Protein AF-0000000085124854 (afdb_homodimer)

pLDDT: mean 85.56, std 13.32, range [35.38, 98.31]

Foldseek 3Di:
DFLCPVADFDFLFAQQAHPVRHGDDLCVLLSVLDRVCALVNQVVLQVVLQVVQVLVVPFFQFDPPVLRDGHGAFAFLRFAEDAQVQVVLVQVLVQLVLVLLLVVQLCVQEVVCCPVVVLDPPLLAVVAPLADNLSHPQPDSCLSGAFKWKWKWFQFSVRAIATEFIDGQADDFPLVQVVQVVSSVVCCCPRPVPFDFDDQLVVLVQVLVQQCVLQVPPHPDAAEAEQDLALNHRRVVSSVSCCQLSQHHYDWQQQWEDDPLFIWGAALLGTHTHREYEYNDGLQQAALQRHPVPHPGHYHNNSSSVSVVRYHYNNHRSSCSSRFCLCLVSSQVSCCVPPVDGRSHHYFDKAQQVDPVSVVVCLVCVLFWWKFFRHCPDDGDIDRNVPDDPVRSVVVNVVCVVPRRGMMITGQTRTYWYWGDDPSHTYTWHKMWMWMWGQGPVRTIDTGSWTKMWTDPDRPDSDGDPNVPTHIHTYGHTDDDDPDDPPPSRPDSDDDQLFNSGHGLLLLVLLLVLLQLLLLLLLLLLLLLLLLVLVVCCPPPVPDSPLSVVLSLLSQCLSCLLLVQPPQSVDPPDDPSVVSSVCLAQPCPRRSRSNVSLVVSVSSCSVCVVQFDSVLVVLNSVLVVLSSVVSVDDDDDSVVVSVNSVVNNVSSVVNVVRLVVRHDVRNNNLSNLLSNLLNLLLSLLSNCLSQQFFDDDPVSNLSSLVSSCSSLVNVVVLCVVPVDRRDSQSSCCVQAPDCPDCSHNLVSLVVSLVSVVPRDDPDPDPDDDQLNVLSVVLNVLSVVDGSVVQQDDDPPDRGSVSVSVNSVSNSVSSVRNVVSCCCVRNVVVVD/DFLCPVADFDFLFAQQAHPVRHGDDLCVLLSVLDRVCALVNQVVLQVVLQVVQVLVVPFFQFDPPVLRDGHGAFAFLRFAEDAQVQVVLVQVLVLLVLLLLLVVQLCVQEVVCCPVVVLDPPCLAVVAPLADNLLHPQPDSCLSGAFKWKWKWFQFSVRAIATEFIDGQADDFPQVQVVQVVSSVVCCCPRPVPFAFDDQLVVLVQVLVQQCVLQVPPHPDAAEAEQDLALNHRRVVSSVSCCQLSVHHYDWQQQWEDDPLFIWGAALLGTHTHREYEYNDGLQQAALQRHPVPHPGHYHNNSSSVSVVRYHYNNHRSSCSSRFCLCLQSSQVSCCVPPVDGRSHHYFDKAQQVDPVSVVVCLVPVLFWWKFFRHPPDDGDIDRNVPDDPVRSVVVNVVCVVPRRGMMTTGQTRTYWYWGDDPSHTYTWGKMWMWMWGQGPVRTIDTGSWTKMWTDPDRPDSDGDPNVPTHIHTYGHGDDDDPDDPPPSRPDSDDDQLFSSGHRLLLLVLLLVLLQLLLLLLLLLLLLLLLLVLVVCCPPPVPDSPLSVVLSLLSQCLSCLLLVQPPQSVDPPDDPSVVSSVCLAQPCPRRSRSNVSLVVSVSSCSVCVVQFDSVLVVLNSVLSVLSSVVSVDDDDDSVVVSVNSVVNNVSSVVNVVRLVVRHDVRNNNLSNLLSNLLNLLLSLLSNCLSQQFFDDDPVSNLSSLVSSCSSLVNVVVLCVVPVDRRDSQSSCCVQAPDCPDCSHNLVSLVVSLVSVVPRDDPDPDPDDDQLNVLSVVLNVLSVPDGSVVQQDDDPPDRGSVSVSVNSVSNSVSSVRNVVSCCCVRNVVVVD

Radius of gyration: 40.53 Å; Cα contacts (8 Å, |Δi|>4): 2919; chains: 2; bounding box: 82×128×94 Å

InterPro domains:
  IPR007296 Rv2567-like, DUF403 [PF04168] (506-826)
  IPR025841 Circularly permuted ATP-grasp type 2 [PF14403] (79-456)
  IPR051680 ATP-dependent Glutamate--Cysteine Ligase Type 2 [PTHR34595] (3-828)

Secondary structure (DSSP, 8-state):
--TTTT----SS-BSSB-TTSPBPGGGHHHHHHHHHHHHHHHHHHHHHHHHHHHHTT-EEE-TT-TT--EEEP-B-SSPEEE-HHHHHHHHHHHHHHHHHHHHHHHHHTTT-HHHHTTSS-HHHHHTSTT--GGGTT-S-GGGS---EEEEEEEE-TTSSEEEEEEE-SS---HHHHHHHHHHHHHHHHHH-TT--B--SHHHHHHHHHHHHHHHTTS-SS--EEEE---TTSTTHHHHHHHHHHHT-EEE-GGGEEEETTEEEEEETTEEEE--EEEE-S-GGGS-TTTS-TT-SSS-TTHHHHHHTT--EEESPTTGGGGG-GGGGGGHHHHHHHHHS---SS-B--EEETTSHHHHHHHHHTGGGEEEEE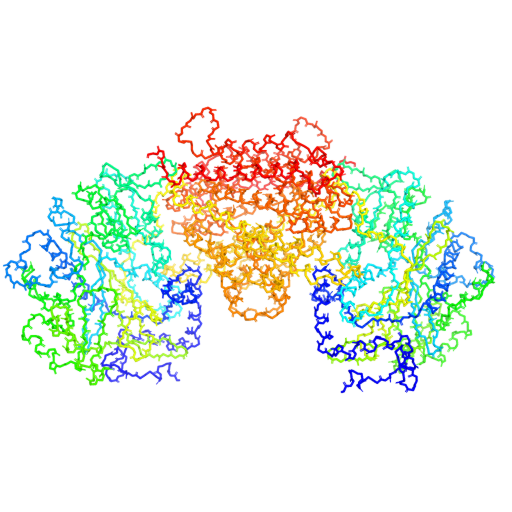SS--SS--EEEGGG--HHHHHHHHHHHHHSGGGEEEEE-----EEEEEETTEEEEEEEEEEEEEEE-TTS-EEEPSS-EEEE-SSTT-----TTTT-EEEEEEEBSPPP------TTS--------GGG-BHHHHHHHHHHHHHHHHHHHHHHHHHHHHHHHHTTTSS-S-HHHHHHHHHHHHHHHHHHHT--SGGG-SS---HHHHHHHHHH-TTSTTSHHHHHHHHHHHHHHHGGGS-HHHHHHHHHHHHHHHHHHHS----HHHHHHHHHHHHHHHHHHHHHHHHHS-GGGTHHHHHHHHHHHHHHHHHHHHHHHHSB---HHHHHHHHHHHHHHTT-HHHHHHHH-S---HHHHHIIIII-TT-TTSHHHHHHHHHHHHHTS--SS--SSPPTTTHHHHHHHHHHHT--HHHHT---TT-SB-HHHHHHHHHHHHHHHHHHHHHIIIIIS-TT-/--TTTT----SS-BSSB-TTSPBPGGGHHHHHHHHHHHHHHHHHHHHHHHHHHHHTT-EEE-TT-TT--EEEP-B-SSPEEE-HHHHHHHHHHHHHHHHHHHHHHHHHTTT-HHHHTTSS-HHHHHTSTT--GGGTT-S-GGGS---EEEEEEEE-TTSSEE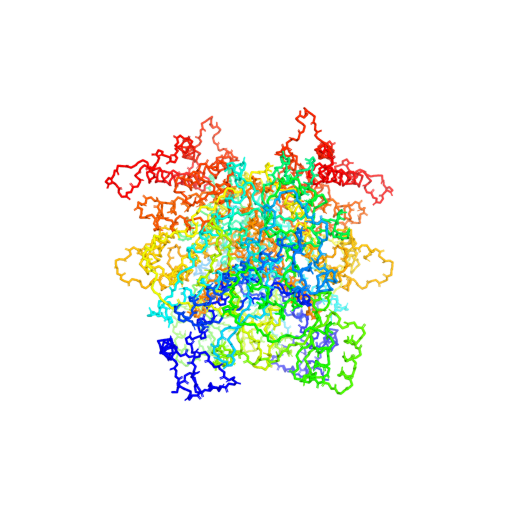EEEEE-SS---HHHHHHHHHHHHHHHHHH-TT--B--SHHHHHHHHHHHHHHHTTS-SS--EEEE---TTSTTHHHHHHHHHHHT-EEE-GGGEEEETTEEEEEETTEEEE--EEEE-S-GGGS-TTTS-TT-SSS-TTHHHHHHTT--EEESPTTGGGGG-GGGGGGHHHHHHHHHS---SS-B--EEETTSHHHHHHHHHTGGGEEEEESS--SS--EEEGGG--HHHHHHHHHHHHH-GGGEEEEE-----EEEEEETTEEEEEEEEEEEEEEE-TTS-EEEPSS-EEEE-SSTT-----TTTT--EEEEEEBSPPP------TTS-------SGGG-BHHHHHHHHHHHHHHHHHHHHHHHHHHHHHHHHTTTTS-S-HHHHHHHHHHHHHHHHHHHT--SGGG-SS---HHHHHHHHHH-TTSTTSHHHHHHHHHHHHHHHGGGS-HHHHHHHHHHHHHHHHHHHS----HHHHHHHHHHHHHHHHHHHHHHHHH--GGGTHHHHHHHHHHHHHHHHHHHHHHHHSB---HHHHHHHHHHHHHHTT-HHHHHHHH-S---HHHHHIIIII-TT-TTSHHHHHHHHHHHHHTS--SS--SSPPTTTHHHHHHHHHHHT--HHHHT---TT-SB-HHHHHHHHHHHHHHHHHHHHHIIIIIS-TT-

Sequence (1662 aa):
MSIFDAYKLESSFDEMFDKDTNVKEHWKDILKDLEKAGIEKLEQKQIEIDWRLEDNGVTYNIYNDPNGTNRRWNLDPIPFVVTKEEWEEVSKGLAQRAKLLNLIFKDIYTEQRLIKEGIVPAEIIYGHKSFLPIVFNFENEDYYSMKFYATDISRGPDGKFWVINDRTQSPSGLGYAIENRLTMNSISNELYPDVKTFKISKFIEGFKEMLTSFASKNNENPLITLLTPGPHNETYFEHSYLSSFLNLTLVQGEDLLTKNNQLWLKTLSGLKKVDAMIRRVDSRYCDPLELRTDSQLGVSGLVNVLRNDNLSMINPIGVGILENIGLNPFMENIAKFFLDEELILPQIATWWCGQKKELAFVLENLTNLIVKRIDKSSRLEVFFGNQLNEEELLKLKEKILANPNYYVGQEIIDFSTVPSFYKDKIEPRNAVIRAFSYLNEEEEYSVMPSGLVRVSSSKNSLVVSNQKGGTSKDLWILGENHAHAAVNLYRNKDFVDSRLENISTKRAENLFWLGRYLTRAISTTRMIRFNLKSLLNINRYDDDNNISKKTANILNVSLTHLTMTYPGFLNEEEVNPLKEVVAVIKDTNKVGSLSFTLSMLSNINANVKNLLTMEAWRIYERMQKDWFNYNKRTVISNREHINELDNLLIYLMAYKELIDESIFKEQGLILYDIGCKLEASQLLISKMRSLLTTKLDNILEYDILDSMLNSYESYNSYRAHYKSSLDLENIIEFLLFNTKYPKSLIYIINELLQNLKELPYINKDTHLSDFEAPIFKIYSMLKLSNAKSLLKTKDEDFIYKKFDNLLSKASLHLAESSEELTKTYFSHYNEMSIFDAYKLESSFDEMFDKDTNVKEHWKDILKDLEKAGIEKLEQKQIEIDWRLEDNGVTYNIYNDPNGTNRRWNLDPIPFVVTKEEWEEVSKGLAQRAKLLNLIFKDIYTEQRLIKEGIVPAEIIYGHKSFLPIVFNFENEDYYSMKFYATDISRGPDGKFWVINDRTQSPSGLGYAIENRLTMNSISNELYPDVKTFKISKFIEGFKEMLTSFASKNNENPLITLLTPGPHNETYFEHSYLSSFLNLTLVQGEDLLTKNNQLWLKTLSGLKKVDAMIRRVDSRYCDPLELRTDSQLGVSGLVNVLRNDNLSMINPIGVGILENIGLNPFMENIAKFFLDEELILPQIATWWCGQKKELAFVLENLTNLIVKRIDKSSRLEVFFGNQLNEEELLKLKEKILANPNYYVGQEIIDFSTVPSFYKDKIEPRNAVIRAFSYLNEEEEYSVMPSGLVRVSSSKNSLVVSNQKGGTSKDLWILGENHAHAAVNLYRNKDFVDSRLENISTKRAENLFWLGRYLTRAISTTRMIRFNLKSLLNINRYDDDNNISKKTANILNVSLTHLTMTYPGFLNEEEVNPLKEVVAVIKDTNKVGSLSFTLSMLSNINANVKNLLTMEAWRIYERMQKDWFNYNKRTVISNREHINELDNLLIYLMAYKELIDESIFKEQGLILYDIGCKLEASQLLISKMRSLLTTKLDNILEYDILDSMLNSYESYNSYRAHYKSSLDLENIIEFLLFNTKYPKSLIYIINELLQNLKELPYINKDTHLSDFEAPIFKIYSMLKLSNAKSLLKTKDEDFIYKKFDNLLSKASLHLAESSEELTKTYFSHYNE

Structure (mmCIF, N/CA/C/O backbone):
data_AF-0000000085124854-model_v1
#
loop_
_entity.id
_entity.type
_entity.pdbx_description
1 polymer 'Uncharacterized protein'
#
loop_
_atom_site.group_PDB
_atom_site.id
_atom_site.type_symbol
_atom_site.label_atom_id
_atom_site.label_alt_id
_atom_site.label_comp_id
_atom_site.label_asym_id
_atom_site.label_entity_id
_atom_site.label_seq_id
_atom_site.pdbx_PDB_ins_code
_atom_site.Cartn_x
_atom_site.Cartn_y
_atom_site.Cartn_z
_atom_site.occupancy
_atom_site.B_iso_or_equiv
_atom_site.auth_seq_id
_atom_site.auth_comp_id
_atom_site.auth_asym_id
_atom_site.auth_atom_id
_atom_site.pdbx_PDB_model_num
ATOM 1 N N . MET A 1 1 ? 24.312 -35.938 23.078 1 59.31 1 MET A N 1
ATOM 2 C CA . MET A 1 1 ? 23.016 -36.531 22.781 1 59.31 1 MET A CA 1
ATOM 3 C C . MET A 1 1 ? 22.719 -36.5 21.281 1 59.31 1 MET A C 1
ATOM 5 O O . MET A 1 1 ? 22.969 -35.5 20.625 1 59.31 1 MET A O 1
ATOM 9 N N . SER A 1 2 ? 22.531 -37.656 20.688 1 79.25 2 SER A N 1
ATOM 10 C CA . SER A 1 2 ? 22.234 -37.781 19.266 1 79.25 2 SER A CA 1
ATOM 11 C C . SER A 1 2 ? 20.844 -37.25 18.938 1 79.25 2 SER A C 1
ATOM 13 O O . SER A 1 2 ? 19.938 -37.312 19.766 1 79.25 2 SER A O 1
ATOM 15 N N . ILE A 1 3 ? 20.75 -36.531 17.812 1 85.75 3 ILE A N 1
ATOM 16 C CA . ILE A 1 3 ? 19.484 -35.938 17.406 1 85.75 3 ILE A CA 1
ATOM 17 C C . ILE A 1 3 ? 18.484 -37.062 17.078 1 85.75 3 ILE A C 1
ATOM 19 O O . ILE A 1 3 ? 17.281 -36.812 16.953 1 85.75 3 ILE A O 1
ATOM 23 N N . PHE A 1 4 ? 19.016 -38.406 17.141 1 85.88 4 PHE A N 1
ATOM 24 C CA . PHE A 1 4 ? 18.156 -39.531 16.812 1 85.88 4 PHE A CA 1
ATOM 25 C C . PHE A 1 4 ? 17.859 -40.344 18.047 1 85.88 4 PHE A C 1
ATOM 27 O O . PHE A 1 4 ? 17.359 -41.469 17.953 1 85.88 4 PHE A O 1
ATOM 34 N N . ASP A 1 5 ? 18.156 -39.875 19.203 1 78.38 5 ASP A N 1
ATOM 35 C CA . ASP A 1 5 ? 17.953 -40.625 20.453 1 78.38 5 ASP A CA 1
ATOM 36 C C . ASP A 1 5 ? 16.469 -40.969 20.641 1 78.38 5 ASP A C 1
ATOM 38 O O . ASP A 1 5 ? 16.156 -42.062 21.109 1 78.38 5 ASP A O 1
ATOM 42 N N . ALA A 1 6 ? 15.625 -40.156 20.219 1 77.69 6 ALA A N 1
ATOM 43 C CA . ALA A 1 6 ? 14.188 -40.375 20.391 1 77.69 6 ALA A CA 1
ATOM 44 C C . ALA A 1 6 ? 13.578 -41.062 19.188 1 77.69 6 ALA A C 1
ATOM 46 O O . ALA A 1 6 ? 12.367 -41.281 19.141 1 77.69 6 ALA A O 1
ATOM 47 N N . TYR A 1 7 ? 14.453 -41.531 18.281 1 84.25 7 TYR A N 1
ATOM 48 C CA . TYR A 1 7 ? 13.984 -42.156 17.047 1 84.25 7 TYR A CA 1
ATOM 49 C C . TYR A 1 7 ? 13.648 -43.625 17.266 1 84.25 7 TYR A C 1
ATOM 51 O O . TYR A 1 7 ? 14.539 -44.406 17.547 1 84.25 7 TYR A O 1
ATOM 59 N N . LYS A 1 8 ? 12.32 -44 17.375 1 76 8 LYS A N 1
ATOM 60 C CA . LYS A 1 8 ? 11.883 -45.375 17.562 1 76 8 LYS A CA 1
ATOM 61 C C . LYS A 1 8 ? 11.375 -46 16.266 1 76 8 LYS A C 1
ATOM 63 O O . LYS A 1 8 ? 10.531 -45.406 15.586 1 76 8 LYS A O 1
ATOM 68 N N . LEU A 1 9 ? 11.953 -47.094 15.977 1 73.19 9 LEU A N 1
ATOM 69 C CA . LEU A 1 9 ? 11.547 -47.781 14.758 1 73.19 9 LEU A CA 1
ATOM 70 C C . LEU A 1 9 ? 10.109 -48.281 14.859 1 73.19 9 LEU A C 1
ATOM 72 O O . LEU A 1 9 ? 9.742 -48.906 15.852 1 73.19 9 LEU A O 1
ATOM 76 N N . GLU A 1 10 ? 9.289 -47.906 13.992 1 68.38 10 GLU A N 1
ATOM 77 C CA . GLU A 1 10 ? 7.871 -48.25 14.102 1 68.38 10 GLU A CA 1
ATOM 78 C C . GLU A 1 10 ? 7.438 -49.188 12.969 1 68.38 10 GLU A C 1
ATOM 80 O O . GLU A 1 10 ? 6.344 -49.75 13.016 1 68.38 10 GLU A O 1
ATOM 85 N N . SER A 1 11 ? 8.289 -49.344 12 1 70.31 11 SER A N 1
ATOM 86 C CA . SER A 1 11 ? 7.91 -50.188 10.867 1 70.31 11 SER A CA 1
ATOM 87 C C . SER A 1 11 ? 8.867 -51.375 10.719 1 70.31 11 SER A C 1
ATOM 89 O O . SER A 1 11 ? 9.922 -51.406 11.367 1 70.31 11 SER A O 1
ATOM 91 N N . SER A 1 12 ? 8.422 -52.281 9.969 1 76.12 12 SER A N 1
ATOM 92 C CA . SER A 1 12 ? 9.25 -53.469 9.703 1 76.12 12 SER A CA 1
ATOM 93 C C . SER A 1 12 ? 10.484 -53.094 8.891 1 76.12 12 SER A C 1
ATOM 95 O O . SER A 1 12 ? 11.484 -53.812 8.922 1 76.12 12 SER A O 1
ATOM 97 N N . PHE A 1 13 ? 10.391 -52.031 8.18 1 86.06 13 PHE A N 1
ATOM 98 C CA . PHE A 1 13 ? 11.531 -51.562 7.387 1 86.06 13 PHE A CA 1
ATOM 99 C C . PHE A 1 13 ? 11.719 -50.062 7.516 1 86.06 13 PHE A C 1
ATOM 101 O O . PHE A 1 13 ? 10.781 -49.281 7.273 1 86.06 13 PHE A O 1
ATOM 108 N N . ASP A 1 14 ? 12.859 -49.75 7.949 1 91.31 14 ASP A N 1
ATOM 109 C CA . ASP A 1 14 ? 13.234 -48.344 8.008 1 91.31 14 ASP A CA 1
ATOM 110 C C . ASP A 1 14 ? 14.312 -48 6.973 1 91.31 14 ASP A C 1
ATOM 112 O O . ASP A 1 14 ? 15.234 -48.812 6.766 1 91.31 14 ASP A O 1
ATOM 116 N N . GLU A 1 15 ? 14.156 -46.906 6.34 1 93.62 15 GLU A N 1
ATOM 117 C CA . GLU A 1 15 ? 15.055 -46.562 5.242 1 93.62 15 GLU A CA 1
ATOM 118 C C . GLU A 1 15 ? 16.469 -46.25 5.754 1 93.62 15 GLU A C 1
ATOM 120 O O . GLU A 1 15 ? 17.438 -46.5 5.047 1 93.62 15 GLU A O 1
ATOM 125 N N . MET A 1 16 ? 16.578 -45.719 6.945 1 93.94 16 MET A N 1
ATOM 126 C CA . MET A 1 16 ? 17.875 -45.281 7.449 1 93.94 16 MET A CA 1
ATOM 127 C C . MET A 1 16 ? 18.5 -46.312 8.367 1 93.94 16 MET A C 1
ATOM 129 O O . MET A 1 16 ? 19.719 -46.531 8.32 1 93.94 16 MET A O 1
ATOM 133 N N . PHE A 1 17 ? 17.672 -47 9.109 1 91.62 17 PHE A N 1
ATOM 134 C CA . PHE A 1 17 ? 18.188 -47.938 10.117 1 91.62 17 PHE A CA 1
ATOM 135 C C . PHE A 1 17 ? 17.797 -49.375 9.773 1 91.62 17 PHE A C 1
ATOM 137 O O . PHE A 1 17 ? 16.719 -49.594 9.234 1 91.62 17 PHE A O 1
ATOM 144 N N . ASP A 1 18 ? 18.656 -50.281 10.094 1 88.56 18 ASP A N 1
ATOM 145 C CA . ASP A 1 18 ? 18.328 -51.688 9.914 1 88.56 18 ASP A CA 1
ATOM 146 C C . ASP A 1 18 ? 17.609 -52.25 11.141 1 88.56 18 ASP A C 1
ATOM 148 O O . ASP A 1 18 ? 17.266 -51.5 12.055 1 88.56 18 ASP A O 1
ATOM 152 N N . LYS A 1 19 ? 17.328 -53.5 11.125 1 83.19 19 LYS A N 1
ATOM 153 C CA . LYS A 1 19 ? 16.562 -54.156 12.18 1 83.19 19 LYS A CA 1
ATOM 154 C C . LYS A 1 19 ? 17.281 -54.031 13.523 1 83.19 19 LYS A C 1
ATOM 156 O O . LYS A 1 19 ? 16.625 -54 14.57 1 83.19 19 LYS A O 1
ATOM 161 N N . ASP A 1 20 ? 18.625 -53.969 13.5 1 82.62 20 ASP A N 1
ATOM 162 C CA . ASP A 1 20 ? 19.422 -53.875 14.719 1 82.62 20 ASP A CA 1
ATOM 163 C C . ASP A 1 20 ? 19.703 -52.406 15.086 1 82.62 20 ASP A C 1
ATOM 165 O O . ASP A 1 20 ? 20.578 -52.125 15.906 1 82.62 20 ASP A O 1
ATOM 169 N N . THR A 1 21 ? 19.078 -51.469 14.367 1 85.12 21 THR A N 1
ATOM 170 C CA . THR A 1 21 ? 19.156 -50.062 14.625 1 85.12 21 THR A CA 1
ATOM 171 C C . THR A 1 21 ? 20.531 -49.5 14.227 1 85.12 21 THR A C 1
ATOM 173 O O . THR A 1 21 ? 21.016 -48.562 14.82 1 85.12 21 THR A O 1
ATOM 176 N N . ASN A 1 22 ? 21.141 -50.281 13.383 1 89.12 22 ASN A N 1
ATOM 177 C CA . ASN A 1 22 ? 22.344 -49.75 12.773 1 89.12 22 ASN A CA 1
ATOM 178 C C . ASN A 1 22 ? 22.016 -48.938 11.516 1 89.12 22 ASN A C 1
ATOM 180 O O . ASN A 1 22 ? 21.109 -49.281 10.773 1 89.12 22 ASN A O 1
ATOM 184 N N . VAL A 1 23 ? 22.828 -47.938 11.336 1 93 23 VAL A N 1
ATOM 185 C CA . VAL A 1 23 ? 22.625 -47.094 10.172 1 93 23 VAL A CA 1
ATOM 186 C C . VAL A 1 23 ? 23.078 -47.812 8.906 1 93 23 VAL A C 1
ATOM 188 O O . VAL A 1 23 ? 24.141 -48.469 8.898 1 93 23 VAL A O 1
ATOM 191 N N . LYS A 1 24 ? 22.297 -47.781 7.926 1 93.62 24 LYS A N 1
ATOM 192 C CA . LYS A 1 24 ? 22.656 -48.375 6.641 1 93.62 24 LYS A CA 1
ATOM 193 C C . LYS A 1 24 ? 23.797 -47.594 5.984 1 93.62 24 LYS A C 1
ATOM 195 O O . LYS A 1 24 ? 23.938 -46.406 6.176 1 93.62 24 LYS A O 1
ATOM 200 N N . GLU A 1 25 ? 24.516 -48.219 5.145 1 92.44 25 GLU A N 1
ATOM 201 C CA . GLU A 1 25 ? 25.781 -47.688 4.609 1 92.44 25 GLU A CA 1
ATOM 202 C C . GLU A 1 25 ? 25.578 -46.406 3.826 1 92.44 25 GLU A C 1
ATOM 204 O O . GLU A 1 25 ? 26.328 -45.438 3.979 1 92.44 25 GLU A O 1
ATOM 209 N N . HIS A 1 26 ? 24.578 -46.375 2.99 1 92.69 26 HIS A N 1
ATOM 210 C CA . HIS A 1 26 ? 24.406 -45.219 2.098 1 92.69 26 HIS A CA 1
ATOM 211 C C . HIS A 1 26 ? 23.828 -44.031 2.842 1 92.69 26 HIS A C 1
ATOM 213 O O . HIS A 1 26 ? 23.781 -42.906 2.299 1 92.69 26 HIS A O 1
ATOM 219 N N . TRP A 1 27 ? 23.469 -44.188 4.137 1 94.69 27 TRP A N 1
ATOM 220 C CA . TRP A 1 27 ? 22.922 -43.094 4.941 1 94.69 27 TRP A CA 1
ATOM 221 C C . TRP A 1 27 ? 23.969 -42.531 5.895 1 94.69 27 TRP A C 1
ATOM 223 O O . TRP A 1 27 ? 23.734 -41.531 6.586 1 94.69 27 TRP A O 1
ATOM 233 N N . LYS A 1 28 ? 25.094 -43.094 5.965 1 93.38 28 LYS A N 1
ATOM 234 C CA . LYS A 1 28 ? 26.109 -42.781 6.961 1 93.38 28 LYS A CA 1
ATOM 235 C C . LYS A 1 28 ? 26.531 -41.312 6.859 1 93.38 28 LYS A C 1
ATOM 237 O O . LYS A 1 28 ? 26.609 -40.594 7.871 1 93.38 28 LYS A O 1
ATOM 242 N N . ASP A 1 29 ? 26.797 -40.906 5.645 1 93 29 ASP A N 1
ATOM 243 C CA . ASP A 1 29 ? 27.25 -39.531 5.453 1 93 29 ASP A CA 1
ATOM 244 C C . ASP A 1 29 ? 26.141 -38.531 5.816 1 93 29 ASP A C 1
ATOM 246 O O . ASP A 1 29 ? 26.422 -37.469 6.383 1 93 29 ASP A O 1
ATOM 250 N N . ILE A 1 30 ? 24.953 -38.844 5.504 1 93.81 30 ILE A N 1
ATOM 251 C CA . ILE A 1 30 ? 23.828 -37.969 5.789 1 93.81 30 ILE A CA 1
ATOM 252 C C . ILE A 1 30 ? 23.609 -37.906 7.297 1 93.81 30 ILE A C 1
ATOM 254 O O . ILE A 1 30 ? 23.344 -36.812 7.832 1 93.81 30 ILE A O 1
ATOM 258 N N . LEU A 1 31 ? 23.719 -39.031 7.926 1 93 31 LEU A N 1
ATOM 259 C CA . LEU A 1 31 ? 23.578 -39.062 9.375 1 93 31 LEU A CA 1
ATOM 260 C C . LEU A 1 31 ? 24.656 -38.219 10.039 1 93 31 LEU A C 1
ATOM 262 O O . LEU A 1 31 ? 24.359 -37.469 10.969 1 93 31 LEU A O 1
ATOM 266 N N . LYS A 1 32 ? 25.781 -38.375 9.586 1 93 32 LYS A N 1
ATOM 267 C CA . LYS A 1 32 ? 26.906 -37.594 10.125 1 93 32 LYS A CA 1
ATOM 268 C C . LYS A 1 32 ? 26.641 -36.094 9.984 1 93 32 LYS A C 1
ATOM 270 O O . LYS A 1 32 ? 26.859 -35.344 10.922 1 93 32 LYS A O 1
ATOM 275 N N . ASP A 1 33 ? 26.219 -35.781 8.844 1 93.25 33 ASP A N 1
ATOM 276 C CA . ASP A 1 33 ? 25.953 -34.375 8.57 1 93.25 33 ASP A CA 1
ATOM 277 C C . ASP A 1 33 ? 24.797 -33.844 9.422 1 93.25 33 ASP A C 1
ATOM 279 O O . ASP A 1 33 ? 24.828 -32.719 9.898 1 93.25 33 ASP A O 1
ATOM 283 N N . LEU A 1 34 ? 23.797 -34.594 9.641 1 93 34 LEU A N 1
ATOM 284 C CA . LEU A 1 34 ? 22.641 -34.219 10.445 1 93 34 LEU A CA 1
ATOM 285 C C . LEU A 1 34 ? 23.016 -34.062 11.914 1 93 34 LEU A C 1
ATOM 287 O O . LEU A 1 34 ? 22.562 -33.156 12.586 1 93 34 LEU A O 1
ATOM 291 N N . GLU A 1 35 ? 23.812 -34.969 12.32 1 91.88 35 GLU A N 1
ATOM 292 C CA . GLU A 1 35 ? 24.281 -34.906 13.703 1 91.88 35 GLU A CA 1
ATOM 293 C C . GLU A 1 35 ? 25.141 -33.688 13.938 1 91.88 35 GLU A C 1
ATOM 295 O O . GLU A 1 35 ? 25.062 -33.062 15 1 91.88 35 GLU A O 1
ATOM 300 N N . LYS A 1 36 ? 25.906 -33.406 13.016 1 90.44 36 LYS A N 1
ATOM 301 C CA . LYS A 1 36 ? 26.734 -32.219 13.102 1 90.44 36 LYS A CA 1
ATOM 302 C C . LYS A 1 36 ? 25.891 -30.953 13.125 1 90.44 36 LYS A C 1
ATOM 304 O O . LYS A 1 36 ? 26.203 -30.016 13.852 1 90.44 36 LYS A O 1
ATOM 309 N N . ALA A 1 37 ? 24.953 -30.922 12.242 1 88.06 37 ALA A N 1
ATOM 310 C CA . ALA A 1 37 ? 24.078 -29.75 12.164 1 88.06 37 ALA A CA 1
ATOM 311 C C . ALA A 1 37 ? 23.266 -29.578 13.445 1 88.06 37 ALA A C 1
ATOM 313 O O . ALA A 1 37 ? 23.172 -28.469 13.984 1 88.06 37 ALA A O 1
ATOM 314 N N . GLY A 1 38 ? 22.656 -30.594 13.984 1 88.5 38 GLY A N 1
ATOM 315 C CA . GLY A 1 38 ? 21.828 -30.547 15.172 1 88.5 38 GLY A CA 1
ATOM 316 C C . GLY A 1 38 ? 20.422 -30.047 14.891 1 88.5 38 GLY A C 1
ATOM 317 O O . GLY A 1 38 ? 20.094 -29.656 13.766 1 88.5 38 GLY A O 1
ATOM 318 N N . ILE A 1 39 ? 19.594 -30.031 15.867 1 88.69 39 ILE A N 1
ATOM 319 C CA . ILE A 1 39 ? 18.172 -29.703 15.758 1 88.69 39 ILE A CA 1
ATOM 320 C C . ILE A 1 39 ? 18.016 -28.203 15.492 1 88.69 39 ILE A C 1
ATOM 322 O O . ILE A 1 39 ? 17.125 -27.797 14.734 1 88.69 39 ILE A O 1
ATOM 326 N N . GLU A 1 40 ? 18.828 -27.438 16.031 1 82 40 GLU A N 1
ATOM 327 C CA . GLU A 1 40 ? 18.719 -25.984 15.883 1 82 40 GLU A CA 1
ATOM 328 C C . GLU A 1 40 ? 18.984 -25.562 14.438 1 82 40 GLU A C 1
ATOM 330 O O . GLU A 1 40 ? 18.25 -24.734 13.891 1 82 40 GLU A O 1
ATOM 335 N N . LYS A 1 41 ? 20.016 -26.125 13.906 1 83.94 41 LYS A N 1
ATOM 336 C CA . LYS A 1 41 ? 20.328 -25.828 12.516 1 83.94 41 LYS A CA 1
ATOM 337 C C . LYS A 1 41 ? 19.234 -26.328 11.578 1 83.94 41 LYS A C 1
ATOM 339 O O . LYS A 1 41 ? 18.922 -25.688 10.57 1 83.94 41 LYS A O 1
ATOM 344 N N . LEU A 1 42 ? 18.703 -27.469 11.898 1 88.75 42 LEU A N 1
ATOM 345 C CA . LEU A 1 42 ? 17.625 -28.031 11.094 1 88.75 42 LEU A CA 1
ATOM 346 C C . LEU A 1 42 ? 16.391 -27.125 11.141 1 88.75 42 LEU A C 1
ATOM 348 O O . LEU A 1 42 ? 15.703 -26.953 10.133 1 88.75 42 LEU A O 1
ATOM 352 N N . GLU A 1 43 ? 16.172 -26.625 12.25 1 85.25 43 GLU A N 1
ATOM 353 C CA . GLU A 1 43 ? 15.055 -25.688 12.398 1 85.25 43 GLU A CA 1
ATOM 354 C C . GLU A 1 43 ? 15.281 -24.422 11.562 1 85.25 43 GLU A C 1
ATOM 356 O O . GLU A 1 43 ? 14.344 -23.922 10.938 1 85.25 43 GLU A O 1
ATOM 361 N N . GLN A 1 44 ? 16.484 -23.984 11.617 1 80.06 44 GLN A N 1
ATOM 362 C CA . GLN A 1 44 ? 16.844 -22.812 10.812 1 80.06 44 GLN A CA 1
ATOM 363 C C . GLN A 1 44 ? 16.641 -23.094 9.328 1 80.06 44 GLN A C 1
ATOM 365 O O . GLN A 1 44 ? 16.141 -22.234 8.594 1 80.06 44 GLN A O 1
ATOM 370 N N . LYS A 1 45 ? 17.078 -24.234 8.914 1 83.81 45 LYS A N 1
ATOM 371 C CA . LYS A 1 45 ? 16.938 -24.609 7.508 1 83.81 45 LYS A CA 1
ATOM 372 C C . LYS A 1 45 ? 15.484 -24.797 7.121 1 83.81 45 LYS A C 1
ATOM 374 O O . LYS A 1 45 ? 15.078 -24.469 6.004 1 83.81 45 LYS A O 1
ATOM 379 N N . GLN A 1 46 ? 14.703 -25.312 8.016 1 87.44 46 GLN A N 1
ATOM 380 C CA . GLN A 1 46 ? 13.273 -25.453 7.77 1 87.44 46 GLN A CA 1
ATOM 381 C C . GLN A 1 46 ? 12.609 -24.094 7.531 1 87.44 46 GLN A C 1
ATOM 383 O O . GLN A 1 46 ? 11.773 -23.953 6.641 1 87.44 46 GLN A O 1
ATOM 388 N N . ILE A 1 47 ? 13.023 -23.203 8.289 1 76.56 47 ILE A N 1
ATOM 389 C CA . ILE A 1 47 ? 12.492 -21.844 8.148 1 76.56 47 ILE A CA 1
ATOM 390 C C . ILE A 1 47 ? 12.883 -21.281 6.781 1 76.56 47 ILE A C 1
ATOM 392 O O . ILE A 1 47 ? 12.062 -20.641 6.109 1 76.56 47 ILE A O 1
ATOM 396 N N . GLU A 1 48 ? 14.07 -21.516 6.406 1 74.44 48 GLU A N 1
ATOM 397 C CA . GLU A 1 48 ? 14.547 -21.062 5.102 1 74.44 48 GLU A CA 1
ATOM 398 C C . GLU A 1 48 ? 13.766 -21.719 3.969 1 74.44 48 GLU A C 1
ATOM 400 O O . GLU A 1 48 ? 13.391 -21.047 3.002 1 74.44 48 GLU A O 1
ATOM 405 N N . ILE A 1 49 ? 13.562 -23 4.078 1 83.44 49 ILE A N 1
ATOM 406 C CA . ILE A 1 49 ? 12.805 -23.766 3.092 1 83.44 49 ILE A CA 1
ATOM 407 C C . ILE A 1 49 ? 11.391 -23.203 2.984 1 83.44 49 ILE A C 1
ATOM 409 O O . ILE A 1 49 ? 10.898 -22.953 1.881 1 83.44 49 ILE A O 1
ATOM 413 N N . ASP A 1 50 ? 10.828 -23 4.098 1 79.31 50 ASP A N 1
ATOM 414 C CA . ASP A 1 50 ? 9.461 -22.484 4.133 1 79.31 50 ASP A CA 1
ATOM 415 C C . ASP A 1 50 ? 9.359 -21.109 3.467 1 79.31 50 ASP A C 1
ATOM 417 O O . ASP A 1 50 ? 8.422 -20.844 2.719 1 79.31 50 ASP A O 1
ATOM 421 N N . TRP A 1 51 ? 10.305 -20.375 3.715 1 66.44 51 TRP A N 1
ATOM 422 C CA . TRP A 1 51 ? 10.336 -19.031 3.143 1 66.44 51 TRP A CA 1
ATOM 423 C C . TRP A 1 51 ? 10.492 -19.094 1.627 1 66.44 51 TRP A C 1
ATOM 425 O O . TRP A 1 51 ? 9.828 -18.344 0.902 1 66.44 51 TRP A O 1
ATOM 435 N N . ARG A 1 52 ? 11.32 -19.875 1.136 1 71.12 52 ARG A N 1
ATOM 436 C CA . ARG A 1 52 ? 11.555 -20 -0.299 1 71.12 52 ARG A CA 1
ATOM 437 C C . ARG A 1 52 ? 10.297 -20.484 -1.018 1 71.12 52 ARG A C 1
ATOM 439 O O . ARG A 1 52 ? 9.953 -19.984 -2.088 1 71.12 52 ARG A O 1
ATOM 446 N N . LEU A 1 53 ? 9.742 -21.453 -0.432 1 76.38 53 LEU A N 1
ATOM 447 C CA . LEU A 1 53 ? 8.531 -22.016 -1.027 1 76.38 53 LEU A CA 1
ATOM 448 C C . LEU A 1 53 ? 7.418 -20.969 -1.053 1 76.38 53 LEU A C 1
ATOM 450 O O . LEU A 1 53 ? 6.688 -20.859 -2.039 1 76.38 53 LEU A O 1
ATOM 454 N N . GLU A 1 54 ? 7.363 -20.25 -0.003 1 66.69 54 GLU A N 1
ATOM 455 C CA . GLU A 1 54 ? 6.367 -19.188 0.064 1 66.69 54 GLU A CA 1
ATOM 456 C C . GLU A 1 54 ? 6.664 -18.078 -0.95 1 66.69 54 GLU A C 1
ATOM 458 O O . GLU A 1 54 ? 5.754 -17.578 -1.615 1 66.69 54 GLU A O 1
ATOM 463 N N . ASP A 1 55 ? 7.867 -17.812 -0.962 1 62.88 55 ASP A N 1
ATOM 464 C CA . ASP A 1 55 ? 8.305 -16.75 -1.859 1 62.88 55 ASP A CA 1
ATOM 465 C C . ASP A 1 55 ? 8.07 -17.141 -3.32 1 62.88 55 ASP A C 1
ATOM 467 O O . ASP A 1 55 ? 7.824 -16.266 -4.16 1 62.88 55 ASP A O 1
ATOM 471 N N . ASN A 1 56 ? 8.203 -18.391 -3.588 1 63.66 56 ASN A N 1
ATOM 472 C CA . ASN A 1 56 ? 7.992 -18.875 -4.949 1 63.66 56 ASN A CA 1
ATOM 473 C C . ASN A 1 56 ? 6.52 -19.203 -5.207 1 63.66 56 ASN A C 1
ATOM 475 O O . ASN A 1 56 ? 6.156 -19.609 -6.305 1 63.66 56 ASN A O 1
ATOM 479 N N . GLY A 1 57 ? 5.723 -19.047 -4.191 1 63.56 57 GLY A N 1
ATOM 480 C CA . GLY A 1 57 ? 4.285 -19.219 -4.332 1 63.56 57 GLY A CA 1
ATOM 481 C C . GLY A 1 57 ? 3.875 -20.672 -4.465 1 63.56 57 GLY A C 1
ATOM 482 O O . GLY A 1 57 ? 2.867 -20.984 -5.105 1 63.56 57 GLY A O 1
ATOM 483 N N . VAL A 1 58 ? 4.746 -21.469 -4.027 1 65.62 58 VAL A N 1
ATOM 484 C CA . VAL A 1 58 ? 4.426 -22.891 -4.129 1 65.62 58 VAL A CA 1
ATOM 485 C C . VAL A 1 58 ? 3.307 -23.234 -3.148 1 65.62 58 VAL A C 1
ATOM 487 O O . VAL A 1 58 ? 3.502 -23.203 -1.932 1 65.62 58 VAL A O 1
ATOM 490 N N . THR A 1 59 ? 2.104 -23.359 -3.73 1 60.44 59 THR A N 1
ATOM 491 C CA . THR A 1 59 ? 0.947 -23.625 -2.881 1 60.44 59 THR A CA 1
ATOM 492 C C . THR A 1 59 ? 0.163 -24.828 -3.395 1 60.44 59 THR A C 1
ATOM 494 O O . THR A 1 59 ? 0.437 -25.328 -4.484 1 60.44 59 THR A O 1
ATOM 497 N N . TYR A 1 60 ? -0.487 -25.422 -2.549 1 53.69 60 TYR A N 1
ATOM 498 C CA . TYR A 1 60 ? -1.46 -26.469 -2.855 1 53.69 60 TYR A CA 1
ATOM 499 C C . TYR A 1 60 ? -2.859 -26.047 -2.418 1 53.69 60 TYR A C 1
ATOM 501 O O . TYR A 1 60 ? -3.086 -25.75 -1.244 1 53.69 60 TYR A O 1
ATOM 509 N N . ASN A 1 61 ? -3.688 -25.859 -3.426 1 52.09 61 ASN A N 1
ATOM 510 C CA . ASN A 1 61 ? -5.043 -25.422 -3.123 1 52.09 61 ASN A CA 1
ATOM 511 C C . ASN A 1 61 ? -5.863 -26.531 -2.477 1 52.09 61 ASN A C 1
ATOM 513 O O . ASN A 1 61 ? -5.891 -27.656 -2.977 1 52.09 61 ASN A O 1
ATOM 517 N N . ILE A 1 62 ? -6.258 -26.469 -1.177 1 42.84 62 ILE A N 1
ATOM 518 C CA . ILE A 1 62 ? -7.109 -27.469 -0.551 1 42.84 62 ILE A CA 1
ATOM 519 C C . ILE A 1 62 ? -8.562 -27.234 -0.946 1 42.84 62 ILE A C 1
ATOM 521 O O . ILE A 1 62 ? -9.102 -26.141 -0.74 1 42.84 62 ILE A O 1
ATOM 525 N N . TYR A 1 63 ? -9.07 -28.312 -1.689 1 43.12 63 TYR A N 1
ATOM 526 C CA . TYR A 1 63 ? -10.5 -28.297 -1.986 1 43.12 63 TYR A CA 1
ATOM 527 C C . TYR A 1 63 ? -11.328 -28.297 -0.705 1 43.12 63 TYR A C 1
ATOM 529 O O . TYR A 1 63 ? -10.992 -29 0.253 1 43.12 63 TYR A O 1
ATOM 537 N N . ASN A 1 64 ? -12.133 -27.25 -0.423 1 43.59 64 ASN A N 1
ATOM 538 C CA . ASN A 1 64 ? -13.133 -27.234 0.637 1 43.59 64 ASN A CA 1
ATOM 539 C C . ASN A 1 64 ? -12.57 -26.656 1.934 1 43.59 64 ASN A C 1
ATOM 541 O O . ASN A 1 64 ? -13.102 -26.922 3.016 1 43.59 64 ASN A O 1
ATOM 545 N N . ASP A 1 65 ? -11.352 -26.453 1.89 1 44.59 65 ASP A N 1
ATOM 546 C CA . ASP A 1 65 ? -10.961 -25.781 3.133 1 44.59 65 ASP A CA 1
ATOM 547 C C . ASP A 1 65 ? -11.797 -24.531 3.361 1 44.59 65 ASP A C 1
ATOM 549 O O . ASP A 1 65 ? -11.828 -23.641 2.512 1 44.59 65 ASP A O 1
ATOM 553 N N . PRO A 1 66 ? -12.727 -24.859 4.18 1 43 66 PRO A N 1
ATOM 554 C CA . PRO A 1 66 ? -13.609 -23.734 4.48 1 43 66 PRO A CA 1
ATOM 555 C C . PRO A 1 66 ? -12.875 -22.391 4.504 1 43 66 PRO A C 1
ATOM 557 O O . PRO A 1 66 ? -13.492 -21.344 4.348 1 43 66 PRO A O 1
ATOM 560 N N . ASN A 1 67 ? -11.633 -22.531 4.938 1 44.28 67 ASN A N 1
ATOM 561 C CA . ASN A 1 67 ? -10.953 -21.266 5.125 1 44.28 67 ASN A CA 1
ATOM 562 C C . ASN A 1 67 ? -10.312 -20.766 3.826 1 44.28 67 ASN A C 1
ATOM 564 O O . ASN A 1 67 ? -9.68 -19.719 3.801 1 44.28 67 ASN A O 1
ATOM 568 N N . GLY A 1 68 ? -10.641 -21.562 2.688 1 47.72 68 GLY A N 1
ATOM 569 C CA . GLY A 1 68 ? -10.32 -21.141 1.335 1 47.72 68 GLY A CA 1
ATOM 570 C C . GLY A 1 68 ? -8.844 -20.891 1.121 1 47.72 68 GLY A C 1
ATOM 571 O O . GLY A 1 68 ? -8.453 -20.125 0.23 1 47.72 68 GLY A O 1
ATOM 572 N N . THR A 1 69 ? -8.008 -21.25 2.111 1 50.53 69 THR A N 1
ATOM 573 C CA . THR A 1 69 ? -6.633 -20.766 2.174 1 50.53 69 THR A CA 1
ATOM 574 C C . THR A 1 69 ? -5.688 -21.688 1.412 1 50.53 69 THR A C 1
ATOM 576 O O . THR A 1 69 ? -5.879 -22.906 1.4 1 50.53 69 THR A O 1
ATOM 579 N N . ASN A 1 70 ? -5.102 -21.25 0.342 1 58.16 70 ASN A N 1
ATOM 580 C CA . ASN A 1 70 ? -3.924 -21.891 -0.237 1 58.16 70 ASN A CA 1
ATOM 581 C C . ASN A 1 70 ? -2.945 -22.344 0.842 1 58.16 70 ASN A C 1
ATOM 583 O O . ASN A 1 70 ? -2.592 -21.562 1.731 1 58.16 70 ASN A O 1
ATOM 587 N N . ARG A 1 71 ? -2.994 -23.766 1.051 1 64.44 71 ARG A N 1
ATOM 588 C CA . ARG A 1 71 ? -2.014 -24.25 2.014 1 64.44 71 ARG A CA 1
ATOM 589 C C . ARG A 1 71 ? -0.602 -24.172 1.44 1 64.44 71 ARG A C 1
ATOM 591 O O . ARG A 1 71 ? -0.387 -24.484 0.266 1 64.44 71 ARG A O 1
ATOM 598 N N . ARG A 1 72 ? 0.211 -23.844 2.279 1 68.88 72 ARG A N 1
ATOM 599 C CA . ARG A 1 72 ? 1.623 -23.75 1.92 1 68.88 72 ARG A CA 1
ATOM 600 C C . ARG A 1 72 ? 2.225 -25.125 1.702 1 68.88 72 ARG A C 1
ATOM 602 O O . ARG A 1 72 ? 1.924 -26.062 2.445 1 68.88 72 ARG A O 1
ATOM 609 N N . TRP A 1 73 ? 2.85 -25.391 0.603 1 78.75 73 TRP A N 1
ATOM 610 C CA . TRP A 1 73 ? 3.633 -26.594 0.342 1 78.75 73 TRP A CA 1
ATOM 611 C C . TRP A 1 73 ? 4.773 -26.719 1.345 1 78.75 73 TRP A C 1
ATOM 613 O O . TRP A 1 73 ? 5.414 -25.734 1.704 1 78.75 73 TRP A O 1
ATOM 623 N N . ASN A 1 74 ? 4.855 -27.984 1.967 1 86.25 74 ASN A N 1
ATOM 624 C CA . ASN A 1 74 ? 5.902 -28.219 2.955 1 86.25 74 ASN A CA 1
ATOM 625 C C . ASN A 1 74 ? 6.969 -29.172 2.422 1 86.25 74 ASN A C 1
ATOM 627 O O . ASN A 1 74 ? 6.648 -30.156 1.74 1 86.25 74 ASN A O 1
ATOM 631 N N . LEU A 1 75 ? 8.164 -28.844 2.662 1 91.81 75 LEU A N 1
ATOM 632 C CA . LEU A 1 75 ? 9.305 -29.656 2.252 1 91.81 75 LEU A CA 1
ATOM 633 C C . LEU A 1 75 ? 10.227 -29.938 3.438 1 91.81 75 LEU A C 1
ATOM 635 O O . LEU A 1 75 ? 10.656 -29.016 4.133 1 91.81 75 LEU A O 1
ATOM 639 N N . ASP A 1 76 ? 10.453 -31.25 3.707 1 93.69 76 ASP A N 1
ATOM 640 C CA . ASP A 1 76 ? 11.32 -31.719 4.781 1 93.69 76 ASP A CA 1
ATOM 641 C C . ASP A 1 76 ? 12.797 -31.531 4.426 1 93.69 76 ASP A C 1
ATOM 643 O O . ASP A 1 76 ? 13.219 -31.844 3.312 1 93.69 76 ASP A O 1
ATOM 647 N N . PRO A 1 77 ? 13.555 -30.984 5.398 1 92.88 77 PRO A N 1
ATOM 648 C CA . PRO A 1 77 ? 14.977 -30.781 5.109 1 92.88 77 PRO A CA 1
ATOM 649 C C . PRO A 1 77 ? 15.75 -32.094 5.004 1 92.88 77 PRO A C 1
ATOM 651 O O . PRO A 1 77 ? 16.875 -32.125 4.504 1 92.88 77 PRO A O 1
ATOM 654 N N . ILE A 1 78 ? 15.172 -33.156 5.52 1 95.06 78 ILE A N 1
ATOM 655 C CA . ILE A 1 78 ? 15.797 -34.469 5.41 1 95.06 78 ILE A CA 1
ATOM 656 C C . ILE A 1 78 ? 15.312 -35.156 4.145 1 95.06 78 ILE A C 1
ATOM 658 O O . ILE A 1 78 ? 14.117 -35.406 3.988 1 95.06 78 ILE A O 1
ATOM 662 N N . PRO A 1 79 ? 16.141 -35.5 3.201 1 96 79 PRO A N 1
ATOM 663 C CA . PRO A 1 79 ? 15.734 -36.125 1.941 1 96 79 PRO A CA 1
ATOM 664 C C . PRO A 1 79 ? 15.438 -37.594 2.092 1 96 79 PRO A C 1
ATOM 666 O O . PRO A 1 79 ? 15.695 -38.188 3.15 1 96 79 PRO A O 1
ATOM 669 N N . PHE A 1 80 ? 14.781 -38.219 1.157 1 96.62 80 PHE A N 1
ATOM 670 C CA . PHE A 1 80 ? 14.719 -39.656 0.952 1 96.62 80 PHE A CA 1
ATOM 671 C C . PHE A 1 80 ? 15.867 -40.156 0.067 1 96.62 80 PHE A C 1
ATOM 673 O O . PHE A 1 80 ? 16.047 -39.625 -1.04 1 96.62 80 PHE A O 1
ATOM 680 N N . VAL A 1 81 ? 16.641 -41.125 0.521 1 96.38 81 VAL A N 1
ATOM 681 C CA . VAL A 1 81 ? 17.891 -41.438 -0.165 1 96.38 81 VAL A CA 1
ATOM 682 C C . VAL A 1 81 ? 17.859 -42.875 -0.65 1 96.38 81 VAL A C 1
ATOM 684 O O . VAL A 1 81 ? 17.5 -43.781 0.106 1 96.38 81 VAL A O 1
ATOM 687 N N . VAL A 1 82 ? 18.219 -43.094 -1.924 1 96.12 82 VAL A N 1
ATOM 688 C CA . VAL A 1 82 ? 18.328 -44.406 -2.523 1 96.12 82 VAL A CA 1
ATOM 689 C C . VAL A 1 82 ? 19.656 -44.531 -3.254 1 96.12 82 VAL A C 1
ATOM 691 O O . VAL A 1 82 ? 20.234 -43.531 -3.701 1 96.12 82 VAL A O 1
ATOM 694 N N . THR A 1 83 ? 20.219 -45.75 -3.354 1 95.5 83 THR A N 1
ATOM 695 C CA . THR A 1 83 ? 21.469 -45.969 -4.059 1 95.5 83 THR A CA 1
ATOM 696 C C . THR A 1 83 ? 21.25 -46 -5.566 1 95.5 83 THR A C 1
ATOM 698 O O . THR A 1 83 ? 20.125 -46.219 -6.027 1 95.5 83 THR A O 1
ATOM 701 N N . LYS A 1 84 ? 22.281 -45.812 -6.254 1 94.81 84 LYS A N 1
ATOM 702 C CA . LYS A 1 84 ? 22.25 -45.844 -7.715 1 94.81 84 LYS A CA 1
ATOM 703 C C . LYS A 1 84 ? 21.781 -47.219 -8.203 1 94.81 84 LYS A C 1
ATOM 705 O O . LYS A 1 84 ? 20.953 -47.312 -9.109 1 94.81 84 LYS A O 1
ATOM 710 N N . GLU A 1 85 ? 22.266 -48.281 -7.598 1 94.12 85 GLU A N 1
ATOM 711 C CA . GLU A 1 85 ? 21.938 -49.625 -7.996 1 94.12 85 GLU A CA 1
ATOM 712 C C . GLU A 1 85 ? 20.469 -49.938 -7.777 1 94.12 85 GLU A C 1
ATOM 714 O O . GLU A 1 85 ? 19.812 -50.531 -8.648 1 94.12 85 GLU A O 1
ATOM 719 N N . GLU A 1 86 ? 20.031 -49.562 -6.691 1 94.62 86 GLU A N 1
ATOM 720 C CA . GLU A 1 86 ? 18.625 -49.812 -6.387 1 94.62 86 GLU A CA 1
ATOM 721 C C . GLU A 1 86 ? 17.719 -49.062 -7.363 1 94.62 86 GLU A C 1
ATOM 723 O O . GLU A 1 86 ? 16.719 -49.594 -7.832 1 94.62 86 GLU A O 1
ATOM 728 N N . TRP A 1 87 ? 18.062 -47.875 -7.625 1 96.25 87 TRP A N 1
ATOM 729 C CA . TRP A 1 87 ? 17.219 -47.062 -8.492 1 96.25 87 TRP A CA 1
ATOM 730 C C . TRP A 1 87 ? 17.266 -47.594 -9.93 1 96.25 87 TRP A C 1
ATOM 732 O O . TRP A 1 87 ? 16.266 -47.5 -10.656 1 96.25 87 TRP A O 1
ATOM 742 N N . GLU A 1 88 ? 18.375 -48.062 -10.344 1 95.5 88 GLU A N 1
ATOM 743 C CA . GLU A 1 88 ? 18.469 -48.656 -11.68 1 95.5 88 GLU A CA 1
ATOM 744 C C . GLU A 1 88 ? 17.484 -49.812 -11.852 1 95.5 88 GLU A C 1
ATOM 746 O O . GLU A 1 88 ? 16.844 -49.938 -12.898 1 95.5 88 GLU A O 1
ATOM 751 N N . GLU A 1 89 ? 17.406 -50.594 -10.859 1 95.94 89 GLU A N 1
ATOM 752 C CA . GLU A 1 89 ? 16.438 -51.688 -10.891 1 95.94 89 GLU A CA 1
ATOM 753 C C . GLU A 1 89 ? 15.008 -51.188 -10.914 1 95.94 89 GLU A C 1
ATOM 755 O O . GLU A 1 89 ? 14.18 -51.656 -11.68 1 95.94 89 GLU A O 1
ATOM 760 N N . VAL A 1 90 ? 14.789 -50.25 -10.094 1 97.06 90 VAL A N 1
ATOM 761 C CA . VAL A 1 90 ? 13.461 -49.656 -10.031 1 97.06 90 VAL A CA 1
ATOM 762 C C . VAL A 1 90 ? 13.117 -49 -11.375 1 97.06 90 VAL A C 1
ATOM 764 O O . VAL A 1 90 ? 12.008 -49.156 -11.875 1 97.06 90 VAL A O 1
ATOM 767 N N . SER A 1 91 ? 14.039 -48.312 -11.953 1 97.19 91 SER A N 1
ATOM 768 C CA . SER A 1 91 ? 13.836 -47.625 -13.227 1 97.19 91 SER A CA 1
ATOM 769 C C . SER A 1 91 ? 13.5 -48.594 -14.336 1 97.19 91 SER A C 1
ATOM 771 O O . SER A 1 91 ? 12.633 -48.344 -15.172 1 97.19 91 SER A O 1
ATOM 773 N N . LYS A 1 92 ? 14.188 -49.719 -14.352 1 97.06 92 LYS A N 1
ATOM 774 C CA . LYS A 1 92 ? 13.898 -50.75 -15.336 1 97.06 92 LYS A CA 1
ATOM 775 C C . LYS A 1 92 ? 12.477 -51.281 -15.164 1 97.06 92 LYS A C 1
ATOM 777 O O . LYS A 1 92 ? 11.766 -51.5 -16.156 1 97.06 92 LYS A O 1
ATOM 782 N N . GLY A 1 93 ? 12.18 -51.531 -13.977 1 97.56 93 GLY A N 1
ATOM 783 C CA . GLY A 1 93 ? 10.836 -52 -13.688 1 97.56 93 GLY A CA 1
ATOM 784 C C . GLY A 1 93 ? 9.766 -51 -14.07 1 97.56 93 GLY A C 1
ATOM 785 O O . GLY A 1 93 ? 8.703 -51.375 -14.586 1 97.56 93 GLY A O 1
ATOM 786 N N . LEU A 1 94 ? 9.977 -49.781 -13.773 1 97.75 94 LEU A N 1
ATOM 787 C CA . LEU A 1 94 ? 9.023 -48.719 -14.109 1 97.75 94 LEU A CA 1
ATOM 788 C C . LEU A 1 94 ? 8.867 -48.594 -15.625 1 97.75 94 LEU A C 1
ATOM 790 O O . LEU A 1 94 ? 7.762 -48.406 -16.125 1 97.75 94 LEU A O 1
ATOM 794 N N . ALA A 1 95 ? 9.945 -48.625 -16.344 1 97.69 95 ALA A N 1
ATOM 795 C CA . ALA A 1 95 ? 9.906 -48.594 -17.797 1 97.69 95 ALA A CA 1
ATOM 796 C C . ALA A 1 95 ? 9.109 -49.75 -18.375 1 97.69 95 ALA A C 1
ATOM 798 O O . ALA A 1 95 ? 8.32 -49.562 -19.297 1 97.69 95 ALA A O 1
ATOM 799 N N . GLN A 1 96 ? 9.352 -50.938 -17.859 1 97.62 96 GLN A N 1
ATOM 800 C CA . GLN A 1 96 ? 8.609 -52.094 -18.297 1 97.62 96 GLN A CA 1
ATOM 801 C C . GLN A 1 96 ? 7.109 -51.906 -18.062 1 97.62 96 GLN A C 1
ATOM 803 O O . GLN A 1 96 ? 6.301 -52.219 -18.938 1 97.62 96 GLN A O 1
ATOM 808 N N . ARG A 1 97 ? 6.836 -51.5 -16.875 1 97.44 97 ARG A N 1
ATOM 809 C CA . ARG A 1 97 ? 5.434 -51.312 -16.531 1 97.44 97 ARG A CA 1
ATOM 810 C C . ARG A 1 97 ? 4.762 -50.281 -17.406 1 97.44 97 ARG A C 1
ATOM 812 O O . ARG A 1 97 ? 3.625 -50.469 -17.859 1 97.44 97 ARG A O 1
ATOM 819 N N . ALA A 1 98 ? 5.414 -49.188 -17.641 1 97.75 98 ALA A N 1
ATOM 820 C CA . ALA A 1 98 ? 4.879 -48.156 -18.531 1 97.75 98 ALA A CA 1
ATOM 821 C C . ALA A 1 98 ? 4.613 -48.688 -19.922 1 97.75 98 ALA A C 1
ATOM 823 O O . ALA A 1 98 ? 3.572 -48.438 -20.531 1 97.75 98 ALA A O 1
ATOM 824 N N . LYS A 1 99 ? 5.555 -49.406 -20.406 1 97.38 99 LYS A N 1
ATOM 825 C CA . LYS A 1 99 ? 5.395 -50.062 -21.719 1 97.38 99 LYS A CA 1
ATOM 826 C C . LYS A 1 99 ? 4.199 -51 -21.719 1 97.38 99 LYS A C 1
ATOM 828 O O . LYS A 1 99 ? 3.412 -51 -22.672 1 97.38 99 LYS A O 1
ATOM 833 N N . LEU A 1 100 ? 4.105 -51.75 -20.703 1 97.44 100 LEU A N 1
ATOM 834 C CA . LEU A 1 100 ? 3.006 -52.719 -20.578 1 97.44 100 LEU A CA 1
ATOM 835 C C . LEU A 1 100 ? 1.663 -52 -20.562 1 97.44 100 LEU A C 1
ATOM 837 O O . LEU A 1 100 ? 0.724 -52.406 -21.25 1 97.44 100 LEU A O 1
ATOM 841 N N . LEU A 1 101 ? 1.561 -50.969 -19.766 1 97.75 101 LEU A N 1
ATOM 842 C CA . LEU A 1 101 ? 0.325 -50.219 -19.672 1 97.75 101 LEU A CA 1
ATOM 843 C C . LEU A 1 101 ? -0.037 -49.625 -21.031 1 97.75 101 LEU A C 1
ATOM 845 O O . LEU A 1 101 ? -1.212 -49.562 -21.406 1 97.75 101 LEU A O 1
ATOM 849 N N . ASN A 1 102 ? 0.94 -49.125 -21.719 1 97.19 102 ASN A N 1
ATOM 850 C CA . ASN A 1 102 ? 0.698 -48.594 -23.047 1 97.19 102 ASN A CA 1
ATOM 851 C C . ASN A 1 102 ? 0.153 -49.656 -24 1 97.19 102 ASN A C 1
ATOM 853 O O . ASN A 1 102 ? -0.739 -49.375 -24.797 1 97.19 102 ASN A O 1
ATOM 857 N N . LEU A 1 103 ? 0.686 -50.844 -23.922 1 97.31 103 LEU A N 1
ATOM 858 C CA . LEU A 1 103 ? 0.207 -51.938 -24.734 1 97.31 103 LEU A CA 1
ATOM 859 C C . LEU A 1 103 ? -1.229 -52.312 -24.375 1 97.31 103 LEU A C 1
ATOM 861 O O . LEU A 1 103 ? -2.035 -52.625 -25.25 1 97.31 103 LEU A O 1
ATOM 865 N N . ILE A 1 104 ? -1.499 -52.312 -23.141 1 97.81 104 ILE A N 1
ATOM 866 C CA . ILE A 1 104 ? -2.861 -52.594 -22.688 1 97.81 104 ILE A CA 1
ATOM 867 C C . ILE A 1 104 ? -3.812 -51.562 -23.281 1 97.81 104 ILE A C 1
ATOM 869 O O . ILE A 1 104 ? -4.879 -51.906 -23.797 1 97.81 104 ILE A O 1
ATOM 873 N N . PHE A 1 105 ? -3.42 -50.281 -23.203 1 97.12 105 PHE A N 1
ATOM 874 C CA . PHE A 1 105 ? -4.227 -49.188 -23.734 1 97.12 105 PHE A CA 1
ATOM 875 C C . PHE A 1 105 ? -4.531 -49.406 -25.203 1 97.12 105 PHE A C 1
ATOM 877 O O . PHE A 1 105 ? -5.691 -49.344 -25.625 1 97.12 105 PHE A O 1
ATOM 884 N N . LYS A 1 106 ? -3.494 -49.656 -25.969 1 96.5 106 LYS A N 1
ATOM 885 C CA . LYS A 1 106 ? -3.65 -49.875 -27.406 1 96.5 106 LYS A CA 1
ATOM 886 C C . LYS A 1 106 ? -4.57 -51.062 -27.672 1 96.5 106 LYS A C 1
ATOM 888 O O . LYS A 1 106 ? -5.465 -50.969 -28.516 1 96.5 106 LYS A O 1
ATOM 893 N N . ASP A 1 107 ? -4.441 -52.094 -26.953 1 97.44 107 ASP A N 1
ATOM 894 C CA . ASP A 1 107 ? -5.207 -53.312 -27.172 1 97.44 107 ASP A CA 1
ATOM 895 C C . ASP A 1 107 ? -6.68 -53.125 -26.828 1 97.44 107 ASP A C 1
ATOM 897 O O . ASP A 1 107 ? -7.562 -53.5 -27.594 1 97.44 107 ASP A O 1
ATOM 901 N N . ILE A 1 108 ? -6.938 -52.531 -25.703 1 96.5 108 ILE A N 1
ATOM 902 C CA . ILE A 1 108 ? -8.297 -52.344 -25.203 1 96.5 108 ILE A CA 1
ATOM 903 C C . ILE A 1 108 ? -9.125 -51.562 -26.203 1 96.5 108 ILE A C 1
ATOM 905 O O . ILE A 1 108 ? -10.312 -51.812 -26.391 1 96.5 108 ILE A O 1
ATOM 909 N N . TYR A 1 109 ? -8.539 -50.688 -26.938 1 96.69 109 TYR A N 1
ATOM 910 C CA . TYR A 1 109 ? -9.305 -49.781 -27.797 1 96.69 109 TYR A CA 1
ATOM 911 C C . TYR A 1 109 ? -9.133 -50.156 -29.266 1 96.69 109 TYR A C 1
ATOM 913 O O . TYR A 1 109 ? -9.578 -49.438 -30.156 1 96.69 109 TYR A O 1
ATOM 921 N N . THR A 1 110 ? -8.477 -51.25 -29.578 1 96 110 THR A N 1
ATOM 922 C CA . THR A 1 110 ? -8.328 -51.719 -30.969 1 96 110 THR A CA 1
ATOM 923 C C . THR A 1 110 ? -8.688 -53.188 -31.094 1 96 110 THR A C 1
ATOM 925 O O . THR A 1 110 ? -9.867 -53.531 -31.156 1 96 110 THR A O 1
ATOM 928 N N . GLU A 1 111 ? -7.676 -54.125 -30.844 1 95.62 111 GLU A N 1
ATOM 929 C CA . GLU A 1 111 ? -7.852 -55.562 -31.125 1 95.62 111 GLU A CA 1
ATOM 930 C C . GLU A 1 111 ? -8.547 -56.25 -29.969 1 95.62 111 GLU A C 1
ATOM 932 O O . GLU A 1 111 ? -9.219 -57.281 -30.172 1 95.62 111 GLU A O 1
ATOM 937 N N . GLN A 1 112 ? -8.336 -55.875 -28.766 1 96.62 112 GLN A N 1
ATOM 938 C CA . GLN A 1 112 ? -8.898 -56.438 -27.547 1 96.62 112 GLN A CA 1
ATOM 939 C C . GLN A 1 112 ? -8.531 -57.906 -27.391 1 96.62 112 GLN A C 1
ATOM 941 O O . GLN A 1 112 ? -9.383 -58.719 -27.094 1 96.62 112 GLN A O 1
ATOM 946 N N . ARG A 1 113 ? -7.348 -58.188 -27.656 1 97.62 113 ARG A N 1
ATOM 947 C CA . ARG A 1 113 ? -6.836 -59.562 -27.531 1 97.62 113 ARG A CA 1
ATOM 948 C C . ARG A 1 113 ? -6.867 -60.031 -26.078 1 97.62 113 ARG A C 1
ATOM 950 O O . ARG A 1 113 ? -7.113 -61.219 -25.812 1 97.62 113 ARG A O 1
ATOM 957 N N . LEU A 1 114 ? -6.633 -59.156 -25.141 1 97.44 114 LEU A N 1
ATOM 958 C CA . LEU A 1 114 ? -6.641 -59.5 -23.719 1 97.44 114 LEU A CA 1
ATOM 959 C C . LEU A 1 114 ? -8 -60.062 -23.312 1 97.44 114 LEU A C 1
ATOM 961 O O . LEU A 1 114 ? -8.07 -60.969 -22.484 1 97.44 114 LEU A O 1
ATOM 965 N N . ILE A 1 115 ? -9 -59.5 -23.859 1 96.5 115 ILE A N 1
ATOM 966 C CA . ILE A 1 115 ? -10.359 -59.906 -23.516 1 96.5 115 ILE A CA 1
ATOM 967 C C . ILE A 1 115 ? -10.742 -61.125 -24.328 1 96.5 115 ILE A C 1
ATOM 969 O O . ILE A 1 115 ? -11.258 -62.125 -23.766 1 96.5 115 ILE A O 1
ATOM 973 N N . LYS A 1 116 ? -10.438 -61.125 -25.609 1 96.88 116 LYS A N 1
ATOM 974 C CA . LYS A 1 116 ? -10.82 -62.188 -26.516 1 96.88 116 LYS A CA 1
ATOM 975 C C . LYS A 1 116 ? -10.125 -63.5 -26.156 1 96.88 116 LYS A C 1
ATOM 977 O O . LYS A 1 116 ? -10.703 -64.562 -26.312 1 96.88 116 LYS A O 1
ATOM 982 N N . GLU A 1 117 ? -8.977 -63.375 -25.688 1 96.81 117 GLU A N 1
ATOM 983 C CA . GLU A 1 117 ? -8.203 -64.562 -25.359 1 96.81 117 GLU A CA 1
ATOM 984 C C . GLU A 1 117 ? -8.375 -64.938 -23.891 1 96.81 117 GLU A C 1
ATOM 986 O O . GLU A 1 117 ? -7.723 -65.875 -23.406 1 96.81 117 GLU A O 1
ATOM 991 N N . GLY A 1 118 ? -9.109 -64.25 -23.188 1 94.38 118 GLY A N 1
ATOM 992 C CA . GLY A 1 118 ? -9.516 -64.562 -21.828 1 94.38 118 GLY A CA 1
ATOM 993 C C . GLY A 1 118 ? -8.453 -64.312 -20.797 1 94.38 118 GLY A C 1
ATOM 994 O O . GLY A 1 118 ? -8.414 -64.938 -19.734 1 94.38 118 GLY A O 1
ATOM 995 N N . ILE A 1 119 ? -7.566 -63.469 -21.094 1 96.12 119 ILE A N 1
ATOM 996 C CA . ILE A 1 119 ? -6.52 -63.094 -20.156 1 96.12 119 ILE A CA 1
ATOM 997 C C . ILE A 1 119 ? -7.09 -62.188 -19.062 1 96.12 119 ILE A C 1
ATOM 999 O O . ILE A 1 119 ? -6.738 -62.312 -17.891 1 96.12 119 ILE A O 1
ATOM 1003 N N . VAL A 1 120 ? -7.93 -61.219 -19.422 1 96.12 120 VAL A N 1
ATOM 1004 C CA . VAL A 1 120 ? -8.609 -60.312 -18.531 1 96.12 120 VAL A CA 1
ATOM 1005 C C . VAL A 1 120 ? -10.117 -60.406 -18.719 1 96.12 120 VAL A C 1
ATOM 1007 O O . VAL A 1 120 ? -10.609 -60.375 -19.844 1 96.12 120 VAL A O 1
ATOM 1010 N N . PRO A 1 121 ? -10.82 -60.531 -17.641 1 95.06 121 PRO A N 1
ATOM 1011 C CA . PRO A 1 121 ? -12.281 -60.562 -17.781 1 95.06 121 PRO A CA 1
ATOM 1012 C C . PRO A 1 121 ? -12.844 -59.25 -18.359 1 95.06 121 PRO A C 1
ATOM 1014 O O . PRO A 1 121 ? -12.398 -58.188 -18.016 1 95.06 121 PRO A O 1
ATOM 1017 N N . ALA A 1 122 ? -13.812 -59.406 -19.25 1 94.44 122 ALA A N 1
ATOM 1018 C CA . ALA A 1 122 ? -14.414 -58.281 -19.938 1 94.44 122 ALA A CA 1
ATOM 1019 C C . ALA A 1 122 ? -15.086 -57.312 -18.938 1 94.44 122 ALA A C 1
ATOM 1021 O O . ALA A 1 122 ? -15.109 -56.125 -19.141 1 94.44 122 ALA A O 1
ATOM 1022 N N . GLU A 1 123 ? -15.594 -57.812 -17.812 1 92.38 123 GLU A N 1
ATOM 1023 C CA . GLU A 1 123 ? -16.344 -57.062 -16.828 1 92.38 123 GLU A CA 1
ATOM 1024 C C . GLU A 1 123 ? -15.461 -56 -16.172 1 92.38 123 GLU A C 1
ATOM 1026 O O . GLU A 1 123 ? -15.945 -54.938 -15.789 1 92.38 123 GLU A O 1
ATOM 1031 N N . ILE A 1 124 ? -14.195 -56.219 -16.141 1 92.25 124 ILE A N 1
ATOM 1032 C CA . ILE A 1 124 ? -13.258 -55.312 -15.492 1 92.25 124 ILE A CA 1
ATOM 1033 C C . ILE A 1 124 ? -13.094 -54.062 -16.359 1 92.25 124 ILE A C 1
ATOM 1035 O O . ILE A 1 124 ? -12.891 -52.969 -15.828 1 92.25 124 ILE A O 1
ATOM 1039 N N . ILE A 1 125 ? -13.219 -54.219 -17.625 1 93.81 125 ILE A N 1
ATOM 1040 C CA . ILE A 1 125 ? -12.961 -53.125 -18.562 1 93.81 125 ILE A CA 1
ATOM 1041 C C . ILE A 1 125 ? -14.266 -52.406 -18.875 1 93.81 125 ILE A C 1
ATOM 1043 O O . ILE A 1 125 ? -14.406 -51.219 -18.609 1 93.81 125 ILE A O 1
ATOM 1047 N N . TYR A 1 126 ? -15.273 -53.125 -19.344 1 91.25 126 TYR A N 1
ATOM 1048 C CA . TYR A 1 126 ? -16.484 -52.531 -19.859 1 91.25 126 TYR A CA 1
ATOM 1049 C C . TYR A 1 126 ? -17.328 -51.938 -18.734 1 91.25 126 TYR A C 1
ATOM 1051 O O . TYR A 1 126 ? -18.125 -51.031 -18.953 1 91.25 126 TYR A O 1
ATOM 1059 N N . GLY A 1 127 ? -17.141 -52.438 -17.578 1 85.75 127 GLY A N 1
ATOM 1060 C CA . GLY A 1 127 ? -17.891 -51.938 -16.453 1 85.75 127 GLY A CA 1
ATOM 1061 C C . GLY A 1 127 ? -17.25 -50.719 -15.797 1 85.75 127 GLY A C 1
ATOM 1062 O O . GLY A 1 127 ? -17.859 -50.062 -14.969 1 85.75 127 GLY A O 1
ATOM 1063 N N . HIS A 1 128 ? -16.062 -50.438 -16.172 1 90 128 HIS A N 1
ATOM 1064 C CA . HIS A 1 128 ? -15.336 -49.312 -15.562 1 90 128 HIS A CA 1
ATOM 1065 C C . HIS A 1 128 ? -15.695 -48 -16.219 1 90 128 HIS A C 1
ATOM 1067 O O . HIS A 1 128 ? -15.758 -47.906 -17.438 1 90 128 HIS A O 1
ATOM 1073 N N . LYS A 1 129 ? -15.883 -46.906 -15.445 1 87.12 129 LYS A N 1
ATOM 1074 C CA . LYS A 1 129 ? -16.375 -45.625 -15.906 1 87.12 129 LYS A CA 1
ATOM 1075 C C . LYS A 1 129 ? -15.352 -44.938 -16.797 1 87.12 129 LYS A C 1
ATOM 1077 O O . LYS A 1 129 ? -15.703 -44.094 -17.625 1 87.12 129 LYS A O 1
ATOM 1082 N N . SER A 1 130 ? -14.094 -45.281 -16.641 1 91.62 130 SER A N 1
ATOM 1083 C CA . SER A 1 130 ? -13.039 -44.625 -17.406 1 91.62 130 SER A CA 1
ATOM 1084 C C . SER A 1 130 ? -12.867 -45.25 -18.781 1 91.62 130 SER A C 1
ATOM 1086 O O . SER A 1 130 ? -12.094 -44.75 -19.609 1 91.62 130 SER A O 1
ATOM 1088 N N . PHE A 1 131 ? -13.578 -46.344 -18.984 1 93.81 131 PHE A N 1
ATOM 1089 C CA . PHE A 1 131 ? -13.602 -46.875 -20.344 1 93.81 131 PHE A CA 1
ATOM 1090 C C . PHE A 1 131 ? -14.523 -46.062 -21.234 1 93.81 131 PHE A C 1
ATOM 1092 O O . PHE A 1 131 ? -15.719 -45.938 -20.969 1 93.81 131 PHE A O 1
ATOM 1099 N N . LEU A 1 132 ? -13.977 -45.531 -22.312 1 95.19 132 LEU A N 1
ATOM 1100 C CA . LEU A 1 132 ? -14.727 -44.656 -23.203 1 95.19 132 LEU A CA 1
ATOM 1101 C C . LEU A 1 132 ? -14.773 -45.219 -24.609 1 95.19 132 LEU A C 1
ATOM 1103 O O . LEU A 1 132 ? -13.867 -45 -25.422 1 95.19 132 LEU A O 1
ATOM 1107 N N . PRO A 1 133 ? -15.82 -45.781 -24.906 1 93.75 133 PRO A N 1
ATOM 1108 C CA . PRO A 1 133 ? -15.914 -46.469 -26.219 1 93.75 133 PRO A CA 1
ATOM 1109 C C . PRO A 1 133 ? -15.828 -45.5 -27.391 1 93.75 133 PRO A C 1
ATOM 1111 O O . PRO A 1 133 ? -15.523 -45.906 -28.516 1 93.75 133 PRO A O 1
ATOM 1114 N N . ILE A 1 134 ? -16.047 -44.25 -27.156 1 93.69 134 ILE A N 1
ATOM 1115 C CA . ILE A 1 134 ? -16.109 -43.25 -28.203 1 93.69 134 ILE A CA 1
ATOM 1116 C C . ILE A 1 134 ? -14.758 -43.156 -28.891 1 93.69 134 ILE A C 1
ATOM 1118 O O . ILE A 1 134 ? -14.672 -42.688 -30.047 1 93.69 134 ILE A O 1
ATOM 1122 N N . VAL A 1 135 ? -13.703 -43.594 -28.281 1 95.25 135 VAL A N 1
ATOM 1123 C CA . VAL A 1 135 ? -12.375 -43.469 -28.875 1 95.25 135 VAL A CA 1
ATOM 1124 C C . VAL A 1 135 ? -11.906 -44.812 -29.422 1 95.25 135 VAL A C 1
ATOM 1126 O O . VAL A 1 135 ? -10.719 -45 -29.688 1 95.25 135 VAL A O 1
ATOM 1129 N N . PHE A 1 136 ? -12.812 -45.656 -29.609 1 94.25 136 PHE A N 1
ATOM 1130 C CA . PHE A 1 136 ? -12.508 -47 -30.109 1 94.25 136 PHE A CA 1
ATOM 1131 C C . PHE A 1 136 ? -12.141 -46.938 -31.594 1 94.25 136 PHE A C 1
ATOM 1133 O O . PHE A 1 136 ? -12.844 -46.344 -32.406 1 94.25 136 PHE A O 1
ATOM 1140 N N . ASN A 1 137 ? -11.031 -47.5 -31.891 1 92.88 137 ASN A N 1
ATOM 1141 C CA . ASN A 1 137 ? -10.586 -47.812 -33.25 1 92.88 137 ASN A CA 1
ATOM 1142 C C . ASN A 1 137 ? -10.484 -46.531 -34.094 1 92.88 137 ASN A C 1
ATOM 1144 O O . ASN A 1 137 ? -11.039 -46.469 -35.188 1 92.88 137 ASN A O 1
ATOM 1148 N N . PHE A 1 138 ? -9.867 -45.562 -33.594 1 93.31 138 PHE A N 1
ATOM 1149 C CA . PHE A 1 138 ? -9.508 -44.406 -34.406 1 93.31 138 PHE A CA 1
ATOM 1150 C C . PHE A 1 138 ? -8.602 -44.812 -35.562 1 93.31 138 PHE A C 1
ATOM 1152 O O . PHE A 1 138 ? -7.82 -45.781 -35.438 1 93.31 138 PHE A O 1
ATOM 1159 N N . GLU A 1 139 ? -8.625 -44.188 -36.656 1 89.75 139 GLU A N 1
ATOM 1160 C CA . GLU A 1 139 ? -7.832 -44.531 -37.844 1 89.75 139 GLU A CA 1
ATOM 1161 C C . GLU A 1 139 ? -6.34 -44.344 -37.594 1 89.75 139 GLU A C 1
ATOM 1163 O O . GLU A 1 139 ? -5.52 -45.156 -38 1 89.75 139 GLU A O 1
ATOM 1168 N N . ASN A 1 140 ? -6.043 -43.25 -36.969 1 88.94 140 ASN A N 1
ATOM 1169 C CA . ASN A 1 140 ? -4.648 -43 -36.625 1 88.94 140 ASN A CA 1
ATOM 1170 C C . ASN A 1 140 ? -4.195 -43.844 -35.438 1 88.94 140 ASN A C 1
ATOM 1172 O O . ASN A 1 140 ? -4.508 -43.531 -34.281 1 88.94 140 ASN A O 1
ATOM 1176 N N . GLU A 1 141 ? -3.355 -44.719 -35.656 1 84.81 141 GLU A N 1
ATOM 1177 C CA . GLU A 1 141 ? -2.912 -45.656 -34.625 1 84.81 141 GLU A CA 1
ATOM 1178 C C . GLU A 1 141 ? -1.985 -44.969 -33.625 1 84.81 141 GLU A C 1
ATOM 1180 O O . GLU A 1 141 ? -1.846 -45.438 -32.469 1 84.81 141 GLU A O 1
ATOM 1185 N N . ASP A 1 142 ? -1.41 -43.906 -34 1 86.62 142 ASP A N 1
ATOM 1186 C CA . ASP A 1 142 ? -0.486 -43.188 -33.125 1 86.62 142 ASP A CA 1
ATOM 1187 C C . ASP A 1 142 ? -1.227 -42.531 -31.969 1 86.62 142 ASP A C 1
ATOM 1189 O O . ASP A 1 142 ? -0.608 -42.125 -30.984 1 86.62 142 ASP A O 1
ATOM 1193 N N . TYR A 1 143 ? -2.523 -42.531 -32.125 1 91.94 143 TYR A N 1
ATOM 1194 C CA . TYR A 1 143 ? -3.355 -41.938 -31.094 1 91.94 143 TYR A CA 1
ATOM 1195 C C . TYR A 1 143 ? -3.182 -42.719 -29.781 1 91.94 143 TYR A C 1
ATOM 1197 O O . TYR A 1 143 ? -3.184 -42.094 -28.703 1 91.94 143 TYR A O 1
ATOM 1205 N N . TYR A 1 144 ? -3.012 -44 -29.906 1 93.75 144 TYR A N 1
ATOM 1206 C CA . TYR A 1 144 ? -2.977 -44.844 -28.719 1 93.75 144 TYR A CA 1
ATOM 1207 C C . TYR A 1 144 ? -1.559 -44.938 -28.172 1 93.75 144 TYR A C 1
ATOM 1209 O O . TYR A 1 144 ? -1.013 -46.062 -28.078 1 93.75 144 TYR A O 1
ATOM 1217 N N . SER A 1 145 ? -0.98 -43.812 -27.766 1 92.81 145 SER A N 1
ATOM 1218 C CA . SER A 1 145 ? 0.354 -43.719 -27.188 1 92.81 145 SER A CA 1
ATOM 1219 C C . SER A 1 145 ? 0.333 -42.938 -25.891 1 92.81 145 SER A C 1
ATOM 1221 O O . SER A 1 145 ? 0.011 -41.75 -25.891 1 92.81 145 SER A O 1
ATOM 1223 N N . MET A 1 146 ? 0.616 -43.594 -24.828 1 95.69 146 MET A N 1
ATOM 1224 C CA . MET A 1 146 ? 0.775 -42.906 -23.547 1 95.69 146 MET A CA 1
ATOM 1225 C C . MET A 1 146 ? 2.174 -42.312 -23.422 1 95.69 146 MET A C 1
ATOM 1227 O O . MET A 1 146 ? 3.152 -43.062 -23.266 1 95.69 146 MET A O 1
ATOM 1231 N N . LYS A 1 147 ? 2.232 -41.031 -23.438 1 95.06 147 LYS A N 1
ATOM 1232 C CA . LYS A 1 147 ? 3.537 -40.375 -23.516 1 95.06 147 LYS A CA 1
ATOM 1233 C C . LYS A 1 147 ? 4.059 -40 -22.141 1 95.06 147 LYS A C 1
ATOM 1235 O O . LYS A 1 147 ? 5.258 -39.781 -21.953 1 95.06 147 LYS A O 1
ATOM 1240 N N . PHE A 1 148 ? 3.217 -39.844 -21.203 1 96.12 148 PHE A N 1
ATOM 1241 C CA . PHE A 1 148 ? 3.615 -39.406 -19.859 1 96.12 148 PHE A CA 1
ATOM 1242 C C . PHE A 1 148 ? 2.959 -40.281 -18.797 1 96.12 148 PHE A C 1
ATOM 1244 O O . PHE A 1 148 ? 1.76 -40.562 -18.875 1 96.12 148 PHE A O 1
ATOM 1251 N N . TYR A 1 149 ? 3.732 -40.75 -17.875 1 96.56 149 TYR A N 1
ATOM 1252 C CA . TYR A 1 149 ? 3.283 -41.75 -16.906 1 96.56 149 TYR A CA 1
ATOM 1253 C C . TYR A 1 149 ? 3.875 -41.469 -15.523 1 96.56 149 TYR A C 1
ATOM 1255 O O . TYR A 1 149 ? 5.047 -41.125 -15.406 1 96.56 149 TYR A O 1
ATOM 1263 N N . ALA A 1 150 ? 3.051 -41.469 -14.492 1 97 150 ALA A N 1
ATOM 1264 C CA . ALA A 1 150 ? 3.512 -41.438 -13.102 1 97 150 ALA A CA 1
ATOM 1265 C C . ALA A 1 150 ? 3.053 -42.656 -12.336 1 97 150 ALA A C 1
ATOM 1267 O O . ALA A 1 150 ? 2.02 -43.25 -12.656 1 97 150 ALA A O 1
ATOM 1268 N N . THR A 1 151 ? 3.844 -43.062 -11.375 1 96.56 151 THR A N 1
ATOM 1269 C CA . THR A 1 151 ? 3.527 -44.25 -10.586 1 96.56 151 THR A CA 1
ATOM 1270 C C . THR A 1 151 ? 3.941 -44.062 -9.125 1 96.56 151 THR A C 1
ATOM 1272 O O . THR A 1 151 ? 4.984 -43.469 -8.844 1 96.56 151 THR A O 1
ATOM 1275 N N . ASP A 1 152 ? 3.105 -44.469 -8.211 1 94.88 152 ASP A N 1
ATOM 1276 C CA . ASP A 1 152 ? 3.434 -44.469 -6.789 1 94.88 152 ASP A CA 1
ATOM 1277 C C . ASP A 1 152 ? 4.055 -45.812 -6.367 1 94.88 152 ASP A C 1
ATOM 1279 O O . ASP A 1 152 ? 3.486 -46.875 -6.617 1 94.88 152 ASP A O 1
ATOM 1283 N N . ILE A 1 153 ? 5.211 -45.688 -5.738 1 95.69 153 ILE A N 1
ATOM 1284 C CA . ILE A 1 153 ? 5.879 -46.906 -5.266 1 95.69 153 ILE A CA 1
ATOM 1285 C C . ILE A 1 153 ? 6.27 -46.75 -3.799 1 95.69 153 ILE A C 1
ATOM 1287 O O . ILE A 1 153 ? 6.395 -45.625 -3.309 1 95.69 153 ILE A O 1
ATOM 1291 N N . SER A 1 154 ? 6.367 -47.781 -3.131 1 92.56 154 SER A N 1
ATOM 1292 C CA . SER A 1 154 ? 6.824 -47.781 -1.745 1 92.56 154 SER A CA 1
ATOM 1293 C C . SER A 1 154 ? 7.559 -49.094 -1.42 1 92.56 154 SER A C 1
ATOM 1295 O O . SER A 1 154 ? 7.336 -50.125 -2.064 1 92.56 154 SER A O 1
ATOM 1297 N N . ARG A 1 155 ? 8.453 -48.938 -0.478 1 91.69 155 ARG A N 1
ATOM 1298 C CA . ARG A 1 155 ? 9.211 -50.125 -0.071 1 91.69 155 ARG A CA 1
ATOM 1299 C C . ARG A 1 155 ? 8.391 -51 0.859 1 91.69 155 ARG A C 1
ATOM 1301 O O . ARG A 1 155 ? 7.832 -50.531 1.85 1 91.69 155 ARG A O 1
ATOM 1308 N N . GLY A 1 156 ? 8.289 -52.312 0.468 1 86.38 156 GLY A N 1
ATOM 1309 C CA . GLY A 1 156 ? 7.57 -53.281 1.282 1 86.38 156 GLY A CA 1
ATOM 1310 C C . GLY A 1 156 ? 8.422 -53.906 2.375 1 86.38 156 GLY A C 1
ATOM 1311 O O . GLY A 1 156 ? 9.617 -53.594 2.484 1 86.38 156 GLY A O 1
ATOM 1312 N N . PRO A 1 157 ? 7.82 -54.75 3.178 1 84.19 157 PRO A N 1
ATOM 1313 C CA . PRO A 1 157 ? 8.539 -55.406 4.273 1 84.19 157 PRO A CA 1
ATOM 1314 C C . PRO A 1 157 ? 9.664 -56.312 3.783 1 84.19 157 PRO A C 1
ATOM 1316 O O . PRO A 1 157 ? 10.594 -56.594 4.535 1 84.19 157 PRO A O 1
ATOM 1319 N N . ASP A 1 158 ? 9.641 -56.656 2.557 1 86.44 158 ASP A N 1
ATOM 1320 C CA . ASP A 1 158 ? 10.664 -57.531 1.989 1 86.44 158 ASP A CA 1
ATOM 1321 C C . ASP A 1 158 ? 11.852 -56.719 1.473 1 86.44 158 ASP A C 1
ATOM 1323 O O . ASP A 1 158 ? 12.805 -57.312 0.938 1 86.44 158 ASP A O 1
ATOM 1327 N N . GLY A 1 159 ? 11.695 -55.438 1.53 1 88.38 159 GLY A N 1
ATOM 1328 C CA . GLY A 1 159 ? 12.805 -54.594 1.129 1 88.38 159 GLY A CA 1
ATOM 1329 C C . GLY A 1 159 ? 12.742 -54.156 -0.331 1 88.38 159 GLY A C 1
ATOM 1330 O O . GLY A 1 159 ? 13.57 -53.375 -0.792 1 88.38 159 GLY A O 1
ATOM 1331 N N . LYS A 1 160 ? 11.781 -54.688 -0.998 1 90.69 160 LYS A N 1
ATOM 1332 C CA . LYS A 1 160 ? 11.633 -54.344 -2.408 1 90.69 160 LYS A CA 1
ATOM 1333 C C . LYS A 1 160 ? 10.609 -53.219 -2.598 1 90.69 160 LYS A C 1
ATOM 1335 O O . LYS A 1 160 ? 9.727 -53.031 -1.759 1 90.69 160 LYS A O 1
ATOM 1340 N N . PHE A 1 161 ? 10.82 -52.531 -3.643 1 94.88 161 PHE A N 1
ATOM 1341 C CA . PHE A 1 161 ? 9.828 -51.5 -3.965 1 94.88 161 PHE A CA 1
ATOM 1342 C C . PHE A 1 161 ? 8.617 -52.125 -4.645 1 94.88 161 PHE A C 1
ATOM 1344 O O . PHE A 1 161 ? 8.758 -52.969 -5.547 1 94.88 161 PHE A O 1
ATOM 1351 N N . TRP A 1 162 ? 7.461 -51.781 -4.207 1 94.06 162 TRP A N 1
ATOM 1352 C CA . TRP A 1 162 ? 6.191 -52.25 -4.75 1 94.06 162 TRP A CA 1
ATOM 1353 C C . TRP A 1 162 ? 5.434 -51.125 -5.434 1 94.06 162 TRP A C 1
ATOM 1355 O O . TRP A 1 162 ? 5.5 -49.969 -5 1 94.06 162 TRP A O 1
ATOM 1365 N N . VAL A 1 163 ? 4.73 -51.469 -6.5 1 94.69 163 VAL A N 1
ATOM 1366 C CA . VAL A 1 163 ? 3.852 -50.5 -7.141 1 94.69 163 VAL A CA 1
ATOM 1367 C C . VAL A 1 163 ? 2.533 -50.406 -6.375 1 94.69 163 VAL A C 1
ATOM 1369 O O . VAL A 1 163 ? 1.906 -51.438 -6.086 1 94.69 163 VAL A O 1
ATOM 1372 N N . ILE A 1 164 ? 2.154 -49.188 -6.059 1 90.38 164 ILE A N 1
ATOM 1373 C CA . ILE A 1 164 ? 0.935 -48.938 -5.293 1 90.38 164 ILE A CA 1
ATOM 1374 C C . ILE A 1 164 ? -0.185 -48.5 -6.227 1 90.38 164 ILE A C 1
ATOM 1376 O O . ILE A 1 164 ? -1.289 -49.031 -6.195 1 90.38 164 ILE A O 1
ATOM 1380 N N . ASN A 1 165 ? 0.102 -47.5 -6.98 1 90.62 165 ASN A N 1
ATOM 1381 C CA . ASN A 1 165 ? -0.894 -46.938 -7.883 1 90.62 165 ASN A CA 1
ATOM 1382 C C . ASN A 1 165 ? -0.255 -46.406 -9.172 1 90.62 165 ASN A C 1
ATOM 1384 O O . ASN A 1 165 ? 0.898 -45.969 -9.164 1 90.62 165 ASN A O 1
ATOM 1388 N N . ASP A 1 166 ? -1.102 -46.438 -10.211 1 94.44 166 ASP A N 1
ATOM 1389 C CA . ASP A 1 166 ? -0.713 -45.875 -11.484 1 94.44 166 ASP A CA 1
ATOM 1390 C C . ASP A 1 166 ? -1.479 -44.562 -11.758 1 94.44 166 ASP A C 1
ATOM 1392 O O . ASP A 1 166 ? -2.664 -44.469 -11.438 1 94.44 166 ASP A O 1
ATOM 1396 N N . ARG A 1 167 ? -0.776 -43.656 -12.273 1 94.75 167 ARG A N 1
ATOM 1397 C CA . ARG A 1 167 ? -1.377 -42.375 -12.688 1 94.75 167 ARG A CA 1
ATOM 1398 C C . ARG A 1 167 ? -1.133 -42.125 -14.164 1 94.75 167 ARG A C 1
ATOM 1400 O O . ARG A 1 167 ? -0.029 -41.719 -14.562 1 94.75 167 ARG A O 1
ATOM 1407 N N . THR A 1 168 ? -2.225 -42.125 -14.945 1 95.31 168 THR A N 1
ATOM 1408 C CA . THR A 1 168 ? -2.047 -42.062 -16.391 1 95.31 168 THR A CA 1
ATOM 1409 C C . THR A 1 168 ? -2.93 -40.969 -16.984 1 95.31 168 THR A C 1
ATOM 1411 O O . THR A 1 168 ? -2.604 -40.375 -18.031 1 95.31 168 THR A O 1
ATOM 1414 N N . GLN A 1 169 ? -4.074 -40.719 -16.469 1 92.44 169 GLN A N 1
ATOM 1415 C CA . GLN A 1 169 ? -5.016 -39.75 -17.031 1 92.44 169 GLN A CA 1
ATOM 1416 C C . GLN A 1 169 ? -4.457 -38.312 -16.984 1 92.44 169 GLN A C 1
ATOM 1418 O O . GLN A 1 169 ? -4.301 -37.656 -18.016 1 92.44 169 GLN A O 1
ATOM 1423 N N . SER A 1 170 ? -4.102 -37.812 -15.852 1 90.19 170 SER A N 1
ATOM 1424 C CA . SER A 1 170 ? -3.512 -36.531 -15.586 1 90.19 170 SER A CA 1
ATOM 1425 C C . SER A 1 170 ? -2.498 -36.594 -14.445 1 90.19 170 SER A C 1
ATOM 1427 O O . SER A 1 170 ? -2.734 -36.062 -13.367 1 90.19 170 SER A O 1
ATOM 1429 N N . PRO A 1 171 ? -1.374 -37.188 -14.797 1 92.62 171 PRO A N 1
ATOM 1430 C CA . PRO A 1 171 ? -0.394 -37.375 -13.719 1 92.62 171 PRO A CA 1
ATOM 1431 C C . PRO A 1 171 ? 0.109 -36.031 -13.141 1 92.62 171 PRO A C 1
ATOM 1433 O O . PRO A 1 171 ? 0.767 -35.281 -13.844 1 92.62 171 PRO A O 1
ATOM 1436 N N . SER A 1 172 ? -0.117 -35.812 -11.859 1 90.44 172 SER A N 1
ATOM 1437 C CA . SER A 1 172 ? 0.319 -34.625 -11.172 1 90.44 172 SER A CA 1
ATOM 1438 C C . SER A 1 172 ? 1.566 -34.875 -10.336 1 90.44 172 SER A C 1
ATOM 1440 O O . SER A 1 172 ? 1.919 -36.031 -10.078 1 90.44 172 SER A O 1
ATOM 1442 N N . GLY A 1 173 ? 2.324 -33.812 -10.008 1 92.81 173 GLY A N 1
ATOM 1443 C CA . GLY A 1 173 ? 3.414 -33.938 -9.047 1 92.81 173 GLY A CA 1
ATOM 1444 C C . GLY A 1 173 ? 4.762 -33.562 -9.633 1 92.81 173 GLY A C 1
ATOM 1445 O O . GLY A 1 173 ? 5.691 -33.219 -8.898 1 92.81 173 GLY A O 1
ATOM 1446 N N . LEU A 1 174 ? 4.883 -33.562 -10.914 1 93.75 174 LEU A N 1
ATOM 1447 C CA . LEU A 1 174 ? 6.176 -33.312 -11.531 1 93.75 174 LEU A CA 1
ATOM 1448 C C . LEU A 1 174 ? 6.68 -31.906 -11.172 1 93.75 174 LEU A C 1
ATOM 1450 O O . LEU A 1 174 ? 7.855 -31.75 -10.828 1 93.75 174 LEU A O 1
ATOM 1454 N N . GLY A 1 175 ? 5.82 -30.938 -11.305 1 89.5 175 GLY A N 1
ATOM 1455 C CA . GLY A 1 175 ? 6.203 -29.578 -10.93 1 89.5 175 GLY A CA 1
ATOM 1456 C C . GLY A 1 175 ? 6.676 -29.469 -9.492 1 89.5 175 GLY A C 1
ATOM 1457 O O . GLY A 1 175 ? 7.672 -28.797 -9.211 1 89.5 175 GLY A O 1
ATOM 1458 N N . TYR A 1 176 ? 6.027 -30.094 -8.562 1 90.19 176 TYR A N 1
ATOM 1459 C CA . TYR A 1 176 ? 6.402 -30.094 -7.156 1 90.19 176 TYR A CA 1
ATOM 1460 C C . TYR A 1 176 ? 7.754 -30.766 -6.957 1 90.19 176 TYR A C 1
ATOM 1462 O O . TYR A 1 176 ? 8.57 -30.312 -6.156 1 90.19 176 TYR A O 1
ATOM 1470 N N . ALA A 1 177 ? 7.945 -31.828 -7.668 1 93.56 177 ALA A N 1
ATOM 1471 C CA . ALA A 1 177 ? 9.219 -32.562 -7.574 1 93.56 177 ALA A CA 1
ATOM 1472 C C . ALA A 1 177 ? 10.375 -31.672 -8.016 1 93.56 177 ALA A C 1
ATOM 1474 O O . ALA A 1 177 ? 11.438 -31.656 -7.383 1 93.56 177 ALA A O 1
ATOM 1475 N N . ILE A 1 178 ? 10.148 -31 -9.047 1 87.56 178 ILE A N 1
ATOM 1476 C CA . ILE A 1 178 ? 11.18 -30.109 -9.57 1 87.56 178 ILE A CA 1
ATOM 1477 C C . ILE A 1 178 ? 11.461 -29 -8.555 1 87.56 178 ILE A C 1
ATOM 1479 O O . ILE A 1 178 ? 12.625 -28.734 -8.242 1 87.56 178 ILE A O 1
ATOM 1483 N N . GLU A 1 179 ? 10.445 -28.438 -8.039 1 84.12 179 GLU A N 1
ATOM 1484 C CA . GLU A 1 179 ? 10.617 -27.359 -7.066 1 84.12 179 GLU A CA 1
ATOM 1485 C C . GLU A 1 179 ? 11.289 -27.859 -5.797 1 84.12 179 GLU A C 1
ATOM 1487 O O . GLU A 1 179 ? 12.094 -27.141 -5.191 1 84.12 179 GLU A O 1
ATOM 1492 N N . ASN A 1 180 ? 10.914 -29.031 -5.348 1 90.12 180 ASN A N 1
ATOM 1493 C CA . ASN A 1 180 ? 11.586 -29.625 -4.195 1 90.12 180 ASN A CA 1
ATOM 1494 C C . ASN A 1 180 ? 13.086 -29.75 -4.418 1 90.12 180 ASN A C 1
ATOM 1496 O O . ASN A 1 180 ? 13.883 -29.422 -3.537 1 90.12 180 ASN A O 1
ATOM 1500 N N . ARG A 1 181 ? 13.406 -30.203 -5.555 1 88.5 181 ARG A N 1
ATOM 1501 C CA . ARG A 1 181 ? 14.812 -30.375 -5.887 1 88.5 181 ARG A CA 1
ATOM 1502 C C . ARG A 1 181 ? 15.539 -29.031 -5.895 1 88.5 181 ARG A C 1
ATOM 1504 O O . ARG A 1 181 ? 16.625 -28.906 -5.328 1 88.5 181 ARG A O 1
ATOM 1511 N N . LEU A 1 182 ? 14.984 -28.109 -6.516 1 78.75 182 LEU A N 1
ATOM 1512 C CA . LEU A 1 182 ? 15.609 -26.781 -6.609 1 78.75 182 LEU A CA 1
ATOM 1513 C C . LEU A 1 182 ? 15.766 -26.156 -5.23 1 78.75 182 LEU A C 1
ATOM 1515 O O . LEU A 1 182 ? 16.797 -25.547 -4.938 1 78.75 182 LEU A O 1
ATOM 1519 N N . THR A 1 183 ? 14.797 -26.312 -4.402 1 82.19 183 THR A N 1
ATOM 1520 C CA . THR A 1 183 ? 14.844 -25.781 -3.047 1 82.19 183 THR A CA 1
ATOM 1521 C C . THR A 1 183 ? 15.891 -26.5 -2.213 1 82.19 183 THR A C 1
ATOM 1523 O O . THR A 1 183 ? 16.656 -25.875 -1.482 1 82.19 183 THR A O 1
ATOM 1526 N N . MET A 1 184 ? 15.922 -27.781 -2.293 1 88.31 184 MET A N 1
ATOM 1527 C CA . MET A 1 184 ? 16.875 -28.578 -1.534 1 88.31 184 MET A CA 1
ATOM 1528 C C . MET A 1 184 ? 18.312 -28.281 -1.97 1 88.31 184 MET A C 1
ATOM 1530 O O . MET A 1 184 ? 19.234 -28.312 -1.153 1 88.31 184 MET A O 1
ATOM 1534 N N . ASN A 1 185 ? 18.469 -28.078 -3.195 1 79.06 185 ASN A N 1
ATOM 1535 C CA . ASN A 1 185 ? 19.797 -27.719 -3.699 1 79.06 185 ASN A CA 1
ATOM 1536 C C . ASN A 1 185 ? 20.344 -26.469 -3.006 1 79.06 185 ASN A C 1
ATOM 1538 O O . ASN A 1 185 ? 21.547 -26.359 -2.801 1 79.06 185 ASN A O 1
ATOM 1542 N N . SER A 1 186 ? 19.484 -25.656 -2.65 1 71 186 SER A N 1
ATOM 1543 C CA . SER A 1 186 ? 19.906 -24.406 -2.051 1 71 186 SER A CA 1
ATOM 1544 C C . SER A 1 186 ? 20.406 -24.609 -0.624 1 71 186 SER A C 1
ATOM 1546 O O . SER A 1 186 ? 21.188 -23.797 -0.111 1 71 186 SER A O 1
ATOM 1548 N N . ILE A 1 187 ? 20 -25.625 0.063 1 77.31 187 ILE A N 1
ATOM 1549 C CA . ILE A 1 187 ? 20.391 -25.812 1.456 1 77.31 187 ILE A CA 1
ATOM 1550 C C . ILE A 1 187 ? 21.406 -26.953 1.56 1 77.31 187 ILE A C 1
ATOM 1552 O O . ILE A 1 187 ? 22.062 -27.109 2.588 1 77.31 187 ILE A O 1
ATOM 1556 N N . SER A 1 188 ? 21.516 -27.703 0.545 1 80.75 188 SER A N 1
ATOM 1557 C CA . SER A 1 188 ? 22.281 -28.938 0.584 1 80.75 188 SER A CA 1
ATOM 1558 C C . SER A 1 188 ? 23.766 -28.672 0.835 1 80.75 188 SER A C 1
ATOM 1560 O O . SER A 1 188 ? 24.438 -29.438 1.522 1 80.75 188 SER A O 1
ATOM 1562 N N . ASN A 1 189 ? 24.25 -27.594 0.355 1 73.75 189 ASN A N 1
ATOM 1563 C CA . ASN A 1 189 ? 25.672 -27.312 0.526 1 73.75 189 ASN A CA 1
ATOM 1564 C C . ASN A 1 189 ? 26.031 -27.094 1.994 1 73.75 189 ASN A C 1
ATOM 1566 O O . ASN A 1 189 ? 27.125 -27.438 2.432 1 73.75 189 ASN A O 1
ATOM 1570 N N . GLU A 1 190 ? 25.109 -26.594 2.674 1 77.62 190 GLU A N 1
ATOM 1571 C CA . GLU A 1 190 ? 25.359 -26.297 4.082 1 77.62 190 GLU A CA 1
ATOM 1572 C C . GLU A 1 190 ? 25.062 -27.516 4.957 1 77.62 190 GLU A C 1
ATOM 1574 O O . GLU A 1 190 ? 25.781 -27.797 5.914 1 77.62 190 GLU A O 1
ATOM 1579 N N . LEU A 1 191 ? 24.094 -28.172 4.598 1 86.12 191 LEU A N 1
ATOM 1580 C CA . LEU A 1 191 ? 23.656 -29.281 5.438 1 86.12 191 LEU A CA 1
ATOM 1581 C C . LEU A 1 191 ? 24.344 -30.578 5.031 1 86.12 191 LEU A C 1
ATOM 1583 O O . LEU A 1 191 ? 24.641 -31.438 5.879 1 86.12 191 LEU A O 1
ATOM 1587 N N . TYR A 1 192 ? 24.531 -30.719 3.67 1 89.94 192 TYR A N 1
ATOM 1588 C CA . TYR A 1 192 ? 25.078 -31.969 3.15 1 89.94 192 TYR A CA 1
ATOM 1589 C C . TYR A 1 192 ? 26.203 -31.703 2.156 1 89.94 192 TYR A C 1
ATOM 1591 O O . TYR A 1 192 ? 26.141 -32.125 0.997 1 89.94 192 TYR A O 1
ATOM 1599 N N . PRO A 1 193 ? 27.281 -31.188 2.545 1 82.31 193 PRO A N 1
ATOM 1600 C CA . PRO A 1 193 ? 28.312 -30.719 1.63 1 82.31 193 PRO A CA 1
ATOM 1601 C C . PRO A 1 193 ? 28.969 -31.859 0.85 1 82.31 193 PRO A C 1
ATOM 1603 O O . PRO A 1 193 ? 29.438 -31.656 -0.271 1 82.31 193 PRO A O 1
ATOM 1606 N N . ASP A 1 194 ? 28.984 -33.062 1.372 1 83.38 194 ASP A N 1
ATOM 1607 C CA . ASP A 1 194 ? 29.766 -34.125 0.761 1 83.38 194 ASP A CA 1
ATOM 1608 C C . ASP A 1 194 ? 28.875 -35.156 0.079 1 83.38 194 ASP A C 1
ATOM 1610 O O . ASP A 1 194 ? 29.328 -36.219 -0.331 1 83.38 194 ASP A O 1
ATOM 1614 N N . VAL A 1 195 ? 27.625 -34.906 -0.09 1 88.56 195 VAL A N 1
ATOM 1615 C CA . VAL A 1 195 ? 26.719 -35.875 -0.682 1 88.56 195 VAL A CA 1
ATOM 1616 C C . VAL A 1 195 ? 26.453 -35.5 -2.145 1 88.56 195 VAL A C 1
ATOM 1618 O O . VAL A 1 195 ? 26.031 -34.406 -2.453 1 88.56 195 VAL A O 1
ATOM 1621 N N . LYS A 1 196 ? 26.797 -36.406 -3.002 1 87.56 196 LYS A N 1
ATOM 1622 C CA . LYS A 1 196 ? 26.562 -36.188 -4.43 1 87.56 196 LYS A CA 1
ATOM 1623 C C . LYS A 1 196 ? 25.297 -36.906 -4.887 1 87.56 196 LYS A C 1
ATOM 1625 O O . LYS A 1 196 ? 25.078 -38.094 -4.547 1 87.56 196 LYS A O 1
ATOM 1630 N N . THR A 1 197 ? 24.453 -36.25 -5.57 1 89.81 197 THR A N 1
ATOM 1631 C CA . THR A 1 197 ? 23.203 -36.812 -6.059 1 89.81 197 THR A CA 1
ATOM 1632 C C . THR A 1 197 ? 23.078 -36.625 -7.57 1 89.81 197 THR A C 1
ATOM 1634 O O . THR A 1 197 ? 23.703 -35.719 -8.141 1 89.81 197 THR A O 1
ATOM 1637 N N . PHE A 1 198 ? 22.297 -37.438 -8.273 1 89.94 198 PHE A N 1
ATOM 1638 C CA . PHE A 1 198 ? 22.047 -37.312 -9.703 1 89.94 198 PHE A CA 1
ATOM 1639 C C . PHE A 1 198 ? 21.25 -36.031 -10 1 89.94 198 PHE A C 1
ATOM 1641 O O . PHE A 1 198 ? 20.344 -35.688 -9.242 1 89.94 198 PHE A O 1
ATOM 1648 N N . LYS A 1 199 ? 21.578 -35.438 -11.109 1 85.69 199 LYS A N 1
ATOM 1649 C CA . LYS A 1 199 ? 20.844 -34.25 -11.562 1 85.69 199 LYS A CA 1
ATOM 1650 C C . LYS A 1 199 ? 19.625 -34.625 -12.391 1 85.69 199 LYS A C 1
ATOM 1652 O O . LYS A 1 199 ? 19.609 -35.688 -13.031 1 85.69 199 LYS A O 1
ATOM 1657 N N . ILE A 1 200 ? 18.641 -33.781 -12.406 1 88.69 200 ILE A N 1
ATOM 1658 C CA . ILE A 1 200 ? 17.406 -34.094 -13.117 1 88.69 200 ILE A CA 1
ATOM 1659 C C . ILE A 1 200 ? 17.391 -33.344 -14.453 1 88.69 200 ILE A C 1
ATOM 1661 O O . ILE A 1 200 ? 16.438 -33.469 -15.227 1 88.69 200 ILE A O 1
ATOM 1665 N N . SER A 1 201 ? 18.391 -32.656 -14.875 1 80.38 201 SER A N 1
ATOM 1666 C CA . SER A 1 201 ? 18.453 -31.781 -16.047 1 80.38 201 SER A CA 1
ATOM 1667 C C . SER A 1 201 ? 18.234 -32.594 -17.328 1 80.38 201 SER A C 1
ATOM 1669 O O . SER A 1 201 ? 17.531 -32.156 -18.234 1 80.38 201 SER A O 1
ATOM 1671 N N . LYS A 1 202 ? 18.828 -33.719 -17.406 1 84.25 202 LYS A N 1
ATOM 1672 C CA . LYS A 1 202 ? 18.703 -34.562 -18.594 1 84.25 202 LYS A CA 1
ATOM 1673 C C . LYS A 1 202 ? 17.25 -35 -18.812 1 84.25 202 LYS A C 1
ATOM 1675 O O . LYS A 1 202 ? 16.781 -35.031 -19.953 1 84.25 202 LYS A O 1
ATOM 1680 N N . PHE A 1 203 ? 16.672 -35.375 -17.797 1 90.94 203 PHE A N 1
ATOM 1681 C CA . PHE A 1 203 ? 15.266 -35.75 -17.891 1 90.94 203 PHE A CA 1
ATOM 1682 C C . PHE A 1 203 ? 14.414 -34.594 -18.391 1 90.94 203 PHE A C 1
ATOM 1684 O O . PHE A 1 203 ? 13.562 -34.781 -19.266 1 90.94 203 PHE A O 1
ATOM 1691 N N . ILE A 1 204 ? 14.617 -33.469 -17.859 1 85.5 204 ILE A N 1
ATOM 1692 C CA . ILE A 1 204 ? 13.828 -32.312 -18.203 1 85.5 204 ILE A CA 1
ATOM 1693 C C . ILE A 1 204 ? 14.047 -31.953 -19.672 1 85.5 204 ILE A C 1
ATOM 1695 O O . ILE A 1 204 ? 13.086 -31.656 -20.391 1 85.5 204 ILE A O 1
ATOM 1699 N N . GLU A 1 205 ? 15.234 -31.984 -20.125 1 82.69 205 GLU A N 1
ATOM 1700 C CA . GLU A 1 205 ? 15.555 -31.703 -21.516 1 82.69 205 GLU A CA 1
ATOM 1701 C C . GLU A 1 205 ? 14.883 -32.688 -22.453 1 82.69 205 GLU A C 1
ATOM 1703 O O . GLU A 1 205 ? 14.344 -32.312 -23.5 1 82.69 205 GLU A O 1
ATOM 1708 N N . GLY A 1 206 ? 15.039 -33.906 -22.078 1 88 206 GLY A N 1
ATOM 1709 C CA . GLY A 1 206 ? 14.391 -34.938 -22.875 1 88 206 GLY A CA 1
ATOM 1710 C C . GLY A 1 206 ? 12.883 -34.781 -22.938 1 88 206 GLY A C 1
ATOM 1711 O O . GLY A 1 206 ? 12.273 -35 -23.984 1 88 206 GLY A O 1
ATOM 1712 N N . PHE A 1 207 ? 12.305 -34.406 -21.875 1 90.12 207 PHE A N 1
ATOM 1713 C CA . PHE A 1 207 ? 10.867 -34.219 -21.797 1 90.12 207 PHE A CA 1
ATOM 1714 C C . PHE A 1 207 ? 10.445 -33.062 -22.703 1 90.12 207 PHE A C 1
ATOM 1716 O O . PHE A 1 207 ? 9.445 -33.156 -23.422 1 90.12 207 PHE A O 1
ATOM 1723 N N . LYS A 1 208 ? 11.141 -32 -22.719 1 82.94 208 LYS A N 1
ATOM 1724 C CA . LYS A 1 208 ? 10.875 -30.859 -23.578 1 82.94 208 LYS A CA 1
ATOM 1725 C C . LYS A 1 208 ? 10.977 -31.234 -25.047 1 82.94 208 LYS A C 1
ATOM 1727 O O . LYS A 1 208 ? 10.148 -30.828 -25.859 1 82.94 208 LYS A O 1
ATOM 1732 N N . GLU A 1 209 ? 12.016 -31.969 -25.328 1 83.88 209 GLU A N 1
ATOM 1733 C CA . GLU A 1 209 ? 12.219 -32.438 -26.703 1 83.88 209 GLU A CA 1
ATOM 1734 C C . GLU A 1 209 ? 11.055 -33.312 -27.156 1 83.88 209 GLU A C 1
ATOM 1736 O O . GLU A 1 209 ? 10.609 -33.188 -28.312 1 83.88 209 GLU A O 1
ATOM 1741 N N . MET A 1 210 ? 10.672 -34.094 -26.297 1 89.12 210 MET A N 1
ATOM 1742 C CA . MET A 1 210 ? 9.539 -34.969 -26.625 1 89.12 210 MET A CA 1
ATOM 1743 C C . MET A 1 210 ? 8.297 -34.125 -26.922 1 89.12 210 MET A C 1
ATOM 1745 O O . MET A 1 210 ? 7.582 -34.406 -27.891 1 89.12 210 MET A O 1
ATOM 1749 N N . LEU A 1 211 ? 8.039 -33.156 -26.219 1 86.75 211 LEU A N 1
ATOM 1750 C CA . LEU A 1 211 ? 6.871 -32.281 -26.422 1 86.75 211 LEU A CA 1
ATOM 1751 C C . LEU A 1 211 ? 6.945 -31.578 -27.75 1 86.75 211 LEU A C 1
ATOM 1753 O O . LEU A 1 211 ? 5.949 -31.484 -28.484 1 86.75 211 LEU A O 1
ATOM 1757 N N . THR A 1 212 ? 8.094 -31.094 -28.109 1 81.44 212 THR A N 1
ATOM 1758 C CA . THR A 1 212 ? 8.281 -30.359 -29.359 1 81.44 212 THR A CA 1
ATOM 1759 C C . THR A 1 212 ? 8.117 -31.281 -30.562 1 81.44 212 THR A C 1
ATOM 1761 O O . THR A 1 212 ? 7.484 -30.922 -31.547 1 81.44 212 THR A O 1
ATOM 1764 N N . SER A 1 213 ? 8.703 -32.406 -30.375 1 82.06 213 SER A N 1
ATOM 1765 C CA . SER A 1 213 ? 8.609 -33.406 -31.453 1 82.06 213 SER A CA 1
ATOM 1766 C C . SER A 1 213 ? 7.176 -33.875 -31.656 1 82.06 213 SER A C 1
ATOM 1768 O O . SER A 1 213 ? 6.742 -34.094 -32.781 1 82.06 213 SER A O 1
ATOM 1770 N N . PHE A 1 214 ? 6.594 -33.938 -30.625 1 82.06 214 PHE A N 1
ATOM 1771 C CA . PHE A 1 214 ? 5.211 -34.406 -30.625 1 82.06 214 PHE A CA 1
ATOM 1772 C C . PHE A 1 214 ? 4.309 -33.375 -31.328 1 82.06 214 PHE A C 1
ATOM 1774 O O . PHE A 1 214 ? 3.363 -33.75 -32.031 1 82.06 214 PHE A O 1
ATOM 1781 N N . ALA A 1 215 ? 4.633 -32.094 -31.188 1 78.75 215 ALA A N 1
ATOM 1782 C CA . ALA A 1 215 ? 3.811 -31.031 -31.734 1 78.75 215 ALA A CA 1
ATOM 1783 C C . ALA A 1 215 ? 4.152 -30.75 -33.188 1 78.75 215 ALA A C 1
ATOM 1785 O O . ALA A 1 215 ? 3.32 -30.234 -33.938 1 78.75 215 ALA A O 1
ATOM 1786 N N . SER A 1 216 ? 5.492 -30.781 -33.625 1 67.75 216 SER A N 1
ATOM 1787 C CA . SER A 1 216 ? 6.051 -30.297 -34.875 1 67.75 216 SER A CA 1
ATOM 1788 C C . SER A 1 216 ? 5.758 -31.234 -36.031 1 67.75 216 SER A C 1
ATOM 1790 O O . SER A 1 216 ? 6.293 -31.078 -37.125 1 67.75 216 SER A O 1
ATOM 1792 N N . LYS A 1 217 ? 4.957 -32.188 -35.969 1 61.34 217 LYS A N 1
ATOM 1793 C CA . LYS A 1 217 ? 4.781 -33.062 -37.125 1 61.34 217 LYS A CA 1
ATOM 1794 C C . LYS A 1 217 ? 4.5 -32.25 -38.375 1 61.34 217 LYS A C 1
ATOM 1796 O O . LYS A 1 217 ? 5.012 -32.531 -39.469 1 61.34 217 LYS A O 1
ATOM 1801 N N . ASN A 1 218 ? 3.902 -31.016 -38.25 1 57.56 218 ASN A N 1
ATOM 1802 C CA . ASN A 1 218 ? 3.502 -30.328 -39.469 1 57.56 218 ASN A CA 1
ATOM 1803 C C . ASN A 1 218 ? 3.865 -28.844 -39.438 1 57.56 218 ASN A C 1
ATOM 1805 O O . ASN A 1 218 ? 3.617 -28.109 -40.375 1 57.56 218 ASN A O 1
ATOM 1809 N N . ASN A 1 219 ? 4.383 -28.375 -38.25 1 65.69 219 ASN A N 1
ATOM 1810 C CA . ASN A 1 219 ? 4.562 -26.938 -38.125 1 65.69 219 ASN A CA 1
ATOM 1811 C C . ASN A 1 219 ? 5.891 -26.594 -37.438 1 65.69 219 ASN A C 1
ATOM 1813 O O . ASN A 1 219 ? 6.316 -27.281 -36.531 1 65.69 219 ASN A O 1
ATOM 1817 N N . GLU A 1 220 ? 6.617 -25.688 -38.031 1 64.88 220 GLU A N 1
ATOM 1818 C CA . GLU A 1 220 ? 7.91 -25.234 -37.531 1 64.88 220 GLU A CA 1
ATOM 1819 C C . GLU A 1 220 ? 7.758 -24.562 -36.156 1 64.88 220 GLU A C 1
ATOM 1821 O O . GLU A 1 220 ? 8.633 -24.688 -35.312 1 64.88 220 GLU A O 1
ATOM 1826 N N . ASN A 1 221 ? 6.637 -23.906 -36 1 72.19 221 ASN A N 1
ATOM 1827 C CA . ASN A 1 221 ? 6.371 -23.25 -34.719 1 72.19 221 ASN A CA 1
ATOM 1828 C C . ASN A 1 221 ? 5.008 -23.656 -34.156 1 72.19 221 ASN A C 1
ATOM 1830 O O . ASN A 1 221 ? 4.078 -22.844 -34.125 1 72.19 221 ASN A O 1
ATOM 1834 N N . PRO A 1 222 ? 5.031 -24.875 -33.656 1 84.44 222 PRO A N 1
ATOM 1835 C CA . PRO A 1 222 ? 3.732 -25.375 -33.188 1 84.44 222 PRO A CA 1
ATOM 1836 C C . PRO A 1 222 ? 3.246 -24.719 -31.922 1 84.44 222 PRO A C 1
ATOM 1838 O O . PRO A 1 222 ? 4.055 -24.344 -31.062 1 84.44 222 PRO A O 1
ATOM 1841 N N . LEU A 1 223 ? 1.948 -24.438 -31.859 1 86.19 223 LEU A N 1
ATOM 1842 C CA . LEU A 1 223 ? 1.317 -23.938 -30.641 1 86.19 223 LEU A CA 1
ATOM 1843 C C . LEU A 1 223 ? 0.919 -25.094 -29.719 1 86.19 223 LEU A C 1
ATOM 1845 O O . LEU A 1 223 ? 0.063 -25.906 -30.078 1 86.19 223 LEU A O 1
ATOM 1849 N N . ILE A 1 224 ? 1.655 -25.188 -28.609 1 89.62 224 ILE A N 1
ATOM 1850 C CA . ILE A 1 224 ? 1.355 -26.219 -27.609 1 89.62 224 ILE A CA 1
ATOM 1851 C C . ILE A 1 224 ? 0.627 -25.594 -26.422 1 89.62 224 ILE A C 1
ATOM 1853 O O . ILE A 1 224 ? 1.098 -24.609 -25.844 1 89.62 224 ILE A O 1
ATOM 1857 N N . THR A 1 225 ? -0.536 -26.172 -26.109 1 90.62 225 THR A N 1
ATOM 1858 C CA . THR A 1 225 ? -1.34 -25.609 -25.031 1 90.62 225 THR A CA 1
ATOM 1859 C C . THR A 1 225 ? -1.434 -26.578 -23.859 1 90.62 225 THR A C 1
ATOM 1861 O O . THR A 1 225 ? -1.262 -27.797 -24.047 1 90.62 225 THR A O 1
ATOM 1864 N N . LEU A 1 226 ? -1.503 -26.109 -22.656 1 91.88 226 LEU A N 1
ATOM 1865 C CA . LEU A 1 226 ? -1.832 -26.891 -21.453 1 91.88 226 LEU A CA 1
ATOM 1866 C C . LEU A 1 226 ? -3.244 -26.562 -20.969 1 91.88 226 LEU A C 1
ATOM 1868 O O . LEU A 1 226 ? -3.52 -25.453 -20.531 1 91.88 226 LEU A O 1
ATOM 1872 N N . LEU A 1 227 ? -4.105 -27.516 -21.109 1 94.25 227 LEU A N 1
ATOM 1873 C CA . LEU A 1 227 ? -5.5 -27.359 -20.734 1 94.25 227 LEU A CA 1
ATOM 1874 C C . LEU A 1 227 ? -5.684 -27.578 -19.234 1 94.25 227 LEU A C 1
ATOM 1876 O O . LEU A 1 227 ? -5.406 -28.672 -18.719 1 94.25 227 LEU A O 1
ATOM 1880 N N . THR A 1 228 ? -6.031 -26.562 -18.516 1 90.56 228 THR A N 1
ATOM 1881 C CA . THR A 1 228 ? -6.242 -26.625 -17.062 1 90.56 228 THR A CA 1
ATOM 1882 C C . THR A 1 228 ? -7.715 -26.406 -16.719 1 90.56 228 THR A C 1
ATOM 1884 O O . THR A 1 228 ? -8.438 -25.734 -17.469 1 90.56 228 THR A O 1
ATOM 1887 N N . PRO A 1 229 ? -8.203 -27.109 -15.633 1 88.75 229 PRO A N 1
ATOM 1888 C CA . PRO A 1 229 ? -9.57 -26.828 -15.164 1 88.75 229 PRO A CA 1
ATOM 1889 C C . PRO A 1 229 ? -9.719 -25.422 -14.602 1 88.75 229 PRO A C 1
ATOM 1891 O O . PRO A 1 229 ? -10.844 -24.922 -14.484 1 88.75 229 PRO A O 1
ATOM 1894 N N . GLY A 1 230 ? -8.562 -24.844 -14.258 1 79.38 230 GLY A N 1
ATOM 1895 C CA . GLY A 1 230 ? -8.648 -23.484 -13.75 1 79.38 230 GLY A CA 1
ATOM 1896 C C . GLY A 1 230 ? -7.977 -23.297 -12.406 1 79.38 230 GLY A C 1
ATOM 1897 O O . GLY A 1 230 ? -7.449 -24.25 -11.836 1 79.38 230 GLY A O 1
ATOM 1898 N N . PRO A 1 231 ? -7.992 -22.156 -11.859 1 69.62 231 PRO A N 1
ATOM 1899 C CA . PRO A 1 231 ? -7.219 -21.812 -10.664 1 69.62 231 PRO A CA 1
ATOM 1900 C C . PRO A 1 231 ? -7.758 -22.469 -9.398 1 69.62 231 PRO A C 1
ATOM 1902 O O . PRO A 1 231 ? -7.051 -22.547 -8.391 1 69.62 231 PRO A O 1
ATOM 1905 N N . HIS A 1 232 ? -8.844 -22.938 -9.414 1 70.19 232 HIS A N 1
ATOM 1906 C CA . HIS A 1 232 ? -9.422 -23.547 -8.219 1 70.19 232 HIS A CA 1
ATOM 1907 C C . HIS A 1 232 ? -9.008 -25 -8.078 1 70.19 232 HIS A C 1
ATOM 1909 O O . HIS A 1 232 ? -9.266 -25.625 -7.051 1 70.19 232 HIS A O 1
ATOM 1915 N N . ASN A 1 233 ? -8.367 -25.375 -9.117 1 79 233 ASN A N 1
ATOM 1916 C CA . ASN A 1 233 ? -7.859 -26.75 -9.055 1 79 233 ASN A CA 1
ATOM 1917 C C . ASN A 1 233 ? -6.777 -26.891 -7.984 1 79 233 ASN A C 1
ATOM 1919 O O . ASN A 1 233 ? -5.992 -25.969 -7.762 1 79 233 ASN A O 1
ATOM 1923 N N . GLU A 1 234 ? -6.676 -28.016 -7.383 1 77.12 234 GLU A N 1
ATOM 1924 C CA . GLU A 1 234 ? -5.754 -28.281 -6.285 1 77.12 234 GLU A CA 1
ATOM 1925 C C . GLU A 1 234 ? -4.301 -28.125 -6.727 1 77.12 234 GLU A C 1
ATOM 1927 O O . GLU A 1 234 ? -3.449 -27.703 -5.945 1 77.12 234 GLU A O 1
ATOM 1932 N N . THR A 1 235 ? -4.09 -28.5 -7.965 1 82.12 235 THR A N 1
ATOM 1933 C CA . THR A 1 235 ? -2.709 -28.484 -8.445 1 82.12 235 THR A CA 1
ATOM 1934 C C . THR A 1 235 ? -2.5 -27.375 -9.461 1 82.12 235 THR A C 1
ATOM 1936 O O . THR A 1 235 ? -1.71 -27.516 -10.398 1 82.12 235 THR A O 1
ATOM 1939 N N . TYR A 1 236 ? -3.336 -26.375 -9.32 1 80.31 236 TYR A N 1
ATOM 1940 C CA . TYR A 1 236 ? -3.219 -25.297 -10.297 1 80.31 236 TYR A CA 1
ATOM 1941 C C . TYR A 1 236 ? -1.81 -24.719 -10.305 1 80.31 236 TYR A C 1
ATOM 1943 O O . TYR A 1 236 ? -1.298 -24.328 -11.352 1 80.31 236 TYR A O 1
ATOM 1951 N N . PHE A 1 237 ? -1.113 -24.625 -9.242 1 76.19 237 PHE A N 1
ATOM 1952 C CA . PHE A 1 237 ? 0.267 -24.156 -9.188 1 76.19 237 PHE A CA 1
ATOM 1953 C C . PHE A 1 237 ? 1.127 -24.906 -10.211 1 76.19 237 PHE A C 1
ATOM 1955 O O . PHE A 1 237 ? 1.892 -24.281 -10.953 1 76.19 237 PHE A O 1
ATOM 1962 N N . GLU A 1 238 ? 0.96 -26.172 -10.102 1 86.62 238 GLU A N 1
ATOM 1963 C CA . GLU A 1 238 ? 1.774 -27 -10.984 1 86.62 238 GLU A CA 1
ATOM 1964 C C . GLU A 1 238 ? 1.477 -26.688 -12.453 1 86.62 238 GLU A C 1
ATOM 1966 O O . GLU A 1 238 ? 2.383 -26.688 -13.281 1 86.62 238 GLU A O 1
ATOM 1971 N N . HIS A 1 239 ? 0.185 -26.5 -12.703 1 87.12 239 HIS A N 1
ATOM 1972 C CA . HIS A 1 239 ? -0.189 -26.188 -14.078 1 87.12 239 HIS A CA 1
ATOM 1973 C C . HIS A 1 239 ? 0.502 -24.922 -14.562 1 87.12 239 HIS A C 1
ATOM 1975 O O . HIS A 1 239 ? 1.122 -24.906 -15.625 1 87.12 239 HIS A O 1
ATOM 1981 N N . SER A 1 240 ? 0.417 -23.984 -13.758 1 75.62 240 SER A N 1
ATOM 1982 C CA . SER A 1 240 ? 1.025 -22.703 -14.094 1 75.62 240 SER A CA 1
ATOM 1983 C C . SER A 1 240 ? 2.545 -22.812 -14.141 1 75.62 240 SER A C 1
ATOM 1985 O O . SER A 1 240 ? 3.184 -22.234 -15.031 1 75.62 240 SER A O 1
ATOM 1987 N N . TYR A 1 241 ? 3.072 -23.484 -13.164 1 75.69 241 TYR A N 1
ATOM 1988 C CA . TYR A 1 241 ? 4.516 -23.672 -13.078 1 75.69 241 TYR A CA 1
ATOM 1989 C C . TYR A 1 241 ? 5.047 -24.375 -14.32 1 75.69 241 TYR A C 1
ATOM 1991 O O . TYR A 1 241 ? 6.016 -23.922 -14.93 1 75.69 241 TYR A O 1
ATOM 1999 N N . LEU A 1 242 ? 4.402 -25.453 -14.695 1 83.88 242 LEU A N 1
ATOM 2000 C CA . LEU A 1 242 ? 4.859 -26.266 -15.82 1 83.88 242 LEU A CA 1
ATOM 2001 C C . LEU A 1 242 ? 4.66 -25.5 -17.141 1 83.88 242 LEU A C 1
ATOM 2003 O O . LEU A 1 242 ? 5.457 -25.656 -18.062 1 83.88 242 LEU A O 1
ATOM 2007 N N . SER A 1 243 ? 3.543 -24.828 -17.219 1 81.19 243 SER A N 1
ATOM 2008 C CA . SER A 1 243 ? 3.326 -24.031 -18.422 1 81.19 243 SER A CA 1
ATOM 2009 C C . SER A 1 243 ? 4.488 -23.078 -18.656 1 81.19 243 SER A C 1
ATOM 2011 O O . SER A 1 243 ? 4.988 -22.969 -19.781 1 81.19 243 SER A O 1
ATOM 2013 N N . SER A 1 244 ? 4.91 -22.469 -17.578 1 66.69 244 SER A N 1
ATOM 2014 C CA . SER A 1 244 ? 6.023 -21.531 -17.688 1 66.69 244 SER A CA 1
ATOM 2015 C C . SER A 1 244 ? 7.344 -22.266 -17.906 1 66.69 244 SER A C 1
ATOM 2017 O O . SER A 1 244 ? 8.133 -21.859 -18.766 1 66.69 244 SER A O 1
ATOM 2019 N N . PHE A 1 245 ? 7.484 -23.312 -17.125 1 68.62 245 PHE A N 1
ATOM 2020 C CA . PHE A 1 245 ? 8.727 -24.078 -17.156 1 68.62 245 PHE A CA 1
ATOM 2021 C C . PHE A 1 245 ? 8.945 -24.719 -18.516 1 68.62 245 PHE A C 1
ATOM 2023 O O . PHE A 1 245 ? 10.078 -24.812 -18.984 1 68.62 245 PHE A O 1
ATOM 2030 N N . LEU A 1 246 ? 7.844 -25.141 -19.156 1 76.94 246 LEU A N 1
ATOM 2031 C CA . LEU A 1 246 ? 7.914 -25.859 -20.438 1 76.94 246 LEU A CA 1
ATOM 2032 C C . LEU A 1 246 ? 7.535 -24.953 -21.594 1 76.94 246 LEU A C 1
ATOM 2034 O O . LEU A 1 246 ? 7.484 -25.391 -22.75 1 76.94 246 LEU A O 1
ATOM 2038 N N . ASN A 1 247 ? 7.184 -23.766 -21.312 1 71.81 247 ASN A N 1
ATOM 2039 C CA . ASN A 1 247 ? 6.801 -22.781 -22.312 1 71.81 247 ASN A CA 1
ATOM 2040 C C . ASN A 1 247 ? 5.531 -23.188 -23.062 1 71.81 247 ASN A C 1
ATOM 2042 O O . ASN A 1 247 ? 5.516 -23.234 -24.281 1 71.81 247 ASN A O 1
ATOM 2046 N N . LEU A 1 248 ? 4.621 -23.516 -22.359 1 81.81 248 LEU A N 1
ATOM 2047 C CA . LEU A 1 248 ? 3.312 -23.875 -22.906 1 81.81 248 LEU A CA 1
ATOM 2048 C C . LEU A 1 248 ? 2.301 -22.766 -22.672 1 81.81 248 LEU A C 1
ATOM 2050 O O . LEU A 1 248 ? 2.465 -21.953 -21.75 1 81.81 248 LEU A O 1
ATOM 2054 N N . THR A 1 249 ? 1.313 -22.703 -23.516 1 80.88 249 THR A N 1
ATOM 2055 C CA . THR A 1 249 ? 0.228 -21.75 -23.312 1 80.88 249 THR A CA 1
ATOM 2056 C C . THR A 1 249 ? -0.85 -22.328 -22.406 1 80.88 249 THR A C 1
ATOM 2058 O O . THR A 1 249 ? -1.521 -23.297 -22.781 1 80.88 249 THR A O 1
ATOM 2061 N N . LEU A 1 250 ? -0.932 -21.766 -21.188 1 83.56 250 LEU A N 1
ATOM 2062 C CA . LEU A 1 250 ? -1.939 -22.234 -20.234 1 83.56 250 LEU A CA 1
ATOM 2063 C C . LEU A 1 250 ? -3.33 -21.766 -20.641 1 83.56 250 LEU A C 1
ATOM 2065 O O . LEU A 1 250 ? -3.559 -20.562 -20.828 1 83.56 250 LEU A O 1
ATOM 2069 N N . VAL A 1 251 ? -4.254 -22.703 -20.906 1 87.56 251 VAL A N 1
ATOM 2070 C CA . VAL A 1 251 ? -5.57 -22.328 -21.422 1 87.56 251 VAL A CA 1
ATOM 2071 C C . VAL A 1 251 ? -6.656 -23.062 -20.641 1 87.56 251 VAL A C 1
ATOM 2073 O O . VAL A 1 251 ? -6.398 -24.109 -20.031 1 87.56 251 VAL A O 1
ATOM 2076 N N . GLN A 1 252 ? -7.867 -22.469 -20.594 1 87.56 252 GLN A N 1
ATOM 2077 C CA . GLN A 1 252 ? -9.086 -23.141 -20.141 1 87.56 252 GLN A CA 1
ATOM 2078 C C . GLN A 1 252 ? -10.008 -23.469 -21.297 1 87.56 252 GLN A C 1
ATOM 2080 O O . GLN A 1 252 ? -9.789 -23 -22.422 1 87.56 252 GLN A O 1
ATOM 2085 N N . GLY A 1 253 ? -10.938 -24.359 -21.078 1 89.56 253 GLY A N 1
ATOM 2086 C CA . GLY A 1 253 ? -11.844 -24.766 -22.141 1 89.56 253 GLY A CA 1
ATOM 2087 C C . GLY A 1 253 ? -12.461 -23.578 -22.875 1 89.56 253 GLY A C 1
ATOM 2088 O O . GLY A 1 253 ? -12.57 -23.609 -24.109 1 89.56 253 GLY A O 1
ATOM 2089 N N . GLU A 1 254 ? -12.75 -22.547 -22.234 1 83.44 254 GLU A N 1
ATOM 2090 C CA . GLU A 1 254 ? -13.445 -21.391 -22.797 1 83.44 254 GLU A CA 1
ATOM 2091 C C . GLU A 1 254 ? -12.531 -20.594 -23.719 1 83.44 254 GLU A C 1
ATOM 2093 O O . GLU A 1 254 ? -13 -19.797 -24.531 1 83.44 254 GLU A O 1
ATOM 2098 N N . ASP A 1 255 ? -11.258 -20.812 -23.672 1 84.62 255 ASP A N 1
ATOM 2099 C CA . ASP A 1 255 ? -10.289 -20.125 -24.516 1 84.62 255 ASP A CA 1
ATOM 2100 C C . ASP A 1 255 ? -10.203 -20.766 -25.891 1 84.62 255 ASP A C 1
ATOM 2102 O O . ASP A 1 255 ? -9.617 -20.188 -26.812 1 84.62 255 ASP A O 1
ATOM 2106 N N . LEU A 1 256 ? -10.867 -21.938 -25.938 1 91 256 LEU A N 1
ATOM 2107 C CA . LEU A 1 256 ? -10.703 -22.734 -27.156 1 91 256 LEU A CA 1
ATOM 2108 C C . LEU A 1 256 ? -12.031 -22.922 -27.859 1 91 256 LEU A C 1
ATOM 2110 O O . LEU A 1 256 ? -13.094 -22.766 -27.266 1 91 256 LEU A O 1
ATOM 2114 N N . LEU A 1 257 ? -11.977 -23.094 -29.141 1 90.12 257 LEU A N 1
ATOM 2115 C CA . LEU A 1 257 ? -13.156 -23.438 -29.922 1 90.12 257 LEU A CA 1
ATOM 2116 C C . LEU A 1 257 ? -12.789 -24.359 -31.078 1 90.12 257 LEU A C 1
ATOM 2118 O O . LEU A 1 257 ? -11.656 -24.344 -31.562 1 90.12 257 LEU A O 1
ATOM 2122 N N . THR A 1 258 ? -13.695 -25.281 -31.438 1 94 258 THR A N 1
ATOM 2123 C CA . THR A 1 258 ? -13.5 -26.156 -32.594 1 94 258 THR A CA 1
ATOM 2124 C C . THR A 1 258 ? -14.266 -25.625 -33.812 1 94 258 THR A C 1
ATOM 2126 O O . THR A 1 258 ? -15.422 -25.203 -33.688 1 94 258 THR A O 1
ATOM 2129 N N . LYS A 1 259 ? -13.586 -25.484 -34.875 1 91.56 259 LYS A N 1
ATOM 2130 C CA . LYS A 1 259 ? -14.172 -25.062 -36.125 1 91.56 259 LYS A CA 1
ATOM 2131 C C . LYS A 1 259 ? -13.531 -25.812 -37.312 1 91.56 259 LYS A C 1
ATOM 2133 O O . LYS A 1 259 ? -12.305 -25.891 -37.406 1 91.56 259 LYS A O 1
ATOM 2138 N N . ASN A 1 260 ? -14.328 -26.375 -38.25 1 92.06 260 ASN A N 1
ATOM 2139 C CA . ASN A 1 260 ? -13.852 -27.125 -39.406 1 92.06 260 ASN A CA 1
ATOM 2140 C C . ASN A 1 260 ? -12.906 -28.25 -38.969 1 92.06 260 ASN A C 1
ATOM 2142 O O . ASN A 1 260 ? -11.828 -28.406 -39.562 1 92.06 260 ASN A O 1
ATOM 2146 N N . ASN A 1 261 ? -13.188 -28.875 -37.875 1 92.19 261 ASN A N 1
ATOM 2147 C CA . ASN A 1 261 ? -12.461 -30.031 -37.344 1 92.19 261 ASN A CA 1
ATOM 2148 C C . ASN A 1 261 ? -11.039 -29.656 -36.938 1 92.19 261 ASN A C 1
ATOM 2150 O O . ASN A 1 261 ? -10.102 -30.422 -37.125 1 92.19 261 ASN A O 1
ATOM 2154 N N . GLN A 1 262 ? -10.938 -28.406 -36.531 1 94.12 262 GLN A N 1
ATOM 2155 C CA . GLN A 1 262 ? -9.68 -27.906 -36 1 94.12 262 GLN A CA 1
ATOM 2156 C C . GLN A 1 262 ? -9.898 -27.188 -34.656 1 94.12 262 GLN A C 1
ATOM 2158 O O . GLN A 1 262 ? -10.945 -26.578 -34.438 1 94.12 262 GLN A O 1
ATOM 2163 N N . LEU A 1 263 ? -8.914 -27.344 -33.812 1 94.94 263 LEU A N 1
ATOM 2164 C CA . LEU A 1 263 ? -8.969 -26.641 -32.531 1 94.94 263 LEU A CA 1
ATOM 2165 C C . LEU A 1 263 ? -8.266 -25.281 -32.594 1 94.94 263 LEU A C 1
ATOM 2167 O O . LEU A 1 263 ? -7.145 -25.203 -33.094 1 94.94 263 LEU A O 1
ATOM 2171 N N . TRP A 1 264 ? -8.977 -24.266 -32.125 1 91.88 264 TRP A N 1
ATOM 2172 C CA . TRP A 1 264 ? -8.461 -22.906 -32.25 1 91.88 264 TRP A CA 1
ATOM 2173 C C . TRP A 1 264 ? -8.391 -22.25 -30.859 1 91.88 264 TRP A C 1
ATOM 2175 O O . TRP A 1 264 ? -9.281 -22.438 -30.031 1 91.88 264 TRP A O 1
ATOM 2185 N N . LEU A 1 265 ? -7.34 -21.516 -30.688 1 89.38 265 LEU A N 1
ATOM 2186 C CA . LEU A 1 265 ? -7.25 -20.609 -29.547 1 89.38 265 LEU A CA 1
ATOM 2187 C C . LEU A 1 265 ? -7.836 -19.25 -29.906 1 89.38 265 LEU A C 1
ATOM 2189 O O . LEU A 1 265 ? -7.48 -18.656 -30.922 1 89.38 265 LEU A O 1
ATOM 2193 N N . LYS A 1 266 ? -8.812 -18.797 -29.109 1 83.75 266 LYS A N 1
ATOM 2194 C CA . LYS A 1 266 ? -9.43 -17.5 -29.297 1 83.75 266 LYS A CA 1
ATOM 2195 C C . LYS A 1 266 ? -8.516 -16.375 -28.812 1 83.75 266 LYS A C 1
ATOM 2197 O O . LYS A 1 266 ? -8.148 -16.328 -27.641 1 83.75 266 LYS A O 1
ATOM 2202 N N . THR A 1 267 ? -8.086 -15.57 -29.75 1 78.38 267 THR A N 1
ATOM 2203 C CA . THR A 1 267 ? -7.27 -14.422 -29.391 1 78.38 267 THR A CA 1
ATOM 2204 C C . THR A 1 267 ? -7.91 -13.125 -29.875 1 78.38 267 THR A C 1
ATOM 2206 O O . THR A 1 267 ? -8.891 -13.156 -30.625 1 78.38 267 THR A O 1
ATOM 2209 N N . LEU A 1 268 ? -7.52 -12.023 -29.469 1 70.44 268 LEU A N 1
ATOM 2210 C CA . LEU A 1 268 ? -8.07 -10.734 -29.859 1 70.44 268 LEU A CA 1
ATOM 2211 C C . LEU A 1 268 ? -7.883 -10.5 -31.359 1 70.44 268 LEU A C 1
ATOM 2213 O O . LEU A 1 268 ? -8.664 -9.766 -31.969 1 70.44 268 LEU A O 1
ATOM 2217 N N . SER A 1 269 ? -6.805 -11.102 -31.906 1 72 269 SER A N 1
ATOM 2218 C CA . SER A 1 269 ? -6.512 -10.922 -33.344 1 72 269 SER A CA 1
ATOM 2219 C C . SER A 1 269 ? -7.203 -11.992 -34.188 1 72 269 SER A C 1
ATOM 2221 O O . SER A 1 269 ? -7.066 -12.008 -35.406 1 72 269 SER A O 1
ATOM 2223 N N . GLY A 1 270 ? -7.812 -12.844 -33.438 1 76.38 270 GLY A N 1
ATOM 2224 C CA . GLY A 1 270 ? -8.508 -13.898 -34.156 1 76.38 270 GLY A CA 1
ATOM 2225 C C . GLY A 1 270 ? -8.18 -15.289 -33.656 1 76.38 270 GLY A C 1
ATOM 2226 O O . GLY A 1 270 ? -7.715 -15.445 -32.531 1 76.38 270 GLY A O 1
ATOM 2227 N N . LEU A 1 271 ? -8.414 -16.266 -34.531 1 81.81 271 LEU A N 1
ATOM 2228 C CA . LEU A 1 271 ? -8.266 -17.672 -34.125 1 81.81 271 LEU A CA 1
ATOM 2229 C C . LEU A 1 271 ? -6.887 -18.203 -34.5 1 81.81 271 LEU A C 1
ATOM 2231 O O . LEU A 1 271 ? -6.395 -17.938 -35.594 1 81.81 271 LEU A O 1
ATOM 2235 N N . LYS A 1 272 ? -6.227 -18.781 -33.562 1 84.69 272 LYS A N 1
ATOM 2236 C CA . LYS A 1 272 ? -4.945 -19.438 -33.812 1 84.69 272 LYS A CA 1
ATOM 2237 C C . LYS A 1 272 ? -5.078 -20.953 -33.688 1 84.69 272 LYS A C 1
ATOM 2239 O O . LYS A 1 272 ? -5.641 -21.453 -32.719 1 84.69 272 LYS A O 1
ATOM 2244 N N . LYS A 1 273 ? -4.484 -21.578 -34.594 1 90.19 273 LYS A N 1
ATOM 2245 C CA . LYS A 1 273 ? -4.605 -23.031 -34.625 1 90.19 273 LYS A CA 1
ATOM 2246 C C . LYS A 1 273 ? -3.75 -23.688 -33.531 1 90.19 273 LYS A C 1
ATOM 2248 O O . LYS A 1 273 ? -2.586 -23.328 -33.375 1 90.19 273 LYS A O 1
ATOM 2253 N N . VAL A 1 274 ? -4.297 -24.609 -32.844 1 92.56 274 VAL A N 1
ATOM 2254 C CA . VAL A 1 274 ? -3.582 -25.359 -31.812 1 92.56 274 VAL A CA 1
ATOM 2255 C C . VAL A 1 274 ? -3.072 -26.672 -32.406 1 92.56 274 VAL A C 1
ATOM 2257 O O . VAL A 1 274 ? -3.83 -27.422 -33.031 1 92.56 274 VAL A O 1
ATOM 2260 N N . ASP A 1 275 ? -1.798 -26.969 -32.156 1 91.88 275 ASP A N 1
ATOM 2261 C CA . ASP A 1 275 ? -1.187 -28.156 -32.75 1 91.88 275 ASP A CA 1
ATOM 2262 C C . ASP A 1 275 ? -1.136 -29.312 -31.75 1 91.88 275 ASP A C 1
ATOM 2264 O O . ASP A 1 275 ? -1.296 -30.469 -32.125 1 91.88 275 ASP A O 1
ATOM 2268 N N . ALA A 1 276 ? -0.774 -29.031 -30.578 1 93 276 ALA A N 1
ATOM 2269 C CA . ALA A 1 276 ? -0.665 -30.062 -29.531 1 93 276 ALA A CA 1
ATOM 2270 C C . ALA A 1 276 ? -1.228 -29.562 -28.203 1 93 276 ALA A C 1
ATOM 2272 O O . ALA A 1 276 ? -1.298 -28.344 -27.969 1 93 276 ALA A O 1
ATOM 2273 N N . MET A 1 277 ? -1.643 -30.578 -27.391 1 94.25 277 MET A N 1
ATOM 2274 C CA . MET A 1 277 ? -2.266 -30.203 -26.125 1 94.25 277 MET A CA 1
ATOM 2275 C C . MET A 1 277 ? -1.874 -31.188 -25.016 1 94.25 277 MET A C 1
ATOM 2277 O O . MET A 1 277 ? -1.942 -32.406 -25.219 1 94.25 277 MET A O 1
ATOM 2281 N N . ILE A 1 278 ? -1.384 -30.656 -23.906 1 94.56 278 ILE A N 1
ATOM 2282 C CA . ILE A 1 278 ? -1.27 -31.422 -22.656 1 94.56 278 ILE A CA 1
ATOM 2283 C C . ILE A 1 278 ? -2.504 -31.188 -21.797 1 94.56 278 ILE A C 1
ATOM 2285 O O . ILE A 1 278 ? -2.873 -30.031 -21.531 1 94.56 278 ILE A O 1
ATOM 2289 N N . ARG A 1 279 ? -3.166 -32.188 -21.469 1 94.5 279 ARG A N 1
ATOM 2290 C CA . ARG A 1 279 ? -4.422 -31.969 -20.75 1 94.5 279 ARG A CA 1
ATOM 2291 C C . ARG A 1 279 ? -4.281 -32.344 -19.281 1 94.5 279 ARG A C 1
ATOM 2293 O O . ARG A 1 279 ? -3.631 -33.312 -18.938 1 94.5 279 ARG A O 1
ATOM 2300 N N . ARG A 1 280 ? -4.805 -31.516 -18.422 1 94.19 280 ARG A N 1
ATOM 2301 C CA . ARG A 1 280 ? -4.934 -31.75 -16.984 1 94.19 280 ARG A CA 1
ATOM 2302 C C . ARG A 1 280 ? -6.398 -31.859 -16.578 1 94.19 280 ARG A C 1
ATOM 2304 O O . ARG A 1 280 ? -6.723 -31.828 -15.383 1 94.19 280 ARG A O 1
ATOM 2311 N N . VAL A 1 281 ? -7.242 -31.969 -17.578 1 93.81 281 VAL A N 1
ATOM 2312 C CA . VAL A 1 281 ? -8.672 -32.219 -17.391 1 93.81 281 VAL A CA 1
ATOM 2313 C C . VAL A 1 281 ? -8.984 -33.688 -17.641 1 93.81 281 VAL A C 1
ATOM 2315 O O . VAL A 1 281 ? -8.477 -34.281 -18.609 1 93.81 281 VAL A O 1
ATOM 2318 N N . ASP A 1 282 ? -9.789 -34.281 -16.812 1 92.31 282 ASP A N 1
ATOM 2319 C CA . ASP A 1 282 ? -10.133 -35.688 -16.969 1 92.31 282 ASP A CA 1
ATOM 2320 C C . ASP A 1 282 ? -10.844 -35.938 -18.297 1 92.31 282 ASP A C 1
ATOM 2322 O O . ASP A 1 282 ? -11.578 -35.062 -18.797 1 92.31 282 ASP A O 1
ATOM 2326 N N . SER A 1 283 ? -10.695 -37.125 -18.812 1 93.88 283 SER A N 1
ATOM 2327 C CA . SER A 1 283 ? -11.164 -37.469 -20.141 1 93.88 283 SER A CA 1
ATOM 2328 C C . SER A 1 283 ? -12.648 -37.188 -20.312 1 93.88 283 SER A C 1
ATOM 2330 O O . SER A 1 283 ? -13.062 -36.594 -21.312 1 93.88 283 SER A O 1
ATOM 2332 N N . ARG A 1 284 ? -13.438 -37.469 -19.359 1 92.06 284 ARG A N 1
ATOM 2333 C CA . ARG A 1 284 ? -14.891 -37.375 -19.469 1 92.06 284 ARG A CA 1
ATOM 2334 C C . ARG A 1 284 ? -15.344 -35.906 -19.562 1 92.06 284 ARG A C 1
ATOM 2336 O O . ARG A 1 284 ? -16.438 -35.625 -20.078 1 92.06 284 ARG A O 1
ATOM 2343 N N . TYR A 1 285 ? -14.523 -35.031 -19.125 1 93.62 285 TYR A N 1
ATOM 2344 C CA . TYR A 1 285 ? -14.914 -33.625 -19.062 1 93.62 285 TYR A CA 1
ATOM 2345 C C . TYR A 1 285 ? -14.352 -32.844 -20.234 1 93.62 285 TYR A C 1
ATOM 2347 O O . TYR A 1 285 ? -14.562 -31.625 -20.344 1 93.62 285 TYR A O 1
ATOM 2355 N N . CYS A 1 286 ? -13.688 -33.5 -21.141 1 94.88 286 CYS A N 1
ATOM 2356 C CA . CYS A 1 286 ? -12.914 -32.781 -22.156 1 94.88 286 CYS A CA 1
ATOM 2357 C C . CYS A 1 286 ? -13.805 -32.344 -23.312 1 94.88 286 CYS A C 1
ATOM 2359 O O . CYS A 1 286 ? -13.445 -31.453 -24.078 1 94.88 286 CYS A O 1
ATOM 2361 N N . ASP A 1 287 ? -14.961 -33.031 -23.531 1 94.62 287 ASP A N 1
ATOM 2362 C CA . ASP A 1 287 ? -15.852 -32.719 -24.656 1 94.62 287 ASP A CA 1
ATOM 2363 C C . ASP A 1 287 ? -17.312 -32.875 -24.25 1 94.62 287 ASP A C 1
ATOM 2365 O O . ASP A 1 287 ? -17.844 -33.969 -24.188 1 94.62 287 ASP A O 1
ATOM 2369 N N . PRO A 1 288 ? -18.016 -31.828 -24.109 1 91.56 288 PRO A N 1
ATOM 2370 C CA . PRO A 1 288 ? -19.422 -31.922 -23.688 1 91.56 288 PRO A CA 1
ATOM 2371 C C . PRO A 1 288 ? -20.328 -32.469 -24.781 1 91.56 288 PRO A C 1
ATOM 2373 O O . PRO A 1 288 ? -21.422 -32.969 -24.484 1 91.56 288 PRO A O 1
ATOM 2376 N N . LEU A 1 289 ? -19.922 -32.469 -26 1 90.56 289 LEU A N 1
ATOM 2377 C CA . LEU A 1 289 ? -20.734 -32.938 -27.125 1 90.56 289 LEU A CA 1
ATOM 2378 C C . LEU A 1 289 ? -20.75 -34.469 -27.172 1 90.56 289 LEU A C 1
ATOM 2380 O O . LEU A 1 289 ? -21.797 -35.094 -27.391 1 90.56 289 LEU A O 1
ATOM 2384 N N . GLU A 1 290 ? -19.609 -35.094 -26.938 1 92.38 290 GLU A N 1
ATOM 2385 C CA . GLU A 1 290 ? -19.516 -36.531 -27.156 1 92.38 290 GLU A CA 1
ATOM 2386 C C . GLU A 1 290 ? -19.266 -37.281 -25.844 1 92.38 290 GLU A C 1
ATOM 2388 O O . GLU A 1 290 ? -19.453 -38.5 -25.766 1 92.38 290 GLU A O 1
ATOM 2393 N N . LEU A 1 291 ? -18.844 -36.625 -24.891 1 93.62 291 LEU A N 1
ATOM 2394 C CA . LEU A 1 291 ? -18.531 -37.25 -23.609 1 93.62 291 LEU A CA 1
ATOM 2395 C C . LEU A 1 291 ? -19.547 -36.844 -22.547 1 93.62 291 LEU A C 1
ATOM 2397 O O . LEU A 1 291 ? -20.719 -37.219 -22.609 1 93.62 291 LEU A O 1
ATOM 2401 N N . ARG A 1 292 ? -19.141 -35.969 -21.578 1 91.12 292 ARG A N 1
ATOM 2402 C CA . ARG A 1 292 ? -20.062 -35.531 -20.547 1 91.12 292 ARG A CA 1
ATOM 2403 C C . ARG A 1 292 ? -20.719 -34.219 -20.922 1 91.12 292 ARG A C 1
ATOM 2405 O O . ARG A 1 292 ? -20.062 -33.188 -20.922 1 91.12 292 ARG A O 1
ATOM 2412 N N . THR A 1 293 ? -21.969 -34.156 -21.016 1 85.44 293 THR A N 1
ATOM 2413 C CA . THR A 1 293 ? -22.703 -33.031 -21.594 1 85.44 293 THR A CA 1
ATOM 2414 C C . THR A 1 293 ? -22.75 -31.859 -20.609 1 85.44 293 THR A C 1
ATOM 2416 O O . THR A 1 293 ? -22.922 -30.719 -21.016 1 85.44 293 THR A O 1
ATOM 2419 N N . ASP A 1 294 ? -22.578 -32.156 -19.391 1 84.94 294 ASP A N 1
ATOM 2420 C CA . ASP A 1 294 ? -22.703 -31.078 -18.391 1 84.94 294 ASP A CA 1
ATOM 2421 C C . ASP A 1 294 ? -21.328 -30.484 -18.062 1 84.94 294 ASP A C 1
ATOM 2423 O O . ASP A 1 294 ? -21.219 -29.641 -17.172 1 84.94 294 ASP A O 1
ATOM 2427 N N . SER A 1 295 ? -20.375 -30.938 -18.766 1 87.69 295 SER A N 1
ATOM 2428 C CA . SER A 1 295 ? -19.031 -30.453 -18.484 1 87.69 295 SER A CA 1
ATOM 2429 C C . SER A 1 295 ? -18.828 -29.031 -19.016 1 87.69 295 SER A C 1
ATOM 2431 O O . SER A 1 295 ? -19.297 -28.703 -20.094 1 87.69 295 SER A O 1
ATOM 2433 N N . GLN A 1 296 ? -18.188 -28.141 -18.219 1 84.62 296 GLN A N 1
ATOM 2434 C CA . GLN A 1 296 ? -17.828 -26.797 -18.641 1 84.62 296 GLN A CA 1
ATOM 2435 C C . GLN A 1 296 ? -16.312 -26.625 -18.688 1 84.62 296 GLN A C 1
ATOM 2437 O O . GLN A 1 296 ? -15.805 -25.516 -18.844 1 84.62 296 GLN A O 1
ATOM 2442 N N . LEU A 1 297 ? -15.617 -27.703 -18.656 1 89.19 297 LEU A N 1
ATOM 2443 C CA . LEU A 1 297 ? -14.164 -27.641 -18.531 1 89.19 297 LEU A CA 1
ATOM 2444 C C . LEU A 1 297 ? -13.492 -27.906 -19.875 1 89.19 297 LEU A C 1
ATOM 2446 O O . LEU A 1 297 ? -12.328 -27.562 -20.078 1 89.19 297 LEU A O 1
ATOM 2450 N N . GLY A 1 298 ? -14.211 -28.594 -20.797 1 92.19 298 GLY A N 1
ATOM 2451 C CA . GLY A 1 298 ? -13.625 -29 -22.062 1 92.19 298 GLY A CA 1
ATOM 2452 C C . GLY A 1 298 ? -14.07 -28.141 -23.234 1 92.19 298 GLY A C 1
ATOM 2453 O O . GLY A 1 298 ? -14.336 -26.953 -23.062 1 92.19 298 GLY A O 1
ATOM 2454 N N . VAL A 1 299 ? -13.891 -28.719 -24.484 1 93.81 299 VAL A N 1
ATOM 2455 C CA . VAL A 1 299 ? -14.219 -28.016 -25.719 1 93.81 299 VAL A CA 1
ATOM 2456 C C . VAL A 1 299 ? -15.148 -28.875 -26.562 1 93.81 299 VAL A C 1
ATOM 2458 O O . VAL A 1 299 ? -14.859 -30.047 -26.844 1 93.81 299 VAL A O 1
ATOM 2461 N N . SER A 1 300 ? -16.281 -28.25 -26.969 1 93.62 300 SER A N 1
ATOM 2462 C CA . SER A 1 300 ? -17.219 -28.984 -27.812 1 93.62 300 SER A CA 1
ATOM 2463 C C . SER A 1 300 ? -16.594 -29.375 -29.141 1 93.62 300 SER A C 1
ATOM 2465 O O . SER A 1 300 ? -16.047 -28.531 -29.859 1 93.62 300 SER A O 1
ATOM 2467 N N . GLY A 1 301 ? -16.578 -30.672 -29.453 1 94.81 301 GLY A N 1
ATOM 2468 C CA . GLY A 1 301 ? -16.062 -31.156 -30.734 1 94.81 301 GLY A CA 1
ATOM 2469 C C . GLY A 1 301 ? -14.617 -31.625 -30.656 1 94.81 301 GLY A C 1
ATOM 2470 O O . GLY A 1 301 ? -14.031 -32.031 -31.656 1 94.81 301 GLY A O 1
ATOM 2471 N N . LEU A 1 302 ? -14.047 -31.609 -29.516 1 96 302 LEU A N 1
ATOM 2472 C CA . LEU A 1 302 ? -12.641 -31.922 -29.328 1 96 302 LEU A CA 1
ATOM 2473 C C . LEU A 1 302 ? -12.352 -33.375 -29.766 1 96 302 LEU A C 1
ATOM 2475 O O . LEU A 1 302 ? -11.32 -33.625 -30.391 1 96 302 LEU A O 1
ATOM 2479 N N . VAL A 1 303 ? -13.211 -34.312 -29.484 1 96.19 303 VAL A N 1
ATOM 2480 C CA . VAL A 1 303 ? -13.016 -35.719 -29.828 1 96.19 303 VAL A CA 1
ATOM 2481 C C . VAL A 1 303 ? -12.953 -35.906 -31.344 1 96.19 303 VAL A C 1
ATOM 2483 O O . VAL A 1 303 ? -12.148 -36.688 -31.859 1 96.19 303 VAL A O 1
ATOM 2486 N N . ASN A 1 304 ? -13.797 -35.188 -31.953 1 95.06 304 ASN A N 1
ATOM 2487 C CA . ASN A 1 304 ? -13.805 -35.281 -33.406 1 95.06 304 ASN A CA 1
ATOM 2488 C C . ASN A 1 304 ? -12.5 -34.75 -34 1 95.06 304 ASN A C 1
ATOM 2490 O O . ASN A 1 304 ? -12.016 -35.25 -35 1 95.06 304 ASN A O 1
ATOM 2494 N N . VAL A 1 305 ? -11.984 -33.719 -33.5 1 95.5 305 VAL A N 1
ATOM 2495 C CA . VAL A 1 305 ? -10.703 -33.156 -33.906 1 95.5 305 VAL A CA 1
ATOM 2496 C C . VAL A 1 305 ? -9.609 -34.219 -33.781 1 95.5 305 VAL A C 1
ATOM 2498 O O . VAL A 1 305 ? -8.766 -34.375 -34.656 1 95.5 305 VAL A O 1
ATOM 2501 N N . LEU A 1 306 ? -9.625 -34.938 -32.719 1 95.25 306 LEU A N 1
ATOM 2502 C CA . LEU A 1 306 ? -8.656 -36 -32.469 1 95.25 306 LEU A CA 1
ATOM 2503 C C . LEU A 1 306 ? -8.844 -37.156 -33.406 1 95.25 306 LEU A C 1
ATOM 2505 O O . LEU A 1 306 ? -7.863 -37.719 -33.906 1 95.25 306 LEU A O 1
ATOM 2509 N N . ARG A 1 307 ? -10.07 -37.5 -33.625 1 94.31 307 ARG A N 1
ATOM 2510 C CA . ARG A 1 307 ? -10.414 -38.594 -34.531 1 94.31 307 ARG A CA 1
ATOM 2511 C C . ARG A 1 307 ? -9.852 -38.344 -35.938 1 94.31 307 ARG A C 1
ATOM 2513 O O . ARG A 1 307 ? -9.406 -39.281 -36.594 1 94.31 307 ARG A O 1
ATOM 2520 N N . ASN A 1 308 ? -9.859 -37.125 -36.25 1 93.5 308 ASN A N 1
ATOM 2521 C CA . ASN A 1 308 ? -9.398 -36.75 -37.594 1 93.5 308 ASN A CA 1
ATOM 2522 C C . ASN A 1 308 ? -7.906 -36.438 -37.594 1 93.5 308 ASN A C 1
ATOM 2524 O O . ASN A 1 308 ? -7.379 -35.938 -38.594 1 93.5 308 ASN A O 1
ATOM 2528 N N . ASP A 1 309 ? -7.227 -36.625 -36.531 1 91.75 309 ASP A N 1
ATOM 2529 C CA . ASP A 1 309 ? -5.777 -36.5 -36.375 1 91.75 309 ASP A CA 1
ATOM 2530 C C . ASP A 1 309 ? -5.324 -35.062 -36.594 1 91.75 309 ASP A C 1
ATOM 2532 O O . ASP A 1 309 ? -4.297 -34.812 -37.219 1 91.75 309 ASP A O 1
ATOM 2536 N N . ASN A 1 310 ? -6.121 -34.094 -36.188 1 92.5 310 ASN A N 1
ATOM 2537 C CA . ASN A 1 310 ? -5.785 -32.656 -36.344 1 92.5 310 ASN A CA 1
ATOM 2538 C C . ASN A 1 310 ? -5.195 -32.094 -35.062 1 92.5 310 ASN A C 1
ATOM 2540 O O . ASN A 1 310 ? -4.828 -30.922 -35 1 92.5 310 ASN A O 1
ATOM 2544 N N . LEU A 1 311 ? -5.047 -32.906 -34.031 1 93.44 311 LEU A N 1
ATOM 2545 C CA . LEU A 1 311 ? -4.508 -32.469 -32.75 1 93.44 311 LEU A CA 1
ATOM 2546 C C . LEU A 1 311 ? -3.771 -33.625 -32.062 1 93.44 311 LEU A C 1
ATOM 2548 O O . LEU A 1 311 ? -4.266 -34.75 -32.031 1 93.44 311 LEU A O 1
ATOM 2552 N N . SER A 1 312 ? -2.551 -33.344 -31.625 1 92.12 312 SER A N 1
ATOM 2553 C CA . SER A 1 312 ? -1.824 -34.281 -30.781 1 92.12 312 SER A CA 1
ATOM 2554 C C . SER A 1 312 ? -2.092 -34.031 -29.297 1 92.12 312 SER A C 1
ATOM 2556 O O . SER A 1 312 ? -2.025 -32.906 -28.828 1 92.12 312 SER A O 1
ATOM 2558 N N . MET A 1 313 ? -2.396 -35.125 -28.547 1 94.62 313 MET A N 1
ATOM 2559 C CA . MET A 1 313 ? -2.797 -34.906 -27.156 1 94.62 313 MET A CA 1
ATOM 2560 C C . MET A 1 313 ? -1.993 -35.812 -26.219 1 94.62 313 MET A C 1
ATOM 2562 O O . MET A 1 313 ? -1.771 -36.969 -26.516 1 94.62 313 MET A O 1
ATOM 2566 N N . ILE A 1 314 ? -1.484 -35.188 -25.031 1 94.06 314 ILE A N 1
ATOM 2567 C CA . ILE A 1 314 ? -0.792 -35.906 -23.969 1 94.06 314 ILE A CA 1
ATOM 2568 C C . ILE A 1 314 ? -1.559 -35.75 -22.656 1 94.06 314 ILE A C 1
ATOM 2570 O O . ILE A 1 314 ? -1.654 -34.656 -22.109 1 94.06 314 ILE A O 1
ATOM 2574 N N . ASN A 1 315 ? -2.012 -36.781 -22.031 1 92.81 315 ASN A N 1
ATOM 2575 C CA . ASN A 1 315 ? -2.223 -38.094 -22.594 1 92.81 315 ASN A CA 1
ATOM 2576 C C . ASN A 1 315 ? -3.551 -38.188 -23.344 1 92.81 315 ASN A C 1
ATOM 2578 O O . ASN A 1 315 ? -4.395 -37.312 -23.234 1 92.81 315 ASN A O 1
ATOM 2582 N N . PRO A 1 316 ? -3.734 -39.219 -24.125 1 95.5 316 PRO A N 1
ATOM 2583 C CA . PRO A 1 316 ? -4.941 -39.312 -24.953 1 95.5 316 PRO A CA 1
ATOM 2584 C C . PRO A 1 316 ? -6.203 -39.562 -24.125 1 95.5 316 PRO A C 1
ATOM 2586 O O . PRO A 1 316 ? -6.121 -40.094 -23.016 1 95.5 316 PRO A O 1
ATOM 2589 N N . ILE A 1 317 ? -7.387 -39.188 -24.703 1 95.94 317 ILE A N 1
ATOM 2590 C CA . ILE A 1 317 ? -8.68 -39.469 -24.094 1 95.94 317 ILE A CA 1
ATOM 2591 C C . ILE A 1 317 ? -8.898 -40.969 -24.016 1 95.94 317 ILE A C 1
ATOM 2593 O O . ILE A 1 317 ? -8.641 -41.688 -25 1 95.94 317 ILE A O 1
ATOM 2597 N N . GLY A 1 318 ? -9.266 -41.469 -22.844 1 95.31 318 GLY A N 1
ATOM 2598 C CA . GLY A 1 318 ? -9.516 -42.906 -22.656 1 95.31 318 GLY A CA 1
ATOM 2599 C C . GLY A 1 318 ? -8.445 -43.594 -21.844 1 95.31 318 GLY A C 1
ATOM 2600 O O . GLY A 1 318 ? -8.672 -44.688 -21.312 1 95.31 318 GLY A O 1
ATOM 2601 N N . VAL A 1 319 ? -7.305 -43 -21.641 1 96 319 VAL A N 1
ATOM 2602 C CA . VAL A 1 319 ? -6.148 -43.625 -21 1 96 319 VAL A CA 1
ATOM 2603 C C . VAL A 1 319 ? -6.438 -43.844 -19.516 1 96 319 VAL A C 1
ATOM 2605 O O . VAL A 1 319 ? -5.793 -44.656 -18.875 1 96 319 VAL A O 1
ATOM 2608 N N . GLY A 1 320 ? -7.461 -43.25 -18.969 1 94 320 GLY A N 1
ATOM 2609 C CA . GLY A 1 320 ? -7.82 -43.375 -17.562 1 94 320 GLY A CA 1
ATOM 2610 C C . GLY A 1 320 ? -8.156 -44.781 -17.156 1 94 320 GLY A C 1
ATOM 2611 O O . GLY A 1 320 ? -8.094 -45.125 -15.969 1 94 320 GLY A O 1
ATOM 2612 N N . ILE A 1 321 ? -8.469 -45.625 -18.078 1 94.44 321 ILE A N 1
ATOM 2613 C CA . ILE A 1 321 ? -8.828 -47.031 -17.812 1 94.44 321 ILE A CA 1
ATOM 2614 C C . ILE A 1 321 ? -7.633 -47.75 -17.203 1 94.44 321 ILE A C 1
ATOM 2616 O O . ILE A 1 321 ? -7.805 -48.719 -16.469 1 94.44 321 ILE A O 1
ATOM 2620 N N . LEU A 1 322 ? -6.465 -47.25 -17.484 1 95.5 322 LEU A N 1
ATOM 2621 C CA . LEU A 1 322 ? -5.246 -47.906 -17.016 1 95.5 322 LEU A CA 1
ATOM 2622 C C . LEU A 1 322 ? -5.078 -47.719 -15.508 1 95.5 322 LEU A C 1
ATOM 2624 O O . LEU A 1 322 ? -4.281 -48.438 -14.875 1 95.5 322 LEU A O 1
ATOM 2628 N N . GLU A 1 323 ? -5.742 -46.781 -14.906 1 93.56 323 GLU A N 1
ATOM 2629 C CA . GLU A 1 323 ? -5.68 -46.562 -13.469 1 93.56 323 GLU A CA 1
ATOM 2630 C C . GLU A 1 323 ? -6.617 -47.5 -12.719 1 93.56 323 GLU A C 1
ATOM 2632 O O . GLU A 1 323 ? -6.773 -47.406 -11.5 1 93.56 323 GLU A O 1
ATOM 2637 N N . ASN A 1 324 ? -7.191 -48.406 -13.367 1 93.19 324 ASN A N 1
ATOM 2638 C CA . ASN A 1 324 ? -8.117 -49.406 -12.836 1 93.19 324 ASN A CA 1
ATOM 2639 C C . ASN A 1 324 ? -7.395 -50.438 -11.969 1 93.19 324 ASN A C 1
ATOM 2641 O O . ASN A 1 324 ? -6.676 -51.281 -12.484 1 93.19 324 ASN A O 1
ATOM 2645 N N . ILE A 1 325 ? -7.656 -50.438 -10.695 1 91.25 325 ILE A N 1
ATOM 2646 C CA . ILE A 1 325 ? -6.984 -51.312 -9.758 1 91.25 325 ILE A CA 1
ATOM 2647 C C . ILE A 1 325 ? -7.441 -52.75 -9.992 1 91.25 325 ILE A C 1
ATOM 2649 O O . ILE A 1 325 ? -6.773 -53.688 -9.57 1 91.25 325 ILE A O 1
ATOM 2653 N N . GLY A 1 326 ? -8.555 -52.906 -10.648 1 92.56 326 GLY A N 1
ATOM 2654 C CA . GLY A 1 326 ? -9.039 -54.25 -11 1 92.56 326 GLY A CA 1
ATOM 2655 C C . GLY A 1 326 ? -8.094 -55 -11.93 1 92.56 326 GLY A C 1
ATOM 2656 O O . GLY A 1 326 ? -8.18 -56.219 -12.047 1 92.56 326 GLY A O 1
ATOM 2657 N N . LEU A 1 327 ? -7.238 -54.312 -12.547 1 94.62 327 LEU A N 1
ATOM 2658 C CA . LEU A 1 327 ? -6.297 -54.938 -13.477 1 94.62 327 LEU A CA 1
ATOM 2659 C C . LEU A 1 327 ? -5.121 -55.562 -12.734 1 94.62 327 LEU A C 1
ATOM 2661 O O . LEU A 1 327 ? -4.402 -56.375 -13.281 1 94.62 327 LEU A O 1
ATOM 2665 N N . ASN A 1 328 ? -4.898 -55.219 -11.508 1 94.06 328 ASN A N 1
ATOM 2666 C CA . ASN A 1 328 ? -3.705 -55.594 -10.75 1 94.06 328 ASN A CA 1
ATOM 2667 C C . ASN A 1 328 ? -3.506 -57.094 -10.688 1 94.06 328 ASN A C 1
ATOM 2669 O O . ASN A 1 328 ? -2.404 -57.594 -10.922 1 94.06 328 ASN A O 1
ATOM 2673 N N . PRO A 1 329 ? -4.574 -57.906 -10.414 1 94.62 329 PRO A N 1
ATOM 2674 C CA . PRO A 1 329 ? -4.387 -59.344 -10.289 1 94.62 329 PRO A CA 1
ATOM 2675 C C . PRO A 1 329 ? -3.949 -60 -11.602 1 94.62 329 PRO A C 1
ATOM 2677 O O . PRO A 1 329 ? -3.41 -61.094 -11.594 1 94.62 329 PRO A O 1
ATOM 2680 N N . PHE A 1 330 ? -4.129 -59.375 -12.648 1 96.38 330 PHE A N 1
ATOM 2681 C CA . PHE A 1 330 ? -3.91 -59.969 -13.953 1 96.38 330 PHE A CA 1
ATOM 2682 C C . PHE A 1 330 ? -2.637 -59.438 -14.594 1 96.38 330 PHE A C 1
ATOM 2684 O O . PHE A 1 330 ? -2.264 -59.875 -15.695 1 96.38 330 PHE A O 1
ATOM 2691 N N . MET A 1 331 ? -1.946 -58.562 -13.953 1 96.75 331 MET A N 1
ATOM 2692 C CA . MET A 1 331 ? -0.81 -57.875 -14.539 1 96.75 331 MET A CA 1
ATOM 2693 C C . MET A 1 331 ? 0.311 -58.844 -14.891 1 96.75 331 MET A C 1
ATOM 2695 O O . MET A 1 331 ? 0.985 -58.688 -15.906 1 96.75 331 MET A O 1
ATOM 2699 N N . GLU A 1 332 ? 0.567 -59.812 -14.07 1 96.19 332 GLU A N 1
ATOM 2700 C CA . GLU A 1 332 ? 1.598 -60.812 -14.359 1 96.19 332 GLU A CA 1
ATOM 2701 C C . GLU A 1 332 ? 1.282 -61.562 -15.641 1 96.19 332 GLU A C 1
ATOM 2703 O O . GLU A 1 332 ? 2.166 -61.781 -16.469 1 96.19 332 GLU A O 1
ATOM 2708 N N . ASN A 1 333 ? 0.011 -61.969 -15.758 1 96.56 333 ASN A N 1
ATOM 2709 C CA . ASN A 1 333 ? -0.424 -62.688 -16.953 1 96.56 333 ASN A CA 1
ATOM 2710 C C . ASN A 1 333 ? -0.37 -61.812 -18.188 1 96.56 333 ASN A C 1
ATOM 2712 O O . ASN A 1 333 ? -0.05 -62.281 -19.281 1 96.56 333 ASN A O 1
ATOM 2716 N N . ILE A 1 334 ? -0.711 -60.625 -17.969 1 97.5 334 ILE A N 1
ATOM 2717 C CA . ILE A 1 334 ? -0.674 -59.656 -19.062 1 97.5 334 ILE A CA 1
ATOM 2718 C C . ILE A 1 334 ? 0.767 -59.469 -19.531 1 97.5 334 ILE A C 1
ATOM 2720 O O . ILE A 1 334 ? 1.035 -59.406 -20.734 1 97.5 334 ILE A O 1
ATOM 2724 N N . ALA A 1 335 ? 1.706 -59.312 -18.625 1 97.62 335 ALA A N 1
ATOM 2725 C CA . ALA A 1 335 ? 3.121 -59.188 -18.969 1 97.62 335 ALA A CA 1
ATOM 2726 C C . ALA A 1 335 ? 3.633 -60.375 -19.75 1 97.62 335 ALA A C 1
ATOM 2728 O O . ALA A 1 335 ? 4.375 -60.219 -20.719 1 97.62 335 ALA A O 1
ATOM 2729 N N . LYS A 1 336 ? 3.236 -61.531 -19.312 1 97.06 336 LYS A N 1
ATOM 2730 C CA . LYS A 1 336 ? 3.631 -62.75 -20.016 1 97.06 336 LYS A CA 1
ATOM 2731 C C . LYS A 1 336 ? 3.049 -62.781 -21.422 1 97.06 336 LYS A C 1
ATOM 2733 O O . LYS A 1 336 ? 3.73 -63.188 -22.375 1 97.06 336 LYS A O 1
ATOM 2738 N N . PHE A 1 337 ? 1.861 -62.375 -21.516 1 97.5 337 PHE A N 1
ATOM 2739 C CA . PHE A 1 337 ? 1.146 -62.438 -22.781 1 97.5 337 PHE A CA 1
ATOM 2740 C C . PHE A 1 337 ? 1.771 -61.469 -23.781 1 97.5 337 PHE A C 1
ATOM 2742 O O . PHE A 1 337 ? 2.051 -61.875 -24.922 1 97.5 337 PHE A O 1
ATOM 2749 N N . PHE A 1 338 ? 2.033 -60.25 -23.422 1 97 338 PHE A N 1
ATOM 2750 C CA . PHE A 1 338 ? 2.471 -59.219 -24.359 1 97 338 PHE A CA 1
ATOM 2751 C C . PHE A 1 338 ? 3.988 -59.219 -24.5 1 97 338 PHE A C 1
ATOM 2753 O O . PHE A 1 338 ? 4.516 -59 -25.594 1 97 338 PHE A O 1
ATOM 2760 N N . LEU A 1 339 ? 4.695 -59.438 -23.375 1 96.56 339 LEU A N 1
ATOM 2761 C CA . LEU A 1 339 ? 6.141 -59.25 -23.391 1 96.56 339 LEU A CA 1
ATOM 2762 C C . LEU A 1 339 ? 6.863 -60.562 -23.172 1 96.56 339 LEU A C 1
ATOM 2764 O O . LEU A 1 339 ? 8.07 -60.656 -23.406 1 96.56 339 LEU A O 1
ATOM 2768 N N . ASP A 1 340 ? 6.254 -61.562 -22.766 1 96.94 340 ASP A N 1
ATOM 2769 C CA . ASP A 1 340 ? 6.855 -62.844 -22.359 1 96.94 340 ASP A CA 1
ATOM 2770 C C . ASP A 1 340 ? 7.914 -62.625 -21.281 1 96.94 340 ASP A C 1
ATOM 2772 O O . ASP A 1 340 ? 9.016 -63.188 -21.375 1 96.94 340 ASP A O 1
ATOM 2776 N N . GLU A 1 341 ? 7.594 -61.75 -20.344 1 96.88 341 GLU A N 1
ATOM 2777 C CA . GLU A 1 341 ? 8.469 -61.406 -19.234 1 96.88 341 GLU A CA 1
ATOM 2778 C C . GLU A 1 341 ? 7.719 -61.438 -17.906 1 96.88 341 GLU A C 1
ATOM 2780 O O . GLU A 1 341 ? 6.488 -61.375 -17.875 1 96.88 341 GLU A O 1
ATOM 2785 N N . GLU A 1 342 ? 8.508 -61.625 -16.859 1 96.5 342 GLU A N 1
ATOM 2786 C CA . GLU A 1 342 ? 7.973 -61.438 -15.523 1 96.5 342 GLU A CA 1
ATOM 2787 C C . GLU A 1 342 ? 8.078 -59.969 -15.086 1 96.5 342 GLU A C 1
ATOM 2789 O O . GLU A 1 342 ? 8.977 -59.25 -15.523 1 96.5 342 GLU A O 1
ATOM 2794 N N . LEU A 1 343 ? 7.125 -59.656 -14.242 1 96.19 343 LEU A N 1
ATOM 2795 C CA . LEU A 1 343 ? 7.164 -58.281 -13.742 1 96.19 343 LEU A CA 1
ATOM 2796 C C . LEU A 1 343 ? 8.398 -58.062 -12.875 1 96.19 343 LEU A C 1
ATOM 2798 O O . LEU A 1 343 ? 8.688 -58.875 -11.984 1 96.19 343 LEU A O 1
ATOM 2802 N N . ILE A 1 344 ? 9.078 -57 -13.148 1 96.5 344 ILE A N 1
ATOM 2803 C CA . ILE A 1 344 ? 10.289 -56.656 -12.406 1 96.5 344 ILE A CA 1
ATOM 2804 C C . ILE A 1 344 ? 9.922 -56.125 -11.031 1 96.5 344 ILE A C 1
ATOM 2806 O O . ILE A 1 344 ? 10.508 -56.5 -10.016 1 96.5 344 ILE A O 1
ATOM 2810 N N . LEU A 1 345 ? 8.938 -55.219 -10.969 1 95.94 345 LEU A N 1
ATOM 2811 C CA . LEU A 1 345 ? 8.461 -54.656 -9.703 1 95.94 345 LEU A CA 1
ATOM 2812 C C . LEU A 1 345 ? 7.172 -55.344 -9.266 1 95.94 345 LEU A C 1
ATOM 2814 O O . LEU A 1 345 ? 6.195 -55.375 -10.016 1 95.94 345 LEU A O 1
ATOM 2818 N N . PRO A 1 346 ? 7.262 -55.812 -8.109 1 92.56 346 PRO A N 1
ATOM 2819 C CA . PRO A 1 346 ? 6.027 -56.438 -7.605 1 92.56 346 PRO A CA 1
ATOM 2820 C C . PRO A 1 346 ? 4.941 -55.406 -7.301 1 92.56 346 PRO A C 1
ATOM 2822 O O . PRO A 1 346 ? 5.227 -54.188 -7.219 1 92.56 346 PRO A O 1
ATOM 2825 N N . GLN A 1 347 ? 3.723 -55.906 -7.25 1 91.31 347 GLN A N 1
ATOM 2826 C CA . GLN A 1 347 ? 2.574 -55.094 -6.883 1 91.31 347 GLN A CA 1
ATOM 2827 C C . GLN A 1 347 ? 1.868 -55.656 -5.652 1 91.31 347 GLN A C 1
ATOM 2829 O O . GLN A 1 347 ? 2.037 -56.812 -5.309 1 91.31 347 GLN A O 1
ATOM 2834 N N . ILE A 1 348 ? 1.163 -54.812 -5.035 1 88.75 348 ILE A N 1
ATOM 2835 C CA . ILE A 1 348 ? 0.413 -55.25 -3.855 1 88.75 348 ILE A CA 1
ATOM 2836 C C . ILE A 1 348 ? -0.554 -56.375 -4.227 1 88.75 348 ILE A C 1
ATOM 2838 O O . ILE A 1 348 ? -1.197 -56.312 -5.281 1 88.75 348 ILE A O 1
ATOM 2842 N N . ALA A 1 349 ? -0.611 -57.281 -3.365 1 90.44 349 ALA A N 1
ATOM 2843 C CA . ALA A 1 349 ? -1.543 -58.375 -3.605 1 90.44 349 ALA A CA 1
ATOM 2844 C C . ALA A 1 349 ? -2.984 -57.875 -3.65 1 90.44 349 ALA A C 1
ATOM 2846 O O . ALA A 1 349 ? -3.434 -57.188 -2.734 1 90.44 349 ALA A O 1
ATOM 2847 N N . THR A 1 350 ? -3.631 -58.219 -4.715 1 94 350 THR A N 1
ATOM 2848 C CA . THR A 1 350 ? -4.984 -57.75 -4.957 1 94 350 THR A CA 1
ATOM 2849 C C . THR A 1 350 ? -5.891 -58.875 -5.43 1 94 350 THR A C 1
ATOM 2851 O O . THR A 1 350 ? -5.477 -59.719 -6.23 1 94 350 THR A O 1
ATOM 2854 N N . TRP A 1 351 ? -7.059 -58.938 -4.891 1 95.94 351 TRP A N 1
ATOM 2855 C CA . TRP A 1 351 ? -8.062 -59.938 -5.277 1 95.94 351 TRP A CA 1
ATOM 2856 C C . TRP A 1 351 ? -9.305 -59.25 -5.832 1 95.94 351 TRP A C 1
ATOM 2858 O O . TRP A 1 351 ? -9.977 -58.5 -5.129 1 95.94 351 TRP A O 1
ATOM 2868 N N . TRP A 1 352 ? -9.609 -59.594 -7.07 1 95.75 352 TRP A N 1
ATOM 2869 C CA . TRP A 1 352 ? -10.812 -59.031 -7.68 1 95.75 352 TRP A CA 1
ATOM 2870 C C . TRP A 1 352 ? -12.031 -59.875 -7.336 1 95.75 352 TRP A C 1
ATOM 2872 O O . TRP A 1 352 ? -12.047 -61.094 -7.566 1 95.75 352 TRP A O 1
ATOM 2882 N N . CYS A 1 353 ? -13.055 -59.281 -6.871 1 95.62 353 CYS A N 1
ATOM 2883 C CA . CYS A 1 353 ? -14.195 -59.969 -6.297 1 95.62 353 CYS A CA 1
ATOM 2884 C C . CYS A 1 353 ? -15.141 -60.469 -7.391 1 95.62 353 CYS A C 1
ATOM 2886 O O . CYS A 1 353 ? -16.156 -61.125 -7.102 1 95.62 353 CYS A O 1
ATOM 2888 N N . GLY A 1 354 ? -14.859 -60.156 -8.633 1 93.69 354 GLY A N 1
ATOM 2889 C CA . GLY A 1 354 ? -15.688 -60.656 -9.719 1 93.69 354 GLY A CA 1
ATOM 2890 C C . GLY A 1 354 ? -15.508 -62.156 -9.969 1 93.69 354 GLY A C 1
ATOM 2891 O O . GLY A 1 354 ? -16.328 -62.781 -10.641 1 93.69 354 GLY A O 1
ATOM 2892 N N . GLN A 1 355 ? -14.477 -62.719 -9.492 1 93.75 355 GLN A N 1
ATOM 2893 C CA . GLN A 1 355 ? -14.227 -64.188 -9.578 1 93.75 355 GLN A CA 1
ATOM 2894 C C . GLN A 1 355 ? -14.656 -64.875 -8.297 1 93.75 355 GLN A C 1
ATOM 2896 O O . GLN A 1 355 ? -14.391 -64.375 -7.195 1 93.75 355 GLN A O 1
ATOM 2901 N N . LYS A 1 356 ? -15.234 -66 -8.422 1 93.75 356 LYS A N 1
ATOM 2902 C CA . LYS A 1 356 ? -15.875 -66.688 -7.305 1 93.75 356 LYS A CA 1
ATOM 2903 C C . LYS A 1 356 ? -14.867 -67 -6.211 1 93.75 356 LYS A C 1
ATOM 2905 O O . LYS A 1 356 ? -15.125 -66.812 -5.027 1 93.75 356 LYS A O 1
ATOM 2910 N N . LYS A 1 357 ? -13.805 -67.562 -6.609 1 95.44 357 LYS A N 1
ATOM 2911 C CA . LYS A 1 357 ? -12.789 -67.938 -5.637 1 95.44 357 LYS A CA 1
ATOM 2912 C C . LYS A 1 357 ? -12.258 -66.75 -4.875 1 95.44 357 LYS A C 1
ATOM 2914 O O . LYS A 1 357 ? -12.109 -66.75 -3.65 1 95.44 357 LYS A O 1
ATOM 2919 N N . GLU A 1 358 ? -11.898 -65.688 -5.57 1 95.75 358 GLU A N 1
ATOM 2920 C CA . GLU A 1 358 ? -11.344 -64.5 -4.969 1 95.75 358 GLU A CA 1
ATOM 2921 C C . GLU A 1 358 ? -12.391 -63.781 -4.109 1 95.75 358 GLU A C 1
ATOM 2923 O O . GLU A 1 358 ? -12.055 -63.219 -3.062 1 95.75 358 GLU A O 1
ATOM 2928 N N . LEU A 1 359 ? -13.656 -63.781 -4.5 1 96.62 359 LEU A N 1
ATOM 2929 C CA . LEU A 1 359 ? -14.734 -63.219 -3.707 1 96.62 359 LEU A CA 1
ATOM 2930 C C . LEU A 1 359 ? -14.836 -63.875 -2.346 1 96.62 359 LEU A C 1
ATOM 2932 O O . LEU A 1 359 ? -14.938 -63.219 -1.318 1 96.62 359 LEU A O 1
ATOM 2936 N N . ALA A 1 360 ? -14.797 -65.188 -2.439 1 95.94 360 ALA A N 1
ATOM 2937 C CA . ALA A 1 360 ? -14.891 -65.938 -1.195 1 95.94 360 ALA A CA 1
ATOM 2938 C C . ALA A 1 360 ? -13.727 -65.625 -0.264 1 95.94 360 ALA A C 1
ATOM 2940 O O . ALA A 1 360 ? -13.914 -65.5 0.945 1 95.94 360 ALA A O 1
ATOM 2941 N N . PHE A 1 361 ? -12.648 -65.562 -0.825 1 96.31 361 PHE A N 1
ATOM 2942 C CA . PHE A 1 361 ? -11.453 -65.188 -0.048 1 96.31 361 PHE A CA 1
ATOM 2943 C C . PHE A 1 361 ? -11.594 -63.844 0.627 1 96.31 361 PHE A C 1
ATOM 2945 O O . PHE A 1 361 ? -11.297 -63.719 1.814 1 96.31 361 PHE A O 1
ATOM 2952 N N . VAL A 1 362 ? -11.984 -62.812 -0.105 1 96.38 362 VAL A N 1
ATOM 2953 C CA . VAL A 1 362 ? -12.109 -61.438 0.403 1 96.38 362 VAL A CA 1
ATOM 2954 C C . VAL A 1 362 ? -13.148 -61.406 1.521 1 96.38 362 VAL A C 1
ATOM 2956 O O . VAL A 1 362 ? -12.922 -60.781 2.561 1 96.38 362 VAL A O 1
ATOM 2959 N N . LEU A 1 363 ? -14.195 -62.156 1.308 1 95.38 363 LEU A N 1
ATOM 2960 C CA . LEU A 1 363 ? -15.266 -62.156 2.303 1 95.38 363 LEU A CA 1
ATOM 2961 C C . LEU A 1 363 ? -14.805 -62.812 3.59 1 95.38 363 LEU A C 1
ATOM 2963 O O . LEU A 1 363 ? -15.195 -62.406 4.688 1 95.38 363 LEU A O 1
ATOM 2967 N N . GLU A 1 364 ? -13.977 -63.781 3.459 1 94.56 364 GLU A N 1
ATOM 2968 C CA . GLU A 1 364 ? -13.5 -64.5 4.617 1 94.56 364 GLU A CA 1
ATOM 2969 C C . GLU A 1 364 ? -12.414 -63.75 5.359 1 94.56 364 GLU A C 1
ATOM 2971 O O . GLU A 1 364 ? -12.219 -63.938 6.562 1 94.56 364 GLU A O 1
ATOM 2976 N N . ASN A 1 365 ? -11.711 -62.906 4.668 1 94.88 365 ASN A N 1
ATOM 2977 C CA . ASN A 1 365 ? -10.562 -62.25 5.262 1 94.88 365 ASN A CA 1
ATOM 2978 C C . ASN A 1 365 ? -10.773 -60.719 5.316 1 94.88 365 ASN A C 1
ATOM 2980 O O . ASN A 1 365 ? -9.812 -59.969 5.223 1 94.88 365 ASN A O 1
ATOM 2984 N N . LEU A 1 366 ? -11.891 -60.25 5.426 1 93.19 366 LEU A N 1
ATOM 2985 C CA . LEU A 1 366 ? -12.25 -58.812 5.324 1 93.19 366 LEU A CA 1
ATOM 2986 C C . LEU A 1 366 ? -11.492 -58 6.363 1 93.19 366 LEU A C 1
ATOM 2988 O O . LEU A 1 366 ? -11.109 -56.844 6.09 1 93.19 366 LEU A O 1
ATOM 2992 N N . THR A 1 367 ? -11.203 -58.5 7.5 1 91.38 367 THR A N 1
ATOM 2993 C CA . THR A 1 367 ? -10.609 -57.75 8.602 1 91.38 367 THR A CA 1
ATOM 2994 C C . THR A 1 367 ? -9.133 -57.5 8.336 1 91.38 367 THR A C 1
ATOM 2996 O O . THR A 1 367 ? -8.539 -56.625 8.969 1 91.38 367 THR A O 1
ATOM 2999 N N . ASN A 1 368 ? -8.57 -58.219 7.43 1 89.88 368 ASN A N 1
ATOM 3000 C CA . ASN A 1 368 ? -7.141 -58.062 7.168 1 89.88 368 ASN A CA 1
ATOM 3001 C C . ASN A 1 368 ? -6.887 -57.406 5.812 1 89.88 368 ASN A C 1
ATOM 3003 O O . ASN A 1 368 ? -5.746 -57.375 5.34 1 89.88 368 ASN A O 1
ATOM 3007 N N . LEU A 1 369 ? -7.922 -56.906 5.227 1 92.56 369 LEU A N 1
ATOM 3008 C CA . LEU A 1 369 ? -7.77 -56.375 3.877 1 92.56 369 LEU A CA 1
ATOM 3009 C C . LEU A 1 369 ? -8.305 -54.938 3.793 1 92.56 369 LEU A C 1
ATOM 3011 O O . LEU A 1 369 ? -9.078 -54.5 4.652 1 92.56 369 LEU A O 1
ATOM 3015 N N . ILE A 1 370 ? -7.797 -54.25 2.818 1 90.06 370 ILE A N 1
ATOM 3016 C CA . ILE A 1 370 ? -8.398 -53 2.385 1 90.06 370 ILE A CA 1
ATOM 3017 C C . ILE A 1 370 ? -9.312 -53.25 1.187 1 90.06 370 ILE A C 1
ATOM 3019 O O . ILE A 1 370 ? -8.898 -53.875 0.205 1 90.06 370 ILE A O 1
ATOM 3023 N N . VAL A 1 371 ? -10.484 -52.844 1.336 1 92.19 371 VAL A N 1
ATOM 3024 C CA . VAL A 1 371 ? -11.43 -53.031 0.236 1 92.19 371 VAL A CA 1
ATOM 3025 C C . VAL A 1 371 ? -11.617 -51.688 -0.499 1 92.19 371 VAL A C 1
ATOM 3027 O O . VAL A 1 371 ? -11.891 -50.688 0.125 1 92.19 371 VAL A O 1
ATOM 3030 N N . LYS A 1 372 ? -11.422 -51.812 -1.799 1 90.12 372 LYS A N 1
ATOM 3031 C CA . LYS A 1 372 ? -11.555 -50.625 -2.631 1 90.12 372 LYS A CA 1
ATOM 3032 C C . LYS A 1 372 ? -12.523 -50.875 -3.787 1 90.12 372 LYS A C 1
ATOM 3034 O O . LYS A 1 372 ? -12.648 -52 -4.273 1 90.12 372 LYS A O 1
ATOM 3039 N N . ARG A 1 373 ? -13.164 -49.844 -4.141 1 89.38 373 ARG A N 1
ATOM 3040 C CA . ARG A 1 373 ? -13.945 -49.875 -5.371 1 89.38 373 ARG A CA 1
ATOM 3041 C C . ARG A 1 373 ? -13.07 -49.594 -6.586 1 89.38 373 ARG A C 1
ATOM 3043 O O . ARG A 1 373 ? -12.18 -48.75 -6.527 1 89.38 373 ARG A O 1
ATOM 3050 N N . ILE A 1 374 ? -13.234 -50.281 -7.719 1 85.06 374 ILE A N 1
ATOM 3051 C CA . ILE A 1 374 ? -12.328 -50.125 -8.859 1 85.06 374 ILE A CA 1
ATOM 3052 C C . ILE A 1 374 ? -12.633 -48.844 -9.609 1 85.06 374 ILE A C 1
ATOM 3054 O O . ILE A 1 374 ? -11.742 -48.281 -10.258 1 85.06 374 ILE A O 1
ATOM 3058 N N . ASP A 1 375 ? -13.867 -48.438 -9.727 1 76.06 375 ASP A N 1
ATOM 3059 C CA . ASP A 1 375 ? -14.18 -47.219 -10.477 1 76.06 375 ASP A CA 1
ATOM 3060 C C . ASP A 1 375 ? -14.195 -46 -9.562 1 76.06 375 ASP A C 1
ATOM 3062 O O . ASP A 1 375 ? -14.688 -46.062 -8.438 1 76.06 375 ASP A O 1
ATOM 3066 N N . LYS A 1 376 ? -13.133 -45.094 -9.703 1 60.09 376 LYS A N 1
ATOM 3067 C CA . LYS A 1 376 ? -13.008 -43.938 -8.852 1 60.09 376 LYS A CA 1
ATOM 3068 C C . LYS A 1 376 ? -14.234 -43.031 -8.992 1 60.09 376 LYS A C 1
ATOM 3070 O O . LYS A 1 376 ? -14.227 -42.094 -9.797 1 60.09 376 LYS A O 1
ATOM 3075 N N . SER A 1 377 ? -15.344 -43.531 -8.992 1 52.47 377 SER A N 1
ATOM 3076 C CA . SER A 1 377 ? -16.469 -42.625 -9.031 1 52.47 377 SER A CA 1
ATOM 3077 C C . SER A 1 377 ? -16.344 -41.531 -7.957 1 52.47 377 SER A C 1
ATOM 3079 O O . SER A 1 377 ? -15.398 -41.562 -7.168 1 52.47 377 SER A O 1
ATOM 3081 N N . SER A 1 378 ? -17.391 -40.719 -7.684 1 49.75 378 SER A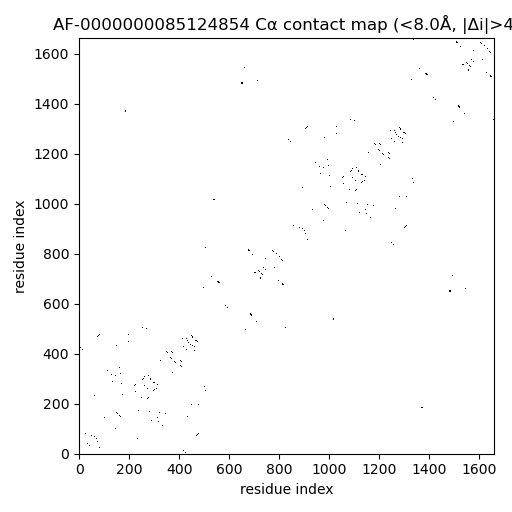 N 1
ATOM 3082 C CA . SER A 1 378 ? -17.516 -39.469 -6.945 1 49.75 378 SER A CA 1
ATOM 3083 C C . SER A 1 378 ? -16.766 -39.531 -5.621 1 49.75 378 SER A C 1
ATOM 3085 O O . SER A 1 378 ? -16.141 -38.562 -5.207 1 49.75 378 SER A O 1
ATOM 3087 N N . ARG A 1 379 ? -17.094 -40.562 -4.805 1 50.38 379 ARG A N 1
ATOM 3088 C CA . ARG A 1 379 ? -16.516 -40.625 -3.461 1 50.38 379 ARG A CA 1
ATOM 3089 C C . ARG A 1 379 ? -15.57 -41.812 -3.32 1 50.38 379 ARG A C 1
ATOM 3091 O O . ARG A 1 379 ? -15.93 -42.938 -3.654 1 50.38 379 ARG A O 1
ATOM 3098 N N . LEU A 1 380 ? -14.234 -41.594 -3.311 1 56.66 380 LEU A N 1
ATOM 3099 C CA . LEU A 1 380 ? -13.266 -42.625 -3.051 1 56.66 380 LEU A CA 1
ATOM 3100 C C . LEU A 1 380 ? -13.719 -43.531 -1.896 1 56.66 380 LEU A C 1
ATOM 3102 O O . LEU A 1 380 ? -13.75 -43.094 -0.745 1 56.66 380 LEU A O 1
ATOM 3106 N N . GLU A 1 381 ? -14.352 -44.656 -2.184 1 71 381 GLU A N 1
ATOM 3107 C CA . GLU A 1 381 ? -14.742 -45.594 -1.144 1 71 381 GLU A CA 1
ATOM 3108 C C . GLU A 1 381 ? -13.602 -46.562 -0.811 1 71 381 GLU A C 1
ATOM 3110 O O . GLU A 1 381 ? -13.289 -47.469 -1.601 1 71 381 GLU A O 1
ATOM 3115 N N . VAL A 1 382 ? -12.859 -46.25 0.14 1 79.25 382 VAL A N 1
ATOM 3116 C CA . VAL A 1 382 ? -11.805 -47.094 0.682 1 79.25 382 VAL A CA 1
ATOM 3117 C C . VAL A 1 382 ? -12.18 -47.562 2.086 1 79.25 382 VAL A C 1
ATOM 3119 O O . VAL A 1 382 ? -12.523 -46.75 2.945 1 79.25 382 VAL A O 1
ATOM 3122 N N . PHE A 1 383 ? -12.219 -48.875 2.283 1 86.81 383 PHE A N 1
ATOM 3123 C CA . PHE A 1 383 ? -12.594 -49.438 3.572 1 86.81 383 PHE A CA 1
ATOM 3124 C C . PHE A 1 383 ? -11.43 -50.219 4.172 1 86.81 383 PHE A C 1
ATOM 3126 O O . PHE A 1 383 ? -10.961 -51.219 3.58 1 86.81 383 PHE A O 1
ATOM 3133 N N . PHE A 1 384 ? -11.062 -49.781 5.227 1 86.69 384 PHE A N 1
ATOM 3134 C CA . PHE A 1 384 ? -10.062 -50.562 5.977 1 86.69 384 PHE A CA 1
ATOM 3135 C C . PHE A 1 384 ? -10.734 -51.594 6.871 1 86.69 384 PHE A C 1
ATOM 3137 O O . PHE A 1 384 ? -11.297 -51.25 7.914 1 86.69 384 PHE A O 1
ATOM 3144 N N . GLY A 1 385 ? -10.609 -52.781 6.523 1 87.12 385 GLY A N 1
ATOM 3145 C CA . GLY A 1 385 ? -11.305 -53.844 7.227 1 87.12 385 GLY A CA 1
ATOM 3146 C C . GLY A 1 385 ? -10.977 -53.906 8.703 1 87.12 385 GLY A C 1
ATOM 3147 O O . GLY A 1 385 ? -11.852 -54.156 9.531 1 87.12 385 GLY A O 1
ATOM 3148 N N . ASN A 1 386 ? -9.75 -53.656 9.031 1 85.88 386 ASN A N 1
ATOM 3149 C CA . ASN A 1 386 ? -9.305 -53.75 10.414 1 85.88 386 ASN A CA 1
ATOM 3150 C C . ASN A 1 386 ? -9.828 -52.594 11.25 1 85.88 386 ASN A C 1
ATOM 3152 O O . ASN A 1 386 ? -9.719 -52.594 12.477 1 85.88 386 ASN A O 1
ATOM 3156 N N . GLN A 1 387 ? -10.367 -51.656 10.672 1 85 387 GLN A N 1
ATOM 3157 C CA . GLN A 1 387 ? -10.852 -50.469 11.391 1 85 387 GLN A CA 1
ATOM 3158 C C . GLN A 1 387 ? -12.375 -50.469 11.469 1 85 387 GLN A C 1
ATOM 3160 O O . GLN A 1 387 ? -12.969 -49.562 12.055 1 85 387 GLN A O 1
ATOM 3165 N N . LEU A 1 388 ? -12.969 -51.438 10.922 1 89.69 388 LEU A N 1
ATOM 3166 C CA . LEU A 1 388 ? -14.43 -51.469 10.898 1 89.69 388 LEU A CA 1
ATOM 3167 C C . LEU A 1 388 ? -14.945 -52.375 12.023 1 89.69 388 LEU A C 1
ATOM 3169 O O . LEU A 1 388 ? -14.312 -53.375 12.367 1 89.69 388 LEU A O 1
ATOM 3173 N N . ASN A 1 389 ? -16.047 -52 12.578 1 91.62 389 ASN A N 1
ATOM 3174 C CA . ASN A 1 389 ? -16.703 -52.844 13.57 1 91.62 389 ASN A CA 1
ATOM 3175 C C . ASN A 1 389 ? -17.547 -53.938 12.914 1 91.62 389 ASN A C 1
ATOM 3177 O O . ASN A 1 389 ? -17.625 -54 11.688 1 91.62 389 ASN A O 1
ATOM 3181 N N . GLU A 1 390 ? -18.156 -54.75 13.75 1 91.44 390 GLU A N 1
ATOM 3182 C CA . GLU A 1 390 ? -18.859 -55.906 13.25 1 91.44 390 GLU A CA 1
ATOM 3183 C C . GLU A 1 390 ? -20.047 -55.531 12.367 1 91.44 390 GLU A C 1
ATOM 3185 O O . GLU A 1 390 ? -20.281 -56.156 11.328 1 91.44 390 GLU A O 1
ATOM 3190 N N . GLU A 1 391 ? -20.688 -54.562 12.719 1 92.31 391 GLU A N 1
ATOM 3191 C CA . GLU A 1 391 ? -21.844 -54.125 11.938 1 92.31 391 GLU A CA 1
ATOM 3192 C C . GLU A 1 391 ? -21.406 -53.531 10.602 1 92.31 391 GLU A C 1
ATOM 3194 O O . GLU A 1 391 ? -22.031 -53.75 9.57 1 92.31 391 GLU A O 1
ATOM 3199 N N . GLU A 1 392 ? -20.344 -52.75 10.641 1 93.06 392 GLU A N 1
ATOM 3200 C CA . GLU A 1 392 ? -19.812 -52.125 9.438 1 93.06 392 GLU A CA 1
ATOM 3201 C C . GLU A 1 392 ? -19.266 -53.188 8.477 1 93.06 392 GLU A C 1
ATOM 3203 O O . GLU A 1 392 ? -19.375 -53.031 7.254 1 93.06 392 GLU A O 1
ATOM 3208 N N . LEU A 1 393 ? -18.703 -54.156 9.055 1 93.94 393 LEU A N 1
ATOM 3209 C CA . LEU A 1 393 ? -18.172 -55.25 8.25 1 93.94 393 LEU A CA 1
ATOM 3210 C C . LEU A 1 393 ? -19.297 -55.969 7.527 1 93.94 393 LEU A C 1
ATOM 3212 O O . LEU A 1 393 ? -19.156 -56.375 6.371 1 93.94 393 LEU A O 1
ATOM 3216 N N . LEU A 1 394 ? -20.406 -56.188 8.227 1 93 394 LEU A N 1
ATOM 3217 C CA . LEU A 1 394 ? -21.562 -56.844 7.625 1 93 394 LEU A CA 1
ATOM 3218 C C . LEU A 1 394 ? -22.125 -56.031 6.488 1 93 394 LEU A C 1
ATOM 3220 O O . LEU A 1 394 ? -22.5 -56.562 5.445 1 93 394 LEU A O 1
ATOM 3224 N N . LYS A 1 395 ? -22.219 -54.812 6.754 1 94.31 395 LYS A N 1
ATOM 3225 C CA . LYS A 1 395 ? -22.703 -53.906 5.715 1 94.31 395 LYS A CA 1
ATOM 3226 C C . LYS A 1 395 ? -21.797 -53.906 4.496 1 94.31 395 LYS A C 1
ATOM 3228 O O . LYS A 1 395 ? -22.266 -53.844 3.357 1 94.31 395 LYS A O 1
ATOM 3233 N N . LEU A 1 396 ? -20.5 -53.938 4.805 1 93.81 396 LEU A N 1
ATOM 3234 C CA . LEU A 1 396 ? -19.531 -53.969 3.719 1 93.81 396 LEU A CA 1
ATOM 3235 C C . LEU A 1 396 ? -19.672 -55.281 2.932 1 93.81 396 LEU A C 1
ATOM 3237 O O . LEU A 1 396 ? -19.594 -55.281 1.701 1 93.81 396 LEU A O 1
ATOM 3241 N N . LYS A 1 397 ? -19.891 -56.312 3.584 1 94.69 397 LYS A N 1
ATOM 3242 C CA . LYS A 1 397 ? -20.094 -57.625 2.939 1 94.69 397 LYS A CA 1
ATOM 3243 C C . LYS A 1 397 ? -21.312 -57.594 2.016 1 94.69 397 LYS A C 1
ATOM 3245 O O . LYS A 1 397 ? -21.266 -58.125 0.903 1 94.69 397 LYS A O 1
ATOM 3250 N N . GLU A 1 398 ? -22.297 -57 2.445 1 94.5 398 GLU A N 1
ATOM 3251 C CA . GLU A 1 398 ? -23.516 -56.875 1.639 1 94.5 398 GLU A CA 1
ATOM 3252 C C . GLU A 1 398 ? -23.266 -56.031 0.396 1 94.5 398 GLU A C 1
ATOM 3254 O O . GLU A 1 398 ? -23.766 -56.344 -0.687 1 94.5 398 GLU A O 1
ATOM 3259 N N . LYS A 1 399 ? -22.578 -55.031 0.652 1 92.75 399 LYS A N 1
ATOM 3260 C CA . LYS A 1 399 ? -22.266 -54.125 -0.457 1 92.75 399 LYS A CA 1
ATOM 3261 C C . LYS A 1 399 ? -21.453 -54.844 -1.527 1 92.75 399 LYS A C 1
ATOM 3263 O O . LYS A 1 399 ? -21.688 -54.688 -2.723 1 92.75 399 LYS A O 1
ATOM 3268 N N . ILE A 1 400 ? -20.438 -55.625 -1.112 1 94.62 400 ILE A N 1
ATOM 3269 C CA . ILE A 1 400 ? -19.578 -56.344 -2.031 1 94.62 400 ILE A CA 1
ATOM 3270 C C . ILE A 1 400 ? -20.391 -57.406 -2.77 1 94.62 400 ILE A C 1
ATOM 3272 O O . ILE A 1 400 ? -20.25 -57.562 -3.984 1 94.62 400 ILE A O 1
ATOM 3276 N N . LEU A 1 401 ? -21.281 -58.031 -2.068 1 95 401 LEU A N 1
ATOM 3277 C CA . LEU A 1 401 ? -22.078 -59.094 -2.645 1 95 401 LEU A CA 1
ATOM 3278 C C . LEU A 1 401 ? -23.094 -58.531 -3.645 1 95 401 LEU A C 1
ATOM 3280 O O . LEU A 1 401 ? -23.453 -59.219 -4.609 1 95 401 LEU A O 1
ATOM 3284 N N . ALA A 1 402 ? -23.531 -57.375 -3.379 1 93.88 402 ALA A N 1
ATOM 3285 C CA . ALA A 1 402 ? -24.484 -56.75 -4.285 1 93.88 402 ALA A CA 1
ATOM 3286 C C . ALA A 1 402 ? -23.844 -56.469 -5.641 1 93.88 402 ALA A C 1
ATOM 3288 O O . ALA A 1 402 ? -24.5 -56.562 -6.68 1 93.88 402 ALA A O 1
ATOM 3289 N N . ASN A 1 403 ? -22.625 -56.094 -5.633 1 92.06 403 ASN A N 1
ATOM 3290 C CA . ASN A 1 403 ? -21.906 -55.812 -6.867 1 92.06 403 ASN A CA 1
ATOM 3291 C C . ASN A 1 403 ? -20.438 -56.25 -6.785 1 92.06 403 ASN A C 1
ATOM 3293 O O . ASN A 1 403 ? -19.531 -55.406 -6.844 1 92.06 403 ASN A O 1
ATOM 3297 N N . PRO A 1 404 ? -20.156 -57.469 -6.805 1 93.31 404 PRO A N 1
ATOM 3298 C CA . PRO A 1 404 ? -18.812 -57.969 -6.57 1 93.31 404 PRO A CA 1
ATOM 3299 C C . PRO A 1 404 ? -17.812 -57.5 -7.633 1 93.31 404 PRO A C 1
ATOM 3301 O O . PRO A 1 404 ? -16.641 -57.281 -7.328 1 93.31 404 PRO A O 1
ATOM 3304 N N . ASN A 1 405 ? -18.266 -57.25 -8.82 1 91.69 405 ASN A N 1
ATOM 3305 C CA . ASN A 1 405 ? -17.391 -56.906 -9.93 1 91.69 405 ASN A CA 1
ATOM 3306 C C . ASN A 1 405 ? -16.75 -55.531 -9.727 1 91.69 405 ASN A C 1
ATOM 3308 O O . ASN A 1 405 ? -15.758 -55.188 -10.391 1 91.69 405 ASN A O 1
ATOM 3312 N N . TYR A 1 406 ? -17.234 -54.75 -8.789 1 91.94 406 TYR A N 1
ATOM 3313 C CA . TYR A 1 406 ? -16.734 -53.406 -8.625 1 91.94 406 TYR A CA 1
ATOM 3314 C C . TYR A 1 406 ? -15.781 -53.312 -7.441 1 91.94 406 TYR A C 1
ATOM 3316 O O . TYR A 1 406 ? -15.273 -52.219 -7.125 1 91.94 406 TYR A O 1
ATOM 3324 N N . TYR A 1 407 ? -15.484 -54.375 -6.844 1 93.06 407 TYR A N 1
ATOM 3325 C CA . TYR A 1 407 ? -14.68 -54.312 -5.629 1 93.06 407 TYR A CA 1
ATOM 3326 C C . TYR A 1 407 ? -13.445 -55.188 -5.73 1 93.06 407 TYR A C 1
ATOM 3328 O O . TYR A 1 407 ? -13.453 -56.219 -6.43 1 93.06 407 TYR A O 1
ATOM 3336 N N . VAL A 1 408 ? -12.398 -54.75 -5.031 1 93.94 408 VAL A N 1
ATOM 3337 C CA . VAL A 1 408 ? -11.18 -55.531 -4.875 1 93.94 408 VAL A CA 1
ATOM 3338 C C . VAL A 1 408 ? -10.758 -55.562 -3.408 1 93.94 408 VAL A C 1
ATOM 3340 O O . VAL A 1 408 ? -11.094 -54.656 -2.646 1 93.94 408 VAL A O 1
ATOM 3343 N N . GLY A 1 409 ? -10.172 -56.625 -3.014 1 94.25 409 GLY A N 1
ATOM 3344 C CA . GLY A 1 409 ? -9.477 -56.688 -1.738 1 94.25 409 GLY A CA 1
ATOM 3345 C C . GLY A 1 409 ? -7.965 -56.625 -1.876 1 94.25 409 GLY A C 1
ATOM 3346 O O . GLY A 1 409 ? -7.387 -57.312 -2.725 1 94.25 409 GLY A O 1
ATOM 3347 N N . GLN A 1 410 ? -7.375 -55.719 -1.077 1 91.31 410 GLN A N 1
ATOM 3348 C CA . GLN A 1 410 ? -5.922 -55.594 -1.1 1 91.31 410 GLN A CA 1
ATOM 3349 C C . GLN A 1 410 ? -5.328 -55.812 0.288 1 91.31 410 GLN A C 1
ATOM 3351 O O . GLN A 1 410 ? -5.941 -55.469 1.296 1 91.31 410 GLN A O 1
ATOM 3356 N N . GLU A 1 411 ? -4.191 -56.375 0.274 1 87.88 411 GLU A N 1
ATOM 3357 C CA . GLU A 1 411 ? -3.49 -56.594 1.534 1 87.88 411 GLU A CA 1
ATOM 3358 C C . GLU A 1 411 ? -3.08 -55.281 2.18 1 87.88 411 GLU A C 1
ATOM 3360 O O . GLU A 1 411 ? -2.67 -54.344 1.487 1 87.88 411 GLU A O 1
ATOM 3365 N N . ILE A 1 412 ? -3.199 -55.219 3.494 1 84 412 ILE A N 1
ATOM 3366 C CA . ILE A 1 412 ? -2.697 -54.062 4.25 1 84 412 ILE A CA 1
ATOM 3367 C C . ILE A 1 412 ? -1.192 -54.219 4.461 1 84 412 ILE A C 1
ATOM 3369 O O . ILE A 1 412 ? -0.738 -55.188 5.086 1 84 412 ILE A O 1
ATOM 3373 N N . ILE A 1 413 ? -0.534 -53.344 3.924 1 78.12 413 ILE A N 1
ATOM 3374 C CA . ILE A 1 413 ? 0.918 -53.438 4.016 1 78.12 413 ILE A CA 1
ATOM 3375 C C . ILE A 1 413 ? 1.47 -52.281 4.816 1 78.12 413 ILE A C 1
ATOM 3377 O O . ILE A 1 413 ? 1 -51.125 4.676 1 78.12 413 ILE A O 1
ATOM 3381 N N . ASP A 1 414 ? 2.41 -52.562 5.703 1 79.69 414 ASP A N 1
ATOM 3382 C CA . ASP A 1 414 ? 3.168 -51.531 6.426 1 79.69 414 ASP A CA 1
ATOM 3383 C C . ASP A 1 414 ? 4.391 -51.094 5.621 1 79.69 414 ASP A C 1
ATOM 3385 O O . ASP A 1 414 ? 5.434 -51.75 5.656 1 79.69 414 ASP A O 1
ATOM 3389 N N . PHE A 1 415 ? 4.258 -50 4.984 1 82.31 415 PHE A N 1
ATOM 3390 C CA . PHE A 1 415 ? 5.34 -49.531 4.129 1 82.31 415 PHE A CA 1
ATOM 3391 C C . PHE A 1 415 ? 6.473 -48.938 4.957 1 82.31 415 PHE A C 1
ATOM 3393 O O . PHE A 1 415 ? 6.328 -48.75 6.168 1 82.31 415 PHE A O 1
ATOM 3400 N N . SER A 1 416 ? 7.551 -48.688 4.328 1 88.69 416 SER A N 1
ATOM 3401 C CA . SER A 1 416 ? 8.781 -48.281 4.988 1 88.69 416 SER A CA 1
ATOM 3402 C C . SER A 1 416 ? 8.633 -46.906 5.613 1 88.69 416 SER A C 1
ATOM 3404 O O . SER A 1 416 ? 7.793 -46.094 5.184 1 88.69 416 SER A O 1
ATOM 3406 N N . THR A 1 417 ? 9.406 -46.688 6.691 1 90.81 417 THR A N 1
ATOM 3407 C CA . THR A 1 417 ? 9.461 -45.375 7.344 1 90.81 417 THR A CA 1
ATOM 3408 C C . THR A 1 417 ? 10.781 -44.688 7.047 1 90.81 417 THR A C 1
ATOM 3410 O O . THR A 1 417 ? 11.789 -45.344 6.777 1 90.81 417 THR A O 1
ATOM 3413 N N . VAL A 1 418 ? 10.703 -43.406 6.984 1 92.69 418 VAL A N 1
ATOM 3414 C CA . VAL A 1 418 ? 11.875 -42.562 6.75 1 92.69 418 VAL A CA 1
ATOM 3415 C C . VAL A 1 418 ? 11.938 -41.469 7.805 1 92.69 418 VAL A C 1
ATOM 3417 O O . VAL A 1 418 ? 10.906 -40.969 8.266 1 92.69 418 VAL A O 1
ATOM 3420 N N . PRO A 1 419 ? 13.164 -41.062 8.25 1 93.25 419 PRO A N 1
ATOM 3421 C CA . PRO A 1 419 ? 13.25 -39.969 9.219 1 93.25 419 PRO A CA 1
ATOM 3422 C C . PRO A 1 419 ? 12.664 -38.656 8.695 1 93.25 419 PRO A C 1
ATOM 3424 O O . PRO A 1 419 ? 12.992 -38.25 7.582 1 93.25 419 PRO A O 1
ATOM 3427 N N . SER A 1 420 ? 11.812 -38.062 9.422 1 92.88 420 SER A N 1
ATOM 3428 C CA . SER A 1 420 ? 11.148 -36.781 9.078 1 92.88 420 SER A CA 1
ATOM 3429 C C . SER A 1 420 ? 11.25 -35.781 10.219 1 92.88 420 SER A C 1
ATOM 3431 O O . SER A 1 420 ? 11.094 -36.156 11.391 1 92.88 420 SER A O 1
ATOM 3433 N N . PHE A 1 421 ? 11.617 -34.625 9.867 1 91.31 421 PHE A N 1
ATOM 3434 C CA . PHE A 1 421 ? 11.75 -33.531 10.852 1 91.31 421 PHE A CA 1
ATOM 3435 C C . PHE A 1 421 ? 10.398 -32.906 11.133 1 91.31 421 PHE A C 1
ATOM 3437 O O . PHE A 1 421 ? 9.727 -32.438 10.219 1 91.31 421 PHE A O 1
ATOM 3444 N N . TYR A 1 422 ? 9.852 -33 12.352 1 82.75 422 TYR A N 1
ATOM 3445 C CA . TYR A 1 422 ? 8.578 -32.406 12.758 1 82.75 422 TYR A CA 1
ATOM 3446 C C . TYR A 1 422 ? 8.672 -31.812 14.156 1 82.75 422 TYR A C 1
ATOM 3448 O O . TYR A 1 422 ? 8.961 -32.531 15.117 1 82.75 422 TYR A O 1
ATOM 3456 N N . LYS A 1 423 ? 8.258 -30.547 14.375 1 77 423 LYS A N 1
ATOM 3457 C CA . LYS A 1 423 ? 8.18 -29.844 15.656 1 77 423 LYS A CA 1
ATOM 3458 C C . LYS A 1 423 ? 9.43 -30.109 16.5 1 77 423 LYS A C 1
ATOM 3460 O O . LYS A 1 423 ? 9.328 -30.562 17.641 1 77 423 LYS A O 1
ATOM 3465 N N . ASP A 1 424 ? 10.641 -29.969 16.078 1 80.44 424 ASP A N 1
ATOM 3466 C CA . ASP A 1 424 ? 11.945 -29.969 16.734 1 80.44 424 ASP A CA 1
ATOM 3467 C C . ASP A 1 424 ? 12.422 -31.391 17.031 1 80.44 424 ASP A C 1
ATOM 3469 O O . ASP A 1 424 ? 13.242 -31.594 17.938 1 80.44 424 ASP A O 1
ATOM 3473 N N . LYS A 1 425 ? 11.75 -32.375 16.422 1 87.62 425 LYS A N 1
ATOM 3474 C CA . LYS A 1 425 ? 12.188 -33.75 16.594 1 87.62 425 LYS A CA 1
ATOM 3475 C C . LYS A 1 425 ? 12.234 -34.469 15.242 1 87.62 425 LYS A C 1
ATOM 3477 O O . LYS A 1 425 ? 11.633 -34.031 14.266 1 87.62 425 LYS A O 1
ATOM 3482 N N . ILE A 1 426 ? 12.977 -35.562 15.25 1 91.19 426 ILE A N 1
ATOM 3483 C CA . ILE A 1 426 ? 13.023 -36.438 14.086 1 91.19 426 ILE A CA 1
ATOM 3484 C C . ILE A 1 426 ? 12.266 -37.719 14.383 1 91.19 426 ILE A C 1
ATOM 3486 O O . ILE A 1 426 ? 12.57 -38.438 15.359 1 91.19 426 ILE A O 1
ATOM 3490 N N . GLU A 1 427 ? 11.25 -38.031 13.609 1 89.69 427 GLU A N 1
ATOM 3491 C CA . GLU A 1 427 ? 10.406 -39.219 13.797 1 89.69 427 GLU A CA 1
ATOM 3492 C C . GLU A 1 427 ? 10.289 -40.031 12.516 1 89.69 427 GLU A C 1
ATOM 3494 O O . GLU A 1 427 ? 10.391 -39.469 11.414 1 89.69 427 GLU A O 1
ATOM 3499 N N . PRO A 1 428 ? 10.125 -41.312 12.711 1 90.06 428 PRO A N 1
ATOM 3500 C CA . PRO A 1 428 ? 9.875 -42.125 11.523 1 90.06 428 PRO A CA 1
ATOM 3501 C C . PRO A 1 428 ? 8.469 -41.938 10.961 1 90.06 428 PRO A C 1
ATOM 3503 O O . PRO A 1 428 ? 7.488 -41.969 11.711 1 90.06 428 PRO A O 1
ATOM 3506 N N . ARG A 1 429 ? 8.352 -41.719 9.664 1 89 429 ARG A N 1
ATOM 3507 C CA . ARG A 1 429 ? 7.066 -41.562 8.977 1 89 429 ARG A CA 1
ATOM 3508 C C . ARG A 1 429 ? 7.02 -42.406 7.715 1 89 429 ARG A C 1
ATOM 3510 O O . ARG A 1 429 ? 8.031 -42.562 7.027 1 89 429 ARG A O 1
ATOM 3517 N N . ASN A 1 430 ? 5.84 -42.938 7.445 1 88.88 430 ASN A N 1
ATOM 3518 C CA . ASN A 1 430 ? 5.668 -43.688 6.207 1 88.88 430 ASN A CA 1
ATOM 3519 C C . ASN A 1 430 ? 5.82 -42.812 4.98 1 88.88 430 ASN A C 1
ATOM 3521 O O . ASN A 1 430 ? 5.391 -41.656 4.988 1 88.88 430 ASN A O 1
ATOM 3525 N N . ALA A 1 431 ? 6.414 -43.406 3.957 1 90.81 431 ALA A N 1
ATOM 3526 C CA . ALA A 1 431 ? 6.691 -42.594 2.779 1 90.81 431 ALA A CA 1
ATOM 3527 C C . ALA A 1 431 ? 6.25 -43.312 1.503 1 90.81 431 ALA A C 1
ATOM 3529 O O . ALA A 1 431 ? 6.324 -44.531 1.409 1 90.81 431 ALA A O 1
ATOM 3530 N N . VAL A 1 432 ? 5.758 -42.594 0.565 1 92.44 432 VAL A N 1
ATOM 3531 C CA . VAL A 1 432 ? 5.398 -43.031 -0.776 1 92.44 432 VAL A CA 1
ATOM 3532 C C . VAL A 1 432 ? 6.121 -42.188 -1.816 1 92.44 432 VAL A C 1
ATOM 3534 O O . VAL A 1 432 ? 6.219 -40.969 -1.671 1 92.44 432 VAL A O 1
ATOM 3537 N N . ILE A 1 433 ? 6.715 -42.844 -2.82 1 95.88 433 ILE A N 1
ATOM 3538 C CA . ILE A 1 433 ? 7.441 -42.156 -3.881 1 95.88 433 ILE A CA 1
ATOM 3539 C C . ILE A 1 433 ? 6.598 -42.125 -5.156 1 95.88 433 ILE A C 1
ATOM 3541 O O . ILE A 1 433 ? 6.137 -43.188 -5.617 1 95.88 433 ILE A O 1
ATOM 3545 N N . ARG A 1 434 ? 6.395 -41.031 -5.684 1 97 434 ARG A N 1
ATOM 3546 C CA . ARG A 1 434 ? 5.828 -40.906 -7.023 1 97 434 ARG A CA 1
ATOM 3547 C C . ARG A 1 434 ? 6.922 -40.688 -8.062 1 97 434 ARG A C 1
ATOM 3549 O O . ARG A 1 434 ? 7.605 -39.688 -8.055 1 97 434 ARG A O 1
ATOM 3556 N N . ALA A 1 435 ? 7.051 -41.656 -8.93 1 97.69 435 ALA A N 1
ATOM 3557 C CA . ALA A 1 435 ? 8.055 -41.594 -9.992 1 97.69 435 ALA A CA 1
ATOM 3558 C C . ALA A 1 435 ? 7.426 -41.125 -11.305 1 97.69 435 ALA A C 1
ATOM 3560 O O . ALA A 1 435 ? 6.223 -41.312 -11.516 1 97.69 435 ALA A O 1
ATOM 3561 N N . PHE A 1 436 ? 8.242 -40.562 -12.195 1 97.75 436 PHE A N 1
ATOM 3562 C CA . PHE A 1 436 ? 7.754 -40 -13.453 1 97.75 436 PHE A CA 1
ATOM 3563 C C . PHE A 1 436 ? 8.539 -40.562 -14.633 1 97.75 436 PHE A C 1
ATOM 3565 O O . PHE A 1 436 ? 9.75 -40.75 -14.555 1 97.75 436 PHE A O 1
ATOM 3572 N N . SER A 1 437 ? 7.848 -40.875 -15.719 1 97.38 437 SER A N 1
ATOM 3573 C CA . SER A 1 437 ? 8.453 -41.375 -16.953 1 97.38 437 SER A CA 1
ATOM 3574 C C . SER A 1 437 ? 7.777 -40.781 -18.188 1 97.38 437 SER A C 1
ATOM 3576 O O . SER A 1 437 ? 6.598 -40.438 -18.141 1 97.38 437 SER A O 1
ATOM 3578 N N . TYR A 1 438 ? 8.516 -40.625 -19.234 1 96.31 438 TYR A N 1
ATOM 3579 C CA . TYR A 1 438 ? 7.953 -40.188 -20.516 1 96.31 438 TYR A CA 1
ATOM 3580 C C . TYR A 1 438 ? 8.461 -41.062 -21.656 1 96.31 438 TYR A C 1
ATOM 3582 O O . TYR A 1 438 ? 9.516 -41.688 -21.547 1 96.31 438 TYR A O 1
ATOM 3590 N N . LEU A 1 439 ? 7.684 -41.156 -22.688 1 95.38 439 LEU A N 1
ATOM 3591 C CA . LEU A 1 439 ? 8.055 -41.906 -23.875 1 95.38 439 LEU A CA 1
ATOM 3592 C C . LEU A 1 439 ? 8.984 -41.094 -24.766 1 95.38 439 LEU A C 1
ATOM 3594 O O . LEU A 1 439 ? 8.586 -40.062 -25.312 1 95.38 439 LEU A O 1
ATOM 3598 N N . ASN A 1 440 ? 10.195 -41.531 -24.938 1 92.25 440 ASN A N 1
ATOM 3599 C CA . ASN A 1 440 ? 11.172 -40.781 -25.719 1 92.25 440 ASN A CA 1
ATOM 3600 C C . ASN A 1 440 ? 11.055 -41.094 -27.203 1 92.25 440 ASN A C 1
ATOM 3602 O O . ASN A 1 440 ? 10.164 -41.844 -27.609 1 92.25 440 ASN A O 1
ATOM 3606 N N . GLU A 1 441 ? 11.875 -40.562 -28.031 1 85.69 441 GLU A N 1
ATOM 3607 C CA . GLU A 1 441 ? 11.82 -40.688 -29.484 1 85.69 441 GLU A CA 1
ATOM 3608 C C . GLU A 1 441 ? 12.133 -42.125 -29.922 1 85.69 441 GLU A C 1
ATOM 3610 O O . GLU A 1 441 ? 11.703 -42.562 -31 1 85.69 441 GLU A O 1
ATOM 3615 N N . GLU A 1 442 ? 12.859 -42.844 -29.109 1 88.06 442 GLU A N 1
ATOM 3616 C CA . GLU A 1 442 ? 13.211 -44.25 -29.422 1 88.06 442 GLU A CA 1
ATOM 3617 C C . GLU A 1 442 ? 12.117 -45.188 -28.969 1 88.06 442 GLU A C 1
ATOM 3619 O O . GLU A 1 442 ? 12.312 -46.406 -28.969 1 88.06 442 GLU A O 1
ATOM 3624 N N . GLU A 1 443 ? 11.055 -44.688 -28.5 1 89.5 443 GLU A N 1
ATOM 3625 C CA . GLU A 1 443 ? 9.898 -45.438 -28.062 1 89.5 443 GLU A CA 1
ATOM 3626 C C . GLU A 1 443 ? 10.219 -46.25 -26.797 1 89.5 443 GLU A C 1
ATOM 3628 O O . GLU A 1 443 ? 9.789 -47.406 -26.656 1 89.5 443 GLU A O 1
ATOM 3633 N N . GLU A 1 444 ? 11.086 -45.656 -26.047 1 93.69 444 GLU A N 1
ATOM 3634 C CA . GLU A 1 444 ? 11.398 -46.188 -24.734 1 93.69 444 GLU A CA 1
ATOM 3635 C C . GLU A 1 444 ? 11.039 -45.188 -23.641 1 93.69 444 GLU A C 1
ATOM 3637 O O . GLU A 1 444 ? 11.086 -43.969 -23.859 1 93.69 444 GLU A O 1
ATOM 3642 N N . TYR A 1 445 ? 10.68 -45.719 -22.516 1 96.62 445 TYR A N 1
ATOM 3643 C CA . TYR A 1 445 ? 10.312 -44.812 -21.422 1 96.62 445 TYR A CA 1
ATOM 3644 C C . TYR A 1 445 ? 11.539 -44.438 -20.609 1 96.62 445 TYR A C 1
ATOM 3646 O O . TYR A 1 445 ? 12.258 -45.281 -20.094 1 96.62 445 TYR A O 1
ATOM 3654 N N . SER A 1 446 ? 11.789 -43.125 -20.562 1 96.56 446 SER A N 1
ATOM 3655 C CA . SER A 1 446 ? 12.828 -42.562 -19.719 1 96.56 446 SER A CA 1
ATOM 3656 C C . SER A 1 446 ? 12.289 -42.219 -18.328 1 96.56 446 SER A C 1
ATOM 3658 O O . SER A 1 446 ? 11.305 -41.469 -18.219 1 96.56 446 SER A O 1
ATOM 3660 N N . VAL A 1 447 ? 12.953 -42.688 -17.281 1 97.38 447 VAL A N 1
ATOM 3661 C CA . VAL A 1 447 ? 12.5 -42.469 -15.906 1 97.38 447 VAL A CA 1
ATOM 3662 C C . VAL A 1 447 ? 13.32 -41.344 -15.266 1 97.38 447 VAL A C 1
ATOM 3664 O O . VAL A 1 447 ? 14.539 -41.281 -15.445 1 97.38 447 VAL A O 1
ATOM 3667 N N . MET A 1 448 ? 12.703 -40.438 -14.57 1 96.38 448 MET A N 1
ATOM 3668 C CA . MET A 1 448 ? 13.375 -39.344 -13.867 1 96.38 448 MET A CA 1
ATOM 3669 C C . MET A 1 448 ? 14.242 -39.875 -12.734 1 96.38 448 MET A C 1
ATOM 3671 O O . MET A 1 448 ? 13.781 -40.688 -11.922 1 96.38 448 MET A O 1
ATOM 3675 N N . PRO A 1 449 ? 15.5 -39.469 -12.711 1 95 449 PRO A N 1
ATOM 3676 C CA . PRO A 1 449 ? 16.344 -39.875 -11.578 1 95 449 PRO A CA 1
ATOM 3677 C C . PRO A 1 449 ? 16.031 -39.094 -10.297 1 95 449 PRO A C 1
ATOM 3679 O O . PRO A 1 449 ? 16.938 -38.531 -9.68 1 95 449 PRO A O 1
ATOM 3682 N N . SER A 1 450 ? 14.883 -39.031 -9.953 1 95.25 450 SER A N 1
ATOM 3683 C CA . SER A 1 450 ? 14.289 -38.375 -8.781 1 95.25 450 SER A CA 1
ATOM 3684 C C . SER A 1 450 ? 12.805 -38.719 -8.664 1 95.25 450 SER A C 1
ATOM 3686 O O . SER A 1 450 ? 12.312 -39.625 -9.32 1 95.25 450 SER A O 1
ATOM 3688 N N . GLY A 1 451 ? 12.047 -37.969 -7.855 1 95.38 451 GLY A N 1
ATOM 3689 C CA . GLY A 1 451 ? 10.625 -38.156 -7.664 1 95.38 451 GLY A CA 1
ATOM 3690 C C . GLY A 1 451 ? 10.031 -37.281 -6.578 1 95.38 451 GLY A C 1
ATOM 3691 O O . GLY A 1 451 ? 10.734 -36.469 -6 1 95.38 451 GLY A O 1
ATOM 3692 N N . LEU A 1 452 ? 8.758 -37.438 -6.477 1 95.31 452 LEU A N 1
ATOM 3693 C CA . LEU A 1 452 ? 8.047 -36.75 -5.41 1 95.31 452 LEU A CA 1
ATOM 3694 C C . LEU A 1 452 ? 7.75 -37.688 -4.246 1 95.31 452 LEU A C 1
ATOM 3696 O O . LEU A 1 452 ? 6.988 -38.656 -4.398 1 95.31 452 LEU A O 1
ATOM 3700 N N . VAL A 1 453 ? 8.359 -37.375 -3.111 1 95.56 453 VAL A N 1
ATOM 3701 C CA . VAL A 1 453 ? 8.125 -38.219 -1.942 1 95.56 453 VAL A CA 1
ATOM 3702 C C . VAL A 1 453 ? 7.09 -37.562 -1.032 1 95.56 453 VAL A C 1
ATOM 3704 O O . VAL A 1 453 ? 7.227 -36.406 -0.67 1 95.56 453 VAL A O 1
ATOM 3707 N N . ARG A 1 454 ? 6.137 -38.344 -0.716 1 91.69 454 ARG A N 1
ATOM 3708 C CA . ARG A 1 454 ? 5.133 -37.875 0.237 1 91.69 454 ARG A CA 1
ATOM 3709 C C . ARG A 1 454 ? 5.188 -38.688 1.528 1 91.69 454 ARG A C 1
ATOM 3711 O O . ARG A 1 454 ? 5.383 -39.875 1.498 1 91.69 454 ARG A O 1
ATOM 3718 N N . VAL A 1 455 ? 5.078 -37.906 2.646 1 89.19 455 VAL A N 1
ATOM 3719 C CA . VAL A 1 455 ? 5.129 -38.562 3.947 1 89.19 455 VAL A CA 1
ATOM 3720 C C . VAL A 1 455 ? 3.807 -38.344 4.68 1 89.19 455 VAL A C 1
ATOM 3722 O O . VAL A 1 455 ? 3.125 -37.344 4.477 1 89.19 455 VAL A O 1
ATOM 3725 N N . SER A 1 456 ? 3.441 -39.281 5.438 1 82.25 456 SER A N 1
ATOM 3726 C CA . SER A 1 456 ? 2.191 -39.219 6.188 1 82.25 456 SER A CA 1
ATOM 3727 C C . SER A 1 456 ? 2.223 -38.125 7.25 1 82.25 456 SER A C 1
ATOM 3729 O O . SER A 1 456 ? 3.285 -37.812 7.777 1 82.25 456 SER A O 1
ATOM 3731 N N . SER A 1 457 ? 1.078 -37.5 7.453 1 71.19 457 SER A N 1
ATOM 3732 C CA . SER A 1 457 ? 0.959 -36.406 8.422 1 71.19 457 SER A CA 1
ATOM 3733 C C . SER A 1 457 ? 1.136 -36.906 9.852 1 71.19 457 SER A C 1
ATOM 3735 O O . SER A 1 457 ? 1.594 -36.188 10.727 1 71.19 457 SER A O 1
ATOM 3737 N N . SER A 1 458 ? 0.548 -38.125 10.047 1 63.97 458 SER A N 1
ATOM 3738 C CA . SER A 1 458 ? 0.668 -38.656 11.391 1 63.97 458 SER A CA 1
ATOM 3739 C C . SER A 1 458 ? 1.352 -40.031 11.383 1 63.97 458 SER A C 1
ATOM 3741 O O . SER A 1 458 ? 1.354 -40.719 10.359 1 63.97 458 SER A O 1
ATOM 3743 N N . LYS A 1 459 ? 1.931 -40.312 12.438 1 57.88 459 LYS A N 1
ATOM 3744 C CA . LYS A 1 459 ? 2.643 -41.562 12.633 1 57.88 459 LYS A CA 1
ATOM 3745 C C . LYS A 1 459 ? 1.717 -42.75 12.406 1 57.88 459 LYS A C 1
ATOM 3747 O O . LYS A 1 459 ? 2.154 -43.812 11.938 1 57.88 459 LYS A O 1
ATOM 3752 N N . ASN A 1 460 ? 0.563 -42.531 12.648 1 54.16 460 ASN A N 1
ATOM 3753 C CA . ASN A 1 460 ? -0.363 -43.656 12.664 1 54.16 460 ASN A CA 1
ATOM 3754 C C . ASN A 1 460 ? -1.186 -43.719 11.375 1 54.16 460 ASN A C 1
ATOM 3756 O O . ASN A 1 460 ? -2.02 -44.625 11.219 1 54.16 460 ASN A O 1
ATOM 3760 N N . SER A 1 461 ? -0.841 -42.812 10.461 1 55.53 461 SER A N 1
ATOM 3761 C CA . SER A 1 461 ? -1.665 -42.812 9.258 1 55.53 461 SER A CA 1
ATOM 3762 C C . SER A 1 461 ? -1.028 -43.656 8.148 1 55.53 461 SER A C 1
ATOM 3764 O O . SER A 1 461 ? 0.132 -43.438 7.793 1 55.53 461 SER A O 1
ATOM 3766 N N . LEU A 1 462 ? -1.75 -44.719 7.77 1 55.41 462 LEU A N 1
ATOM 3767 C CA . LEU A 1 462 ? -1.276 -45.594 6.719 1 55.41 462 LEU A CA 1
ATOM 3768 C C . LEU A 1 462 ? -1.524 -45 5.34 1 55.41 462 LEU A C 1
ATOM 3770 O O . LEU A 1 462 ? -0.949 -45.438 4.348 1 55.41 462 LEU A O 1
ATOM 3774 N N . VAL A 1 463 ? -2.318 -43.906 5.289 1 54.19 463 VAL A N 1
ATOM 3775 C CA . VAL A 1 463 ? -2.684 -43.344 3.986 1 54.19 463 VAL A CA 1
ATOM 3776 C C . VAL A 1 463 ? -1.955 -42.031 3.76 1 54.19 463 VAL A C 1
ATOM 3778 O O . VAL A 1 463 ? -1.975 -41.156 4.621 1 54.19 463 VAL A O 1
ATOM 3781 N N . VAL A 1 464 ? -1.088 -42.031 2.775 1 54.19 464 VAL A N 1
ATOM 3782 C CA . VAL A 1 464 ? -0.384 -40.812 2.361 1 54.19 464 VAL A CA 1
ATOM 3783 C C . VAL A 1 464 ? -1.213 -40.062 1.321 1 54.19 464 VAL A C 1
ATOM 3785 O O . VAL A 1 464 ? -1.536 -40.625 0.264 1 54.19 464 VAL A O 1
ATOM 3788 N N . SER A 1 465 ? -1.949 -39 1.731 1 51.66 465 SER A N 1
ATOM 3789 C CA . SER A 1 465 ? -2.703 -38.219 0.772 1 51.66 465 SER A CA 1
ATOM 3790 C C . SER A 1 465 ? -2.307 -36.75 0.846 1 51.66 465 SER A C 1
ATOM 3792 O O . SER A 1 465 ? -1.94 -36.25 1.913 1 51.66 465 SER A O 1
ATOM 3794 N N . ASN A 1 466 ? -2.184 -36.031 -0.268 1 48.88 466 ASN A N 1
ATOM 3795 C CA . ASN A 1 466 ? -1.889 -34.594 -0.343 1 48.88 466 ASN A CA 1
ATOM 3796 C C . ASN A 1 466 ? -2.947 -33.781 0.38 1 48.88 466 ASN A C 1
ATOM 3798 O O . ASN A 1 466 ? -2.633 -32.75 0.976 1 48.88 466 ASN A O 1
ATOM 3802 N N . GLN A 1 467 ? -4.098 -34.188 0.314 1 47.84 467 GLN A N 1
ATOM 3803 C CA . GLN A 1 467 ? -5.219 -33.406 0.861 1 47.84 467 GLN A CA 1
ATOM 3804 C C . GLN A 1 467 ? -5.176 -33.406 2.387 1 47.84 467 GLN A C 1
ATOM 3806 O O . GLN A 1 467 ? -5.668 -32.469 3.012 1 47.84 467 GLN A O 1
ATOM 3811 N N . LYS A 1 468 ? -4.57 -34.406 3.031 1 52.12 468 LYS A N 1
ATOM 3812 C CA . LYS A 1 468 ? -4.598 -34.5 4.488 1 52.12 468 LYS A CA 1
ATOM 3813 C C . LYS A 1 468 ? -3.375 -33.844 5.105 1 52.12 468 LYS A C 1
ATOM 3815 O O . LYS A 1 468 ? -3.109 -34 6.301 1 52.12 468 LYS A O 1
ATOM 3820 N N . GLY A 1 469 ? -2.627 -33.031 4.461 1 57.34 469 GLY A N 1
ATOM 3821 C CA . GLY A 1 469 ? -1.617 -32.188 5.07 1 57.34 469 GLY A CA 1
ATOM 3822 C C . GLY A 1 469 ? -0.248 -32.844 5.133 1 57.34 469 GLY A C 1
ATOM 3823 O O . GLY A 1 469 ? 0.548 -32.531 6.027 1 57.34 469 GLY A O 1
ATOM 3824 N N . GLY A 1 470 ? 0.123 -33.719 4.363 1 66.31 470 GLY A N 1
ATOM 3825 C CA . GLY A 1 470 ? 1.412 -34.406 4.449 1 66.31 470 GLY A CA 1
ATOM 3826 C C . GLY A 1 470 ? 2.561 -33.562 3.943 1 66.31 470 GLY A C 1
ATOM 3827 O O . GLY A 1 470 ? 2.344 -32.531 3.266 1 66.31 470 GLY A O 1
ATOM 3828 N N . THR A 1 471 ? 3.783 -33.719 4.574 1 84.44 471 THR A N 1
ATOM 3829 C CA . THR A 1 471 ? 5.023 -33.062 4.18 1 84.44 471 THR A CA 1
ATOM 3830 C C . THR A 1 471 ? 5.68 -33.812 3.016 1 84.44 471 THR A C 1
ATOM 3832 O O . THR A 1 471 ? 5.34 -34.938 2.729 1 84.44 471 THR A O 1
ATOM 3835 N N . SER A 1 472 ? 6.332 -33.125 2.197 1 92.5 472 SER A N 1
ATOM 3836 C CA . SER A 1 472 ? 7.043 -33.75 1.076 1 92.5 472 SER A CA 1
ATOM 3837 C C . SER A 1 472 ? 8.547 -33.781 1.338 1 92.5 472 SER A C 1
ATOM 3839 O O . SER A 1 472 ? 9.047 -33.125 2.234 1 92.5 472 SER A O 1
ATOM 3841 N N . LYS A 1 473 ? 9.211 -34.781 0.661 1 94.75 473 LYS A N 1
ATOM 3842 C CA . LYS A 1 473 ? 10.664 -34.906 0.688 1 94.75 473 LYS A CA 1
ATOM 3843 C C . LYS A 1 473 ? 11.242 -34.938 -0.725 1 94.75 473 LYS A C 1
ATOM 3845 O O . LYS A 1 473 ? 10.539 -35.281 -1.678 1 94.75 473 LYS A O 1
ATOM 3850 N N . ASP A 1 474 ? 12.445 -34.5 -0.807 1 95.06 474 ASP A N 1
ATOM 3851 C CA . ASP A 1 474 ? 13.164 -34.688 -2.062 1 95.06 474 ASP A CA 1
ATOM 3852 C C . ASP A 1 474 ? 13.781 -36.062 -2.154 1 95.06 474 ASP A C 1
ATOM 3854 O O . ASP A 1 474 ? 14.281 -36.594 -1.16 1 95.06 474 ASP A O 1
ATOM 3858 N N . LEU A 1 475 ? 13.664 -36.656 -3.312 1 97.31 475 LEU A N 1
ATOM 3859 C CA . LEU A 1 475 ? 14.273 -37.969 -3.533 1 97.31 475 LEU A CA 1
ATOM 3860 C C . LEU A 1 475 ? 15.688 -37.812 -4.102 1 97.31 475 LEU A C 1
ATOM 3862 O O . LEU A 1 475 ? 15.867 -37.25 -5.176 1 97.31 475 LEU A O 1
ATOM 3866 N N . TRP A 1 476 ? 16.656 -38.375 -3.387 1 95.94 476 TRP A N 1
ATOM 3867 C CA . TRP A 1 476 ? 18.047 -38.312 -3.797 1 95.94 476 TRP A CA 1
ATOM 3868 C C . TRP A 1 476 ? 18.547 -39.656 -4.273 1 95.94 476 TRP A C 1
ATOM 3870 O O . TRP A 1 476 ? 18.5 -40.625 -3.525 1 95.94 476 TRP A O 1
ATOM 3880 N N . ILE A 1 477 ? 18.922 -39.75 -5.5 1 96.5 477 ILE A N 1
ATOM 3881 C CA . ILE A 1 477 ? 19.672 -40.906 -6 1 96.5 477 ILE A CA 1
ATOM 3882 C C . ILE A 1 477 ? 21.172 -40.625 -5.926 1 96.5 477 ILE A C 1
ATOM 3884 O O . ILE A 1 477 ? 21.672 -39.719 -6.594 1 96.5 477 ILE A O 1
ATOM 3888 N N . LEU A 1 478 ? 21.875 -41.438 -5.113 1 93.88 478 LEU A N 1
ATOM 3889 C CA . LEU A 1 478 ? 23.297 -41.188 -4.871 1 93.88 478 LEU A CA 1
ATOM 3890 C C . LEU A 1 478 ? 24.125 -41.562 -6.086 1 93.88 478 LEU A C 1
ATOM 3892 O O . LEU A 1 478 ? 23.859 -42.594 -6.734 1 93.88 478 LEU A O 1
ATOM 3896 N N . GLY A 1 479 ? 25.016 -40.688 -6.418 1 87.56 479 GLY A N 1
ATOM 3897 C CA . GLY A 1 479 ? 25.906 -40.969 -7.527 1 87.56 479 GLY A CA 1
ATOM 3898 C C . GLY A 1 479 ? 26.484 -39.719 -8.164 1 87.56 479 GLY A C 1
ATOM 3899 O O . GLY A 1 479 ? 26.109 -38.594 -7.801 1 87.56 479 GLY A O 1
ATOM 3900 N N . GLU A 1 480 ? 27.516 -39.844 -8.953 1 78.69 480 GLU A N 1
ATOM 3901 C CA . GLU A 1 480 ? 28.172 -38.75 -9.633 1 78.69 480 GLU A CA 1
ATOM 3902 C C . GLU A 1 480 ? 27.688 -38.625 -11.078 1 78.69 480 GLU A C 1
ATOM 3904 O O . GLU A 1 480 ? 27.531 -39.625 -11.773 1 78.69 480 GLU A O 1
ATOM 3909 N N . ASN A 1 481 ? 27.094 -37.469 -11.375 1 67.62 481 ASN A N 1
ATOM 3910 C CA . ASN A 1 481 ? 26.719 -37.219 -12.766 1 67.62 481 ASN A CA 1
ATOM 3911 C C . ASN A 1 481 ? 27.938 -37.062 -13.656 1 67.62 481 ASN A C 1
ATOM 3913 O O . ASN A 1 481 ? 28.969 -36.531 -13.227 1 67.62 481 ASN A O 1
ATOM 3917 N N . HIS A 1 482 ? 28.125 -37.844 -14.703 1 55.69 482 HIS A N 1
ATOM 3918 C CA . HIS A 1 482 ? 29.172 -37.531 -15.664 1 55.69 482 HIS A CA 1
ATOM 3919 C C . HIS A 1 482 ? 29 -36.125 -16.219 1 55.69 482 HIS A C 1
ATOM 3921 O O . HIS A 1 482 ? 27.875 -35.594 -16.266 1 55.69 482 HIS A O 1
ATOM 3927 N N . ALA A 1 483 ? 30.047 -35.281 -16.375 1 45.69 483 ALA A N 1
ATOM 3928 C CA . ALA A 1 483 ? 30.234 -33.875 -16.688 1 45.69 483 ALA A CA 1
ATOM 3929 C C . ALA A 1 483 ? 29.25 -33.438 -17.781 1 45.69 483 ALA A C 1
ATOM 3931 O O . ALA A 1 483 ? 29.453 -33.719 -18.953 1 45.69 483 ALA A O 1
ATOM 3932 N N . HIS A 1 484 ? 28.031 -33.812 -17.938 1 44.5 484 HIS A N 1
ATOM 3933 C CA . HIS A 1 484 ? 27.391 -33.156 -19.078 1 44.5 484 HIS A CA 1
ATOM 3934 C C . HIS A 1 484 ? 27.156 -31.672 -18.797 1 44.5 484 HIS A C 1
ATOM 3936 O O . HIS A 1 484 ? 27.094 -31.25 -17.641 1 44.5 484 HIS A O 1
ATOM 3942 N N . ALA A 1 485 ? 27.391 -30.844 -19.922 1 39 485 ALA A N 1
ATOM 3943 C CA . ALA A 1 485 ? 27.25 -29.391 -20 1 39 485 ALA A CA 1
ATOM 3944 C C . ALA A 1 485 ? 25.984 -28.938 -19.266 1 39 485 ALA A C 1
ATOM 3946 O O . ALA A 1 485 ? 24.938 -29.562 -19.391 1 39 485 ALA A O 1
ATOM 3947 N N . ALA A 1 486 ? 26.141 -28.406 -18.25 1 41.09 486 ALA A N 1
ATOM 3948 C CA . ALA A 1 486 ? 25.094 -27.75 -17.469 1 41.09 486 ALA A CA 1
ATOM 3949 C C . ALA A 1 486 ? 24.016 -27.172 -18.375 1 41.09 486 ALA A C 1
ATOM 3951 O O . ALA A 1 486 ? 24.297 -26.297 -19.203 1 41.09 486 ALA A O 1
ATOM 3952 N N . VAL A 1 487 ? 23.25 -27.984 -19.062 1 40.28 487 VAL A N 1
ATOM 3953 C CA . VAL A 1 487 ? 22.188 -27.375 -19.859 1 40.28 487 VAL A CA 1
ATOM 3954 C C . VAL A 1 487 ? 21.391 -26.406 -19 1 40.28 487 VAL A C 1
ATOM 3956 O O . VAL A 1 487 ? 20.969 -26.75 -17.891 1 40.28 487 VAL A O 1
ATOM 3959 N N . ASN A 1 488 ? 21.625 -25.234 -19.125 1 42.16 488 ASN A N 1
ATOM 3960 C CA . ASN A 1 488 ? 20.906 -24.125 -18.5 1 42.16 488 ASN A CA 1
ATOM 3961 C C . ASN A 1 488 ? 19.391 -24.344 -18.562 1 42.16 488 ASN A C 1
ATOM 3963 O O . ASN A 1 488 ? 18.781 -24.25 -19.625 1 42.16 488 ASN A O 1
ATOM 3967 N N . LEU A 1 489 ? 18.938 -25.375 -17.812 1 42.56 489 LEU A N 1
ATOM 3968 C CA . LEU A 1 489 ? 17.516 -25.625 -17.625 1 42.56 489 LEU A CA 1
ATOM 3969 C C . LEU A 1 489 ? 16.703 -24.359 -17.922 1 42.56 489 LEU A C 1
ATOM 3971 O O . LEU A 1 489 ? 15.492 -24.438 -18.156 1 42.56 489 LEU A O 1
ATOM 3975 N N . TYR A 1 490 ? 17.281 -23.25 -17.641 1 40.59 490 TYR A N 1
ATOM 3976 C CA . TYR A 1 490 ? 16.438 -22.062 -17.703 1 40.59 490 TYR A CA 1
ATOM 3977 C C . TYR A 1 490 ? 16.453 -21.469 -19.109 1 40.59 490 TYR A C 1
ATOM 3979 O O . TYR A 1 490 ? 15.992 -20.328 -19.312 1 40.59 490 TYR A O 1
ATOM 3987 N N . ARG A 1 491 ? 17.188 -22.188 -20.141 1 38.97 491 ARG A N 1
ATOM 3988 C CA . ARG A 1 491 ? 17.516 -21.484 -21.391 1 38.97 491 ARG A CA 1
ATOM 3989 C C . ARG A 1 491 ? 16.234 -21.062 -22.125 1 38.97 491 ARG A C 1
ATOM 3991 O O . ARG A 1 491 ? 16.094 -19.906 -22.5 1 38.97 491 ARG A O 1
ATOM 3998 N N . ASN A 1 492 ? 15.75 -22.078 -23.078 1 36.34 492 ASN A N 1
ATOM 3999 C CA . ASN A 1 492 ? 15.07 -21.672 -24.297 1 36.34 492 ASN A CA 1
ATOM 4000 C C . ASN A 1 492 ? 13.57 -21.484 -24.062 1 36.34 492 ASN A C 1
ATOM 4002 O O . ASN A 1 492 ? 12.812 -22.453 -24.172 1 36.34 492 ASN A O 1
ATOM 4006 N N . LYS A 1 493 ? 13.172 -20.844 -23.141 1 37.53 493 LYS A N 1
ATOM 4007 C CA . LYS A 1 493 ? 11.719 -20.781 -23.078 1 37.53 493 LYS A CA 1
ATOM 4008 C C . LYS A 1 493 ? 11.141 -20.109 -24.328 1 37.53 493 LYS A C 1
ATOM 4010 O O . LYS A 1 493 ? 11.484 -18.969 -24.625 1 37.53 493 LYS A O 1
ATOM 4015 N N . ASP A 1 494 ? 10.82 -20.906 -25.266 1 36.16 494 ASP A N 1
ATOM 4016 C CA . ASP A 1 494 ? 10.164 -20.391 -26.453 1 36.16 494 ASP A CA 1
ATOM 4017 C C . ASP A 1 494 ? 9.039 -19.438 -26.109 1 36.16 494 ASP A C 1
ATOM 4019 O O . ASP A 1 494 ? 8.5 -19.484 -25 1 36.16 494 ASP A O 1
ATOM 4023 N N . PHE A 1 495 ? 8.609 -18.328 -27.141 1 39.44 495 PHE A N 1
ATOM 4024 C CA . PHE A 1 495 ? 8.023 -17.016 -27.391 1 39.44 495 PHE A CA 1
ATOM 4025 C C . PHE A 1 495 ? 6.508 -17.062 -27.188 1 39.44 495 PHE A C 1
ATOM 4027 O O . PHE A 1 495 ? 5.832 -17.938 -27.75 1 39.44 495 PHE A O 1
ATOM 4034 N N . VAL A 1 496 ? 5.992 -17 -26.078 1 39.28 496 VAL A N 1
ATOM 4035 C CA . VAL A 1 496 ? 4.559 -16.734 -26.141 1 39.28 496 VAL A CA 1
ATOM 4036 C C . VAL A 1 496 ? 4.316 -15.336 -26.703 1 39.28 496 VAL A C 1
ATOM 4038 O O . VAL A 1 496 ? 4.891 -14.359 -26.219 1 39.28 496 VAL A O 1
ATOM 4041 N N . ASP A 1 497 ? 3.801 -15.164 -27.859 1 47.38 497 ASP A N 1
ATOM 4042 C CA . ASP A 1 497 ? 3.389 -13.945 -28.547 1 47.38 497 ASP A CA 1
ATOM 4043 C C . ASP A 1 497 ? 2.441 -13.117 -27.688 1 47.38 497 ASP A C 1
ATOM 4045 O O . ASP A 1 497 ? 1.302 -13.516 -27.438 1 47.38 497 ASP A O 1
ATOM 4049 N N . SER A 1 498 ? 2.963 -12.336 -26.844 1 51.09 498 SER A N 1
ATOM 4050 C CA . SER A 1 498 ? 2.184 -11.586 -25.859 1 51.09 498 SER A CA 1
ATOM 4051 C C . SER A 1 498 ? 1.684 -10.266 -26.422 1 51.09 498 SER A C 1
ATOM 4053 O O . SER A 1 498 ? 1.296 -9.367 -25.688 1 51.09 498 SER A O 1
ATOM 4055 N N . ARG A 1 499 ? 1.729 -10.195 -27.875 1 61.31 499 ARG A N 1
ATOM 4056 C CA . ARG A 1 499 ? 1.175 -9 -28.516 1 61.31 499 ARG A CA 1
ATOM 4057 C C . ARG A 1 499 ? -0.338 -8.938 -28.328 1 61.31 499 ARG A C 1
ATOM 4059 O O . ARG A 1 499 ? -1.008 -9.969 -28.281 1 61.31 499 ARG A O 1
ATOM 4066 N N . LEU A 1 500 ? -0.772 -7.758 -28.062 1 61.19 500 LEU A N 1
ATOM 4067 C CA . LEU A 1 500 ? -2.188 -7.488 -27.844 1 61.19 500 LEU A CA 1
ATOM 4068 C C . LEU A 1 500 ? -3.055 -8.273 -28.812 1 61.19 500 LEU A C 1
ATOM 4070 O O . LEU A 1 500 ? -4.094 -8.812 -28.438 1 61.19 500 LEU A O 1
ATOM 4074 N N . GLU A 1 501 ? -2.541 -8.391 -29.922 1 64.81 501 GLU A N 1
ATOM 4075 C CA . GLU A 1 501 ? -3.312 -9.07 -30.953 1 64.81 501 GLU A CA 1
ATOM 4076 C C . GLU A 1 501 ? -3.443 -10.562 -30.656 1 64.81 501 GLU A C 1
ATOM 4078 O O . GLU A 1 501 ? -4.422 -11.195 -31.062 1 64.81 501 GLU A O 1
ATOM 4083 N N . ASN A 1 502 ? -2.553 -11.039 -29.828 1 66.31 502 ASN A N 1
ATOM 4084 C CA . ASN A 1 502 ? -2.52 -12.484 -29.625 1 66.31 502 ASN A CA 1
ATOM 4085 C C . ASN A 1 502 ? -2.943 -12.859 -28.203 1 66.31 502 ASN A C 1
ATOM 4087 O O . ASN A 1 502 ? -2.82 -14.016 -27.797 1 66.31 502 ASN A O 1
ATOM 4091 N N . ILE A 1 503 ? -3.508 -11.844 -27.609 1 73.69 503 ILE A N 1
ATOM 4092 C CA . ILE A 1 503 ? -3.965 -12.148 -26.25 1 73.69 503 ILE A CA 1
ATOM 4093 C C . ILE A 1 503 ? -5.242 -12.984 -26.312 1 73.69 503 ILE A C 1
ATOM 4095 O O . ILE A 1 503 ? -6.125 -12.719 -27.125 1 73.69 503 ILE A O 1
ATOM 4099 N N . SER A 1 504 ? -5.281 -14.016 -25.531 1 74.5 504 SER A N 1
ATOM 4100 C CA . SER A 1 504 ? -6.477 -14.852 -25.5 1 74.5 504 SER A CA 1
ATOM 4101 C C . SER A 1 504 ? -7.688 -14.07 -25 1 74.5 504 SER A C 1
ATOM 4103 O O . SER A 1 504 ? -7.551 -13.133 -24.219 1 74.5 504 SER A O 1
ATOM 4105 N N . THR A 1 505 ? -8.828 -14.359 -25.5 1 76.12 505 THR A N 1
ATOM 4106 C CA . THR A 1 505 ? -10.07 -13.688 -25.141 1 76.12 505 THR A CA 1
ATOM 4107 C C . THR A 1 505 ? -10.305 -13.75 -23.641 1 76.12 505 THR A C 1
ATOM 4109 O O . THR A 1 505 ? -10.742 -12.773 -23.031 1 76.12 505 THR A O 1
ATOM 4112 N N . LYS A 1 506 ? -10.07 -14.844 -23.094 1 75.69 506 LYS A N 1
ATOM 4113 C CA . LYS A 1 506 ? -10.289 -14.984 -21.656 1 75.69 506 LYS A CA 1
ATOM 4114 C C . LYS A 1 506 ? -9.359 -14.078 -20.859 1 75.69 506 LYS A C 1
ATOM 4116 O O . LYS A 1 506 ? -9.766 -13.469 -19.875 1 75.69 506 LYS A O 1
ATOM 4121 N N . ARG A 1 507 ? -8.156 -14.039 -21.25 1 78.31 507 ARG A N 1
ATOM 4122 C CA . ARG A 1 507 ? -7.207 -13.141 -20.594 1 78.31 507 ARG A CA 1
ATOM 4123 C C . ARG A 1 507 ? -7.645 -11.688 -20.734 1 78.31 507 ARG A C 1
ATOM 4125 O O . ARG A 1 507 ? -7.559 -10.914 -19.781 1 78.31 507 ARG A O 1
ATOM 4132 N N . ALA A 1 508 ? -8.055 -11.359 -21.906 1 83.44 508 ALA A N 1
ATOM 4133 C CA . ALA A 1 508 ? -8.539 -10 -22.156 1 83.44 508 ALA A CA 1
ATOM 4134 C C . ALA A 1 508 ? -9.734 -9.672 -21.266 1 83.44 508 ALA A C 1
ATOM 4136 O O . ALA A 1 508 ? -9.805 -8.594 -20.672 1 83.44 508 ALA A O 1
ATOM 4137 N N . GLU A 1 509 ? -10.602 -10.586 -21.219 1 85.94 509 GLU A N 1
ATOM 4138 C CA . GLU A 1 509 ? -11.789 -10.414 -20.391 1 85.94 509 GLU A CA 1
ATOM 4139 C C . GLU A 1 509 ? -11.406 -10.273 -18.922 1 85.94 509 GLU A C 1
ATOM 4141 O O . GLU A 1 509 ? -11.969 -9.438 -18.203 1 85.94 509 GLU A O 1
ATOM 4146 N N . ASN A 1 510 ? -10.523 -11.094 -18.5 1 85.62 510 ASN A N 1
ATOM 4147 C CA . ASN A 1 510 ? -10.086 -11.055 -17.109 1 85.62 510 ASN A CA 1
ATOM 4148 C C . ASN A 1 510 ? -9.414 -9.727 -16.781 1 85.62 510 ASN A C 1
ATOM 4150 O O . ASN A 1 510 ? -9.609 -9.188 -15.688 1 85.62 510 ASN A O 1
ATOM 4154 N N . LEU A 1 511 ? -8.617 -9.242 -17.672 1 90.12 511 LEU A N 1
ATOM 4155 C CA . LEU A 1 511 ? -7.961 -7.957 -17.453 1 90.12 511 LEU A CA 1
ATOM 4156 C C . LEU A 1 511 ? -8.984 -6.828 -17.375 1 90.12 511 LEU A C 1
ATOM 4158 O O . LEU A 1 511 ? -8.867 -5.934 -16.531 1 90.12 511 LEU A O 1
ATOM 4162 N N . PHE A 1 512 ? -9.984 -6.895 -18.281 1 93.19 512 PHE A N 1
ATOM 4163 C CA . PHE A 1 512 ? -11.078 -5.926 -18.281 1 93.19 512 PHE A CA 1
ATOM 4164 C C . PHE A 1 512 ? -11.805 -5.926 -16.938 1 93.19 512 PHE A C 1
ATOM 4166 O O . PHE A 1 512 ? -12.008 -4.867 -16.344 1 93.19 512 PHE A O 1
ATOM 4173 N N . TRP A 1 513 ? -12.07 -7.031 -16.438 1 93.62 513 TRP A N 1
ATOM 4174 C CA . TRP A 1 513 ? -12.828 -7.152 -15.203 1 93.62 513 TRP A CA 1
ATOM 4175 C C . TRP A 1 513 ? -11.938 -6.883 -13.992 1 93.62 513 TRP A C 1
ATOM 4177 O O . TRP A 1 513 ? -12.414 -6.41 -12.961 1 93.62 513 TRP A O 1
ATOM 4187 N N . LEU A 1 514 ? -10.695 -7.203 -14.117 1 93.69 514 LEU A N 1
ATOM 4188 C CA . LEU A 1 514 ? -9.766 -6.828 -13.062 1 93.69 514 LEU A CA 1
ATOM 4189 C C . LEU A 1 514 ? -9.82 -5.328 -12.797 1 93.69 514 LEU A C 1
ATOM 4191 O O . LEU A 1 514 ? -9.898 -4.898 -11.641 1 93.69 514 LEU A O 1
ATOM 4195 N N . GLY A 1 515 ? -9.797 -4.578 -13.852 1 96.31 515 GLY A N 1
ATOM 4196 C CA . GLY A 1 515 ? -9.891 -3.135 -13.711 1 96.31 515 GLY A CA 1
ATOM 4197 C C . GLY A 1 515 ? -11.195 -2.684 -13.078 1 96.31 515 GLY A C 1
ATOM 4198 O O . GLY A 1 515 ? -11.203 -1.812 -12.211 1 96.31 515 GLY A O 1
ATOM 4199 N N . ARG A 1 516 ? -12.266 -3.301 -13.477 1 95.88 516 ARG A N 1
ATOM 4200 C CA . ARG A 1 516 ? -13.586 -2.916 -12.984 1 95.88 516 ARG A CA 1
ATOM 4201 C C . ARG A 1 516 ? -13.727 -3.24 -11.5 1 95.88 516 ARG A C 1
ATOM 4203 O O . ARG A 1 516 ? -14.078 -2.373 -10.703 1 95.88 516 ARG A O 1
ATOM 4210 N N . TYR A 1 517 ? -13.367 -4.445 -11.125 1 96.19 517 TYR A N 1
ATOM 4211 C CA . TYR A 1 517 ? -13.562 -4.867 -9.742 1 96.19 517 TYR A CA 1
ATOM 4212 C C . TYR A 1 517 ? -12.594 -4.145 -8.812 1 96.19 517 TYR A C 1
ATOM 4214 O O . TYR A 1 517 ? -12.938 -3.834 -7.672 1 96.19 517 TYR A O 1
ATOM 4222 N N . LEU A 1 518 ? -11.391 -3.945 -9.266 1 96.56 518 LEU A N 1
ATOM 4223 C CA . LEU A 1 518 ? -10.43 -3.205 -8.453 1 96.56 518 LEU A CA 1
ATOM 4224 C C . LEU A 1 518 ? -10.93 -1.787 -8.188 1 96.56 518 LEU A C 1
ATOM 4226 O O . LEU A 1 518 ? -10.891 -1.314 -7.047 1 96.56 518 LEU A O 1
ATOM 4230 N N . THR A 1 519 ? -11.398 -1.106 -9.203 1 97.25 519 THR A N 1
ATOM 4231 C CA . THR A 1 519 ? -11.914 0.253 -9.078 1 97.25 519 THR A CA 1
ATOM 4232 C C . THR A 1 519 ? -13.148 0.284 -8.18 1 97.25 519 THR A C 1
ATOM 4234 O O . THR A 1 519 ? -13.289 1.184 -7.348 1 97.25 519 THR A O 1
ATOM 4237 N N . ARG A 1 520 ? -13.969 -0.676 -8.352 1 97.44 520 ARG A N 1
ATOM 4238 C CA . ARG A 1 520 ? -15.164 -0.778 -7.523 1 97.44 520 ARG A CA 1
ATOM 4239 C C . ARG A 1 520 ? -14.797 -0.987 -6.059 1 97.44 520 ARG A C 1
ATOM 4241 O O . ARG A 1 520 ? -15.391 -0.378 -5.168 1 97.44 520 ARG A O 1
ATOM 4248 N N . ALA A 1 521 ? -13.859 -1.859 -5.805 1 97.56 521 ALA A N 1
ATOM 4249 C CA . ALA A 1 521 ? -13.422 -2.125 -4.438 1 97.56 521 ALA A CA 1
ATOM 4250 C C . ALA A 1 521 ? -12.891 -0.856 -3.777 1 97.56 521 ALA A C 1
ATOM 4252 O O . ALA A 1 521 ? -13.234 -0.559 -2.629 1 97.56 521 ALA A O 1
ATOM 4253 N N . ILE A 1 522 ? -12.086 -0.097 -4.5 1 96.44 522 ILE A N 1
ATOM 4254 C CA . ILE A 1 522 ? -11.492 1.126 -3.973 1 96.44 522 ILE A CA 1
ATOM 4255 C C . ILE A 1 522 ? -12.594 2.141 -3.66 1 96.44 522 ILE A C 1
ATOM 4257 O O . ILE A 1 522 ? -12.656 2.674 -2.549 1 96.44 522 ILE A O 1
ATOM 4261 N N . SER A 1 523 ? -13.469 2.395 -4.617 1 96.44 523 SER A N 1
ATOM 4262 C CA . SER A 1 523 ? -14.523 3.389 -4.461 1 96.44 523 SER A CA 1
ATOM 4263 C C . SER A 1 523 ? -15.477 3.006 -3.34 1 96.44 523 SER A C 1
ATOM 4265 O O . SER A 1 523 ? -15.906 3.861 -2.561 1 96.44 523 SER A O 1
ATOM 4267 N N . THR A 1 524 ? -15.82 1.762 -3.293 1 97.25 524 THR A N 1
ATOM 4268 C CA . THR A 1 524 ? -16.734 1.277 -2.262 1 97.25 524 THR A CA 1
ATOM 4269 C C . THR A 1 524 ? -16.094 1.403 -0.878 1 97.25 524 THR A C 1
ATOM 4271 O O . THR A 1 524 ? -16.766 1.813 0.077 1 97.25 524 THR A O 1
ATOM 4274 N N . THR A 1 525 ? -14.836 1.032 -0.762 1 96.88 525 THR A N 1
ATOM 4275 C CA . THR A 1 525 ? -14.133 1.147 0.509 1 96.88 525 THR A CA 1
ATOM 4276 C C . THR A 1 525 ? -14.117 2.594 0.991 1 96.88 525 THR A C 1
ATOM 4278 O O . THR A 1 525 ? -14.383 2.867 2.164 1 96.88 525 THR A O 1
ATOM 4281 N N . ARG A 1 526 ? -13.844 3.492 0.119 1 94.75 526 ARG A N 1
ATOM 4282 C CA . ARG A 1 526 ? -13.805 4.91 0.459 1 94.75 526 ARG A CA 1
ATOM 4283 C C . ARG A 1 526 ? -15.18 5.406 0.91 1 94.75 526 ARG A C 1
ATOM 4285 O O . ARG A 1 526 ? -15.281 6.145 1.889 1 94.75 526 ARG A O 1
ATOM 4292 N N . MET A 1 527 ? -16.203 5 0.195 1 96.56 527 MET A N 1
ATOM 4293 C CA . MET A 1 527 ? -17.562 5.426 0.52 1 96.56 527 MET A CA 1
ATOM 4294 C C . MET A 1 527 ? -17.984 4.887 1.882 1 96.56 527 MET A C 1
ATOM 4296 O O . MET A 1 527 ? -18.531 5.625 2.699 1 96.56 527 MET A O 1
ATOM 4300 N N . ILE A 1 528 ? -17.719 3.637 2.164 1 96.38 528 ILE A N 1
ATOM 4301 C CA . ILE A 1 528 ? -18.094 3.016 3.432 1 96.38 528 ILE A CA 1
ATOM 4302 C C . ILE A 1 528 ? -17.375 3.713 4.582 1 96.38 528 ILE A C 1
ATOM 4304 O O . ILE A 1 528 ? -17.969 4.012 5.613 1 96.38 528 ILE A O 1
ATOM 4308 N N . ARG A 1 529 ? -16.125 3.916 4.398 1 92.56 529 ARG A N 1
ATOM 4309 C CA . ARG A 1 529 ? -15.32 4.59 5.414 1 92.56 529 ARG A CA 1
ATOM 4310 C C . ARG A 1 529 ? -15.906 5.957 5.754 1 92.56 529 ARG A C 1
ATOM 4312 O O . ARG A 1 529 ? -16.016 6.32 6.926 1 92.56 529 ARG A O 1
ATOM 4319 N N . PHE A 1 530 ? -16.234 6.676 4.727 1 91.62 530 PHE A N 1
ATOM 4320 C CA . PHE A 1 530 ? -16.781 8.008 4.922 1 91.62 530 PHE A CA 1
ATOM 4321 C C . PHE A 1 530 ? -18.125 7.938 5.625 1 91.62 530 PHE A C 1
ATOM 4323 O O . PHE A 1 530 ? -18.406 8.734 6.52 1 91.62 530 PHE A O 1
ATOM 4330 N N . ASN A 1 531 ? -19 7.027 5.199 1 92.88 531 ASN A N 1
ATOM 4331 C CA . ASN A 1 531 ? -20.297 6.844 5.824 1 92.88 531 ASN A CA 1
ATOM 4332 C C . ASN A 1 531 ? -20.172 6.504 7.305 1 92.88 531 ASN A C 1
ATOM 4334 O O . ASN A 1 531 ? -20.906 7.043 8.133 1 92.88 531 ASN A O 1
ATOM 4338 N N . LEU A 1 532 ? -19.266 5.66 7.637 1 89.56 532 LEU A N 1
ATOM 4339 C CA . LEU A 1 532 ? -19.047 5.266 9.023 1 89.56 532 LEU A CA 1
ATOM 4340 C C . LEU A 1 532 ? -18.578 6.457 9.859 1 89.56 532 LEU A C 1
ATOM 4342 O O . LEU A 1 532 ? -19.031 6.641 10.992 1 89.56 532 LEU A O 1
ATOM 4346 N N . LYS A 1 533 ? -17.703 7.242 9.305 1 82.44 533 LYS A N 1
ATOM 4347 C CA . LYS A 1 533 ? -17.234 8.43 10.008 1 82.44 533 LYS A CA 1
ATOM 4348 C C . LYS A 1 533 ? -18.359 9.43 10.227 1 82.44 533 LYS A C 1
ATOM 4350 O O . LYS A 1 533 ? -18.453 10.055 11.289 1 82.44 533 LYS A O 1
ATOM 4355 N N . SER A 1 534 ? -19.141 9.578 9.203 1 83.38 534 SER A N 1
ATOM 4356 C CA . SER A 1 534 ? -20.281 10.484 9.305 1 83.38 534 SER A CA 1
ATOM 4357 C C . SER A 1 534 ? -21.25 10.023 10.391 1 83.38 534 SER A C 1
ATOM 4359 O O . SER A 1 534 ? -21.812 10.852 11.117 1 83.38 534 SER A O 1
ATOM 4361 N N . LEU A 1 535 ? -21.453 8.766 10.508 1 80.06 535 LEU A N 1
ATOM 4362 C CA . LEU A 1 535 ? -22.328 8.219 11.531 1 80.06 535 LEU A CA 1
ATOM 4363 C C . LEU A 1 535 ? -21.766 8.445 12.922 1 80.06 535 LEU A C 1
ATOM 4365 O O . LEU A 1 535 ? -22.516 8.695 13.875 1 80.06 535 LEU A O 1
ATOM 4369 N N . LEU A 1 536 ? -20.484 8.469 12.977 1 73.12 536 LEU A N 1
ATOM 4370 C CA . LEU A 1 536 ? -19.828 8.648 14.266 1 73.12 536 LEU A CA 1
ATOM 4371 C C . LEU A 1 536 ? -19.797 10.125 14.656 1 73.12 536 LEU A C 1
ATOM 4373 O O . LEU A 1 536 ? -19.75 10.453 15.844 1 73.12 536 LEU A O 1
ATOM 4377 N N . ASN A 1 537 ? -19.797 10.992 13.617 1 69.75 537 ASN A N 1
ATOM 4378 C CA . ASN A 1 537 ? -19.625 12.422 13.875 1 69.75 537 ASN A CA 1
ATOM 4379 C C . ASN A 1 537 ? -20.969 13.141 13.945 1 69.75 537 ASN A C 1
ATOM 4381 O O . ASN A 1 537 ? -21.016 14.375 13.914 1 69.75 537 ASN A O 1
ATOM 4385 N N . ILE A 1 538 ? -22.047 12.555 13.977 1 65.31 538 ILE A N 1
ATOM 4386 C CA . ILE A 1 538 ? -23.375 13.172 13.953 1 65.31 538 ILE A CA 1
ATOM 4387 C C . ILE A 1 538 ? -23.469 14.219 15.07 1 65.31 538 ILE A C 1
ATOM 4389 O O . ILE A 1 538 ? -24.062 15.281 14.883 1 65.31 538 ILE A O 1
ATOM 4393 N N . ASN A 1 539 ? -22.703 14.07 16.156 1 59.38 539 ASN A N 1
ATOM 4394 C CA . ASN A 1 539 ? -22.859 14.992 17.281 1 59.38 539 ASN A CA 1
ATOM 4395 C C . ASN A 1 539 ? -21.688 15.969 17.375 1 59.38 539 ASN A C 1
ATOM 4397 O O . ASN A 1 539 ? -21.562 16.703 18.344 1 59.38 539 ASN A O 1
ATOM 4401 N N . ARG A 1 540 ? -20.906 15.961 16.328 1 56.66 540 ARG A N 1
ATOM 4402 C CA . ARG A 1 540 ? -19.656 16.703 16.422 1 56.66 540 ARG A CA 1
ATOM 4403 C C . ARG A 1 540 ? -19.922 18.219 16.328 1 56.66 540 ARG A C 1
ATOM 4405 O O . ARG A 1 540 ? -19.328 18.984 17.094 1 56.66 540 ARG A O 1
ATOM 4412 N N . TYR A 1 541 ? -20.562 18.812 15.398 1 51.16 541 TYR A N 1
ATOM 4413 C CA . TYR A 1 541 ? -20.703 20.25 15.203 1 51.16 541 TYR A CA 1
ATOM 4414 C C . TYR A 1 541 ? -21.953 20.781 15.883 1 51.16 541 TYR A C 1
ATOM 4416 O O . TYR A 1 541 ? -22.281 21.969 15.766 1 51.16 541 TYR A O 1
ATOM 4424 N N . ASP A 1 542 ? -22.266 20.391 17.078 1 51.53 542 ASP A N 1
ATOM 4425 C CA . ASP A 1 542 ? -23.297 20.875 17.984 1 51.53 542 ASP A CA 1
ATOM 4426 C C . ASP A 1 542 ? -24.531 21.359 17.219 1 51.53 542 ASP A C 1
ATOM 4428 O O . ASP A 1 542 ? -25.359 22.094 17.766 1 51.53 542 ASP A O 1
ATOM 4432 N N . ASP A 1 543 ? -24.547 21.438 15.914 1 50.03 543 ASP A N 1
ATOM 4433 C CA . ASP A 1 543 ? -25.734 22 15.281 1 50.03 543 ASP A CA 1
ATOM 4434 C C . ASP A 1 543 ? -26.969 21.141 15.539 1 50.03 543 ASP A C 1
ATOM 4436 O O . ASP A 1 543 ? -26.844 20.031 16.062 1 50.03 543 ASP A O 1
ATOM 4440 N N . ASP A 1 544 ? -28.047 21.734 15.234 1 49.38 544 ASP A N 1
ATOM 4441 C CA . ASP A 1 544 ? -29.328 21.047 15.32 1 49.38 544 ASP A CA 1
ATOM 4442 C C . ASP A 1 544 ? -29.219 19.594 14.836 1 49.38 544 ASP A C 1
ATOM 4444 O O . ASP A 1 544 ? -28.828 19.344 13.688 1 49.38 544 ASP A O 1
ATOM 4448 N N . ASN A 1 545 ? -28.844 18.562 15.75 1 55.78 545 ASN A N 1
ATOM 4449 C CA . ASN A 1 545 ? -28.797 17.109 15.648 1 55.78 545 ASN A CA 1
ATOM 4450 C C . ASN A 1 545 ? -29.469 16.609 14.375 1 55.78 545 ASN A C 1
ATOM 4452 O O . ASN A 1 545 ? -29.031 15.617 13.781 1 55.78 545 ASN A O 1
ATOM 4456 N N . ASN A 1 546 ? -30.266 17.547 13.844 1 70.38 546 ASN A N 1
ATOM 4457 C CA . ASN A 1 546 ? -31.141 17.078 12.766 1 70.38 546 ASN A CA 1
ATOM 4458 C C . ASN A 1 546 ? -30.422 17.125 11.414 1 70.38 546 ASN A C 1
ATOM 4460 O O . ASN A 1 546 ? -30.625 16.25 10.57 1 70.38 546 ASN A O 1
ATOM 4464 N N . ILE A 1 547 ? -29.469 18.016 11.273 1 73.88 547 ILE A N 1
ATOM 4465 C CA . ILE A 1 547 ? -28.844 18.172 9.961 1 73.88 547 ILE A CA 1
ATOM 4466 C C . ILE A 1 547 ? -27.812 17.062 9.742 1 73.88 547 ILE A C 1
ATOM 4468 O O . ILE A 1 547 ? -27.766 16.453 8.664 1 73.88 547 ILE A O 1
ATOM 4472 N N . SER A 1 548 ? -27.062 16.766 10.734 1 75.81 548 SER A N 1
ATOM 4473 C CA . SER A 1 548 ? -26.062 15.711 10.633 1 75.81 548 SER A CA 1
ATOM 4474 C C . SER A 1 548 ? -26.719 14.352 10.391 1 75.81 548 SER A C 1
ATOM 4476 O O . SER A 1 548 ? -26.188 13.523 9.656 1 75.81 548 SER A O 1
ATOM 4478 N N . LYS A 1 549 ? -27.828 14.203 11.008 1 82.38 549 LYS A N 1
ATOM 4479 C CA . LYS A 1 549 ? -28.578 12.953 10.812 1 82.38 549 LYS A CA 1
ATOM 4480 C C . LYS A 1 549 ? -29.109 12.852 9.391 1 82.38 549 LYS A C 1
ATOM 4482 O O . LYS A 1 549 ? -29.094 11.773 8.789 1 82.38 549 LYS A O 1
ATOM 4487 N N . LYS A 1 550 ? -29.594 13.938 8.914 1 87.06 550 LYS A N 1
ATOM 4488 C CA . LYS A 1 550 ? -30.094 13.953 7.543 1 87.06 550 LYS A CA 1
ATOM 4489 C C . LYS A 1 550 ? -28.969 13.68 6.543 1 87.06 550 LYS A C 1
ATOM 4491 O O . LYS A 1 550 ? -29.172 12.945 5.57 1 87.06 550 LYS A O 1
ATOM 4496 N N . THR A 1 551 ? -27.875 14.32 6.801 1 88.75 551 THR A N 1
ATOM 4497 C CA . THR A 1 551 ? -26.719 14.102 5.941 1 88.75 551 THR A CA 1
ATOM 4498 C C . THR A 1 551 ? -26.312 12.625 5.938 1 88.75 551 THR A C 1
ATOM 4500 O O . THR A 1 551 ? -26.078 12.039 4.879 1 88.75 551 THR A O 1
ATOM 4503 N N . ALA A 1 552 ? -26.281 12.023 7.098 1 88.88 552 ALA A N 1
ATOM 4504 C CA . ALA A 1 552 ? -25.906 10.617 7.219 1 88.88 552 ALA A CA 1
ATOM 4505 C C . ALA A 1 552 ? -26.891 9.727 6.461 1 88.88 552 ALA A C 1
ATOM 4507 O O . ALA A 1 552 ? -26.484 8.734 5.84 1 88.88 552 ALA A O 1
ATOM 4508 N N . ASN A 1 553 ? -28.109 10.055 6.5 1 90.38 553 ASN A N 1
ATOM 4509 C CA . ASN A 1 553 ? -29.125 9.273 5.805 1 90.38 553 ASN A CA 1
ATOM 4510 C C . ASN A 1 553 ? -28.969 9.359 4.293 1 90.38 553 ASN A C 1
ATOM 4512 O O . ASN A 1 553 ? -29.109 8.359 3.59 1 90.38 553 ASN A O 1
ATOM 4516 N N . ILE A 1 554 ? -28.734 10.531 3.822 1 93.81 554 ILE A N 1
ATOM 4517 C CA . ILE A 1 554 ? -28.531 10.719 2.389 1 93.81 554 ILE A CA 1
ATOM 4518 C C . ILE A 1 554 ? -27.297 9.945 1.928 1 93.81 554 ILE A C 1
ATOM 4520 O O . ILE A 1 554 ? -27.312 9.32 0.867 1 93.81 554 ILE A O 1
ATOM 4524 N N . LEU A 1 555 ? -26.297 10 2.73 1 94.81 555 LEU A N 1
ATOM 4525 C CA . LEU A 1 555 ? -25.062 9.281 2.422 1 94.81 555 LEU A CA 1
ATOM 4526 C C . LEU A 1 555 ? -25.312 7.773 2.402 1 94.81 555 LEU A C 1
ATOM 4528 O O . LEU A 1 555 ? -24.766 7.062 1.559 1 94.81 555 LEU A O 1
ATOM 4532 N N . ASN A 1 556 ? -26.094 7.285 3.334 1 94.06 556 ASN A N 1
ATOM 4533 C CA . ASN A 1 556 ? -26.422 5.863 3.391 1 94.06 556 ASN A CA 1
ATOM 4534 C C . ASN A 1 556 ? -27.203 5.422 2.162 1 94.06 556 ASN A C 1
ATOM 4536 O O . ASN A 1 556 ? -26.969 4.344 1.614 1 94.06 556 ASN A O 1
ATOM 4540 N N . VAL A 1 557 ? -28.078 6.215 1.75 1 94.56 557 VAL A N 1
ATOM 4541 C CA . VAL A 1 557 ? -28.828 5.922 0.539 1 94.56 557 VAL A CA 1
ATOM 4542 C C . VAL A 1 557 ? -27.891 5.895 -0.665 1 94.56 557 VAL A C 1
ATOM 4544 O O . VAL A 1 557 ? -28.016 5.031 -1.537 1 94.56 557 VAL A O 1
ATOM 4547 N N . SER A 1 558 ? -27.016 6.848 -0.717 1 96.5 558 SER A N 1
ATOM 4548 C CA . SER A 1 558 ? -26.016 6.879 -1.786 1 96.5 558 SER A CA 1
ATOM 4549 C C . SER A 1 558 ? -25.188 5.605 -1.805 1 96.5 558 SER A C 1
ATOM 4551 O O . SER A 1 558 ? -24.828 5.102 -2.873 1 96.5 558 SER A O 1
ATOM 4553 N N . LEU A 1 559 ? -24.859 5.098 -0.606 1 96.31 559 LEU A N 1
ATOM 4554 C CA . LEU A 1 559 ? -24.109 3.852 -0.499 1 96.31 559 LEU A CA 1
ATOM 4555 C C . LEU A 1 559 ? -24.875 2.697 -1.138 1 96.31 559 LEU A C 1
ATOM 4557 O O . LEU A 1 559 ? -24.281 1.859 -1.823 1 96.31 559 LEU A O 1
ATOM 4561 N N . THR A 1 560 ? -26.141 2.646 -0.933 1 95.56 560 THR A N 1
ATOM 4562 C CA . THR A 1 560 ? -26.984 1.609 -1.533 1 95.56 560 THR A CA 1
ATOM 4563 C C . THR A 1 560 ? -26.938 1.7 -3.057 1 95.56 560 THR A C 1
ATOM 4565 O O . THR A 1 560 ? -26.797 0.685 -3.74 1 95.56 560 THR A O 1
ATOM 4568 N N . HIS A 1 561 ? -27.031 2.879 -3.561 1 95.44 561 HIS A N 1
ATOM 4569 C CA . HIS A 1 561 ? -27.016 3.064 -5.008 1 95.44 561 HIS A CA 1
ATOM 4570 C C . HIS A 1 561 ? -25.641 2.701 -5.586 1 95.44 561 HIS A C 1
ATOM 4572 O O . HIS A 1 561 ? -25.562 2.082 -6.648 1 95.44 561 HIS A O 1
ATOM 4578 N N . LEU A 1 562 ? -24.625 3.086 -4.918 1 96.56 562 LEU A N 1
ATOM 4579 C CA . LEU A 1 562 ? -23.266 2.846 -5.391 1 96.56 562 LEU A CA 1
ATOM 4580 C C . LEU A 1 562 ? -22.953 1.352 -5.426 1 96.56 562 LEU A C 1
ATOM 4582 O O . LEU A 1 562 ? -22.297 0.87 -6.355 1 96.56 562 LEU A O 1
ATOM 4586 N N . THR A 1 563 ? -23.406 0.59 -4.398 1 95.81 563 THR A N 1
ATOM 4587 C CA . THR A 1 563 ? -23.078 -0.825 -4.266 1 95.81 563 THR A CA 1
ATOM 4588 C C . THR A 1 563 ? -24.172 -1.694 -4.898 1 95.81 563 THR A C 1
ATOM 4590 O O . THR A 1 563 ? -23.984 -2.9 -5.066 1 95.81 563 THR A O 1
ATOM 4593 N N . MET A 1 564 ? -25.297 -1.045 -5.164 1 93.06 564 MET A N 1
ATOM 4594 C CA . MET A 1 564 ? -26.438 -1.741 -5.746 1 93.06 564 MET A CA 1
ATOM 4595 C C . MET A 1 564 ? -26.938 -2.854 -4.824 1 93.06 564 MET A C 1
ATOM 4597 O O . MET A 1 564 ? -27.375 -3.904 -5.293 1 93.06 564 MET A O 1
ATOM 4601 N N . THR A 1 565 ? -26.688 -2.652 -3.535 1 93.31 565 THR A N 1
ATOM 4602 C CA . THR A 1 565 ? -27.156 -3.609 -2.541 1 93.31 565 THR A CA 1
ATOM 4603 C C . THR A 1 565 ? -28.609 -3.328 -2.168 1 93.31 565 THR A C 1
ATOM 4605 O O . THR A 1 565 ? -28.938 -3.195 -0.987 1 93.31 565 THR A O 1
ATOM 4608 N N . TYR A 1 566 ? -29.484 -3.252 -3.074 1 88.62 566 TYR A N 1
ATOM 4609 C CA . TYR A 1 566 ? -30.891 -2.947 -2.854 1 88.62 566 TYR A CA 1
ATOM 4610 C C . TYR A 1 566 ? -31.562 -4.055 -2.057 1 88.62 566 TYR A C 1
ATOM 4612 O O . TYR A 1 566 ? -31.234 -5.23 -2.213 1 88.62 566 TYR A O 1
ATOM 4620 N N . PRO A 1 567 ? -32.531 -3.699 -1.109 1 89.62 567 PRO A N 1
ATOM 4621 C CA . PRO A 1 567 ? -33.062 -2.34 -0.923 1 89.62 567 PRO A CA 1
ATOM 4622 C C . PRO A 1 567 ? -32.188 -1.497 -0.004 1 89.62 567 PRO A C 1
ATOM 4624 O O . PRO A 1 567 ? -32.281 -0.269 0.011 1 89.62 567 PRO A O 1
ATOM 4627 N N . GLY A 1 568 ? -31.328 -2.215 0.736 1 90.19 568 GLY A N 1
ATOM 4628 C CA . GLY A 1 568 ? -30.391 -1.543 1.625 1 90.19 568 GLY A CA 1
ATOM 4629 C C . GLY A 1 568 ? -31.047 -0.474 2.48 1 90.19 568 GLY A C 1
ATOM 4630 O O . GLY A 1 568 ? -32.031 -0.737 3.16 1 90.19 568 GLY A O 1
ATOM 4631 N N . PHE A 1 569 ? -30.672 0.804 2.355 1 89.81 569 PHE A N 1
ATOM 4632 C CA . PHE A 1 569 ? -31.141 1.903 3.189 1 89.81 569 PHE A CA 1
ATOM 4633 C C . PHE A 1 569 ? -32.406 2.51 2.613 1 89.81 569 PHE A C 1
ATOM 4635 O O . PHE A 1 569 ? -33 3.42 3.205 1 89.81 569 PHE A O 1
ATOM 4642 N N . LEU A 1 570 ? -32.812 2.018 1.467 1 86.75 570 LEU A N 1
ATOM 4643 C CA . LEU A 1 570 ? -34.062 2.469 0.894 1 86.75 570 LEU A CA 1
ATOM 4644 C C . LEU A 1 570 ? -35.25 1.679 1.471 1 86.75 570 LEU A C 1
ATOM 4646 O O . LEU A 1 570 ? -36.406 2.029 1.246 1 86.75 570 LEU A O 1
ATOM 4650 N N . ASN A 1 571 ? -34.844 0.64 2.273 1 73.62 571 ASN A N 1
ATOM 4651 C CA . ASN A 1 571 ? -35.875 -0.189 2.883 1 73.62 571 ASN A CA 1
ATOM 4652 C C . ASN A 1 571 ? -36.656 0.585 3.932 1 73.62 571 ASN A C 1
ATOM 4654 O O . ASN A 1 571 ? -36.094 1.297 4.754 1 73.62 571 ASN A O 1
ATOM 4658 N N . GLU A 1 572 ? -37.906 0.642 3.85 1 64.25 572 GLU A N 1
ATOM 4659 C CA . GLU A 1 572 ? -38.844 1.366 4.707 1 64.25 572 GLU A CA 1
ATOM 4660 C C . GLU A 1 572 ? -38.75 0.901 6.156 1 64.25 572 GLU A C 1
ATOM 4662 O O . GLU A 1 572 ? -39 1.675 7.082 1 64.25 572 GLU A O 1
ATOM 4667 N N . GLU A 1 573 ? -38.375 -0.303 6.324 1 63.84 573 GLU A N 1
ATOM 4668 C CA . GLU A 1 573 ? -38.312 -0.837 7.68 1 63.84 573 GLU A CA 1
ATOM 4669 C C . GLU A 1 573 ? -37.094 -0.29 8.422 1 63.84 573 GLU A C 1
ATOM 4671 O O . GLU A 1 573 ? -36.062 0.026 7.805 1 63.84 573 GLU A O 1
ATOM 4676 N N . GLU A 1 574 ? -37.25 0.06 9.641 1 65.19 574 GLU A N 1
ATOM 4677 C CA . GLU A 1 574 ? -36.219 0.669 10.484 1 65.19 574 GLU A CA 1
ATOM 4678 C C . GLU A 1 574 ? -34.969 -0.171 10.508 1 65.19 574 GLU A C 1
ATOM 4680 O O . GLU A 1 574 ? -34.938 -1.269 11.062 1 65.19 574 GLU A O 1
ATOM 4685 N N . VAL A 1 575 ? -34.031 0.078 9.586 1 72.06 575 VAL A N 1
ATOM 4686 C CA . VAL A 1 575 ? -32.75 -0.614 9.516 1 72.06 575 VAL A CA 1
ATOM 4687 C C . VAL A 1 575 ? -31.734 0.102 10.406 1 72.06 575 VAL A C 1
ATOM 4689 O O . VAL A 1 575 ? -31.656 1.333 10.398 1 72.06 575 VAL A O 1
ATOM 4692 N N . ASN A 1 576 ? -31.25 -0.679 11.359 1 83.38 576 ASN A N 1
ATOM 4693 C CA . ASN A 1 576 ? -30.125 -0.143 12.102 1 83.38 576 ASN A CA 1
ATOM 4694 C C . ASN A 1 576 ? -28.953 0.213 11.172 1 83.38 576 ASN A C 1
ATOM 4696 O O . ASN A 1 576 ? -28.406 -0.661 10.508 1 83.38 576 ASN A O 1
ATOM 4700 N N . PRO A 1 577 ? -28.703 1.435 11 1 86.5 577 PRO A N 1
ATOM 4701 C CA . PRO A 1 577 ? -27.719 1.888 10.016 1 86.5 577 PRO A CA 1
ATOM 4702 C C . PRO A 1 577 ? -26.359 1.19 10.172 1 86.5 577 PRO A C 1
ATOM 4704 O O . PRO A 1 577 ? -25.75 0.795 9.18 1 86.5 577 PRO A O 1
ATOM 4707 N N . LEU A 1 578 ? -25.922 1.002 11.391 1 84.69 578 LEU A N 1
ATOM 4708 C CA . LEU A 1 578 ? -24.625 0.392 11.602 1 84.69 578 LEU A CA 1
ATOM 4709 C C . LEU A 1 578 ? -24.625 -1.076 11.188 1 84.69 578 LEU A C 1
ATOM 4711 O O . LEU A 1 578 ? -23.656 -1.571 10.617 1 84.69 578 LEU A O 1
ATOM 4715 N N . LYS A 1 579 ? -25.672 -1.76 11.461 1 87.06 579 LYS A N 1
ATOM 4716 C CA . LYS A 1 579 ? -25.781 -3.166 11.086 1 87.06 579 LYS A CA 1
ATOM 4717 C C . LYS A 1 579 ? -25.781 -3.332 9.57 1 87.06 579 LYS A C 1
ATOM 4719 O O . LYS A 1 579 ? -25.188 -4.27 9.039 1 87.06 579 LYS A O 1
ATOM 4724 N N . GLU A 1 580 ? -26.453 -2.475 8.93 1 91.38 580 GLU A N 1
ATOM 4725 C CA . GLU A 1 580 ? -26.5 -2.537 7.477 1 91.38 580 GLU A CA 1
ATOM 4726 C C . GLU A 1 580 ? -25.141 -2.234 6.852 1 91.38 580 GLU A C 1
ATOM 4728 O O . GLU A 1 580 ? -24.734 -2.898 5.898 1 91.38 580 GLU A O 1
ATOM 4733 N N . VAL A 1 581 ? -24.5 -1.23 7.402 1 92.81 581 VAL A N 1
ATOM 4734 C CA . VAL A 1 581 ? -23.188 -0.879 6.883 1 92.81 581 VAL A CA 1
ATOM 4735 C C . VAL A 1 581 ? -22.219 -2.053 7.066 1 92.81 581 VAL A C 1
ATOM 4737 O O . VAL A 1 581 ? -21.438 -2.367 6.168 1 92.81 581 VAL A O 1
ATOM 4740 N N . VAL A 1 582 ? -22.328 -2.725 8.188 1 91.81 582 VAL A N 1
ATOM 4741 C CA . VAL A 1 582 ? -21.453 -3.855 8.469 1 91.81 582 VAL A CA 1
ATOM 4742 C C . VAL A 1 582 ? -21.766 -5.008 7.52 1 91.81 582 VAL A C 1
ATOM 4744 O O . VAL A 1 582 ? -20.859 -5.707 7.059 1 91.81 582 VAL A O 1
ATOM 4747 N N . ALA A 1 583 ? -23 -5.168 7.203 1 92.56 583 ALA A N 1
ATOM 4748 C CA . ALA A 1 583 ? -23.406 -6.191 6.242 1 92.56 583 ALA A CA 1
ATOM 4749 C C . ALA A 1 583 ? -22.828 -5.902 4.859 1 92.56 583 ALA A C 1
ATOM 4751 O O . ALA A 1 583 ? -22.406 -6.82 4.156 1 92.56 583 ALA A O 1
ATOM 4752 N N . VAL A 1 584 ? -22.797 -4.68 4.48 1 95.06 584 VAL A N 1
ATOM 4753 C CA . VAL A 1 584 ? -22.266 -4.277 3.186 1 95.06 584 VAL A CA 1
ATOM 4754 C C . VAL A 1 584 ? -20.75 -4.488 3.164 1 95.06 584 VAL A C 1
ATOM 4756 O O . VAL A 1 584 ? -20.156 -4.734 2.107 1 95.06 584 VAL A O 1
ATOM 4759 N N . ILE A 1 585 ? -20.125 -4.469 4.348 1 95.69 585 ILE A N 1
ATOM 4760 C CA . ILE A 1 585 ? -18.688 -4.672 4.445 1 95.69 585 ILE A CA 1
ATOM 4761 C C . ILE A 1 585 ? -18.375 -6.164 4.391 1 95.69 585 ILE A C 1
ATOM 4763 O O . ILE A 1 585 ? -17.547 -6.605 3.578 1 95.69 585 ILE A O 1
ATOM 4767 N N . LYS A 1 586 ? -19.094 -6.961 5.184 1 93.06 586 LYS A N 1
ATOM 4768 C CA . LYS A 1 586 ? -18.594 -8.289 5.535 1 93.06 586 LYS A CA 1
ATOM 4769 C C . LYS A 1 586 ? -19.359 -9.375 4.781 1 93.06 586 LYS A C 1
ATOM 4771 O O . LYS A 1 586 ? -18.844 -10.477 4.59 1 93.06 586 LYS A O 1
ATOM 4776 N N . ASP A 1 587 ? -20.594 -9.172 4.352 1 91.88 587 ASP A N 1
ATOM 4777 C CA . ASP A 1 587 ? -21.422 -10.234 3.807 1 91.88 587 ASP A CA 1
ATOM 4778 C C . ASP A 1 587 ? -20.984 -10.602 2.391 1 91.88 587 ASP A C 1
ATOM 4780 O O . ASP A 1 587 ? -21.297 -9.891 1.435 1 91.88 587 ASP A O 1
ATOM 4784 N N . THR A 1 588 ? -20.438 -11.703 2.221 1 88.94 588 THR A N 1
ATOM 4785 C CA . THR A 1 588 ? -19.922 -12.156 0.933 1 88.94 588 THR A CA 1
ATOM 4786 C C . THR A 1 588 ? -21.062 -12.609 0.024 1 88.94 588 THR A C 1
ATOM 4788 O O . THR A 1 588 ? -20.891 -12.711 -1.192 1 88.94 588 THR A O 1
ATOM 4791 N N . ASN A 1 589 ? -22.219 -12.898 0.603 1 87.94 589 ASN A N 1
ATOM 4792 C CA . ASN A 1 589 ? -23.344 -13.406 -0.171 1 87.94 589 ASN A CA 1
ATOM 4793 C C . ASN A 1 589 ? -24.219 -12.273 -0.685 1 87.94 589 ASN A C 1
ATOM 4795 O O . ASN A 1 589 ? -25.094 -12.492 -1.536 1 87.94 589 ASN A O 1
ATOM 4799 N N . LYS A 1 590 ? -23.984 -11.148 -0.11 1 91.38 590 LYS A N 1
ATOM 4800 C CA . LYS A 1 590 ? -24.719 -9.977 -0.592 1 91.38 590 LYS A CA 1
ATOM 4801 C C . LYS A 1 590 ? -24.062 -9.391 -1.84 1 91.38 590 LYS A C 1
ATOM 4803 O O . LYS A 1 590 ? -23.016 -8.734 -1.75 1 91.38 590 LYS A O 1
ATOM 4808 N N . VAL A 1 591 ? -24.734 -9.586 -2.961 1 92.06 591 VAL A N 1
ATOM 4809 C CA . VAL A 1 591 ? -24.188 -9.102 -4.223 1 92.06 591 VAL A CA 1
ATOM 4810 C C . VAL A 1 591 ? -23.984 -7.59 -4.16 1 92.06 591 VAL A C 1
ATOM 4812 O O . VAL A 1 591 ? -24.906 -6.855 -3.768 1 92.06 591 VAL A O 1
ATOM 4815 N N . GLY A 1 592 ? -22.781 -7.203 -4.445 1 93.44 592 GLY A N 1
ATOM 4816 C CA . GLY A 1 592 ? -22.469 -5.781 -4.434 1 93.44 592 GLY A CA 1
ATOM 4817 C C . GLY A 1 592 ? -21.719 -5.344 -3.193 1 93.44 592 GLY A C 1
ATOM 4818 O O . GLY A 1 592 ? -21.156 -4.25 -3.16 1 93.44 592 GLY A O 1
ATOM 4819 N N . SER A 1 593 ? -21.719 -6.168 -2.152 1 95.81 593 SER A N 1
ATOM 4820 C CA . SER A 1 593 ? -20.969 -5.844 -0.939 1 95.81 593 SER A CA 1
ATOM 4821 C C . SER A 1 593 ? -19.469 -5.797 -1.204 1 95.81 593 SER A C 1
ATOM 4823 O O . SER A 1 593 ? -19.016 -6.234 -2.262 1 95.81 593 SER A O 1
ATOM 4825 N N . LEU A 1 594 ? -18.781 -5.215 -0.269 1 97.31 594 LEU A N 1
ATOM 4826 C CA . LEU A 1 594 ? -17.328 -5.109 -0.4 1 97.31 594 LEU A CA 1
ATOM 4827 C C . LEU A 1 594 ? -16.688 -6.488 -0.401 1 97.31 594 LEU A C 1
ATOM 4829 O O . LEU A 1 594 ? -15.797 -6.762 -1.218 1 97.31 594 LEU A O 1
ATOM 4833 N N . SER A 1 595 ? -17.109 -7.355 0.474 1 95.5 595 SER A N 1
ATOM 4834 C CA . SER A 1 595 ? -16.562 -8.703 0.54 1 95.5 595 SER A CA 1
ATOM 4835 C C . SER A 1 595 ? -16.891 -9.5 -0.719 1 95.5 595 SER A C 1
ATOM 4837 O O . SER A 1 595 ? -16.078 -10.312 -1.177 1 95.5 595 SER A O 1
ATOM 4839 N N . PHE A 1 596 ? -18.062 -9.305 -1.256 1 93.44 596 PHE A N 1
ATOM 4840 C CA . PHE A 1 596 ? -18.422 -9.938 -2.521 1 93.44 596 PHE A CA 1
ATOM 4841 C C . PHE A 1 596 ? -17.5 -9.453 -3.643 1 93.44 596 PHE A C 1
ATOM 4843 O O . PHE A 1 596 ? -16.984 -10.266 -4.418 1 93.44 596 PHE A O 1
ATOM 4850 N N . THR A 1 597 ? -17.312 -8.219 -3.725 1 95.94 597 THR A N 1
ATOM 4851 C CA . THR A 1 597 ? -16.453 -7.629 -4.746 1 95.94 597 THR A CA 1
ATOM 4852 C C . THR A 1 597 ? -15.031 -8.156 -4.625 1 95.94 597 THR A C 1
ATOM 4854 O O . THR A 1 597 ? -14.383 -8.453 -5.633 1 95.94 597 THR A O 1
ATOM 4857 N N . LEU A 1 598 ? -14.562 -8.25 -3.398 1 94.88 598 LEU A N 1
ATOM 4858 C CA . LEU A 1 598 ? -13.211 -8.742 -3.168 1 94.88 598 LEU A CA 1
ATOM 4859 C C . LEU A 1 598 ? -13.094 -10.219 -3.553 1 94.88 598 LEU A C 1
ATOM 4861 O O . LEU A 1 598 ? -12.047 -10.656 -4.023 1 94.88 598 LEU A O 1
ATOM 4865 N N . SER A 1 599 ? -14.141 -10.938 -3.379 1 89.38 599 SER A N 1
ATOM 4866 C CA . SER A 1 599 ? -14.141 -12.328 -3.809 1 89.38 599 SER A CA 1
ATOM 4867 C C . SER A 1 599 ? -14.07 -12.438 -5.328 1 89.38 599 SER A C 1
ATOM 4869 O O . SER A 1 599 ? -13.375 -13.305 -5.859 1 89.38 599 SER A O 1
ATOM 4871 N N . MET A 1 600 ? -14.781 -11.578 -5.973 1 90.06 600 MET A N 1
ATOM 4872 C CA . MET A 1 600 ? -14.719 -11.555 -7.434 1 90.06 600 MET A CA 1
ATOM 4873 C C . MET A 1 600 ? -13.328 -11.156 -7.91 1 90.06 600 MET A C 1
ATOM 4875 O O . MET A 1 600 ? -12.812 -11.727 -8.867 1 90.06 600 MET A O 1
ATOM 4879 N N . LEU A 1 601 ? -12.789 -10.188 -7.234 1 91.94 601 LEU A N 1
ATOM 4880 C CA . LEU A 1 601 ? -11.438 -9.75 -7.551 1 91.94 601 LEU A CA 1
ATOM 4881 C C . LEU A 1 601 ? -10.438 -10.891 -7.371 1 91.94 601 LEU A C 1
ATOM 4883 O O . LEU A 1 601 ? -9.523 -11.047 -8.18 1 91.94 601 LEU A O 1
ATOM 4887 N N . SER A 1 602 ? -10.625 -11.656 -6.344 1 84.31 602 SER A N 1
ATOM 4888 C CA . SER A 1 602 ? -9.742 -12.789 -6.059 1 84.31 602 SER A CA 1
ATOM 4889 C C . SER A 1 602 ? -9.812 -13.828 -7.172 1 84.31 602 SER A C 1
ATOM 4891 O O . SER A 1 602 ? -8.781 -14.375 -7.578 1 84.31 602 SER A O 1
ATOM 4893 N N . ASN A 1 603 ? -10.984 -14.023 -7.648 1 77.56 603 ASN A N 1
ATOM 4894 C CA . ASN A 1 603 ? -11.18 -14.984 -8.734 1 77.56 603 ASN A CA 1
ATOM 4895 C C . ASN A 1 603 ? -10.477 -14.539 -10.008 1 77.56 603 ASN A C 1
ATOM 4897 O O . ASN A 1 603 ? -9.867 -15.359 -10.703 1 77.56 603 ASN A O 1
ATOM 4901 N N . ILE A 1 604 ? -10.547 -13.367 -10.273 1 84.81 604 ILE A N 1
ATOM 4902 C CA . ILE A 1 604 ? -9.93 -12.828 -11.484 1 84.81 604 ILE A CA 1
ATOM 4903 C C . ILE A 1 604 ? -8.406 -12.828 -11.328 1 84.81 604 ILE A C 1
ATOM 4905 O O . ILE A 1 604 ? -7.684 -13.172 -12.266 1 84.81 604 ILE A O 1
ATOM 4909 N N . ASN A 1 605 ? -7.977 -12.43 -10.164 1 80.75 605 ASN A N 1
ATOM 4910 C CA . ASN A 1 605 ? -6.539 -12.359 -9.914 1 80.75 605 ASN A CA 1
ATOM 4911 C C . ASN A 1 605 ? -5.871 -13.719 -10.117 1 80.75 605 ASN A C 1
ATOM 4913 O O . ASN A 1 605 ? -4.746 -13.797 -10.609 1 80.75 605 ASN A O 1
ATOM 4917 N N . ALA A 1 606 ? -6.508 -14.727 -9.742 1 69.06 606 ALA A N 1
ATOM 4918 C CA . ALA A 1 606 ? -5.977 -16.078 -9.922 1 69.06 606 ALA A CA 1
ATOM 4919 C C . ALA A 1 606 ? -5.746 -16.375 -11.398 1 69.06 606 ALA A C 1
ATOM 4921 O O . ALA A 1 606 ? -4.801 -17.094 -11.75 1 69.06 606 ALA A O 1
ATOM 4922 N N . ASN A 1 607 ? -6.543 -15.711 -12.203 1 70.44 607 ASN A N 1
ATOM 4923 C CA . ASN A 1 607 ? -6.488 -15.992 -13.641 1 70.44 607 ASN A CA 1
ATOM 4924 C C . ASN A 1 607 ? -5.406 -15.164 -14.328 1 70.44 607 ASN A C 1
ATOM 4926 O O . ASN A 1 607 ? -4.945 -15.516 -15.414 1 70.44 607 ASN A O 1
ATOM 4930 N N . VAL A 1 608 ? -4.984 -14.094 -13.688 1 76.75 608 VAL A N 1
ATOM 4931 C CA . VAL A 1 608 ? -4.027 -13.219 -14.359 1 76.75 608 VAL A CA 1
ATOM 4932 C C . VAL A 1 608 ? -2.695 -13.242 -13.609 1 76.75 608 VAL A C 1
ATOM 4934 O O . VAL A 1 608 ? -1.824 -12.406 -13.852 1 76.75 608 VAL A O 1
ATOM 4937 N N . LYS A 1 609 ? -2.506 -14.117 -12.766 1 68.25 609 LYS A N 1
ATOM 4938 C CA . LYS A 1 609 ? -1.338 -14.211 -11.898 1 68.25 609 LYS A CA 1
ATOM 4939 C C . LYS A 1 609 ? -0.045 -14.203 -12.711 1 68.25 609 LYS A C 1
ATOM 4941 O O . LYS A 1 609 ? 0.947 -13.594 -12.305 1 68.25 609 LYS A O 1
ATOM 4946 N N . ASN A 1 610 ? -0.031 -14.789 -13.805 1 63.66 610 ASN A N 1
ATOM 4947 C CA . ASN A 1 610 ? 1.178 -14.953 -14.602 1 63.66 610 ASN A CA 1
ATOM 4948 C C . ASN A 1 610 ? 1.61 -13.633 -15.234 1 63.66 610 ASN A C 1
ATOM 4950 O O . ASN A 1 610 ? 2.75 -13.492 -15.688 1 63.66 610 ASN A O 1
ATOM 4954 N N . LEU A 1 611 ? 0.691 -12.656 -15.281 1 71.88 611 LEU A N 1
ATOM 4955 C CA . LEU A 1 611 ? 1 -11.359 -15.859 1 71.88 611 LEU A CA 1
ATOM 4956 C C . LEU A 1 611 ? 1.526 -10.398 -14.805 1 71.88 611 LEU A C 1
ATOM 4958 O O . LEU A 1 611 ? 2.137 -9.375 -15.125 1 71.88 611 LEU A O 1
ATOM 4962 N N . LEU A 1 612 ? 1.313 -10.797 -13.594 1 75.56 612 LEU A N 1
ATOM 4963 C CA . LEU A 1 612 ? 1.631 -9.875 -12.508 1 75.56 612 LEU A CA 1
ATOM 4964 C C . LEU A 1 612 ? 3.023 -10.148 -11.953 1 75.56 612 LEU A C 1
ATOM 4966 O O . LEU A 1 612 ? 3.531 -11.266 -12.055 1 75.56 612 LEU A O 1
ATOM 4970 N N . THR A 1 613 ? 3.65 -9.109 -11.492 1 74.19 613 THR A N 1
ATOM 4971 C CA . THR A 1 613 ? 4.934 -9.258 -10.812 1 74.19 613 THR A CA 1
ATOM 4972 C C . THR A 1 613 ? 4.77 -10.031 -9.508 1 74.19 613 THR A C 1
ATOM 4974 O O . THR A 1 613 ? 3.666 -10.109 -8.961 1 74.19 613 THR A O 1
ATOM 4977 N N . MET A 1 614 ? 5.809 -10.609 -9.086 1 69.06 614 MET A N 1
ATOM 4978 C CA . MET A 1 614 ? 5.801 -11.336 -7.816 1 69.06 614 MET A CA 1
ATOM 4979 C C . MET A 1 614 ? 5.402 -10.422 -6.664 1 69.06 614 MET A C 1
ATOM 4981 O O . MET A 1 614 ? 4.715 -10.844 -5.734 1 69.06 614 MET A O 1
ATOM 4985 N N . GLU A 1 615 ? 5.848 -9.18 -6.785 1 77.19 615 GLU A N 1
ATOM 4986 C CA . GLU A 1 615 ? 5.496 -8.195 -5.766 1 77.19 615 GLU A CA 1
ATOM 4987 C C . GLU A 1 615 ? 3.986 -8 -5.684 1 77.19 615 GLU A C 1
ATOM 4989 O O . GLU A 1 615 ? 3.424 -7.906 -4.59 1 77.19 615 GLU A O 1
ATOM 4994 N N . ALA A 1 616 ? 3.367 -7.902 -6.812 1 82.69 616 ALA A N 1
ATOM 4995 C CA . ALA A 1 616 ? 1.923 -7.695 -6.863 1 82.69 616 ALA A CA 1
ATOM 4996 C C . ALA A 1 616 ? 1.175 -8.883 -6.27 1 82.69 616 ALA A C 1
ATOM 4998 O O . ALA A 1 616 ? 0.203 -8.711 -5.531 1 82.69 616 ALA A O 1
ATOM 4999 N N . TRP A 1 617 ? 1.713 -10.016 -6.508 1 73.88 617 TRP A N 1
ATOM 5000 C CA . TRP A 1 617 ? 1.078 -11.227 -6.008 1 73.88 617 TRP A CA 1
ATOM 5001 C C . TRP A 1 617 ? 1.184 -11.312 -4.488 1 73.88 617 TRP A C 1
ATOM 5003 O O . TRP A 1 617 ? 0.216 -11.664 -3.809 1 73.88 617 TRP A O 1
ATOM 5013 N N . ARG A 1 618 ? 2.279 -11.016 -4.027 1 75.81 618 ARG A N 1
ATOM 5014 C CA . ARG A 1 618 ? 2.508 -11.07 -2.588 1 75.81 618 ARG A CA 1
ATOM 5015 C C . ARG A 1 618 ? 1.588 -10.094 -1.855 1 75.81 618 ARG A C 1
ATOM 5017 O O . ARG A 1 618 ? 1.027 -10.43 -0.81 1 75.81 618 ARG A O 1
ATOM 5024 N N . ILE A 1 619 ? 1.449 -8.93 -2.381 1 84.44 619 ILE A N 1
ATOM 5025 C CA . ILE A 1 619 ? 0.596 -7.918 -1.77 1 84.44 619 ILE A CA 1
ATOM 5026 C C . ILE A 1 619 ? -0.855 -8.391 -1.775 1 84.44 619 ILE A C 1
ATOM 5028 O O . ILE A 1 619 ? -1.572 -8.227 -0.785 1 84.44 619 ILE A O 1
ATOM 5032 N N . TYR A 1 620 ? -1.217 -8.945 -2.84 1 85.19 620 TYR A N 1
ATOM 5033 C CA . TYR A 1 620 ? -2.598 -9.398 -2.949 1 85.19 620 TYR A CA 1
ATOM 5034 C C . TYR A 1 620 ? -2.881 -10.523 -1.961 1 85.19 620 TYR A C 1
ATOM 5036 O O . TYR A 1 620 ? -3.945 -10.562 -1.341 1 85.19 620 TYR A O 1
ATOM 5044 N N . GLU A 1 621 ? -1.911 -11.453 -1.825 1 76.88 621 GLU A N 1
ATOM 5045 C CA . GLU A 1 621 ? -2.074 -12.562 -0.887 1 76.88 621 GLU A CA 1
ATOM 5046 C C . GLU A 1 621 ? -2.174 -12.055 0.55 1 76.88 621 GLU A C 1
ATOM 5048 O O . GLU A 1 621 ? -2.977 -12.562 1.338 1 76.88 621 GLU A O 1
ATOM 5053 N N . ARG A 1 622 ? -1.36 -11.133 0.839 1 81.94 622 ARG A N 1
ATOM 5054 C CA . ARG A 1 622 ? -1.414 -10.523 2.166 1 81.94 622 ARG A CA 1
ATOM 5055 C C . ARG A 1 622 ? -2.756 -9.836 2.402 1 81.94 622 ARG A C 1
ATOM 5057 O O . ARG A 1 622 ? -3.322 -9.93 3.494 1 81.94 622 ARG A O 1
ATOM 5064 N N . MET A 1 623 ? -3.246 -9.117 1.44 1 90.94 623 MET A N 1
ATOM 5065 C CA . MET A 1 623 ? -4.539 -8.438 1.51 1 90.94 623 MET A CA 1
ATOM 5066 C C . MET A 1 623 ? -5.66 -9.438 1.782 1 90.94 623 MET A C 1
ATOM 5068 O O . MET A 1 623 ? -6.504 -9.211 2.648 1 90.94 623 MET A O 1
ATOM 5072 N N . GLN A 1 624 ? -5.629 -10.562 1.055 1 85.12 624 GLN A N 1
ATOM 5073 C CA . GLN A 1 624 ? -6.668 -11.578 1.196 1 85.12 624 GLN A CA 1
ATOM 5074 C C . GLN A 1 624 ? -6.629 -12.219 2.582 1 85.12 624 GLN A C 1
ATOM 5076 O O . GLN A 1 624 ? -7.676 -12.43 3.201 1 85.12 624 GLN A O 1
ATOM 5081 N N . LYS A 1 625 ? -5.441 -12.461 3.01 1 81.69 625 LYS A N 1
ATOM 5082 C CA . LYS A 1 625 ? -5.277 -13.062 4.328 1 81.69 625 LYS A CA 1
ATOM 5083 C C . LYS A 1 625 ? -5.805 -12.148 5.426 1 81.69 625 LYS A C 1
ATOM 5085 O O . LYS A 1 625 ? -6.566 -12.578 6.293 1 81.69 625 LYS A O 1
ATOM 5090 N N . ASP A 1 626 ? -5.43 -10.898 5.406 1 88.12 626 ASP A N 1
ATOM 5091 C CA . ASP A 1 626 ? -5.859 -9.938 6.414 1 88.12 626 ASP A CA 1
ATOM 5092 C C . ASP A 1 626 ? -7.375 -9.734 6.367 1 88.12 626 ASP A C 1
ATOM 5094 O O . ASP A 1 626 ? -8.023 -9.617 7.41 1 88.12 626 ASP A O 1
ATOM 5098 N N . TRP A 1 627 ? -7.93 -9.641 5.191 1 90.62 627 TRP A N 1
ATOM 5099 C CA . TRP A 1 627 ? -9.367 -9.43 5.051 1 90.62 627 TRP A CA 1
ATOM 5100 C C . TRP A 1 627 ? -10.148 -10.633 5.559 1 90.62 627 TRP A C 1
ATOM 5102 O O . TRP A 1 627 ? -11.195 -10.484 6.188 1 90.62 627 TRP A O 1
ATOM 5112 N N . PHE A 1 628 ? -9.602 -11.828 5.254 1 83 628 PHE A N 1
ATOM 5113 C CA . PHE A 1 628 ? -10.234 -13.055 5.727 1 83 628 PHE A CA 1
ATOM 5114 C C . PHE A 1 628 ? -10.258 -13.094 7.25 1 83 628 PHE A C 1
ATOM 5116 O O . PHE A 1 628 ? -11.281 -13.422 7.852 1 83 628 PHE A O 1
ATOM 5123 N N . ASN A 1 629 ? -9.164 -12.711 7.883 1 85 629 ASN A N 1
ATOM 5124 C CA . ASN A 1 629 ? -9.078 -12.664 9.336 1 85 629 ASN A CA 1
ATOM 5125 C C . ASN A 1 629 ? -10.047 -11.633 9.922 1 85 629 ASN A C 1
ATOM 5127 O O . ASN A 1 629 ? -10.672 -11.875 10.953 1 85 629 ASN A O 1
ATOM 5131 N N . TYR A 1 630 ? -10.195 -10.586 9.289 1 90.25 630 TYR A N 1
ATOM 5132 C CA . TYR A 1 630 ? -11.117 -9.547 9.711 1 90.25 630 TYR A CA 1
ATOM 5133 C C . TYR A 1 630 ? -12.562 -10.031 9.641 1 90.25 630 TYR A C 1
ATOM 5135 O O . TYR A 1 630 ? -13.344 -9.82 10.57 1 90.25 630 TYR A O 1
ATOM 5143 N N . ASN A 1 631 ? -12.898 -10.641 8.547 1 87.38 631 ASN A N 1
ATOM 5144 C CA . ASN A 1 631 ? -14.266 -11.102 8.344 1 87.38 631 ASN A CA 1
ATOM 5145 C C . ASN A 1 631 ? -14.648 -12.18 9.352 1 87.38 631 ASN A C 1
ATOM 5147 O O . ASN A 1 631 ? -15.82 -12.305 9.727 1 87.38 631 ASN A O 1
ATOM 5151 N N . LYS A 1 632 ? -13.641 -12.891 9.859 1 81.06 632 LYS A N 1
ATOM 5152 C CA . LYS A 1 632 ? -13.898 -13.969 10.797 1 81.06 632 LYS A CA 1
ATOM 5153 C C . LYS A 1 632 ? -14.023 -13.445 12.227 1 81.06 632 LYS A C 1
ATOM 5155 O O . LYS A 1 632 ? -14.727 -14.023 13.047 1 81.06 632 LYS A O 1
ATOM 5160 N N . ARG A 1 633 ? -13.406 -12.297 12.492 1 79.06 633 ARG A N 1
ATOM 5161 C CA . ARG A 1 633 ? -13.398 -11.719 13.836 1 79.06 633 ARG A CA 1
ATOM 5162 C C . ARG A 1 633 ? -14.68 -10.953 14.109 1 79.06 633 ARG A C 1
ATOM 5164 O O . ARG A 1 633 ? -15.266 -10.359 13.195 1 79.06 633 ARG A O 1
ATOM 5171 N N . THR A 1 634 ? -15.156 -11.164 15.32 1 76.12 634 THR A N 1
ATOM 5172 C CA . THR A 1 634 ? -16.25 -10.297 15.742 1 76.12 634 THR A CA 1
ATOM 5173 C C . THR A 1 634 ? -15.734 -8.914 16.125 1 76.12 634 THR A C 1
ATOM 5175 O O . THR A 1 634 ? -14.891 -8.781 17 1 76.12 634 THR A O 1
ATOM 5178 N N . VAL A 1 635 ? -15.977 -7.996 15.273 1 69.88 635 VAL A N 1
ATOM 5179 C CA . VAL A 1 635 ? -15.508 -6.629 15.5 1 69.88 635 VAL A CA 1
ATOM 5180 C C . VAL A 1 635 ? -16.609 -5.801 16.141 1 69.88 635 VAL A C 1
ATOM 5182 O O . VAL A 1 635 ? -17.734 -5.73 15.617 1 69.88 635 VAL A O 1
ATOM 5185 N N . ILE A 1 636 ? -16.312 -5.254 17.25 1 63.22 636 ILE A N 1
ATOM 5186 C CA . ILE A 1 636 ? -17.344 -4.578 18.031 1 63.22 636 ILE A CA 1
ATOM 5187 C C . ILE A 1 636 ? -17.234 -3.068 17.828 1 63.22 636 ILE A C 1
ATOM 5189 O O . ILE A 1 636 ? -18.25 -2.371 17.781 1 63.22 636 ILE A O 1
ATOM 5193 N N . SER A 1 637 ? -16.078 -2.59 17.516 1 74.19 637 SER A N 1
ATOM 5194 C CA . SER A 1 637 ? -15.953 -1.136 17.531 1 74.19 637 SER A CA 1
ATOM 5195 C C . SER A 1 637 ? -15.922 -0.563 16.125 1 74.19 637 SER A C 1
ATOM 5197 O O . SER A 1 637 ? -15.297 -1.143 15.227 1 74.19 637 SER A O 1
ATOM 5199 N N . ASN A 1 638 ? -16.703 0.497 15.844 1 77.19 638 ASN A N 1
ATOM 5200 C CA . ASN A 1 638 ? -16.703 1.229 14.586 1 77.19 638 ASN A CA 1
ATOM 5201 C C . ASN A 1 638 ? -15.289 1.668 14.195 1 77.19 638 ASN A C 1
ATOM 5203 O O . ASN A 1 638 ? -14.945 1.691 13.008 1 77.19 638 ASN A O 1
ATOM 5207 N N . ARG A 1 639 ? -14.586 1.85 15.203 1 74.31 639 ARG A N 1
ATOM 5208 C CA . ARG A 1 639 ? -13.211 2.271 14.961 1 74.31 639 ARG A CA 1
ATOM 5209 C C . ARG A 1 639 ? -12.398 1.155 14.312 1 74.31 639 ARG A C 1
ATOM 5211 O O . ARG A 1 639 ? -11.578 1.41 13.43 1 74.31 639 ARG A O 1
ATOM 5218 N N . GLU A 1 640 ? -12.625 0.044 14.781 1 82.75 640 GLU A N 1
ATOM 5219 C CA . GLU A 1 640 ? -11.898 -1.095 14.227 1 82.75 640 GLU A CA 1
ATOM 5220 C C . GLU A 1 640 ? -12.273 -1.328 12.766 1 82.75 640 GLU A C 1
ATOM 5222 O O . GLU A 1 640 ? -11.414 -1.686 11.953 1 82.75 640 GLU A O 1
ATOM 5227 N N . HIS A 1 641 ? -13.562 -1.125 12.453 1 90.06 641 HIS A N 1
ATOM 5228 C CA . HIS A 1 641 ? -13.984 -1.237 11.055 1 90.06 641 HIS A CA 1
ATOM 5229 C C . HIS A 1 641 ? -13.266 -0.22 10.18 1 90.06 641 HIS A C 1
ATOM 5231 O O . HIS A 1 641 ? -12.797 -0.554 9.086 1 90.06 641 HIS A O 1
ATOM 5237 N N . ILE A 1 642 ? -13.148 0.957 10.664 1 88.44 642 ILE A N 1
ATOM 5238 C CA . ILE A 1 642 ? -12.508 2.027 9.914 1 88.44 642 ILE A CA 1
ATOM 5239 C C . ILE A 1 642 ? -11.031 1.705 9.719 1 88.44 642 ILE A C 1
ATOM 5241 O O . ILE A 1 642 ? -10.484 1.885 8.625 1 88.44 642 ILE A O 1
ATOM 5245 N N . ASN A 1 643 ? -10.398 1.187 10.734 1 85.56 643 ASN A N 1
ATOM 5246 C CA . ASN A 1 643 ? -8.992 0.827 10.648 1 85.56 643 ASN A CA 1
ATOM 5247 C C . ASN A 1 643 ? -8.75 -0.268 9.617 1 85.56 643 ASN A C 1
ATOM 5249 O O . ASN A 1 643 ? -7.754 -0.236 8.891 1 85.56 643 ASN A O 1
ATOM 5253 N N . GLU A 1 644 ? -9.617 -1.226 9.625 1 91.31 644 GLU A N 1
ATOM 5254 C CA . GLU A 1 644 ? -9.484 -2.32 8.664 1 91.31 644 GLU A CA 1
ATOM 5255 C C . GLU A 1 644 ? -9.695 -1.833 7.238 1 91.31 644 GLU A C 1
ATOM 5257 O O . GLU A 1 644 ? -9.055 -2.318 6.309 1 91.31 644 GLU A O 1
ATOM 5262 N N . LEU A 1 645 ? -10.633 -0.935 7.086 1 93.94 645 LEU A N 1
ATOM 5263 C CA . LEU A 1 645 ? -10.859 -0.358 5.766 1 93.94 645 LEU A CA 1
ATOM 5264 C C . LEU A 1 645 ? -9.656 0.453 5.309 1 93.94 645 LEU A C 1
ATOM 5266 O O . LEU A 1 645 ? -9.297 0.432 4.129 1 93.94 645 LEU A O 1
ATOM 5270 N N . ASP A 1 646 ? -9.047 1.134 6.219 1 89.81 646 ASP A N 1
ATOM 5271 C CA . ASP A 1 646 ? -7.828 1.874 5.906 1 89.81 646 ASP A CA 1
ATOM 5272 C C . ASP A 1 646 ? -6.719 0.933 5.449 1 89.81 646 ASP A C 1
ATOM 5274 O O . ASP A 1 646 ? -6.008 1.226 4.484 1 89.81 646 ASP A O 1
ATOM 5278 N N . ASN A 1 647 ? -6.559 -0.123 6.113 1 91.62 647 ASN A N 1
ATOM 5279 C CA . ASN A 1 647 ? -5.559 -1.118 5.734 1 91.62 647 ASN A CA 1
ATOM 5280 C C . ASN A 1 647 ? -5.84 -1.699 4.352 1 91.62 647 ASN A C 1
ATOM 5282 O O . ASN A 1 647 ? -4.918 -1.897 3.561 1 91.62 647 ASN A O 1
ATOM 5286 N N . LEU A 1 648 ? -7.07 -2.025 4.168 1 94.81 648 LEU A N 1
ATOM 5287 C CA . LEU A 1 648 ? -7.465 -2.547 2.865 1 94.81 648 LEU A CA 1
ATOM 5288 C C . LEU A 1 648 ? -7.117 -1.557 1.758 1 94.81 648 LEU A C 1
ATOM 5290 O O . LEU A 1 648 ? -6.625 -1.952 0.697 1 94.81 648 LEU A O 1
ATOM 5294 N N . LEU A 1 649 ? -7.375 -0.313 2.008 1 94 649 LEU A N 1
ATOM 5295 C CA . LEU A 1 649 ? -7.102 0.718 1.013 1 94 649 LEU A CA 1
ATOM 5296 C C . LEU A 1 649 ? -5.609 0.791 0.7 1 94 649 LEU A C 1
ATOM 5298 O O . LEU A 1 649 ? -5.223 1.039 -0.444 1 94 649 LEU A O 1
ATOM 5302 N N . ILE A 1 650 ? -4.781 0.64 1.673 1 91.81 650 ILE A N 1
ATOM 5303 C CA . ILE A 1 650 ? -3.34 0.638 1.457 1 91.81 650 ILE A CA 1
ATOM 5304 C C . ILE A 1 650 ? -2.967 -0.469 0.475 1 91.81 650 ILE A C 1
ATOM 5306 O O . ILE A 1 650 ? -2.234 -0.232 -0.489 1 91.81 650 ILE A O 1
ATOM 5310 N N . TYR A 1 651 ? -3.484 -1.673 0.685 1 93.81 651 TYR A N 1
ATOM 5311 C CA . TYR A 1 651 ? -3.195 -2.811 -0.181 1 93.81 651 TYR A CA 1
ATOM 5312 C C . TYR A 1 651 ? -3.719 -2.57 -1.592 1 93.81 651 TYR A C 1
ATOM 5314 O O . TYR A 1 651 ? -3.018 -2.82 -2.574 1 93.81 651 TYR A O 1
ATOM 5322 N N . LEU A 1 652 ? -4.961 -2.076 -1.648 1 95.56 652 LEU A N 1
ATOM 5323 C CA . LEU A 1 652 ? -5.586 -1.873 -2.951 1 95.56 652 LEU A CA 1
ATOM 5324 C C . LEU A 1 652 ? -4.812 -0.843 -3.77 1 95.56 652 LEU A C 1
ATOM 5326 O O . LEU A 1 652 ? -4.609 -1.026 -4.973 1 95.56 652 LEU A O 1
ATOM 5330 N N . MET A 1 653 ? -4.371 0.176 -3.117 1 93.81 653 MET A N 1
ATOM 5331 C CA . MET A 1 653 ? -3.625 1.22 -3.809 1 93.81 653 MET A CA 1
ATOM 5332 C C . MET A 1 653 ? -2.268 0.701 -4.27 1 93.81 653 MET A C 1
ATOM 5334 O O . MET A 1 653 ? -1.834 0.991 -5.387 1 93.81 653 MET A O 1
ATOM 5338 N N . ALA A 1 654 ? -1.609 0.053 -3.385 1 93.56 654 ALA A N 1
ATOM 5339 C CA . ALA A 1 654 ? -0.325 -0.54 -3.752 1 93.56 654 ALA A CA 1
ATOM 5340 C C . ALA A 1 654 ? -0.482 -1.513 -4.918 1 93.56 654 ALA A C 1
ATOM 5342 O O . ALA A 1 654 ? 0.329 -1.513 -5.848 1 93.56 654 ALA A O 1
ATOM 5343 N N . TYR A 1 655 ? -1.514 -2.354 -4.824 1 93.38 655 TYR A N 1
ATOM 5344 C CA . TYR A 1 655 ? -1.791 -3.328 -5.875 1 93.38 655 TYR A CA 1
ATOM 5345 C C . TYR A 1 655 ? -2.049 -2.635 -7.207 1 93.38 655 TYR A C 1
ATOM 5347 O O . TYR A 1 655 ? -1.538 -3.061 -8.242 1 93.38 655 TYR A O 1
ATOM 5355 N N . LYS A 1 656 ? -2.842 -1.608 -7.191 1 93.5 656 LYS A N 1
ATOM 5356 C CA . LYS A 1 656 ? -3.143 -0.846 -8.398 1 93.5 656 LYS A CA 1
ATOM 5357 C C . LYS A 1 656 ? -1.869 -0.281 -9.023 1 93.5 656 LYS A C 1
ATOM 5359 O O . LYS A 1 656 ? -1.683 -0.355 -10.242 1 93.5 656 LYS A O 1
ATOM 5364 N N . GLU A 1 657 ? -1.026 0.29 -8.227 1 91.56 657 GLU A N 1
ATOM 5365 C CA . GLU A 1 657 ? 0.231 0.852 -8.711 1 91.56 657 GLU A CA 1
ATOM 5366 C C . GLU A 1 657 ? 1.106 -0.223 -9.352 1 91.56 657 GLU A C 1
ATOM 5368 O O . GLU A 1 657 ? 1.729 0.011 -10.391 1 91.56 657 GLU A O 1
ATOM 5373 N N . LEU A 1 658 ? 1.165 -1.346 -8.773 1 88.62 658 LEU A N 1
ATOM 5374 C CA . LEU A 1 658 ? 2.004 -2.432 -9.266 1 88.62 658 LEU A CA 1
ATOM 5375 C C . LEU A 1 658 ? 1.477 -2.969 -10.594 1 88.62 658 LEU A C 1
ATOM 5377 O O . LEU A 1 658 ? 2.256 -3.367 -11.461 1 88.62 658 LEU A O 1
ATOM 5381 N N . ILE A 1 659 ? 0.191 -3.029 -10.742 1 88 659 ILE A N 1
ATOM 5382 C CA . ILE A 1 659 ? -0.387 -3.451 -12.016 1 88 659 ILE A CA 1
ATOM 5383 C C . ILE A 1 659 ? 0.007 -2.467 -13.109 1 88 659 ILE A C 1
ATOM 5385 O O . ILE A 1 659 ? 0.428 -2.873 -14.195 1 88 659 ILE A O 1
ATOM 5389 N N . ASP A 1 660 ? -0.047 -1.266 -12.773 1 84.31 660 ASP A N 1
ATOM 5390 C CA . ASP A 1 660 ? 0.266 -0.223 -13.742 1 84.31 660 ASP A CA 1
ATOM 5391 C C . ASP A 1 660 ? 1.729 -0.294 -14.172 1 84.31 660 ASP A C 1
ATOM 5393 O O . ASP A 1 660 ? 2.062 0.017 -15.32 1 84.31 660 ASP A O 1
ATOM 5397 N N . GLU A 1 661 ? 2.469 -0.793 -13.312 1 77.56 661 GLU A N 1
ATOM 5398 C CA . GLU A 1 661 ? 3.898 -0.876 -13.594 1 77.56 661 GLU A CA 1
ATOM 5399 C C . GLU A 1 661 ? 4.242 -2.172 -14.32 1 77.56 661 GLU A C 1
ATOM 5401 O O . GLU A 1 661 ? 5.242 -2.242 -15.039 1 77.56 661 GLU A O 1
ATOM 5406 N N . SER A 1 662 ? 3.441 -3.199 -14.023 1 73.88 662 SER A N 1
ATOM 5407 C CA . SER A 1 662 ? 3.852 -4.551 -14.398 1 73.88 662 SER A CA 1
ATOM 5408 C C . SER A 1 662 ? 3.355 -4.918 -15.789 1 73.88 662 SER A C 1
ATOM 5410 O O . SER A 1 662 ? 4.016 -5.664 -16.516 1 73.88 662 SER A O 1
ATOM 5412 N N . ILE A 1 663 ? 2.189 -4.52 -16.156 1 73.69 663 ILE A N 1
ATOM 5413 C CA . ILE A 1 663 ? 1.578 -4.984 -17.391 1 73.69 663 ILE A CA 1
ATOM 5414 C C . ILE A 1 663 ? 1.812 -3.961 -18.5 1 73.69 663 ILE A C 1
ATOM 5416 O O . ILE A 1 663 ? 1.591 -2.764 -18.297 1 73.69 663 ILE A O 1
ATOM 5420 N N . PHE A 1 664 ? 2.301 -4.551 -19.609 1 75.12 664 PHE A N 1
ATOM 5421 C CA . PHE A 1 664 ? 2.58 -3.744 -20.797 1 75.12 664 PHE A CA 1
ATOM 5422 C C . PHE A 1 664 ? 1.316 -3.545 -21.625 1 75.12 664 PHE A C 1
ATOM 5424 O O . PHE A 1 664 ? 0.4 -4.367 -21.578 1 75.12 664 PHE A O 1
ATOM 5431 N N . LYS A 1 665 ? 1.34 -2.459 -22.312 1 71.81 665 LYS A N 1
ATOM 5432 C CA . LYS A 1 665 ? 0.195 -2.172 -23.172 1 71.81 665 LYS A CA 1
ATOM 5433 C C . LYS A 1 665 ? -0.072 -3.324 -24.141 1 71.81 665 LYS A C 1
ATOM 5435 O O . LYS A 1 665 ? -1.225 -3.703 -24.359 1 71.81 665 LYS A O 1
ATOM 5440 N N . GLU A 1 666 ? 0.981 -3.902 -24.594 1 70.12 666 GLU A N 1
ATOM 5441 C CA . GLU A 1 666 ? 0.87 -4.992 -25.562 1 70.12 666 GLU A CA 1
ATOM 5442 C C . GLU A 1 666 ? 0.407 -6.281 -24.891 1 70.12 666 GLU A C 1
ATOM 5444 O O . GLU A 1 666 ? -0.066 -7.199 -25.562 1 70.12 666 GLU A O 1
ATOM 5449 N N . GLN A 1 667 ? 0.534 -6.199 -23.578 1 72.44 667 GLN A N 1
ATOM 5450 C CA . GLN A 1 667 ? 0.121 -7.387 -22.828 1 72.44 667 GLN A CA 1
ATOM 5451 C C . GLN A 1 667 ? -1.312 -7.25 -22.328 1 72.44 667 GLN A C 1
ATOM 5453 O O . GLN A 1 667 ? -1.816 -8.133 -21.625 1 72.44 667 GLN A O 1
ATOM 5458 N N . GLY A 1 668 ? -1.928 -6.16 -22.734 1 79.25 668 GLY A N 1
ATOM 5459 C CA . GLY A 1 668 ? -3.344 -6.043 -22.438 1 79.25 668 GLY A CA 1
ATOM 5460 C C . GLY A 1 668 ? -3.641 -5.004 -21.375 1 79.25 668 GLY A C 1
ATOM 5461 O O . GLY A 1 668 ? -4.766 -4.922 -20.875 1 79.25 668 GLY A O 1
ATOM 5462 N N . LEU A 1 669 ? -2.609 -4.25 -21.016 1 84.5 669 LEU A N 1
ATOM 5463 C CA . LEU A 1 669 ? -2.844 -3.215 -20 1 84.5 669 LEU A CA 1
ATOM 5464 C C . LEU A 1 669 ? -3.988 -2.301 -20.422 1 84.5 669 LEU A C 1
ATOM 5466 O O . LEU A 1 669 ? -4.73 -1.801 -19.578 1 84.5 669 LEU A O 1
ATOM 5470 N N . ILE A 1 670 ? -4.16 -2.189 -21.688 1 89.56 670 ILE A N 1
ATOM 5471 C CA . ILE A 1 670 ? -5.172 -1.287 -22.234 1 89.56 670 ILE A CA 1
ATOM 5472 C C . ILE A 1 670 ? -6.562 -1.764 -21.828 1 89.56 670 ILE A C 1
ATOM 5474 O O . ILE A 1 670 ? -7.445 -0.951 -21.547 1 89.56 670 ILE A O 1
ATOM 5478 N N . LEU A 1 671 ? -6.785 -3.086 -21.812 1 91.31 671 LEU A N 1
ATOM 5479 C CA . LEU A 1 671 ? -8.078 -3.639 -21.438 1 91.31 671 LEU A CA 1
ATOM 5480 C C . LEU A 1 671 ? -8.359 -3.396 -19.953 1 91.31 671 LEU A C 1
ATOM 5482 O O . LEU A 1 671 ? -9.484 -3.078 -19.578 1 91.31 671 LEU A O 1
ATOM 5486 N N . TYR A 1 672 ? -7.34 -3.568 -19.172 1 93.5 672 TYR A N 1
ATOM 5487 C CA . TYR A 1 672 ? -7.43 -3.23 -17.766 1 93.5 672 TYR A CA 1
ATOM 5488 C C . TYR A 1 672 ? -7.812 -1.769 -17.578 1 93.5 672 TYR A C 1
ATOM 5490 O O . TYR A 1 672 ? -8.711 -1.452 -16.781 1 93.5 672 TYR A O 1
ATOM 5498 N N . ASP A 1 673 ? -7.176 -0.921 -18.281 1 94.88 673 ASP A N 1
ATOM 5499 C CA . ASP A 1 673 ? -7.41 0.516 -18.172 1 94.88 673 ASP A CA 1
ATOM 5500 C C . ASP A 1 673 ? -8.828 0.872 -18.625 1 94.88 673 ASP A C 1
ATOM 5502 O O . ASP A 1 673 ? -9.469 1.744 -18.031 1 94.88 673 ASP A O 1
ATOM 5506 N N . ILE A 1 674 ? -9.266 0.273 -19.625 1 95.94 674 ILE A N 1
ATOM 5507 C CA . ILE A 1 674 ? -10.625 0.492 -20.094 1 95.94 674 ILE A CA 1
ATOM 5508 C C . ILE A 1 674 ? -11.625 0.087 -19.016 1 95.94 674 ILE A C 1
ATOM 5510 O O . ILE A 1 674 ? -12.578 0.817 -18.75 1 95.94 674 ILE A O 1
ATOM 5514 N N . GLY A 1 675 ? -11.383 -1.076 -18.438 1 96.94 675 GLY A N 1
ATOM 5515 C CA . GLY A 1 675 ? -12.242 -1.507 -17.344 1 96.94 675 GLY A CA 1
ATOM 5516 C C . GLY A 1 675 ? -12.266 -0.531 -16.188 1 96.94 675 GLY A C 1
ATOM 5517 O O . GLY A 1 675 ? -13.328 -0.222 -15.648 1 96.94 675 GLY A O 1
ATOM 5518 N N . CYS A 1 676 ? -11.086 -0.024 -15.812 1 96.88 676 CYS A N 1
ATOM 5519 C CA . CYS A 1 676 ? -10.977 0.942 -14.727 1 96.88 676 CYS A CA 1
ATOM 5520 C C . CYS A 1 676 ? -11.789 2.197 -15.031 1 96.88 676 CYS A C 1
ATOM 5522 O O . CYS A 1 676 ? -12.555 2.664 -14.188 1 96.88 676 CYS A O 1
ATOM 5524 N N . LYS A 1 677 ? -11.641 2.684 -16.219 1 97.75 677 LYS A N 1
ATOM 5525 C CA . LYS A 1 677 ? -12.234 3.969 -16.578 1 97.75 677 LYS A CA 1
ATOM 5526 C C . LYS A 1 677 ? -13.75 3.85 -16.75 1 97.75 677 LYS A C 1
ATOM 5528 O O . LYS A 1 677 ? -14.484 4.781 -16.422 1 97.75 677 LYS A O 1
ATOM 5533 N N . LEU A 1 678 ? -14.195 2.746 -17.266 1 97.81 678 LEU A N 1
ATOM 5534 C CA . LEU A 1 678 ? -15.625 2.51 -17.375 1 97.81 678 LEU A CA 1
ATOM 5535 C C . LEU A 1 678 ? -16.266 2.459 -15.992 1 97.81 678 LEU A C 1
ATOM 5537 O O . LEU A 1 678 ? -17.297 3.098 -15.758 1 97.81 678 LEU A O 1
ATOM 5541 N N . GLU A 1 679 ? -15.617 1.697 -15.125 1 97.88 679 GLU A N 1
ATOM 5542 C CA . GLU A 1 679 ? -16.156 1.541 -13.781 1 97.88 679 GLU A CA 1
ATOM 5543 C C . GLU A 1 679 ? -16.109 2.854 -13.008 1 97.88 679 GLU A C 1
ATOM 5545 O O . GLU A 1 679 ? -17.047 3.213 -12.305 1 97.88 679 GLU A O 1
ATOM 5550 N N . ALA A 1 680 ? -15.016 3.57 -13.125 1 97.5 680 ALA A N 1
ATOM 5551 C CA . ALA A 1 680 ? -14.859 4.852 -12.438 1 97.5 680 ALA A CA 1
ATOM 5552 C C . ALA A 1 680 ? -15.93 5.844 -12.867 1 97.5 680 ALA A C 1
ATOM 5554 O O . ALA A 1 680 ? -16.484 6.574 -12.039 1 97.5 680 ALA A O 1
ATOM 5555 N N . SER A 1 681 ? -16.219 5.879 -14.141 1 98.31 681 SER A N 1
ATOM 5556 C CA . SER A 1 681 ? -17.234 6.773 -14.672 1 98.31 681 SER A CA 1
ATOM 5557 C C . SER A 1 681 ? -18.625 6.418 -14.133 1 98.31 681 SER A C 1
ATOM 5559 O O . SER A 1 681 ? -19.375 7.297 -13.711 1 98.31 681 SER A O 1
ATOM 5561 N N . GLN A 1 682 ? -18.906 5.188 -14.172 1 97.75 682 GLN A N 1
ATOM 5562 C CA . GLN A 1 682 ? -20.203 4.73 -13.695 1 97.75 682 GLN A CA 1
ATOM 5563 C C . GLN A 1 682 ? -20.391 5.035 -12.219 1 97.75 682 GLN A C 1
ATOM 5565 O O . GLN A 1 682 ? -21.469 5.461 -11.797 1 97.75 682 GLN A O 1
ATOM 5570 N N . LEU A 1 683 ? -19.406 4.789 -11.445 1 97.69 683 LEU A N 1
ATOM 5571 C CA . LEU A 1 683 ? -19.484 5.004 -10.008 1 97.69 683 LEU A CA 1
ATOM 5572 C C . LEU A 1 683 ? -19.578 6.492 -9.68 1 97.69 683 LEU A C 1
ATOM 5574 O O . LEU A 1 683 ? -20.281 6.887 -8.75 1 97.69 683 LEU A O 1
ATOM 5578 N N . LEU A 1 684 ? -18.828 7.297 -10.422 1 97.88 684 LEU A N 1
ATOM 5579 C CA . LEU A 1 684 ? -18.922 8.742 -10.242 1 97.88 684 LEU A CA 1
ATOM 5580 C C . LEU A 1 684 ? -20.328 9.234 -10.523 1 97.88 684 LEU A C 1
ATOM 5582 O O . LEU A 1 684 ? -20.891 10.023 -9.758 1 97.88 684 LEU A O 1
ATOM 5586 N N . ILE A 1 685 ? -20.922 8.766 -11.586 1 98.12 685 ILE A N 1
ATOM 5587 C CA . ILE A 1 685 ? -22.266 9.148 -11.984 1 98.12 685 ILE A CA 1
ATOM 5588 C C . ILE A 1 685 ? -23.266 8.719 -10.906 1 98.12 685 ILE A C 1
ATOM 5590 O O . ILE A 1 685 ? -24.141 9.492 -10.531 1 98.12 685 ILE A O 1
ATOM 5594 N N . SER A 1 686 ? -23.125 7.512 -10.422 1 97.5 686 SER A N 1
ATOM 5595 C CA . SER A 1 686 ? -24.016 7.008 -9.375 1 97.5 686 SER A CA 1
ATOM 5596 C C . SER A 1 686 ? -23.953 7.887 -8.125 1 97.5 686 SER A C 1
ATOM 5598 O O . SER A 1 686 ? -24.984 8.211 -7.539 1 97.5 686 SER A O 1
ATOM 5600 N N . LYS A 1 687 ? -22.812 8.297 -7.742 1 97.06 687 LYS A N 1
ATOM 5601 C CA . LYS A 1 687 ? -22.625 9.148 -6.57 1 97.06 687 LYS A CA 1
ATOM 5602 C C . LYS A 1 687 ? -23.234 10.531 -6.797 1 97.06 687 LYS A C 1
ATOM 5604 O O . LYS A 1 687 ? -23.938 11.055 -5.926 1 97.06 687 LYS A O 1
ATOM 5609 N N . MET A 1 688 ? -22.969 11.094 -7.93 1 97.62 688 MET A N 1
ATOM 5610 C CA . MET A 1 688 ? -23.484 12.43 -8.227 1 97.62 688 MET A CA 1
ATOM 5611 C C . MET A 1 688 ? -25 12.438 -8.289 1 97.62 688 MET A C 1
ATOM 5613 O O . MET A 1 688 ? -25.641 13.359 -7.777 1 97.62 688 MET A O 1
ATOM 5617 N N . ARG A 1 689 ? -25.578 11.453 -8.859 1 96.62 689 ARG A N 1
ATOM 5618 C CA . ARG A 1 689 ? -27.031 11.383 -8.977 1 96.62 689 ARG A CA 1
ATOM 5619 C C . ARG A 1 689 ? -27.688 11.281 -7.602 1 96.62 689 ARG A C 1
ATOM 5621 O O . ARG A 1 689 ? -28.703 11.93 -7.348 1 96.62 689 ARG A O 1
ATOM 5628 N N . SER A 1 690 ? -27.094 10.516 -6.746 1 96 690 SER A N 1
ATOM 5629 C CA . SER A 1 690 ? -27.688 10.289 -5.434 1 96 690 SER A CA 1
ATOM 5630 C C . SER A 1 690 ? -27.438 11.461 -4.496 1 96 690 SER A C 1
ATOM 5632 O O . SER A 1 690 ? -28.25 11.734 -3.604 1 96 690 SER A O 1
ATOM 5634 N N . LEU A 1 691 ? -26.406 12.258 -4.703 1 96.69 691 LEU A N 1
ATOM 5635 C CA . LEU A 1 691 ? -26.031 13.266 -3.723 1 96.69 691 LEU A CA 1
ATOM 5636 C C . LEU A 1 691 ? -26.359 14.672 -4.23 1 96.69 691 LEU A C 1
ATOM 5638 O O . LEU A 1 691 ? -26.641 15.57 -3.439 1 96.69 691 LEU A O 1
ATOM 5642 N N . LEU A 1 692 ? -26.359 14.859 -5.555 1 96.31 692 LEU A N 1
ATOM 5643 C CA . LEU A 1 692 ? -26.297 16.25 -6.012 1 96.31 692 LEU A CA 1
ATOM 5644 C C . LEU A 1 692 ? -27.531 16.609 -6.809 1 96.31 692 LEU A C 1
ATOM 5646 O O . LEU A 1 692 ? -27.75 17.781 -7.137 1 96.31 692 LEU A O 1
ATOM 5650 N N . THR A 1 693 ? -28.375 15.711 -7.109 1 95.44 693 THR A N 1
ATOM 5651 C CA . THR A 1 693 ? -29.469 16.016 -8.031 1 95.44 693 THR A CA 1
ATOM 5652 C C . THR A 1 693 ? -30.672 16.562 -7.273 1 95.44 693 THR A C 1
ATOM 5654 O O . THR A 1 693 ? -31.578 17.156 -7.875 1 95.44 693 THR A O 1
ATOM 5657 N N . THR A 1 694 ? -30.766 16.406 -5.938 1 93.81 694 THR A N 1
ATOM 5658 C CA . THR A 1 694 ? -31.875 16.875 -5.133 1 93.81 694 THR A CA 1
ATOM 5659 C C . THR A 1 694 ? -31.578 18.25 -4.555 1 93.81 694 THR A C 1
ATOM 5661 O O . THR A 1 694 ? -30.484 18.5 -4.07 1 93.81 694 THR A O 1
ATOM 5664 N N . LYS A 1 695 ? -32.625 19.125 -4.633 1 91.06 695 LYS A N 1
ATOM 5665 C CA . LYS A 1 695 ? -32.5 20.453 -4.023 1 91.06 695 LYS A CA 1
ATOM 5666 C C . LYS A 1 695 ? -32.594 20.359 -2.504 1 91.06 695 LYS A C 1
ATOM 5668 O O . LYS A 1 695 ? -33.531 19.781 -1.962 1 91.06 695 LYS A O 1
ATOM 5673 N N . LEU A 1 696 ? -31.562 20.859 -1.882 1 88.69 696 LEU A N 1
ATOM 5674 C CA . LEU A 1 696 ? -31.516 20.828 -0.425 1 88.69 696 LEU A CA 1
ATOM 5675 C C . LEU A 1 696 ? -31.391 22.234 0.156 1 88.69 696 LEU A C 1
ATOM 5677 O O . LEU A 1 696 ? -31.078 23.172 -0.565 1 88.69 696 LEU A O 1
ATOM 5681 N N . ASP A 1 697 ? -31.672 22.266 1.45 1 83.19 697 ASP A N 1
ATOM 5682 C CA . ASP A 1 697 ? -31.469 23.531 2.16 1 83.19 697 ASP A CA 1
ATOM 5683 C C . ASP A 1 697 ? -29.984 23.891 2.207 1 83.19 697 ASP A C 1
ATOM 5685 O O . ASP A 1 697 ? -29.125 23.016 2.082 1 83.19 697 ASP A O 1
ATOM 5689 N N . ASN A 1 698 ? -29.734 25.078 2.391 1 76.12 698 ASN A N 1
ATOM 5690 C CA . ASN A 1 698 ? -28.391 25.625 2.238 1 76.12 698 ASN A CA 1
ATOM 5691 C C . ASN A 1 698 ? -27.391 24.906 3.139 1 76.12 698 ASN A C 1
ATOM 5693 O O . ASN A 1 698 ? -26.328 24.5 2.684 1 76.12 698 ASN A O 1
ATOM 5697 N N . ILE A 1 699 ? -27.766 24.719 4.371 1 74.88 699 ILE A N 1
ATOM 5698 C CA . ILE A 1 699 ? -26.828 24.109 5.312 1 74.88 699 ILE A CA 1
ATOM 5699 C C . ILE A 1 699 ? -26.625 22.641 4.965 1 74.88 699 ILE A C 1
ATOM 5701 O O . ILE A 1 699 ? -25.5 22.141 4.977 1 74.88 699 ILE A O 1
ATOM 5705 N N . LEU A 1 700 ? -27.719 22 4.68 1 82.75 700 LEU A N 1
ATOM 5706 C CA . LEU A 1 700 ? -27.656 20.594 4.301 1 82.75 700 LEU A CA 1
ATOM 5707 C C . LEU A 1 700 ? -26.922 20.422 2.977 1 82.75 700 LEU A C 1
ATOM 5709 O O . LEU A 1 700 ? -26.156 19.453 2.803 1 82.75 700 LEU A O 1
ATOM 5713 N N . GLU A 1 701 ? -27.156 21.312 2.102 1 87 701 GLU A N 1
ATOM 5714 C CA . GLU A 1 701 ? -26.469 21.266 0.813 1 87 701 GLU A CA 1
ATOM 5715 C C . GLU A 1 701 ? -24.953 21.391 0.985 1 87 701 GLU A C 1
ATOM 5717 O O . GLU A 1 701 ? -24.203 20.656 0.349 1 87 701 GLU A O 1
ATOM 5722 N N . TYR A 1 702 ? -24.609 22.234 1.81 1 81.19 702 TYR A N 1
ATOM 5723 C CA . TYR A 1 702 ? -23.188 22.422 2.051 1 81.19 702 TYR A CA 1
ATOM 5724 C C . TYR A 1 702 ? -22.547 21.141 2.58 1 81.19 702 TYR A C 1
ATOM 5726 O O . TYR A 1 702 ? -21.453 20.766 2.148 1 81.19 702 TYR A O 1
ATOM 5734 N N . ASP A 1 703 ? -23.172 20.547 3.471 1 83.31 703 ASP A N 1
ATOM 5735 C CA . ASP A 1 703 ? -22.656 19.312 4.059 1 83.31 703 ASP A CA 1
ATOM 5736 C C . ASP A 1 703 ? -22.562 18.203 3.018 1 83.31 703 ASP A C 1
ATOM 5738 O O . ASP A 1 703 ? -21.609 17.406 3.033 1 83.31 703 ASP A O 1
ATOM 5742 N N . ILE A 1 704 ? -23.484 18.172 2.195 1 91.88 704 ILE A N 1
ATOM 5743 C CA . ILE A 1 704 ? -23.516 17.141 1.167 1 91.88 704 ILE A CA 1
ATOM 5744 C C . ILE A 1 704 ? -22.438 17.406 0.134 1 91.88 704 ILE A C 1
ATOM 5746 O O . ILE A 1 704 ? -21.797 16.469 -0.362 1 91.88 704 ILE A O 1
ATOM 5750 N N . LEU A 1 705 ? -22.266 18.672 -0.189 1 90.94 705 LEU A N 1
ATOM 5751 C CA . LEU A 1 705 ? -21.203 19.031 -1.117 1 90.94 705 LEU A CA 1
ATOM 5752 C C . LEU A 1 705 ? -19.828 18.656 -0.542 1 90.94 705 LEU A C 1
ATOM 5754 O O . LEU A 1 705 ? -18.984 18.094 -1.245 1 90.94 705 LEU A O 1
ATOM 5758 N N . ASP A 1 706 ? -19.703 18.922 0.676 1 85.75 706 ASP A N 1
ATOM 5759 C CA . ASP A 1 706 ? -18.484 18.547 1.382 1 85.75 706 ASP A CA 1
ATOM 5760 C C . ASP A 1 706 ? -18.281 17.031 1.378 1 85.75 706 ASP A C 1
ATOM 5762 O O . ASP A 1 706 ? -17.172 16.547 1.148 1 85.75 706 ASP A O 1
ATOM 5766 N N . SER A 1 707 ? -19.328 16.359 1.6 1 91.25 707 SER A N 1
ATOM 5767 C CA . SER A 1 707 ? -19.297 14.898 1.639 1 91.25 707 SER A CA 1
ATOM 5768 C C . SER A 1 707 ? -18.953 14.32 0.271 1 91.25 707 SER A C 1
ATOM 5770 O O . SER A 1 707 ? -18.219 13.336 0.174 1 91.25 707 SER A O 1
ATOM 5772 N N . MET A 1 708 ? -19.453 14.906 -0.77 1 94.88 708 MET A N 1
ATOM 5773 C CA . MET A 1 708 ? -19.203 14.453 -2.133 1 94.88 708 MET A CA 1
ATOM 5774 C C . MET A 1 708 ? -17.719 14.555 -2.463 1 94.88 708 MET A C 1
ATOM 5776 O O . MET A 1 708 ? -17.109 13.594 -2.951 1 94.88 708 MET A O 1
ATOM 5780 N N . LEU A 1 709 ? -17.125 15.641 -2.125 1 89.88 709 LEU A N 1
ATOM 5781 C CA . LEU A 1 709 ? -15.734 15.883 -2.461 1 89.88 709 LEU A CA 1
ATOM 5782 C C . LEU A 1 709 ? -14.812 15.016 -1.612 1 89.88 709 LEU A C 1
ATOM 5784 O O . LEU A 1 709 ? -13.828 14.469 -2.119 1 89.88 709 LEU A O 1
ATOM 5788 N N . ASN A 1 710 ? -15.164 14.852 -0.37 1 85.56 710 ASN A N 1
ATOM 5789 C CA . ASN A 1 710 ? -14.312 14.078 0.524 1 85.56 710 ASN A CA 1
ATOM 5790 C C . ASN A 1 710 ? -14.398 12.578 0.227 1 85.56 710 ASN A C 1
ATOM 5792 O O . ASN A 1 710 ? -13.391 11.875 0.243 1 85.56 710 ASN A O 1
ATOM 5796 N N . SER A 1 711 ? -15.586 12.133 -0.025 1 92.5 711 SER A N 1
ATOM 5797 C CA . SER A 1 711 ? -15.766 10.711 -0.306 1 92.5 711 SER A CA 1
ATOM 5798 C C . SER A 1 711 ? -15.172 10.336 -1.66 1 92.5 711 SER A C 1
ATOM 5800 O O . SER A 1 711 ? -14.938 9.156 -1.938 1 92.5 711 SER A O 1
ATOM 5802 N N . TYR A 1 712 ? -14.922 11.352 -2.465 1 91.19 712 TYR A N 1
ATOM 5803 C CA . TYR A 1 712 ? -14.32 11.133 -3.775 1 91.19 712 TYR A CA 1
ATOM 5804 C C . TYR A 1 712 ? -12.875 11.617 -3.801 1 91.19 712 TYR A C 1
ATOM 5806 O O . TYR A 1 712 ? -12.273 11.742 -4.871 1 91.19 712 TYR A O 1
ATOM 5814 N N . GLU A 1 713 ? -12.336 11.938 -2.613 1 85.12 713 GLU A N 1
ATOM 5815 C CA . GLU A 1 713 ? -10.953 12.367 -2.428 1 85.12 713 GLU A CA 1
ATOM 5816 C C . GLU A 1 713 ? -10.594 13.5 -3.391 1 85.12 713 GLU A C 1
ATOM 5818 O O . GLU A 1 713 ? -9.594 13.414 -4.109 1 85.12 713 GLU A O 1
ATOM 5823 N N . SER A 1 714 ? -11.43 14.477 -3.467 1 85.75 714 SER A N 1
ATOM 5824 C CA . SER A 1 714 ? -11.227 15.562 -4.414 1 85.75 714 SER A CA 1
ATOM 5825 C C . SER A 1 714 ? -11.305 16.922 -3.719 1 85.75 714 SER A C 1
ATOM 5827 O O . SER A 1 714 ? -11.312 17.969 -4.379 1 85.75 714 SER A O 1
ATOM 5829 N N . TYR A 1 715 ? -11.422 16.891 -2.402 1 81.25 715 TYR A N 1
ATOM 5830 C CA . TYR A 1 715 ? -11.625 18.125 -1.651 1 81.25 715 TYR A CA 1
ATOM 5831 C C . TYR A 1 715 ? -10.43 19.047 -1.801 1 81.25 715 TYR A C 1
ATOM 5833 O O . TYR A 1 715 ? -10.586 20.234 -2.121 1 81.25 715 TYR A O 1
ATOM 5841 N N . ASN A 1 716 ? -9.266 18.547 -1.647 1 71.81 716 ASN A N 1
ATOM 5842 C CA . ASN A 1 716 ? -8.062 19.359 -1.709 1 71.81 716 ASN A CA 1
ATOM 5843 C C . ASN A 1 716 ? -7.855 19.953 -3.1 1 71.81 716 ASN A C 1
ATOM 5845 O O . ASN A 1 716 ? -7.453 21.109 -3.23 1 71.81 716 ASN A O 1
ATOM 5849 N N . SER A 1 717 ? -8.109 19.125 -4.055 1 77.12 717 SER A N 1
ATOM 5850 C CA . SER A 1 717 ? -7.965 19.594 -5.43 1 77.12 717 SER A CA 1
ATOM 5851 C C . SER A 1 717 ? -8.984 20.688 -5.75 1 77.12 717 SER A C 1
ATOM 5853 O O . SER A 1 717 ? -8.664 21.656 -6.438 1 77.12 717 SER A O 1
ATOM 5855 N N . TYR A 1 718 ? -10.188 20.469 -5.305 1 81.88 718 TYR A N 1
ATOM 5856 C CA . TYR A 1 718 ? -11.234 21.469 -5.523 1 81.88 718 TYR A CA 1
ATOM 5857 C C . TYR A 1 718 ? -10.875 22.781 -4.863 1 81.88 718 TYR A C 1
ATOM 5859 O O . TYR A 1 718 ? -11 23.844 -5.477 1 81.88 718 TYR A O 1
ATOM 5867 N N . ARG A 1 719 ? -10.5 22.672 -3.66 1 70.25 719 ARG A N 1
ATOM 5868 C CA . ARG A 1 719 ? -10.156 23.859 -2.9 1 70.25 719 ARG A CA 1
ATOM 5869 C C . ARG A 1 719 ? -8.977 24.594 -3.529 1 70.25 719 ARG A C 1
ATOM 5871 O O . ARG A 1 719 ? -8.914 25.828 -3.504 1 70.25 719 ARG A O 1
ATOM 5878 N N . ALA A 1 720 ? -8.078 23.844 -3.984 1 67.81 720 ALA A N 1
ATOM 5879 C CA . ALA A 1 720 ? -6.922 24.438 -4.641 1 67.81 720 ALA A CA 1
ATOM 5880 C C . ALA A 1 720 ? -7.328 25.156 -5.93 1 67.81 720 ALA A C 1
ATOM 5882 O O . ALA A 1 720 ? -6.758 26.188 -6.285 1 67.81 720 ALA A O 1
ATOM 5883 N N . HIS A 1 721 ? -8.297 24.609 -6.602 1 71.12 721 HIS A N 1
ATOM 5884 C CA . HIS A 1 721 ? -8.719 25.141 -7.891 1 71.12 721 HIS A CA 1
ATOM 5885 C C . HIS A 1 721 ? -9.633 26.344 -7.711 1 71.12 721 HIS A C 1
ATOM 5887 O O . HIS A 1 721 ? -9.508 27.344 -8.43 1 71.12 721 HIS A O 1
ATOM 5893 N N . TYR A 1 722 ? -10.641 26.312 -6.906 1 68.75 722 TYR A N 1
ATOM 5894 C CA . TYR A 1 722 ? -11.648 27.359 -6.801 1 68.75 722 TYR A CA 1
ATOM 5895 C C . TYR A 1 722 ? -11.398 28.25 -5.586 1 68.75 722 TYR A C 1
ATOM 5897 O O . TYR A 1 722 ? -11.898 29.359 -5.512 1 68.75 722 TYR A O 1
ATOM 5905 N N . LYS A 1 723 ? -10.484 28.078 -4.785 1 53.25 723 LYS A N 1
ATOM 5906 C CA . LYS A 1 723 ? -10.125 28.844 -3.604 1 53.25 723 LYS A CA 1
ATOM 5907 C C . LYS A 1 723 ? -11.367 29.375 -2.891 1 53.25 723 LYS A C 1
ATOM 5909 O O . LYS A 1 723 ? -11.367 30.5 -2.381 1 53.25 723 LYS A O 1
ATOM 5914 N N . SER A 1 724 ? -12.531 28.859 -3.221 1 56.53 724 SER A N 1
ATOM 5915 C CA . SER A 1 724 ? -13.789 29.406 -2.711 1 56.53 724 SER A CA 1
ATOM 5916 C C . SER A 1 724 ? -14.555 28.344 -1.913 1 56.53 724 SER A C 1
ATOM 5918 O O . SER A 1 724 ? -14.102 27.219 -1.774 1 56.53 724 SER A O 1
ATOM 5920 N N . SER A 1 725 ? -15.625 28.859 -1.308 1 62.84 725 SER A N 1
ATOM 5921 C CA . SER A 1 725 ? -16.578 28.016 -0.586 1 62.84 725 SER A CA 1
ATOM 5922 C C . SER A 1 725 ? -17.188 26.969 -1.504 1 62.84 725 SER A C 1
ATOM 5924 O O . SER A 1 725 ? -17.078 27.062 -2.729 1 62.84 725 SER A O 1
ATOM 5926 N N . LEU A 1 726 ? -17.656 25.953 -0.904 1 78.62 726 LEU A N 1
ATOM 5927 C CA . LEU A 1 726 ? -18.312 24.875 -1.63 1 78.62 726 LEU A CA 1
ATOM 5928 C C . LEU A 1 726 ? -19.594 25.375 -2.311 1 78.62 726 LEU A C 1
ATOM 5930 O O . LEU A 1 726 ? -20.422 26.031 -1.677 1 78.62 726 LEU A O 1
ATOM 5934 N N . ASP A 1 727 ? -19.594 25.297 -3.613 1 83.44 727 ASP A N 1
ATOM 5935 C CA . ASP A 1 727 ? -20.719 25.688 -4.453 1 83.44 727 ASP A CA 1
ATOM 5936 C C . ASP A 1 727 ? -21.078 24.578 -5.43 1 83.44 727 ASP A C 1
ATOM 5938 O O . ASP A 1 727 ? -20.203 23.938 -6.012 1 83.44 727 ASP A O 1
ATOM 5942 N N . LEU A 1 728 ? -22.391 24.312 -5.492 1 90.44 728 LEU A N 1
ATOM 5943 C CA . LEU A 1 728 ? -22.875 23.219 -6.316 1 90.44 728 LEU A CA 1
ATOM 5944 C C . LEU A 1 728 ? -22.453 23.406 -7.773 1 90.44 728 LEU A C 1
ATOM 5946 O O . LEU A 1 728 ? -22 22.453 -8.414 1 90.44 728 LEU A O 1
ATOM 5950 N N . GLU A 1 729 ? -22.609 24.547 -8.281 1 89.44 729 GLU A N 1
ATOM 5951 C CA . GLU A 1 729 ? -22.25 24.828 -9.672 1 89.44 729 GLU A CA 1
ATOM 5952 C C . GLU A 1 729 ? -20.766 24.562 -9.922 1 89.44 729 GLU A C 1
ATOM 5954 O O . GLU A 1 729 ? -20.406 23.938 -10.922 1 89.44 729 GLU A O 1
ATOM 5959 N N . ASN A 1 730 ? -19.969 25 -9.023 1 89.25 730 ASN A N 1
ATOM 5960 C CA . ASN A 1 730 ? -18.531 24.812 -9.156 1 89.25 730 ASN A CA 1
ATOM 5961 C C . ASN A 1 730 ? -18.141 23.344 -9.047 1 89.25 730 ASN A C 1
ATOM 5963 O O . ASN A 1 730 ? -17.234 22.875 -9.734 1 89.25 730 ASN A O 1
ATOM 5967 N N . ILE A 1 731 ? -18.781 22.641 -8.18 1 93.19 731 ILE A N 1
ATOM 5968 C CA . ILE A 1 731 ? -18.469 21.234 -7.984 1 93.19 731 ILE A CA 1
ATOM 5969 C C . ILE A 1 731 ? -18.844 20.453 -9.242 1 93.19 731 ILE A C 1
ATOM 5971 O O . ILE A 1 731 ? -18.094 19.562 -9.672 1 93.19 731 ILE A O 1
ATOM 5975 N N . ILE A 1 732 ? -19.953 20.781 -9.852 1 95 732 ILE A N 1
ATOM 5976 C CA . ILE A 1 732 ? -20.375 20.141 -11.094 1 95 732 ILE A CA 1
ATOM 5977 C C . ILE A 1 732 ? -19.375 20.469 -12.203 1 95 732 ILE A C 1
ATOM 5979 O O . ILE A 1 732 ? -18.953 19.578 -12.953 1 95 732 ILE A O 1
ATOM 5983 N N . GLU A 1 733 ? -19 21.656 -12.281 1 92.88 733 GLU A N 1
ATOM 5984 C CA . GLU A 1 733 ? -18.016 22.062 -13.281 1 92.88 733 GLU A CA 1
ATOM 5985 C C . GLU A 1 733 ? -16.703 21.312 -13.086 1 92.88 733 GLU A C 1
ATOM 5987 O O . GLU A 1 733 ? -16.062 20.922 -14.062 1 92.88 733 GLU A O 1
ATOM 5992 N N . PHE A 1 734 ? -16.359 21.125 -11.883 1 90.94 734 PHE A N 1
ATOM 5993 C CA . PHE A 1 734 ? -15.094 20.516 -11.523 1 90.94 734 PHE A CA 1
ATOM 5994 C C . PHE A 1 734 ? -15.109 19.016 -11.812 1 90.94 734 PHE A C 1
ATOM 5996 O O . PHE A 1 734 ? -14.172 18.484 -12.398 1 90.94 734 PHE A O 1
ATOM 6003 N N . LEU A 1 735 ? -16.172 18.359 -11.477 1 94.94 735 LEU A N 1
ATOM 6004 C CA . LEU A 1 735 ? -16.203 16.906 -11.516 1 94.94 735 LEU A CA 1
ATOM 6005 C C . LEU A 1 735 ? -16.703 16.406 -12.875 1 94.94 735 LEU A C 1
ATOM 6007 O O . LEU A 1 735 ? -16.438 15.273 -13.266 1 94.94 735 LEU A O 1
ATOM 6011 N N . LEU A 1 736 ? -17.375 17.266 -13.664 1 96.44 736 LEU A N 1
ATOM 6012 C CA . LEU A 1 736 ? -17.938 16.797 -14.93 1 96.44 736 LEU A CA 1
ATOM 6013 C C . LEU A 1 736 ? -17.172 17.375 -16.109 1 96.44 736 LEU A C 1
ATOM 6015 O O . LEU A 1 736 ? -17 16.719 -17.141 1 96.44 736 LEU A O 1
ATOM 6019 N N . PHE A 1 737 ? -16.688 18.625 -15.945 1 94.25 737 PHE A N 1
ATOM 6020 C CA . PHE A 1 737 ? -16.328 19.328 -17.172 1 94.25 737 PHE A CA 1
ATOM 6021 C C . PHE A 1 737 ? -14.852 19.734 -17.156 1 94.25 737 PHE A C 1
ATOM 6023 O O . PHE A 1 737 ? -14.32 20.219 -18.156 1 94.25 737 PHE A O 1
ATOM 6030 N N . ASN A 1 738 ? -14.172 19.562 -16.078 1 89.62 738 ASN A N 1
ATOM 6031 C CA . ASN A 1 738 ? -12.773 19.953 -16.016 1 89.62 738 ASN A CA 1
ATOM 6032 C C . ASN A 1 738 ? -11.883 19.016 -16.812 1 89.62 738 ASN A C 1
ATOM 6034 O O . ASN A 1 738 ? -11.68 17.859 -16.406 1 89.62 738 ASN A O 1
ATOM 6038 N N . THR A 1 739 ? -11.227 19.406 -17.828 1 88.56 739 THR A N 1
ATOM 6039 C CA . THR A 1 739 ? -10.453 18.562 -18.734 1 88.56 739 THR A CA 1
ATOM 6040 C C . THR A 1 739 ? -9.055 18.312 -18.188 1 88.56 739 THR A C 1
ATOM 6042 O O . THR A 1 739 ? -8.312 17.469 -18.703 1 88.56 739 THR A O 1
ATOM 6045 N N . LYS A 1 740 ? -8.758 18.984 -17.094 1 81.25 740 LYS A N 1
ATOM 6046 C CA . LYS A 1 740 ? -7.398 18.859 -16.578 1 81.25 740 LYS A CA 1
ATOM 6047 C C . LYS A 1 740 ? -7.371 18.016 -15.297 1 81.25 740 LYS A C 1
ATOM 6049 O O . LYS A 1 740 ? -6.301 17.594 -14.852 1 81.25 740 LYS A O 1
ATOM 6054 N N . TYR A 1 741 ? -8.578 17.828 -14.742 1 86.88 741 TYR A N 1
ATOM 6055 C CA . TYR A 1 741 ? -8.648 17.016 -13.531 1 86.88 741 TYR A CA 1
ATOM 6056 C C . TYR A 1 741 ? -8.852 15.547 -13.867 1 86.88 741 TYR A C 1
ATOM 6058 O O . TYR A 1 741 ? -9.891 15.164 -14.414 1 86.88 741 TYR A O 1
ATOM 6066 N N . PRO A 1 742 ? -7.945 14.703 -13.5 1 87.56 742 PRO A N 1
ATOM 6067 C CA . PRO A 1 742 ? -7.969 13.305 -13.938 1 87.56 742 PRO A CA 1
ATOM 6068 C C . PRO A 1 742 ? -9.18 12.539 -13.414 1 87.56 742 PRO A C 1
ATOM 6070 O O . PRO A 1 742 ? -9.523 11.477 -13.945 1 87.56 742 PRO A O 1
ATOM 6073 N N . LYS A 1 743 ? -9.867 13 -12.438 1 91.56 743 LYS A N 1
ATOM 6074 C CA . LYS A 1 743 ? -11.008 12.289 -11.875 1 91.56 743 LYS A CA 1
ATOM 6075 C C . LYS A 1 743 ? -12.32 12.852 -12.406 1 91.56 743 LYS A C 1
ATOM 6077 O O . LYS A 1 743 ? -13.398 12.359 -12.07 1 91.56 743 LYS A O 1
ATOM 6082 N N . SER A 1 744 ? -12.203 13.898 -13.227 1 94.25 744 SER A N 1
ATOM 6083 C CA . SER A 1 744 ? -13.406 14.461 -13.844 1 94.25 744 SER A CA 1
ATOM 6084 C C . SER A 1 744 ? -13.953 13.539 -14.922 1 94.25 744 SER A C 1
ATOM 6086 O O . SER A 1 744 ? -13.195 12.828 -15.586 1 94.25 744 SER A O 1
ATOM 6088 N N . LEU A 1 745 ? -15.227 13.57 -15.117 1 97.56 745 LEU A N 1
ATOM 6089 C CA . LEU A 1 745 ? -15.867 12.656 -16.062 1 97.56 745 LEU A CA 1
ATOM 6090 C C . LEU A 1 745 ? -15.383 12.906 -17.484 1 97.56 745 LEU A C 1
ATOM 6092 O O . LEU A 1 745 ? -15.094 11.961 -18.219 1 97.56 745 LEU A O 1
ATOM 6096 N N . ILE A 1 746 ? -15.289 14.117 -17.859 1 96.94 746 ILE A N 1
ATOM 6097 C CA . ILE A 1 746 ? -14.883 14.422 -19.234 1 96.94 746 ILE A CA 1
ATOM 6098 C C . ILE A 1 746 ? -13.453 13.938 -19.469 1 96.94 746 ILE A C 1
ATOM 6100 O O . ILE A 1 746 ? -13.109 13.508 -20.578 1 96.94 746 ILE A O 1
ATOM 6104 N N . TYR A 1 747 ? -12.617 14.109 -18.516 1 94 747 TYR A N 1
ATOM 6105 C CA . TYR A 1 747 ? -11.242 13.633 -18.625 1 94 747 TYR A CA 1
ATOM 6106 C C . TYR A 1 747 ? -11.195 12.117 -18.812 1 94 747 TYR A C 1
ATOM 6108 O O . TYR A 1 747 ? -10.508 11.617 -19.703 1 94 747 TYR A O 1
ATOM 6116 N N . ILE A 1 748 ? -11.914 11.398 -18.047 1 96.5 748 ILE A N 1
ATOM 6117 C CA . ILE A 1 748 ? -11.945 9.945 -18.094 1 96.5 748 ILE A CA 1
ATOM 6118 C C . ILE A 1 748 ? -12.5 9.477 -19.438 1 96.5 748 ILE A C 1
ATOM 6120 O O . ILE A 1 748 ? -11.961 8.547 -20.047 1 96.5 748 ILE A O 1
ATOM 6124 N N . ILE A 1 749 ? -13.531 10.156 -19.875 1 97.88 749 ILE A N 1
ATOM 6125 C CA . ILE A 1 749 ? -14.188 9.789 -21.125 1 97.88 749 ILE A CA 1
ATOM 6126 C C . ILE A 1 749 ? -13.227 10.016 -22.281 1 97.88 749 ILE A C 1
ATOM 6128 O O . ILE A 1 749 ? -13.164 9.203 -23.219 1 97.88 749 ILE A O 1
ATOM 6132 N N . ASN A 1 750 ? -12.555 11.055 -22.188 1 96 750 ASN A N 1
ATOM 6133 C CA . ASN A 1 750 ? -11.578 11.328 -23.234 1 96 750 ASN A CA 1
ATOM 6134 C C . ASN A 1 750 ? -10.484 10.273 -23.266 1 96 750 ASN A C 1
ATOM 6136 O O . ASN A 1 750 ? -10.07 9.828 -24.344 1 96 750 ASN A O 1
ATOM 6140 N N . GLU A 1 751 ? -9.969 9.914 -22.172 1 94.38 751 GLU A N 1
ATOM 6141 C CA . GLU A 1 751 ? -8.969 8.852 -22.094 1 94.38 751 GLU A CA 1
ATOM 6142 C C . GLU A 1 751 ? -9.531 7.527 -22.594 1 94.38 751 GLU A C 1
ATOM 6144 O O . GLU A 1 751 ? -8.82 6.758 -23.25 1 94.38 751 GLU A O 1
ATOM 6149 N N . LEU A 1 752 ? -10.758 7.258 -22.25 1 96.31 752 LEU A N 1
ATOM 6150 C CA . LEU A 1 752 ? -11.422 6.035 -22.688 1 96.31 752 LEU A CA 1
ATOM 6151 C C . LEU A 1 752 ? -11.523 5.984 -24.203 1 96.31 752 LEU A C 1
ATOM 6153 O O . LEU A 1 752 ? -11.289 4.938 -24.812 1 96.31 752 LEU A O 1
ATOM 6157 N N . LEU A 1 753 ? -11.82 7.094 -24.781 1 95.06 753 LEU A N 1
ATOM 6158 C CA . LEU A 1 753 ? -11.914 7.164 -26.234 1 95.06 753 LEU A CA 1
ATOM 6159 C C . LEU A 1 753 ? -10.57 6.855 -26.875 1 95.06 753 LEU A C 1
ATOM 6161 O O . LEU A 1 753 ? -10.508 6.145 -27.875 1 95.06 753 LEU A O 1
ATOM 6165 N N . GLN A 1 754 ? -9.555 7.32 -26.297 1 92.44 754 GLN A N 1
ATOM 6166 C CA . GLN A 1 754 ? -8.211 7.074 -26.812 1 92.44 754 GLN A CA 1
ATOM 6167 C C . GLN A 1 754 ? -7.836 5.602 -26.703 1 92.44 754 GLN A C 1
ATOM 6169 O O . GLN A 1 754 ? -7.262 5.027 -27.625 1 92.44 754 GLN A O 1
ATOM 6174 N N . ASN A 1 755 ? -8.148 5.012 -25.625 1 92 755 ASN A N 1
ATOM 6175 C CA . ASN A 1 755 ? -7.84 3.605 -25.406 1 92 755 ASN A CA 1
ATOM 6176 C C . ASN A 1 755 ? -8.617 2.699 -26.344 1 92 755 ASN A C 1
ATOM 6178 O O . ASN A 1 755 ? -8.078 1.719 -26.859 1 92 755 ASN A O 1
ATOM 6182 N N . LEU A 1 756 ? -9.883 3.035 -26.531 1 92 756 LEU A N 1
ATOM 6183 C CA . LEU A 1 756 ? -10.742 2.205 -27.359 1 92 756 LEU A CA 1
ATOM 6184 C C . LEU A 1 756 ? -10.258 2.213 -28.812 1 92 756 LEU A C 1
ATOM 6186 O O . LEU A 1 756 ? -10.359 1.203 -29.516 1 92 756 LEU A O 1
ATOM 6190 N N . LYS A 1 757 ? -9.617 3.287 -29.172 1 87.56 757 LYS A N 1
ATOM 6191 C CA . LYS A 1 757 ? -9.102 3.42 -30.531 1 87.56 757 LYS A CA 1
ATOM 6192 C C . LYS A 1 757 ? -7.891 2.521 -30.75 1 87.56 757 LYS A C 1
ATOM 6194 O O . LYS A 1 757 ? -7.602 2.133 -31.891 1 87.56 757 LYS A O 1
ATOM 6199 N N . GLU A 1 758 ? -7.277 2.154 -29.734 1 84.69 758 GLU A N 1
ATOM 6200 C CA . GLU A 1 758 ? -6.043 1.379 -29.828 1 84.69 758 GLU A CA 1
ATOM 6201 C C . GLU A 1 758 ? -6.336 -0.118 -29.875 1 84.69 758 GLU A C 1
ATOM 6203 O O . GLU A 1 758 ? -5.445 -0.919 -30.172 1 84.69 758 GLU A O 1
ATOM 6208 N N . LEU A 1 759 ? -7.559 -0.519 -29.672 1 85.25 759 LEU A N 1
ATOM 6209 C CA . LEU A 1 759 ? -7.91 -1.933 -29.719 1 85.25 759 LEU A CA 1
ATOM 6210 C C . LEU A 1 759 ? -7.871 -2.457 -31.156 1 85.25 759 LEU A C 1
ATOM 6212 O O . LEU A 1 759 ? -8.133 -1.713 -32.094 1 85.25 759 LEU A O 1
ATOM 6216 N N . PRO A 1 760 ? -7.406 -3.736 -31.234 1 77.62 760 PRO A N 1
ATOM 6217 C CA . PRO A 1 760 ? -7.301 -4.297 -32.594 1 77.62 760 PRO A CA 1
ATOM 6218 C C . PRO A 1 760 ? -8.633 -4.293 -33.344 1 77.62 760 PRO A C 1
ATOM 6220 O O . PRO A 1 760 ? -9.688 -4.512 -32.719 1 77.62 760 PRO A O 1
ATOM 6223 N N . TYR A 1 761 ? -8.57 -3.715 -34.594 1 67.44 761 TYR A N 1
ATOM 6224 C CA . TYR A 1 761 ? -9.773 -3.57 -35.406 1 67.44 761 TYR A CA 1
ATOM 6225 C C . TYR A 1 761 ? -10.086 -4.859 -36.125 1 67.44 761 TYR A C 1
ATOM 6227 O O . TYR A 1 761 ? -9.195 -5.465 -36.75 1 67.44 761 TYR A O 1
ATOM 6235 N N . ILE A 1 762 ? -11.125 -5.504 -35.875 1 57.75 762 ILE A N 1
ATOM 6236 C CA . ILE A 1 762 ? -11.516 -6.594 -36.75 1 57.75 762 ILE A CA 1
ATOM 6237 C C . ILE A 1 762 ? -11.93 -6.035 -38.094 1 57.75 762 ILE A C 1
ATOM 6239 O O . ILE A 1 762 ? -11.508 -6.543 -39.156 1 57.75 762 ILE A O 1
ATOM 6243 N N . ASN A 1 763 ? -12.898 -4.984 -38.156 1 56.28 763 ASN A N 1
ATOM 6244 C CA . ASN A 1 763 ? -13.352 -4.402 -39.438 1 56.28 763 ASN A CA 1
ATOM 6245 C C . ASN A 1 763 ? -12.938 -2.941 -39.562 1 56.28 763 ASN A C 1
ATOM 6247 O O . ASN A 1 763 ? -13.211 -2.133 -38.656 1 56.28 763 ASN A O 1
ATOM 6251 N N . LYS A 1 764 ? -11.805 -2.607 -40.281 1 56.44 764 LYS A N 1
ATOM 6252 C CA . LYS A 1 764 ? -11.258 -1.278 -40.531 1 56.44 764 LYS A CA 1
ATOM 6253 C C . LYS A 1 764 ? -12.328 -0.339 -41.094 1 56.44 764 LYS A C 1
ATOM 6255 O O . LYS A 1 764 ? -12.445 -0.159 -42.312 1 56.44 764 LYS A O 1
ATOM 6260 N N . ASP A 1 765 ? -13.438 -0.376 -40.469 1 58.78 765 ASP A N 1
ATOM 6261 C CA . ASP A 1 765 ? -14.383 0.583 -41.062 1 58.78 765 ASP A CA 1
ATOM 6262 C C . ASP A 1 765 ? -14.055 2.006 -40.594 1 58.78 765 ASP A C 1
ATOM 6264 O O . ASP A 1 765 ? -13.422 2.201 -39.562 1 58.78 765 ASP A O 1
ATOM 6268 N N . THR A 1 766 ? -14.086 3.014 -41.531 1 66.25 766 THR A N 1
ATOM 6269 C CA . THR A 1 766 ? -13.859 4.449 -41.375 1 66.25 766 THR A CA 1
ATOM 6270 C C . THR A 1 766 ? -14.742 5.027 -40.281 1 66.25 766 THR A C 1
ATOM 6272 O O . THR A 1 766 ? -14.508 6.141 -39.812 1 66.25 766 THR A O 1
ATOM 6275 N N . HIS A 1 767 ? -15.781 4.25 -39.75 1 79 767 HIS A N 1
ATOM 6276 C CA . HIS A 1 767 ? -16.734 4.75 -38.781 1 79 767 HIS A CA 1
ATOM 6277 C C . HIS A 1 767 ? -16.375 4.254 -37.375 1 79 767 HIS A C 1
ATOM 6279 O O . HIS A 1 767 ? -15.578 3.326 -37.219 1 79 767 HIS A O 1
ATOM 6285 N N . LEU A 1 768 ? -16.953 4.996 -36.406 1 86 768 LEU A N 1
ATOM 6286 C CA . LEU A 1 768 ? -16.797 4.578 -35.031 1 86 768 LEU A CA 1
ATOM 6287 C C . LEU A 1 768 ? -17.375 3.184 -34.812 1 86 768 LEU A C 1
ATOM 6289 O O . LEU A 1 768 ? -18.422 2.852 -35.344 1 86 768 LEU A O 1
ATOM 6293 N N . SER A 1 769 ? -16.688 2.402 -34.188 1 86.81 769 SER A N 1
ATOM 6294 C CA . SER A 1 769 ? -17.203 1.081 -33.844 1 86.81 769 SER A CA 1
ATOM 6295 C C . SER A 1 769 ? -18.375 1.179 -32.875 1 86.81 769 SER A C 1
ATOM 6297 O O . SER A 1 769 ? -18.641 2.244 -32.312 1 86.81 769 SER A O 1
ATOM 6299 N N . ASP A 1 770 ? -19.109 0.076 -32.688 1 88.31 770 ASP A N 1
ATOM 6300 C CA . ASP A 1 770 ? -20.297 0.031 -31.828 1 88.31 770 ASP A CA 1
ATOM 6301 C C . ASP A 1 770 ? -19.953 0.292 -30.375 1 88.31 770 ASP A C 1
ATOM 6303 O O . ASP A 1 770 ? -20.781 0.771 -29.594 1 88.31 770 ASP A O 1
ATOM 6307 N N . PHE A 1 771 ? -18.719 -0.026 -30.047 1 91.38 771 PHE A N 1
ATOM 6308 C CA . PHE A 1 771 ? -18.344 0.192 -28.656 1 91.38 771 PHE A CA 1
ATOM 6309 C C . PHE A 1 771 ? -17.734 1.582 -28.469 1 91.38 771 PHE A C 1
ATOM 6311 O O . PHE A 1 771 ? -17.672 2.088 -27.344 1 91.38 771 PHE A O 1
ATOM 6318 N N . GLU A 1 772 ? -17.328 2.289 -29.516 1 94.06 772 GLU A N 1
ATOM 6319 C CA . GLU A 1 772 ? -16.781 3.639 -29.453 1 94.06 772 GLU A CA 1
ATOM 6320 C C . GLU A 1 772 ? -17.891 4.688 -29.5 1 94.06 772 GLU A C 1
ATOM 6322 O O . GLU A 1 772 ? -17.781 5.742 -28.875 1 94.06 772 GLU A O 1
ATOM 6327 N N . ALA A 1 773 ? -18.953 4.395 -30.203 1 94.94 773 ALA A N 1
ATOM 6328 C CA . ALA A 1 773 ? -20.016 5.363 -30.484 1 94.94 773 ALA A CA 1
ATOM 6329 C C . ALA A 1 773 ? -20.672 5.848 -29.203 1 94.94 773 ALA A C 1
ATOM 6331 O O . ALA A 1 773 ? -20.844 7.051 -29 1 94.94 773 ALA A O 1
ATOM 6332 N N . PRO A 1 774 ? -21.062 4.973 -28.344 1 97.25 774 PRO A N 1
ATOM 6333 C CA . PRO A 1 774 ? -21.688 5.438 -27.109 1 97.25 774 PRO A CA 1
ATOM 6334 C C . PRO A 1 774 ? -20.766 6.348 -26.281 1 97.25 774 PRO A C 1
ATOM 6336 O O . PRO A 1 774 ? -21.234 7.309 -25.672 1 97.25 774 PRO A O 1
ATOM 6339 N N . ILE A 1 775 ? -19.5 6.074 -26.25 1 97.69 775 ILE A N 1
ATOM 6340 C CA . ILE A 1 775 ? -18.547 6.883 -25.484 1 97.69 775 ILE A CA 1
ATOM 6341 C C . ILE A 1 775 ? -18.391 8.258 -26.141 1 97.69 775 ILE A C 1
ATOM 6343 O O . ILE A 1 775 ? -18.312 9.273 -25.438 1 97.69 775 ILE A O 1
ATOM 6347 N N . PHE A 1 776 ? -18.438 8.234 -27.406 1 96.88 776 PHE A N 1
ATOM 6348 C CA . PHE A 1 776 ? -18.359 9.5 -28.125 1 96.88 776 PHE A CA 1
ATOM 6349 C C . PHE A 1 776 ? -19.609 10.336 -27.875 1 96.88 776 PHE A C 1
ATOM 6351 O O . PHE A 1 776 ? -19.516 11.562 -27.781 1 96.88 776 PHE A O 1
ATOM 6358 N N . LYS A 1 777 ? -20.703 9.703 -27.781 1 97.44 777 LYS A N 1
ATOM 6359 C CA . LYS A 1 777 ? -21.938 10.414 -27.469 1 97.44 777 LYS A CA 1
ATOM 6360 C C . LYS A 1 777 ? -21.844 11.102 -26.109 1 97.44 777 LYS A C 1
ATOM 6362 O O . LYS A 1 777 ? -22.297 12.234 -25.938 1 97.44 777 LYS A O 1
ATOM 6367 N N . ILE A 1 778 ? -21.266 10.422 -25.125 1 98.19 778 ILE A N 1
ATOM 6368 C CA . ILE A 1 778 ? -21.094 11.008 -23.797 1 98.19 778 ILE A CA 1
ATOM 6369 C C . ILE A 1 778 ? -20.172 12.219 -23.891 1 98.19 778 ILE A C 1
ATOM 6371 O O . ILE A 1 778 ? -20.453 13.273 -23.312 1 98.19 778 ILE A O 1
ATOM 6375 N N . TYR A 1 779 ? -19.062 12.047 -24.625 1 97.56 779 TYR A N 1
ATOM 6376 C CA . TYR A 1 779 ? -18.094 13.133 -24.797 1 97.56 779 TYR A CA 1
ATOM 6377 C C . TYR A 1 779 ? -18.781 14.367 -25.406 1 97.56 779 TYR A C 1
ATOM 6379 O O . TYR A 1 779 ? -18.578 15.484 -24.922 1 97.56 779 TYR A O 1
ATOM 6387 N N . SER A 1 780 ? -19.594 14.117 -26.344 1 96.62 780 SER A N 1
ATOM 6388 C CA . SER A 1 780 ? -20.312 15.195 -27.016 1 96.62 780 SER A CA 1
ATOM 6389 C C . SER A 1 780 ? -21.328 15.852 -26.094 1 96.62 780 SER A C 1
ATOM 6391 O O . SER A 1 780 ? -21.453 17.078 -26.062 1 96.62 780 SER A O 1
ATOM 6393 N N . MET A 1 781 ? -22.016 15.086 -25.328 1 97.12 781 MET A N 1
ATOM 6394 C CA . MET A 1 781 ? -23 15.594 -24.375 1 97.12 781 MET A CA 1
ATOM 6395 C C . MET A 1 781 ? -22.328 16.5 -23.344 1 97.12 781 MET A C 1
ATOM 6397 O O . MET A 1 781 ? -22.859 17.562 -23.016 1 97.12 781 MET A O 1
ATOM 6401 N N . LEU A 1 782 ? -21.203 16.094 -22.859 1 97.12 782 LEU A N 1
ATOM 6402 C CA . LEU A 1 782 ? -20.484 16.859 -21.844 1 97.12 782 LEU A CA 1
ATOM 6403 C C . LEU A 1 782 ? -19.953 18.172 -22.422 1 97.12 782 LEU A C 1
ATOM 6405 O O . LEU A 1 782 ? -20 19.219 -21.781 1 97.12 782 LEU A O 1
ATOM 6409 N N . LYS A 1 783 ? -19.484 18.109 -23.656 1 94.94 783 LYS A N 1
ATOM 6410 C CA . LYS A 1 783 ? -18.906 19.281 -24.297 1 94.94 783 LYS A CA 1
ATOM 6411 C C . LYS A 1 783 ? -19.984 20.297 -24.641 1 94.94 783 LYS A C 1
ATOM 6413 O O . LYS A 1 783 ? -19.734 21.5 -24.656 1 94.94 783 LYS A O 1
ATOM 6418 N N . LEU A 1 784 ? -21.188 19.859 -24.781 1 94.88 784 LEU A N 1
ATOM 6419 C CA . LEU A 1 784 ? -22.281 20.703 -25.219 1 94.88 784 LEU A CA 1
ATOM 6420 C C . LEU A 1 784 ? -23.062 21.234 -24.016 1 94.88 784 LEU A C 1
ATOM 6422 O O . LEU A 1 784 ? -24.016 22.016 -24.172 1 94.88 784 LEU A O 1
ATOM 6426 N N . SER A 1 785 ? -22.734 20.844 -22.844 1 94.44 785 SER A N 1
ATOM 6427 C CA . SER A 1 785 ? -23.453 21.25 -21.641 1 94.44 785 SER A CA 1
ATOM 6428 C C . SER A 1 785 ? -22.594 22.125 -20.734 1 94.44 785 SER A C 1
ATOM 6430 O O . SER A 1 785 ? -21.406 22.312 -21 1 94.44 785 SER A O 1
ATOM 6432 N N . ASN A 1 786 ? -23.281 22.75 -19.781 1 92 786 ASN A N 1
ATOM 6433 C CA . ASN A 1 786 ? -22.594 23.5 -18.734 1 92 786 ASN A CA 1
ATOM 6434 C C . ASN A 1 786 ? -23.359 23.453 -17.422 1 92 786 ASN A C 1
ATOM 6436 O O . ASN A 1 786 ? -24.547 23.125 -17.406 1 92 786 ASN A O 1
ATOM 6440 N N . ALA A 1 787 ? -22.641 23.766 -16.391 1 92.94 787 ALA A N 1
ATOM 6441 C CA . ALA A 1 787 ? -23.203 23.609 -15.055 1 92.94 787 ALA A CA 1
ATOM 6442 C C . ALA A 1 787 ? -24.422 24.516 -14.852 1 92.94 787 ALA A C 1
ATOM 6444 O O . ALA A 1 787 ? -25.422 24.094 -14.266 1 92.94 787 ALA A O 1
ATOM 6445 N N . LYS A 1 788 ? -24.375 25.719 -15.305 1 90.06 788 LYS A N 1
ATOM 6446 C CA . LYS A 1 788 ? -25.453 26.688 -15.133 1 90.06 788 LYS A CA 1
ATOM 6447 C C . LYS A 1 788 ? -26.734 26.203 -15.797 1 90.06 788 LYS A C 1
ATOM 6449 O O . LYS A 1 788 ? -27.828 26.312 -15.219 1 90.06 788 LYS A O 1
ATOM 6454 N N . SER A 1 789 ? -26.609 25.703 -16.953 1 91.75 789 SER A N 1
ATOM 6455 C CA . SER A 1 789 ? -27.766 25.219 -17.703 1 91.75 789 SER A CA 1
ATOM 6456 C C . SER A 1 789 ? -28.359 23.984 -17.047 1 91.75 789 SER A C 1
ATOM 6458 O O . SER A 1 789 ? -29.578 23.797 -17.047 1 91.75 789 SER A O 1
ATOM 6460 N N . LEU A 1 790 ? -27.547 23.172 -16.484 1 93.81 790 LEU A N 1
ATOM 6461 C CA . LEU A 1 790 ? -27.984 21.922 -15.883 1 93.81 790 LEU A CA 1
ATOM 6462 C C . LEU A 1 790 ? -28.75 22.188 -14.578 1 93.81 790 LEU A C 1
ATOM 6464 O O . LEU A 1 790 ? -29.625 21.406 -14.195 1 93.81 790 LEU A O 1
ATOM 6468 N N . LEU A 1 791 ? -28.406 23.328 -13.945 1 92.19 791 LEU A N 1
ATOM 6469 C CA . LEU A 1 791 ? -28.984 23.594 -12.641 1 92.19 791 LEU A CA 1
ATOM 6470 C C . LEU A 1 791 ? -30.188 24.531 -12.758 1 92.19 791 LEU A C 1
ATOM 6472 O O . LEU A 1 791 ? -30.797 24.891 -11.758 1 92.19 791 LEU A O 1
ATOM 6476 N N . LYS A 1 792 ? -30.562 24.844 -13.945 1 87.31 792 LYS A N 1
ATOM 6477 C CA . LYS A 1 792 ? -31.766 25.672 -14.148 1 87.31 792 LYS A CA 1
ATOM 6478 C C . LYS A 1 792 ? -33.031 24.891 -13.805 1 87.31 792 LYS A C 1
ATOM 6480 O O . LYS A 1 792 ? -33.219 23.781 -14.297 1 87.31 792 LYS A O 1
ATOM 6485 N N . THR A 1 793 ? -33.625 25.281 -12.734 1 81.56 793 THR A N 1
ATOM 6486 C CA . THR A 1 793 ? -34.844 24.594 -12.305 1 81.56 793 THR A CA 1
ATOM 6487 C C . THR A 1 793 ? -35.969 25.594 -12.062 1 81.56 793 THR A C 1
ATOM 6489 O O . THR A 1 793 ? -35.719 26.766 -11.75 1 81.56 793 THR A O 1
ATOM 6492 N N . LYS A 1 794 ? -37.188 25.172 -12.328 1 76.5 794 LYS A N 1
ATOM 6493 C CA . LYS A 1 794 ? -38.375 25.953 -11.938 1 76.5 794 LYS A CA 1
ATOM 6494 C C . LYS A 1 794 ? -38.531 25.984 -10.422 1 76.5 794 LYS A C 1
ATOM 6496 O O . LYS A 1 794 ? -38.062 25.078 -9.719 1 76.5 794 LYS A O 1
ATOM 6501 N N . ASP A 1 795 ? -38.969 27.031 -9.836 1 67.25 795 ASP A N 1
ATOM 6502 C CA . ASP A 1 795 ? -39.094 27.266 -8.406 1 67.25 795 ASP A CA 1
ATOM 6503 C C . ASP A 1 795 ? -39.781 26.094 -7.715 1 67.25 795 ASP A C 1
ATOM 6505 O O . ASP A 1 795 ? -39.469 25.766 -6.57 1 67.25 795 ASP A O 1
ATOM 6509 N N . GLU A 1 796 ? -40.562 25.375 -8.422 1 75.62 796 GLU A N 1
ATOM 6510 C CA . GLU A 1 796 ? -41.375 24.344 -7.773 1 75.62 79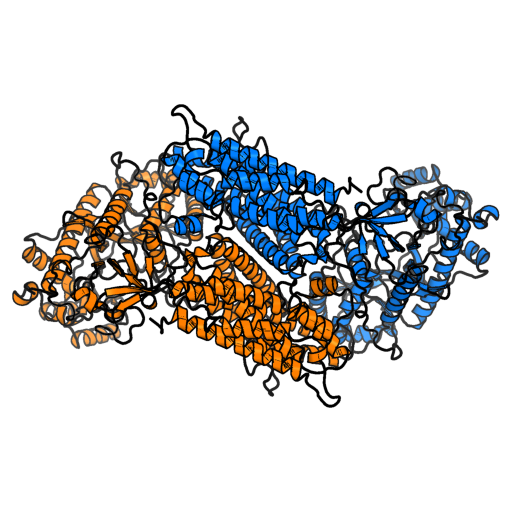6 GLU A CA 1
ATOM 6511 C C . GLU A 1 796 ? -40.656 22.984 -7.801 1 75.62 796 GLU A C 1
ATOM 6513 O O . GLU A 1 796 ? -41.031 22.078 -7.047 1 75.62 796 GLU A O 1
ATOM 6518 N N . ASP A 1 797 ? -39.562 22.859 -8.484 1 82.5 797 ASP A N 1
ATOM 6519 C CA . ASP A 1 797 ? -38.969 21.547 -8.664 1 82.5 797 ASP A CA 1
ATOM 6520 C C . ASP A 1 797 ? -37.938 21.266 -7.547 1 82.5 797 ASP A C 1
ATOM 6522 O O . ASP A 1 797 ? -37.188 22.141 -7.164 1 82.5 797 ASP A O 1
ATOM 6526 N N . PHE A 1 798 ? -38.062 19.953 -7.055 1 88.5 798 PHE A N 1
ATOM 6527 C CA . PHE A 1 798 ? -37.188 19.531 -5.973 1 88.5 798 PHE A CA 1
ATOM 6528 C C . PHE A 1 798 ? -35.938 18.812 -6.523 1 88.5 798 PHE A C 1
ATOM 6530 O O . PHE A 1 798 ? -35 18.547 -5.785 1 88.5 798 PHE A O 1
ATOM 6537 N N . ILE A 1 799 ? -36 18.531 -7.793 1 92.75 799 ILE A N 1
ATOM 6538 C CA . ILE A 1 799 ? -34.906 17.812 -8.422 1 92.75 799 ILE A CA 1
ATOM 6539 C C . ILE A 1 799 ? -34.375 18.594 -9.617 1 92.75 799 ILE A C 1
ATOM 6541 O O . ILE A 1 799 ? -35.156 19.203 -10.359 1 92.75 799 ILE A O 1
ATOM 6545 N N . TYR A 1 800 ? -33.125 18.641 -9.797 1 94.75 800 TYR A N 1
ATOM 6546 C CA . TYR A 1 800 ? -32.531 19.203 -11.008 1 94.75 800 TYR A CA 1
ATOM 6547 C C . TYR A 1 800 ? -32.688 18.234 -12.18 1 94.75 800 TYR A C 1
ATOM 6549 O O . TYR A 1 800 ? -31.781 17.469 -12.484 1 94.75 800 TYR A O 1
ATOM 6557 N N . LYS A 1 801 ? -33.656 18.312 -12.922 1 93.5 801 LYS A N 1
ATOM 6558 C CA . LYS A 1 801 ? -34.094 17.328 -13.906 1 93.5 801 LYS A CA 1
ATOM 6559 C C . LYS A 1 801 ? -33.094 17.25 -15.062 1 93.5 801 LYS A C 1
ATOM 6561 O O . LYS A 1 801 ? -32.75 16.156 -15.508 1 93.5 801 LYS A O 1
ATOM 6566 N N . LYS A 1 802 ? -32.688 18.375 -15.562 1 94.62 802 LYS A N 1
ATOM 6567 C CA . LYS A 1 802 ? -31.719 18.359 -16.672 1 94.62 802 LYS A CA 1
ATOM 6568 C C . LYS A 1 802 ? -30.422 17.688 -16.266 1 94.62 802 LYS A C 1
ATOM 6570 O O . LYS A 1 802 ? -29.828 16.953 -17.062 1 94.62 802 LYS A O 1
ATOM 6575 N N . PHE A 1 803 ? -30.062 17.984 -15.078 1 96.19 803 PHE A N 1
ATOM 6576 C CA . PHE A 1 803 ? -28.844 17.406 -14.539 1 96.19 803 PHE A CA 1
ATOM 6577 C C . PHE A 1 803 ? -29 15.891 -14.375 1 96.19 803 PHE A C 1
ATOM 6579 O O . PHE A 1 803 ? -28.141 15.125 -14.836 1 96.19 803 PHE A O 1
ATOM 6586 N N . ASP A 1 804 ? -30.016 15.438 -13.828 1 96.44 804 ASP A N 1
ATOM 6587 C CA . ASP A 1 804 ? -30.281 14.016 -13.633 1 96.44 804 ASP A CA 1
ATOM 6588 C C . ASP A 1 804 ? -30.391 13.289 -14.969 1 96.44 804 ASP A C 1
ATOM 6590 O O . ASP A 1 804 ? -29.922 12.164 -15.109 1 96.44 804 ASP A O 1
ATOM 6594 N N . ASN A 1 805 ? -30.969 13.938 -15.914 1 96.06 805 ASN A N 1
ATOM 6595 C CA . ASN A 1 805 ? -31.156 13.336 -17.234 1 96.06 805 ASN A CA 1
ATOM 6596 C C . ASN A 1 805 ? -29.812 13.133 -17.938 1 96.06 805 ASN A C 1
ATOM 6598 O O . ASN A 1 805 ? -29.609 12.117 -18.609 1 96.06 805 ASN A O 1
ATOM 6602 N N . LEU A 1 806 ? -29.031 14.125 -17.859 1 97.44 806 LEU A N 1
ATOM 6603 C CA . LEU A 1 806 ? -27.703 14 -18.453 1 97.44 806 LEU A CA 1
ATOM 6604 C C . LEU A 1 806 ? -26.938 12.82 -17.859 1 97.44 806 LEU A C 1
ATOM 6606 O O . LEU A 1 806 ? -26.359 12.023 -18.594 1 97.44 806 LEU A O 1
ATOM 6610 N N . LEU A 1 807 ? -26.953 12.742 -16.547 1 98 807 LEU A N 1
ATOM 6611 C CA . LEU A 1 807 ? -26.234 11.68 -15.859 1 98 807 LEU A CA 1
ATOM 6612 C C . LEU A 1 807 ? -26.844 10.312 -16.172 1 98 807 LEU A C 1
ATOM 6614 O O . LEU A 1 807 ? -26.125 9.328 -16.344 1 98 807 LEU A O 1
ATOM 6618 N N . SER A 1 808 ? -28.094 10.273 -16.266 1 97.56 808 SER A N 1
ATOM 6619 C CA . SER A 1 808 ? -28.781 9.023 -16.594 1 97.56 808 SER A CA 1
ATOM 6620 C C . SER A 1 808 ? -28.438 8.547 -18 1 97.56 808 SER A C 1
ATOM 6622 O O . SER A 1 808 ? -28.156 7.367 -18.203 1 97.56 808 SER A O 1
ATOM 6624 N N . LYS A 1 809 ? -28.422 9.414 -18.906 1 97.5 809 LYS A N 1
ATOM 6625 C CA . LYS A 1 809 ? -28.062 9.078 -20.281 1 97.5 809 LYS A CA 1
ATOM 6626 C C . LYS A 1 809 ? -26.625 8.609 -20.375 1 97.5 809 LYS A C 1
ATOM 6628 O O . LYS A 1 809 ? -26.312 7.656 -21.094 1 97.5 809 LYS A O 1
ATOM 6633 N N . ALA A 1 810 ? -25.766 9.344 -19.734 1 98.12 810 ALA A N 1
ATOM 6634 C CA . ALA A 1 810 ? -24.359 8.953 -19.734 1 98.12 810 ALA A CA 1
ATOM 6635 C C . ALA A 1 810 ? -24.188 7.539 -19.172 1 98.12 810 ALA A C 1
ATOM 6637 O O . ALA A 1 810 ? -23.406 6.754 -19.703 1 98.12 810 ALA A O 1
ATOM 6638 N N . SER A 1 811 ? -24.891 7.227 -18.094 1 97.56 811 SER A N 1
ATOM 6639 C CA . SER A 1 811 ? -24.828 5.898 -17.5 1 97.56 811 SER A CA 1
ATOM 6640 C C . SER A 1 811 ? -25.266 4.824 -18.484 1 97.56 811 SER A C 1
ATOM 6642 O O . SER A 1 811 ? -24.656 3.756 -18.562 1 97.56 811 SER A O 1
ATOM 6644 N N . LEU A 1 812 ? -26.25 5.113 -19.219 1 97 812 LEU A N 1
ATOM 6645 C CA . LEU A 1 812 ? -26.766 4.172 -20.203 1 97 812 LEU A CA 1
ATOM 6646 C C . LEU A 1 812 ? -25.766 3.934 -21.312 1 97 812 LEU A C 1
ATOM 6648 O O . LEU A 1 812 ? -25.578 2.797 -21.75 1 97 812 LEU A O 1
ATOM 6652 N N . HIS A 1 813 ? -25.188 5 -21.75 1 97.75 813 HIS A N 1
ATOM 6653 C CA . HIS A 1 813 ? -24.203 4.883 -22.828 1 97.75 813 HIS A CA 1
ATOM 6654 C C . HIS A 1 813 ? -22.969 4.098 -22.359 1 97.75 813 HIS A C 1
ATOM 6656 O O . HIS A 1 813 ? -22.375 3.361 -23.156 1 97.75 813 HIS A O 1
ATOM 6662 N N . LEU A 1 814 ? -22.562 4.262 -21.172 1 97.75 814 LEU A N 1
ATOM 6663 C CA . LEU A 1 814 ? -21.453 3.492 -20.625 1 97.75 814 LEU A CA 1
ATOM 6664 C C . LEU A 1 814 ? -21.781 2.004 -20.594 1 97.75 814 LEU A C 1
ATOM 6666 O O . LEU A 1 814 ? -20.938 1.169 -20.953 1 97.75 814 LEU A O 1
ATOM 6670 N N . ALA A 1 815 ? -23 1.695 -20.188 1 96.12 815 ALA A N 1
ATOM 6671 C CA . ALA A 1 815 ? -23.438 0.303 -20.156 1 96.12 815 ALA A CA 1
ATOM 6672 C C . ALA A 1 815 ? -23.469 -0.296 -21.547 1 96.12 815 ALA A C 1
ATOM 6674 O O . ALA A 1 815 ? -23.094 -1.455 -21.75 1 96.12 815 ALA A O 1
ATOM 6675 N N . GLU A 1 816 ? -23.906 0.506 -22.438 1 95.75 816 GLU A N 1
ATOM 6676 C CA . GLU A 1 816 ? -23.953 0.072 -23.828 1 95.75 816 GLU A CA 1
ATOM 6677 C C . GLU A 1 816 ? -22.562 -0.254 -24.359 1 95.75 816 GLU A C 1
ATOM 6679 O O . GLU A 1 816 ? -22.375 -1.255 -25.047 1 95.75 816 GLU A O 1
ATOM 6684 N N . SER A 1 817 ? -21.656 0.577 -24.094 1 96.12 817 SER A N 1
ATOM 6685 C CA . SER A 1 817 ? -20.281 0.345 -24.547 1 96.12 817 SER A CA 1
ATOM 6686 C C . SER A 1 817 ? -19.719 -0.946 -23.969 1 96.12 817 SER A C 1
ATOM 6688 O O . SER A 1 817 ? -19.047 -1.709 -24.656 1 96.12 817 SER A O 1
ATOM 6690 N N . SER A 1 818 ? -19.938 -1.187 -22.719 1 94.69 818 SER A N 1
ATOM 6691 C CA . SER A 1 818 ? -19.469 -2.398 -22.062 1 94.69 818 SER A CA 1
ATOM 6692 C C . SER A 1 818 ? -20.047 -3.646 -22.719 1 94.69 818 SER A C 1
ATOM 6694 O O . SER A 1 818 ? -19.344 -4.629 -22.938 1 94.69 818 SER A O 1
ATOM 6696 N N . GLU A 1 819 ? -21.266 -3.574 -23.047 1 91.69 819 GLU A N 1
ATOM 6697 C CA . GLU A 1 819 ? -21.938 -4.699 -23.703 1 91.69 819 GLU A CA 1
ATOM 6698 C C . GLU A 1 819 ? -21.375 -4.945 -25.094 1 91.69 819 GLU A C 1
ATOM 6700 O O . GLU A 1 819 ? -21.156 -6.094 -25.484 1 91.69 819 GLU A O 1
ATOM 6705 N N . GLU A 1 820 ? -21.188 -3.912 -25.766 1 90.5 820 GLU A N 1
ATOM 6706 C CA . GLU A 1 820 ? -20.672 -4.031 -27.125 1 90.5 820 GLU A CA 1
ATOM 6707 C C . GLU A 1 820 ? -19.25 -4.562 -27.125 1 90.5 820 GLU A C 1
ATOM 6709 O O . GLU A 1 820 ? -18.859 -5.312 -28.016 1 90.5 820 GLU A O 1
ATOM 6714 N N . LEU A 1 821 ? -18.469 -4.184 -26.188 1 89.69 821 LEU A N 1
ATOM 6715 C CA . LEU A 1 821 ? -17.109 -4.703 -26.047 1 89.69 821 LEU A CA 1
ATOM 6716 C C . LEU A 1 821 ? -17.125 -6.211 -25.797 1 89.69 821 LEU A C 1
ATOM 6718 O O . LEU A 1 821 ? -16.312 -6.945 -26.359 1 89.69 821 LEU A O 1
ATOM 6722 N N . THR A 1 822 ? -18.062 -6.621 -24.984 1 86 822 THR A N 1
ATOM 6723 C CA . THR A 1 822 ? -18.188 -8.039 -24.656 1 86 822 THR A CA 1
ATOM 6724 C C . THR A 1 822 ? -18.594 -8.844 -25.891 1 86 822 THR A C 1
ATOM 6726 O O . THR A 1 822 ? -18.031 -9.914 -26.141 1 86 822 THR A O 1
ATOM 6729 N N . LYS A 1 823 ? -19.438 -8.273 -26.641 1 82.06 823 LYS A N 1
ATOM 6730 C CA . LYS A 1 823 ? -19.906 -8.945 -27.859 1 82.06 823 LYS A CA 1
ATOM 6731 C C . LYS A 1 823 ? -18.797 -9.062 -28.891 1 82.06 823 LYS A C 1
ATOM 6733 O O . LYS A 1 823 ? -18.641 -10.102 -29.531 1 82.06 823 LYS A O 1
ATOM 6738 N N . THR A 1 824 ? -18.078 -8.047 -28.984 1 80.19 824 THR A N 1
ATOM 6739 C CA . THR A 1 824 ? -17.078 -7.961 -30.047 1 80.19 824 THR A CA 1
ATOM 6740 C C . THR A 1 824 ? -15.836 -8.766 -29.688 1 80.19 824 THR A C 1
ATOM 6742 O O . THR A 1 824 ? -15.328 -9.531 -30.516 1 80.19 824 THR A O 1
ATOM 6745 N N . TYR A 1 825 ? -15.406 -8.68 -28.531 1 78.31 825 TYR A N 1
ATOM 6746 C CA . TYR A 1 825 ? -14.078 -9.211 -28.234 1 78.31 825 TYR A CA 1
ATOM 6747 C C . TYR A 1 825 ? -14.172 -10.453 -27.344 1 78.31 825 TYR A C 1
ATOM 6749 O O . TYR A 1 825 ? -13.297 -11.312 -27.391 1 78.31 825 TYR A O 1
ATOM 6757 N N . PHE A 1 826 ? -15.188 -10.602 -26.656 1 77.06 826 PHE A N 1
ATOM 6758 C CA . PHE A 1 826 ? -15.156 -11.664 -25.656 1 77.06 826 PHE A CA 1
ATOM 6759 C C . PHE A 1 826 ? -16.047 -12.828 -26.078 1 77.06 826 PHE A C 1
ATOM 6761 O O . PHE A 1 826 ? -15.766 -13.984 -25.75 1 77.06 826 PHE A O 1
ATOM 6768 N N . SER A 1 827 ? -17.062 -12.586 -26.719 1 69.25 827 SER A N 1
ATOM 6769 C CA . SER A 1 827 ? -17.969 -13.648 -27.156 1 69.25 827 SER A CA 1
ATOM 6770 C C . SER A 1 827 ? -17.719 -14 -28.625 1 69.25 827 SER A C 1
ATOM 6772 O O . SER A 1 827 ? -18.109 -15.07 -29.078 1 69.25 827 SER A O 1
ATOM 6774 N N . HIS A 1 828 ? -16.891 -13.328 -29.375 1 62.16 828 HIS A N 1
ATOM 6775 C CA . HIS A 1 828 ? -16.609 -13.523 -30.781 1 62.16 828 HIS A CA 1
ATOM 6776 C C . HIS A 1 828 ? -17.875 -13.797 -31.578 1 62.16 828 HIS A C 1
ATOM 6778 O O . HIS A 1 828 ? -17.922 -14.703 -32.406 1 62.16 828 HIS A O 1
ATOM 6784 N N . TYR A 1 829 ? -18.812 -13.242 -31.219 1 52.41 829 TYR A N 1
ATOM 6785 C CA . TYR A 1 829 ? -20.109 -13.438 -31.859 1 52.41 829 TYR A CA 1
ATOM 6786 C C . TYR A 1 829 ? -20.031 -13.094 -33.344 1 52.41 829 TYR A C 1
ATOM 6788 O O . TYR A 1 829 ? -20.672 -13.75 -34.188 1 52.41 829 TYR A O 1
ATOM 6796 N N . ASN A 1 830 ? -19.125 -12.227 -33.719 1 52.72 830 ASN A N 1
ATOM 6797 C CA . ASN A 1 830 ? -19.062 -11.766 -35.094 1 52.72 830 ASN A CA 1
ATOM 6798 C C . ASN A 1 830 ? -18.125 -12.633 -35.938 1 52.72 830 ASN A C 1
ATOM 6800 O O . ASN A 1 830 ? -17.984 -12.414 -37.125 1 52.72 830 ASN A O 1
ATOM 6804 N N . GLU A 1 831 ? -17.547 -13.531 -35.344 1 58.91 831 GLU A N 1
ATOM 6805 C CA . GLU A 1 831 ? -16.656 -14.406 -36.125 1 58.91 831 GLU A CA 1
ATOM 6806 C C . GLU A 1 831 ? -17.297 -15.766 -36.344 1 58.91 831 GLU A C 1
ATOM 6808 O O . GLU A 1 831 ? -18.094 -16.234 -35.531 1 58.91 831 GLU A O 1
ATOM 6813 N N . MET B 1 1 ? -20.812 3.326 44 1 59.19 1 MET B N 1
ATOM 6814 C CA . MET B 1 1 ? -19.516 3.969 44.156 1 59.19 1 MET B CA 1
ATOM 6815 C C . MET B 1 1 ? -19.344 5.121 43.156 1 59.19 1 MET B C 1
ATOM 6817 O O . MET B 1 1 ? -19.688 4.992 42 1 59.19 1 MET B O 1
ATOM 6821 N N . SER B 1 2 ? -19.172 6.312 43.656 1 79.38 2 SER B N 1
ATOM 6822 C CA . SER B 1 2 ? -18.984 7.512 42.844 1 79.38 2 SER B CA 1
ATOM 6823 C C . SER B 1 2 ? -17.641 7.477 42.094 1 79.38 2 SER B C 1
ATOM 6825 O O . SER B 1 2 ? -16.672 6.914 42.625 1 79.38 2 SER B O 1
ATOM 6827 N N . ILE B 1 3 ? -17.656 7.895 40.844 1 85.81 3 ILE B N 1
ATOM 6828 C CA . ILE B 1 3 ? -16.438 7.906 40.031 1 85.81 3 ILE B CA 1
ATOM 6829 C C . ILE B 1 3 ? -15.438 8.906 40.625 1 85.81 3 ILE B C 1
ATOM 6831 O O . ILE B 1 3 ? -14.258 8.898 40.281 1 85.81 3 ILE B O 1
ATOM 6835 N N . PHE B 1 4 ? -15.914 9.68 41.719 1 86 4 PHE B N 1
ATOM 6836 C CA . PHE B 1 4 ? -15.062 10.695 42.344 1 86 4 PHE B CA 1
ATOM 6837 C C . PHE B 1 4 ? -14.633 10.273 43.75 1 86 4 PHE B C 1
ATOM 6839 O O . PHE B 1 4 ? -14.109 11.078 44.5 1 86 4 PHE B O 1
ATOM 6846 N N . ASP B 1 5 ? -14.852 9.07 44.125 1 78.44 5 ASP B N 1
ATOM 6847 C CA . ASP B 1 5 ? -14.523 8.586 45.469 1 78.44 5 ASP B CA 1
ATOM 6848 C C . ASP B 1 5 ? -13.031 8.727 45.75 1 78.44 5 ASP B C 1
ATOM 6850 O O . ASP B 1 5 ? -12.633 9.055 46.875 1 78.44 5 ASP B O 1
ATOM 6854 N N . ALA B 1 6 ? -12.242 8.578 44.781 1 77.75 6 ALA B N 1
ATOM 6855 C CA . ALA B 1 6 ? -10.797 8.633 44.938 1 77.75 6 ALA B CA 1
ATOM 6856 C C . ALA B 1 6 ? -10.258 10.031 44.688 1 77.75 6 ALA B C 1
ATOM 6858 O O . ALA B 1 6 ? -9.047 10.266 44.719 1 77.75 6 ALA B O 1
ATOM 6859 N N . TYR B 1 7 ? -11.18 10.977 44.531 1 84.25 7 TYR B N 1
ATOM 6860 C CA . TYR B 1 7 ? -10.789 12.344 44.188 1 84.25 7 TYR B CA 1
ATOM 6861 C C . TYR B 1 7 ? -10.391 13.109 45.469 1 84.25 7 TYR B C 1
ATOM 6863 O O . TYR B 1 7 ? -11.234 13.375 46.312 1 84.25 7 TYR B O 1
ATOM 6871 N N . LYS B 1 8 ? -9.055 13.344 45.719 1 76 8 LYS B N 1
ATOM 6872 C CA . LYS B 1 8 ? -8.562 14.086 46.875 1 76 8 LYS B CA 1
ATOM 6873 C C . LYS B 1 8 ? -8.141 15.5 46.5 1 76 8 LYS B C 1
ATOM 6875 O O . LYS B 1 8 ? -7.359 15.688 45.562 1 76 8 LYS B O 1
ATOM 6880 N N . LEU B 1 9 ? -8.703 16.406 47.219 1 73.44 9 LEU B N 1
ATOM 6881 C CA . LEU B 1 9 ? -8.375 17.797 46.969 1 73.44 9 LEU B CA 1
ATOM 6882 C C . LEU B 1 9 ? -6.926 18.094 47.312 1 73.44 9 LEU B C 1
ATOM 6884 O O . LEU B 1 9 ? -6.453 17.734 48.375 1 73.44 9 LEU B O 1
ATOM 6888 N N . GLU B 1 10 ? -6.199 18.578 46.438 1 68.56 10 GLU B N 1
ATOM 6889 C CA . GLU B 1 10 ? -4.77 18.781 46.656 1 68.56 10 GLU B CA 1
ATOM 6890 C C . GLU B 1 10 ? -4.406 20.266 46.625 1 68.56 10 GLU B C 1
ATOM 6892 O O . GLU B 1 10 ? -3.307 20.641 47.031 1 68.56 10 GLU B O 1
ATOM 6897 N N . SER B 1 11 ? -5.32 21.078 46.188 1 70 11 SER B N 1
ATOM 6898 C CA . SER B 1 11 ? -5.016 22.5 46.094 1 70 11 SER B CA 1
ATOM 6899 C C . SER B 1 11 ? -5.945 23.328 46.969 1 70 11 SER B C 1
ATOM 6901 O O . SER B 1 11 ? -6.938 22.797 47.5 1 70 11 SER B O 1
ATOM 6903 N N . SER B 1 12 ? -5.531 24.5 47.188 1 76 12 SER B N 1
ATOM 6904 C CA . SER B 1 12 ? -6.336 25.406 48 1 76 12 SER B CA 1
ATOM 6905 C C . SER B 1 12 ? -7.645 25.75 47.281 1 76 12 SER B C 1
ATOM 6907 O O . SER B 1 12 ? -8.617 26.141 47.938 1 76 12 SER B O 1
ATOM 6909 N N . PHE B 1 13 ? -7.645 25.625 46 1 86 13 PHE B N 1
ATOM 6910 C CA . PHE B 1 13 ? -8.852 25.906 45.25 1 86 13 PHE B CA 1
ATOM 6911 C C . PHE B 1 13 ? -9.078 24.844 44.156 1 86 13 PHE B C 1
ATOM 6913 O O . PHE B 1 13 ? -8.188 24.594 43.344 1 86 13 PHE B O 1
ATOM 6920 N N . ASP B 1 14 ? -10.195 24.266 44.281 1 91.31 14 ASP B N 1
ATOM 6921 C CA . ASP B 1 14 ? -10.602 23.312 43.25 1 91.31 14 ASP B CA 1
ATOM 6922 C C . ASP B 1 14 ? -11.766 23.859 42.438 1 91.31 14 ASP B C 1
ATOM 6924 O O . ASP B 1 14 ? -12.68 24.484 42.969 1 91.31 14 ASP B O 1
ATOM 6928 N N . GLU B 1 15 ? -11.703 23.625 41.156 1 93.69 15 GLU B N 1
ATOM 6929 C CA . GLU B 1 15 ? -12.695 24.219 40.25 1 93.69 15 GLU B CA 1
ATOM 6930 C C . GLU B 1 15 ? -14.062 23.578 40.469 1 93.69 15 GLU B C 1
ATOM 6932 O O . GLU B 1 15 ? -15.094 24.219 40.25 1 93.69 15 GLU B O 1
ATOM 6937 N N . MET B 1 16 ? -14.102 22.328 40.812 1 94 16 MET B N 1
ATOM 6938 C CA . MET B 1 16 ? -15.367 21.594 40.844 1 94 16 MET B CA 1
ATOM 6939 C C . MET B 1 16 ? -15.891 21.516 42.281 1 94 16 MET B C 1
ATOM 6941 O O . MET B 1 16 ? -17.094 21.625 42.531 1 94 16 MET B O 1
ATOM 6945 N N . PHE B 1 17 ? -14.977 21.391 43.219 1 91.69 17 PHE B N 1
ATOM 6946 C CA . PHE B 1 17 ? -15.375 21.188 44.594 1 91.69 17 PHE B CA 1
ATOM 6947 C C . PHE B 1 17 ? -14.984 22.375 45.469 1 91.69 17 PHE B C 1
ATOM 6949 O O . PHE B 1 17 ? -13.953 23 45.25 1 91.69 17 PHE B O 1
ATOM 6956 N N . ASP B 1 18 ? -15.781 22.656 46.438 1 88.69 18 ASP B N 1
ATOM 6957 C CA . ASP B 1 18 ? -15.438 23.703 47.406 1 88.69 18 ASP B CA 1
ATOM 6958 C C . ASP B 1 18 ? -14.609 23.141 48.562 1 88.69 18 ASP B C 1
ATOM 6960 O O . ASP B 1 18 ? -14.203 21.984 48.531 1 88.69 18 ASP B O 1
ATOM 6964 N N . LYS B 1 19 ? -14.289 23.984 49.5 1 83.25 19 LYS B N 1
ATOM 6965 C CA . LYS B 1 19 ? -13.414 23.609 50.625 1 83.25 19 LYS B CA 1
ATOM 6966 C C . LYS B 1 19 ? -14.023 22.469 51.438 1 83.25 19 LYS B C 1
ATOM 6968 O O . LYS B 1 19 ? -13.297 21.672 52.031 1 83.25 19 LYS B O 1
ATOM 6973 N N . ASP B 1 20 ? -15.383 22.391 51.469 1 82.69 20 ASP B N 1
ATOM 6974 C CA . ASP B 1 20 ? -16.078 21.359 52.219 1 82.69 20 ASP B CA 1
ATOM 6975 C C . ASP B 1 20 ? -16.375 20.141 51.344 1 82.69 20 ASP B C 1
ATOM 6977 O O . ASP B 1 20 ? -17.188 19.281 51.719 1 82.69 20 ASP B O 1
ATOM 6981 N N . THR B 1 21 ? -15.82 20.125 50.125 1 85.19 21 THR B N 1
ATOM 6982 C CA . THR B 1 21 ? -15.922 19.016 49.188 1 85.19 21 THR B CA 1
ATOM 6983 C C . THR B 1 21 ? -17.344 18.922 48.625 1 85.19 21 THR B C 1
ATOM 6985 O O . THR B 1 21 ? -17.812 17.828 48.281 1 85.19 21 THR B O 1
ATOM 6988 N N . ASN B 1 22 ? -17.984 20.016 48.719 1 89.25 22 ASN B N 1
ATOM 6989 C CA . ASN B 1 22 ? -19.25 20.094 48 1 89.25 22 ASN B CA 1
ATOM 6990 C C . ASN B 1 22 ? -19.047 20.562 46.562 1 89.25 22 ASN B C 1
ATOM 6992 O O . ASN B 1 22 ? -18.188 21.391 46.281 1 89.25 22 ASN B O 1
ATOM 6996 N N . VAL B 1 23 ? -19.922 20.062 45.75 1 93.12 23 VAL B N 1
ATOM 6997 C CA . VAL B 1 23 ? -19.828 20.422 44.344 1 93.12 23 VAL B CA 1
ATOM 6998 C C . VAL B 1 23 ? -20.359 21.844 44.125 1 93.12 23 VAL B C 1
ATOM 7000 O O . VAL B 1 23 ? -21.391 22.203 44.719 1 93.12 23 VAL B O 1
ATOM 7003 N N . LYS B 1 24 ? -19.672 22.609 43.406 1 93.69 24 LYS B N 1
ATOM 7004 C CA . LYS B 1 24 ? -20.109 23.953 43.094 1 93.69 24 LYS B CA 1
ATOM 7005 C C . LYS B 1 24 ? -21.328 23.938 42.188 1 93.69 24 LYS B C 1
ATOM 7007 O O . LYS B 1 24 ? -21.5 23 41.375 1 93.69 24 LYS B O 1
ATOM 7012 N N . GLU B 1 25 ? -22.094 24.938 42.156 1 92.5 25 GLU B N 1
ATOM 7013 C CA . GLU B 1 25 ? -23.406 24.969 41.531 1 92.5 25 GLU B CA 1
ATOM 7014 C C . GLU B 1 25 ? -23.297 24.766 40 1 92.5 25 GLU B C 1
ATOM 7016 O O . GLU B 1 25 ? -24.078 24 39.406 1 92.5 25 GLU B O 1
ATOM 7021 N N . HIS B 1 26 ? -22.375 25.438 39.375 1 92.75 26 HIS B N 1
ATOM 7022 C CA . HIS B 1 26 ? -22.312 25.406 37.906 1 92.75 26 HIS B CA 1
ATOM 7023 C C . HIS B 1 26 ? -21.719 24.094 37.406 1 92.75 26 HIS B C 1
ATOM 7025 O O . HIS B 1 26 ? -21.734 23.812 36.219 1 92.75 26 HIS B O 1
ATOM 7031 N N . TRP B 1 27 ? -21.25 23.203 38.312 1 94.81 27 TRP B N 1
ATOM 7032 C CA . TRP B 1 27 ? -20.656 21.922 37.938 1 94.81 27 TRP B CA 1
ATOM 7033 C C . TRP B 1 27 ? -21.641 20.781 38.188 1 94.81 27 TRP B C 1
ATOM 7035 O O . TRP B 1 27 ? -21.375 19.625 37.844 1 94.81 27 TRP B O 1
ATOM 7045 N N . LYS B 1 28 ? -22.734 21.031 38.75 1 93.44 28 LYS B N 1
ATOM 7046 C CA . LYS B 1 28 ? -23.688 20 39.219 1 93.44 28 LYS B CA 1
ATOM 7047 C C . LYS B 1 28 ? -24.156 19.141 38.062 1 93.44 28 LYS B C 1
ATOM 7049 O O . LYS B 1 28 ? -24.172 17.906 38.156 1 93.44 28 LYS B O 1
ATOM 7054 N N . ASP B 1 29 ? -24.531 19.812 37 1 93.12 29 ASP B N 1
ATOM 7055 C CA . ASP B 1 29 ? -25.031 19.062 35.844 1 93.12 29 ASP B CA 1
ATOM 7056 C C . ASP B 1 29 ? -23.938 18.203 35.219 1 93.12 29 ASP B C 1
ATOM 7058 O O . ASP B 1 29 ? -24.188 17.094 34.781 1 93.12 29 ASP B O 1
ATOM 7062 N N . ILE B 1 30 ? -22.781 18.703 35.188 1 94 30 ILE B N 1
ATOM 7063 C CA . ILE B 1 30 ? -21.641 17.969 34.594 1 94 30 ILE B CA 1
ATOM 7064 C C . ILE B 1 30 ? -21.312 16.766 35.469 1 94 30 ILE B C 1
ATOM 7066 O O . ILE B 1 30 ? -21.047 15.68 34.969 1 94 30 ILE B O 1
ATOM 7070 N N . LEU B 1 31 ? -21.344 17 36.75 1 93.06 31 LEU B N 1
ATOM 7071 C CA . LEU B 1 31 ? -21.078 15.906 37.688 1 93.06 31 LEU B CA 1
ATOM 7072 C C . LEU B 1 31 ? -22.125 14.797 37.531 1 93.06 31 LEU B C 1
ATOM 7074 O O . LEU B 1 31 ? -21.781 13.617 37.5 1 93.06 31 LEU B O 1
ATOM 7078 N N . LYS B 1 32 ? -23.281 15.203 37.469 1 93.12 32 LYS B N 1
ATOM 7079 C CA . LYS B 1 32 ? -24.359 14.25 37.281 1 93.12 32 LYS B CA 1
ATOM 7080 C C . LYS B 1 32 ? -24.172 13.422 36 1 93.12 32 LYS B C 1
ATOM 7082 O O . LYS B 1 32 ? -24.344 12.203 36.031 1 93.12 32 LYS B O 1
ATOM 7087 N N . ASP B 1 33 ? -23.859 14.109 35 1 93.44 33 ASP B N 1
ATOM 7088 C CA . ASP B 1 33 ? -23.656 13.445 33.719 1 93.44 33 ASP B CA 1
ATOM 7089 C C . ASP B 1 33 ? -22.453 12.508 33.781 1 93.44 33 ASP B C 1
ATOM 7091 O O . ASP B 1 33 ? -22.469 11.422 33.188 1 93.44 33 ASP B O 1
ATOM 7095 N N . LEU B 1 34 ? -21.406 12.852 34.406 1 93.12 34 LEU B N 1
ATOM 7096 C CA . LEU B 1 34 ? -20.203 12.039 34.531 1 93.12 34 LEU B CA 1
ATOM 7097 C C . LEU B 1 34 ? -20.469 10.789 35.375 1 93.12 34 LEU B C 1
ATOM 7099 O O . LEU B 1 34 ? -19.984 9.703 35.062 1 93.12 34 LEU B O 1
ATOM 7103 N N . GLU B 1 35 ? -21.203 11.016 36.406 1 92.12 35 GLU B N 1
ATOM 7104 C CA . GLU B 1 35 ? -21.562 9.891 37.25 1 92.12 35 GLU B CA 1
ATOM 7105 C C . GLU B 1 35 ? -22.438 8.891 36.5 1 92.12 35 GLU B C 1
ATOM 7107 O O . GLU B 1 35 ? -22.281 7.676 36.688 1 92.12 35 GLU B O 1
ATOM 7112 N N . LYS B 1 36 ? -23.266 9.398 35.781 1 90.81 36 LYS B N 1
ATOM 7113 C CA . LYS B 1 36 ? -24.125 8.539 34.969 1 90.81 36 LYS B CA 1
ATOM 7114 C C . LYS B 1 36 ? -23.312 7.754 33.938 1 90.81 36 LYS B C 1
ATOM 7116 O O . LYS B 1 36 ? -23.594 6.578 33.688 1 90.81 36 LYS B O 1
ATOM 7121 N N . ALA B 1 37 ? -22.453 8.445 33.281 1 88.5 37 ALA B N 1
ATOM 7122 C CA . ALA B 1 37 ? -21.625 7.812 32.281 1 88.5 37 ALA B CA 1
ATOM 7123 C C . ALA B 1 37 ? -20.719 6.75 32.875 1 88.5 37 ALA B C 1
ATOM 7125 O O . ALA B 1 37 ? -20.609 5.637 32.344 1 88.5 37 ALA B O 1
ATOM 7126 N N . GLY B 1 38 ? -20.031 7.004 33.938 1 88.94 38 GLY B N 1
ATOM 7127 C CA . GLY B 1 38 ? -19.094 6.098 34.594 1 88.94 38 GLY B CA 1
ATOM 7128 C C . GLY B 1 38 ? -17.734 6.059 33.938 1 88.94 38 GLY B C 1
ATOM 7129 O O . GLY B 1 38 ? -17.531 6.688 32.906 1 88.94 38 GLY B O 1
ATOM 7130 N N . ILE B 1 39 ? -16.844 5.32 34.469 1 89.19 39 ILE B N 1
ATOM 7131 C CA . ILE B 1 39 ? -15.453 5.258 34.062 1 89.19 39 ILE B CA 1
ATOM 7132 C C . ILE B 1 39 ? -15.352 4.527 32.719 1 89.19 39 ILE B C 1
ATOM 7134 O O . ILE B 1 39 ? -14.547 4.895 31.859 1 89.19 39 ILE B O 1
ATOM 7138 N N . GLU B 1 40 ? -16.141 3.588 32.531 1 83.06 40 GLU B N 1
ATOM 7139 C CA . GLU B 1 40 ? -16.094 2.793 31.297 1 83.06 40 GLU B CA 1
ATOM 7140 C C . GLU B 1 40 ? -16.484 3.629 30.078 1 83.06 40 GLU B C 1
ATOM 7142 O O . GLU B 1 40 ? -15.828 3.555 29.031 1 83.06 40 GLU B O 1
ATOM 7147 N N . LYS B 1 41 ? -17.531 4.352 30.266 1 85 41 LYS B N 1
ATOM 7148 C CA . LYS B 1 41 ? -17.969 5.219 29.172 1 85 41 LYS B CA 1
ATOM 7149 C C . LYS B 1 41 ? -16.938 6.312 28.906 1 85 41 LYS B C 1
ATOM 7151 O O . LYS B 1 41 ? -16.719 6.695 27.75 1 85 41 LYS B O 1
ATOM 7156 N N . LEU B 1 42 ? -16.359 6.809 29.938 1 89.31 42 LEU B N 1
ATOM 7157 C CA . LEU B 1 42 ? -15.32 7.828 29.781 1 89.31 42 LEU B CA 1
ATOM 7158 C C . LEU B 1 42 ? -14.117 7.273 29.016 1 89.31 42 LEU B C 1
ATOM 7160 O O . LEU B 1 42 ? -13.508 7.977 28.203 1 89.31 42 LEU B O 1
ATOM 7164 N N . GLU B 1 43 ? -13.82 6.105 29.312 1 86.38 43 GLU B N 1
ATOM 7165 C CA . GLU B 1 43 ? -12.734 5.445 28.594 1 86.38 43 GLU B CA 1
ATOM 7166 C C . GLU B 1 43 ? -13.062 5.289 27.109 1 86.38 43 GLU B C 1
ATOM 7168 O O . GLU B 1 43 ? -12.195 5.484 26.266 1 86.38 43 GLU B O 1
ATOM 7173 N N . GLN B 1 44 ? -14.266 4.926 26.891 1 80.88 44 GLN B N 1
ATOM 7174 C CA . GLN B 1 44 ? -14.719 4.793 25.516 1 80.88 44 GLN B CA 1
ATOM 7175 C C . GLN B 1 44 ? -14.633 6.125 24.766 1 80.88 44 GLN B C 1
ATOM 7177 O O . GLN B 1 44 ? -14.219 6.176 23.609 1 80.88 44 GLN B O 1
ATOM 7182 N N . LYS B 1 45 ? -15.062 7.148 25.438 1 85.06 45 LYS B N 1
ATOM 7183 C CA . LYS B 1 45 ? -15.031 8.469 24.812 1 85.06 45 LYS B CA 1
ATOM 7184 C C . LYS B 1 45 ? -13.602 8.953 24.609 1 85.06 45 LYS B C 1
ATOM 7186 O O . LYS B 1 45 ? -13.297 9.633 23.625 1 85.06 45 LYS B O 1
ATOM 7191 N N . GLN B 1 46 ? -12.734 8.617 25.516 1 87.94 46 GLN B N 1
ATOM 7192 C CA . GLN B 1 46 ? -11.32 8.961 25.375 1 87.94 46 GLN B CA 1
ATOM 7193 C C . GLN B 1 46 ? -10.727 8.312 24.125 1 87.94 46 GLN B C 1
ATOM 7195 O O . GLN B 1 46 ? -9.969 8.945 23.391 1 87.94 46 GLN B O 1
ATOM 7200 N N . ILE B 1 47 ? -11.117 7.145 23.938 1 78 47 ILE B N 1
ATOM 7201 C CA . ILE B 1 47 ? -10.641 6.422 22.766 1 78 47 ILE B CA 1
ATOM 7202 C C . ILE B 1 47 ? -11.156 7.102 21.5 1 78 47 ILE B C 1
ATOM 7204 O O . ILE B 1 47 ? -10.422 7.246 20.516 1 78 47 ILE B O 1
ATOM 7208 N N . GLU B 1 48 ? -12.359 7.484 21.516 1 75.69 48 GLU B N 1
ATOM 7209 C CA . GLU B 1 48 ? -12.953 8.188 20.375 1 75.69 48 GLU B CA 1
ATOM 7210 C C . GLU B 1 48 ? -12.25 9.508 20.109 1 75.69 48 GLU B C 1
ATOM 7212 O O . GLU B 1 48 ? -11.977 9.859 18.969 1 75.69 48 GLU B O 1
ATOM 7217 N N . ILE B 1 49 ? -11.992 10.25 21.172 1 84.44 49 ILE B N 1
ATOM 7218 C CA . ILE B 1 49 ? -11.289 11.531 21.078 1 84.44 49 ILE B CA 1
ATOM 7219 C C . ILE B 1 49 ? -9.906 11.32 20.469 1 84.44 49 ILE B C 1
ATOM 7221 O O . ILE B 1 49 ? -9.516 12.031 19.547 1 84.44 49 ILE B O 1
ATOM 7225 N N . ASP B 1 50 ? -9.258 10.344 20.969 1 80.06 50 ASP B N 1
ATOM 7226 C CA . ASP B 1 50 ? -7.91 10.055 20.5 1 80.06 50 ASP B CA 1
ATOM 7227 C C . ASP B 1 50 ? -7.91 9.711 19.016 1 80.06 50 ASP B C 1
ATOM 7229 O O . ASP B 1 50 ? -7.035 10.148 18.266 1 80.06 50 ASP B O 1
ATOM 7233 N N . TRP B 1 51 ? -8.844 9.008 18.672 1 67.94 51 TRP B N 1
ATOM 7234 C CA . TRP B 1 51 ? -8.969 8.602 17.281 1 67.94 51 TRP B CA 1
ATOM 7235 C C . TRP B 1 51 ? -9.242 9.797 16.375 1 67.94 51 TRP B C 1
ATOM 7237 O O . TRP B 1 51 ? -8.664 9.914 15.289 1 67.94 51 TRP B O 1
ATOM 7247 N N . ARG B 1 52 ? -10.07 10.633 16.719 1 72.44 52 ARG B N 1
ATOM 7248 C CA . ARG B 1 52 ? -10.414 11.812 15.93 1 72.44 52 ARG B CA 1
ATOM 7249 C C . ARG B 1 52 ? -9.203 12.734 15.766 1 72.44 52 ARG B C 1
ATOM 7251 O O . ARG B 1 52 ? -8.961 13.258 14.68 1 72.44 52 ARG B O 1
ATOM 7258 N N . LEU B 1 53 ? -8.586 12.922 16.844 1 77 53 LEU B N 1
ATOM 7259 C CA . LEU B 1 53 ? -7.41 13.781 16.812 1 77 53 LEU B CA 1
ATOM 7260 C C . LEU B 1 53 ? -6.332 13.188 15.914 1 77 53 LEU B C 1
ATOM 7262 O O . LEU B 1 53 ? -5.684 13.914 15.156 1 77 53 LEU B O 1
ATOM 7266 N N . GLU B 1 54 ? -6.215 11.922 16 1 67.62 54 GLU B N 1
ATOM 7267 C CA . GLU B 1 54 ? -5.25 11.234 15.148 1 67.62 54 GLU B CA 1
ATOM 7268 C C . GLU B 1 54 ? -5.66 11.312 13.68 1 67.62 54 GLU B C 1
ATOM 7270 O O . GLU B 1 54 ? -4.82 11.539 12.805 1 67.62 54 GLU B O 1
ATOM 7275 N N . ASP B 1 55 ? -6.859 11.117 13.555 1 63.72 55 ASP B N 1
ATOM 7276 C CA . ASP B 1 55 ? -7.398 11.117 12.195 1 63.72 55 ASP B CA 1
ATOM 7277 C C . ASP B 1 55 ? -7.27 12.5 11.562 1 63.72 55 ASP B C 1
ATOM 7279 O O . ASP B 1 55 ? -7.113 12.609 10.344 1 63.72 55 ASP B O 1
ATOM 7283 N N . ASN B 1 56 ? -7.395 13.492 12.375 1 64.5 56 ASN B N 1
ATOM 7284 C CA . ASN B 1 56 ? -7.277 14.859 11.875 1 64.5 56 ASN B CA 1
ATOM 7285 C C . ASN B 1 56 ? -5.824 15.32 11.852 1 64.5 56 ASN B C 1
ATOM 7287 O O . ASN B 1 56 ? -5.535 16.453 11.445 1 64.5 56 ASN B O 1
ATOM 7291 N N . GLY B 1 57 ? -4.949 14.477 12.32 1 64.19 57 GLY B N 1
ATOM 7292 C CA . GLY B 1 57 ? -3.525 14.758 12.266 1 64.19 57 GLY B CA 1
ATOM 7293 C C . GLY B 1 57 ? -3.082 15.805 13.273 1 64.19 57 GLY B C 1
ATOM 7294 O O . GLY B 1 57 ? -2.121 16.531 13.031 1 64.19 57 GLY B O 1
ATOM 7295 N N . VAL B 1 58 ? -3.879 15.938 14.234 1 66.5 58 VAL B N 1
ATOM 7296 C CA . VAL B 1 58 ? -3.527 16.922 15.242 1 66.5 58 VAL B CA 1
ATOM 7297 C C . VAL B 1 58 ? -2.324 16.438 16.047 1 66.5 58 VAL B C 1
ATOM 7299 O O . VAL B 1 58 ? -2.426 15.461 16.797 1 66.5 58 VAL B O 1
ATOM 7302 N N . THR B 1 59 ? -1.163 17.031 15.688 1 61.25 59 THR B N 1
ATOM 7303 C CA . THR B 1 59 ? 0.062 16.578 16.344 1 61.25 59 THR B CA 1
ATOM 7304 C C . THR B 1 59 ? 0.839 17.781 16.906 1 61.25 59 THR B C 1
ATOM 7306 O O . THR B 1 59 ? 0.498 18.922 16.625 1 61.25 59 THR B O 1
ATOM 7309 N N . TYR B 1 60 ? 1.582 17.531 17.859 1 53.91 60 TYR B N 1
ATOM 7310 C CA . TYR B 1 60 ? 2.561 18.469 18.406 1 53.91 60 TYR B CA 1
ATOM 7311 C C . TYR B 1 60 ? 3.977 17.922 18.25 1 53.91 60 TYR B C 1
ATOM 7313 O O . TYR B 1 60 ? 4.285 16.844 18.734 1 53.91 60 TYR B O 1
ATOM 7321 N N . ASN B 1 61 ? 4.719 18.625 17.406 1 52.44 61 ASN B N 1
ATOM 7322 C CA . ASN B 1 61 ? 6.078 18.156 17.156 1 52.44 61 ASN B CA 1
ATOM 7323 C C . ASN B 1 61 ? 6.984 18.391 18.359 1 52.44 61 ASN B C 1
ATOM 7325 O O . ASN B 1 61 ? 7.016 19.5 18.922 1 52.44 61 ASN B O 1
ATOM 7329 N N . ILE B 1 62 ? 7.469 17.359 19.094 1 43.22 62 ILE B N 1
ATOM 7330 C CA . ILE B 1 62 ? 8.391 17.547 20.219 1 43.22 62 ILE B CA 1
ATOM 7331 C C . ILE B 1 62 ? 9.805 17.766 19.688 1 43.22 62 ILE B C 1
ATOM 7333 O O . ILE B 1 62 ? 10.328 16.953 18.922 1 43.22 62 ILE B O 1
ATOM 7337 N N . TYR B 1 63 ? 10.281 19.047 20.062 1 43.47 63 TYR B N 1
ATOM 7338 C CA . TYR B 1 63 ? 11.68 19.359 19.781 1 43.47 63 TYR B CA 1
ATOM 7339 C C . TYR B 1 63 ? 12.602 18.406 20.531 1 43.47 63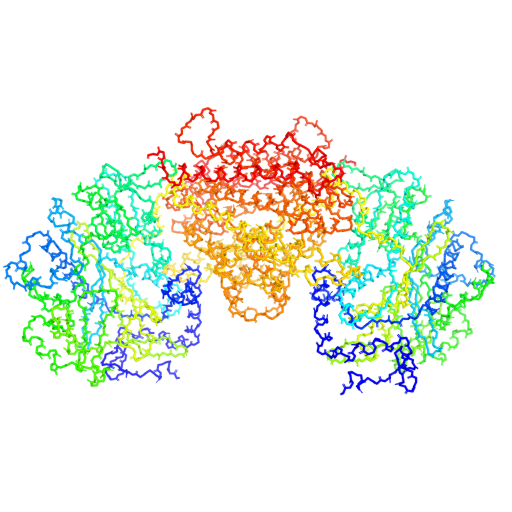 TYR B C 1
ATOM 7341 O O . TYR B 1 63 ? 12.336 18.047 21.688 1 43.47 63 TYR B O 1
ATOM 7349 N N . ASN B 1 64 ? 13.336 17.469 19.844 1 43.22 64 ASN B N 1
ATOM 7350 C CA . ASN B 1 64 ? 14.422 16.688 20.406 1 43.22 64 ASN B CA 1
ATOM 7351 C C . ASN B 1 64 ? 13.953 15.289 20.812 1 43.22 64 ASN B C 1
ATOM 7353 O O . ASN B 1 64 ? 14.57 14.633 21.656 1 43.22 64 ASN B O 1
ATOM 7357 N N . ASP B 1 65 ? 12.758 15.148 20.688 1 44.56 65 ASP B N 1
ATOM 7358 C CA . ASP B 1 65 ? 12.453 13.742 20.953 1 44.56 65 ASP B CA 1
ATOM 7359 C C . ASP B 1 65 ? 13.266 12.82 20.047 1 44.56 65 ASP B C 1
ATOM 7361 O O . ASP B 1 65 ? 13.203 12.938 18.828 1 44.56 65 ASP B O 1
ATOM 7365 N N . PRO B 1 66 ? 14.266 12.43 20.734 1 43.22 66 PRO B N 1
ATOM 7366 C CA . PRO B 1 66 ? 15.141 11.531 19.969 1 43.22 66 PRO B CA 1
ATOM 7367 C C . PRO B 1 66 ? 14.375 10.648 18.984 1 43.22 66 PRO B C 1
ATOM 7369 O O . PRO B 1 66 ? 14.961 10.148 18.031 1 43.22 66 PRO B O 1
ATOM 7372 N N . ASN B 1 67 ? 13.188 10.352 19.438 1 44.78 67 ASN B N 1
ATOM 7373 C CA . ASN B 1 67 ? 12.492 9.375 18.609 1 44.78 67 ASN B CA 1
ATOM 7374 C C . ASN B 1 67 ? 11.742 10.047 17.469 1 44.78 67 ASN B C 1
ATOM 7376 O O . ASN B 1 67 ? 11.086 9.375 16.672 1 44.78 67 ASN B O 1
ATOM 7380 N N . GLY B 1 68 ? 11.984 11.461 17.359 1 48.34 68 GLY B N 1
ATOM 7381 C CA . GLY B 1 68 ? 11.547 12.234 16.203 1 48.34 68 GLY B CA 1
ATOM 7382 C C . GLY B 1 68 ? 10.047 12.164 15.984 1 48.34 68 GLY B C 1
ATOM 7383 O O . GLY B 1 68 ? 9.57 12.375 14.867 1 48.34 68 GLY B O 1
ATOM 7384 N N . THR B 1 69 ? 9.32 11.594 16.953 1 50.62 69 THR B N 1
ATOM 7385 C CA . THR B 1 69 ? 7.949 11.172 16.719 1 50.62 69 THR B CA 1
ATOM 7386 C C . THR B 1 69 ? 6.973 12.297 17.031 1 50.62 69 THR B C 1
ATOM 7388 O O . THR B 1 69 ? 7.207 13.094 17.938 1 50.62 69 THR B O 1
ATOM 7391 N N . ASN B 1 70 ? 6.262 12.828 16.078 1 58.53 70 ASN B N 1
ATOM 7392 C CA . ASN B 1 70 ? 5.07 13.641 16.312 1 58.53 70 ASN B CA 1
ATOM 7393 C C . ASN B 1 70 ? 4.191 13.047 17.406 1 58.53 70 ASN B C 1
ATOM 7395 O O . ASN B 1 70 ? 3.883 11.859 17.391 1 58.53 70 ASN B O 1
ATOM 7399 N N . ARG B 1 71 ? 4.297 13.797 18.641 1 65 71 ARG B N 1
ATOM 7400 C CA . ARG B 1 71 ? 3.41 13.32 19.703 1 65 71 ARG B CA 1
ATOM 7401 C C . ARG B 1 71 ? 1.957 13.664 19.391 1 65 71 ARG B C 1
ATOM 7403 O O . ARG B 1 71 ? 1.66 14.75 18.906 1 65 71 ARG B O 1
ATOM 7410 N N . ARG B 1 72 ? 1.212 12.742 19.703 1 69.62 72 ARG B N 1
ATOM 7411 C CA . ARG B 1 72 ? -0.225 12.906 19.5 1 69.62 72 ARG B CA 1
ATOM 7412 C C . ARG B 1 72 ? -0.803 13.922 20.484 1 69.62 72 ARG B C 1
ATOM 7414 O O . ARG B 1 72 ? -0.42 13.953 21.656 1 69.62 72 ARG B O 1
ATOM 7421 N N . TRP B 1 73 ? -1.513 14.914 20.031 1 79.19 73 TRP B N 1
ATOM 7422 C CA . TRP B 1 73 ? -2.275 15.844 20.859 1 79.19 73 TRP B CA 1
ATOM 7423 C C . TRP B 1 73 ? -3.326 15.109 21.688 1 79.19 73 TRP B C 1
ATOM 7425 O O . TRP B 1 73 ? -3.961 14.172 21.188 1 79.19 73 TRP B O 1
ATOM 7435 N N . ASN B 1 74 ? -3.33 15.422 23.062 1 86.5 74 ASN B N 1
ATOM 7436 C CA . ASN B 1 74 ? -4.285 14.766 23.938 1 86.5 74 ASN B CA 1
ATOM 7437 C C . ASN B 1 74 ? -5.359 15.742 24.422 1 86.5 74 ASN B C 1
ATOM 7439 O O . ASN B 1 74 ? -5.066 16.891 24.719 1 86.5 74 ASN B O 1
ATOM 7443 N N . LEU B 1 75 ? -6.551 15.289 24.406 1 92.06 75 LEU B N 1
ATOM 7444 C CA . LEU B 1 75 ? -7.695 16.062 24.859 1 92.06 75 LEU B CA 1
ATOM 7445 C C . LEU B 1 75 ? -8.508 15.297 25.891 1 92.06 75 LEU B C 1
ATOM 7447 O O . LEU B 1 75 ? -8.898 14.148 25.656 1 92.06 75 LEU B O 1
ATOM 7451 N N . ASP B 1 76 ? -8.68 15.898 27.109 1 93.81 76 ASP B N 1
ATOM 7452 C CA . ASP B 1 76 ? -9.438 15.328 28.203 1 93.81 76 ASP B CA 1
ATOM 7453 C C . ASP B 1 76 ? -10.938 15.414 27.938 1 93.81 76 ASP B C 1
ATOM 7455 O O . ASP B 1 76 ? -11.445 16.453 27.516 1 93.81 76 ASP B O 1
ATOM 7459 N N . PRO B 1 77 ? -11.648 14.289 28.188 1 93.12 77 PRO B N 1
ATOM 7460 C CA . PRO B 1 77 ? -13.094 14.328 27.953 1 93.12 77 PRO B CA 1
ATOM 7461 C C . PRO B 1 77 ? -13.828 15.203 28.969 1 93.12 77 PRO B C 1
ATOM 7463 O O . PRO B 1 77 ? -14.992 15.555 28.75 1 93.12 77 PRO B O 1
ATOM 7466 N N . ILE B 1 78 ? -13.188 15.492 30.047 1 95.12 78 ILE B N 1
ATOM 7467 C CA . ILE B 1 78 ? -13.781 16.391 31.047 1 95.12 78 ILE B CA 1
ATOM 7468 C C . ILE B 1 78 ? -13.375 17.828 30.75 1 95.12 78 ILE B C 1
ATOM 7470 O O . ILE B 1 78 ? -12.188 18.156 30.75 1 95.12 78 ILE B O 1
ATOM 7474 N N . PRO B 1 79 ? -14.258 18.734 30.484 1 96.12 79 PRO B N 1
ATOM 7475 C CA . PRO B 1 79 ? -13.938 20.125 30.141 1 96.12 79 PRO B CA 1
ATOM 7476 C C . PRO B 1 79 ? -13.586 20.953 31.359 1 96.12 79 PRO B C 1
ATOM 7478 O O . PRO B 1 79 ? -13.742 20.5 32.5 1 96.12 79 PRO B O 1
ATOM 7481 N N . PHE B 1 80 ? -13 22.125 31.219 1 96.75 80 PHE B N 1
ATOM 7482 C CA . PHE B 1 80 ? -12.906 23.188 32.188 1 96.75 80 PHE B CA 1
ATOM 7483 C C . PHE B 1 80 ? -14.109 24.125 32.094 1 96.75 80 PHE B C 1
ATOM 7485 O O . PHE B 1 80 ? -14.391 24.656 31.016 1 96.75 80 PHE B O 1
ATOM 7492 N N . VAL B 1 81 ? -14.82 24.359 33.188 1 96.5 81 VAL B N 1
ATOM 7493 C CA . VAL B 1 81 ? -16.109 25.031 33.094 1 96.5 81 VAL B CA 1
ATOM 7494 C C . VAL B 1 81 ? -16.078 26.328 33.906 1 96.5 81 VAL B C 1
ATOM 7496 O O . VAL B 1 81 ? -15.648 26.328 35.062 1 96.5 81 VAL B O 1
ATOM 7499 N N . VAL B 1 82 ? -16.531 27.422 33.281 1 96.25 82 VAL B N 1
ATOM 7500 C CA . VAL B 1 82 ? -16.656 28.719 33.938 1 96.25 82 VAL B CA 1
ATOM 7501 C C . VAL B 1 82 ? -18.031 29.297 33.656 1 96.25 82 VAL B C 1
ATOM 7503 O O . VAL B 1 82 ? -18.656 28.984 32.656 1 96.25 82 VAL B O 1
ATOM 7506 N N . THR B 1 83 ? -18.562 30.125 34.562 1 95.56 83 THR B N 1
ATOM 7507 C CA . THR B 1 83 ? -19.859 30.75 34.406 1 95.56 83 THR B CA 1
ATOM 7508 C C . THR B 1 83 ? -19.766 31.953 33.469 1 95.56 83 THR B C 1
ATOM 7510 O O . THR B 1 83 ? -18.672 32.5 33.25 1 95.56 83 THR B O 1
ATOM 7513 N N . LYS B 1 84 ? -20.859 32.312 32.938 1 94.94 84 LYS B N 1
ATOM 7514 C CA . LYS B 1 84 ? -20.938 33.469 32.062 1 94.94 84 LYS B CA 1
ATOM 7515 C C . LYS B 1 84 ? -20.469 34.75 32.781 1 94.94 84 LYS B C 1
ATOM 7517 O O . LYS B 1 84 ? -19.703 35.531 32.219 1 94.94 84 LYS B O 1
ATOM 7522 N N . GLU B 1 85 ? -20.875 34.906 34 1 94.25 85 GLU B N 1
ATOM 7523 C CA . GLU B 1 85 ? -20.547 36.094 34.781 1 94.25 85 GLU B CA 1
ATOM 7524 C C . GLU B 1 85 ? -19.047 36.188 35.062 1 94.25 85 GLU B C 1
ATOM 7526 O O . GLU B 1 85 ? -18.453 37.25 34.906 1 94.25 85 GLU B O 1
ATOM 7531 N N . GLU B 1 86 ? -18.547 35.156 35.438 1 94.69 86 GLU B N 1
ATOM 7532 C CA . GLU B 1 86 ? -17.109 35.125 35.688 1 94.69 86 GLU B CA 1
ATOM 7533 C C . GLU B 1 86 ? -16.312 35.438 34.438 1 94.69 86 GLU B C 1
ATOM 7535 O O . GLU B 1 86 ? -15.328 36.188 34.5 1 94.69 86 GLU B O 1
ATOM 7540 N N . TRP B 1 87 ? -16.703 34.875 33.375 1 96.31 87 TRP B N 1
ATOM 7541 C CA . TRP B 1 87 ? -15.945 35.062 32.156 1 96.31 87 TRP B CA 1
ATOM 7542 C C . TRP B 1 87 ? -16.094 36.5 31.656 1 96.31 87 TRP B C 1
ATOM 7544 O O . TRP B 1 87 ? -15.164 37.062 31.047 1 96.31 87 TRP B O 1
ATOM 7554 N N . GLU B 1 88 ? -17.219 37.094 31.844 1 95.56 88 GLU B N 1
ATOM 7555 C CA . GLU B 1 88 ? -17.406 38.469 31.453 1 95.56 88 GLU B CA 1
ATOM 7556 C C . GLU B 1 88 ? -16.406 39.375 32.156 1 95.56 88 GLU B C 1
ATOM 7558 O O . GLU B 1 88 ? -15.844 40.312 31.562 1 95.56 88 GLU B O 1
ATOM 7563 N N . GLU B 1 89 ? -16.219 39.125 33.406 1 96 89 GLU B N 1
ATOM 7564 C CA . GLU B 1 89 ? -15.234 39.906 34.156 1 96 89 GLU B CA 1
ATOM 7565 C C . GLU B 1 89 ? -13.828 39.625 33.625 1 96 89 GLU B C 1
ATOM 7567 O O . GLU B 1 89 ? -13.039 40.562 33.469 1 96 89 GLU B O 1
ATOM 7572 N N . VAL B 1 90 ? -13.562 38.438 33.438 1 97.12 90 VAL B N 1
ATOM 7573 C CA . VAL B 1 90 ? -12.25 38.062 32.906 1 97.12 90 VAL B CA 1
ATOM 7574 C C . VAL B 1 90 ? -12.031 38.688 31.547 1 97.12 90 VAL B C 1
ATOM 7576 O O . VAL B 1 90 ? -10.953 39.219 31.266 1 97.12 90 VAL B O 1
ATOM 7579 N N . SER B 1 91 ? -13.016 38.656 30.688 1 97.25 91 SER B N 1
ATOM 7580 C CA . SER B 1 91 ? -12.93 39.219 29.344 1 97.25 91 SER B CA 1
ATOM 7581 C C . SER B 1 91 ? -12.656 40.719 29.391 1 97.25 91 SER B C 1
ATOM 7583 O O . SER B 1 91 ? -11.867 41.219 28.594 1 97.25 91 SER B O 1
ATOM 7585 N N . LYS B 1 92 ? -13.312 41.406 30.281 1 97.12 92 LYS B N 1
ATOM 7586 C CA . LYS B 1 92 ? -13.07 42.844 30.438 1 97.12 92 LYS B CA 1
ATOM 7587 C C . LYS B 1 92 ? -11.625 43.094 30.859 1 97.12 92 LYS B C 1
ATOM 7589 O O . LYS B 1 92 ? -10.992 44.031 30.359 1 97.12 92 LYS B O 1
ATOM 7594 N N . GLY B 1 93 ? -11.234 42.344 31.766 1 97.69 93 GLY B N 1
ATOM 7595 C CA . GLY B 1 93 ? -9.859 42.469 32.219 1 97.69 93 GLY B CA 1
ATOM 7596 C C . GLY B 1 93 ? -8.844 42.188 31.125 1 97.69 93 GLY B C 1
ATOM 7597 O O . GLY B 1 93 ? -7.816 42.844 31.016 1 97.69 93 GLY B O 1
ATOM 7598 N N . LEU B 1 94 ? -9.062 41.188 30.391 1 97.81 94 LEU B N 1
ATOM 7599 C CA . LEU B 1 94 ? -8.164 40.812 29.297 1 97.81 94 LEU B CA 1
ATOM 7600 C C . LEU B 1 94 ? -8.133 41.906 28.234 1 97.81 94 LEU B C 1
ATOM 7602 O O . LEU B 1 94 ? -7.074 42.219 27.688 1 97.81 94 LEU B O 1
ATOM 7606 N N . ALA B 1 95 ? -9.266 42.438 27.891 1 97.75 95 ALA B N 1
ATOM 7607 C CA . ALA B 1 95 ? -9.344 43.531 26.922 1 97.75 95 ALA B CA 1
ATOM 7608 C C . ALA B 1 95 ? -8.57 44.75 27.406 1 97.75 95 ALA B C 1
ATOM 7610 O O . ALA B 1 95 ? -7.863 45.375 26.625 1 97.75 95 ALA B O 1
ATOM 7611 N N . GLN B 1 96 ? -8.742 45.094 28.656 1 97.69 96 GLN B N 1
ATOM 7612 C CA . GLN B 1 96 ? -8 46.188 29.234 1 97.69 96 GLN B CA 1
ATOM 7613 C C . GLN B 1 96 ? -6.496 45.969 29.141 1 97.69 96 GLN B C 1
ATOM 7615 O O . GLN B 1 96 ? -5.75 46.875 28.781 1 97.69 96 GLN B O 1
ATOM 7620 N N . ARG B 1 97 ? -6.137 44.812 29.531 1 97.5 97 ARG B N 1
ATOM 7621 C CA . ARG B 1 97 ? -4.711 44.469 29.531 1 97.5 97 ARG B CA 1
ATOM 7622 C C . ARG B 1 97 ? -4.141 44.531 28.125 1 97.5 97 ARG B C 1
ATOM 7624 O O . ARG B 1 97 ? -3.039 45.062 27.906 1 97.5 97 ARG B O 1
ATOM 7631 N N . ALA B 1 98 ? -4.84 44 27.156 1 97.81 98 ALA B N 1
ATOM 7632 C CA . ALA B 1 98 ? -4.406 44.031 25.766 1 97.81 98 ALA B CA 1
ATOM 7633 C C . ALA B 1 98 ? -4.242 45.5 25.297 1 97.81 98 ALA B C 1
ATOM 7635 O O . ALA B 1 98 ? -3.26 45.812 24.625 1 97.81 98 ALA B O 1
ATOM 7636 N N . LYS B 1 99 ? -5.195 46.281 25.609 1 97.38 99 LYS B N 1
ATOM 7637 C CA . LYS B 1 99 ? -5.129 47.688 25.266 1 97.38 99 LYS B CA 1
ATOM 7638 C C . LYS B 1 99 ? -3.912 48.344 25.906 1 97.38 99 LYS B C 1
ATOM 7640 O O . LYS B 1 99 ? -3.205 49.125 25.266 1 97.38 99 LYS B O 1
ATOM 7645 N N . LEU B 1 100 ? -3.709 48.062 27.125 1 97.5 100 LEU B N 1
ATOM 7646 C CA . LEU B 1 100 ? -2.576 48.594 27.875 1 97.5 100 LEU B CA 1
ATOM 7647 C C . LEU B 1 100 ? -1.257 48.188 27.219 1 97.5 100 LEU B C 1
ATOM 7649 O O . LEU B 1 100 ? -0.364 49.031 27.047 1 97.5 100 LEU B O 1
ATOM 7653 N N . LEU B 1 101 ? -1.11 46.938 26.953 1 97.75 101 LEU B N 1
ATOM 7654 C CA . LEU B 1 101 ? 0.107 46.438 26.312 1 97.75 101 LEU B CA 1
ATOM 7655 C C . LEU B 1 101 ? 0.343 47.125 24.969 1 97.75 101 LEU B C 1
ATOM 7657 O O . LEU B 1 101 ? 1.483 47.438 24.625 1 97.75 101 LEU B O 1
ATOM 7661 N N . ASN B 1 102 ? -0.703 47.312 24.234 1 97.25 102 ASN B N 1
ATOM 7662 C CA . ASN B 1 102 ? -0.586 48 22.953 1 97.25 102 ASN B CA 1
ATOM 7663 C C . ASN B 1 102 ? -0.087 49.438 23.156 1 97.25 102 ASN B C 1
ATOM 7665 O O . ASN B 1 102 ? 0.727 49.938 22.359 1 97.25 102 ASN B O 1
ATOM 7669 N N . LEU B 1 103 ? -0.576 50.094 24.141 1 97.31 103 LEU B N 1
ATOM 7670 C CA . LEU B 1 103 ? -0.133 51.469 24.453 1 97.31 103 LEU B CA 1
ATOM 7671 C C . LEU B 1 103 ? 1.336 51.469 24.859 1 97.31 103 LEU B C 1
ATOM 7673 O O . LEU B 1 103 ? 2.078 52.375 24.484 1 97.31 103 LEU B O 1
ATOM 7677 N N . ILE B 1 104 ? 1.703 50.531 25.641 1 97.81 104 ILE B N 1
ATOM 7678 C CA . ILE B 1 104 ? 3.104 50.406 26.031 1 97.81 104 ILE B CA 1
ATOM 7679 C C . ILE B 1 104 ? 3.977 50.25 24.781 1 97.81 104 ILE B C 1
ATOM 7681 O O . ILE B 1 104 ? 5.012 50.938 24.656 1 97.81 104 ILE B O 1
ATOM 7685 N N . PHE B 1 105 ? 3.562 49.406 23.891 1 97.12 105 PHE B N 1
ATOM 7686 C CA . PHE B 1 105 ? 4.297 49.156 22.656 1 97.12 105 PHE B CA 1
ATOM 7687 C C . PHE B 1 105 ? 4.488 50.438 21.859 1 97.12 105 PHE B C 1
ATOM 7689 O O . PHE B 1 105 ? 5.609 50.75 21.469 1 97.12 105 PHE B O 1
ATOM 7696 N N . LYS B 1 106 ? 3.396 51.125 21.641 1 96.5 106 LYS B N 1
ATOM 7697 C CA . LYS B 1 106 ? 3.447 52.375 20.906 1 96.5 106 LYS B CA 1
ATOM 7698 C C . LYS B 1 106 ? 4.371 53.375 21.578 1 96.5 106 LYS B C 1
ATOM 7700 O O . LYS B 1 106 ? 5.195 54.031 20.922 1 96.5 106 LYS B O 1
ATOM 7705 N N . ASP B 1 107 ? 4.328 53.5 22.844 1 97.44 107 ASP B N 1
ATOM 7706 C CA . ASP B 1 107 ? 5.105 54.469 23.609 1 97.44 107 ASP B CA 1
ATOM 7707 C C . ASP B 1 107 ? 6.598 54.125 23.562 1 97.44 107 ASP B C 1
ATOM 7709 O O . ASP B 1 107 ? 7.426 55 23.328 1 97.44 107 ASP B O 1
ATOM 7713 N N . ILE B 1 108 ? 6.93 52.906 23.781 1 96.56 108 ILE B N 1
ATOM 7714 C CA . ILE B 1 108 ? 8.32 52.469 23.891 1 96.56 108 ILE B CA 1
ATOM 7715 C C . ILE B 1 108 ? 9.055 52.781 22.578 1 96.56 108 ILE B C 1
ATOM 7717 O O . ILE B 1 108 ? 10.234 53.125 22.594 1 96.56 108 ILE B O 1
ATOM 7721 N N . TYR B 1 109 ? 8.383 52.75 21.484 1 96.81 109 TYR B N 1
ATOM 7722 C CA . TYR B 1 109 ? 9.062 52.906 20.203 1 96.81 109 TYR B CA 1
ATOM 7723 C C . TYR B 1 109 ? 8.781 54.25 19.578 1 96.81 109 TYR B C 1
ATOM 7725 O O . TYR B 1 109 ? 9.148 54.5 18.422 1 96.81 109 TYR B O 1
ATOM 7733 N N . THR B 1 110 ? 8.133 55.156 20.266 1 96.06 110 THR B N 1
ATOM 7734 C CA . THR B 1 110 ? 7.887 56.5 19.75 1 96.06 110 THR B CA 1
ATOM 7735 C C . THR B 1 110 ? 8.273 57.562 20.797 1 96.06 110 THR B C 1
ATOM 7737 O O . THR B 1 110 ? 9.453 57.875 20.938 1 96.06 110 THR B O 1
ATOM 7740 N N . GLU B 1 111 ? 7.312 57.906 21.75 1 95.69 111 GLU B N 1
ATOM 7741 C CA . GLU B 1 111 ? 7.5 59.031 22.656 1 95.69 111 GLU B CA 1
ATOM 7742 C C . GLU B 1 111 ? 8.305 58.625 23.891 1 95.69 111 GLU B C 1
ATOM 7744 O O . GLU B 1 111 ? 8.977 59.469 24.5 1 95.69 111 GLU B O 1
ATOM 7749 N N . GLN B 1 112 ? 8.172 57.438 24.344 1 96.69 112 GLN B N 1
ATOM 7750 C CA . GLN B 1 112 ? 8.852 56.875 25.5 1 96.69 112 GLN B CA 1
ATOM 7751 C C . GLN B 1 112 ? 8.523 57.656 26.766 1 96.69 112 GLN B C 1
ATOM 7753 O O . GLN B 1 112 ? 9.422 58 27.547 1 96.69 112 GLN B O 1
ATOM 7758 N N . ARG B 1 113 ? 7.352 58 26.922 1 97.69 113 ARG B N 1
ATOM 7759 C CA . ARG B 1 113 ? 6.887 58.75 28.094 1 97.69 113 ARG B CA 1
ATOM 7760 C C . ARG B 1 113 ? 7.047 57.938 29.359 1 97.69 113 ARG B C 1
ATOM 7762 O O . ARG B 1 113 ? 7.344 58.469 30.422 1 97.69 113 ARG B O 1
ATOM 7769 N N . LEU B 1 114 ? 6.859 56.656 29.297 1 97.5 114 LEU B N 1
ATOM 7770 C CA . LEU B 1 114 ? 6.988 55.75 30.453 1 9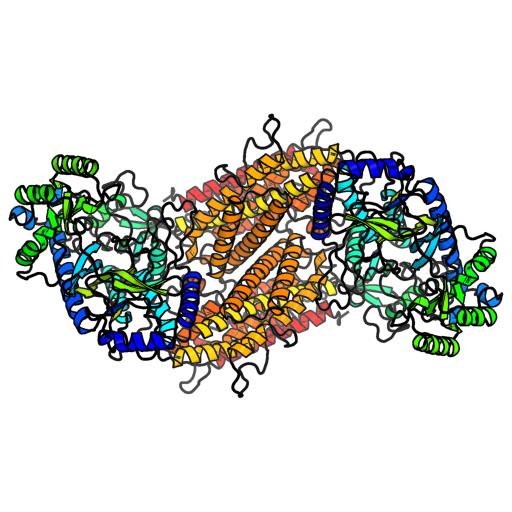7.5 114 LEU B CA 1
ATOM 7771 C C . LEU B 1 114 ? 8.391 55.844 31.047 1 97.5 114 LEU B C 1
ATOM 7773 O O . LEU B 1 114 ? 8.555 55.781 32.281 1 97.5 114 LEU B O 1
ATOM 7777 N N . ILE B 1 115 ? 9.328 55.969 30.188 1 96.56 115 ILE B N 1
ATOM 7778 C CA . ILE B 1 115 ? 10.719 56.031 30.625 1 96.56 115 ILE B CA 1
ATOM 7779 C C . ILE B 1 115 ? 11.062 57.438 31.047 1 96.56 115 ILE B C 1
ATOM 7781 O O . ILE B 1 115 ? 11.648 57.656 32.125 1 96.56 115 ILE B O 1
ATOM 7785 N N . LYS B 1 116 ? 10.656 58.438 30.266 1 96.88 116 LYS B N 1
ATOM 7786 C CA . LYS B 1 116 ? 11 59.844 30.484 1 96.88 116 LYS B CA 1
ATOM 7787 C C . LYS B 1 116 ? 10.375 60.344 31.781 1 96.88 116 LYS B C 1
ATOM 7789 O O . LYS B 1 116 ? 10.961 61.156 32.469 1 96.88 116 LYS B O 1
ATOM 7794 N N . GLU B 1 117 ? 9.258 59.844 32.062 1 96.81 117 GLU B N 1
ATOM 7795 C CA . GLU B 1 117 ? 8.547 60.312 33.219 1 96.81 117 GLU B CA 1
ATOM 7796 C C . GLU B 1 117 ? 8.836 59.438 34.438 1 96.81 117 GLU B C 1
ATOM 7798 O O . GLU B 1 117 ? 8.258 59.625 35.5 1 96.81 117 GLU B O 1
ATOM 7803 N N . GLY B 1 118 ? 9.617 58.469 34.281 1 94.44 118 GLY B N 1
ATOM 7804 C CA . GLY B 1 118 ? 10.141 57.656 35.375 1 94.44 118 GLY B CA 1
ATOM 7805 C C . GLY B 1 118 ? 9.156 56.625 35.875 1 94.44 118 GLY B C 1
ATOM 7806 O O . GLY B 1 118 ? 9.219 56.188 37.031 1 94.44 118 GLY B O 1
ATOM 7807 N N . ILE B 1 119 ? 8.219 56.281 35.094 1 96.19 119 ILE B N 1
ATOM 7808 C CA . ILE B 1 119 ? 7.238 55.281 35.5 1 96.19 119 ILE B CA 1
ATOM 7809 C C . ILE B 1 119 ? 7.871 53.906 35.438 1 96.19 119 ILE B C 1
ATOM 7811 O O . ILE B 1 119 ? 7.613 53.031 36.312 1 96.19 119 ILE B O 1
ATOM 7815 N N . VAL B 1 120 ? 8.656 53.594 34.406 1 96.12 120 VAL B N 1
ATOM 7816 C CA . VAL B 1 120 ? 9.375 52.344 34.219 1 96.12 120 VAL B CA 1
ATOM 7817 C C . VAL B 1 120 ? 10.875 52.625 34.062 1 96.12 120 VAL B C 1
ATOM 7819 O O . VAL B 1 120 ? 11.266 53.5 33.312 1 96.12 120 VAL B O 1
ATOM 7822 N N . PRO B 1 121 ? 11.664 51.906 34.781 1 95.06 121 PRO B N 1
ATOM 7823 C CA . PRO B 1 121 ? 13.109 52.094 34.625 1 95.06 121 PRO B CA 1
ATOM 7824 C C . PRO B 1 121 ? 13.594 51.75 33.219 1 95.06 121 PRO B C 1
ATOM 7826 O O . PRO B 1 121 ? 13.141 50.781 32.625 1 95.06 121 PRO B O 1
ATOM 7829 N N . ALA B 1 122 ? 14.492 52.562 32.719 1 94.5 122 ALA B N 1
ATOM 7830 C CA . ALA B 1 122 ? 15.008 52.406 31.359 1 94.5 122 ALA B CA 1
ATOM 7831 C C . ALA B 1 122 ? 15.734 51.062 31.203 1 94.5 122 ALA B C 1
ATOM 7833 O O . ALA B 1 122 ? 15.695 50.469 30.141 1 94.5 122 ALA B O 1
ATOM 7834 N N . GLU B 1 123 ? 16.344 50.531 32.25 1 92.31 123 GLU B N 1
ATOM 7835 C CA . GLU B 1 123 ? 17.141 49.312 32.219 1 92.31 123 GLU B CA 1
ATOM 7836 C C . GLU B 1 123 ? 16.281 48.094 31.875 1 92.31 123 GLU B C 1
ATOM 7838 O O . GLU B 1 123 ? 16.766 47.156 31.266 1 92.31 123 GLU B O 1
ATOM 7843 N N . ILE B 1 124 ? 15.031 48.156 32.188 1 92.31 124 ILE B N 1
ATOM 7844 C CA . ILE B 1 124 ? 14.125 47.062 31.953 1 92.31 124 ILE B CA 1
ATOM 7845 C C . ILE B 1 124 ? 13.852 46.906 30.453 1 92.31 124 ILE B C 1
ATOM 7847 O O . ILE B 1 124 ? 13.664 45.812 29.938 1 92.31 124 ILE B O 1
ATOM 7851 N N . ILE B 1 125 ? 13.883 48 29.766 1 93.81 125 ILE B N 1
ATOM 7852 C CA . ILE B 1 125 ? 13.523 48.031 28.359 1 93.81 125 ILE B CA 1
ATOM 7853 C C . ILE B 1 125 ? 14.773 47.875 27.5 1 93.81 125 ILE B C 1
ATOM 7855 O O . ILE B 1 125 ? 14.906 46.906 26.734 1 93.81 125 ILE B O 1
ATOM 7859 N N . TYR B 1 126 ? 15.766 48.75 27.688 1 91.38 126 TYR B N 1
ATOM 7860 C CA . TYR B 1 126 ? 16.922 48.812 26.812 1 91.38 126 TYR B CA 1
ATOM 7861 C C . TYR B 1 126 ? 17.828 47.594 27 1 91.38 126 TYR B C 1
ATOM 7863 O O . TYR B 1 126 ? 18.578 47.219 26.094 1 91.38 126 TYR B O 1
ATOM 7871 N N . GLY B 1 127 ? 17.766 47.031 28.125 1 85.88 127 GLY B N 1
ATOM 7872 C CA . GLY B 1 127 ? 18.594 45.875 28.391 1 85.88 127 GLY B CA 1
ATOM 7873 C C . GLY B 1 127 ? 17.969 44.562 27.922 1 85.88 127 GLY B C 1
ATOM 7874 O O . GLY B 1 127 ? 18.625 43.531 27.891 1 85.88 127 GLY B O 1
ATOM 7875 N N . HIS B 1 128 ? 16.75 44.594 27.531 1 90.06 128 HIS B N 1
ATOM 7876 C CA . HIS B 1 128 ? 16.031 43.406 27.109 1 90.06 128 HIS B CA 1
ATOM 7877 C C . HIS B 1 128 ? 16.312 43.062 25.656 1 90.06 128 HIS B C 1
ATOM 7879 O O . HIS B 1 128 ? 16.266 43.969 24.797 1 90.06 128 HIS B O 1
ATOM 7885 N N . LYS B 1 129 ? 16.516 41.812 25.312 1 87.19 129 LYS B N 1
ATOM 7886 C CA . LYS B 1 129 ? 16.938 41.375 23.969 1 87.19 129 LYS B CA 1
ATOM 7887 C C . LYS B 1 129 ? 15.828 41.562 22.953 1 87.19 129 LYS B C 1
ATOM 7889 O O . LYS B 1 129 ? 16.094 41.719 21.766 1 87.19 129 LYS B O 1
ATOM 7894 N N . SER B 1 130 ? 14.602 41.625 23.406 1 91.62 130 SER B N 1
ATOM 7895 C CA . SER B 1 130 ? 13.477 41.75 22.484 1 91.62 130 SER B CA 1
ATOM 7896 C C . SER B 1 130 ? 13.211 43.188 22.109 1 91.62 130 SER B C 1
ATOM 7898 O O . SER B 1 130 ? 12.367 43.469 21.266 1 91.62 130 SER B O 1
ATOM 7900 N N . PHE B 1 131 ? 13.922 44.094 22.781 1 93.94 131 PHE B N 1
ATOM 7901 C CA . PHE B 1 131 ? 13.852 45.469 22.344 1 93.94 131 PHE B CA 1
ATOM 7902 C C . PHE B 1 131 ? 14.672 45.688 21.078 1 93.94 131 PHE B C 1
ATOM 7904 O O . PHE B 1 131 ? 15.883 45.438 21.078 1 93.94 131 PHE B O 1
ATOM 7911 N N . LEU B 1 132 ? 14.047 46.156 20.047 1 95.25 132 LEU B N 1
ATOM 7912 C CA . LEU B 1 132 ? 14.695 46.312 18.75 1 95.25 132 LEU B CA 1
ATOM 7913 C C . LEU B 1 132 ? 14.648 47.781 18.297 1 95.25 132 LEU B C 1
ATOM 7915 O O . LEU B 1 132 ? 13.68 48.188 17.672 1 95.25 132 LEU B O 1
ATOM 7919 N N . PRO B 1 133 ? 15.688 48.406 18.484 1 93.88 133 PRO B N 1
ATOM 7920 C CA . PRO B 1 133 ? 15.695 49.844 18.172 1 93.88 133 PRO B CA 1
ATOM 7921 C C . PRO B 1 133 ? 15.492 50.125 16.688 1 93.88 133 PRO B C 1
ATOM 7923 O O . PRO B 1 133 ? 15.109 51.25 16.312 1 93.88 133 PRO B O 1
ATOM 7926 N N . ILE B 1 134 ? 15.703 49.188 15.875 1 93.75 134 ILE B N 1
ATOM 7927 C CA . ILE B 1 134 ? 15.656 49.344 14.422 1 93.75 134 ILE B CA 1
ATOM 7928 C C . ILE B 1 134 ? 14.25 49.75 14 1 93.75 134 ILE B C 1
ATOM 7930 O O . ILE B 1 134 ? 14.062 50.375 12.938 1 93.75 134 ILE B O 1
ATOM 7934 N N . VAL B 1 135 ? 13.258 49.531 14.805 1 95.38 135 VAL B N 1
ATOM 7935 C CA . VAL B 1 135 ? 11.891 49.844 14.414 1 95.38 135 VAL B CA 1
ATOM 7936 C C . VAL B 1 135 ? 11.406 51.094 15.148 1 95.38 135 VAL B C 1
ATOM 7938 O O . VAL B 1 135 ? 10.211 51.344 15.195 1 95.38 135 VAL B O 1
ATOM 7941 N N . PHE B 1 136 ? 12.32 51.812 15.633 1 94.44 136 PHE B N 1
ATOM 7942 C CA . PHE B 1 136 ? 12.008 53.031 16.375 1 94.44 136 PHE B CA 1
ATOM 7943 C C . PHE B 1 136 ? 11.531 54.125 15.43 1 94.44 136 PHE B C 1
ATOM 7945 O O . PHE B 1 136 ? 12.164 54.406 14.398 1 94.44 136 PHE B O 1
ATOM 7952 N N . ASN B 1 137 ? 10.414 54.688 15.75 1 93 137 ASN B N 1
ATOM 7953 C CA . ASN B 1 137 ? 9.875 55.906 15.148 1 93 137 ASN B CA 1
ATOM 7954 C C . ASN B 1 137 ? 9.68 55.75 13.641 1 93 137 ASN B C 1
ATOM 7956 O O . ASN B 1 137 ? 10.141 56.562 12.859 1 93 137 ASN B O 1
ATOM 7960 N N . PHE B 1 138 ? 9.078 54.688 13.242 1 93.44 138 PHE B N 1
ATOM 7961 C CA . PHE B 1 138 ? 8.625 54.594 11.859 1 93.44 138 PHE B CA 1
ATOM 7962 C C . PHE B 1 138 ? 7.645 55.719 11.523 1 93.44 138 PHE B C 1
ATOM 7964 O O . PHE B 1 138 ? 6.906 56.188 12.391 1 93.44 138 PHE B O 1
ATOM 7971 N N . GLU B 1 139 ? 7.566 56.156 10.32 1 89.88 139 GLU B N 1
ATOM 7972 C CA . GLU B 1 139 ? 6.699 57.25 9.906 1 89.88 139 GLU B CA 1
ATOM 7973 C C . GLU B 1 139 ? 5.227 56.875 10.016 1 89.88 139 GLU B C 1
ATOM 7975 O O . GLU B 1 139 ? 4.398 57.688 10.438 1 89.88 139 GLU B O 1
ATOM 7980 N N . ASN B 1 140 ? 4.941 55.688 9.594 1 89.12 140 ASN B N 1
ATOM 7981 C CA . ASN B 1 140 ? 3.572 55.219 9.711 1 89.12 140 ASN B CA 1
ATOM 7982 C C . ASN B 1 140 ? 3.238 54.812 11.141 1 89.12 140 ASN B C 1
ATOM 7984 O O . ASN B 1 140 ? 3.631 53.719 11.594 1 89.12 140 ASN B O 1
ATOM 7988 N N . GLU B 1 141 ? 2.408 55.5 11.75 1 85 141 GLU B N 1
ATOM 7989 C CA . GLU B 1 141 ? 2.078 55.25 13.148 1 85 141 GLU B CA 1
ATOM 7990 C C . GLU B 1 141 ? 1.21 54 13.32 1 85 141 GLU B C 1
ATOM 7992 O O . GLU B 1 141 ? 1.172 53.406 14.398 1 85 141 GLU B O 1
ATOM 7997 N N . ASP B 1 142 ? 0.568 53.625 12.273 1 86.81 142 ASP B N 1
ATOM 7998 C CA . ASP B 1 142 ? -0.307 52.438 12.336 1 86.81 142 ASP B CA 1
ATOM 7999 C C . ASP B 1 142 ? 0.501 51.156 12.5 1 86.81 142 ASP B C 1
ATOM 8001 O O . ASP B 1 142 ? -0.052 50.125 12.852 1 86.81 142 ASP B O 1
ATOM 8005 N N . TYR B 1 143 ? 1.782 51.344 12.305 1 92.06 143 TYR B N 1
ATOM 8006 C CA . TYR B 1 143 ? 2.678 50.188 12.461 1 92.06 143 TYR B CA 1
ATOM 8007 C C . TYR B 1 143 ? 2.625 49.656 13.891 1 92.06 143 TYR B C 1
ATOM 8009 O O . TYR B 1 143 ? 2.699 48.438 14.102 1 92.06 143 TYR B O 1
ATOM 8017 N N . TYR B 1 144 ? 2.477 50.562 14.812 1 93.81 144 TYR B N 1
ATOM 8018 C CA . TYR B 1 144 ? 2.553 50.188 16.219 1 93.81 144 TYR B CA 1
ATOM 8019 C C . TYR B 1 144 ? 1.186 49.781 16.75 1 93.81 144 TYR B C 1
ATOM 8021 O O . TYR B 1 144 ? 0.676 50.375 17.703 1 93.81 144 TYR B O 1
ATOM 8029 N N . SER B 1 145 ? 0.618 48.719 16.188 1 92.88 145 SER B N 1
ATOM 8030 C CA . SER B 1 145 ? -0.67 48.156 16.562 1 92.88 145 SER B CA 1
ATOM 8031 C C . SER B 1 145 ? -0.569 46.625 16.766 1 92.88 145 SER B C 1
ATOM 8033 O O . SER B 1 145 ? -0.282 45.906 15.82 1 92.88 145 SER B O 1
ATOM 8035 N N . MET B 1 146 ? -0.762 46.219 17.953 1 95.69 146 MET B N 1
ATOM 8036 C CA . MET B 1 146 ? -0.839 44.812 18.25 1 95.69 146 MET B CA 1
ATOM 8037 C C . MET B 1 146 ? -2.238 44.25 17.969 1 95.69 146 MET B C 1
ATOM 8039 O O . MET B 1 146 ? -3.184 44.562 18.703 1 95.69 146 MET B O 1
ATOM 8043 N N . LYS B 1 147 ? -2.328 43.438 16.984 1 95.06 147 LYS B N 1
ATOM 8044 C CA . LYS B 1 147 ? -3.652 43.031 16.516 1 95.06 147 LYS B CA 1
ATOM 8045 C C . LYS B 1 147 ? -4.074 41.719 17.125 1 95.06 147 LYS B C 1
ATOM 8047 O O . LYS B 1 147 ? -5.262 41.406 17.172 1 95.06 147 LYS B O 1
ATOM 8052 N N . PHE B 1 148 ? -3.172 40.906 17.516 1 96.19 148 PHE B N 1
ATOM 8053 C CA . PHE B 1 148 ? -3.475 39.594 18.062 1 96.19 148 PHE B CA 1
ATOM 8054 C C . PHE B 1 148 ? -2.713 39.375 19.359 1 96.19 148 PHE B C 1
ATOM 8056 O O . PHE B 1 148 ? -1.519 39.656 19.438 1 96.19 148 PHE B O 1
ATOM 8063 N N . TYR B 1 149 ? -3.391 38.906 20.375 1 96.56 149 TYR B N 1
ATOM 8064 C CA . TYR B 1 149 ? -2.84 38.812 21.719 1 96.56 149 TYR B CA 1
ATOM 8065 C C . TYR B 1 149 ? -3.328 37.531 22.422 1 96.56 149 TYR B C 1
ATOM 8067 O O . TYR B 1 149 ? -4.5 37.156 22.297 1 96.56 149 TYR B O 1
ATOM 8075 N N . ALA B 1 150 ? -2.43 36.781 23.016 1 97.06 150 ALA B N 1
ATOM 8076 C CA . ALA B 1 150 ? -2.783 35.656 23.891 1 97.06 150 ALA B CA 1
ATOM 8077 C C . ALA B 1 150 ? -2.23 35.875 25.297 1 97.06 150 ALA B C 1
ATOM 8079 O O . ALA B 1 150 ? -1.212 36.531 25.469 1 97.06 150 ALA B O 1
ATOM 8080 N N . THR B 1 151 ? -2.938 35.344 26.266 1 96.69 151 THR B N 1
ATOM 8081 C CA . THR B 1 151 ? -2.531 35.5 27.656 1 96.69 151 THR B CA 1
ATOM 8082 C C . THR B 1 151 ? -2.83 34.219 28.453 1 96.69 151 THR B C 1
ATOM 8084 O O . THR B 1 151 ? -3.863 33.594 28.25 1 96.69 151 THR B O 1
ATOM 8087 N N . ASP B 1 152 ? -1.916 33.812 29.297 1 94.94 152 ASP B N 1
ATOM 8088 C CA . ASP B 1 152 ? -2.129 32.719 30.219 1 94.94 152 ASP B CA 1
ATOM 8089 C C . ASP B 1 152 ? -2.678 33.188 31.562 1 94.94 152 ASP B C 1
ATOM 8091 O O . ASP B 1 152 ? -2.105 34.094 32.188 1 94.94 152 ASP B O 1
ATOM 8095 N N . ILE B 1 153 ? -3.775 32.594 31.969 1 95.75 153 ILE B N 1
ATOM 8096 C CA . ILE B 1 153 ? -4.371 32.969 33.25 1 95.75 153 ILE B CA 1
ATOM 8097 C C . ILE B 1 153 ? -4.645 31.719 34.062 1 95.75 153 ILE B C 1
ATOM 8099 O O . ILE B 1 153 ? -4.766 30.609 33.5 1 95.75 153 ILE B O 1
ATOM 8103 N N . SER B 1 154 ? -4.664 31.844 35.281 1 92.69 154 SER B N 1
ATOM 8104 C CA . SER B 1 154 ? -5.008 30.766 36.219 1 92.69 154 SER B CA 1
ATOM 8105 C C . SER B 1 154 ? -5.684 31.297 37.469 1 92.69 154 SER B C 1
ATOM 8107 O O . SER B 1 154 ? -5.48 32.469 37.844 1 92.69 154 SER B O 1
ATOM 8109 N N . ARG B 1 155 ? -6.504 30.453 38.031 1 91.75 155 ARG B N 1
ATOM 8110 C CA . ARG B 1 155 ? -7.191 30.844 39.25 1 91.75 155 ARG B CA 1
ATOM 8111 C C . ARG B 1 155 ? -6.273 30.719 40.438 1 91.75 155 ARG B C 1
ATOM 8113 O O . ARG B 1 155 ? -5.652 29.688 40.656 1 91.75 155 ARG B O 1
ATOM 8120 N N . GLY B 1 156 ? -6.176 31.859 41.219 1 86.31 156 GLY B N 1
ATOM 8121 C CA . GLY B 1 156 ? -5.367 31.875 42.406 1 86.31 156 GLY B CA 1
ATOM 8122 C C . GLY B 1 156 ? -6.113 31.391 43.625 1 86.31 156 GLY B C 1
ATOM 8123 O O . GLY B 1 156 ? -7.301 31.062 43.562 1 86.31 156 GLY B O 1
ATOM 8124 N N . PRO B 1 157 ? -5.422 31.344 44.75 1 84.19 157 PRO B N 1
ATOM 8125 C CA . PRO B 1 157 ? -6.027 30.875 46 1 84.19 157 PRO B CA 1
ATOM 8126 C C . PRO B 1 157 ? -7.168 31.781 46.5 1 84.19 157 PRO B C 1
ATOM 8128 O O . PRO B 1 157 ? -8.031 31.344 47.25 1 84.19 157 PRO B O 1
ATOM 8131 N N . ASP B 1 158 ? -7.23 32.938 45.969 1 86.44 158 ASP B N 1
ATOM 8132 C CA . ASP B 1 158 ? -8.273 33.906 46.375 1 86.44 158 ASP B CA 1
ATOM 8133 C C . ASP B 1 158 ? -9.523 33.719 45.5 1 86.44 158 ASP B C 1
ATOM 8135 O O . ASP B 1 158 ? -10.5 34.438 45.688 1 86.44 158 ASP B O 1
ATOM 8139 N N . GLY B 1 159 ? -9.398 32.875 44.531 1 88.44 159 GLY B N 1
ATOM 8140 C CA . GLY B 1 159 ? -10.562 32.594 43.719 1 88.44 159 GLY B CA 1
ATOM 8141 C C . GLY B 1 159 ? -10.625 33.438 42.469 1 88.44 159 GLY B C 1
ATOM 8142 O O . GLY B 1 159 ? -11.5 33.25 41.625 1 88.44 159 GLY B O 1
ATOM 8143 N N . LYS B 1 160 ? -9.703 34.344 42.375 1 90.81 160 LYS B N 1
ATOM 8144 C CA . LYS B 1 160 ? -9.688 35.188 41.188 1 90.81 160 LYS B CA 1
ATOM 8145 C C . LYS B 1 160 ? -8.711 34.688 40.125 1 90.81 160 LYS B C 1
ATOM 8147 O O . LYS B 1 160 ? -7.77 33.969 40.469 1 90.81 160 LYS B O 1
ATOM 8152 N N . PHE B 1 161 ? -9.023 35.062 38.969 1 95 161 PHE B N 1
ATOM 8153 C CA . PHE B 1 161 ? -8.086 34.688 37.906 1 95 161 PHE B CA 1
ATOM 8154 C C . PHE B 1 161 ? -6.914 35.688 37.875 1 95 161 PHE B C 1
ATOM 8156 O O . PHE B 1 161 ? -7.109 36.875 37.938 1 95 161 PHE B O 1
ATOM 8163 N N . TRP B 1 162 ? -5.738 35.156 37.781 1 94.06 162 TRP B N 1
ATOM 8164 C CA . TRP B 1 162 ? -4.504 35.938 37.719 1 94.06 162 TRP B CA 1
ATOM 8165 C C . TRP B 1 162 ? -3.832 35.781 36.344 1 94.06 162 TRP B C 1
ATOM 8167 O O . TRP B 1 162 ? -3.889 34.719 35.75 1 94.06 162 TRP B O 1
ATOM 8177 N N . VAL B 1 163 ? -3.201 36.875 35.906 1 94.69 163 VAL B N 1
ATOM 8178 C CA . VAL B 1 163 ? -2.402 36.781 34.688 1 94.69 163 VAL B CA 1
ATOM 8179 C C . VAL B 1 163 ? -1.03 36.188 35 1 94.69 163 VAL B C 1
ATOM 8181 O O . VAL B 1 163 ? -0.351 36.656 35.938 1 94.69 163 VAL B O 1
ATOM 8184 N N . ILE B 1 164 ? -0.659 35.188 34.219 1 90.5 164 ILE B N 1
ATOM 8185 C CA . ILE B 1 164 ? 0.61 34.5 34.438 1 90.5 164 ILE B CA 1
ATOM 8186 C C . ILE B 1 164 ? 1.641 35 33.438 1 90.5 164 ILE B C 1
ATOM 8188 O O . ILE B 1 164 ? 2.758 35.344 33.812 1 90.5 164 ILE B O 1
ATOM 8192 N N . ASN B 1 165 ? 1.276 34.906 32.188 1 90.69 165 ASN B N 1
ATOM 8193 C CA . ASN B 1 165 ? 2.182 35.312 31.125 1 90.69 165 ASN B CA 1
ATOM 8194 C C . ASN B 1 165 ? 1.43 35.938 29.953 1 90.69 165 ASN B C 1
ATOM 8196 O O . ASN B 1 165 ? 0.269 35.594 29.703 1 90.69 165 ASN B O 1
ATOM 8200 N N . ASP B 1 166 ? 2.188 36.812 29.266 1 94.5 166 ASP B N 1
ATOM 8201 C CA . ASP B 1 166 ? 1.684 37.406 28.047 1 94.5 166 ASP B CA 1
ATOM 8202 C C . ASP B 1 166 ? 2.389 36.844 26.812 1 94.5 166 ASP B C 1
ATOM 8204 O O . ASP B 1 166 ? 3.592 36.562 26.859 1 94.5 166 ASP B O 1
ATOM 8208 N N . ARG B 1 167 ? 1.625 36.625 25.812 1 94.75 167 ARG B N 1
ATOM 8209 C CA . ARG B 1 167 ? 2.156 36.156 24.547 1 94.75 167 ARG B CA 1
ATOM 8210 C C . ARG B 1 167 ? 1.788 37.125 23.422 1 94.75 167 ARG B C 1
ATOM 8212 O O . ARG B 1 167 ? 0.645 37.125 22.953 1 94.75 167 ARG B O 1
ATOM 8219 N N . THR B 1 168 ? 2.818 37.781 22.859 1 95.38 168 THR B N 1
ATOM 8220 C CA . THR B 1 168 ? 2.525 38.844 21.906 1 95.38 168 THR B CA 1
ATOM 8221 C C . THR B 1 168 ? 3.324 38.656 20.625 1 95.38 168 THR B C 1
ATOM 8223 O O . THR B 1 168 ? 2.9 39.094 19.547 1 95.38 168 THR B O 1
ATOM 8226 N N . GLN B 1 169 ? 4.5 38.125 20.672 1 92.44 169 GLN B N 1
ATOM 8227 C CA . GLN B 1 169 ? 5.363 38 19.5 1 92.44 169 GLN B CA 1
ATOM 8228 C C . GLN B 1 169 ? 4.77 37.031 18.484 1 92.44 169 GLN B C 1
ATOM 8230 O O . GLN B 1 169 ? 4.508 37.438 17.328 1 92.44 169 GLN B O 1
ATOM 8235 N N . SER B 1 170 ? 4.496 35.844 18.828 1 90.25 170 SER B N 1
ATOM 8236 C CA . SER B 1 170 ? 3.895 34.781 18.016 1 90.25 170 SER B CA 1
ATOM 8237 C C . SER B 1 170 ? 2.973 33.906 18.859 1 90.25 170 SER B C 1
ATOM 8239 O O . SER B 1 170 ? 3.277 32.719 19.109 1 90.25 170 SER B O 1
ATOM 8241 N N . PRO B 1 171 ? 1.843 34.5 19.188 1 92.75 171 PRO B N 1
ATOM 8242 C CA . PRO B 1 171 ? 0.955 33.719 20.062 1 92.75 171 PRO B CA 1
ATOM 8243 C C . PRO B 1 171 ? 0.462 32.438 19.438 1 92.75 171 PRO B C 1
ATOM 8245 O O . PRO B 1 171 ? -0.269 32.469 18.453 1 92.75 171 PRO B O 1
ATOM 8248 N N . SER B 1 172 ? 0.774 31.297 20.047 1 90.44 172 SER B N 1
ATOM 8249 C CA . SER B 1 172 ? 0.357 29.984 19.578 1 90.44 172 SER B CA 1
ATOM 8250 C C . SER B 1 172 ? -0.811 29.453 20.391 1 90.44 172 SER B C 1
ATOM 8252 O O . SER B 1 172 ? -1.104 29.953 21.484 1 90.44 172 SER B O 1
ATOM 8254 N N . GLY B 1 173 ? -1.574 28.484 19.828 1 93 173 GLY B N 1
ATOM 8255 C CA . GLY B 1 173 ? -2.578 27.766 20.609 1 93 173 GLY B CA 1
ATOM 8256 C C . GLY B 1 173 ? -3.98 27.922 20.047 1 93 173 GLY B C 1
ATOM 8257 O O . GLY B 1 173 ? -4.855 27.094 20.312 1 93 173 GLY B O 1
ATOM 8258 N N . LEU B 1 174 ? -4.207 28.922 19.266 1 93.94 174 LEU B N 1
ATOM 8259 C CA . LEU B 1 174 ? -5.555 29.172 18.766 1 93.94 174 LEU B CA 1
ATOM 8260 C C . LEU B 1 174 ? -6.07 28 17.969 1 93.94 174 LEU B C 1
ATOM 8262 O O . LEU B 1 174 ? -7.219 27.578 18.125 1 93.94 174 LEU B O 1
ATOM 8266 N N . GLY B 1 175 ? -5.258 27.516 17.047 1 89.88 175 GLY B N 1
ATOM 8267 C CA . GLY B 1 175 ? -5.648 26.344 16.266 1 89.88 175 GLY B CA 1
ATOM 8268 C C . GLY B 1 175 ? -6.008 25.141 17.125 1 89.88 175 GLY B C 1
ATOM 8269 O O . GLY B 1 175 ? -6.996 24.453 16.844 1 89.88 175 GLY B O 1
ATOM 8270 N N . TYR B 1 176 ? -5.27 24.844 18.125 1 90.44 176 TYR B N 1
ATOM 8271 C CA . TYR B 1 176 ? -5.535 23.75 19.047 1 90.44 176 TYR B CA 1
ATOM 8272 C C . TYR B 1 176 ? -6.848 23.953 19.797 1 90.44 176 TYR B C 1
ATOM 8274 O O . TYR B 1 176 ? -7.613 23.016 20 1 90.44 176 TYR B O 1
ATOM 8282 N N . ALA B 1 177 ? -7.059 25.172 20.188 1 93.75 177 ALA B N 1
ATOM 8283 C CA . ALA B 1 177 ? -8.297 25.5 20.891 1 93.75 177 ALA B CA 1
ATOM 8284 C C . ALA B 1 177 ? -9.516 25.234 20.016 1 93.75 177 ALA B C 1
ATOM 8286 O O . ALA B 1 177 ? -10.523 24.688 20.484 1 93.75 177 ALA B O 1
ATOM 8287 N N . ILE B 1 178 ? -9.391 25.625 18.844 1 88.12 178 ILE B N 1
ATOM 8288 C CA . ILE B 1 178 ? -10.484 25.406 17.906 1 88.12 178 ILE B CA 1
ATOM 8289 C C . ILE B 1 178 ? -10.719 23.922 17.703 1 88.12 178 ILE B C 1
ATOM 8291 O O . ILE B 1 178 ? -11.859 23.453 17.766 1 88.12 178 ILE B O 1
ATOM 8295 N N . GLU B 1 179 ? -9.688 23.203 17.5 1 85.06 179 GLU B N 1
ATOM 8296 C CA . GLU B 1 179 ? -9.812 21.766 17.297 1 85.06 179 GLU B CA 1
ATOM 8297 C C . GLU B 1 179 ? -10.367 21.062 18.531 1 85.06 179 GLU B C 1
ATOM 8299 O O . GLU B 1 179 ? -11.133 20.109 18.422 1 85.06 179 GLU B O 1
ATOM 8304 N N . ASN B 1 180 ? -9.922 21.469 19.703 1 90.56 180 ASN B N 1
ATOM 8305 C CA . ASN B 1 180 ? -10.477 20.938 20.938 1 90.56 180 ASN B CA 1
ATOM 8306 C C . ASN B 1 180 ? -11.984 21.125 21 1 90.56 180 ASN B C 1
ATOM 8308 O O . ASN B 1 180 ? -12.719 20.188 21.359 1 90.56 180 ASN B O 1
ATOM 8312 N N . ARG B 1 181 ? -12.391 22.266 20.672 1 89.31 181 ARG B N 1
ATOM 8313 C CA . ARG B 1 181 ? -13.82 22.578 20.688 1 89.31 181 ARG B CA 1
ATOM 8314 C C . ARG B 1 181 ? -14.578 21.703 19.703 1 89.31 181 ARG B C 1
ATOM 8316 O O . ARG B 1 181 ? -15.617 21.125 20.031 1 89.31 181 ARG B O 1
ATOM 8323 N N . LEU B 1 182 ? -14.109 21.609 18.547 1 80.12 182 LEU B N 1
ATOM 8324 C CA . LEU B 1 182 ? -14.773 20.828 17.516 1 80.12 182 LEU B CA 1
ATOM 8325 C C . LEU B 1 182 ? -14.844 19.344 17.906 1 80.12 182 LEU B C 1
ATOM 8327 O O . LEU B 1 182 ? -15.859 18.688 17.688 1 80.12 182 LEU B O 1
ATOM 8331 N N . THR B 1 183 ? -13.805 18.844 18.469 1 83.06 183 THR B N 1
ATOM 8332 C CA . THR B 1 183 ? -13.758 17.453 18.906 1 83.06 183 THR B CA 1
ATOM 8333 C C . THR B 1 183 ? -14.711 17.219 20.078 1 83.06 183 THR B C 1
ATOM 8335 O O . THR B 1 183 ? -15.43 16.219 20.109 1 83.06 183 THR B O 1
ATOM 8338 N N . MET B 1 184 ? -14.711 18.094 21.016 1 88.75 184 MET B N 1
ATOM 8339 C CA . MET B 1 184 ? -15.578 17.969 22.188 1 88.75 184 MET B CA 1
ATOM 8340 C C . MET B 1 184 ? -17.047 18.062 21.781 1 88.75 184 MET B C 1
ATOM 8342 O O . MET B 1 184 ? -17.906 17.406 22.391 1 88.75 184 MET B O 1
ATOM 8346 N N . ASN B 1 185 ? -17.328 18.859 20.859 1 80.62 185 ASN B N 1
ATOM 8347 C CA . ASN B 1 185 ? -18.703 18.969 20.375 1 80.62 185 ASN B CA 1
ATOM 8348 C C . ASN B 1 185 ? -19.219 17.625 19.891 1 80.62 185 ASN B C 1
ATOM 8350 O O . ASN B 1 185 ? -20.406 17.328 20 1 80.62 185 ASN B O 1
ATOM 8354 N N . SER B 1 186 ? -18.375 16.875 19.438 1 72.44 186 SER B N 1
ATOM 8355 C CA . SER B 1 186 ? -18.766 15.586 18.859 1 72.44 186 SER B CA 1
ATOM 8356 C C . SER B 1 186 ? -19.156 14.586 19.953 1 72.44 186 SER B C 1
ATOM 8358 O O . SER B 1 186 ? -19.906 13.641 19.703 1 72.44 186 SER B O 1
ATOM 8360 N N . ILE B 1 187 ? -18.672 14.727 21.141 1 78.25 187 ILE B N 1
ATOM 8361 C CA . ILE B 1 187 ? -18.938 13.75 22.188 1 78.25 187 ILE B CA 1
ATOM 8362 C C . ILE B 1 187 ? -19.906 14.352 23.219 1 78.25 187 ILE B C 1
ATOM 8364 O O . ILE B 1 187 ? -20.484 13.633 24.031 1 78.25 187 ILE B O 1
ATOM 8368 N N . SER B 1 188 ? -20.078 15.594 23.156 1 81.19 188 SER B N 1
ATOM 8369 C CA . SER B 1 188 ? -20.797 16.328 24.188 1 81.19 188 SER B CA 1
ATOM 8370 C C . SER B 1 188 ? -22.266 15.891 24.25 1 81.19 188 SER B C 1
ATOM 8372 O O . SER B 1 188 ? -22.844 15.828 25.328 1 81.19 188 SER B O 1
ATOM 8374 N N . ASN B 1 189 ? -22.812 15.562 23.172 1 74.31 189 ASN B N 1
ATOM 8375 C CA . ASN B 1 189 ? -24.219 15.188 23.156 1 74.31 189 ASN B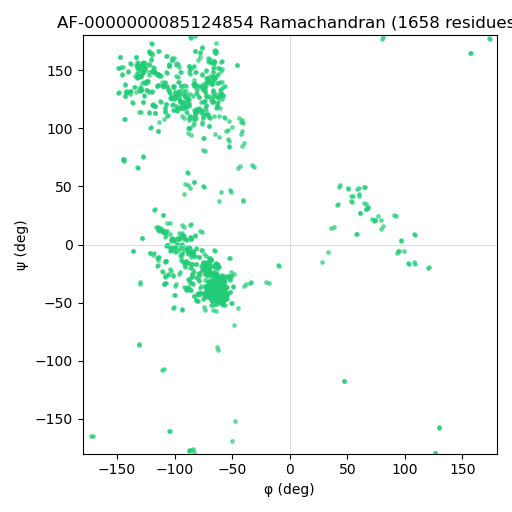 CA 1
ATOM 8376 C C . ASN B 1 189 ? -24.469 13.898 23.938 1 74.31 189 ASN B C 1
ATOM 8378 O O . ASN B 1 189 ? -25.516 13.727 24.562 1 74.31 189 ASN B O 1
ATOM 8382 N N . GLU B 1 190 ? -23.516 13.102 23.906 1 78.31 190 GLU B N 1
ATOM 8383 C CA . GLU B 1 190 ? -23.656 11.812 24.578 1 78.31 190 GLU B CA 1
ATOM 8384 C C . GLU B 1 190 ? -23.234 11.922 26.047 1 78.31 190 GLU B C 1
ATOM 8386 O O . GLU B 1 190 ? -23.875 11.328 26.922 1 78.31 190 GLU B O 1
ATOM 8391 N N . LEU B 1 191 ? -22.297 12.656 26.266 1 86.62 191 LEU B N 1
ATOM 8392 C CA . LEU B 1 191 ? -21.766 12.727 27.625 1 86.62 191 LEU B CA 1
ATOM 8393 C C . LEU B 1 191 ? -22.438 13.836 28.422 1 86.62 191 LEU B C 1
ATOM 8395 O O . LEU B 1 191 ? -22.641 13.703 29.641 1 86.62 191 LEU B O 1
ATOM 8399 N N . TYR B 1 192 ? -22.734 14.977 27.703 1 90.44 192 TYR B N 1
ATOM 8400 C CA . TYR B 1 192 ? -23.297 16.141 28.375 1 90.44 192 TYR B CA 1
ATOM 8401 C C . TYR B 1 192 ? -24.5 16.688 27.625 1 90.44 192 TYR B C 1
ATOM 8403 O O . TYR B 1 192 ? -24.5 17.844 27.203 1 90.44 192 TYR B O 1
ATOM 8411 N N . PRO B 1 193 ? -25.547 16.016 27.531 1 82.75 193 PRO B N 1
ATOM 8412 C CA . PRO B 1 193 ? -26.672 16.375 26.672 1 82.75 193 PRO B CA 1
ATOM 8413 C C . PRO B 1 193 ? -27.344 17.672 27.109 1 82.75 193 PRO B C 1
ATOM 8415 O O . PRO B 1 193 ? -27.906 18.391 26.281 1 82.75 193 PRO B O 1
ATOM 8418 N N . ASP B 1 194 ? -27.281 18.047 28.375 1 83.69 194 ASP B N 1
ATOM 8419 C CA . ASP B 1 194 ? -28.078 19.156 28.875 1 83.69 194 ASP B CA 1
ATOM 8420 C C . ASP B 1 194 ? -27.203 20.375 29.172 1 83.69 194 ASP B C 1
ATOM 8422 O O . ASP B 1 194 ? -27.672 21.344 29.766 1 83.69 194 ASP B O 1
ATOM 8426 N N . VAL B 1 195 ? -26 20.391 28.766 1 88.75 195 VAL B N 1
ATOM 8427 C CA . VAL B 1 195 ? -25.109 21.5 29.078 1 88.75 195 VAL B CA 1
ATOM 8428 C C . VAL B 1 195 ? -24.984 22.422 27.875 1 88.75 195 VAL B C 1
ATOM 8430 O O . VAL B 1 195 ? -24.609 21.969 26.781 1 88.75 195 VAL B O 1
ATOM 8433 N N . LYS B 1 196 ? -25.344 23.641 28.047 1 87.75 196 LYS B N 1
ATOM 8434 C CA . LYS B 1 196 ? -25.234 24.625 26.969 1 87.75 196 LYS B CA 1
ATOM 8435 C C . LYS B 1 196 ? -24 25.484 27.141 1 87.75 196 LYS B C 1
ATOM 8437 O O . LYS B 1 196 ? -23.719 25.984 28.234 1 87.75 196 LYS B O 1
ATOM 8442 N N . THR B 1 197 ? -23.234 25.641 26.141 1 90.06 197 THR B N 1
ATOM 8443 C CA . THR B 1 197 ? -22 26.422 26.172 1 90.06 197 THR B CA 1
ATOM 8444 C C . THR B 1 197 ? -22.016 27.469 25.062 1 90.06 197 THR B C 1
ATOM 8446 O O . THR B 1 197 ? -22.703 27.312 24.047 1 90.06 197 THR B O 1
ATOM 8449 N N . PHE B 1 198 ? -21.266 28.562 25.188 1 90.38 198 PHE B N 1
ATOM 8450 C CA . PHE B 1 198 ? -21.125 29.609 24.172 1 90.38 198 PHE B CA 1
ATOM 8451 C C . PHE B 1 198 ? -20.406 29.062 22.953 1 90.38 198 PHE B C 1
ATOM 8453 O O . PHE B 1 198 ? -19.453 28.281 23.078 1 90.38 198 PHE B O 1
ATOM 8460 N N . LYS B 1 199 ? -20.828 29.531 21.797 1 86.31 199 LYS B N 1
ATOM 8461 C CA . LYS B 1 199 ? -20.188 29.156 20.547 1 86.31 199 LYS B CA 1
ATOM 8462 C C . LYS B 1 199 ? -19.016 30.094 20.234 1 86.31 199 LYS B C 1
ATOM 8464 O O . LYS B 1 199 ? -19.016 31.25 20.641 1 86.31 199 LYS B O 1
ATOM 8469 N N . ILE B 1 200 ? -18.062 29.594 19.484 1 89.06 200 ILE B N 1
ATOM 8470 C CA . ILE B 1 200 ? -16.875 30.391 19.188 1 89.06 200 ILE B CA 1
ATOM 8471 C C . ILE B 1 200 ? -16.969 30.969 17.781 1 89.06 200 ILE B C 1
ATOM 8473 O O . ILE B 1 200 ? -16.078 31.688 17.312 1 89.06 200 ILE B O 1
ATOM 8477 N N . SER B 1 201 ? -18.031 30.797 17.031 1 81.12 201 SER B N 1
ATOM 8478 C CA . SER B 1 201 ? -18.203 31.156 15.625 1 81.12 201 SER B CA 1
ATOM 8479 C C . SER B 1 201 ? -18.078 32.656 15.422 1 81.12 201 SER B C 1
ATOM 8481 O O . SER B 1 201 ? -17.453 33.125 14.461 1 81.12 201 SER B O 1
ATOM 8483 N N . LYS B 1 202 ? -18.641 33.406 16.297 1 84.75 202 LYS B N 1
ATOM 8484 C CA . LYS B 1 202 ? -18.578 34.875 16.172 1 84.75 202 LYS B CA 1
ATOM 8485 C C . LYS B 1 202 ? -17.141 35.375 16.281 1 84.75 202 LYS B C 1
ATOM 8487 O O . LYS B 1 202 ? -16.766 36.312 15.57 1 84.75 202 LYS B O 1
ATOM 8492 N N . PHE B 1 203 ? -16.453 34.875 17.172 1 91.19 203 PHE B N 1
ATOM 8493 C CA . PHE B 1 203 ? -15.055 35.25 17.312 1 91.19 203 PHE B CA 1
ATOM 8494 C C . PHE B 1 203 ? -14.281 34.938 16.047 1 91.19 203 PHE B C 1
ATOM 8496 O O . PHE B 1 203 ? -13.492 35.75 15.562 1 91.19 203 PHE B O 1
ATOM 8503 N N . ILE B 1 204 ? -14.469 33.812 15.523 1 86 204 ILE B N 1
ATOM 8504 C CA . ILE B 1 204 ? -13.75 33.375 14.344 1 86 204 ILE B CA 1
ATOM 8505 C C . ILE B 1 204 ? -14.086 34.25 13.156 1 86 204 ILE B C 1
ATOM 8507 O O . ILE B 1 204 ? -13.203 34.688 12.406 1 86 204 ILE B O 1
ATOM 8511 N N . GLU B 1 205 ? -15.305 34.594 12.984 1 83 205 GLU B N 1
ATOM 8512 C CA . GLU B 1 205 ? -15.734 35.469 11.898 1 83 205 GLU B CA 1
ATOM 8513 C C . GLU B 1 205 ? -15.125 36.844 12.039 1 83 205 GLU B C 1
ATOM 8515 O O . GLU B 1 205 ? -14.68 37.438 11.055 1 83 205 GLU B O 1
ATOM 8520 N N . GLY B 1 206 ? -15.211 37.312 13.227 1 88.19 206 GLY B N 1
ATOM 8521 C CA . GLY B 1 206 ? -14.602 38.625 13.469 1 88.19 206 GLY B CA 1
ATOM 8522 C C . GLY B 1 206 ? -13.109 38.625 13.203 1 88.19 206 GLY B C 1
ATOM 8523 O O . GLY B 1 206 ? -12.57 39.594 12.68 1 88.19 206 GLY B O 1
ATOM 8524 N N . PHE B 1 207 ? -12.445 37.594 13.555 1 90.12 207 PHE B N 1
ATOM 8525 C CA . PHE B 1 207 ? -11.016 37.469 13.328 1 90.12 207 PHE B CA 1
ATOM 8526 C C . PHE B 1 207 ? -10.695 37.469 11.844 1 90.12 207 PHE B C 1
ATOM 8528 O O . PHE B 1 207 ? -9.758 38.125 11.398 1 90.12 207 PHE B O 1
ATOM 8535 N N . LYS B 1 208 ? -11.422 36.781 11.062 1 83.12 208 LYS B N 1
ATOM 8536 C CA . LYS B 1 208 ? -11.258 36.719 9.609 1 83.12 208 LYS B CA 1
ATOM 8537 C C . LYS B 1 208 ? -11.469 38.125 8.984 1 83.12 208 LYS B C 1
ATOM 8539 O O . LYS B 1 208 ? -10.727 38.5 8.086 1 83.12 208 LYS B O 1
ATOM 8544 N N . GLU B 1 209 ? -12.508 38.75 9.453 1 84.06 209 GLU B N 1
ATOM 8545 C CA . GLU B 1 209 ? -12.805 40.062 8.961 1 84.06 209 GLU B CA 1
ATOM 8546 C C . GLU B 1 209 ? -11.656 41.031 9.258 1 84.06 209 GLU B C 1
ATOM 8548 O O . GLU B 1 209 ? -11.312 41.875 8.414 1 84.06 209 GLU B O 1
ATOM 8553 N N . MET B 1 210 ? -11.188 40.906 10.383 1 89.19 210 MET B N 1
ATOM 8554 C CA . MET B 1 210 ? -10.062 41.75 10.766 1 89.19 210 MET B CA 1
ATOM 8555 C C . MET B 1 210 ? -8.867 41.5 9.852 1 89.19 210 MET B C 1
ATOM 8557 O O . MET B 1 210 ? -8.219 42.469 9.406 1 89.19 210 MET B O 1
ATOM 8561 N N . LEU B 1 211 ? -8.57 40.375 9.523 1 86.62 211 LEU B N 1
ATOM 8562 C CA . LEU B 1 211 ? -7.449 40.031 8.656 1 86.62 211 LEU B CA 1
ATOM 8563 C C . LEU B 1 211 ? -7.648 40.594 7.254 1 86.62 211 LEU B C 1
ATOM 8565 O O . LEU B 1 211 ? -6.711 41.125 6.66 1 86.62 211 LEU B O 1
ATOM 8569 N N . THR B 1 212 ? -8.828 40.5 6.73 1 81.31 212 THR B N 1
ATOM 8570 C CA . THR B 1 212 ? -9.133 41 5.395 1 81.31 212 THR B CA 1
ATOM 8571 C C . THR B 1 212 ? -9.031 42.531 5.344 1 81.31 212 THR B C 1
ATOM 8573 O O . THR B 1 212 ? -8.492 43.094 4.391 1 81.31 212 THR B O 1
ATOM 8576 N N . SER B 1 213 ? -9.578 43.062 6.363 1 82.06 213 SER B N 1
ATOM 8577 C CA . SER B 1 213 ? -9.547 44.531 6.434 1 82.06 213 SER B CA 1
ATOM 8578 C C . SER B 1 213 ? -8.117 45.031 6.57 1 82.06 213 SER B C 1
ATOM 8580 O O . SER B 1 213 ? -7.766 46.094 6.008 1 82.06 213 SER B O 1
ATOM 8582 N N . PHE B 1 214 ? -7.441 44.312 7.234 1 82 214 PHE B N 1
ATOM 8583 C CA . PHE B 1 214 ? -6.051 44.688 7.488 1 82 214 PHE B CA 1
ATOM 8584 C C . PHE B 1 214 ? -5.234 44.594 6.207 1 82 214 PHE B C 1
ATOM 8586 O O . PHE B 1 214 ? -4.336 45.438 5.992 1 82 214 PHE B O 1
ATOM 8593 N N . ALA B 1 215 ? -5.586 43.688 5.328 1 78.56 215 ALA B N 1
ATOM 8594 C CA . ALA B 1 215 ? -4.836 43.469 4.098 1 78.56 215 ALA B CA 1
ATOM 8595 C C . ALA B 1 215 ? -5.301 44.406 2.986 1 78.56 215 ALA B C 1
ATOM 8597 O O . ALA B 1 215 ? -4.547 44.688 2.055 1 78.56 215 ALA B O 1
ATOM 8598 N N . SER B 1 216 ? -6.652 44.688 2.85 1 67.69 216 SER B N 1
ATOM 8599 C CA . SER B 1 216 ? -7.32 45.312 1.712 1 67.69 216 SER B CA 1
ATOM 8600 C C . SER B 1 216 ? -7.102 46.844 1.701 1 67.69 216 SER B C 1
ATOM 8602 O O . SER B 1 216 ? -7.73 47.562 0.921 1 67.69 216 SER B O 1
ATOM 8604 N N . LYS B 1 217 ? -6.293 47.406 2.422 1 61.09 217 LYS B N 1
ATOM 8605 C CA . LYS B 1 217 ? -6.195 48.875 2.338 1 61.09 217 LYS B CA 1
ATOM 8606 C C . LYS B 1 217 ? -6.027 49.344 0.893 1 61.09 217 LYS B C 1
ATOM 8608 O O . LYS B 1 217 ? -6.605 50.344 0.482 1 61.09 217 LYS B O 1
ATOM 8613 N N . ASN B 1 218 ? -5.441 48.5 0.002 1 57.25 218 ASN B N 1
ATOM 8614 C CA . ASN B 1 218 ? -5.145 49.031 -1.327 1 57.25 218 ASN B CA 1
ATOM 8615 C C . ASN B 1 218 ? -5.535 48.031 -2.42 1 57.25 218 ASN B C 1
ATOM 8617 O O . ASN B 1 218 ? -5.383 48.312 -3.609 1 57.25 218 ASN B O 1
ATOM 8621 N N . ASN B 1 219 ? -5.965 46.812 -2.014 1 65.44 219 ASN B N 1
ATOM 8622 C CA . ASN B 1 219 ? -6.172 45.781 -3.045 1 65.44 219 ASN B CA 1
ATOM 8623 C C . ASN B 1 219 ? -7.445 45 -2.795 1 65.44 219 ASN B C 1
ATOM 8625 O O . ASN B 1 219 ? -7.789 44.688 -1.648 1 65.44 219 ASN B O 1
ATOM 8629 N N . GLU B 1 220 ? -8.227 44.844 -3.809 1 64.44 220 GLU B N 1
ATOM 8630 C CA . GLU B 1 220 ? -9.484 44.094 -3.754 1 64.44 220 GLU B CA 1
ATOM 8631 C C . GLU B 1 220 ? -9.242 42.625 -3.436 1 64.44 220 GLU B C 1
ATOM 8633 O O . GLU B 1 220 ? -10.039 42 -2.74 1 64.44 220 GLU B O 1
ATOM 8638 N N . ASN B 1 221 ? -8.125 42.125 -3.918 1 72.19 221 ASN B N 1
ATOM 8639 C CA . ASN B 1 221 ? -7.777 40.75 -3.637 1 72.19 221 ASN B CA 1
ATOM 8640 C C . ASN B 1 221 ? -6.367 40.625 -3.068 1 72.19 221 ASN B C 1
ATOM 8642 O O . ASN B 1 221 ? -5.457 40.156 -3.746 1 72.19 221 ASN B O 1
ATOM 8646 N N . PRO B 1 222 ? -6.316 41 -1.8 1 84.31 222 PRO B N 1
ATOM 8647 C CA . PRO B 1 222 ? -4.977 41.031 -1.211 1 84.31 222 PRO B CA 1
ATOM 8648 C C . PRO B 1 222 ? -4.406 39.656 -0.955 1 84.31 222 PRO B C 1
ATOM 8650 O O . PRO B 1 222 ? -5.156 38.719 -0.644 1 84.31 222 PRO B O 1
ATOM 8653 N N . LEU B 1 223 ? -3.113 39.469 -1.226 1 86.25 223 LEU B N 1
ATOM 8654 C CA . LEU B 1 223 ? -2.402 38.25 -0.887 1 86.25 223 LEU B CA 1
ATOM 8655 C C . LEU B 1 223 ? -1.904 38.281 0.554 1 86.25 223 LEU B C 1
ATOM 8657 O O . LEU B 1 223 ? -1.058 39.125 0.901 1 86.25 223 LEU B O 1
ATOM 8661 N N . ILE B 1 224 ? -2.551 37.469 1.398 1 89.62 224 ILE B N 1
ATOM 8662 C CA . ILE B 1 224 ? -2.15 37.375 2.797 1 89.62 224 ILE B CA 1
ATOM 8663 C C . ILE B 1 224 ? -1.348 36.094 3.016 1 89.62 224 ILE B C 1
ATOM 8665 O O . ILE B 1 224 ? -1.797 35 2.652 1 89.62 224 ILE B O 1
ATOM 8669 N N . THR B 1 225 ? -0.152 36.25 3.576 1 90.75 225 THR B N 1
ATOM 8670 C CA . THR B 1 225 ? 0.719 35.094 3.77 1 90.75 225 THR B CA 1
ATOM 8671 C C . THR B 1 225 ? 0.92 34.812 5.254 1 90.75 225 THR B C 1
ATOM 8673 O O . THR B 1 225 ? 0.772 35.719 6.09 1 90.75 225 THR B O 1
ATOM 8676 N N . LEU B 1 226 ? 1.07 33.562 5.648 1 92.06 226 LEU B N 1
ATOM 8677 C CA . LEU B 1 226 ? 1.507 33.156 6.973 1 92.06 226 LEU B CA 1
ATOM 8678 C C . LEU B 1 226 ? 2.943 32.656 6.934 1 92.06 226 LEU B C 1
ATOM 8680 O O . LEU B 1 226 ? 3.223 31.609 6.336 1 92.06 226 LEU B O 1
ATOM 8684 N N . LEU B 1 227 ? 3.82 33.406 7.531 1 94.44 227 LEU B N 1
ATOM 8685 C CA . LEU B 1 227 ? 5.238 33.062 7.551 1 94.44 227 LEU B CA 1
ATOM 8686 C C . LEU B 1 227 ? 5.539 32.031 8.656 1 94.44 227 LEU B C 1
ATOM 8688 O O . LEU B 1 227 ? 5.332 32.344 9.836 1 94.44 227 LEU B O 1
ATOM 8692 N N . THR B 1 228 ? 5.926 30.844 8.305 1 90.69 228 THR B N 1
ATOM 8693 C CA . THR B 1 228 ? 6.246 29.781 9.234 1 90.69 228 THR B CA 1
ATOM 8694 C C . THR B 1 228 ? 7.734 29.438 9.18 1 90.69 228 THR B C 1
ATOM 8696 O O . THR B 1 228 ? 8.383 29.625 8.148 1 90.69 228 THR B O 1
ATOM 8699 N N . PRO B 1 229 ? 8.328 29.062 10.391 1 88.88 229 PRO B N 1
ATOM 8700 C CA . PRO B 1 229 ? 9.711 28.594 10.375 1 88.88 229 PRO B CA 1
ATOM 8701 C C . PRO B 1 229 ? 9.875 27.266 9.625 1 88.88 229 PRO B C 1
ATOM 8703 O O . PRO B 1 229 ? 10.984 26.906 9.227 1 88.88 229 PRO B O 1
ATOM 8706 N N . GLY B 1 230 ? 8.727 26.594 9.477 1 79.69 230 GLY B N 1
ATOM 8707 C CA . GLY B 1 230 ? 8.812 25.344 8.734 1 79.69 230 GLY B CA 1
ATOM 8708 C C . GLY B 1 230 ? 8.25 24.156 9.484 1 79.69 230 GLY B C 1
ATOM 8709 O O . GLY B 1 230 ? 7.789 24.297 10.625 1 79.69 230 GLY B O 1
ATOM 8710 N N . PRO B 1 231 ? 8.273 23 8.938 1 70.25 231 PRO B N 1
ATOM 8711 C CA . PRO B 1 231 ? 7.59 21.828 9.469 1 70.25 231 PRO B CA 1
ATOM 8712 C C . PRO B 1 231 ? 8.242 21.281 10.734 1 70.25 231 PRO B C 1
ATOM 8714 O O . PRO B 1 231 ? 7.617 20.516 11.477 1 70.25 231 PRO B O 1
ATOM 8717 N N . HIS B 1 232 ? 9.328 21.641 11.016 1 70.75 232 HIS B N 1
ATOM 8718 C CA . HIS B 1 232 ? 10.016 21.125 12.195 1 70.75 232 HIS B CA 1
ATOM 8719 C C . HIS B 1 232 ? 9.641 21.906 13.445 1 70.75 232 HIS B C 1
ATOM 8721 O O . HIS B 1 232 ? 9.992 21.516 14.562 1 70.75 232 HIS B O 1
ATOM 8727 N N . ASN B 1 233 ? 8.93 22.922 13.125 1 79.12 233 ASN B N 1
ATOM 8728 C CA . ASN B 1 233 ? 8.461 23.703 14.258 1 79.12 233 ASN B CA 1
ATOM 8729 C C . ASN B 1 233 ? 7.465 22.922 15.117 1 79.12 233 ASN B C 1
ATOM 8731 O O . ASN B 1 233 ? 6.68 22.125 14.594 1 79.12 233 ASN B O 1
ATOM 8735 N N . GLU B 1 234 ? 7.441 23.172 16.375 1 77.25 234 GLU B N 1
ATOM 8736 C CA . GLU B 1 234 ? 6.617 22.453 17.344 1 77.25 234 GLU B CA 1
ATOM 8737 C C . GLU B 1 234 ? 5.133 22.641 17.047 1 77.25 234 GLU B C 1
ATOM 8739 O O . GLU B 1 234 ? 4.332 21.719 17.266 1 77.25 234 GLU B O 1
ATOM 8744 N N . THR B 1 235 ? 4.836 23.812 16.562 1 82.31 235 THR B N 1
ATOM 8745 C CA . THR B 1 235 ? 3.424 24.125 16.359 1 82.31 235 THR B CA 1
ATOM 8746 C C . THR B 1 235 ? 3.104 24.188 14.859 1 82.31 235 THR B C 1
ATOM 8748 O O . THR B 1 235 ? 2.246 24.969 14.445 1 82.31 235 THR B O 1
ATOM 8751 N N . TYR B 1 236 ? 3.916 23.484 14.125 1 80.5 236 TYR B N 1
ATOM 8752 C CA . TYR B 1 236 ? 3.697 23.562 12.688 1 80.5 236 TYR B CA 1
ATOM 8753 C C . TYR B 1 236 ? 2.275 23.141 12.328 1 80.5 236 TYR B C 1
ATOM 8755 O O . TYR B 1 236 ? 1.677 23.688 11.398 1 80.5 236 TYR B O 1
ATOM 8763 N N . PHE B 1 237 ? 1.658 22.234 12.961 1 76.62 237 PHE B N 1
ATOM 8764 C CA . PHE B 1 237 ? 0.275 21.844 12.727 1 76.62 237 PHE B CA 1
ATOM 8765 C C . PHE B 1 237 ? -0.641 23.062 12.719 1 76.62 237 PHE B C 1
ATOM 8767 O O . PHE B 1 237 ? -1.479 23.219 11.828 1 76.62 237 PHE B O 1
ATOM 8774 N N . GLU B 1 238 ? -0.436 23.781 13.766 1 87 238 GLU B N 1
ATOM 8775 C CA . GLU B 1 238 ? -1.292 24.953 13.906 1 87 238 GLU B CA 1
ATOM 8776 C C . GLU B 1 238 ? -1.117 25.906 12.734 1 87 238 GLU B C 1
ATOM 8778 O O . GLU B 1 238 ? -2.084 26.516 12.273 1 87 238 GLU B O 1
ATOM 8783 N N . HIS B 1 239 ? 0.143 26.031 12.328 1 87.38 239 HIS B N 1
ATOM 8784 C CA . HIS B 1 239 ? 0.4 26.922 11.188 1 87.38 239 HIS B CA 1
ATOM 8785 C C . HIS B 1 239 ? -0.361 26.453 9.953 1 87.38 239 HIS B C 1
ATOM 8787 O O . HIS B 1 239 ? -1.059 27.25 9.32 1 87.38 239 HIS B O 1
ATOM 8793 N N . SER B 1 240 ? -0.239 25.25 9.727 1 76.12 240 SER B N 1
ATOM 8794 C CA . SER B 1 240 ? -0.909 24.672 8.562 1 76.12 240 SER B CA 1
ATOM 8795 C C . SER B 1 240 ? -2.426 24.719 8.727 1 76.12 240 SER B C 1
ATOM 8797 O O . SER B 1 240 ? -3.148 25.016 7.773 1 76.12 240 SER B O 1
ATOM 8799 N N . TYR B 1 241 ? -2.852 24.359 9.898 1 76.19 241 TYR B N 1
ATOM 8800 C CA . TYR B 1 241 ? -4.277 24.344 10.211 1 76.19 241 TYR B CA 1
ATOM 8801 C C . TYR B 1 241 ? -4.887 25.734 10.008 1 76.19 241 TYR B C 1
ATOM 8803 O O . TYR B 1 241 ? -5.91 25.875 9.336 1 76.19 241 TYR B O 1
ATOM 8811 N N . LEU B 1 242 ? -4.25 26.734 10.562 1 84.12 242 LEU B N 1
ATOM 8812 C CA . LEU B 1 242 ? -4.77 28.094 10.5 1 84.12 242 LEU B CA 1
ATOM 8813 C C . LEU B 1 242 ? -4.695 28.641 9.078 1 84.12 242 LEU B C 1
ATOM 8815 O O . LEU B 1 242 ? -5.559 29.422 8.664 1 84.12 242 LEU B O 1
ATOM 8819 N N . SER B 1 243 ? -3.609 28.328 8.422 1 81.5 243 SER B N 1
ATOM 8820 C CA . SER B 1 243 ? -3.508 28.766 7.035 1 81.5 243 SER B CA 1
ATOM 8821 C C . SER B 1 243 ? -4.707 28.297 6.219 1 81.5 243 SER B C 1
ATOM 8823 O O . SER B 1 243 ? -5.289 29.062 5.457 1 81.5 243 SER B O 1
ATOM 8825 N N . SER B 1 244 ? -5.047 27.062 6.457 1 67.12 244 SER B N 1
ATOM 8826 C CA . SER B 1 244 ? -6.188 26.5 5.742 1 67.12 244 SER B CA 1
ATOM 8827 C C . SER B 1 244 ? -7.504 27.078 6.25 1 67.12 244 SER B C 1
ATOM 8829 O O . SER B 1 244 ? -8.375 27.438 5.457 1 67.12 244 SER B O 1
ATOM 8831 N N . PHE B 1 245 ? -7.562 27.125 7.562 1 68.94 245 PHE B N 1
ATOM 8832 C CA . PHE B 1 245 ? -8.781 27.578 8.227 1 68.94 245 PHE B CA 1
ATOM 8833 C C . PHE B 1 245 ? -9.086 29.016 7.875 1 68.94 245 PHE B C 1
ATOM 8835 O O . PHE B 1 245 ? -10.25 29.406 7.734 1 68.94 245 PHE B O 1
ATOM 8842 N N . LEU B 1 246 ? -8.031 29.844 7.723 1 76.94 246 LEU B N 1
ATOM 8843 C CA . LEU B 1 246 ? -8.18 31.266 7.484 1 76.94 246 LEU B CA 1
ATOM 8844 C C . LEU B 1 246 ? -7.914 31.609 6.02 1 76.94 246 LEU B C 1
ATOM 8846 O O . LEU B 1 246 ? -7.949 32.781 5.633 1 76.94 246 LEU B O 1
ATOM 8850 N N . ASN B 1 247 ? -7.555 30.656 5.273 1 71.94 247 ASN B N 1
ATOM 8851 C CA . ASN B 1 247 ? -7.277 30.812 3.848 1 71.94 247 ASN B CA 1
ATOM 8852 C C . ASN B 1 247 ? -6.059 31.703 3.607 1 71.94 247 ASN B C 1
ATOM 8854 O O . ASN B 1 247 ? -6.141 32.688 2.863 1 71.94 247 ASN B O 1
ATOM 8858 N N . LEU B 1 248 ? -5.086 31.422 4.234 1 81.94 248 LEU B N 1
ATOM 8859 C CA . LEU B 1 248 ? -3.816 32.125 4.082 1 81.94 248 LEU B CA 1
ATOM 8860 C C . LEU B 1 248 ? -2.818 31.281 3.295 1 81.94 248 LEU B C 1
ATOM 8862 O O . LEU B 1 248 ? -2.932 30.047 3.254 1 81.94 248 LEU B O 1
ATOM 8866 N N . THR B 1 249 ? -1.892 31.938 2.646 1 81.06 249 THR B N 1
ATOM 8867 C CA . THR B 1 249 ? -0.817 31.234 1.959 1 81.06 249 THR B CA 1
ATOM 8868 C C . THR B 1 249 ? 0.34 30.953 2.912 1 81.06 249 THR B C 1
ATOM 8870 O O . THR B 1 249 ? 1.004 31.875 3.383 1 81.06 249 THR B O 1
ATOM 8873 N N . LEU B 1 250 ? 0.503 29.656 3.244 1 83.94 250 LEU B N 1
ATOM 8874 C CA . LEU B 1 250 ? 1.592 29.266 4.129 1 83.94 250 LEU B CA 1
ATOM 8875 C C . LEU B 1 250 ? 2.936 29.344 3.414 1 83.94 250 LEU B C 1
ATOM 8877 O O . LEU B 1 250 ? 3.121 28.734 2.359 1 83.94 250 LEU B O 1
ATOM 8881 N N . VAL B 1 251 ? 3.873 30.172 3.914 1 87.88 251 VAL B N 1
ATOM 8882 C CA . VAL B 1 251 ? 5.133 30.406 3.215 1 87.88 251 VAL B CA 1
ATOM 8883 C C . VAL B 1 251 ? 6.297 30.312 4.199 1 87.88 251 VAL B C 1
ATOM 8885 O O . VAL B 1 251 ? 6.109 30.484 5.406 1 87.88 251 VAL B O 1
ATOM 8888 N N . GLN B 1 252 ? 7.496 29.969 3.693 1 87.88 252 GLN B N 1
ATOM 8889 C CA . GLN B 1 252 ? 8.758 30.078 4.41 1 87.88 252 GLN B CA 1
ATOM 8890 C C . GLN B 1 252 ? 9.602 31.234 3.871 1 87.88 252 GLN B C 1
ATOM 8892 O O . GLN B 1 252 ? 9.281 31.797 2.826 1 87.88 252 GLN B O 1
ATOM 8897 N N . GLY B 1 253 ? 10.562 31.656 4.641 1 89.69 253 GLY B N 1
ATOM 8898 C CA . GLY B 1 253 ? 11.398 32.781 4.223 1 89.69 253 GLY B CA 1
ATOM 8899 C C . GLY B 1 253 ? 11.922 32.625 2.805 1 89.69 253 GLY B C 1
ATOM 8900 O O . GLY B 1 253 ? 11.938 33.594 2.043 1 89.69 253 GLY B O 1
ATOM 8901 N N . GLU B 1 254 ? 12.242 31.5 2.385 1 83.69 254 GLU B N 1
ATOM 8902 C CA . GLU B 1 254 ? 12.867 31.219 1.092 1 83.69 254 GLU B CA 1
ATOM 8903 C C . GLU B 1 254 ? 11.859 31.391 -0.047 1 83.69 254 GLU B C 1
ATOM 8905 O O . GLU B 1 254 ? 12.25 31.531 -1.208 1 83.69 254 GLU B O 1
ATOM 8910 N N . ASP B 1 255 ? 10.609 31.438 0.242 1 84.81 255 ASP B N 1
ATOM 8911 C CA . ASP B 1 255 ? 9.57 31.609 -0.766 1 84.81 255 ASP B CA 1
ATOM 8912 C C . ASP B 1 255 ? 9.383 33.094 -1.129 1 84.81 255 ASP B C 1
ATOM 8914 O O . ASP B 1 255 ? 8.719 33.406 -2.115 1 84.81 255 ASP B O 1
ATOM 8918 N N . LEU B 1 256 ? 10.07 33.875 -0.289 1 91.12 256 LEU B N 1
ATOM 8919 C CA . LEU B 1 256 ? 9.828 35.312 -0.425 1 91.12 256 LEU B CA 1
ATOM 8920 C C . LEU B 1 256 ? 11.109 36.062 -0.819 1 91.12 256 LEU B C 1
ATOM 8922 O O . LEU B 1 256 ? 12.211 35.531 -0.624 1 91.12 256 LEU B O 1
ATOM 8926 N N . LEU B 1 257 ? 10.953 37.156 -1.486 1 90.25 257 LEU B N 1
ATOM 8927 C CA . LEU B 1 257 ? 12.086 38.031 -1.784 1 90.25 257 LEU B CA 1
ATOM 8928 C C . LEU B 1 257 ? 11.656 39.5 -1.772 1 90.25 257 LEU B C 1
ATOM 8930 O O . LEU B 1 257 ? 10.492 39.812 -2.016 1 90.25 257 LEU B O 1
ATOM 8934 N N . THR B 1 258 ? 12.555 40.375 -1.361 1 94.06 258 THR B N 1
ATOM 8935 C CA . THR B 1 258 ? 12.297 41.812 -1.394 1 94.06 258 THR B CA 1
ATOM 8936 C C . THR B 1 258 ? 12.953 42.438 -2.613 1 94.06 258 THR B C 1
ATOM 8938 O O . THR B 1 258 ? 14.102 42.156 -2.938 1 94.06 258 THR B O 1
ATOM 8941 N N . LYS B 1 259 ? 12.195 43.156 -3.35 1 91.62 259 LYS B N 1
ATOM 8942 C CA . LYS B 1 259 ? 12.664 43.906 -4.512 1 91.62 259 LYS B CA 1
ATOM 8943 C C . LYS B 1 259 ? 11.961 45.25 -4.625 1 91.62 259 LYS B C 1
ATOM 8945 O O . LYS B 1 259 ? 10.734 45.312 -4.539 1 91.62 259 LYS B O 1
ATOM 8950 N N . ASN B 1 260 ? 12.703 46.375 -4.816 1 92.19 260 ASN B N 1
ATOM 8951 C CA . ASN B 1 260 ? 12.164 47.719 -4.926 1 92.19 260 ASN B CA 1
ATOM 8952 C C . ASN B 1 260 ? 11.273 48.062 -3.732 1 92.19 260 ASN B C 1
ATOM 8954 O O . ASN B 1 260 ? 10.156 48.562 -3.908 1 92.19 260 ASN B O 1
ATOM 8958 N N . ASN B 1 261 ? 11.648 47.594 -2.568 1 92.31 261 ASN B N 1
ATOM 8959 C CA . ASN B 1 261 ? 10.992 47.875 -1.298 1 92.31 261 ASN B CA 1
ATOM 8960 C C . ASN B 1 261 ? 9.602 47.281 -1.239 1 92.31 261 ASN B C 1
ATOM 8962 O O . ASN B 1 261 ? 8.672 47.875 -0.696 1 92.31 261 ASN B O 1
ATOM 8966 N N . GLN B 1 262 ? 9.5 46.188 -1.949 1 94.19 262 GLN B N 1
ATOM 8967 C CA . GLN B 1 262 ? 8.266 45.375 -1.917 1 94.19 262 GLN B CA 1
ATOM 8968 C C . GLN B 1 262 ? 8.57 43.906 -1.654 1 94.19 262 GLN B C 1
ATOM 8970 O O . GLN B 1 262 ? 9.617 43.406 -2.061 1 94.19 262 GLN B O 1
ATOM 8975 N N . LEU B 1 263 ? 7.656 43.312 -0.925 1 95 263 LEU B N 1
ATOM 8976 C CA . LEU B 1 263 ? 7.793 41.875 -0.663 1 95 263 LEU B CA 1
ATOM 8977 C C . LEU B 1 263 ? 7.055 41.062 -1.718 1 95 263 LEU B C 1
ATOM 8979 O O . LEU B 1 263 ? 5.895 41.344 -2.025 1 95 263 LEU B O 1
ATOM 8983 N N . TRP B 1 264 ? 7.777 40.094 -2.27 1 91.88 264 TRP B N 1
ATOM 8984 C CA . TRP B 1 264 ? 7.219 39.281 -3.348 1 91.88 264 TRP B CA 1
ATOM 8985 C C . TRP B 1 264 ? 7.242 37.781 -2.986 1 91.88 264 TRP B C 1
ATOM 8987 O O . TRP B 1 264 ? 8.195 37.312 -2.369 1 91.88 264 TRP B O 1
ATOM 8997 N N . LEU B 1 265 ? 6.191 37.156 -3.365 1 89.5 265 LEU B N 1
ATOM 8998 C CA . LEU B 1 265 ? 6.168 35.688 -3.348 1 89.5 265 LEU B CA 1
ATOM 8999 C C . LEU B 1 265 ? 6.695 35.125 -4.664 1 89.5 265 LEU B C 1
ATOM 9001 O O . LEU B 1 265 ? 6.25 35.531 -5.738 1 89.5 265 LEU B O 1
ATOM 9005 N N . LYS B 1 266 ? 7.73 34.25 -4.562 1 83.62 266 LYS B N 1
ATOM 9006 C CA . LYS B 1 266 ? 8.297 33.625 -5.742 1 83.62 266 LYS B CA 1
ATOM 9007 C C . LYS B 1 266 ? 7.395 32.5 -6.242 1 83.62 266 LYS B C 1
ATOM 9009 O O . LYS B 1 266 ? 7.121 31.531 -5.516 1 83.62 266 LYS B O 1
ATOM 9014 N N . THR B 1 267 ? 6.879 32.688 -7.426 1 78.44 267 THR B N 1
ATOM 9015 C CA . THR B 1 267 ? 6.062 31.656 -8.039 1 78.44 267 THR B CA 1
ATOM 9016 C C . THR B 1 267 ? 6.637 31.234 -9.391 1 78.44 267 THR B C 1
ATOM 9018 O O . THR B 1 267 ? 7.551 31.875 -9.906 1 78.44 267 THR B O 1
ATOM 9021 N N . LEU B 1 268 ? 6.25 30.203 -9.953 1 70.5 268 LEU B N 1
ATOM 9022 C CA . LEU B 1 268 ? 6.742 29.719 -11.234 1 70.5 268 LEU B CA 1
ATOM 9023 C C . LEU B 1 268 ? 6.438 30.719 -12.352 1 70.5 268 LEU B C 1
ATOM 9025 O O . LEU B 1 268 ? 7.152 30.766 -13.352 1 70.5 268 LEU B O 1
ATOM 9029 N N . SER B 1 269 ? 5.336 31.484 -12.172 1 71.62 269 SER B N 1
ATOM 9030 C CA . SER B 1 269 ? 4.934 32.469 -13.18 1 71.62 269 SER B CA 1
ATOM 9031 C C . SER B 1 269 ? 5.582 33.812 -12.93 1 71.62 269 SER B C 1
ATOM 9033 O O . SER B 1 269 ? 5.355 34.75 -13.68 1 71.62 269 SER B O 1
ATOM 9035 N N . GLY B 1 270 ? 6.277 33.812 -11.852 1 76.19 270 GLY B N 1
ATOM 9036 C CA . GLY B 1 270 ? 6.934 35.062 -11.539 1 76.19 270 GLY B CA 1
ATOM 9037 C C . GLY B 1 270 ? 6.684 35.531 -10.117 1 76.19 270 GLY B C 1
ATOM 9038 O O . GLY B 1 270 ? 6.324 34.75 -9.25 1 76.19 270 GLY B O 1
ATOM 9039 N N . LEU B 1 271 ? 6.848 36.844 -9.922 1 81.94 271 LEU B N 1
ATOM 9040 C CA . LEU B 1 271 ? 6.77 37.406 -8.578 1 81.94 271 LEU B CA 1
ATOM 9041 C C . LEU B 1 271 ? 5.375 37.969 -8.312 1 81.94 271 LEU B C 1
ATOM 9043 O O . LEU B 1 271 ? 4.789 38.625 -9.172 1 81.94 271 LEU B O 1
ATOM 9047 N N . LYS B 1 272 ? 4.801 37.594 -7.223 1 84.81 272 LYS B N 1
ATOM 9048 C CA . LYS B 1 272 ? 3.523 38.125 -6.785 1 84.81 272 LYS B CA 1
ATOM 9049 C C . LYS B 1 272 ? 3.697 39 -5.543 1 84.81 272 LYS B C 1
ATOM 9051 O O . LYS B 1 272 ? 4.344 38.594 -4.578 1 84.81 272 LYS B O 1
ATOM 9056 N N . LYS B 1 273 ? 3.033 40.094 -5.582 1 90.31 273 LYS B N 1
ATOM 9057 C CA . LYS B 1 273 ? 3.186 41.031 -4.484 1 90.31 273 LYS B CA 1
ATOM 9058 C C . LYS B 1 273 ? 2.43 40.562 -3.244 1 90.31 273 LYS B C 1
ATOM 9060 O O . LYS B 1 273 ? 1.275 40.156 -3.336 1 90.31 273 LYS B O 1
ATOM 9065 N N . VAL B 1 274 ? 3.043 40.625 -2.119 1 92.62 274 VAL B N 1
ATOM 9066 C CA . VAL B 1 274 ? 2.428 40.281 -0.843 1 92.62 274 VAL B CA 1
ATOM 9067 C C . VAL B 1 274 ? 1.906 41.531 -0.162 1 92.62 274 VAL B C 1
ATOM 9069 O O . VAL B 1 274 ? 2.637 42.531 -0.025 1 92.62 274 VAL B O 1
ATOM 9072 N N . ASP B 1 275 ? 0.671 41.469 0.315 1 91.81 275 ASP B N 1
ATOM 9073 C CA . ASP B 1 275 ? 0.047 42.656 0.892 1 91.81 275 ASP B CA 1
ATOM 9074 C C . ASP B 1 275 ? 0.097 42.625 2.418 1 91.81 275 ASP B C 1
ATOM 9076 O O . ASP B 1 275 ? 0.252 43.656 3.064 1 91.81 275 ASP B O 1
ATOM 9080 N N . ALA B 1 276 ? -0.18 41.5 2.963 1 93.06 276 ALA B N 1
ATOM 9081 C CA . ALA B 1 276 ? -0.187 41.375 4.414 1 93.06 276 ALA B CA 1
ATOM 9082 C C . ALA B 1 276 ? 0.463 40.031 4.828 1 93.06 276 ALA B C 1
ATOM 9084 O O . ALA B 1 276 ? 0.516 39.094 4.043 1 93.06 276 ALA B O 1
ATOM 9085 N N . MET B 1 277 ? 0.96 40.062 6.105 1 94.25 277 MET B N 1
ATOM 9086 C CA . MET B 1 277 ? 1.668 38.875 6.586 1 94.25 277 MET B CA 1
ATOM 9087 C C . MET B 1 277 ? 1.383 38.625 8.062 1 94.25 277 MET B C 1
ATOM 9089 O O . MET B 1 277 ? 1.466 39.562 8.875 1 94.25 277 MET B O 1
ATOM 9093 N N . ILE B 1 278 ? 0.972 37.406 8.391 1 94.62 278 ILE B N 1
ATOM 9094 C CA . ILE B 1 278 ? 0.97 36.938 9.766 1 94.62 278 ILE B CA 1
ATOM 9095 C C . ILE B 1 278 ? 2.26 36.156 10.047 1 94.62 278 ILE B C 1
ATOM 9097 O O . ILE B 1 278 ? 2.615 35.25 9.305 1 94.62 278 ILE B O 1
ATOM 9101 N N . ARG B 1 279 ? 2.973 36.562 10.977 1 94.5 279 ARG B N 1
ATOM 9102 C CA . ARG B 1 279 ? 4.273 35.938 11.18 1 94.5 279 ARG B CA 1
ATOM 9103 C C . ARG B 1 279 ? 4.258 35.031 12.398 1 94.5 279 ARG B C 1
ATOM 9105 O O . ARG B 1 279 ? 3.654 35.344 13.422 1 94.5 279 ARG B O 1
ATOM 9112 N N . ARG B 1 280 ? 4.836 33.844 12.281 1 94.31 280 ARG B N 1
ATOM 9113 C CA . ARG B 1 280 ? 5.082 32.906 13.359 1 94.31 280 ARG B CA 1
ATOM 9114 C C . ARG B 1 280 ? 6.578 32.719 13.594 1 94.31 280 ARG B C 1
ATOM 9116 O O . ARG B 1 280 ? 6.988 31.797 14.312 1 94.31 280 ARG B O 1
ATOM 9123 N N . VAL B 1 281 ? 7.344 33.594 13 1 93.81 281 VAL B N 1
ATOM 9124 C CA . VAL B 1 281 ? 8.789 33.688 13.195 1 93.81 281 VAL B CA 1
ATOM 9125 C C . VAL B 1 281 ? 9.117 34.812 14.156 1 93.81 281 VAL B C 1
ATOM 9127 O O . VAL B 1 281 ? 8.547 35.906 14.055 1 93.81 281 VAL B O 1
ATOM 9130 N N . ASP B 1 282 ? 10 34.562 15.07 1 92.38 282 ASP B N 1
ATOM 9131 C CA . ASP B 1 282 ? 10.359 35.594 16.047 1 92.38 282 ASP B CA 1
ATOM 9132 C C . ASP B 1 282 ? 10.977 36.812 15.359 1 92.38 282 ASP B C 1
ATOM 9134 O O . ASP B 1 282 ? 11.641 36.688 14.328 1 92.38 282 ASP B O 1
ATOM 9138 N N . SER B 1 283 ? 10.828 37.969 15.961 1 93.94 283 SER B N 1
ATOM 9139 C CA . SER B 1 283 ? 11.195 39.25 15.367 1 93.94 283 SER B CA 1
ATOM 9140 C C . SER B 1 283 ? 12.656 39.25 14.93 1 93.94 283 SER B C 1
ATOM 9142 O O . SER B 1 283 ? 12.977 39.656 13.812 1 93.94 283 SER B O 1
ATOM 9144 N N . ARG B 1 284 ? 13.531 38.719 15.68 1 92.12 284 ARG B N 1
ATOM 9145 C CA . ARG B 1 284 ? 14.969 38.812 15.438 1 92.12 284 ARG B CA 1
ATOM 9146 C C . ARG B 1 284 ? 15.375 38 14.227 1 92.12 284 ARG B C 1
ATOM 9148 O O . ARG B 1 284 ? 16.406 38.25 13.609 1 92.12 284 ARG B O 1
ATOM 9155 N N . TYR B 1 285 ? 14.562 37.062 13.875 1 93.62 285 TYR B N 1
ATOM 9156 C CA . TYR B 1 285 ? 14.922 36.125 12.805 1 93.62 285 TYR B CA 1
ATOM 9157 C C . TYR B 1 285 ? 14.242 36.531 11.5 1 93.62 285 TYR B C 1
ATOM 9159 O O . TYR B 1 285 ? 14.422 35.844 10.477 1 93.62 285 TYR B O 1
ATOM 9167 N N . CYS B 1 286 ? 13.539 37.594 11.477 1 94.88 286 CYS B N 1
ATOM 9168 C CA . CYS B 1 286 ? 12.672 37.906 10.352 1 94.88 286 CYS B CA 1
ATOM 9169 C C . CYS B 1 286 ? 13.461 38.594 9.227 1 94.88 286 CYS B C 1
ATOM 9171 O O . CYS B 1 286 ? 13.023 38.594 8.07 1 94.88 286 CYS B O 1
ATOM 9173 N N . ASP B 1 287 ? 14.609 39.219 9.523 1 94.69 287 ASP B N 1
ATOM 9174 C CA . ASP B 1 287 ? 15.398 39.938 8.516 1 94.69 287 ASP B CA 1
ATOM 9175 C C . ASP B 1 287 ? 16.891 39.781 8.781 1 94.69 287 ASP B C 1
ATOM 9177 O O . ASP B 1 287 ? 17.453 40.438 9.656 1 94.69 287 ASP B O 1
ATOM 9181 N N . PRO B 1 288 ? 17.578 39.062 8.031 1 91.56 288 PRO B N 1
ATOM 9182 C CA . PRO B 1 288 ? 19.016 38.844 8.273 1 91.56 288 PRO B CA 1
ATOM 9183 C C . PRO B 1 288 ? 19.859 40.062 7.953 1 91.56 288 PRO B C 1
ATOM 9185 O O . PRO B 1 288 ? 20.984 40.188 8.438 1 91.56 288 PRO B O 1
ATOM 9188 N N . LEU B 1 289 ? 19.359 41 7.203 1 90.62 289 LEU B N 1
ATOM 9189 C CA . LEU B 1 289 ? 20.094 42.188 6.816 1 90.62 289 LEU B CA 1
ATOM 9190 C C . LEU B 1 289 ? 20.141 43.188 7.961 1 90.62 289 LEU B C 1
ATOM 9192 O O . LEU B 1 289 ? 21.188 43.812 8.211 1 90.62 289 LEU B O 1
ATOM 9196 N N . GLU B 1 290 ? 19.047 43.375 8.664 1 92.44 290 GLU B N 1
ATOM 9197 C CA . GLU B 1 290 ? 18.984 44.438 9.648 1 92.44 290 GLU B CA 1
ATOM 9198 C C . GLU B 1 290 ? 18.844 43.875 11.062 1 92.44 290 GLU B C 1
ATOM 9200 O O . GLU B 1 290 ? 19.078 44.594 12.039 1 92.44 290 GLU B O 1
ATOM 9205 N N . LEU B 1 291 ? 18.484 42.719 11.195 1 93.69 291 LEU B N 1
ATOM 9206 C CA . LEU B 1 291 ? 18.281 42.125 12.508 1 93.69 291 LEU B CA 1
ATOM 9207 C C . LEU B 1 291 ? 19.359 41.062 12.797 1 93.69 291 LEU B C 1
ATOM 9209 O O . LEU B 1 291 ? 20.531 41.406 12.945 1 93.69 291 LEU B O 1
ATOM 9213 N N . ARG B 1 292 ? 19 39.781 12.781 1 91.12 292 ARG B N 1
ATOM 9214 C CA . ARG B 1 292 ? 19.984 38.719 13.023 1 91.12 292 ARG B CA 1
ATOM 9215 C C . ARG B 1 292 ? 20.578 38.219 11.719 1 91.12 292 ARG B C 1
ATOM 9217 O O . ARG B 1 292 ? 19.906 37.531 10.953 1 91.12 292 ARG B O 1
ATOM 9224 N N . THR B 1 293 ? 21.828 38.312 11.516 1 85.44 293 THR B N 1
ATOM 9225 C CA . THR B 1 293 ? 22.484 38.062 10.234 1 85.44 293 THR B CA 1
ATOM 9226 C C . THR B 1 293 ? 22.578 36.562 9.945 1 85.44 293 THR B C 1
ATOM 9228 O O . THR B 1 293 ? 22.688 36.156 8.789 1 85.44 293 THR B O 1
ATOM 9231 N N . ASP B 1 294 ? 22.5 35.781 10.938 1 84.81 294 ASP B N 1
ATOM 9232 C CA . ASP B 1 294 ? 22.672 34.344 10.719 1 84.81 294 ASP B CA 1
ATOM 9233 C C . ASP B 1 294 ? 21.312 33.656 10.57 1 84.81 294 ASP B C 1
ATOM 9235 O O . ASP B 1 294 ? 21.25 32.438 10.484 1 84.81 294 ASP B O 1
ATOM 9239 N N . SER B 1 295 ? 20.312 34.438 10.547 1 87.62 295 SER B N 1
ATOM 9240 C CA . SER B 1 295 ? 18.984 33.875 10.445 1 87.62 295 SER B CA 1
ATOM 9241 C C . SER B 1 295 ? 18.719 33.344 9.031 1 87.62 295 SER B C 1
ATOM 9243 O O . SER B 1 295 ? 19.109 34 8.047 1 87.62 295 SER B O 1
ATOM 9245 N N . GLN B 1 296 ? 18.109 32.156 8.891 1 84.56 296 GLN B N 1
ATOM 9246 C CA . GLN B 1 296 ? 17.688 31.609 7.613 1 84.56 296 GLN B CA 1
ATOM 9247 C C . GLN B 1 296 ? 16.156 31.469 7.551 1 84.56 296 GLN B C 1
ATOM 9249 O O . GLN B 1 296 ? 15.617 30.859 6.629 1 84.56 296 GLN B O 1
ATOM 9254 N N . LEU B 1 297 ? 15.5 32.094 8.445 1 89.31 297 LEU B N 1
ATOM 9255 C CA . LEU B 1 297 ? 14.062 31.906 8.57 1 89.31 297 LEU B CA 1
ATOM 9256 C C . LEU B 1 297 ? 13.297 33.094 7.988 1 89.31 297 LEU B C 1
ATOM 9258 O O . LEU B 1 297 ? 12.109 32.969 7.68 1 89.31 297 LEU B O 1
ATOM 9262 N N . GLY B 1 298 ? 13.961 34.25 7.875 1 92.19 298 GLY B N 1
ATOM 9263 C CA . GLY B 1 298 ? 13.289 35.469 7.434 1 92.19 298 GLY B CA 1
ATOM 9264 C C . GLY B 1 298 ? 13.617 35.844 6.004 1 92.19 298 GLY B C 1
ATOM 9265 O O . GLY B 1 298 ? 13.875 34.969 5.168 1 92.19 298 GLY B O 1
ATOM 9266 N N . VAL B 1 299 ? 13.367 37.188 5.68 1 93.81 299 VAL B N 1
ATOM 9267 C CA . VAL B 1 299 ? 13.578 37.719 4.332 1 93.81 299 VAL B CA 1
ATOM 9268 C C . VAL B 1 299 ? 14.469 38.938 4.402 1 93.81 299 VAL B C 1
ATOM 9270 O O . VAL B 1 299 ? 14.18 39.875 5.148 1 93.81 299 VAL B O 1
ATOM 9273 N N . SER B 1 300 ? 15.539 38.938 3.586 1 93.62 300 SER B N 1
ATOM 9274 C CA . SER B 1 300 ? 16.438 40.062 3.553 1 93.62 300 SER B CA 1
ATOM 9275 C C . SER B 1 300 ? 15.711 41.344 3.068 1 93.62 300 SER B C 1
ATOM 9277 O O . SER B 1 300 ? 15.102 41.312 1.999 1 93.62 300 SER B O 1
ATOM 9279 N N . GLY B 1 301 ? 15.711 42.375 3.875 1 94.81 301 GLY B N 1
ATOM 9280 C CA . GLY B 1 301 ? 15.109 43.656 3.488 1 94.81 301 GLY B CA 1
ATOM 9281 C C . GLY B 1 301 ? 13.695 43.812 3.994 1 94.81 301 GLY B C 1
ATOM 9282 O O . GLY B 1 301 ? 13.039 44.844 3.715 1 94.81 301 GLY B O 1
ATOM 9283 N N . LEU B 1 302 ? 13.211 42.906 4.734 1 96.06 302 LEU B N 1
ATOM 9284 C CA . LEU B 1 302 ? 11.82 42.906 5.199 1 96.06 302 LEU B CA 1
ATOM 9285 C C . LEU B 1 302 ? 11.539 44.125 6.059 1 96.06 302 LEU B C 1
ATOM 9287 O O . LEU B 1 302 ? 10.477 44.75 5.949 1 96.06 302 LEU B O 1
ATOM 9291 N N . VAL B 1 303 ? 12.438 44.562 6.922 1 96.25 303 VAL B N 1
ATOM 9292 C CA . VAL B 1 303 ? 12.258 45.719 7.812 1 96.25 303 VAL B CA 1
ATOM 9293 C C . VAL B 1 303 ? 12.078 47 6.988 1 96.25 303 VAL B C 1
ATOM 9295 O O . VAL B 1 303 ? 11.258 47.844 7.328 1 96.25 303 VAL B O 1
ATOM 9298 N N . ASN B 1 304 ? 12.859 47.062 5.996 1 95.12 304 ASN B N 1
ATOM 9299 C CA . ASN B 1 304 ? 12.75 48.219 5.141 1 95.12 304 ASN B CA 1
ATOM 9300 C C . ASN B 1 304 ? 11.391 48.281 4.445 1 95.12 304 ASN B C 1
ATOM 9302 O O . ASN B 1 304 ? 10.844 49.375 4.25 1 95.12 304 ASN B O 1
ATOM 9306 N N . VAL B 1 305 ? 10.891 47.219 4 1 95.5 305 VAL B N 1
ATOM 9307 C CA . VAL B 1 305 ? 9.57 47.156 3.391 1 95.5 305 VAL B CA 1
ATOM 9308 C C . VAL B 1 305 ? 8.516 47.656 4.379 1 95.5 305 VAL B C 1
ATOM 9310 O O . VAL B 1 305 ? 7.605 48.406 3.998 1 95.5 305 VAL B O 1
ATOM 9313 N N . LEU B 1 306 ? 8.625 47.312 5.59 1 95.25 306 LEU B N 1
ATOM 9314 C CA . LEU B 1 306 ? 7.707 47.719 6.645 1 95.25 306 LEU B CA 1
ATOM 9315 C C . LEU B 1 306 ? 7.844 49.219 6.934 1 95.25 306 LEU B C 1
ATOM 9317 O O . LEU B 1 306 ? 6.844 49.906 7.117 1 95.25 306 LEU B O 1
ATOM 9321 N N . ARG B 1 307 ? 9.062 49.656 6.977 1 94.44 307 ARG B N 1
ATOM 9322 C CA . ARG B 1 307 ? 9.359 51.062 7.23 1 94.44 307 ARG B CA 1
ATOM 9323 C C . ARG B 1 307 ? 8.695 51.938 6.195 1 94.44 307 ARG B C 1
ATOM 9325 O O . ARG B 1 307 ? 8.219 53.031 6.527 1 94.44 307 ARG B O 1
ATOM 9332 N N . ASN B 1 308 ? 8.648 51.438 5.039 1 93.56 308 ASN B N 1
ATOM 9333 C CA . ASN B 1 308 ? 8.07 52.219 3.945 1 93.56 308 ASN B CA 1
ATOM 9334 C C . ASN B 1 308 ? 6.574 51.969 3.803 1 93.56 308 ASN B C 1
ATOM 9336 O O . ASN B 1 308 ? 5.957 52.375 2.822 1 93.56 308 ASN B O 1
ATOM 9340 N N . ASP B 1 309 ? 5.984 51.219 4.668 1 91.81 309 ASP B N 1
ATOM 9341 C CA . ASP B 1 309 ? 4.551 50.969 4.762 1 91.81 309 ASP B CA 1
ATOM 9342 C C . ASP B 1 309 ? 4.047 50.188 3.541 1 91.81 309 ASP B C 1
ATOM 9344 O O . ASP B 1 309 ? 2.961 50.469 3.027 1 91.81 309 ASP B O 1
ATOM 9348 N N . ASN B 1 310 ? 4.844 49.281 2.99 1 92.5 310 ASN B N 1
ATOM 9349 C CA . ASN B 1 310 ? 4.457 48.5 1.824 1 92.5 310 ASN B CA 1
ATOM 9350 C C . ASN B 1 310 ? 3.953 47.125 2.225 1 92.5 310 ASN B C 1
ATOM 9352 O O . ASN B 1 310 ? 3.561 46.312 1.368 1 92.5 310 ASN B O 1
ATOM 9356 N N . LEU B 1 311 ? 3.906 46.812 3.504 1 93.44 311 LEU B N 1
ATOM 9357 C CA . LEU B 1 311 ? 3.455 45.531 4.023 1 93.44 311 LEU B CA 1
ATOM 9358 C C . LEU B 1 311 ? 2.803 45.719 5.395 1 93.44 311 LEU B C 1
ATOM 9360 O O . LEU B 1 311 ? 3.33 46.406 6.254 1 93.44 311 LEU B O 1
ATOM 9364 N N . SER B 1 312 ? 1.614 45.125 5.52 1 92.19 312 SER B N 1
ATOM 9365 C CA . SER B 1 312 ? 0.978 45.062 6.832 1 92.19 312 SER B CA 1
ATOM 9366 C C . SER B 1 312 ? 1.351 43.75 7.551 1 92.19 312 SER B C 1
ATOM 9368 O O . SER B 1 312 ? 1.295 42.688 6.965 1 92.19 312 SER B O 1
ATOM 9370 N N . MET B 1 313 ? 1.74 43.875 8.852 1 94.62 313 MET B N 1
ATOM 9371 C CA . MET B 1 313 ? 2.24 42.688 9.539 1 94.62 313 MET B CA 1
ATOM 9372 C C . MET B 1 313 ? 1.531 42.469 10.875 1 94.62 313 MET B C 1
ATOM 9374 O O . MET B 1 313 ? 1.312 43.438 11.609 1 94.62 313 MET B O 1
ATOM 9378 N N . ILE B 1 314 ? 1.102 41.156 11.18 1 94.12 314 ILE B N 1
ATOM 9379 C CA . ILE B 1 314 ? 0.511 40.75 12.453 1 94.12 314 ILE B CA 1
ATOM 9380 C C . ILE B 1 314 ? 1.374 39.688 13.109 1 94.12 314 ILE B C 1
ATOM 9382 O O . ILE B 1 314 ? 1.486 38.562 12.594 1 94.12 314 ILE B O 1
ATOM 9386 N N . ASN B 1 315 ? 1.892 39.875 14.258 1 93.12 315 ASN B N 1
ATOM 9387 C CA . ASN B 1 315 ? 2.092 41.156 14.914 1 93.12 315 ASN B CA 1
ATOM 9388 C C . ASN B 1 315 ? 3.359 41.844 14.422 1 93.12 315 ASN B C 1
ATOM 9390 O O . ASN B 1 315 ? 4.191 41.219 13.758 1 93.12 315 ASN B O 1
ATOM 9394 N N . PRO B 1 316 ? 3.518 43.094 14.719 1 95.56 316 PRO B N 1
ATOM 9395 C CA . PRO B 1 316 ? 4.66 43.844 14.18 1 95.56 316 PRO B CA 1
ATOM 9396 C C . PRO B 1 316 ? 5.984 43.406 14.812 1 95.56 316 PRO B C 1
ATOM 9398 O O . PRO B 1 316 ? 6 42.875 15.922 1 95.56 316 PRO B O 1
ATOM 9401 N N . ILE B 1 317 ? 7.113 43.688 14.078 1 96 317 ILE B N 1
ATOM 9402 C CA . ILE B 1 317 ? 8.453 43.438 14.594 1 96 317 ILE B CA 1
ATOM 9403 C C . ILE B 1 317 ? 8.719 44.375 15.789 1 96 317 ILE B C 1
ATOM 9405 O O . ILE B 1 317 ? 8.398 45.562 15.75 1 96 317 ILE B O 1
ATOM 9409 N N . GLY B 1 318 ? 9.195 43.781 16.891 1 95.44 318 GLY B N 1
ATOM 9410 C CA . GLY B 1 318 ? 9.5 44.562 18.094 1 95.44 318 GLY B CA 1
ATOM 9411 C C . GLY B 1 318 ? 8.516 44.312 19.219 1 95.44 318 GLY B C 1
ATOM 9412 O O . GLY B 1 318 ? 8.805 44.625 20.375 1 95.44 318 GLY B O 1
ATOM 9413 N N . VAL B 1 319 ? 7.375 43.75 18.953 1 96.06 319 VAL B N 1
ATOM 9414 C CA . VAL B 1 319 ? 6.289 43.594 19.922 1 96.06 319 VAL B CA 1
ATOM 9415 C C . VAL B 1 319 ? 6.699 42.594 21 1 96.06 319 VAL B C 1
ATOM 9417 O O . VAL B 1 319 ? 6.125 42.594 22.094 1 96.06 319 VAL B O 1
ATOM 9420 N N . GLY B 1 320 ? 7.742 41.844 20.828 1 94.06 320 GLY B N 1
ATOM 9421 C CA . GLY B 1 320 ? 8.211 40.844 21.781 1 94.06 320 GLY B CA 1
ATOM 9422 C C . GLY B 1 320 ? 8.625 41.438 23.125 1 94.06 320 GLY B C 1
ATOM 9423 O O . GLY B 1 320 ? 8.664 40.719 24.125 1 94.06 320 GLY B O 1
ATOM 9424 N N . ILE B 1 321 ? 8.883 42.688 23.172 1 94.5 321 ILE B N 1
ATOM 9425 C CA . ILE B 1 321 ? 9.297 43.375 24.375 1 94.5 321 ILE B CA 1
ATOM 9426 C C . ILE B 1 321 ? 8.18 43.344 25.422 1 94.5 321 ILE B C 1
ATOM 9428 O O . ILE B 1 321 ? 8.438 43.375 26.625 1 94.5 321 ILE B O 1
ATOM 9432 N N . LEU B 1 322 ? 6.977 43.156 24.938 1 95.56 322 LEU B N 1
ATOM 9433 C CA . LEU B 1 322 ? 5.816 43.156 25.812 1 95.56 322 LEU B CA 1
ATOM 9434 C C . LEU B 1 322 ? 5.762 41.875 26.641 1 95.56 322 LEU B C 1
ATOM 9436 O O . LEU B 1 322 ? 5.043 41.812 27.641 1 95.56 322 LEU B O 1
ATOM 9440 N N . GLU B 1 323 ? 6.449 40.844 26.234 1 93.62 323 GLU B N 1
ATOM 9441 C CA . GLU B 1 323 ? 6.492 39.594 26.969 1 93.62 323 GLU B CA 1
ATOM 9442 C C . GLU B 1 323 ? 7.516 39.656 28.109 1 93.62 323 GLU B C 1
ATOM 9444 O O . GLU B 1 323 ? 7.758 38.656 28.781 1 93.62 323 GLU B O 1
ATOM 9449 N N . ASN B 1 324 ? 8.055 40.75 28.375 1 93.19 324 ASN B N 1
ATOM 9450 C CA . ASN B 1 324 ? 9.047 41 29.406 1 93.19 324 ASN B CA 1
ATOM 9451 C C . ASN B 1 324 ? 8.422 40.969 30.797 1 93.19 324 ASN B C 1
ATOM 9453 O O . ASN B 1 324 ? 7.684 41.875 31.188 1 93.19 324 ASN B O 1
ATOM 9457 N N . ILE B 1 325 ? 8.781 39.969 31.594 1 91.31 325 ILE B N 1
ATOM 9458 C CA . ILE B 1 325 ? 8.211 39.781 32.906 1 91.31 325 ILE B CA 1
ATOM 9459 C C . ILE B 1 325 ? 8.688 40.906 33.844 1 91.31 325 ILE B C 1
ATOM 9461 O O . ILE B 1 325 ? 8.086 41.156 34.906 1 91.31 325 ILE B O 1
ATOM 9465 N N . GLY B 1 326 ? 9.75 41.562 33.469 1 92.56 326 GLY B N 1
ATOM 9466 C CA . GLY B 1 326 ? 10.242 42.688 34.25 1 92.56 326 GLY B CA 1
ATOM 9467 C C . GLY B 1 326 ? 9.258 43.844 34.312 1 92.56 326 GLY B C 1
ATOM 9468 O O . GLY B 1 326 ? 9.367 44.719 35.156 1 92.56 326 GLY B O 1
ATOM 9469 N N . LEU B 1 327 ? 8.328 43.875 33.469 1 94.62 327 LEU B N 1
ATOM 9470 C CA . LEU B 1 327 ? 7.336 44.938 33.406 1 94.62 327 LEU B CA 1
ATOM 9471 C C . LEU B 1 327 ? 6.238 44.688 34.438 1 94.62 327 LEU B C 1
ATOM 9473 O O . LEU B 1 327 ? 5.504 45.625 34.812 1 94.62 327 LEU B O 1
ATOM 9477 N N . ASN B 1 328 ? 6.105 43.531 34.969 1 94.06 328 ASN B N 1
ATOM 9478 C CA . ASN B 1 328 ? 4.984 43.125 35.812 1 94.06 328 ASN B CA 1
ATOM 9479 C C . ASN B 1 328 ? 4.832 44.031 37.031 1 94.06 328 ASN B C 1
ATOM 9481 O O . ASN B 1 328 ? 3.729 44.469 37.344 1 94.06 328 ASN B O 1
ATOM 9485 N N . PRO B 1 329 ? 5.941 44.375 37.75 1 94.69 329 PRO B N 1
ATOM 9486 C CA . PRO B 1 329 ? 5.801 45.188 38.969 1 94.69 329 PRO B CA 1
ATOM 9487 C C . PRO B 1 329 ? 5.281 46.594 38.688 1 94.69 329 PRO B C 1
ATOM 9489 O O . PRO B 1 329 ? 4.773 47.281 39.594 1 94.69 329 PRO B O 1
ATOM 9492 N N . PHE B 1 330 ? 5.363 47 37.531 1 96.38 330 PHE B N 1
ATOM 9493 C CA . PHE B 1 330 ? 5.059 48.406 37.188 1 96.38 330 PHE B CA 1
ATOM 9494 C C . PHE B 1 330 ? 3.725 48.5 36.469 1 96.38 330 PHE B C 1
ATOM 9496 O O . PHE B 1 330 ? 3.27 49.594 36.125 1 96.38 330 PHE B O 1
ATOM 9503 N N . MET B 1 331 ? 3.059 47.406 36.25 1 96.81 331 MET B N 1
ATOM 9504 C CA . MET B 1 331 ? 1.86 47.375 35.406 1 96.81 331 MET B CA 1
ATOM 9505 C C . MET B 1 331 ? 0.742 48.219 36.031 1 96.81 331 MET B C 1
ATOM 9507 O O . MET B 1 331 ? -0.022 48.844 35.312 1 96.81 331 MET B O 1
ATOM 9511 N N . GLU B 1 332 ? 0.57 48.188 37.312 1 96.19 332 GLU B N 1
ATOM 9512 C CA . GLU B 1 332 ? -0.454 49 37.969 1 96.19 332 GLU B CA 1
ATOM 9513 C C . GLU B 1 332 ? -0.222 50.469 37.719 1 96.19 332 GLU B C 1
ATOM 9515 O O . GLU B 1 332 ? -1.167 51.219 37.469 1 96.19 332 GLU B O 1
ATOM 9520 N N . ASN B 1 333 ? 1.049 50.875 37.875 1 96.56 333 ASN B N 1
ATOM 9521 C CA . ASN B 1 333 ? 1.403 52.281 37.656 1 96.56 333 ASN B CA 1
ATOM 9522 C C . ASN B 1 333 ? 1.229 52.656 36.188 1 96.56 333 ASN B C 1
ATOM 9524 O O . ASN B 1 333 ? 0.837 53.781 35.875 1 96.56 333 ASN B O 1
ATOM 9528 N N . ILE B 1 334 ? 1.558 51.75 35.375 1 97.56 334 ILE B N 1
ATOM 9529 C CA . ILE B 1 334 ? 1.408 52 33.938 1 97.56 334 ILE B CA 1
ATOM 9530 C C . ILE B 1 334 ? -0.07 52.188 33.625 1 97.56 334 ILE B C 1
ATOM 9532 O O . ILE B 1 334 ? -0.433 53.062 32.812 1 97.56 334 ILE B O 1
ATOM 9536 N N . ALA B 1 335 ? -0.942 51.344 34.125 1 97.62 335 ALA B N 1
ATOM 9537 C CA . ALA B 1 335 ? -2.381 51.438 33.906 1 97.62 335 ALA B CA 1
ATOM 9538 C C . ALA B 1 335 ? -2.922 52.781 34.375 1 97.62 335 ALA B C 1
ATOM 9540 O O . ALA B 1 335 ? -3.744 53.406 33.688 1 97.62 335 ALA B O 1
ATOM 9541 N N . LYS B 1 336 ? -2.461 53.219 35.5 1 97.12 336 LYS B N 1
ATOM 9542 C CA . LYS B 1 336 ? -2.875 54.5 36.031 1 97.12 336 LYS B CA 1
ATOM 9543 C C . LYS B 1 336 ? -2.406 55.656 35.125 1 97.12 336 LYS B C 1
ATOM 9545 O O . LYS B 1 336 ? -3.143 56.594 34.906 1 97.12 336 LYS B O 1
ATOM 9550 N N . PHE B 1 337 ? -1.235 55.5 34.688 1 97.56 337 PHE B N 1
ATOM 9551 C CA . PHE B 1 337 ? -0.624 56.562 33.875 1 97.56 337 PHE B CA 1
ATOM 9552 C C . PHE B 1 337 ? -1.352 56.688 32.562 1 97.56 337 PHE B C 1
ATOM 9554 O O . PHE B 1 337 ? -1.713 57.812 32.156 1 97.56 337 PHE B O 1
ATOM 9561 N N . PHE B 1 338 ? -1.622 55.625 31.844 1 97.06 338 PHE B N 1
ATOM 9562 C CA . PHE B 1 338 ? -2.16 55.688 30.484 1 97.06 338 PHE B CA 1
ATOM 9563 C C . PHE B 1 338 ? -3.684 55.719 30.5 1 97.06 338 PHE B C 1
ATOM 9565 O O . PHE B 1 338 ? -4.301 56.375 29.672 1 97.06 338 PHE B O 1
ATOM 9572 N N . LEU B 1 339 ? -4.289 54.938 31.422 1 96.62 339 LEU B N 1
ATOM 9573 C CA . LEU B 1 339 ? -5.734 54.781 31.375 1 96.62 339 LEU B CA 1
ATOM 9574 C C . LEU B 1 339 ? -6.402 55.406 32.594 1 96.62 339 LEU B C 1
ATOM 9576 O O . LEU B 1 339 ? -7.621 55.594 32.594 1 96.62 339 LEU B O 1
ATOM 9580 N N . ASP B 1 340 ? -5.746 55.781 33.562 1 97 340 ASP B N 1
ATOM 9581 C CA . ASP B 1 340 ? -6.277 56.25 34.844 1 97 340 ASP B CA 1
ATOM 9582 C C . ASP B 1 340 ? -7.254 55.219 35.438 1 97 340 ASP B C 1
ATOM 9584 O O . ASP B 1 340 ? -8.336 55.594 35.906 1 97 340 ASP B O 1
ATOM 9588 N N . GLU B 1 341 ? -6.891 53.969 35.344 1 96.88 341 GLU B N 1
ATOM 9589 C CA . GLU B 1 341 ? -7.684 52.844 35.844 1 96.88 341 GLU B CA 1
ATOM 9590 C C . GLU B 1 341 ? -6.824 51.875 36.656 1 96.88 341 GLU B C 1
ATOM 9592 O O . GLU B 1 341 ? -5.602 51.875 36.531 1 96.88 341 GLU B O 1
ATOM 9597 N N . GLU B 1 342 ? -7.52 51.156 37.5 1 96.56 342 GLU B N 1
ATOM 9598 C CA . GLU B 1 342 ? -6.883 50 38.156 1 96.56 342 GLU B CA 1
ATOM 9599 C C . GLU B 1 342 ? -6.992 48.75 37.312 1 96.56 342 GLU B C 1
ATOM 9601 O O . GLU B 1 342 ? -7.941 48.594 36.531 1 96.56 342 GLU B O 1
ATOM 9606 N N . LEU B 1 343 ? -5.984 47.938 37.531 1 96.25 343 LEU B N 1
ATOM 9607 C CA . LEU B 1 343 ? -6.023 46.688 36.781 1 96.25 343 LEU B CA 1
ATOM 9608 C C . LEU B 1 343 ? -7.191 45.812 37.25 1 96.25 343 LEU B C 1
ATOM 9610 O O . LEU B 1 343 ? -7.391 45.625 38.438 1 96.25 343 LEU B O 1
ATOM 9614 N N . ILE B 1 344 ? -7.914 45.312 36.312 1 96.56 344 ILE B N 1
ATOM 9615 C CA . ILE B 1 344 ? -9.07 44.469 36.594 1 96.56 344 ILE B CA 1
ATOM 9616 C C . ILE B 1 344 ? -8.609 43.062 37.031 1 96.56 344 ILE B C 1
ATOM 9618 O O . ILE B 1 344 ? -9.109 42.5 38 1 96.56 344 ILE B O 1
ATOM 9622 N N . LEU B 1 345 ? -7.66 42.5 36.281 1 96 345 LEU B N 1
ATOM 9623 C CA . LEU B 1 345 ? -7.102 41.188 36.625 1 96 345 LEU B CA 1
ATOM 9624 C C . LEU B 1 345 ? -5.766 41.344 37.344 1 96 345 LEU B C 1
ATOM 9626 O O . LEU B 1 345 ? -4.852 42 36.844 1 96 345 LEU B O 1
ATOM 9630 N N . PRO B 1 346 ? -5.742 40.75 38.438 1 92.69 346 PRO B N 1
ATOM 9631 C CA . PRO B 1 346 ? -4.457 40.781 39.125 1 92.69 346 PRO B CA 1
ATOM 9632 C C . PRO B 1 346 ? -3.377 39.969 38.469 1 92.69 346 PRO B C 1
ATOM 9634 O O . PRO B 1 346 ? -3.686 39.125 37.594 1 92.69 346 PRO B O 1
ATOM 9637 N N . GLN B 1 347 ? -2.145 40.312 38.812 1 91.44 347 GLN B N 1
ATOM 9638 C CA . GLN B 1 347 ? -0.993 39.562 38.312 1 91.44 347 GLN B CA 1
ATOM 9639 C C . GLN B 1 347 ? -0.171 38.969 39.469 1 91.44 347 GLN B C 1
ATOM 9641 O O . GLN B 1 347 ? -0.278 39.469 40.594 1 91.44 347 GLN B O 1
ATOM 9646 N N . ILE B 1 348 ? 0.562 38.031 39.156 1 88.81 348 ILE B N 1
ATOM 9647 C CA . ILE B 1 348 ? 1.415 37.406 40.188 1 88.81 348 ILE B CA 1
ATOM 9648 C C . ILE B 1 348 ? 2.379 38.438 40.75 1 88.81 348 ILE B C 1
ATOM 9650 O O . ILE B 1 348 ? 2.938 39.25 40 1 88.81 348 ILE B O 1
ATOM 9654 N N . ALA B 1 349 ? 2.533 38.344 41.969 1 90.5 349 ALA B N 1
ATOM 9655 C CA . ALA B 1 349 ? 3.473 39.281 42.625 1 90.5 349 ALA B CA 1
ATOM 9656 C C . ALA B 1 349 ? 4.891 39.062 42.094 1 90.5 349 ALA B C 1
ATOM 9658 O O . ALA B 1 349 ? 5.387 37.938 42.094 1 90.5 349 ALA B O 1
ATOM 9659 N N . THR B 1 350 ? 5.461 40.125 41.656 1 94 350 THR B N 1
ATOM 9660 C CA . THR B 1 350 ? 6.777 40.062 41.031 1 94 350 THR B CA 1
ATOM 9661 C C . THR B 1 350 ? 7.672 41.188 41.562 1 94 350 THR B C 1
ATOM 9663 O O . THR B 1 350 ? 7.219 42.344 41.75 1 94 350 THR B O 1
ATOM 9666 N N . TRP B 1 351 ? 8.891 40.875 41.875 1 95.94 351 TRP B N 1
ATOM 9667 C CA . TRP B 1 351 ? 9.891 41.844 42.312 1 95.94 351 TRP B CA 1
ATOM 9668 C C . TRP B 1 351 ? 11.062 41.906 41.375 1 95.94 351 TRP B C 1
ATOM 9670 O O . TRP B 1 351 ? 11.758 40.906 41.156 1 95.94 351 TRP B O 1
ATOM 9680 N N . TRP B 1 352 ? 11.266 43.062 40.812 1 95.75 352 TRP B N 1
ATOM 9681 C CA . TRP B 1 352 ? 12.406 43.25 39.906 1 95.75 352 TRP B CA 1
ATOM 9682 C C . TRP B 1 352 ? 13.672 43.562 40.688 1 95.75 352 TRP B C 1
ATOM 9684 O O . TRP B 1 352 ? 13.695 44.531 41.469 1 95.75 352 TRP B O 1
ATOM 9694 N N . CYS B 1 353 ? 14.711 42.875 40.469 1 95.62 353 CYS B N 1
ATOM 9695 C CA . CYS B 1 353 ? 15.914 42.938 41.281 1 95.62 353 CYS B CA 1
ATOM 9696 C C . CYS B 1 353 ? 16.781 44.125 40.906 1 95.62 353 CYS B C 1
ATOM 9698 O O . CYS B 1 353 ? 17.812 44.375 41.531 1 95.62 353 CYS B O 1
ATOM 9700 N N . GLY B 1 354 ? 16.391 44.875 39.906 1 93.69 354 GLY B N 1
ATOM 9701 C CA . GLY B 1 354 ? 17.141 46.062 39.531 1 93.69 354 GLY B CA 1
ATOM 9702 C C . GLY B 1 354 ? 16.984 47.188 40.531 1 93.69 354 GLY B C 1
ATOM 9703 O O . GLY B 1 354 ? 17.766 48.156 40.531 1 93.69 354 GLY B O 1
ATOM 9704 N N . GLN B 1 355 ? 16.016 47.156 41.344 1 93.75 355 GLN B N 1
ATOM 9705 C CA . GLN B 1 355 ? 15.797 48.125 42.438 1 93.75 355 GLN B CA 1
ATOM 9706 C C . GLN B 1 355 ? 16.344 47.594 43.75 1 93.75 355 GLN B C 1
ATOM 9708 O O . GLN B 1 355 ? 16.156 46.438 44.094 1 93.75 355 GLN B O 1
ATOM 9713 N N . LYS B 1 356 ? 16.938 48.438 44.5 1 93.75 356 LYS B N 1
ATOM 9714 C CA . LYS B 1 356 ? 17.688 48.031 45.688 1 93.75 356 LYS B CA 1
ATOM 9715 C C . LYS B 1 356 ? 16.766 47.375 46.719 1 93.75 356 LYS B C 1
ATOM 9717 O O . LYS B 1 356 ? 17.125 46.312 47.281 1 93.75 356 LYS B O 1
ATOM 9722 N N . LYS B 1 357 ? 15.703 47.969 46.938 1 95.44 357 LYS B N 1
ATOM 9723 C CA . LYS B 1 357 ? 14.781 47.406 47.938 1 95.44 357 LYS B CA 1
ATOM 9724 C C . LYS B 1 357 ? 14.273 46.031 47.531 1 95.44 357 LYS B C 1
ATOM 9726 O O . LYS B 1 357 ? 14.219 45.125 48.344 1 95.44 357 LYS B O 1
ATOM 9731 N N . GLU B 1 358 ? 13.836 45.906 46.312 1 95.75 358 GLU B N 1
ATOM 9732 C CA . GLU B 1 358 ? 13.305 44.656 45.812 1 95.75 358 GLU B CA 1
ATOM 9733 C C . GLU B 1 358 ? 14.391 43.594 45.719 1 95.75 358 GLU B C 1
ATOM 9735 O O . GLU B 1 358 ? 14.125 42.406 45.969 1 95.75 358 GLU B O 1
ATOM 9740 N N . LEU B 1 359 ? 15.617 43.938 45.375 1 96.62 359 LEU B N 1
ATOM 9741 C CA . LEU B 1 359 ? 16.734 43 45.344 1 96.62 359 LEU B CA 1
ATOM 9742 C C . LEU B 1 359 ? 16.969 42.406 46.719 1 96.62 359 LEU B C 1
ATOM 9744 O O . LEU B 1 359 ? 17.141 41.188 46.844 1 96.62 359 LEU B O 1
ATOM 9748 N N . ALA B 1 360 ? 16.969 43.281 47.688 1 96 360 ALA B N 1
ATOM 9749 C CA . ALA B 1 360 ? 17.172 42.812 49.062 1 96 360 ALA B CA 1
ATOM 9750 C C . ALA B 1 360 ? 16.078 41.844 49.469 1 96 360 ALA B C 1
ATOM 9752 O O . ALA B 1 360 ? 16.359 40.812 50.094 1 96 360 ALA B O 1
ATOM 9753 N N . PHE B 1 361 ? 14.961 42.156 49.125 1 96.38 361 PHE B N 1
ATOM 9754 C CA . PHE B 1 361 ? 13.828 41.312 49.438 1 96.38 361 PHE B CA 1
ATOM 9755 C C . PHE B 1 361 ? 13.984 39.938 48.812 1 96.38 361 PHE B C 1
ATOM 9757 O O . PHE B 1 361 ? 13.773 38.906 49.469 1 96.38 361 PHE B O 1
ATOM 9764 N N . VAL B 1 362 ? 14.281 39.844 47.531 1 96.5 362 VAL B N 1
ATOM 9765 C CA . VAL B 1 362 ? 14.406 38.594 46.781 1 96.5 362 VAL B CA 1
ATOM 9766 C C . VAL B 1 362 ? 15.531 37.75 47.375 1 96.5 362 VAL B C 1
ATOM 9768 O O . VAL B 1 362 ? 15.367 36.562 47.562 1 96.5 362 VAL B O 1
ATOM 9771 N N . LEU B 1 363 ? 16.578 38.438 47.719 1 95.44 363 LEU B N 1
ATOM 9772 C CA . LEU B 1 363 ? 17.734 37.719 48.281 1 95.44 363 LEU B CA 1
ATOM 9773 C C . LEU B 1 363 ? 17.391 37.125 49.656 1 95.44 363 LEU B C 1
ATOM 9775 O O . LEU B 1 363 ? 17.859 36.031 49.969 1 95.44 363 LEU B O 1
ATOM 9779 N N . GLU B 1 364 ? 16.578 37.812 50.375 1 94.62 364 GLU B N 1
ATOM 9780 C CA . GLU B 1 364 ? 16.219 37.375 51.719 1 94.62 364 GLU B CA 1
ATOM 9781 C C . GLU B 1 364 ? 15.172 36.25 51.656 1 94.62 364 GLU B C 1
ATOM 9783 O O . GLU B 1 364 ? 15.078 35.438 52.594 1 94.62 364 GLU B O 1
ATOM 9788 N N . ASN B 1 365 ? 14.398 36.219 50.625 1 95 365 ASN B N 1
ATOM 9789 C CA . ASN B 1 365 ? 13.281 35.281 50.562 1 95 365 ASN B CA 1
ATOM 9790 C C . ASN B 1 365 ? 13.453 34.281 49.406 1 95 365 ASN B C 1
ATOM 9792 O O . ASN B 1 365 ? 12.469 33.844 48.812 1 95 365 ASN B O 1
ATOM 9796 N N . LEU B 1 366 ? 14.555 33.938 49.031 1 93.31 366 LEU B N 1
ATOM 9797 C CA . LEU B 1 366 ? 14.859 33.125 47.844 1 93.31 366 LEU B CA 1
ATOM 9798 C C . LEU B 1 366 ? 14.172 31.781 47.906 1 93.31 366 LEU B C 1
ATOM 9800 O O . LEU B 1 366 ? 13.734 31.25 46.906 1 93.31 366 LEU B O 1
ATOM 9804 N N . THR B 1 367 ? 14 31.219 49.062 1 91.5 367 THR B N 1
ATOM 9805 C CA . THR B 1 367 ? 13.477 29.875 49.219 1 91.5 367 THR B CA 1
ATOM 9806 C C . THR B 1 367 ? 11.969 29.828 48.938 1 91.5 367 THR B C 1
ATOM 9808 O O . THR B 1 367 ? 11.398 28.766 48.719 1 91.5 367 THR B O 1
ATOM 9811 N N . ASN B 1 368 ? 11.359 30.969 48.969 1 89.94 368 ASN B N 1
ATOM 9812 C CA . ASN B 1 368 ? 9.914 31.016 48.781 1 89.94 368 ASN B CA 1
ATOM 9813 C C . ASN B 1 368 ? 9.531 31.641 47.438 1 89.94 368 ASN B C 1
ATOM 9815 O O . ASN B 1 368 ? 8.352 31.922 47.219 1 89.94 368 ASN B O 1
ATOM 9819 N N . LEU B 1 369 ? 10.5 31.797 46.594 1 92.62 369 LEU B N 1
ATOM 9820 C CA . LEU B 1 369 ? 10.227 32.5 45.344 1 92.62 369 LEU B CA 1
ATOM 9821 C C . LEU B 1 369 ? 10.711 31.672 44.156 1 92.62 369 LEU B C 1
ATOM 9823 O O . LEU B 1 369 ? 11.539 30.766 44.312 1 92.62 369 LEU B O 1
ATOM 9827 N N . ILE B 1 370 ? 10.102 31.969 43.062 1 90.06 370 ILE B N 1
ATOM 9828 C CA . ILE B 1 370 ? 10.633 31.547 41.781 1 90.06 370 ILE B CA 1
ATOM 9829 C C . ILE B 1 370 ? 11.445 32.656 41.156 1 90.06 370 ILE B C 1
ATOM 9831 O O . ILE B 1 370 ? 10.977 33.812 41.062 1 90.06 370 ILE B O 1
ATOM 9835 N N . VAL B 1 371 ? 12.625 32.344 40.844 1 92.25 371 VAL B N 1
ATOM 9836 C CA . VAL B 1 371 ? 13.484 33.344 40.219 1 92.25 371 VAL B CA 1
ATOM 9837 C C . VAL B 1 371 ? 13.578 33.094 38.719 1 92.25 371 VAL B C 1
ATOM 9839 O O . VAL B 1 371 ? 13.859 31.969 38.281 1 92.25 371 VAL B O 1
ATOM 9842 N N . LYS B 1 372 ? 13.281 34.156 38 1 90.31 372 LYS B N 1
ATOM 9843 C CA . LYS B 1 372 ? 13.32 34.031 36.531 1 90.31 372 LYS B CA 1
ATOM 9844 C C . LYS B 1 372 ? 14.195 35.125 35.938 1 90.31 372 LYS B C 1
ATOM 9846 O O . LYS B 1 372 ? 14.297 36.219 36.469 1 90.31 372 LYS B O 1
ATOM 9851 N N . ARG B 1 373 ? 14.773 34.781 34.875 1 89.44 373 ARG B N 1
ATOM 9852 C CA . ARG B 1 373 ? 15.453 35.812 34.062 1 89.44 373 ARG B CA 1
ATOM 9853 C C . ARG B 1 373 ? 14.477 36.531 33.156 1 89.44 373 ARG B C 1
ATOM 9855 O O . ARG B 1 373 ? 13.57 35.906 32.594 1 89.44 373 ARG B O 1
ATOM 9862 N N . ILE B 1 374 ? 14.57 37.812 32.938 1 85 374 ILE B N 1
ATOM 9863 C CA . ILE B 1 374 ? 13.57 38.594 32.188 1 85 374 ILE B CA 1
ATOM 9864 C C . ILE B 1 374 ? 13.773 38.344 30.703 1 85 374 ILE B C 1
ATOM 9866 O O . ILE B 1 374 ? 12.82 38.438 29.922 1 85 374 ILE B O 1
ATOM 9870 N N . ASP B 1 375 ? 14.977 38.219 30.203 1 75.88 375 ASP B N 1
ATOM 9871 C CA . ASP B 1 375 ? 15.188 38.062 28.766 1 75.88 375 ASP B CA 1
ATOM 9872 C C . ASP B 1 375 ? 15.258 36.562 28.406 1 75.88 375 ASP B C 1
ATOM 9874 O O . ASP B 1 375 ? 15.867 35.781 29.125 1 75.88 375 ASP B O 1
ATOM 9878 N N . LYS B 1 376 ? 14.188 36.062 27.672 1 60.19 376 LYS B N 1
ATOM 9879 C CA . LYS B 1 376 ? 14.109 34.656 27.297 1 60.19 376 LYS B CA 1
ATOM 9880 C C . LYS B 1 376 ? 15.281 34.25 26.406 1 60.19 376 LYS B C 1
ATOM 9882 O O . LYS B 1 376 ? 15.156 34.219 25.172 1 60.19 376 LYS B O 1
ATOM 9887 N N . SER B 1 377 ? 16.391 34.75 26.656 1 52.03 377 SER B N 1
ATOM 9888 C CA . SER B 1 377 ? 17.469 34.281 25.781 1 52.03 377 SER B CA 1
ATOM 9889 C C . SER B 1 377 ? 17.453 32.75 25.656 1 52.03 377 SER B C 1
ATOM 9891 O O . SER B 1 377 ? 16.547 32.094 26.156 1 52.03 377 SER B O 1
ATOM 9893 N N . SER B 1 378 ? 18.656 32.094 25.406 1 49.12 378 SER B N 1
ATOM 9894 C CA . SER B 1 378 ? 18.922 30.719 24.969 1 49.12 378 SER B CA 1
ATOM 9895 C C . SER B 1 378 ? 18.125 29.703 25.797 1 49.12 378 SER B C 1
ATOM 9897 O O . SER B 1 378 ? 17.484 28.812 25.25 1 49.12 378 SER B O 1
ATOM 9899 N N . ARG B 1 379 ? 18.5 29.562 27.078 1 50.19 379 ARG B N 1
ATOM 9900 C CA . ARG B 1 379 ? 17.953 28.531 27.953 1 50.19 379 ARG B CA 1
ATOM 9901 C C . ARG B 1 379 ? 17.047 29.156 29.016 1 50.19 379 ARG B C 1
ATOM 9903 O O . ARG B 1 379 ? 17.438 30.109 29.688 1 50.19 379 ARG B O 1
ATOM 9910 N N . LEU B 1 380 ? 15.68 28.984 28.922 1 56.78 380 LEU B N 1
ATOM 9911 C CA . LEU B 1 380 ? 14.758 29.406 29.969 1 56.78 380 LEU B CA 1
ATOM 9912 C C . LEU B 1 380 ? 15.32 29.062 31.359 1 56.78 380 LEU B C 1
ATOM 9914 O O . LEU B 1 380 ? 15.422 27.891 31.719 1 56.78 380 LEU B O 1
ATOM 9918 N N . GLU B 1 381 ? 15.953 30.047 32.031 1 70.69 381 GLU B N 1
ATOM 9919 C CA . GLU B 1 381 ? 16.453 29.828 33.375 1 70.69 381 GLU B CA 1
ATOM 9920 C C . GLU B 1 381 ? 15.375 30.141 34.406 1 70.69 381 GLU B C 1
ATOM 9922 O O . GLU B 1 381 ? 15.023 31.297 34.625 1 70.69 381 GLU B O 1
ATOM 9927 N N . VAL B 1 382 ? 14.727 29.188 34.812 1 79.56 382 VAL B N 1
ATOM 9928 C CA . VAL B 1 382 ? 13.734 29.266 35.875 1 79.56 382 VAL B CA 1
ATOM 9929 C C . VAL B 1 382 ? 14.242 28.484 37.094 1 79.56 382 VAL B C 1
ATOM 9931 O O . VAL B 1 382 ? 14.625 27.328 37 1 79.56 382 VAL B O 1
ATOM 9934 N N . PHE B 1 383 ? 14.32 29.172 38.219 1 87 383 PHE B N 1
ATOM 9935 C CA . PHE B 1 383 ? 14.812 28.547 39.469 1 87 383 PHE B CA 1
ATOM 9936 C C . PHE B 1 383 ? 13.719 28.531 40.531 1 87 383 PHE B C 1
ATOM 9938 O O . PHE B 1 383 ? 13.227 29.594 40.938 1 87 383 PHE B O 1
ATOM 9945 N N . PHE B 1 384 ? 13.438 27.438 40.875 1 86.88 384 PHE B N 1
ATOM 9946 C CA . PHE B 1 384 ? 12.516 27.281 42 1 86.88 384 PHE B CA 1
ATOM 9947 C C . PHE B 1 384 ? 13.281 27.281 43.344 1 86.88 384 PHE B C 1
ATOM 9949 O O . PHE B 1 384 ? 13.922 26.281 43.688 1 86.88 384 PHE B O 1
ATOM 9956 N N . GLY B 1 385 ? 13.156 28.297 44.031 1 87.31 385 GLY B N 1
ATOM 9957 C CA . GLY B 1 385 ? 13.93 28.453 45.25 1 87.31 385 GLY B CA 1
ATOM 9958 C C . GLY B 1 385 ? 13.719 27.328 46.25 1 87.31 385 GLY B C 1
ATOM 9959 O O . GLY B 1 385 ? 14.664 26.906 46.938 1 87.31 385 GLY B O 1
ATOM 9960 N N . ASN B 1 386 ? 12.531 26.875 46.344 1 86 386 ASN B N 1
ATOM 9961 C CA . ASN B 1 386 ? 12.203 25.844 47.344 1 86 386 ASN B CA 1
ATOM 9962 C C . ASN B 1 386 ? 12.758 24.484 46.906 1 86 386 ASN B C 1
ATOM 9964 O O . ASN B 1 386 ? 12.758 23.547 47.719 1 86 386 ASN B O 1
ATOM 9968 N N . GLN B 1 387 ? 13.219 24.375 45.812 1 85.12 387 GLN B N 1
ATOM 9969 C CA . GLN B 1 387 ? 13.727 23.094 45.312 1 85.12 387 GLN B CA 1
ATOM 9970 C C . GLN B 1 387 ? 15.25 23.094 45.25 1 85.12 387 GLN B C 1
ATOM 9972 O O . GLN B 1 387 ? 15.867 22.094 44.875 1 85.12 387 GLN B O 1
ATOM 9977 N N . LEU B 1 388 ? 15.82 24.141 45.594 1 89.88 388 LEU B N 1
ATOM 9978 C CA . LEU B 1 388 ? 17.266 24.266 45.531 1 89.88 388 LEU B CA 1
ATOM 9979 C C . LEU B 1 388 ? 17.906 23.984 46.906 1 89.88 388 LEU B C 1
ATOM 9981 O O . LEU B 1 388 ? 17.328 24.328 47.938 1 89.88 388 LEU B O 1
ATOM 9985 N N . ASN B 1 389 ? 19.047 23.375 46.875 1 91.75 389 ASN B N 1
ATOM 9986 C CA . ASN B 1 389 ? 19.797 23.172 48.125 1 91.75 389 ASN B CA 1
ATOM 9987 C C . ASN B 1 389 ? 20.609 24.406 48.5 1 91.75 389 ASN B C 1
ATOM 9989 O O . ASN B 1 389 ? 20.594 25.406 47.75 1 91.75 389 ASN B O 1
ATOM 9993 N N . GLU B 1 390 ? 21.328 24.297 49.594 1 91.44 390 GLU B N 1
ATOM 9994 C CA . GLU B 1 390 ? 22.016 25.469 50.156 1 91.44 390 GLU B CA 1
ATOM 9995 C C . GLU B 1 390 ? 23.109 25.953 49.188 1 91.44 390 GLU B C 1
ATOM 9997 O O . GLU B 1 390 ? 23.281 27.156 49 1 91.44 390 GLU B O 1
ATOM 10002 N N . GLU B 1 391 ? 23.766 25.094 48.625 1 92.44 391 GLU B N 1
ATOM 10003 C CA . GLU B 1 391 ? 24.828 25.469 47.688 1 92.44 391 GLU B CA 1
ATOM 10004 C C . GLU B 1 391 ? 24.266 26.094 46.438 1 92.44 391 GLU B C 1
ATOM 10006 O O . GLU B 1 391 ? 24.828 27.062 45.906 1 92.44 391 GLU B O 1
ATOM 10011 N N . GLU B 1 392 ? 23.203 25.531 45.938 1 93.12 392 GLU B N 1
ATOM 10012 C CA . GLU B 1 392 ? 22.562 26.047 44.719 1 93.12 392 GLU B CA 1
ATOM 10013 C C . GLU B 1 392 ? 21.969 27.438 44.969 1 93.12 392 GLU B C 1
ATOM 10015 O O . GLU B 1 392 ? 21.984 28.281 44.094 1 93.12 392 GLU B O 1
ATOM 10020 N N . LEU B 1 393 ? 21.484 27.578 46.156 1 94.06 393 LEU B N 1
ATOM 10021 C CA . LEU B 1 393 ? 20.922 28.875 46.5 1 94.06 393 LEU B CA 1
ATOM 10022 C C . LEU B 1 393 ? 22 29.938 46.562 1 94.06 393 LEU B C 1
ATOM 10024 O O . LEU B 1 393 ? 21.766 31.078 46.156 1 94.06 393 LEU B O 1
ATOM 10028 N N . LEU B 1 394 ? 23.156 29.594 47.062 1 93.06 394 LEU B N 1
ATOM 10029 C CA . LEU B 1 394 ? 24.266 30.516 47.125 1 93.06 394 LEU B CA 1
ATOM 10030 C C . LEU B 1 394 ? 24.734 30.891 45.719 1 93.06 394 LEU B C 1
ATOM 10032 O O . LEU B 1 394 ? 25.047 32.062 45.438 1 93.06 394 LEU B O 1
ATOM 10036 N N . LYS B 1 395 ? 24.797 29.922 44.938 1 94.31 395 LYS B N 1
ATOM 10037 C CA . LYS B 1 395 ? 25.188 30.172 43.562 1 94.31 395 LYS B CA 1
ATOM 10038 C C . LYS B 1 395 ? 24.172 31.078 42.875 1 94.31 395 LYS B C 1
ATOM 10040 O O . LYS B 1 395 ? 24.547 31.938 42.062 1 94.31 395 LYS B O 1
ATOM 10045 N N . LEU B 1 396 ? 22.922 30.797 43.156 1 93.94 396 LEU B N 1
ATOM 10046 C CA . LEU B 1 396 ? 21.859 31.625 42.594 1 93.94 396 LEU B CA 1
ATOM 10047 C C . LEU B 1 396 ? 21.984 33.062 43.094 1 93.94 396 LEU B C 1
ATOM 10049 O O . LEU B 1 396 ? 21.781 34 42.312 1 93.94 396 LEU B O 1
ATOM 10053 N N . LYS B 1 397 ? 22.266 33.219 44.281 1 94.81 397 LYS B N 1
ATOM 10054 C CA . LYS B 1 397 ? 22.453 34.562 44.875 1 94.81 397 LYS B CA 1
ATOM 10055 C C . LYS B 1 397 ? 23.594 35.312 44.156 1 94.81 397 LYS B C 1
ATOM 10057 O O . LYS B 1 397 ? 23.469 36.5 43.875 1 94.81 397 LYS B O 1
ATOM 10062 N N . GLU B 1 398 ? 24.609 34.656 43.938 1 94.56 398 GLU B N 1
ATOM 10063 C CA . GLU B 1 398 ? 25.75 35.25 43.25 1 94.56 398 GLU B CA 1
ATOM 10064 C C . GLU B 1 398 ? 25.391 35.656 41.812 1 94.56 398 GLU B C 1
ATOM 10066 O O . GLU B 1 398 ? 25.812 36.719 41.344 1 94.56 398 GLU B O 1
ATOM 10071 N N . LYS B 1 399 ? 24.688 34.781 41.219 1 92.75 399 LYS B N 1
ATOM 10072 C CA . LYS B 1 399 ? 24.266 35.062 39.875 1 92.75 399 LYS B CA 1
ATOM 10073 C C . LYS B 1 399 ? 23.391 36.312 39.812 1 92.75 399 LYS B C 1
ATOM 10075 O O . LYS B 1 399 ? 23.531 37.125 38.906 1 92.75 399 LYS B O 1
ATOM 10080 N N . ILE B 1 400 ? 22.422 36.438 40.719 1 94.69 400 ILE B N 1
ATOM 10081 C CA . ILE B 1 400 ? 21.516 37.562 40.781 1 94.69 400 ILE B CA 1
ATOM 10082 C C . ILE B 1 400 ? 22.312 38.844 41.062 1 94.69 400 ILE B C 1
ATOM 10084 O O . ILE B 1 400 ? 22.078 39.875 40.438 1 94.69 400 ILE B O 1
ATOM 10088 N N . LEU B 1 401 ? 23.266 38.75 41.938 1 95.06 401 LEU B N 1
ATOM 10089 C CA . LEU B 1 401 ? 24.047 39.906 42.344 1 95.06 401 LEU B CA 1
ATOM 10090 C C . LEU B 1 401 ? 24.953 40.375 41.219 1 95.06 401 LEU B C 1
ATOM 10092 O O . LEU B 1 401 ? 25.25 41.562 41.094 1 95.06 401 LEU B O 1
ATOM 10096 N N . ALA B 1 402 ? 25.391 39.438 40.469 1 93.88 402 ALA B N 1
ATOM 10097 C CA . ALA B 1 402 ? 26.25 39.781 39.344 1 93.88 402 ALA B CA 1
ATOM 10098 C C . ALA B 1 402 ? 25.5 40.625 38.281 1 93.88 402 ALA B C 1
ATOM 10100 O O . ALA B 1 402 ? 26.062 41.5 37.656 1 93.88 402 ALA B O 1
ATOM 10101 N N . ASN B 1 403 ? 24.266 40.312 38.094 1 92.06 403 ASN B N 1
ATOM 10102 C CA . ASN B 1 403 ? 23.438 41.062 37.156 1 92.06 403 ASN B CA 1
ATOM 10103 C C . ASN B 1 403 ? 22 41.188 37.656 1 92.06 403 ASN B C 1
ATOM 10105 O O . ASN B 1 403 ? 21.078 40.688 37.031 1 92.06 403 ASN B O 1
ATOM 10109 N N . PRO B 1 404 ? 21.766 41.969 38.594 1 93.25 404 PRO B N 1
ATOM 10110 C CA . PRO B 1 404 ? 20.438 42.062 39.219 1 93.25 404 PRO B CA 1
ATOM 10111 C C . PRO B 1 404 ? 19.359 42.531 38.25 1 93.25 404 PRO B C 1
ATOM 10113 O O . PRO B 1 404 ? 18.203 42.094 38.375 1 93.25 404 PRO B O 1
ATOM 10116 N N . ASN B 1 405 ? 19.703 43.312 37.281 1 91.69 405 ASN B N 1
ATOM 10117 C CA . ASN B 1 405 ? 18.719 43.906 36.375 1 91.69 405 ASN B CA 1
ATOM 10118 C C . ASN B 1 405 ? 18.062 42.875 35.5 1 91.69 405 ASN B C 1
ATOM 10120 O O . ASN B 1 405 ? 17.031 43.125 34.875 1 91.69 405 ASN B O 1
ATOM 10124 N N . TYR B 1 406 ? 18.594 41.688 35.469 1 91.94 406 TYR B N 1
ATOM 10125 C CA . TYR B 1 406 ? 18.094 40.656 34.531 1 91.94 406 TYR B CA 1
ATOM 10126 C C . TYR B 1 406 ? 17.219 39.656 35.281 1 91.94 406 TYR B C 1
ATOM 10128 O O . TYR B 1 406 ? 16.703 38.688 34.688 1 91.94 406 TYR B O 1
ATOM 10136 N N . TYR B 1 407 ? 17 39.875 36.531 1 93.06 407 TYR B N 1
ATOM 10137 C CA . TYR B 1 407 ? 16.297 38.844 37.281 1 93.06 407 TYR B CA 1
ATOM 10138 C C . TYR B 1 407 ? 15.086 39.438 37.969 1 93.06 407 TYR B C 1
ATOM 10140 O O . TYR B 1 407 ? 15.07 40.594 38.312 1 93.06 407 TYR B O 1
ATOM 10148 N N . VAL B 1 408 ? 14.094 38.562 38.156 1 93.94 408 VAL B N 1
ATOM 10149 C CA . VAL B 1 408 ? 12.906 38.875 38.938 1 93.94 408 VAL B CA 1
ATOM 10150 C C . VAL B 1 408 ? 12.609 37.75 39.906 1 93.94 408 VAL B C 1
ATOM 10152 O O . VAL B 1 408 ? 12.977 36.594 39.656 1 93.94 408 VAL B O 1
ATOM 10155 N N . GLY B 1 409 ? 12.078 38.094 41.031 1 94.38 409 GLY B N 1
ATOM 10156 C CA . GLY B 1 409 ? 11.492 37.094 41.938 1 94.38 409 GLY B CA 1
ATOM 10157 C C . GLY B 1 409 ? 9.969 37.125 41.906 1 94.38 409 GLY B C 1
ATOM 10158 O O . GLY B 1 409 ? 9.352 38.188 41.938 1 94.38 409 GLY B O 1
ATOM 10159 N N . GLN B 1 410 ? 9.422 35.906 41.75 1 91.38 410 GLN B N 1
ATOM 10160 C CA . GLN B 1 410 ? 7.965 35.781 41.75 1 91.38 410 GLN B CA 1
ATOM 10161 C C . GLN B 1 410 ? 7.492 34.812 42.844 1 91.38 410 GLN B C 1
ATOM 10163 O O . GLN B 1 410 ? 8.18 33.844 43.156 1 91.38 410 GLN B O 1
ATOM 10168 N N . GLU B 1 411 ? 6.371 35.125 43.312 1 87.69 411 GLU B N 1
ATOM 10169 C CA . GLU B 1 411 ? 5.777 34.25 44.344 1 87.69 411 GLU B CA 1
ATOM 10170 C C . GLU B 1 411 ? 5.391 32.906 43.75 1 87.69 411 GLU B C 1
ATOM 10172 O O . GLU B 1 411 ? 4.906 32.844 42.625 1 87.69 411 GLU B O 1
ATOM 10177 N N . ILE B 1 412 ? 5.609 31.859 44.531 1 83.94 412 ILE B N 1
ATOM 10178 C CA . ILE B 1 412 ? 5.141 30.531 44.156 1 83.94 412 ILE B CA 1
ATOM 10179 C C . ILE B 1 412 ? 3.662 30.391 44.5 1 83.94 412 ILE B C 1
ATOM 10181 O O . ILE B 1 412 ? 3.281 30.5 45.688 1 83.94 412 ILE B O 1
ATOM 10185 N N . ILE B 1 413 ? 2.943 30.219 43.562 1 78.31 413 ILE B N 1
ATOM 10186 C CA . ILE B 1 413 ? 1.506 30.156 43.781 1 78.31 413 ILE B CA 1
ATOM 10187 C C . ILE B 1 413 ? 0.989 28.766 43.438 1 78.31 413 ILE B C 1
ATOM 10189 O O . ILE B 1 413 ? 1.42 28.172 42.438 1 78.31 413 ILE B O 1
ATOM 10193 N N . ASP B 1 414 ? 0.118 28.219 44.281 1 79.75 414 ASP B N 1
ATOM 10194 C CA . ASP B 1 414 ? -0.607 26.984 44 1 79.75 414 ASP B CA 1
ATOM 10195 C C . ASP B 1 414 ? -1.9 27.266 43.25 1 79.75 414 ASP B C 1
ATOM 10197 O O . ASP B 1 414 ? -2.922 27.609 43.844 1 79.75 414 ASP B O 1
ATOM 10201 N N . PHE B 1 415 ? -1.841 27.062 41.969 1 82.5 415 PHE B N 1
ATOM 10202 C CA . PHE B 1 415 ? -3 27.391 41.156 1 82.5 415 PHE B CA 1
ATOM 10203 C C . PHE B 1 415 ? -4.078 26.328 41.312 1 82.5 415 PHE B C 1
ATOM 10205 O O . PHE B 1 415 ? -3.846 25.281 41.906 1 82.5 415 PHE B O 1
ATOM 10212 N N . SER B 1 416 ? -5.215 26.625 40.812 1 88.75 416 SER B N 1
ATOM 10213 C CA . SER B 1 416 ? -6.398 25.781 41 1 88.75 416 SER B CA 1
ATOM 10214 C C . SER B 1 416 ? -6.242 24.438 40.312 1 88.75 416 SER B C 1
ATOM 10216 O O . SER B 1 416 ? -5.461 24.297 39.344 1 88.75 416 SER B O 1
ATOM 10218 N N . THR B 1 417 ? -6.953 23.438 40.875 1 90.94 417 THR B N 1
ATOM 10219 C CA . THR B 1 417 ? -6.988 22.109 40.281 1 90.94 417 THR B CA 1
ATOM 10220 C C . THR B 1 417 ? -8.344 21.828 39.625 1 90.94 417 THR B C 1
ATOM 10222 O O . THR B 1 417 ? -9.359 22.406 40.031 1 90.94 417 THR B O 1
ATOM 10225 N N . VAL B 1 418 ? -8.312 21.062 38.594 1 92.75 418 VAL B N 1
ATOM 10226 C CA . VAL B 1 418 ? -9.516 20.672 37.875 1 92.75 418 VAL B CA 1
ATOM 10227 C C . VAL B 1 418 ? -9.531 19.156 37.688 1 92.75 418 VAL B C 1
ATOM 10229 O O . VAL B 1 418 ? -8.477 18.531 37.562 1 92.75 418 VAL B O 1
ATOM 10232 N N . PRO B 1 419 ? -10.727 18.5 37.75 1 93.25 419 PRO B N 1
ATOM 10233 C CA . PRO B 1 419 ? -10.773 17.047 37.531 1 93.25 419 PRO B CA 1
ATOM 10234 C C . PRO B 1 419 ? -10.266 16.656 36.156 1 93.25 419 PRO B C 1
ATOM 10236 O O . PRO B 1 419 ? -10.695 17.234 35.156 1 93.25 419 PRO B O 1
ATOM 10239 N N . SER B 1 420 ? -9.367 15.727 36.062 1 92.94 420 SER B N 1
ATOM 10240 C CA . SER B 1 420 ? -8.781 15.227 34.844 1 92.94 420 SER B CA 1
ATOM 10241 C C . SER B 1 420 ? -8.812 13.703 34.781 1 92.94 420 SER B C 1
ATOM 10243 O O . SER B 1 420 ? -8.562 13.031 35.781 1 92.94 420 SER B O 1
ATOM 10245 N N . PHE B 1 421 ? -9.242 13.219 33.688 1 91.5 421 PHE B N 1
ATOM 10246 C CA . PHE B 1 421 ? -9.32 11.773 33.5 1 91.5 421 PHE B CA 1
ATOM 10247 C C . PHE B 1 421 ? -7.969 11.203 33.062 1 91.5 421 PHE B C 1
ATOM 10249 O O . PHE B 1 421 ? -7.387 11.641 32.062 1 91.5 421 PHE B O 1
ATOM 10256 N N . TYR B 1 422 ? -7.328 10.344 33.875 1 82.88 422 TYR B N 1
ATOM 10257 C CA . TYR B 1 422 ? -6.043 9.711 33.562 1 82.88 422 TYR B CA 1
ATOM 10258 C C . TYR B 1 422 ? -6.043 8.25 34 1 82.88 422 TYR B C 1
ATOM 10260 O O . TYR B 1 422 ? -6.23 7.949 35.188 1 82.88 422 TYR B O 1
ATOM 10268 N N . LYS B 1 423 ? -5.641 7.297 33.156 1 77.44 423 LYS B N 1
ATOM 10269 C CA . LYS B 1 423 ? -5.484 5.867 33.406 1 77.44 423 LYS B CA 1
ATOM 10270 C C . LYS B 1 423 ? -6.648 5.328 34.219 1 77.44 423 LYS B C 1
ATOM 10272 O O . LYS B 1 423 ? -6.449 4.738 35.281 1 77.44 423 LYS B O 1
ATOM 10277 N N . ASP B 1 424 ? -7.895 5.52 33.969 1 80.75 424 ASP B N 1
ATOM 10278 C CA . ASP B 1 424 ? -9.148 4.957 34.438 1 80.75 424 ASP B CA 1
ATOM 10279 C C . ASP B 1 424 ? -9.555 5.598 35.781 1 80.75 424 ASP B C 1
ATOM 10281 O O . ASP B 1 424 ? -10.297 5.004 36.562 1 80.75 424 ASP B O 1
ATOM 10285 N N . LYS B 1 425 ? -8.922 6.711 36.094 1 87.81 425 LYS B N 1
ATOM 10286 C CA . LYS B 1 425 ? -9.305 7.445 37.281 1 87.81 425 LYS B CA 1
ATOM 10287 C C . LYS B 1 425 ? -9.438 8.938 37 1 87.81 425 LYS B C 1
ATOM 10289 O O . LYS B 1 425 ? -8.93 9.43 36 1 87.81 425 LYS B O 1
ATOM 10294 N N . ILE B 1 426 ? -10.141 9.594 37.906 1 91.31 426 ILE B N 1
ATOM 10295 C CA . ILE B 1 426 ? -10.25 11.047 37.875 1 91.31 426 ILE B CA 1
ATOM 10296 C C . ILE B 1 426 ? -9.438 11.672 39 1 91.31 426 ILE B C 1
ATOM 10298 O O . ILE B 1 426 ? -9.641 11.352 40.156 1 91.31 426 ILE B O 1
ATOM 10302 N N . GLU B 1 427 ? -8.477 12.516 38.656 1 89.75 427 GLU B N 1
ATOM 10303 C CA . GLU B 1 427 ? -7.586 13.148 39.625 1 89.75 427 GLU B CA 1
ATOM 10304 C C . GLU B 1 427 ? -7.547 14.656 39.438 1 89.75 427 GLU B C 1
ATOM 10306 O O . GLU B 1 427 ? -7.754 15.156 38.312 1 89.75 427 GLU B O 1
ATOM 10311 N N . PRO B 1 428 ? -7.316 15.328 40.531 1 90.12 428 PRO B N 1
ATOM 10312 C CA . PRO B 1 428 ? -7.141 16.781 40.406 1 90.12 428 PRO B CA 1
ATOM 10313 C C . PRO B 1 428 ? -5.789 17.156 39.781 1 90.12 428 PRO B C 1
ATOM 10315 O O . PRO B 1 428 ? -4.754 16.625 40.219 1 90.12 428 PRO B O 1
ATOM 10318 N N . ARG B 1 429 ? -5.789 18.031 38.812 1 89.06 429 ARG B N 1
ATOM 10319 C CA . ARG B 1 429 ? -4.57 18.516 38.188 1 89.06 429 ARG B CA 1
ATOM 10320 C C . ARG B 1 429 ? -4.602 20.031 38.031 1 89.06 429 ARG B C 1
ATOM 10322 O O . ARG B 1 429 ? -5.66 20.625 37.781 1 89.06 429 ARG B O 1
ATOM 10329 N N . ASN B 1 430 ? -3.428 20.641 38.188 1 88.94 430 ASN B N 1
ATOM 10330 C CA . ASN B 1 430 ? -3.334 22.078 37.969 1 88.94 430 ASN B CA 1
ATOM 10331 C C . ASN B 1 430 ? -3.611 22.453 36.531 1 88.94 430 ASN B C 1
ATOM 10333 O O . ASN B 1 430 ? -3.217 21.734 35.594 1 88.94 430 ASN B O 1
ATOM 10337 N N . ALA B 1 431 ? -4.262 23.594 36.406 1 90.94 431 ALA B N 1
ATOM 10338 C CA . ALA B 1 431 ? -4.656 23.984 35.031 1 90.94 431 ALA B CA 1
ATOM 10339 C C . ALA B 1 431 ? -4.297 25.438 34.75 1 90.94 431 ALA B C 1
ATOM 10341 O O . ALA B 1 431 ? -4.352 26.281 35.656 1 90.94 431 ALA B O 1
ATOM 10342 N N . VAL B 1 432 ? -3.906 25.719 33.562 1 92.5 432 VAL B N 1
ATOM 10343 C CA . VAL B 1 432 ? -3.645 27.062 33.031 1 92.5 432 VAL B CA 1
ATOM 10344 C C . VAL B 1 432 ? -4.473 27.297 31.766 1 92.5 432 VAL B C 1
ATOM 10346 O O . VAL B 1 432 ? -4.594 26.406 30.922 1 92.5 432 VAL B O 1
ATOM 10349 N N . ILE B 1 433 ? -5.125 28.453 31.703 1 96 433 ILE B N 1
ATOM 10350 C CA . ILE B 1 433 ? -5.953 28.812 30.547 1 96 433 ILE B CA 1
ATOM 10351 C C . ILE B 1 433 ? -5.215 29.812 29.672 1 96 433 ILE B C 1
ATOM 10353 O O . ILE B 1 433 ? -4.77 30.859 30.156 1 96 433 ILE B O 1
ATOM 10357 N N . ARG B 1 434 ? -5.086 29.531 28.453 1 97.06 434 ARG B N 1
ATOM 10358 C CA . ARG B 1 434 ? -4.633 30.516 27.484 1 97.06 434 ARG B CA 1
ATOM 10359 C C . ARG B 1 434 ? -5.812 31.141 26.734 1 97.06 434 ARG B C 1
ATOM 10361 O O . ARG B 1 434 ? -6.516 30.453 26 1 97.06 434 ARG B O 1
ATOM 10368 N N . ALA B 1 435 ? -5.98 32.406 26.938 1 97.81 435 ALA B N 1
ATOM 10369 C CA . ALA B 1 435 ? -7.059 33.156 26.297 1 97.81 435 ALA B CA 1
ATOM 10370 C C . ALA B 1 435 ? -6.555 33.906 25.078 1 97.81 435 ALA B C 1
ATOM 10372 O O . ALA B 1 435 ? -5.363 34.219 24.984 1 97.81 435 ALA B O 1
ATOM 10373 N N . PHE B 1 436 ? -7.453 34.188 24.125 1 97.81 436 PHE B N 1
ATOM 10374 C CA . PHE B 1 436 ? -7.086 34.844 22.859 1 97.81 436 PHE B CA 1
ATOM 10375 C C . PHE B 1 436 ? -7.941 36.062 22.609 1 97.81 436 PHE B C 1
ATOM 10377 O O . PHE B 1 436 ? -9.141 36.062 22.891 1 97.81 436 PHE B O 1
ATOM 10384 N N . SER B 1 437 ? -7.328 37.125 22.109 1 97.5 437 SER B N 1
ATOM 10385 C CA . SER B 1 437 ? -8.016 38.375 21.781 1 97.5 437 SER B CA 1
ATOM 10386 C C . SER B 1 437 ? -7.461 38.969 20.484 1 97.5 437 SER B C 1
ATOM 10388 O O . SER B 1 437 ? -6.289 38.781 20.156 1 97.5 437 SER B O 1
ATOM 10390 N N . TYR B 1 438 ? -8.289 39.656 19.734 1 96.31 438 TYR B N 1
ATOM 10391 C CA . TYR B 1 438 ? -7.84 40.406 18.562 1 96.31 438 TYR B CA 1
ATOM 10392 C C . TYR B 1 438 ? -8.414 41.812 18.547 1 96.31 438 TYR B C 1
ATOM 10394 O O . TYR B 1 438 ? -9.438 42.062 19.188 1 96.31 438 TYR B O 1
ATOM 10402 N N . LEU B 1 439 ? -7.711 42.719 17.938 1 95.5 439 LEU B N 1
ATOM 10403 C CA . LEU B 1 439 ? -8.148 44.094 17.781 1 95.5 439 LEU B CA 1
ATOM 10404 C C . LEU B 1 439 ? -9.172 44.219 16.656 1 95.5 439 LEU B C 1
ATOM 10406 O O . LEU B 1 439 ? -8.844 44 15.492 1 95.5 439 LEU B O 1
ATOM 10410 N N . ASN B 1 440 ? -10.391 44.562 16.984 1 92.31 440 ASN B N 1
ATOM 10411 C CA . ASN B 1 440 ? -11.445 44.656 15.969 1 92.31 440 ASN B CA 1
ATOM 10412 C C . ASN B 1 440 ? -11.438 46 15.266 1 92.31 440 ASN B C 1
ATOM 10414 O O . ASN B 1 440 ? -10.562 46.844 15.516 1 92.31 440 ASN B O 1
ATOM 10418 N N . GLU B 1 441 ? -12.328 46.281 14.406 1 85.81 441 GLU B N 1
ATOM 10419 C CA . GLU B 1 441 ? -12.391 47.469 13.586 1 85.81 441 GLU B CA 1
ATOM 10420 C C . GLU B 1 441 ? -12.695 48.719 14.43 1 85.81 441 GLU B C 1
ATOM 10422 O O . GLU B 1 441 ? -12.344 49.844 14.055 1 85.81 441 GLU B O 1
ATOM 10427 N N . GLU B 1 442 ? -13.336 48.531 15.555 1 88.19 442 GLU B N 1
ATOM 10428 C CA . GLU B 1 442 ? -13.672 49.625 16.453 1 88.19 442 GLU B CA 1
ATOM 10429 C C . GLU B 1 442 ? -12.516 49.938 17.406 1 88.19 442 GLU B C 1
ATOM 10431 O O . GLU B 1 442 ? -12.68 50.688 18.359 1 88.19 442 GLU B O 1
ATOM 10436 N N . GLU B 1 443 ? -11.438 49.281 17.219 1 89.62 443 GLU B N 1
ATOM 10437 C CA . GLU B 1 443 ? -10.227 49.469 18.016 1 89.62 443 GLU B CA 1
ATOM 10438 C C . GLU B 1 443 ? -10.43 49 19.438 1 89.62 443 GLU B C 1
ATOM 10440 O O . GLU B 1 443 ? -9.953 49.625 20.391 1 89.62 443 GLU B O 1
ATOM 10445 N N . GLU B 1 444 ? -11.242 48.031 19.531 1 93.81 444 GLU B N 1
ATOM 10446 C CA . GLU B 1 444 ? -11.438 47.312 20.797 1 93.81 444 GLU B CA 1
ATOM 10447 C C . GLU B 1 444 ? -11.023 45.875 20.688 1 93.81 444 GLU B C 1
ATOM 10449 O O . GLU B 1 444 ? -11.125 45.25 19.625 1 93.81 444 GLU B O 1
ATOM 10454 N N . TYR B 1 445 ? -10.555 45.344 21.781 1 96.69 445 TYR B N 1
ATOM 10455 C CA . TYR B 1 445 ? -10.133 43.938 21.75 1 96.69 445 TYR B CA 1
ATOM 10456 C C . TYR B 1 445 ? -11.305 43.031 22.047 1 96.69 445 TYR B C 1
ATOM 10458 O O . TYR B 1 445 ? -11.953 43.125 23.094 1 96.69 445 TYR B O 1
ATOM 10466 N N . SER B 1 446 ? -11.578 42.156 21.094 1 96.62 446 SER B N 1
ATOM 10467 C CA . SER B 1 446 ? -12.57 41.094 21.266 1 96.62 446 SER B CA 1
ATOM 10468 C C . SER B 1 446 ? -11.93 39.812 21.812 1 96.62 446 SER B C 1
ATOM 10470 O O . SER B 1 446 ? -10.953 39.312 21.25 1 96.62 446 SER B O 1
ATOM 10472 N N . VAL B 1 447 ? -12.5 39.281 22.906 1 97.44 447 VAL B N 1
ATOM 10473 C CA . VAL B 1 447 ? -11.945 38.094 23.562 1 97.44 447 VAL B CA 1
ATOM 10474 C C . VAL B 1 447 ? -12.742 36.844 23.156 1 97.44 447 VAL B C 1
ATOM 10476 O O . VAL B 1 447 ? -13.977 36.906 23.078 1 97.44 447 VAL B O 1
ATOM 10479 N N . MET B 1 448 ? -12.102 35.75 22.844 1 96.5 448 MET B N 1
ATOM 10480 C CA . MET B 1 448 ? -12.75 34.5 22.5 1 96.5 448 MET B CA 1
ATOM 10481 C C . MET B 1 448 ? -13.508 33.906 23.688 1 96.5 448 MET B C 1
ATOM 10483 O O . MET B 1 448 ? -12.961 33.812 24.781 1 96.5 448 MET B O 1
ATOM 10487 N N . PRO B 1 449 ? -14.781 33.594 23.469 1 95.19 449 PRO B N 1
ATOM 10488 C CA . PRO B 1 449 ? -15.508 32.938 24.562 1 95.19 449 PRO B CA 1
ATOM 10489 C C . PRO B 1 449 ? -15.117 31.469 24.75 1 95.19 449 PRO B C 1
ATOM 10491 O O . PRO B 1 449 ? -15.984 30.594 24.766 1 95.19 449 PRO B O 1
ATOM 10494 N N . SER B 1 450 ? -13.953 31.188 24.812 1 95.44 450 SER B N 1
ATOM 10495 C CA . SER B 1 450 ? -13.289 29.906 25.016 1 95.44 450 SER B CA 1
ATOM 10496 C C . SER B 1 450 ? -11.789 30.094 25.234 1 95.44 450 SER B C 1
ATOM 10498 O O . SER B 1 450 ? -11.328 31.203 25.484 1 95.44 450 SER B O 1
ATOM 10500 N N . GLY B 1 451 ? -10.992 29.016 25.125 1 95.56 451 GLY B N 1
ATOM 10501 C CA . GLY B 1 451 ? -9.547 29.062 25.297 1 95.56 451 GLY B CA 1
ATOM 10502 C C . GLY B 1 451 ? -8.898 27.688 25.266 1 95.56 451 GLY B C 1
ATOM 10503 O O . GLY B 1 451 ? -9.578 26.672 25.047 1 95.56 451 GLY B O 1
ATOM 10504 N N . LEU B 1 452 ? -7.617 27.766 25.359 1 95.38 452 LEU B N 1
ATOM 10505 C CA . LEU B 1 452 ? -6.84 26.531 25.438 1 95.38 452 LEU B CA 1
ATOM 10506 C C . LEU B 1 452 ? -6.43 26.25 26.875 1 95.38 452 LEU B C 1
ATOM 10508 O O . LEU B 1 452 ? -5.664 27 27.469 1 95.38 452 LEU B O 1
ATOM 10512 N N . VAL B 1 453 ? -6.945 25.156 27.406 1 95.69 453 VAL B N 1
ATOM 10513 C CA . VAL B 1 453 ? -6.598 24.781 28.781 1 95.69 453 VAL B CA 1
ATOM 10514 C C . VAL B 1 453 ? -5.512 23.719 28.766 1 95.69 453 VAL B C 1
ATOM 10516 O O . VAL B 1 453 ? -5.648 22.688 28.109 1 95.69 453 VAL B O 1
ATOM 10519 N N . ARG B 1 454 ? -4.508 23.984 29.484 1 91.75 454 ARG B N 1
ATOM 10520 C CA . ARG B 1 454 ? -3.445 23 29.641 1 91.75 454 ARG B CA 1
ATOM 10521 C C . ARG B 1 454 ? -3.375 22.516 31.094 1 91.75 454 ARG B C 1
ATOM 10523 O O . ARG B 1 454 ? -3.545 23.297 32.031 1 91.75 454 ARG B O 1
ATOM 10530 N N . VAL B 1 455 ? -3.199 21.172 31.188 1 89.31 455 VAL B N 1
ATOM 10531 C CA . VAL B 1 455 ? -3.125 20.578 32.531 1 89.31 455 VAL B CA 1
ATOM 10532 C C . VAL B 1 455 ? -1.753 19.938 32.719 1 89.31 455 VAL B C 1
ATOM 10534 O O . VAL B 1 455 ? -1.119 19.5 31.766 1 89.31 455 VAL B O 1
ATOM 10537 N N . SER B 1 456 ? -1.308 19.953 33.906 1 82.25 456 SER B N 1
ATOM 10538 C CA . SER B 1 456 ? -0.002 19.406 34.25 1 82.25 456 SER B CA 1
ATOM 10539 C C . SER B 1 456 ? 0.023 17.891 34.062 1 82.25 456 SER B C 1
ATOM 10541 O O . SER B 1 456 ? -1.004 17.219 34.219 1 82.25 456 SER B O 1
ATOM 10543 N N . SER B 1 457 ? 1.168 17.359 33.625 1 70.88 457 SER B N 1
ATOM 10544 C CA . SER B 1 457 ? 1.334 15.938 33.375 1 70.88 457 SER B CA 1
ATOM 10545 C C . SER B 1 457 ? 1.281 15.148 34.688 1 70.88 457 SER B C 1
ATOM 10547 O O . SER B 1 457 ? 0.884 13.984 34.688 1 70.88 457 SER B O 1
ATOM 10549 N N . SER B 1 458 ? 1.909 15.797 35.688 1 63.94 458 SER B N 1
ATOM 10550 C CA . SER B 1 458 ? 1.906 15.094 36.969 1 63.94 458 SER B CA 1
ATOM 10551 C C . SER B 1 458 ? 1.269 15.945 38.062 1 63.94 458 SER B C 1
ATOM 10553 O O . SER B 1 458 ? 1.216 17.172 37.969 1 63.94 458 SER B O 1
ATOM 10555 N N . LYS B 1 459 ? 0.792 15.281 39 1 57.69 459 LYS B N 1
ATOM 10556 C CA . LYS B 1 459 ? 0.14 15.906 40.125 1 57.69 459 LYS B CA 1
ATOM 10557 C C . LYS B 1 459 ? 1.088 16.859 40.844 1 57.69 459 LYS B C 1
ATOM 10559 O O . LYS B 1 459 ? 0.653 17.875 41.406 1 57.69 459 LYS B O 1
ATOM 10564 N N . ASN B 1 460 ? 2.234 16.578 40.719 1 53.81 460 ASN B N 1
ATOM 10565 C CA . ASN B 1 460 ? 3.197 17.312 41.531 1 53.81 460 ASN B CA 1
ATOM 10566 C C . ASN B 1 460 ? 3.92 18.375 40.719 1 53.81 460 ASN B C 1
ATOM 10568 O O . ASN B 1 460 ? 4.766 19.109 41.25 1 53.81 460 ASN B O 1
ATOM 10572 N N . SER B 1 461 ? 3.473 18.5 39.469 1 55.19 461 SER B N 1
ATOM 10573 C CA . SER B 1 461 ? 4.195 19.453 38.656 1 55.19 461 SER B CA 1
ATOM 10574 C C . SER B 1 461 ? 3.502 20.812 38.656 1 55.19 461 SER B C 1
ATOM 10576 O O . SER B 1 461 ? 2.311 20.906 38.344 1 55.19 461 SER B O 1
ATOM 10578 N N . LEU B 1 462 ? 4.25 21.812 39.188 1 55.19 462 LEU B N 1
ATOM 10579 C CA . LEU B 1 462 ? 3.723 23.172 39.25 1 55.19 462 LEU B CA 1
ATOM 10580 C C . LEU B 1 462 ? 3.83 23.875 37.906 1 55.19 462 LEU B C 1
ATOM 10582 O O . LEU B 1 462 ? 3.188 24.891 37.688 1 55.19 462 LEU B O 1
ATOM 10586 N N . VAL B 1 463 ? 4.582 23.25 36.969 1 53.91 463 VAL B N 1
ATOM 10587 C CA . VAL B 1 463 ? 4.816 23.922 35.688 1 53.91 463 VAL B CA 1
ATOM 10588 C C . VAL B 1 463 ? 4.027 23.234 34.562 1 53.91 463 VAL B C 1
ATOM 10590 O O . VAL B 1 463 ? 4.098 22 34.438 1 53.91 463 VAL B O 1
ATOM 10593 N N . VAL B 1 464 ? 3.084 23.953 34.031 1 53.56 464 VAL B N 1
ATOM 10594 C CA . VAL B 1 464 ? 2.312 23.484 32.875 1 53.56 464 VAL B CA 1
ATOM 10595 C C . VAL B 1 464 ? 3.029 23.844 31.594 1 53.56 464 VAL B C 1
ATOM 10597 O O . VAL B 1 464 ? 3.279 25.031 31.328 1 53.56 464 VAL B O 1
ATOM 10600 N N . SER B 1 465 ? 3.76 22.891 30.953 1 51.19 465 SER B N 1
ATOM 10601 C CA . SER B 1 465 ? 4.402 23.156 29.672 1 51.19 465 SER B CA 1
ATOM 10602 C C . SER B 1 465 ? 3.973 22.156 28.609 1 51.19 465 SER B C 1
ATOM 10604 O O . SER B 1 465 ? 3.682 21 28.922 1 51.19 465 SER B O 1
ATOM 10606 N N . ASN B 1 466 ? 3.76 22.562 27.391 1 48.31 466 ASN B N 1
ATOM 10607 C CA . ASN B 1 466 ? 3.42 21.688 26.266 1 48.31 466 ASN B CA 1
ATOM 10608 C C . ASN B 1 466 ? 4.512 20.656 26 1 48.31 466 ASN B C 1
ATOM 10610 O O . ASN B 1 466 ? 4.219 19.531 25.594 1 48.31 466 ASN B O 1
ATOM 10614 N N . GLN B 1 467 ? 5.641 21.016 26.188 1 47.75 467 GLN B N 1
ATOM 10615 C CA . GLN B 1 467 ? 6.781 20.172 25.875 1 47.75 467 GLN B CA 1
ATOM 10616 C C . GLN B 1 467 ? 6.859 18.969 26.812 1 47.75 467 GLN B C 1
ATOM 10618 O O . GLN B 1 467 ? 7.375 17.922 26.438 1 47.75 467 GLN B O 1
ATOM 10623 N N . LYS B 1 468 ? 6.344 19.094 28.031 1 51.97 468 LYS B N 1
ATOM 10624 C CA . LYS B 1 468 ? 6.492 18.031 29.016 1 51.97 468 LYS B CA 1
ATOM 10625 C C . LYS B 1 468 ? 5.309 17.062 28.969 1 51.97 468 LYS B C 1
ATOM 10627 O O . LYS B 1 468 ? 5.141 16.234 29.875 1 51.97 468 LYS B O 1
ATOM 10632 N N . GLY B 1 469 ? 4.48 17.016 28 1 57.53 469 GLY B N 1
ATOM 10633 C CA . GLY B 1 469 ? 3.502 15.953 27.812 1 57.53 469 GLY B CA 1
ATOM 10634 C C . GLY B 1 469 ? 2.16 16.25 28.438 1 57.53 469 GLY B C 1
ATOM 10635 O O . GLY B 1 469 ? 1.424 15.344 28.828 1 57.53 469 GLY B O 1
ATOM 10636 N N . GLY B 1 470 ? 1.75 17.406 28.656 1 66.38 470 GLY B N 1
ATOM 10637 C CA . GLY B 1 470 ? 0.494 17.719 29.328 1 66.38 470 GLY B CA 1
ATOM 10638 C C . GLY B 1 470 ? -0.717 17.516 28.438 1 66.38 470 GLY B C 1
ATOM 10639 O O . GLY B 1 470 ? -0.584 17.406 27.219 1 66.38 470 GLY B O 1
ATOM 10640 N N . THR B 1 471 ? -1.874 17.094 29.062 1 84.62 471 THR B N 1
ATOM 10641 C CA . THR B 1 471 ? -3.164 16.922 28.391 1 84.62 471 THR B CA 1
ATOM 10642 C C . THR B 1 471 ? -3.887 18.266 28.281 1 84.62 471 THR B C 1
ATOM 10644 O O . THR B 1 471 ? -3.535 19.219 28.969 1 84.62 471 THR B O 1
ATOM 10647 N N . SER B 1 472 ? -4.629 18.453 27.312 1 92.62 472 SER B N 1
ATOM 10648 C CA . SER B 1 472 ? -5.41 19.672 27.125 1 92.62 472 SER B CA 1
ATOM 10649 C C . SER B 1 472 ? -6.883 19.438 27.438 1 92.62 472 SER B C 1
ATOM 10651 O O . SER B 1 472 ? -7.336 18.297 27.5 1 92.62 472 SER B O 1
ATOM 10653 N N . LYS B 1 473 ? -7.57 20.547 27.812 1 94.81 473 LYS B N 1
ATOM 10654 C CA . LYS B 1 473 ? -9.016 20.547 28.031 1 94.81 473 LYS B CA 1
ATOM 10655 C C . LYS B 1 473 ? -9.695 21.641 27.203 1 94.81 473 LYS B C 1
ATOM 10657 O O . LYS B 1 473 ? -9.07 22.625 26.828 1 94.81 473 LYS B O 1
ATOM 10662 N N . ASP B 1 474 ? -10.922 21.375 26.906 1 95.25 474 ASP B N 1
ATOM 10663 C CA . ASP B 1 474 ? -11.742 22.422 26.312 1 95.25 474 ASP B CA 1
ATOM 10664 C C . ASP B 1 474 ? -12.328 23.344 27.375 1 95.25 474 ASP B C 1
ATOM 10666 O O . ASP B 1 474 ? -12.727 22.891 28.438 1 95.25 474 ASP B O 1
ATOM 10670 N N . LEU B 1 475 ? -12.281 24.625 27.094 1 97.38 475 LEU B N 1
ATOM 10671 C CA . LEU B 1 475 ? -12.867 25.594 28.016 1 97.38 475 LEU B CA 1
ATOM 10672 C C . LEU B 1 475 ? -14.32 25.875 27.641 1 97.38 475 LEU B C 1
ATOM 10674 O O . LEU B 1 475 ? -14.609 26.328 26.531 1 97.38 475 LEU B O 1
ATOM 10678 N N . TRP B 1 476 ? -15.211 25.625 28.594 1 96.06 476 TRP B N 1
ATOM 10679 C CA . TRP B 1 476 ? -16.641 25.844 28.375 1 96.06 476 TRP B CA 1
ATOM 10680 C C . TRP B 1 476 ? -17.141 27.047 29.156 1 96.06 476 TRP B C 1
ATOM 10682 O O . TRP B 1 476 ? -17.016 27.094 30.391 1 96.06 476 TRP B O 1
ATOM 10692 N N . ILE B 1 477 ? -17.609 28.047 28.484 1 96.62 477 ILE B N 1
ATOM 10693 C CA . ILE B 1 477 ? -18.359 29.125 29.109 1 96.62 477 ILE B CA 1
ATOM 10694 C C . ILE B 1 477 ? -19.859 28.828 29.047 1 96.62 477 ILE B C 1
ATOM 10696 O O . ILE B 1 477 ? -20.438 28.75 27.969 1 96.62 477 ILE B O 1
ATOM 10700 N N . LEU B 1 478 ? -20.469 28.688 30.25 1 94 478 LEU B N 1
ATOM 10701 C CA . LEU B 1 478 ? -21.875 28.281 30.312 1 94 478 LEU B CA 1
ATOM 10702 C C . LEU B 1 478 ? -22.797 29.422 29.906 1 94 478 LEU B C 1
ATOM 10704 O O . LEU B 1 478 ? -22.531 30.578 30.25 1 94 478 LEU B O 1
ATOM 10708 N N . GLY B 1 479 ? -23.719 29.062 29.078 1 87.81 479 GLY B N 1
ATOM 10709 C CA . GLY B 1 479 ? -24.688 30.062 28.672 1 87.81 479 GLY B CA 1
ATOM 10710 C C . GLY B 1 479 ? -25.359 29.75 27.344 1 87.81 479 GLY B C 1
ATOM 10711 O O . GLY B 1 479 ? -24.984 28.766 26.688 1 87.81 479 GLY B O 1
ATOM 10712 N N . GLU B 1 480 ? -26.422 30.406 27.047 1 79.31 480 GLU B N 1
ATOM 10713 C CA . GLU B 1 480 ? -27.172 30.203 25.812 1 79.31 480 GLU B CA 1
ATOM 10714 C C . GLU B 1 480 ? -26.812 31.25 24.766 1 79.31 480 GLU B C 1
ATOM 10716 O O . GLU B 1 480 ? -26.656 32.438 25.094 1 79.31 480 GLU B O 1
ATOM 10721 N N . ASN B 1 481 ? -26.297 30.781 23.656 1 69.12 481 ASN B N 1
ATOM 10722 C CA . ASN B 1 481 ? -26.031 31.688 22.562 1 69.12 481 ASN B CA 1
ATOM 10723 C C . ASN B 1 481 ? -27.312 32.25 21.984 1 69.12 481 ASN B C 1
ATOM 10725 O O . ASN B 1 481 ? -28.344 31.578 21.938 1 69.12 481 ASN B O 1
ATOM 10729 N N . HIS B 1 482 ? -27.531 33.562 21.938 1 56.22 482 HIS B N 1
ATOM 10730 C CA . HIS B 1 482 ? -28.672 34.062 21.172 1 56.22 482 HIS B CA 1
ATOM 10731 C C . HIS B 1 482 ? -28.594 33.625 19.719 1 56.22 482 HIS B C 1
ATOM 10733 O O . HIS B 1 482 ? -27.516 33.375 19.188 1 56.22 482 HIS B O 1
ATOM 10739 N N . ALA B 1 483 ? -29.672 33.156 19.078 1 45.78 483 ALA B N 1
ATOM 10740 C CA . ALA B 1 483 ? -29.922 32.5 17.797 1 45.78 483 ALA B CA 1
ATOM 10741 C C . ALA B 1 483 ? -29.078 33.125 16.688 1 45.78 483 ALA B C 1
ATOM 10743 O O . ALA B 1 483 ? -29.422 34.219 16.188 1 45.78 483 ALA B O 1
ATOM 10744 N N . HIS B 1 484 ? -27.875 33.531 16.781 1 46.19 484 HIS B N 1
ATOM 10745 C CA . HIS B 1 484 ? -27.375 34.062 15.523 1 46.19 484 HIS B CA 1
ATOM 10746 C C . HIS B 1 484 ? -27.156 32.969 14.5 1 46.19 484 HIS B C 1
ATOM 10748 O O . HIS B 1 484 ? -26.984 31.797 14.875 1 46.19 484 HIS B O 1
ATOM 10754 N N . ALA B 1 485 ? -27.484 33.375 13.188 1 41.03 485 ALA B N 1
ATOM 10755 C CA . ALA B 1 485 ? -27.391 32.531 11.984 1 41.03 485 ALA B CA 1
ATOM 10756 C C . ALA B 1 485 ? -26.094 31.75 11.969 1 41.03 485 ALA B C 1
ATOM 10758 O O . ALA B 1 485 ? -25.031 32.281 12.289 1 41.03 485 ALA B O 1
ATOM 10759 N N . ALA B 1 486 ? -26.172 30.594 12.156 1 41.72 486 ALA B N 1
ATOM 10760 C CA . ALA B 1 486 ? -25.078 29.625 12.031 1 41.72 486 ALA B CA 1
ATOM 10761 C C . ALA B 1 486 ? -24.109 30.047 10.922 1 41.72 486 ALA B C 1
ATOM 10763 O O . ALA B 1 486 ? -24.484 30.125 9.758 1 41.72 486 ALA B O 1
ATOM 10764 N N . VAL B 1 487 ? -23.375 31.109 11.078 1 40.69 487 VAL B N 1
ATOM 10765 C CA . VAL B 1 487 ? -22.438 31.453 10.023 1 40.69 487 VAL B CA 1
ATOM 10766 C C . VAL B 1 487 ? -21.547 30.25 9.703 1 40.69 487 VAL B C 1
ATOM 10768 O O . VAL B 1 487 ? -21.016 29.594 10.609 1 40.69 487 VAL B O 1
ATOM 10771 N N . ASN B 1 488 ? -21.766 29.656 8.672 1 42.44 488 ASN B N 1
ATOM 10772 C CA . ASN B 1 488 ? -21.016 28.547 8.094 1 42.44 488 ASN B CA 1
ATOM 10773 C C . ASN B 1 488 ? -19.5 28.797 8.156 1 42.44 488 ASN B C 1
ATOM 10775 O O . ASN B 1 488 ? -18.984 29.641 7.43 1 42.44 488 ASN B O 1
ATOM 10779 N N . LEU B 1 489 ? -18.984 28.828 9.391 1 42.19 489 LEU B N 1
ATOM 10780 C CA . LEU B 1 489 ? -17.547 28.875 9.586 1 42.19 489 LEU B CA 1
ATOM 10781 C C . LEU B 1 489 ? -16.812 28.438 8.32 1 42.19 489 LEU B C 1
ATOM 10783 O O . LEU B 1 489 ? -15.625 28.734 8.156 1 42.19 489 LEU B O 1
ATOM 10787 N N . TYR B 1 490 ? -17.391 27.531 7.578 1 40.78 490 TYR B N 1
ATOM 10788 C CA . TYR B 1 490 ? -16.609 26.906 6.52 1 40.78 490 TYR B CA 1
ATOM 10789 C C . TYR B 1 490 ? -16.781 27.656 5.199 1 40.78 490 TYR B C 1
ATOM 10791 O O . TYR B 1 490 ? -16.375 27.156 4.145 1 40.78 490 TYR B O 1
ATOM 10799 N N . ARG B 1 491 ? -17.578 28.906 5.191 1 38.62 491 ARG B N 1
ATOM 10800 C CA . ARG B 1 491 ? -18.047 29.422 3.908 1 38.62 491 ARG B CA 1
ATOM 10801 C C . ARG B 1 491 ? -16.875 29.797 3.012 1 38.62 491 ARG B C 1
ATOM 10803 O O . ARG B 1 491 ? -16.812 29.391 1.852 1 38.62 491 ARG B O 1
ATOM 10810 N N . ASN B 1 492 ? -16.406 31.219 3.223 1 35.81 492 ASN B N 1
ATOM 10811 C CA . ASN B 1 492 ? -15.875 31.969 2.088 1 35.81 492 ASN B CA 1
ATOM 10812 C C . ASN B 1 492 ? -14.367 31.75 1.941 1 35.81 492 ASN B C 1
ATOM 10814 O O . ASN B 1 492 ? -13.57 32.469 2.561 1 35.81 492 ASN B O 1
ATOM 10818 N N . LYS B 1 493 ? -13.898 30.656 1.921 1 37.72 493 LYS B N 1
ATOM 10819 C CA . LYS B 1 493 ? -12.438 30.609 1.819 1 37.72 493 LYS B CA 1
ATOM 10820 C C . LYS B 1 493 ? -11.961 31.172 0.488 1 37.72 493 LYS B C 1
ATOM 10822 O O . LYS B 1 493 ? -12.367 30.703 -0.577 1 37.72 493 LYS B O 1
ATOM 10827 N N . ASP B 1 494 ? -11.625 32.406 0.484 1 35.38 494 ASP B N 1
ATOM 10828 C CA . ASP B 1 494 ? -11.055 33.062 -0.688 1 35.38 494 ASP B CA 1
ATOM 10829 C C . ASP B 1 494 ? -9.961 32.188 -1.321 1 35.38 494 ASP B C 1
ATOM 10831 O O . ASP B 1 494 ? -9.391 31.312 -0.662 1 35.38 494 ASP B O 1
ATOM 10835 N N . PHE B 1 495 ? -9.617 32.344 -2.859 1 38.81 495 PHE B N 1
ATOM 10836 C CA . PHE B 1 495 ? -9.117 31.734 -4.086 1 38.81 495 PHE B CA 1
ATOM 10837 C C . PHE B 1 495 ? -7.605 31.594 -4.043 1 38.81 495 PHE B C 1
ATOM 10839 O O . PHE B 1 495 ? -6.891 32.562 -3.732 1 38.81 495 PHE B O 1
ATOM 10846 N N . VAL B 1 496 ? -7.062 30.641 -3.451 1 38.72 496 VAL B N 1
ATOM 10847 C CA . VAL B 1 496 ? -5.645 30.5 -3.756 1 38.72 496 VAL B CA 1
ATOM 10848 C C . VAL B 1 496 ? -5.465 30.047 -5.203 1 38.72 496 VAL B C 1
ATOM 10850 O O . VAL B 1 496 ? -6.051 29.047 -5.625 1 38.72 496 VAL B O 1
ATOM 10853 N N . ASP B 1 497 ? -5.008 30.828 -6.117 1 46.44 497 ASP B N 1
ATOM 10854 C CA . ASP B 1 497 ? -4.656 30.594 -7.512 1 46.44 497 ASP B CA 1
ATOM 10855 C C . ASP B 1 497 ? -3.686 29.422 -7.645 1 46.44 497 ASP B C 1
ATOM 10857 O O . ASP B 1 497 ? -2.523 29.531 -7.246 1 46.44 497 ASP B O 1
ATOM 10861 N N . SER B 1 498 ? -4.168 28.234 -7.688 1 49.72 498 SER B N 1
ATOM 10862 C CA . SER B 1 498 ? -3.367 27.016 -7.641 1 49.72 498 SER B CA 1
ATOM 10863 C C . SER B 1 498 ? -2.885 26.625 -9.031 1 49.72 498 SER B C 1
ATOM 10865 O O . SER B 1 498 ? -2.484 25.484 -9.258 1 49.72 498 SER B O 1
ATOM 10867 N N . ARG B 1 499 ? -2.943 27.656 -10.008 1 60.16 499 ARG B N 1
ATOM 10868 C CA . ARG B 1 499 ? -2.408 27.391 -11.344 1 60.16 499 ARG B CA 1
ATOM 10869 C C . ARG B 1 499 ? -0.894 27.219 -11.297 1 60.16 499 ARG B C 1
ATOM 10871 O O . ARG B 1 499 ? -0.215 27.844 -10.484 1 60.16 499 ARG B O 1
ATOM 10878 N N . LEU B 1 500 ? -0.454 26.234 -12.039 1 61.28 500 LEU B N 1
ATOM 10879 C CA . LEU B 1 500 ? 0.968 25.938 -12.148 1 61.28 500 LEU B CA 1
ATOM 10880 C C . LEU B 1 500 ? 1.799 27.219 -12.18 1 61.28 500 LEU B C 1
ATOM 10882 O O . LEU B 1 500 ? 2.863 27.281 -11.562 1 61.28 500 LEU B O 1
ATOM 10886 N N . GLU B 1 501 ? 1.242 28.125 -12.742 1 64.56 501 GLU B N 1
ATOM 10887 C CA . GLU B 1 501 ? 1.97 29.375 -12.898 1 64.56 501 GLU B CA 1
ATOM 10888 C C . GLU B 1 501 ? 2.148 30.078 -11.562 1 64.56 501 GLU B C 1
ATOM 10890 O O . GLU B 1 501 ? 3.119 30.812 -11.367 1 64.56 501 GLU B O 1
ATOM 10895 N N . ASN B 1 502 ? 1.315 29.703 -10.625 1 66.12 502 ASN B N 1
ATOM 10896 C CA . ASN B 1 502 ? 1.325 30.438 -9.375 1 66.12 502 ASN B CA 1
ATOM 10897 C C . ASN B 1 502 ? 1.85 29.594 -8.219 1 66.12 502 ASN B C 1
ATOM 10899 O O . ASN B 1 502 ? 1.774 30 -7.059 1 66.12 502 ASN B O 1
ATOM 10903 N N . ILE B 1 503 ? 2.43 28.5 -8.656 1 73.5 503 ILE B N 1
ATOM 10904 C CA . ILE B 1 503 ? 2.988 27.656 -7.605 1 73.5 503 ILE B CA 1
ATOM 10905 C C . ILE B 1 503 ? 4.277 28.281 -7.074 1 73.5 503 ILE B C 1
ATOM 10907 O O . ILE B 1 503 ? 5.094 28.781 -7.852 1 73.5 503 ILE B O 1
ATOM 10911 N N . SER B 1 504 ? 4.406 28.328 -5.777 1 74.5 504 SER B N 1
ATOM 10912 C CA . SER B 1 504 ? 5.621 28.875 -5.184 1 74.5 504 SER B CA 1
ATOM 10913 C C . SER B 1 504 ? 6.844 28.047 -5.566 1 74.5 504 SER B C 1
ATOM 10915 O O . SER B 1 504 ? 6.738 26.844 -5.781 1 74.5 504 SER B O 1
ATOM 10917 N N . THR B 1 505 ? 7.957 28.656 -5.719 1 76.19 505 THR B N 1
ATOM 10918 C CA . THR B 1 505 ? 9.203 28 -6.098 1 76.19 505 THR B CA 1
ATOM 10919 C C . THR B 1 505 ? 9.547 26.875 -5.117 1 76.19 505 THR B C 1
ATOM 10921 O O . THR B 1 505 ? 10.008 25.812 -5.523 1 76.19 505 THR B O 1
ATOM 10924 N N . LYS B 1 506 ? 9.375 27.141 -3.908 1 75.88 506 LYS B N 1
ATOM 10925 C CA . LYS B 1 506 ? 9.703 26.125 -2.908 1 75.88 506 LYS B CA 1
ATOM 10926 C C . LYS B 1 506 ? 8.797 24.906 -3.055 1 75.88 506 LYS B C 1
ATOM 10928 O O . LYS B 1 506 ? 9.266 23.766 -2.938 1 75.88 506 LYS B O 1
ATOM 10933 N N . ARG B 1 507 ? 7.582 25.141 -3.25 1 78.31 507 ARG B N 1
ATOM 10934 C CA . ARG B 1 507 ? 6.656 24.031 -3.473 1 78.31 507 ARG B CA 1
ATOM 10935 C C . ARG B 1 507 ? 7.043 23.234 -4.715 1 78.31 507 ARG B C 1
ATOM 10937 O O . ARG B 1 507 ? 7 22 -4.707 1 78.31 507 ARG B O 1
ATOM 10944 N N . ALA B 1 508 ? 7.355 23.938 -5.73 1 83.5 508 ALA B N 1
ATOM 10945 C CA . ALA B 1 508 ? 7.785 23.297 -6.969 1 83.5 508 ALA B CA 1
ATOM 10946 C C . ALA B 1 508 ? 9.031 22.453 -6.742 1 83.5 508 ALA B C 1
ATOM 10948 O O . ALA B 1 508 ? 9.109 21.312 -7.219 1 83.5 508 ALA B O 1
ATOM 10949 N N . GLU B 1 509 ? 9.93 23.016 -6.07 1 86 509 GLU B N 1
ATOM 10950 C CA . GLU B 1 509 ? 11.164 22.297 -5.758 1 86 509 GLU B CA 1
ATOM 10951 C C . GLU B 1 509 ? 10.891 21.062 -4.914 1 86 509 GLU B C 1
ATOM 10953 O O . GLU B 1 509 ? 11.469 20 -5.148 1 86 509 GLU B O 1
ATOM 10958 N N . ASN B 1 510 ? 10.055 21.234 -3.967 1 85.75 510 ASN B N 1
ATOM 10959 C CA . ASN B 1 510 ? 9.719 20.109 -3.096 1 85.75 510 ASN B CA 1
ATOM 10960 C C . ASN B 1 510 ? 9.023 19 -3.867 1 85.75 510 ASN B C 1
ATOM 10962 O O . ASN B 1 510 ? 9.281 17.812 -3.619 1 85.75 510 ASN B O 1
ATOM 10966 N N . LEU B 1 511 ? 8.156 19.359 -4.754 1 90.12 511 LEU B N 1
ATOM 10967 C CA . LEU B 1 511 ? 7.48 18.344 -5.562 1 90.12 511 LEU B CA 1
ATOM 10968 C C . LEU B 1 511 ? 8.477 17.609 -6.457 1 90.12 511 LEU B C 1
ATOM 10970 O O . LEU B 1 511 ? 8.391 16.391 -6.617 1 90.12 511 LEU B O 1
ATOM 10974 N N . PHE B 1 512 ? 9.414 18.391 -7.043 1 93.25 512 PHE B N 1
ATOM 10975 C CA . PHE B 1 512 ? 10.477 17.812 -7.867 1 93.25 512 PHE B CA 1
ATOM 10976 C C . PHE B 1 512 ? 11.289 16.797 -7.078 1 93.25 512 PHE B C 1
ATOM 10978 O O . PHE B 1 512 ? 11.5 15.68 -7.535 1 93.25 512 PHE B O 1
ATOM 10985 N N . TRP B 1 513 ? 11.617 17.125 -5.918 1 93.69 513 TRP B N 1
ATOM 10986 C CA . TRP B 1 513 ? 12.461 16.266 -5.098 1 93.69 513 TRP B CA 1
ATOM 10987 C C . TRP B 1 513 ? 11.648 15.117 -4.488 1 93.69 513 TRP B C 1
ATOM 10989 O O . TRP B 1 513 ? 12.18 14.031 -4.238 1 93.69 513 TRP B O 1
ATOM 10999 N N . LEU B 1 514 ? 10.414 15.383 -4.234 1 93.75 514 LEU B N 1
ATOM 11000 C CA . LEU B 1 514 ? 9.539 14.289 -3.805 1 93.75 514 LEU B CA 1
ATOM 11001 C C . LEU B 1 514 ? 9.57 13.141 -4.805 1 93.75 514 LEU B C 1
ATOM 11003 O O . LEU B 1 514 ? 9.711 11.977 -4.418 1 93.75 514 LEU B O 1
ATOM 11007 N N . GLY B 1 515 ? 9.453 13.484 -6.043 1 96.38 515 GLY B N 1
ATOM 11008 C CA . GLY B 1 515 ? 9.516 12.469 -7.078 1 96.38 515 GLY B CA 1
ATOM 11009 C C . GLY B 1 515 ? 10.844 11.742 -7.117 1 96.38 515 GLY B C 1
ATOM 11010 O O . GLY B 1 515 ? 10.883 10.516 -7.246 1 96.38 515 GLY B O 1
ATOM 11011 N N . ARG B 1 516 ? 11.906 12.477 -6.965 1 95.94 516 ARG B N 1
ATOM 11012 C CA . ARG B 1 516 ? 13.242 11.891 -7.039 1 95.94 516 ARG B CA 1
ATOM 11013 C C . ARG B 1 516 ? 13.492 10.953 -5.863 1 95.94 516 ARG B C 1
ATOM 11015 O O . ARG B 1 516 ? 13.875 9.797 -6.059 1 95.94 516 ARG B O 1
ATOM 11022 N N . TYR B 1 517 ? 13.195 11.414 -4.672 1 96.38 517 TYR B N 1
ATOM 11023 C CA . TYR B 1 517 ? 13.492 10.609 -3.49 1 96.38 517 TYR B CA 1
ATOM 11024 C C . TYR B 1 517 ? 12.57 9.398 -3.402 1 96.38 517 TYR B C 1
ATOM 11026 O O . TYR B 1 517 ? 12.977 8.328 -2.949 1 96.38 517 TYR B O 1
ATOM 11034 N N . LEU B 1 518 ? 11.336 9.586 -3.768 1 96.56 518 LEU B N 1
ATOM 11035 C CA . LEU B 1 518 ? 10.414 8.453 -3.768 1 96.56 518 LEU B CA 1
ATOM 11036 C C . LEU B 1 518 ? 10.883 7.375 -4.734 1 96.56 518 LEU B C 1
ATOM 11038 O O . LEU B 1 518 ? 10.906 6.191 -4.379 1 96.56 518 LEU B O 1
ATOM 11042 N N . THR B 1 519 ? 11.258 7.746 -5.926 1 97.25 519 THR B N 1
ATOM 11043 C CA . THR B 1 519 ? 11.742 6.805 -6.938 1 97.25 519 THR B CA 1
ATOM 11044 C C . THR B 1 519 ? 13.031 6.129 -6.473 1 97.25 519 THR B C 1
ATOM 11046 O O . THR B 1 519 ? 13.203 4.922 -6.66 1 97.25 519 THR B O 1
ATOM 11049 N N . ARG B 1 520 ? 13.859 6.902 -5.891 1 97.44 520 ARG B N 1
ATOM 11050 C CA . ARG B 1 520 ? 15.109 6.359 -5.367 1 97.44 520 ARG B CA 1
ATOM 11051 C C . ARG B 1 520 ? 14.852 5.344 -4.266 1 97.44 520 ARG B C 1
ATOM 11053 O O . ARG B 1 520 ? 15.492 4.289 -4.219 1 97.44 520 ARG B O 1
ATOM 11060 N N . ALA B 1 521 ? 13.969 5.668 -3.369 1 97.56 521 ALA B N 1
ATOM 11061 C CA . ALA B 1 521 ? 13.625 4.758 -2.277 1 97.56 521 ALA B CA 1
ATOM 11062 C C . ALA B 1 521 ? 13.102 3.43 -2.812 1 97.56 521 ALA B C 1
ATOM 11064 O O . ALA B 1 521 ? 13.508 2.361 -2.346 1 97.56 521 ALA B O 1
ATOM 11065 N N . ILE B 1 522 ? 12.227 3.482 -3.805 1 96.38 522 ILE B N 1
ATOM 11066 C CA . ILE B 1 522 ? 11.633 2.283 -4.383 1 96.38 522 ILE B CA 1
ATOM 11067 C C . ILE B 1 522 ? 12.719 1.437 -5.047 1 96.38 522 ILE B C 1
ATOM 11069 O O . ILE B 1 522 ? 12.836 0.242 -4.77 1 96.38 522 ILE B O 1
ATOM 11073 N N . SER B 1 523 ? 13.523 2.051 -5.895 1 96.5 523 SER B N 1
ATOM 11074 C CA . SER B 1 523 ? 14.555 1.336 -6.637 1 96.5 523 SER B CA 1
ATOM 11075 C C . SER B 1 523 ? 15.594 0.737 -5.695 1 96.5 523 SER B C 1
ATOM 11077 O O . SER B 1 523 ? 16.047 -0.393 -5.898 1 96.5 523 SER B O 1
ATOM 11079 N N . THR B 1 524 ? 15.977 1.5 -4.727 1 97.31 524 THR B N 1
ATOM 11080 C CA . THR B 1 524 ? 16.969 1.035 -3.762 1 97.31 524 THR B CA 1
ATOM 11081 C C . THR B 1 524 ? 16.422 -0.139 -2.953 1 97.31 524 THR B C 1
ATOM 11083 O O . THR B 1 524 ? 17.141 -1.118 -2.715 1 97.31 524 THR B O 1
ATOM 11086 N N . THR B 1 525 ? 15.188 -0.039 -2.51 1 96.81 525 THR B N 1
ATOM 11087 C CA . THR B 1 525 ? 14.562 -1.121 -1.755 1 96.81 525 THR B CA 1
ATOM 11088 C C . THR B 1 525 ? 14.539 -2.406 -2.576 1 96.81 525 THR B C 1
ATOM 11090 O O . THR B 1 525 ? 14.875 -3.48 -2.068 1 96.81 525 THR B O 1
ATOM 11093 N N . ARG B 1 526 ? 14.18 -2.307 -3.799 1 94.69 526 ARG B N 1
ATOM 11094 C CA . ARG B 1 526 ? 14.117 -3.467 -4.68 1 94.69 526 ARG B CA 1
ATOM 11095 C C . ARG B 1 526 ? 15.5 -4.082 -4.875 1 94.69 526 ARG B C 1
ATOM 11097 O O . ARG B 1 526 ? 15.656 -5.305 -4.84 1 94.69 526 ARG B O 1
ATOM 11104 N N . MET B 1 527 ? 16.484 -3.234 -5.078 1 96.5 527 MET B N 1
ATOM 11105 C CA . MET B 1 527 ? 17.844 -3.711 -5.293 1 96.5 527 MET B CA 1
ATOM 11106 C C . MET B 1 527 ? 18.391 -4.414 -4.051 1 96.5 527 MET B C 1
ATOM 11108 O O . MET B 1 527 ? 18.969 -5.496 -4.145 1 96.5 527 MET B O 1
ATOM 11112 N N . ILE B 1 528 ? 18.172 -3.859 -2.891 1 96.31 528 ILE B N 1
ATOM 11113 C CA . ILE B 1 528 ? 18.656 -4.438 -1.639 1 96.31 528 ILE B CA 1
ATOM 11114 C C . ILE B 1 528 ? 17.984 -5.793 -1.41 1 96.31 528 ILE B C 1
ATOM 11116 O O . ILE B 1 528 ? 18.641 -6.762 -1.035 1 96.31 528 ILE B O 1
ATOM 11120 N N . ARG B 1 529 ? 16.719 -5.82 -1.601 1 92.38 529 ARG B N 1
ATOM 11121 C CA . ARG B 1 529 ? 15.969 -7.062 -1.436 1 92.38 529 ARG B CA 1
ATOM 11122 C C . ARG B 1 529 ? 16.531 -8.164 -2.322 1 92.38 529 ARG B C 1
ATOM 11124 O O . ARG B 1 529 ? 16.719 -9.297 -1.875 1 92.38 529 ARG B O 1
ATOM 11131 N N . PHE B 1 530 ? 16.766 -7.816 -3.547 1 91.44 530 PHE B N 1
ATOM 11132 C CA . PHE B 1 530 ? 17.297 -8.789 -4.492 1 91.44 530 PHE B CA 1
ATOM 11133 C C . PHE B 1 530 ? 18.688 -9.242 -4.082 1 91.44 530 PHE B C 1
ATOM 11135 O O . PHE B 1 530 ? 19.016 -10.43 -4.16 1 91.44 530 PHE B O 1
ATOM 11142 N N . ASN B 1 531 ? 19.547 -8.305 -3.695 1 92.69 531 ASN B N 1
ATOM 11143 C CA . ASN B 1 531 ? 20.891 -8.625 -3.24 1 92.69 531 ASN B CA 1
ATOM 11144 C C . ASN B 1 531 ? 20.875 -9.57 -2.043 1 92.69 531 ASN B C 1
ATOM 11146 O O . ASN B 1 531 ? 21.641 -10.531 -1.987 1 92.69 531 ASN B O 1
ATOM 11150 N N . LEU B 1 532 ? 20.016 -9.32 -1.121 1 89.25 532 LEU B N 1
ATOM 11151 C CA . LEU B 1 532 ? 19.906 -10.156 0.067 1 89.25 532 LEU B CA 1
ATOM 11152 C C . LEU B 1 532 ? 19.469 -11.57 -0.305 1 89.25 532 LEU B C 1
ATOM 11154 O O . LEU B 1 532 ? 19.984 -12.547 0.232 1 89.25 532 LEU B O 1
ATOM 11158 N N . LYS B 1 533 ? 18.531 -11.664 -1.206 1 81.75 533 LYS B N 1
ATOM 11159 C CA . LYS B 1 533 ? 18.078 -12.977 -1.658 1 81.75 533 LYS B CA 1
ATOM 11160 C C . LYS B 1 533 ? 19.188 -13.734 -2.363 1 81.75 533 LYS B C 1
ATOM 11162 O O . LYS B 1 533 ? 19.328 -14.945 -2.188 1 81.75 533 LYS B O 1
ATOM 11167 N N . SER B 1 534 ? 19.891 -13.016 -3.172 1 82.81 534 SER B N 1
ATOM 11168 C CA . SER B 1 534 ? 21.016 -13.625 -3.881 1 82.81 534 SER B CA 1
ATOM 11169 C C . SER B 1 534 ? 22.078 -14.133 -2.906 1 82.81 534 SER B C 1
ATOM 11171 O O . SER B 1 534 ? 22.656 -15.203 -3.123 1 82.81 534 SER B O 1
ATOM 11173 N N . LEU B 1 535 ? 22.312 -13.414 -1.869 1 79.5 535 LEU B N 1
ATOM 11174 C CA . LEU B 1 535 ? 23.281 -13.82 -0.854 1 79.5 535 LEU B CA 1
ATOM 11175 C C . LEU B 1 535 ? 22.797 -15.07 -0.117 1 79.5 535 LEU B C 1
ATOM 11177 O O . LEU B 1 535 ? 23.609 -15.93 0.24 1 79.5 535 LEU B O 1
ATOM 11181 N N . LEU B 1 536 ? 21.531 -15.172 -0.021 1 72.5 536 LEU B N 1
ATOM 11182 C CA . LEU B 1 536 ? 20.953 -16.312 0.691 1 72.5 536 LEU B CA 1
ATOM 11183 C C . LEU B 1 536 ? 20.922 -17.547 -0.197 1 72.5 536 LEU B C 1
ATOM 11185 O O . LEU B 1 536 ? 20.938 -18.672 0.302 1 72.5 536 LEU B O 1
ATOM 11189 N N . ASN B 1 537 ? 20.812 -17.281 -1.517 1 68 537 ASN B N 1
ATOM 11190 C CA . ASN B 1 537 ? 20.641 -18.406 -2.445 1 68 537 ASN B CA 1
ATOM 11191 C C . ASN B 1 537 ? 21.969 -18.859 -3.027 1 68 537 ASN B C 1
ATOM 11193 O O . ASN B 1 537 ? 22 -19.641 -3.982 1 68 537 ASN B O 1
ATOM 11197 N N . ILE B 1 538 ? 23.062 -18.438 -2.629 1 63.97 538 ILE B N 1
ATOM 11198 C CA . ILE B 1 538 ? 24.375 -18.766 -3.186 1 63.97 538 ILE B CA 1
ATOM 11199 C C . ILE B 1 538 ? 24.531 -20.281 -3.248 1 63.97 538 ILE B C 1
ATOM 11201 O O . ILE B 1 538 ? 25.078 -20.812 -4.215 1 63.97 538 ILE B O 1
ATOM 11205 N N . ASN B 1 539 ? 23.875 -21.031 -2.348 1 57.25 539 ASN B N 1
ATOM 11206 C CA . ASN B 1 539 ? 24.094 -22.469 -2.326 1 57.25 539 ASN B CA 1
ATOM 11207 C C . ASN B 1 539 ? 22.938 -23.234 -2.945 1 57.25 539 ASN B C 1
ATOM 11209 O O . ASN B 1 539 ? 22.859 -24.453 -2.85 1 57.25 539 ASN B O 1
ATOM 11213 N N . ARG B 1 540 ? 22.062 -22.469 -3.553 1 53.47 540 ARG B N 1
ATOM 11214 C CA . ARG B 1 540 ? 20.812 -23.094 -4 1 53.47 540 ARG B CA 1
ATOM 11215 C C . ARG B 1 540 ? 21.047 -23.969 -5.219 1 53.47 540 ARG B C 1
ATOM 11217 O O . ARG B 1 540 ? 20.484 -25.062 -5.312 1 53.47 540 ARG B O 1
ATOM 11224 N N . TYR B 1 541 ? 21.578 -23.594 -6.336 1 47.75 541 TYR B N 1
ATOM 11225 C CA . TYR B 1 541 ? 21.672 -24.359 -7.57 1 47.75 541 TYR B CA 1
ATOM 11226 C C . TYR B 1 541 ? 22.969 -25.156 -7.621 1 47.75 541 TYR B C 1
ATOM 11228 O O . TYR B 1 541 ? 23.234 -25.859 -8.602 1 47.75 541 TYR B O 1
ATOM 11236 N N . ASP B 1 542 ? 23.312 -25.922 -6.672 1 48.62 542 ASP B N 1
ATOM 11237 C CA . ASP B 1 542 ? 24.391 -26.906 -6.547 1 48.62 542 ASP B CA 1
ATOM 11238 C C . ASP B 1 542 ? 25.578 -26.531 -7.445 1 48.62 542 ASP B C 1
ATOM 11240 O O . ASP B 1 542 ? 26.469 -27.344 -7.664 1 48.62 542 ASP B O 1
ATOM 11244 N N . ASP B 1 543 ? 25.5 -25.656 -8.398 1 48.12 543 ASP B N 1
ATOM 11245 C CA . ASP B 1 543 ? 26.641 -25.516 -9.297 1 48.12 543 ASP B CA 1
ATOM 11246 C C . ASP B 1 543 ? 27.875 -25.016 -8.547 1 48.12 543 ASP B C 1
ATOM 11248 O O . ASP B 1 543 ? 27.781 -24.641 -7.375 1 48.12 543 ASP B O 1
ATOM 11252 N N . ASP B 1 544 ? 28.906 -25.016 -9.289 1 47.78 544 ASP B N 1
ATOM 11253 C CA . ASP B 1 544 ? 30.203 -24.531 -8.828 1 47.78 544 ASP B CA 1
ATOM 11254 C C . ASP B 1 544 ? 30.062 -23.25 -8.008 1 47.78 544 ASP B C 1
ATOM 11256 O O . ASP B 1 544 ? 29.594 -22.234 -8.508 1 47.78 544 ASP B O 1
ATOM 11260 N N . ASN B 1 545 ? 29.766 -23.359 -6.594 1 55.5 545 ASN B N 1
ATOM 11261 C CA . ASN B 1 545 ? 29.766 -22.359 -5.531 1 55.5 545 ASN B CA 1
ATOM 11262 C C . ASN B 1 545 ? 30.375 -21.031 -6.004 1 55.5 545 ASN B C 1
ATOM 11264 O O . ASN B 1 545 ? 29.953 -19.969 -5.574 1 55.5 545 ASN B O 1
ATOM 11268 N N . ASN B 1 546 ? 31.094 -21.219 -7.102 1 69.31 546 ASN B N 1
ATOM 11269 C CA . ASN B 1 546 ? 31.906 -20.062 -7.496 1 69.31 546 ASN B CA 1
ATOM 11270 C C . ASN B 1 546 ? 31.109 -19.078 -8.336 1 69.31 546 ASN B C 1
ATOM 11272 O O . ASN B 1 546 ? 31.266 -17.859 -8.203 1 69.31 546 ASN B O 1
ATOM 11276 N N . ILE B 1 547 ? 30.094 -19.578 -9.07 1 72.94 547 ILE B N 1
ATOM 11277 C CA . ILE B 1 547 ? 29.375 -18.672 -9.969 1 72.94 547 ILE B CA 1
ATOM 11278 C C . ILE B 1 547 ? 28.375 -17.844 -9.18 1 72.94 547 ILE B C 1
ATOM 11280 O O . ILE B 1 547 ? 28.25 -16.641 -9.383 1 72.94 547 ILE B O 1
ATOM 11284 N N . SER B 1 548 ? 27.688 -18.469 -8.273 1 74.56 548 SER B N 1
ATOM 11285 C CA . SER B 1 548 ? 26.719 -17.75 -7.449 1 74.56 548 SER B CA 1
ATOM 11286 C C . SER B 1 548 ? 27.406 -16.688 -6.594 1 74.56 548 SER B C 1
ATOM 11288 O O . SER B 1 548 ? 26.844 -15.609 -6.383 1 74.56 548 SER B O 1
ATOM 11290 N N . LYS B 1 549 ? 28.562 -17.031 -6.16 1 81.75 549 LYS B N 1
ATOM 11291 C CA . LYS B 1 549 ? 29.328 -16.062 -5.367 1 81.75 549 LYS B CA 1
ATOM 11292 C C . LYS B 1 549 ? 29.766 -14.883 -6.219 1 81.75 549 LYS B C 1
ATOM 11294 O O . LYS B 1 549 ? 29.734 -13.734 -5.766 1 81.75 549 LYS B O 1
ATOM 11299 N N . LYS B 1 550 ? 30.172 -15.188 -7.406 1 86.62 550 LYS B N 1
ATOM 11300 C CA . LYS B 1 550 ? 30.578 -14.125 -8.312 1 86.62 550 LYS B CA 1
ATOM 11301 C C . LYS B 1 550 ? 29.391 -13.219 -8.656 1 86.62 550 LYS B C 1
ATOM 11303 O O . LYS B 1 550 ? 29.547 -11.992 -8.711 1 86.62 550 LYS B O 1
ATOM 11308 N N . THR B 1 551 ? 28.297 -13.859 -8.914 1 88.31 551 THR B N 1
ATOM 11309 C CA . THR B 1 551 ? 27.078 -13.086 -9.203 1 88.31 551 THR B CA 1
ATOM 11310 C C . THR B 1 551 ? 26.734 -12.172 -8.039 1 88.31 551 THR B C 1
ATOM 11312 O O . THR B 1 551 ? 26.438 -10.984 -8.234 1 88.31 551 THR B O 1
ATOM 11315 N N . ALA B 1 552 ? 26.797 -12.695 -6.84 1 88.56 552 ALA B N 1
ATOM 11316 C CA . ALA B 1 552 ? 26.484 -11.914 -5.648 1 88.56 552 ALA B CA 1
ATOM 11317 C C . ALA B 1 552 ? 27.438 -10.727 -5.5 1 88.56 552 ALA B C 1
ATOM 11319 O O . ALA B 1 552 ? 27.031 -9.633 -5.102 1 88.56 552 ALA B O 1
ATOM 11320 N N . ASN B 1 553 ? 28.641 -10.922 -5.82 1 90.19 553 ASN B N 1
ATOM 11321 C CA . ASN B 1 553 ? 29.641 -9.859 -5.719 1 90.19 553 ASN B CA 1
ATOM 11322 C C . ASN B 1 553 ? 29.359 -8.742 -6.727 1 90.19 553 ASN B C 1
ATOM 11324 O O . ASN B 1 553 ? 29.5 -7.562 -6.402 1 90.19 553 ASN B O 1
ATOM 11328 N N . ILE B 1 554 ? 29.047 -9.133 -7.906 1 93.69 554 ILE B N 1
ATOM 11329 C CA . ILE B 1 554 ? 28.75 -8.148 -8.938 1 93.69 554 ILE B CA 1
ATOM 11330 C C . ILE B 1 554 ? 27.516 -7.344 -8.547 1 93.69 554 ILE B C 1
ATOM 11332 O O . ILE B 1 554 ? 27.469 -6.125 -8.727 1 93.69 554 ILE B O 1
ATOM 11336 N N . LEU B 1 555 ? 26.578 -8.039 -8.016 1 94.69 555 LEU B N 1
ATOM 11337 C CA . LEU B 1 555 ? 25.344 -7.379 -7.57 1 94.69 555 LEU B CA 1
ATOM 11338 C C . LEU B 1 555 ? 25.641 -6.41 -6.43 1 94.69 555 LEU B C 1
ATOM 11340 O O . LEU B 1 555 ? 25.062 -5.324 -6.371 1 94.69 555 LEU B O 1
ATOM 11344 N N . ASN B 1 556 ? 26.5 -6.797 -5.52 1 93.94 556 ASN B N 1
ATOM 11345 C CA . ASN B 1 556 ? 26.875 -5.934 -4.406 1 93.94 556 ASN B CA 1
ATOM 11346 C C . ASN B 1 556 ? 27.578 -4.676 -4.891 1 93.94 556 ASN B C 1
ATOM 11348 O O . ASN B 1 556 ? 27.328 -3.58 -4.387 1 93.94 556 ASN B O 1
ATOM 11352 N N . VAL B 1 557 ? 28.391 -4.82 -5.816 1 94.5 557 VAL B N 1
ATOM 11353 C CA . VAL B 1 557 ? 29.078 -3.67 -6.402 1 94.5 557 VAL B CA 1
ATOM 11354 C C . VAL B 1 557 ? 28.062 -2.752 -7.074 1 94.5 557 VAL B C 1
ATOM 11356 O O . VAL B 1 557 ? 28.141 -1.528 -6.957 1 94.5 557 VAL B O 1
ATOM 11359 N N . SER B 1 558 ? 27.141 -3.35 -7.793 1 96.5 558 SER B N 1
ATOM 11360 C CA . SER B 1 558 ? 26.078 -2.576 -8.422 1 96.5 558 SER B CA 1
ATOM 11361 C C . SER B 1 558 ? 25.281 -1.786 -7.391 1 96.5 558 SER B C 1
ATOM 11363 O O . SER B 1 558 ? 24.875 -0.652 -7.648 1 96.5 558 SER B O 1
ATOM 11365 N N . LEU B 1 559 ? 25.062 -2.404 -6.215 1 96.31 559 LEU B N 1
ATOM 11366 C CA . LEU B 1 559 ? 24.359 -1.729 -5.133 1 96.31 559 LEU B CA 1
ATOM 11367 C C . LEU B 1 559 ? 25.109 -0.479 -4.688 1 96.31 559 LEU B C 1
ATOM 11369 O O . LEU B 1 559 ? 24.5 0.561 -4.43 1 96.31 559 LEU B O 1
ATOM 11373 N N . THR B 1 560 ? 26.406 -0.563 -4.602 1 95.56 560 THR B N 1
ATOM 11374 C CA . THR B 1 560 ? 27.219 0.583 -4.23 1 95.56 560 THR B CA 1
ATOM 11375 C C . THR B 1 560 ? 27.078 1.704 -5.254 1 95.56 560 THR B C 1
ATOM 11377 O O . THR B 1 560 ? 26.922 2.871 -4.887 1 95.56 560 THR B O 1
ATOM 11380 N N . HIS B 1 561 ? 27.094 1.357 -6.492 1 95.38 561 HIS B N 1
ATOM 11381 C CA . HIS B 1 561 ? 26.969 2.359 -7.543 1 95.38 561 HIS B CA 1
ATOM 11382 C C . HIS B 1 561 ? 25.578 2.996 -7.535 1 95.38 561 HIS B C 1
ATOM 11384 O O . HIS B 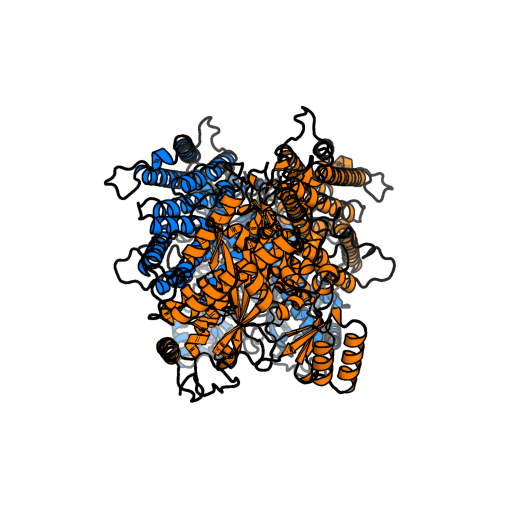1 561 ? 25.453 4.211 -7.715 1 95.38 561 HIS B O 1
ATOM 11390 N N . LEU B 1 562 ? 24.594 2.197 -7.355 1 96.62 562 LEU B N 1
ATOM 11391 C CA . LEU B 1 562 ? 23.219 2.672 -7.375 1 96.62 562 LEU B CA 1
ATOM 11392 C C . LEU B 1 562 ? 22.953 3.629 -6.219 1 96.62 562 LEU B C 1
ATOM 11394 O O . LEU B 1 562 ? 22.25 4.637 -6.383 1 96.62 562 LEU B O 1
ATOM 11398 N N . THR B 1 563 ? 23.516 3.328 -5.008 1 95.81 563 THR B N 1
ATOM 11399 C CA . THR B 1 563 ? 23.234 4.105 -3.805 1 95.81 563 THR B CA 1
ATOM 11400 C C . THR B 1 563 ? 24.297 5.18 -3.6 1 95.81 563 THR B C 1
ATOM 11402 O O . THR B 1 563 ? 24.141 6.062 -2.756 1 95.81 563 THR B O 1
ATOM 11405 N N . MET B 1 564 ? 25.375 5.016 -4.348 1 93.06 564 MET B N 1
ATOM 11406 C CA . MET B 1 564 ? 26.5 5.945 -4.25 1 93.06 564 MET B CA 1
ATOM 11407 C C . MET B 1 564 ? 27.094 5.945 -2.844 1 93.06 564 MET B C 1
ATOM 11409 O O . MET B 1 564 ? 27.531 6.984 -2.352 1 93.06 564 MET B O 1
ATOM 11413 N N . THR B 1 565 ? 26.922 4.82 -2.182 1 93.38 565 THR B N 1
ATOM 11414 C CA . THR B 1 565 ? 27.484 4.664 -0.846 1 93.38 565 THR B CA 1
ATOM 11415 C C . THR B 1 565 ? 28.953 4.246 -0.925 1 93.38 565 THR B C 1
ATOM 11417 O O . THR B 1 565 ? 29.359 3.252 -0.314 1 93.38 565 THR B O 1
ATOM 11420 N N . TYR B 1 566 ? 29.766 4.934 -1.607 1 88.81 566 TYR B N 1
ATOM 11421 C CA . TYR B 1 566 ? 31.172 4.613 -1.796 1 88.81 566 TYR B CA 1
ATOM 11422 C C . TYR B 1 566 ? 31.938 4.715 -0.48 1 88.81 566 TYR B C 1
ATOM 11424 O O . TYR B 1 566 ? 31.641 5.57 0.356 1 88.81 566 TYR B O 1
ATOM 11432 N N . PRO B 1 567 ? 32.969 3.781 -0.219 1 89.56 567 PRO B N 1
ATOM 11433 C CA . PRO B 1 567 ? 33.469 2.797 -1.19 1 89.56 567 PRO B CA 1
ATOM 11434 C C . PRO B 1 567 ? 32.625 1.523 -1.21 1 89.56 567 PRO B C 1
ATOM 11436 O O . PRO B 1 567 ? 32.688 0.741 -2.16 1 89.56 567 PRO B O 1
ATOM 11439 N N . GLY B 1 568 ? 31.828 1.381 -0.129 1 90.12 568 GLY B N 1
ATOM 11440 C CA . GLY B 1 568 ? 30.938 0.238 -0.033 1 90.12 568 GLY B CA 1
ATOM 11441 C C . GLY B 1 568 ? 31.609 -1.078 -0.368 1 90.12 568 GLY B C 1
ATOM 11442 O O . GLY B 1 568 ? 32.656 -1.406 0.196 1 90.12 568 GLY B O 1
ATOM 11443 N N . PHE B 1 569 ? 31.188 -1.79 -1.415 1 89.69 569 PHE B N 1
ATOM 11444 C CA . PHE B 1 569 ? 31.672 -3.115 -1.775 1 89.69 569 PHE B CA 1
ATOM 11445 C C . PHE B 1 569 ? 32.906 -3.01 -2.689 1 89.69 569 PHE B C 1
ATOM 11447 O O . PHE B 1 569 ? 33.469 -4.027 -3.062 1 89.69 569 PHE B O 1
ATOM 11454 N N . LEU B 1 570 ? 33.219 -1.802 -3.047 1 86.5 570 LEU B N 1
ATOM 11455 C CA . LEU B 1 570 ? 34.438 -1.603 -3.838 1 86.5 570 LEU B CA 1
ATOM 11456 C C . LEU B 1 570 ? 35.656 -1.516 -2.938 1 86.5 570 LEU B C 1
ATOM 11458 O O . LEU B 1 570 ? 36.781 -1.53 -3.424 1 86.5 570 LEU B O 1
ATOM 11462 N N . ASN B 1 571 ? 35.344 -1.492 -1.601 1 73.62 571 ASN B N 1
ATOM 11463 C CA . ASN B 1 571 ? 36.438 -1.407 -0.642 1 73.62 571 ASN B CA 1
ATOM 11464 C C . ASN B 1 571 ? 37.281 -2.686 -0.629 1 73.62 571 ASN B C 1
ATOM 11466 O O . ASN B 1 571 ? 36.719 -3.789 -0.624 1 73.62 571 ASN B O 1
ATOM 11470 N N . GLU B 1 572 ? 38.531 -2.625 -0.826 1 64.12 572 GLU B N 1
ATOM 11471 C CA . GLU B 1 572 ? 39.5 -3.719 -0.905 1 64.12 572 GLU B CA 1
ATOM 11472 C C . GLU B 1 572 ? 39.469 -4.551 0.375 1 64.12 572 GLU B C 1
ATOM 11474 O O . GLU B 1 572 ? 39.75 -5.75 0.343 1 64.12 572 GLU B O 1
ATOM 11479 N N . GLU B 1 573 ? 39.188 -3.926 1.438 1 63.53 573 GLU B N 1
ATOM 11480 C CA . GLU B 1 573 ? 39.219 -4.637 2.713 1 63.53 573 GLU B CA 1
ATOM 11481 C C . GLU B 1 573 ? 38.031 -5.594 2.842 1 63.53 573 GLU B C 1
ATOM 11483 O O . GLU B 1 573 ? 36.969 -5.348 2.273 1 63.53 573 GLU B O 1
ATOM 11488 N N . GLU B 1 574 ? 38.25 -6.766 3.324 1 64.75 574 GLU B N 1
ATOM 11489 C CA . GLU B 1 574 ? 37.281 -7.84 3.455 1 64.75 574 GLU B CA 1
ATOM 11490 C C . GLU B 1 574 ? 36.031 -7.363 4.191 1 64.75 574 GLU B C 1
ATOM 11492 O O . GLU B 1 574 ? 36.062 -7.098 5.395 1 64.75 574 GLU B O 1
ATOM 11497 N N . VAL B 1 575 ? 35.031 -6.832 3.471 1 71.62 575 VAL B N 1
ATOM 11498 C CA . VAL B 1 575 ? 33.781 -6.383 4.047 1 71.62 575 VAL B CA 1
ATOM 11499 C C . VAL B 1 575 ? 32.781 -7.555 4.117 1 71.62 575 VAL B C 1
ATOM 11501 O O . VAL B 1 575 ? 32.688 -8.328 3.166 1 71.62 575 VAL B O 1
ATOM 11504 N N . ASN B 1 576 ? 32.406 -7.824 5.355 1 83.31 576 ASN B N 1
ATOM 11505 C CA . ASN B 1 576 ? 31.312 -8.773 5.48 1 83.31 576 ASN B CA 1
ATOM 11506 C C . ASN B 1 576 ? 30.078 -8.312 4.695 1 83.31 576 ASN B C 1
ATOM 11508 O O . ASN B 1 576 ? 29.5 -7.27 4.996 1 83.31 576 ASN B O 1
ATOM 11512 N N . PRO B 1 577 ? 29.781 -8.961 3.639 1 86.25 577 PRO B N 1
ATOM 11513 C CA . PRO B 1 577 ? 28.719 -8.516 2.736 1 86.25 577 PRO B CA 1
ATOM 11514 C C . PRO B 1 577 ? 27.406 -8.242 3.461 1 86.25 577 PRO B C 1
ATOM 11516 O O . PRO B 1 577 ? 26.734 -7.246 3.182 1 86.25 577 PRO B O 1
ATOM 11519 N N . LEU B 1 578 ? 27.062 -9.078 4.402 1 84.31 578 LEU B N 1
ATOM 11520 C CA . LEU B 1 578 ? 25.797 -8.898 5.094 1 84.31 578 LEU B CA 1
ATOM 11521 C C . LEU B 1 578 ? 25.828 -7.656 5.977 1 84.31 578 LEU B C 1
ATOM 11523 O O . LEU B 1 578 ? 24.828 -6.934 6.066 1 84.31 578 LEU B O 1
ATOM 11527 N N . LYS B 1 579 ? 26.891 -7.41 6.617 1 86.88 579 LYS B N 1
ATOM 11528 C CA . LYS B 1 579 ? 27.031 -6.227 7.465 1 86.88 579 LYS B CA 1
ATOM 11529 C C . LYS B 1 579 ? 26.938 -4.945 6.637 1 86.88 579 LYS B C 1
ATOM 11531 O O . LYS B 1 579 ? 26.328 -3.965 7.07 1 86.88 579 LYS B O 1
ATOM 11536 N N . GLU B 1 580 ? 27.516 -4.969 5.527 1 91.19 580 GLU B N 1
ATOM 11537 C CA . GLU B 1 580 ? 27.484 -3.795 4.656 1 91.19 580 GLU B CA 1
ATOM 11538 C C . GLU B 1 580 ? 26.078 -3.551 4.121 1 91.19 580 GLU B C 1
ATOM 11540 O O . GLU B 1 580 ? 25.609 -2.408 4.062 1 91.19 580 GLU B O 1
ATOM 11545 N N . VAL B 1 581 ? 25.422 -4.633 3.73 1 92.75 581 VAL B N 1
ATOM 11546 C CA . VAL B 1 581 ? 24.062 -4.496 3.219 1 92.75 581 VAL B CA 1
ATOM 11547 C C . VAL B 1 581 ? 23.156 -3.934 4.309 1 92.75 581 VAL B C 1
ATOM 11549 O O . VAL B 1 581 ? 22.328 -3.062 4.043 1 92.75 581 VAL B O 1
ATOM 11552 N N . VAL B 1 582 ? 23.359 -4.375 5.52 1 91.62 582 VAL B N 1
ATOM 11553 C CA . VAL B 1 582 ? 22.547 -3.91 6.637 1 91.62 582 VAL B CA 1
ATOM 11554 C C . VAL B 1 582 ? 22.828 -2.434 6.906 1 91.62 582 VAL B C 1
ATOM 11556 O O . VAL B 1 582 ? 21.922 -1.667 7.223 1 91.62 582 VAL B O 1
ATOM 11559 N N . ALA B 1 583 ? 24.047 -2.049 6.762 1 92.5 583 ALA B N 1
ATOM 11560 C CA . ALA B 1 583 ? 24.406 -0.644 6.93 1 92.5 583 ALA B CA 1
ATOM 11561 C C . ALA B 1 583 ? 23.734 0.227 5.875 1 92.5 583 ALA B C 1
ATOM 11563 O O . ALA B 1 583 ? 23.281 1.338 6.176 1 92.5 583 ALA B O 1
ATOM 11564 N N . VAL B 1 584 ? 23.641 -0.25 4.688 1 95 584 VAL B N 1
ATOM 11565 C CA . VAL B 1 584 ? 23 0.482 3.598 1 95 584 VAL B CA 1
ATOM 11566 C C . VAL B 1 584 ? 21.5 0.577 3.848 1 95 584 VAL B C 1
ATOM 11568 O O . VAL B 1 584 ? 20.844 1.53 3.41 1 95 584 VAL B O 1
ATOM 11571 N N . ILE B 1 585 ? 20.969 -0.371 4.617 1 95.62 585 ILE B N 1
ATOM 11572 C CA . ILE B 1 585 ? 19.531 -0.37 4.93 1 95.62 585 ILE B CA 1
ATOM 11573 C C . ILE B 1 585 ? 19.266 0.601 6.078 1 95.62 585 ILE B C 1
ATOM 11575 O O . ILE B 1 585 ? 18.406 1.48 5.965 1 95.62 585 ILE B O 1
ATOM 11579 N N . LYS B 1 586 ? 20.062 0.522 7.137 1 93 586 LYS B N 1
ATOM 11580 C CA . LYS B 1 586 ? 19.641 1.07 8.422 1 93 586 LYS B CA 1
ATOM 11581 C C . LYS B 1 586 ? 20.375 2.367 8.742 1 93 586 LYS B C 1
ATOM 11583 O O . LYS B 1 586 ? 19.875 3.195 9.508 1 93 586 LYS B O 1
ATOM 11588 N N . ASP B 1 587 ? 21.578 2.609 8.227 1 91.94 587 ASP B N 1
ATOM 11589 C CA . ASP B 1 587 ? 22.406 3.729 8.656 1 91.94 587 ASP B CA 1
ATOM 11590 C C . ASP B 1 587 ? 21.891 5.047 8.086 1 91.94 587 ASP B C 1
ATOM 11592 O O . ASP B 1 587 ? 22.109 5.344 6.906 1 91.94 587 ASP B O 1
ATOM 11596 N N . THR B 1 588 ? 21.359 5.855 8.867 1 89 588 THR B N 1
ATOM 11597 C CA . THR B 1 588 ? 20.781 7.121 8.438 1 89 588 THR B CA 1
ATOM 11598 C C . THR B 1 588 ? 21.859 8.148 8.148 1 89 588 THR B C 1
ATOM 11600 O O . THR B 1 588 ? 21.609 9.148 7.473 1 89 588 THR B O 1
ATOM 11603 N N . ASN B 1 589 ? 23.062 7.918 8.664 1 88.19 589 ASN B N 1
ATOM 11604 C CA . ASN B 1 589 ? 24.156 8.875 8.492 1 88.19 589 ASN B CA 1
ATOM 11605 C C . ASN B 1 589 ? 24.969 8.586 7.23 1 88.19 589 ASN B C 1
ATOM 11607 O O . ASN B 1 589 ? 25.781 9.406 6.809 1 88.19 589 ASN B O 1
ATOM 11611 N N . LYS B 1 590 ? 24.734 7.426 6.746 1 91.56 590 LYS B N 1
ATOM 11612 C CA . LYS B 1 590 ? 25.391 7.086 5.488 1 91.56 590 LYS B CA 1
ATOM 11613 C C . LYS B 1 590 ? 24.641 7.668 4.297 1 91.56 590 LYS B C 1
ATOM 11615 O O . LYS B 1 590 ? 23.594 7.148 3.908 1 91.56 590 LYS B O 1
ATOM 11620 N N . VAL B 1 591 ? 25.25 8.664 3.689 1 92.25 591 VAL B N 1
ATOM 11621 C CA . VAL B 1 591 ? 24.594 9.328 2.562 1 92.25 591 VAL B CA 1
ATOM 11622 C C . VAL B 1 591 ? 24.359 8.32 1.441 1 92.25 591 VAL B C 1
ATOM 11624 O O . VAL B 1 591 ? 25.266 7.586 1.051 1 92.25 591 VAL B O 1
ATOM 11627 N N . GLY B 1 592 ? 23.109 8.258 1.043 1 93.56 592 GLY B N 1
ATOM 11628 C CA . GLY B 1 592 ? 22.766 7.34 -0.034 1 93.56 592 GLY B CA 1
ATOM 11629 C C . GLY B 1 592 ? 22.078 6.078 0.453 1 93.56 592 GLY B C 1
ATOM 11630 O O . GLY B 1 592 ? 21.484 5.344 -0.338 1 93.56 592 GLY B O 1
ATOM 11631 N N . SER B 1 593 ? 22.172 5.785 1.745 1 95.88 593 SER B N 1
ATOM 11632 C CA . SER B 1 593 ? 21.5 4.613 2.301 1 95.88 593 SER B CA 1
ATOM 11633 C C . SER B 1 593 ? 19.984 4.746 2.199 1 95.88 593 SER B C 1
ATOM 11635 O O . SER B 1 593 ? 19.469 5.824 1.903 1 95.88 593 SER B O 1
ATOM 11637 N N . LEU B 1 594 ? 19.344 3.635 2.375 1 97.31 594 LEU B N 1
ATOM 11638 C CA . LEU B 1 594 ? 17.891 3.623 2.307 1 97.31 594 LEU B CA 1
ATOM 11639 C C . LEU B 1 594 ? 17.281 4.473 3.42 1 97.31 594 LEU B C 1
ATOM 11641 O O . LEU B 1 594 ? 16.359 5.25 3.18 1 97.31 594 LEU B O 1
ATOM 11645 N N . SER B 1 595 ? 17.797 4.355 4.617 1 95.5 595 SER B N 1
ATOM 11646 C CA . SER B 1 595 ? 17.297 5.137 5.742 1 95.5 595 SER B CA 1
ATOM 11647 C C . SER B 1 595 ? 17.562 6.625 5.547 1 95.5 595 SER B C 1
ATOM 11649 O O . SER B 1 595 ? 16.75 7.465 5.938 1 95.5 595 SER B O 1
ATOM 11651 N N . PHE B 1 596 ? 18.688 6.957 4.984 1 93.69 596 PHE B N 1
ATOM 11652 C CA . PHE B 1 596 ? 18.984 8.344 4.656 1 93.69 596 PHE B CA 1
ATOM 11653 C C . PHE B 1 596 ? 17.969 8.883 3.641 1 93.69 596 PHE B C 1
ATOM 11655 O O . PHE B 1 596 ? 17.438 9.977 3.812 1 93.69 596 PHE B O 1
ATOM 11662 N N . THR B 1 597 ? 17.75 8.156 2.637 1 96 597 THR B N 1
ATOM 11663 C CA . THR B 1 597 ? 16.797 8.555 1.593 1 96 597 THR B CA 1
ATOM 11664 C C . THR B 1 597 ? 15.398 8.742 2.17 1 96 597 THR B C 1
ATOM 11666 O O . THR B 1 597 ? 14.703 9.688 1.812 1 96 597 THR B O 1
ATOM 11669 N N . LEU B 1 598 ? 15.031 7.84 3.049 1 94.88 598 LEU B N 1
ATOM 11670 C CA . LEU B 1 598 ? 13.711 7.93 3.668 1 94.88 598 LEU B CA 1
ATOM 11671 C C . LEU B 1 598 ? 13.617 9.148 4.574 1 94.88 598 LEU B C 1
ATOM 11673 O O . LEU B 1 598 ? 12.555 9.758 4.695 1 94.88 598 LEU B O 1
ATOM 11677 N N . SER B 1 599 ? 14.695 9.508 5.172 1 89.56 599 SER B N 1
ATOM 11678 C CA . SER B 1 599 ? 14.711 10.719 5.984 1 89.56 599 SER B CA 1
ATOM 11679 C C . SER B 1 599 ? 14.539 11.969 5.121 1 89.56 599 SER B C 1
ATOM 11681 O O . SER B 1 599 ? 13.836 12.906 5.508 1 89.56 599 SER B O 1
ATOM 11683 N N . MET B 1 600 ? 15.172 11.945 3.998 1 90.31 600 MET B N 1
ATOM 11684 C CA . MET B 1 600 ? 15.008 13.062 3.068 1 90.31 600 MET B CA 1
ATOM 11685 C C . MET B 1 600 ? 13.578 13.133 2.547 1 90.31 600 MET B C 1
ATOM 11687 O O . MET B 1 600 ? 13.016 14.219 2.424 1 90.31 600 MET B O 1
ATOM 11691 N N . LEU B 1 601 ? 13.062 11.977 2.26 1 92.06 601 LEU B N 1
ATOM 11692 C CA . LEU B 1 601 ? 11.68 11.898 1.811 1 92.06 601 LEU B CA 1
ATOM 11693 C C . LEU B 1 601 ? 10.727 12.445 2.873 1 92.06 601 LEU B C 1
ATOM 11695 O O . LEU B 1 601 ? 9.766 13.141 2.551 1 92.06 601 LEU B O 1
ATOM 11699 N N . SER B 1 602 ? 11.008 12.141 4.098 1 84.38 602 SER B N 1
ATOM 11700 C CA . SER B 1 602 ? 10.18 12.602 5.211 1 84.38 602 SER B CA 1
ATOM 11701 C C . SER B 1 602 ? 10.203 14.125 5.316 1 84.38 602 SER B C 1
ATOM 11703 O O . SER B 1 602 ? 9.172 14.75 5.555 1 84.38 602 SER B O 1
ATOM 11705 N N . ASN B 1 603 ? 11.352 14.664 5.094 1 78 603 ASN B N 1
ATOM 11706 C CA . ASN B 1 603 ? 11.492 16.109 5.148 1 78 603 ASN B CA 1
ATOM 11707 C C . ASN B 1 603 ? 10.688 16.797 4.051 1 78 603 ASN B C 1
ATOM 11709 O O . ASN B 1 603 ? 10.055 17.828 4.293 1 78 603 ASN B O 1
ATOM 11713 N N . ILE B 1 604 ? 10.703 16.266 2.963 1 85 604 ILE B N 1
ATOM 11714 C CA . ILE B 1 604 ? 9.984 16.844 1.828 1 85 604 ILE B CA 1
ATOM 11715 C C . ILE B 1 604 ? 8.484 16.672 2.025 1 85 604 ILE B C 1
ATOM 11717 O O . ILE B 1 604 ? 7.707 17.578 1.749 1 85 604 ILE B O 1
ATOM 11721 N N . ASN B 1 605 ? 8.117 15.5 2.475 1 81 605 ASN B N 1
ATOM 11722 C CA . ASN B 1 605 ? 6.703 15.211 2.68 1 81 605 ASN B CA 1
ATOM 11723 C C . ASN B 1 605 ? 6.066 16.203 3.652 1 81 605 ASN B C 1
ATOM 11725 O O . ASN B 1 605 ? 4.914 16.594 3.479 1 81 605 ASN B O 1
ATOM 11729 N N . ALA B 1 606 ? 6.758 16.578 4.633 1 69.62 606 ALA B N 1
ATOM 11730 C CA . ALA B 1 606 ? 6.262 17.547 5.602 1 69.62 606 ALA B CA 1
ATOM 11731 C C . ALA B 1 606 ? 5.945 18.891 4.926 1 69.62 606 ALA B C 1
ATOM 11733 O O . ALA B 1 606 ? 5.004 19.578 5.316 1 69.62 606 ALA B O 1
ATOM 11734 N N . ASN B 1 607 ? 6.668 19.109 3.844 1 70.94 607 ASN B N 1
ATOM 11735 C CA . ASN B 1 607 ? 6.527 20.391 3.162 1 70.94 607 ASN B CA 1
ATOM 11736 C C . ASN B 1 607 ? 5.375 20.375 2.16 1 70.94 607 ASN B C 1
ATOM 11738 O O . ASN B 1 607 ? 4.859 21.438 1.781 1 70.94 607 ASN B O 1
ATOM 11742 N N . VAL B 1 608 ? 4.969 19.188 1.756 1 77 608 VAL B N 1
ATOM 11743 C CA . VAL B 1 608 ? 3.936 19.125 0.725 1 77 608 VAL B CA 1
ATOM 11744 C C . VAL B 1 608 ? 2.66 18.516 1.305 1 77 608 VAL B C 1
ATOM 11746 O O . VAL B 1 608 ? 1.746 18.156 0.561 1 77 608 VAL B O 1
ATOM 11749 N N . LYS B 1 609 ? 2.551 18.422 2.529 1 68.62 609 LYS B N 1
ATOM 11750 C CA . LYS B 1 609 ? 1.448 17.766 3.23 1 68.62 609 LYS B CA 1
ATOM 11751 C C . LYS B 1 609 ? 0.104 18.359 2.801 1 68.62 609 LYS B C 1
ATOM 11753 O O . LYS B 1 609 ? -0.875 17.625 2.65 1 68.62 609 LYS B O 1
ATOM 11758 N N . ASN B 1 610 ? 0.04 19.562 2.564 1 63.84 610 ASN B N 1
ATOM 11759 C CA . ASN B 1 610 ? -1.216 20.25 2.264 1 63.84 610 ASN B CA 1
ATOM 11760 C C . ASN B 1 610 ? -1.73 19.891 0.873 1 63.84 610 ASN B C 1
ATOM 11762 O O . ASN B 1 610 ? -2.9 20.109 0.56 1 63.84 610 ASN B O 1
ATOM 11766 N N . LEU B 1 611 ? -0.852 19.344 0.033 1 72.12 611 LEU B N 1
ATOM 11767 C CA . LEU B 1 611 ? -1.239 18.969 -1.321 1 72.12 611 LEU B CA 1
ATOM 11768 C C . LEU B 1 611 ? -1.723 17.516 -1.362 1 72.12 611 LEU B C 1
ATOM 11770 O O . LEU B 1 611 ? -2.385 17.109 -2.318 1 72.12 611 LEU B O 1
ATOM 11774 N N . LEU B 1 612 ? -1.402 16.828 -0.309 1 75.81 612 LEU B N 1
ATOM 11775 C CA . LEU B 1 612 ? -1.676 15.398 -0.321 1 75.81 612 LEU B CA 1
ATOM 11776 C C . LEU B 1 612 ? -3.02 15.094 0.335 1 75.81 612 LEU B C 1
ATOM 11778 O O . LEU B 1 612 ? -3.494 15.867 1.17 1 75.81 612 LEU B O 1
ATOM 11782 N N . THR B 1 613 ? -3.65 14.07 -0.143 1 74.62 613 THR B N 1
ATOM 11783 C CA . THR B 1 613 ? -4.879 13.609 0.49 1 74.62 613 THR B CA 1
ATOM 11784 C C . THR B 1 613 ? -4.598 13.086 1.896 1 74.62 613 THR B C 1
ATOM 11786 O O . THR B 1 613 ? -3.461 12.742 2.221 1 74.62 613 THR B O 1
ATOM 11789 N N . MET B 1 614 ? -5.582 13.094 2.689 1 69.69 614 MET B N 1
ATOM 11790 C CA . MET B 1 614 ? -5.465 12.562 4.047 1 69.69 614 MET B CA 1
ATOM 11791 C C . MET B 1 614 ? -5.027 11.102 4.027 1 69.69 614 MET B C 1
ATOM 11793 O O . MET B 1 614 ? -4.27 10.664 4.895 1 69.69 614 MET B O 1
ATOM 11797 N N . GLU B 1 615 ? -5.535 10.406 3.018 1 77.81 615 GLU B N 1
ATOM 11798 C CA . GLU B 1 615 ? -5.152 9 2.867 1 77.81 615 GLU B CA 1
ATOM 11799 C C . GLU B 1 615 ? -3.648 8.859 2.66 1 77.81 615 GLU B C 1
ATOM 11801 O O . GLU B 1 615 ? -3.02 7.965 3.232 1 77.81 615 GLU B O 1
ATOM 11806 N N . ALA B 1 616 ? -3.105 9.688 1.837 1 82.94 616 ALA B N 1
ATOM 11807 C CA . ALA B 1 616 ? -1.676 9.641 1.545 1 82.94 616 ALA B CA 1
ATOM 11808 C C . ALA B 1 616 ? -0.851 9.953 2.791 1 82.94 616 ALA B C 1
ATOM 11810 O O . ALA B 1 616 ? 0.163 9.297 3.051 1 82.94 616 ALA B O 1
ATOM 11811 N N . TRP B 1 617 ? -1.356 10.836 3.555 1 74.5 617 TRP B N 1
ATOM 11812 C CA . TRP B 1 617 ? -0.65 11.227 4.77 1 74.5 617 TRP B CA 1
ATOM 11813 C C . TRP B 1 617 ? -0.651 10.102 5.793 1 74.5 617 TRP B C 1
ATOM 11815 O O . TRP B 1 617 ? 0.37 9.828 6.426 1 74.5 617 TRP B O 1
ATOM 11825 N N . ARG B 1 618 ? -1.724 9.523 5.926 1 75.81 618 ARG B N 1
ATOM 11826 C CA . ARG B 1 618 ? -1.853 8.43 6.883 1 75.81 618 ARG B CA 1
ATOM 11827 C C . ARG B 1 618 ? -0.918 7.273 6.527 1 75.81 618 ARG B C 1
ATOM 11829 O O . ARG B 1 618 ? -0.279 6.691 7.406 1 75.81 618 ARG B O 1
ATOM 11836 N N . ILE B 1 619 ? -0.855 6.949 5.289 1 84.5 619 ILE B N 1
ATOM 11837 C CA . ILE B 1 619 ? 0.002 5.863 4.824 1 84.5 619 ILE B CA 1
ATOM 11838 C C . ILE B 1 619 ? 1.465 6.211 5.094 1 84.5 619 ILE B C 1
ATOM 11840 O O . ILE B 1 619 ? 2.24 5.363 5.539 1 84.5 619 ILE B O 1
ATOM 11844 N N . TYR B 1 620 ? 1.775 7.406 4.828 1 85.25 620 TYR B N 1
ATOM 11845 C CA . TYR B 1 620 ? 3.16 7.82 5.023 1 85.25 620 TYR B CA 1
ATOM 11846 C C . TYR B 1 620 ? 3.543 7.773 6.496 1 85.25 620 TYR B C 1
ATOM 11848 O O . TYR B 1 620 ? 4.648 7.348 6.844 1 85.25 620 TYR B O 1
ATOM 11856 N N . GLU B 1 621 ? 2.611 8.211 7.371 1 77 621 GLU B N 1
ATOM 11857 C CA . GLU B 1 621 ? 2.873 8.188 8.805 1 77 621 GLU B CA 1
ATOM 11858 C C . GLU B 1 621 ? 3.055 6.758 9.312 1 77 621 GLU B C 1
ATOM 11860 O O . GLU B 1 621 ? 3.924 6.492 10.141 1 77 621 GLU B O 1
ATOM 11865 N N . ARG B 1 622 ? 2.234 5.926 8.82 1 82 622 ARG B N 1
ATOM 11866 C CA . ARG B 1 622 ? 2.359 4.52 9.18 1 82 622 ARG B CA 1
ATOM 11867 C C . ARG B 1 622 ? 3.691 3.947 8.711 1 82 622 ARG B C 1
ATOM 11869 O O . ARG B 1 622 ? 4.332 3.18 9.422 1 82 622 ARG B O 1
ATOM 11876 N N . MET B 1 623 ? 4.09 4.246 7.512 1 91 623 MET B N 1
ATOM 11877 C CA . MET B 1 623 ? 5.363 3.811 6.945 1 91 623 MET B CA 1
ATOM 11878 C C . MET B 1 623 ? 6.531 4.266 7.816 1 91 623 MET B C 1
ATOM 11880 O O . MET B 1 623 ? 7.426 3.477 8.125 1 91 623 MET B O 1
ATOM 11884 N N . GLN B 1 624 ? 6.484 5.543 8.234 1 85.19 624 GLN B N 1
ATOM 11885 C CA . GLN B 1 624 ? 7.562 6.109 9.039 1 85.19 624 GLN B CA 1
ATOM 11886 C C . GLN B 1 624 ? 7.641 5.43 10.406 1 85.19 624 GLN B C 1
ATOM 11888 O O . GLN B 1 624 ? 8.727 5.121 10.891 1 85.19 624 GLN B O 1
ATOM 11893 N N . LYS B 1 625 ? 6.492 5.215 10.945 1 81.75 625 LYS B N 1
ATOM 11894 C CA . LYS B 1 625 ? 6.438 4.566 12.25 1 81.75 625 LYS B CA 1
ATOM 11895 C C . LYS B 1 625 ? 7.008 3.154 12.188 1 81.75 625 LYS B C 1
ATOM 11897 O O . LYS B 1 625 ? 7.836 2.779 13.023 1 81.75 625 LYS B O 1
ATOM 11902 N N . ASP B 1 626 ? 6.594 2.371 11.234 1 88.12 626 ASP B N 1
ATOM 11903 C CA . ASP B 1 626 ? 7.066 0.996 11.094 1 88.12 626 ASP B CA 1
ATOM 11904 C C . ASP B 1 626 ? 8.562 0.954 10.805 1 88.12 626 ASP B C 1
ATOM 11906 O O . ASP B 1 626 ? 9.281 0.097 11.328 1 88.12 626 ASP B O 1
ATOM 11910 N N . TRP B 1 627 ? 9.039 1.828 9.961 1 90.62 627 TRP B N 1
ATOM 11911 C CA . TRP B 1 627 ? 10.453 1.856 9.609 1 90.62 627 TRP B CA 1
ATOM 11912 C C . TRP B 1 627 ? 11.305 2.248 10.812 1 90.62 627 TRP B C 1
ATOM 11914 O O . TRP B 1 627 ? 12.391 1.697 11.023 1 90.62 627 TRP B O 1
ATOM 11924 N N . PHE B 1 628 ? 10.781 3.215 11.594 1 83.31 628 PHE B N 1
ATOM 11925 C CA . PHE B 1 628 ? 11.477 3.643 12.797 1 83.31 628 PHE B CA 1
ATOM 11926 C C . PHE B 1 628 ? 11.609 2.488 13.789 1 83.31 628 PHE B C 1
ATOM 11928 O O . PHE B 1 628 ? 12.68 2.264 14.352 1 83.31 628 PHE B O 1
ATOM 11935 N N . ASN B 1 629 ? 10.555 1.728 13.953 1 84.88 629 ASN B N 1
ATOM 11936 C CA . ASN B 1 629 ? 10.562 0.563 14.828 1 84.88 629 ASN B CA 1
ATOM 11937 C C . ASN B 1 629 ? 11.539 -0.503 14.336 1 84.88 629 ASN B C 1
ATOM 11939 O O . ASN B 1 629 ? 12.234 -1.132 15.133 1 84.88 629 ASN B O 1
ATOM 11943 N N . TYR B 1 630 ? 11.594 -0.681 13.125 1 90.12 630 TYR B N 1
ATOM 11944 C CA . TYR B 1 630 ? 12.516 -1.639 12.523 1 90.12 630 TYR B CA 1
ATOM 11945 C C . TYR B 1 630 ? 13.969 -1.228 12.758 1 90.12 630 TYR B C 1
ATOM 11947 O O . TYR B 1 630 ? 14.805 -2.059 13.125 1 90.12 630 TYR B O 1
ATOM 11955 N N . ASN B 1 631 ? 14.242 0.026 12.516 1 87.31 631 ASN B N 1
ATOM 11956 C CA . ASN B 1 631 ? 15.609 0.517 12.656 1 87.31 631 ASN B CA 1
ATOM 11957 C C . ASN B 1 631 ? 16.094 0.426 14.102 1 87.31 631 ASN B C 1
ATOM 11959 O O . ASN B 1 631 ? 17.281 0.259 14.352 1 87.31 631 ASN B O 1
ATOM 11963 N N . LYS B 1 632 ? 15.141 0.451 15.039 1 81.06 632 LYS B N 1
ATOM 11964 C CA . LYS B 1 632 ? 15.5 0.412 16.453 1 81.06 632 LYS B CA 1
ATOM 11965 C C . LYS B 1 632 ? 15.695 -1.024 16.922 1 81.06 632 LYS B C 1
ATOM 11967 O O . LYS B 1 632 ? 16.469 -1.274 17.859 1 81.06 632 LYS B O 1
ATOM 11972 N N . ARG B 1 633 ? 15.055 -1.969 16.25 1 78.69 633 ARG B N 1
ATOM 11973 C CA . ARG B 1 633 ? 15.117 -3.373 16.641 1 78.69 633 ARG B CA 1
ATOM 11974 C C . ARG B 1 633 ? 16.391 -4.027 16.125 1 78.69 633 ARG B C 1
ATOM 11976 O O . ARG B 1 633 ? 16.906 -3.666 15.062 1 78.69 633 ARG B O 1
ATOM 11983 N N . THR B 1 634 ? 16.953 -4.812 17.016 1 75.62 634 THR B N 1
ATOM 11984 C CA . THR B 1 634 ? 18.062 -5.648 16.547 1 75.62 634 THR B CA 1
ATOM 11985 C C . THR B 1 634 ? 17.531 -6.832 15.742 1 75.62 634 THR B C 1
ATOM 11987 O O . THR B 1 634 ? 16.734 -7.633 16.25 1 75.62 634 THR B O 1
ATOM 11990 N N . VAL B 1 635 ? 17.656 -6.742 14.484 1 69.81 635 VAL B N 1
ATOM 11991 C CA . VAL B 1 635 ? 17.172 -7.793 13.594 1 69.81 635 VAL B CA 1
ATOM 11992 C C . VAL B 1 635 ? 18.297 -8.766 13.273 1 69.81 635 VAL B C 1
ATOM 11994 O O . VAL B 1 635 ? 19.359 -8.352 12.805 1 69.81 635 VAL B O 1
ATOM 11997 N N . ILE B 1 636 ? 18.078 -9.977 13.547 1 62.5 636 ILE B N 1
ATOM 11998 C CA . ILE B 1 636 ? 19.141 -10.969 13.445 1 62.5 636 ILE B CA 1
ATOM 11999 C C . ILE B 1 636 ? 18.984 -11.766 12.148 1 62.5 636 ILE B C 1
ATOM 12001 O O . ILE B 1 636 ? 19.969 -12.133 11.516 1 62.5 636 ILE B O 1
ATOM 12005 N N . SER B 1 637 ? 17.781 -11.867 11.664 1 73.38 637 SER B N 1
ATOM 12006 C CA . SER B 1 637 ? 17.609 -12.805 10.562 1 73.38 637 SER B CA 1
ATOM 12007 C C . SER B 1 637 ? 17.453 -12.078 9.234 1 73.38 637 SER B C 1
ATOM 12009 O O . SER B 1 637 ? 16.797 -11.047 9.164 1 73.38 637 SER B O 1
ATOM 12011 N N . ASN B 1 638 ? 18.188 -12.516 8.195 1 76.62 638 ASN B N 1
ATOM 12012 C CA . ASN B 1 638 ? 18.078 -12.008 6.832 1 76.62 638 ASN B CA 1
ATOM 12013 C C . ASN B 1 638 ? 16.625 -12.023 6.34 1 76.62 638 ASN B C 1
ATOM 12015 O O . ASN B 1 638 ? 16.203 -11.133 5.605 1 76.62 638 ASN B O 1
ATOM 12019 N N . ARG B 1 639 ? 15.992 -12.953 6.879 1 73.62 639 ARG B N 1
ATOM 12020 C CA . ARG B 1 639 ? 14.594 -13.078 6.492 1 73.62 639 ARG B CA 1
ATOM 12021 C C . ARG B 1 639 ? 13.773 -11.898 7.008 1 73.62 639 ARG B C 1
ATOM 12023 O O . ARG B 1 639 ? 12.891 -11.398 6.309 1 73.62 639 ARG B O 1
ATOM 12030 N N . GLU B 1 640 ? 14.062 -11.547 8.156 1 82.31 640 GLU B N 1
ATOM 12031 C CA . GLU B 1 640 ? 13.344 -10.422 8.742 1 82.31 640 GLU B CA 1
ATOM 12032 C C . GLU B 1 640 ? 13.617 -9.125 7.977 1 82.31 640 GLU B C 1
ATOM 12034 O O . GLU B 1 640 ? 12.719 -8.305 7.801 1 82.31 640 GLU B O 1
ATOM 12039 N N . HIS B 1 641 ? 14.875 -8.977 7.535 1 89.75 641 HIS B N 1
ATOM 12040 C CA . HIS B 1 641 ? 15.203 -7.809 6.719 1 89.75 641 HIS B CA 1
ATOM 12041 C C . HIS B 1 641 ? 14.398 -7.797 5.426 1 89.75 641 HIS B C 1
ATOM 12043 O O . HIS B 1 641 ? 13.867 -6.754 5.031 1 89.75 641 HIS B O 1
ATOM 12049 N N . ILE B 1 642 ? 14.273 -8.922 4.82 1 88.06 642 ILE B N 1
ATOM 12050 C CA . ILE B 1 642 ? 13.547 -9.031 3.561 1 88.06 642 ILE B CA 1
ATOM 12051 C C . ILE B 1 642 ? 12.07 -8.727 3.787 1 88.06 642 ILE B C 1
ATOM 12053 O O . ILE B 1 642 ? 11.453 -8.008 3 1 88.06 642 ILE B O 1
ATOM 12057 N N . ASN B 1 643 ? 11.531 -9.211 4.871 1 85.25 643 ASN B N 1
ATOM 12058 C CA . ASN B 1 643 ? 10.133 -8.961 5.195 1 85.25 643 ASN B CA 1
ATOM 12059 C C . ASN B 1 643 ? 9.859 -7.477 5.41 1 85.25 643 ASN B C 1
ATOM 12061 O O . ASN B 1 643 ? 8.812 -6.965 5 1 85.25 643 ASN B O 1
ATOM 12065 N N . GLU B 1 644 ? 10.75 -6.848 6.098 1 91.31 644 GLU B N 1
ATOM 12066 C CA . GLU B 1 644 ? 10.594 -5.418 6.355 1 91.31 644 GLU B CA 1
ATOM 12067 C C . GLU B 1 644 ? 10.695 -4.609 5.066 1 91.31 644 GLU B C 1
ATOM 12069 O O . GLU B 1 644 ? 10 -3.605 4.902 1 91.31 644 GLU B O 1
ATOM 12074 N N . LEU B 1 645 ? 11.586 -5.039 4.211 1 93.94 645 LEU B N 1
ATOM 12075 C CA . LEU B 1 645 ? 11.703 -4.371 2.92 1 93.94 645 LEU B CA 1
ATOM 12076 C C . LEU B 1 645 ? 10.445 -4.566 2.084 1 93.94 645 LEU B C 1
ATOM 12078 O O . LEU B 1 645 ? 10.008 -3.648 1.385 1 93.94 645 LEU B O 1
ATOM 12082 N N . ASP B 1 646 ? 9.875 -5.723 2.168 1 89.62 646 ASP B N 1
ATOM 12083 C CA . ASP B 1 646 ? 8.617 -5.984 1.479 1 89.62 646 ASP B CA 1
ATOM 12084 C C . ASP B 1 646 ? 7.508 -5.074 1.997 1 89.62 646 ASP B C 1
ATOM 12086 O O . ASP B 1 646 ? 6.723 -4.535 1.213 1 89.62 646 ASP B O 1
ATOM 12090 N N . ASN B 1 647 ? 7.434 -4.93 3.246 1 91.56 647 ASN B N 1
ATOM 12091 C CA . ASN B 1 647 ? 6.441 -4.043 3.85 1 91.56 647 ASN B CA 1
ATOM 12092 C C . ASN B 1 647 ? 6.645 -2.596 3.414 1 91.56 647 ASN B C 1
ATOM 12094 O O . ASN B 1 647 ? 5.676 -1.888 3.131 1 91.56 647 ASN B O 1
ATOM 12098 N N . LEU B 1 648 ? 7.867 -2.207 3.467 1 94.81 648 LEU B N 1
ATOM 12099 C CA . LEU B 1 648 ? 8.188 -0.852 3.027 1 94.81 648 LEU B CA 1
ATOM 12100 C C . LEU B 1 648 ? 7.738 -0.627 1.589 1 94.81 648 LEU B C 1
ATOM 12102 O O . LEU B 1 648 ? 7.191 0.429 1.263 1 94.81 648 LEU B O 1
ATOM 12106 N N . LEU B 1 649 ? 7.969 -1.596 0.761 1 93.94 649 LEU B N 1
ATOM 12107 C CA . LEU B 1 649 ? 7.598 -1.479 -0.645 1 93.94 649 LEU B CA 1
ATOM 12108 C C . LEU B 1 649 ? 6.09 -1.332 -0.8 1 93.94 649 LEU B C 1
ATOM 12110 O O . LEU B 1 649 ? 5.617 -0.61 -1.682 1 93.94 649 LEU B O 1
ATOM 12114 N N . ILE B 1 650 ? 5.336 -2.021 -0.017 1 91.81 650 ILE B N 1
ATOM 12115 C CA . ILE B 1 650 ? 3.883 -1.901 -0.055 1 91.81 650 ILE B CA 1
ATOM 12116 C C . ILE B 1 650 ? 3.479 -0.454 0.215 1 91.81 650 ILE B C 1
ATOM 12118 O O . ILE B 1 650 ? 2.676 0.121 -0.525 1 91.81 650 ILE B O 1
ATOM 12122 N N . TYR B 1 651 ? 4.043 0.163 1.248 1 93.81 651 TYR B N 1
ATOM 12123 C CA . TYR B 1 651 ? 3.732 1.542 1.608 1 93.81 651 TYR B CA 1
ATOM 12124 C C . TYR B 1 651 ? 4.152 2.502 0.501 1 93.81 651 TYR B C 1
ATOM 12126 O O . TYR B 1 651 ? 3.396 3.402 0.13 1 93.81 651 TYR B O 1
ATOM 12134 N N . LEU B 1 652 ? 5.371 2.273 -0.003 1 95.62 652 LEU B N 1
ATOM 12135 C CA . LEU B 1 652 ? 5.902 3.176 -1.02 1 95.62 652 LEU B CA 1
ATOM 12136 C C . LEU B 1 652 ? 5.043 3.137 -2.279 1 95.62 652 LEU B C 1
ATOM 12138 O O . LEU B 1 652 ? 4.766 4.18 -2.879 1 95.62 652 LEU B O 1
ATOM 12142 N N . MET B 1 653 ? 4.613 1.972 -2.633 1 93.88 653 MET B N 1
ATOM 12143 C CA . MET B 1 653 ? 3.785 1.827 -3.828 1 93.88 653 MET B CA 1
ATOM 12144 C C . MET B 1 653 ? 2.416 2.471 -3.625 1 93.88 653 MET B C 1
ATOM 12146 O O . MET B 1 653 ? 1.902 3.141 -4.52 1 93.88 653 MET B O 1
ATOM 12150 N N . ALA B 1 654 ? 1.839 2.174 -2.518 1 93.62 654 ALA B N 1
ATOM 12151 C CA . ALA B 1 654 ? 0.553 2.789 -2.201 1 93.62 654 ALA B CA 1
ATOM 12152 C C . ALA B 1 654 ? 0.663 4.312 -2.189 1 93.62 654 ALA B C 1
ATOM 12154 O O . ALA B 1 654 ? -0.207 5.008 -2.717 1 93.62 654 ALA B O 1
ATOM 12155 N N . TYR B 1 655 ? 1.729 4.801 -1.549 1 93.38 655 TYR B N 1
ATOM 12156 C CA . TYR B 1 655 ? 1.967 6.238 -1.471 1 93.38 655 TYR B CA 1
ATOM 12157 C C . TYR B 1 655 ? 2.113 6.844 -2.861 1 93.38 655 TYR B C 1
ATOM 12159 O O . TYR B 1 655 ? 1.55 7.902 -3.146 1 93.38 655 TYR B O 1
ATOM 12167 N N . LYS B 1 656 ? 2.877 6.211 -3.709 1 93.56 656 LYS B N 1
ATOM 12168 C CA . LYS B 1 656 ? 3.07 6.68 -5.078 1 93.56 656 LYS B CA 1
ATOM 12169 C C . LYS B 1 656 ? 1.741 6.766 -5.824 1 93.56 656 LYS B C 1
ATOM 12171 O O . LYS B 1 656 ? 1.478 7.75 -6.52 1 93.56 656 LYS B O 1
ATOM 12176 N N . GLU B 1 657 ? 0.932 5.762 -5.703 1 91.56 657 GLU B N 1
ATOM 12177 C CA . GLU B 1 657 ? -0.374 5.746 -6.355 1 91.56 657 GLU B CA 1
ATOM 12178 C C . GLU B 1 657 ? -1.254 6.891 -5.859 1 91.56 657 GLU B C 1
ATOM 12180 O O . GLU B 1 657 ? -1.952 7.527 -6.652 1 91.56 657 GLU B O 1
ATOM 12185 N N . LEU B 1 658 ? -1.236 7.141 -4.621 1 88.69 658 LEU B N 1
ATOM 12186 C CA . LEU B 1 658 ? -2.072 8.18 -4.027 1 88.69 658 LEU B CA 1
ATOM 12187 C C . LEU B 1 658 ? -1.618 9.562 -4.477 1 88.69 658 LEU B C 1
ATOM 12189 O O . LEU B 1 658 ? -2.441 10.461 -4.66 1 88.69 658 LEU B O 1
ATOM 12193 N N . ILE B 1 659 ? -0.341 9.766 -4.613 1 88.06 659 ILE B N 1
ATOM 12194 C CA . ILE B 1 659 ? 0.165 11.031 -5.121 1 88.06 659 ILE B CA 1
ATOM 12195 C C . ILE B 1 659 ? -0.335 11.258 -6.547 1 88.06 659 ILE B C 1
ATOM 12197 O O . ILE B 1 659 ? -0.81 12.344 -6.879 1 88.06 659 ILE B O 1
ATOM 12201 N N . ASP B 1 660 ? -0.299 10.242 -7.273 1 84.31 660 ASP B N 1
ATOM 12202 C CA . ASP B 1 660 ? -0.714 10.336 -8.672 1 84.31 660 ASP B CA 1
ATOM 12203 C C . ASP B 1 660 ? -2.201 10.664 -8.781 1 84.31 660 ASP B C 1
ATOM 12205 O O . ASP B 1 660 ? -2.621 11.344 -9.719 1 84.31 660 ASP B O 1
ATOM 12209 N N . GLU B 1 661 ? -2.859 10.281 -7.801 1 77.75 661 GLU B N 1
ATOM 12210 C CA . GLU B 1 661 ? -4.301 10.508 -7.812 1 77.75 661 GLU B CA 1
ATOM 12211 C C . GLU B 1 661 ? -4.645 11.883 -7.238 1 77.75 661 GLU B C 1
ATOM 12213 O O . GLU B 1 661 ? -5.691 12.453 -7.559 1 77.75 661 GLU B O 1
ATOM 12218 N N . SER B 1 662 ? -3.799 12.32 -6.316 1 74 662 SER B N 1
ATOM 12219 C CA . SER B 1 662 ? -4.18 13.445 -5.469 1 74 662 SER B CA 1
ATOM 12220 C C . SER B 1 662 ? -3.766 14.773 -6.098 1 74 662 SER B C 1
ATOM 12222 O O . SER B 1 662 ? -4.453 15.781 -5.938 1 74 662 SER B O 1
ATOM 12224 N N . ILE B 1 663 ? -2.639 14.844 -6.711 1 73.69 663 ILE B N 1
ATOM 12225 C CA . ILE B 1 663 ? -2.094 16.109 -7.168 1 73.69 663 ILE B CA 1
ATOM 12226 C C . ILE B 1 663 ? -2.445 16.328 -8.641 1 73.69 663 ILE B C 1
ATOM 12228 O O . ILE B 1 663 ? -2.256 15.43 -9.461 1 73.69 663 ILE B O 1
ATOM 12232 N N . PHE B 1 664 ? -2.994 17.531 -8.844 1 75 664 PHE B N 1
ATOM 12233 C CA . PHE B 1 664 ? -3.387 17.938 -10.188 1 75 664 PHE B CA 1
ATOM 12234 C C . PHE B 1 664 ? -2.197 18.5 -10.953 1 75 664 PHE B C 1
ATOM 12236 O O . PHE B 1 664 ? -1.248 19 -10.352 1 75 664 PHE B O 1
ATOM 12243 N N . LYS B 1 665 ? -2.311 18.375 -12.234 1 71.44 665 LYS B N 1
ATOM 12244 C CA . LYS B 1 665 ? -1.243 18.906 -13.078 1 71.44 665 LYS B CA 1
ATOM 12245 C C . LYS B 1 665 ? -1.012 20.391 -12.805 1 71.44 665 LYS B C 1
ATOM 12247 O O . LYS B 1 665 ? 0.133 20.844 -12.734 1 71.44 665 LYS B O 1
ATOM 12252 N N . GLU B 1 666 ? -2.08 21.047 -12.547 1 69.25 666 GLU B N 1
ATOM 12253 C CA . GLU B 1 666 ? -2.006 22.484 -12.305 1 69.25 666 GLU B CA 1
ATOM 12254 C C . GLU B 1 666 ? -1.438 22.797 -10.922 1 69.25 666 GLU B C 1
ATOM 12256 O O . GLU B 1 666 ? -0.983 23.906 -10.664 1 69.25 666 GLU B O 1
ATOM 12261 N N . GLN B 1 667 ? -1.458 21.719 -10.156 1 72.06 667 GLN B N 1
ATOM 12262 C CA . GLN B 1 667 ? -0.94 21.891 -8.805 1 72.06 667 GLN B CA 1
ATOM 12263 C C . GLN B 1 667 ? 0.521 21.469 -8.711 1 72.06 667 GLN B C 1
ATOM 12265 O O . GLN B 1 667 ? 1.113 21.484 -7.633 1 72.06 667 GLN B O 1
ATOM 12270 N N . GLY B 1 668 ? 1.052 21.125 -9.867 1 79.12 668 GLY B N 1
ATOM 12271 C CA . GLY B 1 668 ? 2.482 20.859 -9.883 1 79.12 668 GLY B CA 1
ATOM 12272 C C . GLY B 1 668 ? 2.814 19.391 -10.039 1 79.12 668 GLY B C 1
ATOM 12273 O O . GLY B 1 668 ? 3.965 18.984 -9.859 1 79.12 668 GLY B O 1
ATOM 12274 N N . LEU B 1 669 ? 1.789 18.594 -10.328 1 84.38 669 LEU B N 1
ATOM 12275 C CA . LEU B 1 669 ? 2.053 17.172 -10.516 1 84.38 669 LEU B CA 1
ATOM 12276 C C . LEU B 1 669 ? 3.139 16.953 -11.562 1 84.38 669 LEU B C 1
ATOM 12278 O O . LEU B 1 669 ? 3.92 16.016 -11.461 1 84.38 669 LEU B O 1
ATOM 12282 N N . ILE B 1 670 ? 3.229 17.891 -12.453 1 89.5 670 ILE B N 1
ATOM 12283 C CA . ILE B 1 670 ? 4.172 17.766 -13.562 1 89.5 670 ILE B CA 1
ATOM 12284 C C . ILE B 1 670 ? 5.602 17.797 -13.023 1 89.5 670 ILE B C 1
ATOM 12286 O O . ILE B 1 670 ? 6.477 17.094 -13.531 1 89.5 670 ILE B O 1
ATOM 12290 N N . LEU B 1 671 ? 5.871 18.625 -12.008 1 91.31 671 LEU B N 1
ATOM 12291 C CA . LEU B 1 671 ? 7.203 18.719 -11.422 1 91.31 671 LEU B CA 1
ATOM 12292 C C . LEU B 1 671 ? 7.57 17.422 -10.695 1 91.31 671 LEU B C 1
ATOM 12294 O O . LEU B 1 671 ? 8.711 16.969 -10.773 1 91.31 671 LEU B O 1
ATOM 12298 N N . TYR B 1 672 ? 6.609 16.891 -10.016 1 93.5 672 TYR B N 1
ATOM 12299 C CA . TYR B 1 672 ? 6.781 15.586 -9.398 1 93.5 672 TYR B CA 1
ATOM 12300 C C . TYR B 1 672 ? 7.133 14.531 -10.438 1 93.5 672 TYR B C 1
ATOM 12302 O O . TYR B 1 672 ? 8.07 13.75 -10.25 1 93.5 672 TYR B O 1
ATOM 12310 N N . ASP B 1 673 ? 6.422 14.531 -11.5 1 94.88 673 ASP B N 1
ATOM 12311 C CA . ASP B 1 673 ? 6.621 13.555 -12.57 1 94.88 673 ASP B CA 1
ATOM 12312 C C . ASP B 1 673 ? 7.996 13.719 -13.211 1 94.88 673 ASP B C 1
ATOM 12314 O O . ASP B 1 673 ? 8.648 12.727 -13.555 1 94.88 673 ASP B O 1
ATOM 12318 N N . ILE B 1 674 ? 8.383 14.883 -13.406 1 95.88 674 ILE B N 1
ATOM 12319 C CA . ILE B 1 674 ? 9.703 15.164 -13.969 1 95.88 674 ILE B CA 1
ATOM 12320 C C . ILE B 1 674 ? 10.781 14.617 -13.039 1 95.88 674 ILE B C 1
ATOM 12322 O O . ILE B 1 674 ? 11.734 13.969 -13.492 1 95.88 674 ILE B O 1
ATOM 12326 N N . GLY B 1 675 ? 10.609 14.891 -11.758 1 96.88 675 GLY B N 1
ATOM 12327 C CA . GLY B 1 675 ? 11.547 14.336 -10.789 1 96.88 675 GLY B CA 1
ATOM 12328 C C . GLY B 1 675 ? 11.617 12.82 -10.82 1 96.88 675 GLY B C 1
ATOM 12329 O O . GLY B 1 675 ? 12.711 12.25 -10.797 1 96.88 675 GLY B O 1
ATOM 12330 N N . CYS B 1 676 ? 10.469 12.172 -10.898 1 96.94 676 CYS B N 1
ATOM 12331 C CA . CYS B 1 676 ? 10.406 10.719 -10.961 1 96.94 676 CYS B CA 1
ATOM 12332 C C . CYS B 1 676 ? 11.148 10.188 -12.172 1 96.94 676 CYS B C 1
ATOM 12334 O O . CYS B 1 676 ? 11.961 9.266 -12.055 1 96.94 676 CYS B O 1
ATOM 12336 N N . LYS B 1 677 ? 10.906 10.812 -13.297 1 97.75 677 LYS B N 1
ATOM 12337 C CA . LYS B 1 677 ? 11.438 10.297 -14.555 1 97.75 677 LYS B CA 1
ATOM 12338 C C . LYS B 1 677 ? 12.938 10.547 -14.656 1 97.75 677 LYS B C 1
ATOM 12340 O O . LYS B 1 677 ? 13.672 9.727 -15.227 1 97.75 677 LYS B O 1
ATOM 12345 N N . LEU B 1 678 ? 13.383 11.664 -14.164 1 97.81 678 LEU B N 1
ATOM 12346 C CA . LEU B 1 678 ? 14.812 11.938 -14.141 1 97.81 678 LEU B CA 1
ATOM 12347 C C . LEU B 1 678 ? 15.555 10.922 -13.273 1 97.81 678 LEU B C 1
ATOM 12349 O O . LEU B 1 678 ? 16.578 10.367 -13.688 1 97.81 678 LEU B O 1
ATOM 12353 N N . GLU B 1 679 ? 14.984 10.711 -12.102 1 97.88 679 GLU B N 1
ATOM 12354 C CA . GLU B 1 679 ? 15.617 9.781 -11.172 1 97.88 679 GLU B CA 1
ATOM 12355 C C . GLU B 1 679 ? 15.57 8.352 -11.695 1 97.88 679 GLU B C 1
ATOM 12357 O O . GLU B 1 679 ? 16.562 7.613 -11.602 1 97.88 679 GLU B O 1
ATOM 12362 N N . ALA B 1 680 ? 14.461 7.953 -12.258 1 97.5 680 ALA B N 1
ATOM 12363 C CA . ALA B 1 680 ? 14.305 6.609 -12.812 1 97.5 680 ALA B CA 1
ATOM 12364 C C . ALA B 1 680 ? 15.32 6.352 -13.922 1 97.5 680 ALA B C 1
ATOM 12366 O O . ALA B 1 680 ? 15.898 5.266 -14 1 97.5 680 ALA B O 1
ATOM 12367 N N . SER B 1 681 ? 15.516 7.328 -14.758 1 98.31 681 SER B N 1
ATOM 12368 C CA . SER B 1 681 ? 16.469 7.207 -15.852 1 98.31 681 SER B CA 1
ATOM 12369 C C . SER B 1 681 ? 17.891 7.059 -15.328 1 98.31 681 SER B C 1
ATOM 12371 O O . SER B 1 681 ? 18.641 6.195 -15.789 1 98.31 681 SER B O 1
ATOM 12373 N N . GLN B 1 682 ? 18.219 7.875 -14.414 1 97.75 682 GLN B N 1
ATOM 12374 C CA . GLN B 1 682 ? 19.562 7.836 -13.844 1 97.75 682 GLN B CA 1
ATOM 12375 C C . GLN B 1 682 ? 19.844 6.5 -13.164 1 97.75 682 GLN B C 1
ATOM 12377 O O . GLN B 1 682 ? 20.922 5.938 -13.297 1 97.75 682 GLN B O 1
ATOM 12382 N N . LEU B 1 683 ? 18.906 6.016 -12.43 1 97.69 683 LEU B N 1
ATOM 12383 C CA . LEU B 1 683 ? 19.078 4.77 -11.695 1 97.69 683 LEU B CA 1
ATOM 12384 C C . LEU B 1 683 ? 19.141 3.58 -12.648 1 97.69 683 LEU B C 1
ATOM 12386 O O . LEU B 1 683 ? 19.891 2.633 -12.422 1 97.69 683 LEU B O 1
ATOM 12390 N N . LEU B 1 684 ? 18.312 3.633 -13.688 1 97.88 684 LEU B N 1
ATOM 12391 C CA . LEU B 1 684 ? 18.375 2.582 -14.703 1 97.88 684 LEU B CA 1
ATOM 12392 C C . LEU B 1 684 ? 19.766 2.539 -15.352 1 97.88 684 LEU B C 1
ATOM 12394 O O . LEU B 1 684 ? 20.344 1.462 -15.523 1 97.88 684 LEU B O 1
ATOM 12398 N N . ILE B 1 685 ? 20.281 3.674 -15.688 1 98.12 685 ILE B N 1
ATOM 12399 C CA . ILE B 1 685 ? 21.594 3.781 -16.328 1 98.12 685 ILE B CA 1
ATOM 12400 C C . ILE B 1 685 ? 22.672 3.248 -15.383 1 98.12 685 ILE B C 1
ATOM 12402 O O . ILE B 1 685 ? 23.547 2.494 -15.797 1 98.12 685 ILE B O 1
ATOM 12406 N N . SER B 1 686 ? 22.609 3.635 -14.125 1 97.5 686 SER B N 1
ATOM 12407 C CA . SER B 1 686 ? 23.578 3.168 -13.141 1 97.5 686 SER B CA 1
ATOM 12408 C C . SER B 1 686 ? 23.562 1.646 -13.031 1 97.5 686 SER B C 1
ATOM 12410 O O . SER B 1 686 ? 24.625 1.016 -12.984 1 97.5 686 SER B O 1
ATOM 12412 N N . LYS B 1 687 ? 22.453 1.047 -13.039 1 97.06 687 LYS B N 1
ATOM 12413 C CA . LYS B 1 687 ? 22.312 -0.404 -12.961 1 97.06 687 LYS B CA 1
ATOM 12414 C C . LYS B 1 687 ? 22.859 -1.082 -14.211 1 97.06 687 LYS B C 1
ATOM 12416 O O . LYS B 1 687 ? 23.594 -2.064 -14.117 1 97.06 687 LYS B O 1
ATOM 12421 N N . MET B 1 688 ? 22.5 -0.562 -15.336 1 97.62 688 MET B N 1
ATOM 12422 C CA . MET B 1 688 ? 22.953 -1.157 -16.594 1 97.62 688 MET B CA 1
ATOM 12423 C C . MET B 1 688 ? 24.469 -1.07 -16.734 1 97.62 688 MET B C 1
ATOM 12425 O O . MET B 1 688 ? 25.109 -2.025 -17.172 1 97.62 688 MET B O 1
ATOM 12429 N N . ARG B 1 689 ? 25.031 0.023 -16.375 1 96.62 689 ARG B N 1
ATOM 12430 C CA . ARG B 1 689 ? 26.484 0.205 -16.484 1 96.62 689 ARG B CA 1
ATOM 12431 C C . ARG B 1 689 ? 27.219 -0.779 -15.586 1 96.62 689 ARG B C 1
ATOM 12433 O O . ARG B 1 689 ? 28.25 -1.346 -15.992 1 96.62 689 ARG B O 1
ATOM 12440 N N . SER B 1 690 ? 26.719 -0.984 -14.422 1 96 690 SER B N 1
ATOM 12441 C CA . SER B 1 690 ? 27.406 -1.837 -13.453 1 96 690 SER B CA 1
ATOM 12442 C C . SER B 1 690 ? 27.172 -3.312 -13.766 1 96 690 SER B C 1
ATOM 12444 O O . SER B 1 690 ? 28.031 -4.152 -13.469 1 96 690 SER B O 1
ATOM 12446 N N . LEU B 1 691 ? 26.109 -3.688 -14.438 1 96.62 691 LEU B N 1
ATOM 12447 C CA . LEU B 1 691 ? 25.766 -5.098 -14.578 1 96.62 691 LEU B CA 1
ATOM 12448 C C . LEU B 1 691 ? 26.016 -5.578 -16 1 96.62 691 LEU B C 1
ATOM 12450 O O . LEU B 1 691 ? 26.328 -6.75 -16.219 1 96.62 691 LEU B O 1
ATOM 12454 N N . LEU B 1 692 ? 25.938 -4.672 -16.984 1 96.25 692 LEU B N 1
ATOM 12455 C CA . LEU B 1 692 ? 25.797 -5.195 -18.344 1 96.25 692 LEU B CA 1
ATOM 12456 C C . LEU B 1 692 ? 26.984 -4.77 -19.203 1 96.25 692 LEU B C 1
ATOM 12458 O O . LEU B 1 692 ? 27.125 -5.246 -20.328 1 96.25 692 LEU B O 1
ATOM 12462 N N . THR B 1 693 ? 27.812 -3.934 -18.75 1 95.5 693 THR B N 1
ATOM 12463 C CA . THR B 1 693 ? 28.828 -3.373 -19.625 1 95.5 693 THR B CA 1
ATOM 12464 C C . THR B 1 693 ? 30.078 -4.262 -19.656 1 95.5 693 THR B C 1
ATOM 12466 O O . THR B 1 693 ? 30.906 -4.137 -20.547 1 95.5 693 THR B O 1
ATOM 12469 N N . THR B 1 694 ? 30.25 -5.195 -18.703 1 93.81 694 THR B N 1
ATOM 12470 C CA . THR B 1 694 ? 31.406 -6.082 -18.641 1 93.81 694 THR B CA 1
ATOM 12471 C C . THR B 1 694 ? 31.109 -7.41 -19.328 1 93.81 694 THR B C 1
ATOM 12473 O O . THR B 1 694 ? 30.031 -7.98 -19.156 1 93.81 694 THR B O 1
ATOM 12476 N N . LYS B 1 695 ? 32.125 -7.871 -20.125 1 91 695 LYS B N 1
ATOM 12477 C CA . LYS B 1 695 ? 32 -9.18 -20.75 1 91 695 LYS B CA 1
ATOM 12478 C C . LYS B 1 695 ? 32.188 -10.305 -19.734 1 91 695 LYS B C 1
ATOM 12480 O O . LYS B 1 695 ? 33.188 -10.32 -19 1 91 695 LYS B O 1
ATOM 12485 N N . LEU B 1 696 ? 31.188 -11.141 -19.672 1 88.44 696 LEU B N 1
ATOM 12486 C CA . LEU B 1 696 ? 31.234 -12.242 -18.719 1 88.44 696 LEU B CA 1
ATOM 12487 C C . LEU B 1 696 ? 31.109 -13.586 -19.438 1 88.44 696 LEU B C 1
ATOM 12489 O O . LEU B 1 696 ? 30.719 -13.633 -20.609 1 88.44 696 LEU B O 1
ATOM 12493 N N . ASP B 1 697 ? 31.469 -14.602 -18.672 1 82.69 697 ASP B N 1
ATOM 12494 C CA . ASP B 1 697 ? 31.266 -15.953 -19.188 1 82.69 697 ASP B CA 1
ATOM 12495 C C . ASP B 1 697 ? 29.781 -16.266 -19.344 1 82.69 697 ASP B C 1
ATOM 12497 O O . ASP B 1 697 ? 28.938 -15.648 -18.703 1 82.69 697 ASP B O 1
ATOM 12501 N N . ASN B 1 698 ? 29.516 -17.172 -20.141 1 75.75 698 ASN B N 1
ATOM 12502 C CA . ASN B 1 698 ? 28.141 -17.438 -20.578 1 75.75 698 ASN B CA 1
ATOM 12503 C C . ASN B 1 698 ? 27.234 -17.703 -19.391 1 75.75 698 ASN B C 1
ATOM 12505 O O . ASN B 1 698 ? 26.141 -17.125 -19.281 1 75.75 698 ASN B O 1
ATOM 12509 N N . ILE B 1 699 ? 27.688 -18.531 -18.484 1 73.88 699 ILE B N 1
ATOM 12510 C CA . ILE B 1 699 ? 26.844 -18.906 -17.359 1 73.88 699 ILE B CA 1
ATOM 12511 C C . ILE B 1 699 ? 26.656 -17.719 -16.422 1 73.88 699 ILE B C 1
ATOM 12513 O O . ILE B 1 699 ? 25.547 -17.438 -15.969 1 73.88 699 ILE B O 1
ATOM 12517 N N . LEU B 1 700 ? 27.75 -17.062 -16.172 1 82.44 700 LEU B N 1
ATOM 12518 C CA . LEU B 1 700 ? 27.703 -15.875 -15.32 1 82.44 700 LEU B CA 1
ATOM 12519 C C . LEU B 1 700 ? 26.891 -14.766 -15.969 1 82.44 700 LEU B C 1
ATOM 12521 O O . LEU B 1 700 ? 26.156 -14.047 -15.289 1 82.44 700 LEU B O 1
ATOM 12525 N N . GLU B 1 701 ? 27.031 -14.648 -17.234 1 86.56 701 GLU B N 1
ATOM 12526 C CA . GLU B 1 701 ? 26.266 -13.641 -17.969 1 86.56 701 GLU B CA 1
ATOM 12527 C C . GLU B 1 701 ? 24.766 -13.898 -17.844 1 86.56 701 GLU B C 1
ATOM 12529 O O . GLU B 1 701 ? 24 -12.969 -17.625 1 86.56 701 GLU B O 1
ATOM 12534 N N . TYR B 1 702 ? 24.453 -15.086 -17.969 1 80.75 702 TYR B N 1
ATOM 12535 C CA . TYR B 1 702 ? 23.047 -15.438 -17.875 1 80.75 702 TYR B CA 1
ATOM 12536 C C . TYR B 1 702 ? 22.469 -15.062 -16.516 1 80.75 702 TYR B C 1
ATOM 12538 O O . TYR B 1 702 ? 21.375 -14.523 -16.422 1 80.75 702 TYR B O 1
ATOM 12546 N N . ASP B 1 703 ? 23.188 -15.344 -15.523 1 82.75 703 ASP B N 1
ATOM 12547 C CA . ASP B 1 703 ? 22.734 -15.047 -14.164 1 82.75 703 ASP B CA 1
ATOM 12548 C C . ASP B 1 703 ? 22.609 -13.539 -13.953 1 82.75 703 ASP B C 1
ATOM 12550 O O . ASP B 1 703 ? 21.688 -13.078 -13.258 1 82.75 703 ASP B O 1
ATOM 12554 N N . ILE B 1 704 ? 23.484 -12.852 -14.5 1 91.56 704 ILE B N 1
ATOM 12555 C CA . ILE B 1 704 ? 23.484 -11.398 -14.352 1 91.56 704 ILE B CA 1
ATOM 12556 C C . ILE B 1 704 ? 22.312 -10.797 -15.133 1 91.56 704 ILE B C 1
ATOM 12558 O O . ILE B 1 704 ? 21.672 -9.852 -14.68 1 91.56 704 ILE B O 1
ATOM 12562 N N . LEU B 1 705 ? 22.094 -11.359 -16.312 1 90.44 705 LEU B N 1
ATOM 12563 C CA . LEU B 1 705 ? 20.953 -10.898 -17.109 1 90.44 705 LEU B CA 1
ATOM 12564 C C . LEU B 1 705 ? 19.641 -11.156 -16.375 1 90.44 705 LEU B C 1
ATOM 12566 O O . LEU B 1 705 ? 18.766 -10.289 -16.328 1 90.44 705 LEU B O 1
ATOM 12570 N N . ASP B 1 706 ? 19.578 -12.273 -15.805 1 85.19 706 ASP B N 1
ATOM 12571 C CA . ASP B 1 706 ? 18.422 -12.625 -14.992 1 85.19 706 ASP B CA 1
ATOM 12572 C C . ASP B 1 706 ? 18.266 -11.672 -13.805 1 85.19 706 ASP B C 1
ATOM 12574 O O . ASP B 1 706 ? 17.172 -11.227 -13.5 1 85.19 706 ASP B O 1
ATOM 12578 N N . SER B 1 707 ? 19.344 -11.383 -13.203 1 91 707 SER B N 1
ATOM 12579 C CA . SER B 1 707 ? 19.359 -10.5 -12.047 1 91 707 SER B CA 1
ATOM 12580 C C . SER B 1 707 ? 18.953 -9.078 -12.438 1 91 707 SER B C 1
ATOM 12582 O O . SER B 1 707 ? 18.234 -8.414 -11.688 1 91 707 SER B O 1
ATOM 12584 N N . MET B 1 708 ? 19.359 -8.625 -13.578 1 94.81 708 MET B N 1
ATOM 12585 C CA . MET B 1 708 ? 19.016 -7.289 -14.07 1 94.81 708 MET B CA 1
ATOM 12586 C C . MET B 1 708 ? 17.516 -7.145 -14.258 1 94.81 708 MET B C 1
ATOM 12588 O O . MET B 1 708 ? 16.906 -6.18 -13.781 1 94.81 708 MET B O 1
ATOM 12592 N N . LEU B 1 709 ? 16.922 -8.109 -14.844 1 89.69 709 LEU B N 1
ATOM 12593 C CA . LEU B 1 709 ? 15.5 -8.055 -15.156 1 89.69 709 LEU B CA 1
ATOM 12594 C C . LEU B 1 709 ? 14.664 -8.195 -13.891 1 89.69 709 LEU B C 1
ATOM 12596 O O . LEU B 1 709 ? 13.664 -7.484 -13.727 1 89.69 709 LEU B O 1
ATOM 12600 N N . ASN B 1 710 ? 15.094 -9.039 -13.016 1 85.19 710 ASN B N 1
ATOM 12601 C CA . ASN B 1 710 ? 14.328 -9.273 -11.797 1 85.19 710 ASN B CA 1
ATOM 12602 C C . ASN B 1 710 ? 14.445 -8.102 -10.828 1 85.19 710 ASN B C 1
ATOM 12604 O O . ASN B 1 710 ? 13.453 -7.699 -10.211 1 85.19 710 ASN B O 1
ATOM 12608 N N . SER B 1 711 ? 15.633 -7.574 -10.711 1 92.44 711 SER B N 1
ATOM 12609 C CA . SER B 1 711 ? 15.828 -6.457 -9.797 1 92.44 711 SER B CA 1
ATOM 12610 C C . SER B 1 711 ? 15.164 -5.188 -10.32 1 92.44 711 SER B C 1
ATOM 12612 O O . SER B 1 711 ? 14.953 -4.234 -9.562 1 92.44 711 SER B O 1
ATOM 12614 N N . TYR B 1 712 ? 14.82 -5.219 -11.602 1 91.25 712 TYR B N 1
ATOM 12615 C CA . TYR B 1 712 ? 14.148 -4.086 -12.219 1 91.25 712 TYR B CA 1
ATOM 12616 C C . TYR B 1 712 ? 12.688 -4.414 -12.516 1 91.25 712 TYR B C 1
ATOM 12618 O O . TYR B 1 712 ? 12.016 -3.678 -13.234 1 91.25 712 TYR B O 1
ATOM 12626 N N . GLU B 1 713 ? 12.227 -5.555 -11.984 1 84.81 713 GLU B N 1
ATOM 12627 C CA . GLU B 1 713 ? 10.852 -6.016 -12.117 1 84.81 713 GLU B CA 1
ATOM 12628 C C . GLU B 1 713 ? 10.398 -5.992 -13.578 1 84.81 713 GLU B C 1
ATOM 12630 O O . GLU B 1 713 ? 9.359 -5.414 -13.898 1 84.81 713 GLU B O 1
ATOM 12635 N N . SER B 1 714 ? 11.188 -6.527 -14.43 1 85.56 714 SER B N 1
ATOM 12636 C CA . SER B 1 714 ? 10.891 -6.488 -15.859 1 85.56 714 SER B CA 1
ATOM 12637 C C . SER B 1 714 ? 10.969 -7.883 -16.469 1 85.56 714 SER B C 1
ATOM 12639 O O . SER B 1 714 ? 10.898 -8.031 -17.703 1 85.56 714 SER B O 1
ATOM 12641 N N . TYR B 1 715 ? 11.172 -8.875 -15.633 1 81 715 TYR B N 1
ATOM 12642 C CA . TYR B 1 715 ? 11.383 -10.227 -16.125 1 81 715 TYR B CA 1
ATOM 12643 C C . TYR B 1 715 ? 10.148 -10.742 -16.875 1 81 715 TYR B C 1
ATOM 12645 O O . TYR B 1 715 ? 10.25 -11.227 -18 1 81 715 TYR B O 1
ATOM 12653 N N . ASN B 1 716 ? 9.016 -10.57 -16.297 1 71.69 716 ASN B N 1
ATOM 12654 C CA . ASN B 1 716 ? 7.781 -11.078 -16.891 1 71.69 716 ASN B CA 1
ATOM 12655 C C . ASN B 1 716 ? 7.469 -10.375 -18.219 1 71.69 716 ASN B C 1
ATOM 12657 O O . ASN B 1 716 ? 7.023 -11.016 -19.172 1 71.69 716 ASN B O 1
ATOM 12661 N N . SER B 1 717 ? 7.684 -9.109 -18.188 1 77.19 717 SER B N 1
ATOM 12662 C CA . SER B 1 717 ? 7.434 -8.344 -19.406 1 77.19 717 SER B CA 1
ATOM 12663 C C . SER B 1 717 ? 8.391 -8.75 -20.516 1 77.19 717 SER B C 1
ATOM 12665 O O . SER B 1 717 ? 7.996 -8.844 -21.688 1 77.19 717 SER B O 1
ATOM 12667 N N . TYR B 1 718 ? 9.648 -8.914 -20.141 1 81.81 718 TYR B N 1
ATOM 12668 C CA . TYR B 1 718 ? 10.648 -9.336 -21.125 1 81.81 718 TYR B CA 1
ATOM 12669 C C . TYR B 1 718 ? 10.289 -10.695 -21.703 1 81.81 718 TYR B C 1
ATOM 12671 O O . TYR B 1 718 ? 10.344 -10.883 -22.922 1 81.81 718 TYR B O 1
ATOM 12679 N N . ARG B 1 719 ? 10 -11.555 -20.844 1 70 719 ARG B N 1
ATOM 12680 C CA . ARG B 1 719 ? 9.68 -12.906 -21.281 1 70 719 ARG B CA 1
ATOM 12681 C C . ARG B 1 719 ? 8.438 -12.914 -22.172 1 70 719 ARG B C 1
ATOM 12683 O O . ARG B 1 719 ? 8.344 -13.711 -23.094 1 70 719 ARG B O 1
ATOM 12690 N N . ALA B 1 720 ? 7.527 -12.133 -21.812 1 67.94 720 ALA B N 1
ATOM 12691 C CA . ALA B 1 720 ? 6.312 -12.039 -22.609 1 67.94 720 ALA B CA 1
ATOM 12692 C C . ALA B 1 720 ? 6.613 -11.477 -24 1 67.94 720 ALA B C 1
ATOM 12694 O O . ALA B 1 720 ? 5.992 -11.875 -24.984 1 67.94 720 ALA B O 1
ATOM 12695 N N . HIS B 1 721 ? 7.547 -10.57 -24.078 1 71.5 721 HIS B N 1
ATOM 12696 C CA . HIS B 1 721 ? 7.867 -9.898 -25.328 1 71.5 721 HIS B CA 1
ATOM 12697 C C . HIS B 1 721 ? 8.75 -10.773 -26.203 1 71.5 721 HIS B C 1
ATOM 12699 O O . HIS B 1 721 ? 8.547 -10.836 -27.422 1 71.5 721 HIS B O 1
ATOM 12705 N N . TYR B 1 722 ? 9.805 -11.352 -25.75 1 68.81 722 TYR B N 1
ATOM 12706 C CA . TYR B 1 722 ? 10.789 -12.055 -26.562 1 68.81 722 TYR B CA 1
ATOM 12707 C C . TYR B 1 722 ? 10.578 -13.562 -26.484 1 68.81 722 TYR B C 1
ATOM 12709 O O . TYR B 1 722 ? 11.055 -14.312 -27.344 1 68.81 722 TYR B O 1
ATOM 12717 N N . LYS B 1 723 ? 9.766 -14.102 -25.781 1 53.22 723 LYS B N 1
ATOM 12718 C CA . LYS B 1 723 ? 9.453 -15.516 -25.625 1 53.22 723 LYS B CA 1
ATOM 12719 C C . LYS B 1 723 ? 10.719 -16.359 -25.672 1 53.22 723 LYS B C 1
ATOM 12721 O O . LYS B 1 723 ? 10.719 -17.469 -26.234 1 53.22 723 LYS B O 1
ATOM 12726 N N . SER B 1 724 ? 11.875 -15.766 -25.531 1 56.41 724 SER B N 1
ATOM 12727 C CA . SER B 1 724 ? 13.141 -16.469 -25.703 1 56.41 724 SER B CA 1
ATOM 12728 C C . SER B 1 724 ? 13.984 -16.406 -24.438 1 56.41 724 SER B C 1
ATOM 12730 O O . SER B 1 724 ? 13.57 -15.812 -23.438 1 56.41 724 SER B O 1
ATOM 12732 N N . SER B 1 725 ? 15.078 -17.156 -24.516 1 62.59 725 SER B N 1
ATOM 12733 C CA . SER B 1 725 ? 16.094 -17.156 -23.469 1 62.59 725 SER B CA 1
ATOM 12734 C C . SER B 1 725 ? 16.688 -15.758 -23.266 1 62.59 725 SER B C 1
ATOM 12736 O O . SER B 1 725 ? 16.484 -14.867 -24.094 1 62.59 725 SER B O 1
ATOM 12738 N N . LEU B 1 726 ? 17.219 -15.555 -22.125 1 78.31 726 LEU B N 1
ATOM 12739 C CA . LEU B 1 726 ? 17.859 -14.289 -21.781 1 78.31 726 LEU B CA 1
ATOM 12740 C C . LEU B 1 726 ? 19.062 -14.039 -22.688 1 78.31 726 LEU B C 1
ATOM 12742 O O . LEU B 1 726 ? 19.922 -14.914 -22.859 1 78.31 726 LEU B O 1
ATOM 12746 N N . ASP B 1 727 ? 18.984 -12.969 -23.438 1 83.06 727 ASP B N 1
ATOM 12747 C CA . ASP B 1 727 ? 20.031 -12.531 -24.344 1 83.06 727 ASP B CA 1
ATOM 12748 C C . ASP B 1 727 ? 20.375 -11.055 -24.109 1 83.06 727 ASP B C 1
ATOM 12750 O O . ASP B 1 727 ? 19.484 -10.227 -23.938 1 83.06 727 ASP B O 1
ATOM 12754 N N . LEU B 1 728 ? 21.688 -10.805 -24.031 1 90.25 728 LEU B N 1
ATOM 12755 C CA . LEU B 1 728 ? 22.156 -9.453 -23.734 1 90.25 728 LEU B CA 1
ATOM 12756 C C . LEU B 1 728 ? 21.641 -8.453 -24.75 1 90.25 728 LEU B C 1
ATOM 12758 O O . LEU B 1 728 ? 21.172 -7.371 -24.406 1 90.25 728 LEU B O 1
ATOM 12762 N N . GLU B 1 729 ? 21.719 -8.781 -25.984 1 89.19 729 GLU B N 1
ATOM 12763 C CA . GLU B 1 729 ? 21.266 -7.891 -27.047 1 89.19 729 GLU B CA 1
ATOM 12764 C C . GLU B 1 729 ? 19.781 -7.578 -26.906 1 89.19 729 GLU B C 1
ATOM 12766 O O . GLU B 1 729 ? 19.375 -6.422 -27.031 1 89.19 729 GLU B O 1
ATOM 12771 N N . ASN B 1 730 ? 19.031 -8.578 -26.625 1 88.88 730 ASN B N 1
ATOM 12772 C CA . ASN B 1 730 ? 17.578 -8.406 -26.469 1 88.88 730 ASN B CA 1
ATOM 12773 C C . ASN B 1 730 ? 17.25 -7.57 -25.234 1 88.88 730 ASN B C 1
ATOM 12775 O O . ASN B 1 730 ? 16.312 -6.777 -25.266 1 88.88 730 ASN B O 1
ATOM 12779 N N . ILE B 1 731 ? 17.953 -7.785 -24.203 1 93.12 731 ILE B N 1
ATOM 12780 C CA . ILE B 1 731 ? 17.703 -7.051 -22.969 1 93.12 731 ILE B CA 1
ATOM 12781 C C . ILE B 1 731 ? 18.016 -5.57 -23.172 1 93.12 731 ILE B C 1
ATOM 12783 O O . ILE B 1 731 ? 17.266 -4.707 -22.703 1 93.12 731 ILE B O 1
ATOM 12787 N N . ILE B 1 732 ? 19.078 -5.273 -23.891 1 95 732 ILE B N 1
ATOM 12788 C CA . ILE B 1 732 ? 19.422 -3.889 -24.188 1 95 732 ILE B CA 1
ATOM 12789 C C . ILE B 1 732 ? 18.359 -3.266 -25.078 1 95 732 ILE B C 1
ATOM 12791 O O . ILE B 1 732 ? 17.906 -2.141 -24.828 1 95 732 ILE B O 1
ATOM 12795 N N . GLU B 1 733 ? 17.938 -3.988 -26.016 1 92.75 733 GLU B N 1
ATOM 12796 C CA . GLU B 1 733 ? 16.875 -3.5 -26.891 1 92.75 733 GLU B CA 1
ATOM 12797 C C . GLU B 1 733 ? 15.609 -3.213 -26.109 1 92.75 733 GLU B C 1
ATOM 12799 O O . GLU B 1 733 ? 14.914 -2.23 -26.375 1 92.75 733 GLU B O 1
ATOM 12804 N N . PHE B 1 734 ? 15.352 -4.043 -25.188 1 90.88 734 PHE B N 1
ATOM 12805 C CA . PHE B 1 734 ? 14.125 -3.975 -24.406 1 90.88 734 PHE B CA 1
ATOM 12806 C C . PHE B 1 734 ? 14.172 -2.809 -23.422 1 90.88 734 PHE B C 1
ATOM 12808 O O . PHE B 1 734 ? 13.211 -2.043 -23.312 1 90.88 734 PHE B O 1
ATOM 12815 N N . LEU B 1 735 ? 15.266 -2.611 -22.766 1 94.94 735 LEU B N 1
ATOM 12816 C CA . LEU B 1 735 ? 15.352 -1.66 -21.656 1 94.94 735 LEU B CA 1
ATOM 12817 C C . LEU B 1 735 ? 15.766 -0.281 -22.172 1 94.94 735 LEU B C 1
ATOM 12819 O O . LEU B 1 735 ? 15.492 0.729 -21.516 1 94.94 735 LEU B O 1
ATOM 12823 N N . LEU B 1 736 ? 16.359 -0.179 -23.375 1 96.5 736 LEU B N 1
ATOM 12824 C CA . LEU B 1 736 ? 16.844 1.114 -23.844 1 96.5 736 LEU B CA 1
ATOM 12825 C C . LEU B 1 736 ? 15.977 1.64 -24.984 1 96.5 736 LEU B C 1
ATOM 12827 O O . LEU B 1 736 ? 15.773 2.85 -25.094 1 96.5 736 LEU B O 1
ATOM 12831 N N . PHE B 1 737 ? 15.469 0.707 -25.812 1 94.25 737 PHE B N 1
ATOM 12832 C CA . PHE B 1 737 ? 15.008 1.212 -27.109 1 94.25 737 PHE B CA 1
ATOM 12833 C C . PHE B 1 737 ? 13.531 0.898 -27.312 1 94.25 737 PHE B C 1
ATOM 12835 O O . PHE B 1 737 ? 12.922 1.356 -28.281 1 94.25 737 PHE B O 1
ATOM 12842 N N . ASN B 1 738 ? 12.938 0.149 -26.453 1 89.62 738 ASN B N 1
ATOM 12843 C CA . ASN B 1 738 ? 11.531 -0.202 -26.641 1 89.62 738 ASN B CA 1
ATOM 12844 C C . ASN B 1 738 ? 10.617 0.98 -26.344 1 89.62 738 ASN B C 1
ATOM 12846 O O . ASN B 1 738 ? 10.477 1.388 -25.188 1 89.62 738 ASN B O 1
ATOM 12850 N N . THR B 1 739 ? 9.875 1.493 -27.25 1 88.5 739 THR B N 1
ATOM 12851 C CA . THR B 1 739 ? 9.07 2.703 -27.125 1 88.5 739 THR B CA 1
ATOM 12852 C C . THR B 1 739 ? 7.719 2.389 -26.5 1 88.5 739 THR B C 1
ATOM 12854 O O . THR B 1 739 ? 6.969 3.299 -26.141 1 88.5 739 THR B O 1
ATOM 12857 N N . LYS B 1 740 ? 7.48 1.114 -26.297 1 81.25 740 LYS B N 1
ATOM 12858 C CA . LYS B 1 740 ? 6.164 0.742 -25.797 1 81.25 740 LYS B CA 1
ATOM 12859 C C . LYS B 1 740 ? 6.246 0.285 -24.344 1 81.25 740 LYS B C 1
ATOM 12861 O O . LYS B 1 740 ? 5.223 0.162 -23.656 1 81.25 740 LYS B O 1
ATOM 12866 N N . TYR B 1 741 ? 7.492 0.018 -23.922 1 86.94 741 TYR B N 1
ATOM 12867 C CA . TYR B 1 741 ? 7.668 -0.411 -22.547 1 86.94 741 TYR B CA 1
ATOM 12868 C C . TYR B 1 741 ? 7.898 0.784 -21.625 1 86.94 741 TYR B C 1
ATOM 12870 O O . TYR B 1 741 ? 8.906 1.482 -21.75 1 86.94 741 TYR B O 1
ATOM 12878 N N . PRO B 1 742 ? 7.043 0.995 -20.688 1 87.44 742 PRO B N 1
ATOM 12879 C CA . PRO B 1 742 ? 7.074 2.221 -19.875 1 87.44 742 PRO B CA 1
ATOM 12880 C C . PRO B 1 742 ? 8.336 2.336 -19.031 1 87.44 742 PRO B C 1
ATOM 12882 O O . PRO B 1 742 ? 8.672 3.426 -18.562 1 87.44 742 PRO B O 1
ATOM 12885 N N . LYS B 1 743 ? 9.078 1.31 -18.812 1 91.5 743 LYS B N 1
ATOM 12886 C CA . LYS B 1 743 ? 10.273 1.361 -17.984 1 91.5 743 LYS B CA 1
ATOM 12887 C C . LYS B 1 743 ? 11.531 1.456 -18.844 1 91.5 743 LYS B C 1
ATOM 12889 O O . LYS B 1 743 ? 12.641 1.537 -18.312 1 91.5 743 LYS B O 1
ATOM 12894 N N . SER B 1 744 ? 11.328 1.433 -20.156 1 94.25 744 SER B N 1
ATOM 12895 C CA . SER B 1 744 ? 12.469 1.591 -21.062 1 94.25 744 SER B CA 1
ATOM 12896 C C . SER B 1 744 ? 12.977 3.029 -21.062 1 94.25 744 SER B C 1
ATOM 12898 O O . SER B 1 744 ? 12.195 3.967 -20.875 1 94.25 744 SER B O 1
ATOM 12900 N N . LEU B 1 745 ? 14.227 3.199 -21.281 1 97.56 745 LEU B N 1
ATOM 12901 C CA . LEU B 1 745 ? 14.836 4.523 -21.203 1 97.56 745 LEU B CA 1
ATOM 12902 C C . LEU B 1 745 ? 14.25 5.453 -22.266 1 97.56 745 LEU B C 1
ATOM 12904 O O . LEU B 1 745 ? 13.938 6.613 -21.969 1 97.56 745 LEU B O 1
ATOM 12908 N N . ILE B 1 746 ? 14.102 4.992 -23.438 1 96.94 746 ILE B N 1
ATOM 12909 C CA . ILE B 1 746 ? 13.594 5.852 -24.5 1 96.94 746 ILE B CA 1
ATOM 12910 C C . ILE B 1 746 ? 12.172 6.289 -24.188 1 96.94 746 ILE B C 1
ATOM 12912 O O . ILE B 1 746 ? 11.766 7.406 -24.516 1 96.94 746 ILE B O 1
ATOM 12916 N N . TYR B 1 747 ? 11.391 5.41 -23.656 1 93.81 747 TYR B N 1
ATOM 12917 C CA . TYR B 1 747 ? 10.023 5.754 -23.266 1 93.81 747 TYR B CA 1
ATOM 12918 C C . TYR B 1 747 ? 10.016 6.848 -22.203 1 93.81 747 TYR B C 1
ATOM 12920 O O . TYR B 1 747 ? 9.281 7.832 -22.328 1 93.81 747 TYR B O 1
ATOM 12928 N N . ILE B 1 748 ? 10.805 6.734 -21.219 1 96.5 748 ILE B N 1
ATOM 12929 C CA . ILE B 1 748 ? 10.875 7.684 -20.125 1 96.5 748 ILE B CA 1
ATOM 12930 C C . ILE B 1 748 ? 11.352 9.039 -20.625 1 96.5 748 ILE B C 1
ATOM 12932 O O . ILE B 1 748 ? 10.805 10.078 -20.266 1 96.5 748 ILE B O 1
ATOM 12936 N N . ILE B 1 749 ? 12.328 8.977 -21.5 1 97.88 749 ILE B N 1
ATOM 12937 C CA . ILE B 1 749 ? 12.906 10.203 -22.047 1 97.88 749 ILE B CA 1
ATOM 12938 C C . ILE B 1 749 ? 11.875 10.93 -22.891 1 97.88 749 ILE B C 1
ATOM 12940 O O . ILE B 1 749 ? 11.773 12.164 -22.844 1 97.88 749 ILE B O 1
ATOM 12944 N N . ASN B 1 750 ? 11.172 10.188 -23.594 1 96 750 ASN B N 1
ATOM 12945 C CA . ASN B 1 750 ? 10.125 10.797 -24.391 1 96 750 ASN B CA 1
ATOM 12946 C C . ASN B 1 750 ? 9.062 11.461 -23.531 1 96 750 ASN B C 1
ATOM 12948 O O . ASN B 1 750 ? 8.594 12.555 -23.828 1 96 750 ASN B O 1
ATOM 12952 N N . GLU B 1 751 ? 8.641 10.805 -22.516 1 94.31 751 GLU B N 1
ATOM 12953 C CA . GLU B 1 751 ? 7.676 11.383 -21.594 1 94.31 751 GLU B CA 1
ATOM 12954 C C . GLU B 1 751 ? 8.242 12.625 -20.906 1 94.31 751 GLU B C 1
ATOM 12956 O O . GLU B 1 751 ? 7.52 13.602 -20.688 1 94.31 751 GLU B O 1
ATOM 12961 N N . LEU B 1 752 ? 9.492 12.562 -20.562 1 96.31 752 LEU B N 1
ATOM 12962 C CA . LEU B 1 752 ? 10.164 13.695 -19.922 1 96.31 752 LEU B CA 1
ATOM 12963 C C . LEU B 1 752 ? 10.172 14.906 -20.844 1 96.31 752 LEU B C 1
ATOM 12965 O O . LEU B 1 752 ? 9.93 16.031 -20.406 1 96.31 752 LEU B O 1
ATOM 12969 N N . LEU B 1 753 ? 10.398 14.656 -22.094 1 95.06 753 LEU B N 1
ATOM 12970 C CA . LEU B 1 753 ? 10.391 15.742 -23.062 1 95.06 753 LEU B CA 1
ATOM 12971 C C . LEU B 1 753 ? 9.016 16.391 -23.141 1 95.06 753 LEU B C 1
ATOM 12973 O O . LEU B 1 753 ? 8.914 17.625 -23.219 1 95.06 753 LEU B O 1
ATOM 12977 N N . GLN B 1 754 ? 8.023 15.625 -23.078 1 92.31 754 GLN B N 1
ATOM 12978 C CA . GLN B 1 754 ? 6.664 16.141 -23.125 1 92.31 754 GLN B CA 1
ATOM 12979 C C . GLN B 1 754 ? 6.34 16.969 -21.891 1 92.31 754 GLN B C 1
ATOM 12981 O O . GLN B 1 754 ? 5.719 18.031 -21.984 1 92.31 754 GLN B O 1
ATOM 12986 N N . ASN B 1 755 ? 6.734 16.516 -20.781 1 91.94 755 ASN B N 1
ATOM 12987 C CA . ASN B 1 755 ? 6.484 17.219 -19.516 1 91.94 755 ASN B CA 1
ATOM 12988 C C . ASN B 1 755 ? 7.227 18.547 -19.453 1 91.94 755 ASN B C 1
ATOM 12990 O O . ASN B 1 755 ? 6.684 19.547 -18.984 1 91.94 755 ASN B O 1
ATOM 12994 N N . LEU B 1 756 ? 8.469 18.516 -19.922 1 91.81 756 LEU B N 1
ATOM 12995 C CA . LEU B 1 756 ? 9.289 19.719 -19.859 1 91.81 756 LEU B CA 1
ATOM 12996 C C . LEU B 1 756 ? 8.711 20.812 -20.75 1 91.81 756 LEU B C 1
ATOM 12998 O O . LEU B 1 756 ? 8.797 22 -20.406 1 91.81 756 LEU B O 1
ATOM 13002 N N . LYS B 1 757 ? 8.016 20.406 -21.75 1 87.44 757 LYS B N 1
ATOM 13003 C CA . LYS B 1 757 ? 7.414 21.359 -22.672 1 87.44 757 LYS B CA 1
ATOM 13004 C C . LYS B 1 757 ? 6.215 22.047 -22.047 1 87.44 757 LYS B C 1
ATOM 13006 O O . LYS B 1 757 ? 5.859 23.172 -22.438 1 87.44 757 LYS B O 1
ATOM 13011 N N . GLU B 1 758 ? 5.672 21.469 -21.078 1 84.56 758 GLU B N 1
ATOM 13012 C CA . GLU B 1 758 ? 4.457 22 -20.453 1 84.56 758 GLU B CA 1
ATOM 13013 C C . GLU B 1 758 ? 4.789 22.984 -19.344 1 84.56 758 GLU B C 1
ATOM 13015 O O . GLU B 1 758 ? 3.904 23.688 -18.859 1 84.56 758 GLU B O 1
ATOM 13020 N N . LEU B 1 759 ? 6.039 23.125 -19 1 85.12 759 LEU B N 1
ATOM 13021 C CA . LEU B 1 759 ? 6.43 24.062 -17.953 1 85.12 759 LEU B CA 1
ATOM 13022 C C . LEU B 1 759 ? 6.309 25.5 -18.438 1 85.12 759 LEU B C 1
ATOM 13024 O O . LEU B 1 759 ? 6.484 25.781 -19.625 1 85.12 759 LEU B O 1
ATOM 13028 N N . PRO B 1 760 ? 5.871 26.359 -17.469 1 77.31 760 PRO B N 1
ATOM 13029 C CA . PRO B 1 760 ? 5.691 27.75 -17.875 1 77.31 760 PRO B CA 1
ATOM 13030 C C . PRO B 1 760 ? 6.973 28.375 -18.438 1 77.31 760 PRO B C 1
ATOM 13032 O O . PRO B 1 760 ? 8.07 28.078 -17.953 1 77.31 760 PRO B O 1
ATOM 13035 N N . TYR B 1 761 ? 6.816 28.969 -19.656 1 67.25 761 TYR B N 1
ATOM 13036 C CA . TYR B 1 761 ? 7.953 29.531 -20.375 1 67.25 761 TYR B CA 1
ATOM 13037 C C . TYR B 1 761 ? 8.266 30.938 -19.859 1 67.25 761 TYR B C 1
ATOM 13039 O O . TYR B 1 761 ? 7.359 31.766 -19.703 1 67.25 761 TYR B O 1
ATOM 13047 N N . ILE B 1 762 ? 9.336 31.156 -19.266 1 57.75 762 ILE B N 1
ATOM 13048 C CA . ILE B 1 762 ? 9.711 32.531 -19 1 57.75 762 ILE B CA 1
ATOM 13049 C C . ILE B 1 762 ? 10.008 33.25 -20.312 1 57.75 762 ILE B C 1
ATOM 13051 O O . ILE B 1 762 ? 9.539 34.375 -20.547 1 57.75 762 ILE B O 1
ATOM 13055 N N . ASN B 1 763 ? 10.938 32.656 -21.234 1 56.31 763 ASN B N 1
ATOM 13056 C CA . ASN B 1 763 ? 11.281 33.281 -22.5 1 56.31 763 ASN B CA 1
ATOM 13057 C C . ASN B 1 763 ? 10.805 32.469 -23.688 1 56.31 763 ASN B C 1
ATOM 13059 O O . ASN B 1 763 ? 11.117 31.266 -23.781 1 56.31 763 ASN B O 1
ATOM 13063 N N . LYS B 1 764 ? 9.633 32.781 -24.328 1 56.44 764 LYS B N 1
ATOM 13064 C CA . LYS B 1 764 ? 9.023 32.156 -25.484 1 56.44 764 LYS B CA 1
ATOM 13065 C C . LYS B 1 764 ? 10.016 32.031 -26.641 1 56.44 764 LYS B C 1
ATOM 13067 O O . LYS B 1 764 ? 10.016 32.844 -27.562 1 56.44 764 LYS B O 1
ATOM 13072 N N . ASP B 1 765 ? 11.172 31.594 -26.312 1 58.94 765 ASP B N 1
ATOM 13073 C CA . ASP B 1 765 ? 12.031 31.469 -27.484 1 58.94 765 ASP B CA 1
ATOM 13074 C C . ASP B 1 765 ? 11.703 30.188 -28.266 1 58.94 765 ASP B C 1
ATOM 13076 O O . ASP B 1 765 ? 11.141 29.25 -27.719 1 58.94 765 ASP B O 1
ATOM 13080 N N . THR B 1 766 ? 11.625 30.266 -29.641 1 66.19 766 THR B N 1
ATOM 13081 C CA . THR B 1 766 ? 11.367 29.234 -30.641 1 66.19 766 THR B CA 1
ATOM 13082 C C . THR B 1 766 ? 12.312 28.047 -30.453 1 66.19 766 THR B C 1
ATOM 13084 O O . THR B 1 766 ? 12.078 26.969 -31 1 66.19 766 THR B O 1
ATOM 13087 N N . HIS B 1 767 ? 13.406 28.172 -29.594 1 79 767 HIS B N 1
ATOM 13088 C CA . HIS B 1 767 ? 14.414 27.141 -29.406 1 79 767 HIS B CA 1
ATOM 13089 C C . HIS B 1 767 ? 14.172 26.359 -28.125 1 79 767 HIS B C 1
ATOM 13091 O O . HIS B 1 767 ? 13.414 26.797 -27.25 1 79 767 HIS B O 1
ATOM 13097 N N . LEU B 1 768 ? 14.797 25.156 -28.109 1 85.94 768 LEU B N 1
ATOM 13098 C CA . LEU B 1 768 ? 14.742 24.344 -26.906 1 85.94 768 LEU B CA 1
ATOM 13099 C C . LEU B 1 768 ? 15.367 25.078 -25.719 1 85.94 768 LEU B C 1
ATOM 13101 O O . LEU B 1 768 ? 16.391 25.734 -25.875 1 85.94 768 LEU B O 1
ATOM 13105 N N . SER B 1 769 ? 14.773 25.078 -24.703 1 86.88 769 SER B N 1
ATOM 13106 C CA . SER B 1 769 ? 15.336 25.672 -23.484 1 86.88 769 SER B CA 1
ATOM 13107 C C . SER B 1 769 ? 16.578 24.891 -23.031 1 86.88 769 SER B C 1
ATOM 13109 O O . SER B 1 769 ? 16.844 23.797 -23.516 1 86.88 769 SER B O 1
ATOM 13111 N N . ASP B 1 770 ? 17.344 25.453 -22.094 1 88.38 770 ASP B N 1
ATOM 13112 C CA . ASP B 1 770 ? 18.594 24.859 -21.609 1 88.38 770 ASP B CA 1
ATOM 13113 C C . ASP B 1 770 ? 18.328 23.562 -20.859 1 88.38 770 ASP B C 1
ATOM 13115 O O . ASP B 1 770 ? 19.203 22.688 -20.812 1 88.38 770 ASP B O 1
ATOM 13119 N N . PHE B 1 771 ? 17.141 23.469 -20.344 1 91.38 771 PHE B N 1
ATOM 13120 C CA . PHE B 1 771 ? 16.844 22.234 -19.609 1 91.38 771 PHE B CA 1
ATOM 13121 C C . PHE B 1 771 ? 16.219 21.188 -20.531 1 91.38 771 PHE B C 1
ATOM 13123 O O . PHE B 1 771 ? 16.203 20 -20.203 1 91.38 771 PHE B O 1
ATOM 13130 N N . GLU B 1 772 ? 15.719 21.562 -21.703 1 94 772 GLU B N 1
ATOM 13131 C CA . GLU B 1 772 ? 15.141 20.625 -22.672 1 94 772 GLU B CA 1
ATOM 13132 C C . GLU B 1 772 ? 16.203 20.047 -23.594 1 94 772 GLU B C 1
ATOM 13134 O O . GLU B 1 772 ? 16.109 18.891 -24 1 94 772 GLU B O 1
ATOM 13139 N N . ALA B 1 773 ? 17.234 20.797 -23.875 1 94.94 773 ALA B N 1
ATOM 13140 C CA . ALA B 1 773 ? 18.234 20.453 -24.875 1 94.94 773 ALA B CA 1
ATOM 13141 C C . ALA B 1 773 ? 18.969 19.172 -24.484 1 94.94 773 ALA B C 1
ATOM 13143 O O . ALA B 1 773 ? 19.125 18.266 -25.312 1 94.94 773 ALA B O 1
ATOM 13144 N N . PRO B 1 774 ? 19.438 19.062 -23.281 1 97.25 774 PRO B N 1
ATOM 13145 C CA . PRO B 1 774 ? 20.125 17.828 -22.906 1 97.25 774 PRO B CA 1
ATOM 13146 C C . PRO B 1 774 ? 19.234 16.594 -23.047 1 97.25 774 PRO B C 1
ATOM 13148 O O . PRO B 1 774 ? 19.719 15.523 -23.438 1 97.25 774 PRO B O 1
ATOM 13151 N N . ILE B 1 775 ? 17.969 16.688 -22.719 1 97.69 775 ILE B N 1
ATOM 13152 C CA . ILE B 1 775 ? 17.062 15.555 -22.812 1 97.69 775 ILE B CA 1
ATOM 13153 C C . ILE B 1 775 ? 16.828 15.195 -24.281 1 97.69 775 ILE B C 1
ATOM 13155 O O . ILE B 1 775 ? 16.75 14.016 -24.625 1 97.69 775 ILE B O 1
ATOM 13159 N N . PHE B 1 776 ? 16.781 16.188 -25.047 1 96.88 776 PHE B N 1
ATOM 13160 C CA . PHE B 1 776 ? 16.609 15.945 -26.484 1 96.88 776 PHE B CA 1
ATOM 13161 C C . PHE B 1 776 ? 17.844 15.258 -27.047 1 96.88 776 PHE B C 1
ATOM 13163 O O . PHE B 1 776 ? 17.734 14.414 -27.938 1 96.88 776 PHE B O 1
ATOM 13170 N N . LYS B 1 777 ? 18.969 15.633 -26.578 1 97.44 777 LYS B N 1
ATOM 13171 C CA . LYS B 1 777 ? 20.203 14.977 -27.016 1 97.44 777 LYS B CA 1
ATOM 13172 C C . LYS B 1 777 ? 20.172 13.484 -26.688 1 97.44 777 LYS B C 1
ATOM 13174 O O . LYS B 1 777 ? 20.609 12.664 -27.5 1 97.44 777 LYS B O 1
ATOM 13179 N N . ILE B 1 778 ? 19.688 13.133 -25.5 1 98.25 778 ILE B N 1
ATOM 13180 C CA . ILE B 1 778 ? 19.578 11.734 -25.109 1 98.25 778 ILE B CA 1
ATOM 13181 C C . ILE B 1 778 ? 18.625 11.008 -26.047 1 98.25 778 ILE B C 1
ATOM 13183 O O . ILE B 1 778 ? 18.922 9.906 -26.516 1 98.25 778 ILE B O 1
ATOM 13187 N N . TYR B 1 779 ? 17.469 11.641 -26.312 1 97.56 779 TYR B N 1
ATOM 13188 C CA . TYR B 1 779 ? 16.469 11.062 -27.203 1 97.56 779 TYR B CA 1
ATOM 13189 C C . TYR B 1 779 ? 17.062 10.773 -28.578 1 97.56 779 TYR B C 1
ATOM 13191 O O . TYR B 1 779 ? 16.875 9.688 -29.125 1 97.56 779 TYR B O 1
ATOM 13199 N N . SER B 1 780 ? 17.828 11.703 -29.031 1 96.62 780 SER B N 1
ATOM 13200 C CA . SER B 1 780 ? 18.469 11.57 -30.344 1 96.62 780 SER B CA 1
ATOM 13201 C C . SER B 1 780 ? 19.516 10.461 -30.328 1 96.62 780 SER B C 1
ATOM 13203 O O . SER B 1 780 ? 19.609 9.672 -31.266 1 96.62 780 SER B O 1
ATOM 13205 N N . MET B 1 781 ? 20.281 10.383 -29.297 1 97.12 781 MET B N 1
ATOM 13206 C CA . MET B 1 781 ? 21.312 9.352 -29.172 1 97.12 781 MET B CA 1
ATOM 13207 C C . MET B 1 781 ? 20.688 7.957 -29.172 1 97.12 781 MET B C 1
ATOM 13209 O O . MET B 1 781 ? 21.188 7.047 -29.828 1 97.12 781 MET B O 1
ATOM 13213 N N . LEU B 1 782 ? 19.609 7.797 -28.484 1 97.12 782 LEU B N 1
ATOM 13214 C CA . LEU B 1 782 ? 18.938 6.504 -28.391 1 97.12 782 LEU B CA 1
ATOM 13215 C C . LEU B 1 782 ? 18.312 6.121 -29.734 1 97.12 782 LEU B C 1
ATOM 13217 O O . LEU B 1 782 ? 18.375 4.961 -30.141 1 97.12 782 LEU B O 1
ATOM 13221 N N . LYS B 1 783 ? 17.781 7.098 -30.422 1 94.88 783 LYS B N 1
ATOM 13222 C CA . LYS B 1 783 ? 17.125 6.832 -31.703 1 94.88 783 LYS B CA 1
ATOM 13223 C C . LYS B 1 783 ? 18.156 6.492 -32.781 1 94.88 783 LYS B C 1
ATOM 13225 O O . LYS B 1 783 ? 17.859 5.742 -33.719 1 94.88 783 LYS B O 1
ATOM 13230 N N . LEU B 1 784 ? 19.344 6.934 -32.594 1 94.88 784 LEU B N 1
ATOM 13231 C CA . LEU B 1 784 ? 20.391 6.762 -33.594 1 94.88 784 LEU B CA 1
ATOM 13232 C C . LEU B 1 784 ? 21.234 5.523 -33.312 1 94.88 784 LEU B C 1
ATOM 13234 O O . LEU B 1 784 ? 22.141 5.191 -34.062 1 94.88 784 LEU B O 1
ATOM 13238 N N . SER B 1 785 ? 20.984 4.84 -32.25 1 94.38 785 SER B N 1
ATOM 13239 C CA . SER B 1 785 ? 21.781 3.68 -31.859 1 94.38 785 SER B CA 1
ATOM 13240 C C . SER B 1 785 ? 20.953 2.398 -31.922 1 94.38 785 SER B C 1
ATOM 13242 O O . SER B 1 785 ? 19.75 2.443 -32.156 1 94.38 785 SER B O 1
ATOM 13244 N N . ASN B 1 786 ? 21.688 1.285 -31.859 1 91.94 786 ASN B N 1
ATOM 13245 C CA . ASN B 1 786 ? 21.047 -0.024 -31.734 1 91.94 786 ASN B CA 1
ATOM 13246 C C . ASN B 1 786 ? 21.906 -0.99 -30.922 1 91.94 786 ASN B C 1
ATOM 13248 O O . ASN B 1 786 ? 23.094 -0.756 -30.734 1 91.94 786 ASN B O 1
ATOM 13252 N N . ALA B 1 787 ? 21.25 -2.004 -30.469 1 92.88 787 ALA B N 1
ATOM 13253 C CA . ALA B 1 787 ? 21.906 -2.92 -29.547 1 92.88 787 ALA B CA 1
ATOM 13254 C C . ALA B 1 787 ? 23.094 -3.611 -30.188 1 92.88 787 ALA B C 1
ATOM 13256 O O . ALA B 1 787 ? 24.156 -3.771 -29.562 1 92.88 787 ALA B O 1
ATOM 13257 N N . LYS B 1 788 ? 22.984 -4.016 -31.406 1 89.94 788 LYS B N 1
ATOM 13258 C CA . LYS B 1 788 ? 24.047 -4.73 -32.125 1 89.94 788 LYS B CA 1
ATOM 13259 C C . LYS B 1 788 ? 25.297 -3.871 -32.25 1 89.94 788 LYS B C 1
ATOM 13261 O O . LYS B 1 788 ? 26.406 -4.355 -32.031 1 89.94 788 LYS B O 1
ATOM 13266 N N . SER B 1 789 ? 25.109 -2.666 -32.594 1 91.69 789 SER B N 1
ATOM 13267 C CA . SER B 1 789 ? 26.234 -1.745 -32.75 1 91.69 789 SER B CA 1
ATOM 13268 C C . SER B 1 789 ? 26.906 -1.453 -31.422 1 91.69 789 SER B C 1
ATOM 13270 O O . SER B 1 789 ? 28.125 -1.292 -31.359 1 91.69 789 SER B O 1
ATOM 13272 N N . LEU B 1 790 ? 26.156 -1.397 -30.375 1 93.75 790 LEU B N 1
ATOM 13273 C CA . LEU B 1 790 ? 26.672 -1.067 -29.047 1 93.75 790 LEU B CA 1
ATOM 13274 C C . LEU B 1 790 ? 27.5 -2.219 -28.484 1 93.75 790 LEU B C 1
ATOM 13276 O O . LEU B 1 790 ? 28.422 -1.998 -27.703 1 93.75 790 LEU B O 1
ATOM 13280 N N . LEU B 1 791 ? 27.172 -3.434 -28.953 1 92.12 791 LEU B N 1
ATOM 13281 C CA . LEU B 1 791 ? 27.828 -4.605 -28.375 1 92.12 791 LEU B CA 1
ATOM 13282 C C . LEU B 1 791 ? 28.984 -5.062 -29.25 1 92.12 791 LEU B C 1
ATOM 13284 O O . LEU B 1 791 ? 29.656 -6.051 -28.938 1 92.12 791 LEU B O 1
ATOM 13288 N N . LYS B 1 792 ? 29.281 -4.336 -30.281 1 87.25 792 LYS B N 1
ATOM 13289 C CA . LYS B 1 792 ? 30.422 -4.656 -31.125 1 87.25 792 LYS B CA 1
ATOM 13290 C C . LYS B 1 792 ? 31.734 -4.387 -30.375 1 87.25 792 LYS B C 1
ATOM 13292 O O . LYS B 1 792 ? 31.938 -3.297 -29.844 1 87.25 792 LYS B O 1
ATOM 13297 N N . THR B 1 793 ? 32.406 -5.441 -30.047 1 81.62 793 THR B N 1
ATOM 13298 C CA . THR B 1 793 ? 33.688 -5.293 -29.328 1 81.62 793 THR B CA 1
ATOM 13299 C C . THR B 1 793 ? 34.781 -6.07 -30.031 1 81.62 793 THR B C 1
ATOM 13301 O O . THR B 1 793 ? 34.531 -7.047 -30.734 1 81.62 793 THR B O 1
ATOM 13304 N N . LYS B 1 794 ? 36 -5.551 -29.938 1 76.62 794 LYS B N 1
ATOM 13305 C CA . LYS B 1 794 ? 37.156 -6.297 -30.375 1 76.62 794 LYS B CA 1
ATOM 13306 C C . LYS B 1 794 ? 37.438 -7.492 -29.453 1 76.62 794 LYS B C 1
ATOM 13308 O O . LYS B 1 794 ? 37.031 -7.477 -28.281 1 76.62 794 LYS B O 1
ATOM 13313 N N . ASP B 1 795 ? 37.906 -8.594 -29.938 1 67.12 795 ASP B N 1
ATOM 13314 C CA . ASP B 1 795 ? 38.094 -9.852 -29.219 1 67.12 795 ASP B CA 1
ATOM 13315 C C . ASP B 1 795 ? 38.875 -9.625 -27.922 1 67.12 795 ASP B C 1
ATOM 13317 O O . ASP B 1 795 ? 38.656 -10.312 -26.922 1 67.12 795 ASP B O 1
ATOM 13321 N N . GLU B 1 796 ? 39.625 -8.594 -27.844 1 75.75 796 GLU B N 1
ATOM 13322 C CA . GLU B 1 796 ? 40.5 -8.414 -26.703 1 75.75 796 GLU B CA 1
ATOM 13323 C C . GLU B 1 796 ? 39.812 -7.562 -25.625 1 75.75 796 GLU B C 1
ATOM 13325 O O . GLU B 1 796 ? 40.25 -7.562 -24.469 1 75.75 796 GLU B O 1
ATOM 13330 N N . ASP B 1 797 ? 38.688 -7 -25.875 1 82.38 797 ASP B N 1
ATOM 13331 C CA . ASP B 1 797 ? 38.094 -6.059 -24.938 1 82.38 797 ASP B CA 1
ATOM 13332 C C . ASP B 1 797 ? 37.188 -6.777 -23.938 1 82.38 797 ASP B C 1
ATOM 13334 O O . ASP B 1 797 ? 36.406 -7.66 -24.328 1 82.38 797 ASP B O 1
ATOM 13338 N N . PHE B 1 798 ? 37.375 -6.32 -22.625 1 88.5 798 PHE B N 1
ATOM 13339 C CA . PHE B 1 798 ? 36.562 -6.926 -21.562 1 88.5 798 PHE B CA 1
ATOM 13340 C C . PHE B 1 798 ? 35.312 -6.094 -21.266 1 88.5 798 PHE B C 1
ATOM 13342 O O . PHE B 1 798 ? 34.438 -6.523 -20.531 1 88.5 798 PHE B O 1
ATOM 13349 N N . ILE B 1 799 ? 35.281 -4.934 -21.859 1 92.75 799 ILE B N 1
ATOM 13350 C CA . ILE B 1 799 ? 34.156 -4.023 -21.625 1 92.75 799 ILE B CA 1
ATOM 13351 C C . ILE B 1 799 ? 33.531 -3.609 -22.953 1 92.75 799 ILE B C 1
ATOM 13353 O O . ILE B 1 799 ? 34.25 -3.4 -23.938 1 92.75 799 ILE B O 1
ATOM 13357 N N . TYR B 1 800 ? 32.312 -3.543 -23.016 1 94.81 800 TYR B N 1
ATOM 13358 C CA . TYR B 1 800 ? 31.609 -2.971 -24.172 1 94.81 800 TYR B CA 1
ATOM 13359 C C . TYR B 1 800 ? 31.719 -1.451 -24.172 1 94.81 800 TYR B C 1
ATOM 13361 O O . TYR B 1 800 ? 30.812 -0.761 -23.703 1 94.81 800 TYR B O 1
ATOM 13369 N N . LYS B 1 801 ? 32.625 -0.896 -24.766 1 93.56 801 LYS B N 1
ATOM 13370 C CA . LYS B 1 801 ? 33.031 0.507 -24.641 1 93.56 801 LYS B CA 1
ATOM 13371 C C . LYS B 1 801 ? 31.953 1.423 -25.234 1 93.56 801 LYS B C 1
ATOM 13373 O O . LYS B 1 801 ? 31.609 2.449 -24.656 1 93.56 801 LYS B O 1
ATOM 13378 N N . LYS B 1 802 ? 31.469 1.074 -26.406 1 94.62 802 LYS B N 1
ATOM 13379 C CA . LYS B 1 802 ? 30.438 1.911 -27.031 1 94.62 802 LYS B CA 1
ATOM 13380 C C . LYS B 1 802 ? 29.188 1.98 -26.172 1 94.62 802 LYS B C 1
ATOM 13382 O O . LYS B 1 802 ? 28.562 3.039 -26.062 1 94.62 802 LYS B O 1
ATOM 13387 N N . PHE B 1 803 ? 28.906 0.855 -25.625 1 96.19 803 PHE B N 1
ATOM 13388 C CA . PHE B 1 803 ? 27.734 0.773 -24.766 1 96.19 803 PHE B CA 1
ATOM 13389 C C . PHE B 1 803 ? 27.938 1.603 -23.5 1 96.19 803 PHE B C 1
ATOM 13391 O O . PHE B 1 803 ? 27.094 2.412 -23.141 1 96.19 803 PHE B O 1
ATOM 13398 N N . ASP B 1 804 ? 29.016 1.496 -22.859 1 96.44 804 ASP B N 1
ATOM 13399 C CA . ASP B 1 804 ? 29.328 2.248 -21.656 1 96.44 804 ASP B CA 1
ATOM 13400 C C . ASP B 1 804 ? 29.375 3.748 -21.938 1 96.44 804 ASP B C 1
ATOM 13402 O O . ASP B 1 804 ? 28.938 4.555 -21.125 1 96.44 804 ASP B O 1
ATOM 13406 N N . ASN B 1 805 ? 29.875 4.094 -23.062 1 96.06 805 ASN B N 1
ATOM 13407 C CA . ASN B 1 805 ? 29.984 5.5 -23.453 1 96.06 805 ASN B CA 1
ATOM 13408 C C . ASN B 1 805 ? 28.609 6.133 -23.641 1 96.06 805 ASN B C 1
ATOM 13410 O O . ASN B 1 805 ? 28.391 7.285 -23.266 1 96.06 805 ASN B O 1
ATOM 13414 N N . LEU B 1 806 ? 27.797 5.418 -24.312 1 97.44 806 LEU B N 1
ATOM 13415 C CA . LEU B 1 806 ? 26.438 5.918 -24.5 1 97.44 806 LEU B CA 1
ATOM 13416 C C . LEU B 1 806 ? 25.75 6.18 -23.172 1 97.44 806 LEU B C 1
ATOM 13418 O O . LEU B 1 806 ? 25.141 7.234 -22.969 1 97.44 806 LEU B O 1
ATOM 13422 N N . LEU B 1 807 ? 25.859 5.207 -22.281 1 98 807 LEU B N 1
ATOM 13423 C CA . LEU B 1 807 ? 25.219 5.324 -20.984 1 98 807 LEU B CA 1
ATOM 13424 C C . LEU B 1 807 ? 25.844 6.445 -20.156 1 98 807 LEU B C 1
ATOM 13426 O O . LEU B 1 807 ? 25.141 7.18 -19.469 1 98 807 LEU B O 1
ATOM 13430 N N . SER B 1 808 ? 27.094 6.59 -20.266 1 97.56 808 SER B N 1
ATOM 13431 C CA . SER B 1 808 ? 27.797 7.648 -19.547 1 97.56 808 SER B CA 1
ATOM 13432 C C . SER B 1 808 ? 27.359 9.031 -20.047 1 97.56 808 SER B C 1
ATOM 13434 O O . SER B 1 808 ? 27.109 9.922 -19.234 1 97.56 808 SER B O 1
ATOM 13436 N N . LYS B 1 809 ? 27.266 9.18 -21.281 1 97.5 809 LYS B N 1
ATOM 13437 C CA . LYS B 1 809 ? 26.844 10.445 -21.859 1 97.5 809 LYS B CA 1
ATOM 13438 C C . LYS B 1 809 ? 25.391 10.773 -21.453 1 97.5 809 LYS B C 1
ATOM 13440 O O . LYS B 1 809 ? 25.078 11.922 -21.156 1 97.5 809 LYS B O 1
ATOM 13445 N N . ALA B 1 810 ? 24.578 9.789 -21.578 1 98.12 810 ALA B N 1
ATOM 13446 C CA . ALA B 1 810 ? 23.188 9.984 -21.172 1 98.12 810 ALA B CA 1
ATOM 13447 C C . ALA B 1 810 ? 23.078 10.445 -19.719 1 98.12 810 ALA B C 1
ATOM 13449 O O . ALA B 1 810 ? 22.281 11.32 -19.391 1 98.12 810 ALA B O 1
ATOM 13450 N N . SER B 1 811 ? 23.875 9.82 -18.844 1 97.56 811 SER B N 1
ATOM 13451 C CA . SER B 1 811 ? 23.891 10.188 -17.438 1 97.56 811 SER B CA 1
ATOM 13452 C C . SER B 1 811 ? 24.297 11.648 -17.25 1 97.56 811 SER B C 1
ATOM 13454 O O . SER B 1 811 ? 23.719 12.359 -16.422 1 97.56 811 SER B O 1
ATOM 13456 N N . LEU B 1 812 ? 25.203 12.062 -18 1 97 812 LEU B N 1
ATOM 13457 C CA . LEU B 1 812 ? 25.703 13.438 -17.922 1 97 812 LEU B CA 1
ATOM 13458 C C . LEU B 1 812 ? 24.625 14.422 -18.375 1 97 812 LEU B C 1
ATOM 13460 O O . LEU B 1 812 ? 24.453 15.477 -17.75 1 97 812 LEU B O 1
ATOM 13464 N N . HIS B 1 813 ? 24 14.07 -19.438 1 97.75 813 HIS B N 1
ATOM 13465 C CA . HIS B 1 813 ? 22.953 14.945 -19.953 1 97.75 813 HIS B CA 1
ATOM 13466 C C . HIS B 1 813 ? 21.781 15.047 -18.984 1 97.75 813 HIS B C 1
ATOM 13468 O O . HIS B 1 813 ? 21.156 16.109 -18.875 1 97.75 813 HIS B O 1
ATOM 13474 N N . LEU B 1 814 ? 21.438 14 -18.328 1 97.75 814 LEU B N 1
ATOM 13475 C CA . LEU B 1 814 ? 20.391 14.031 -17.328 1 97.75 814 LEU B CA 1
ATOM 13476 C C . LEU B 1 814 ? 20.766 14.953 -16.172 1 97.75 814 LEU B C 1
ATOM 13478 O O . LEU B 1 814 ? 19.922 15.727 -15.688 1 97.75 814 LEU B O 1
ATOM 13482 N N . ALA B 1 815 ? 22.016 14.875 -15.75 1 96.12 815 ALA B N 1
ATOM 13483 C CA . ALA B 1 815 ? 22.484 15.742 -14.672 1 96.12 815 ALA B CA 1
ATOM 13484 C C . ALA B 1 815 ? 22.453 17.203 -15.094 1 96.12 815 ALA B C 1
ATOM 13486 O O . ALA B 1 815 ? 22.094 18.078 -14.289 1 96.12 815 ALA B O 1
ATOM 13487 N N . GLU B 1 816 ? 22.797 17.391 -16.297 1 95.75 816 GLU B N 1
ATOM 13488 C CA . GLU B 1 816 ? 22.781 18.75 -16.828 1 95.75 816 GLU B CA 1
ATOM 13489 C C . GLU B 1 816 ? 21.359 19.312 -16.828 1 95.75 816 GLU B C 1
ATOM 13491 O O . GLU B 1 816 ? 21.156 20.484 -16.484 1 95.75 816 GLU B O 1
ATOM 13496 N N . SER B 1 817 ? 20.438 18.562 -17.25 1 96.19 817 SER B N 1
ATOM 13497 C CA . SER B 1 817 ? 19.062 19.016 -17.266 1 96.19 817 SER B CA 1
ATOM 13498 C C . SER B 1 817 ? 18.562 19.359 -15.867 1 96.19 817 SER B C 1
ATOM 13500 O O . SER B 1 817 ? 17.875 20.359 -15.672 1 96.19 817 SER B O 1
ATOM 13502 N N . SER B 1 818 ? 18.891 18.547 -14.914 1 94.69 818 SER B N 1
ATOM 13503 C CA . SER B 1 818 ? 18.484 18.797 -13.531 1 94.69 818 SER B CA 1
ATOM 13504 C C . SER B 1 818 ? 19.062 20.094 -13.008 1 94.69 818 SER B C 1
ATOM 13506 O O . SER B 1 818 ? 18.375 20.875 -12.336 1 94.69 818 SER B O 1
ATOM 13508 N N . GLU B 1 819 ? 20.25 20.359 -13.352 1 91.81 819 GLU B N 1
ATOM 13509 C CA . GLU B 1 819 ? 20.906 21.594 -12.93 1 91.81 819 GLU B CA 1
ATOM 13510 C C . GLU B 1 819 ? 20.266 22.812 -13.578 1 91.81 819 GLU B C 1
ATOM 13512 O O . GLU B 1 819 ? 20.047 23.828 -12.914 1 91.81 819 GLU B O 1
ATOM 13517 N N . GLU B 1 820 ? 20 22.672 -14.797 1 90.62 820 GLU B N 1
ATOM 13518 C CA . GLU B 1 820 ? 19.406 23.781 -15.523 1 90.62 820 GLU B CA 1
ATOM 13519 C C . GLU B 1 820 ? 17.984 24.078 -15.023 1 90.62 820 GLU B C 1
ATOM 13521 O O . GLU B 1 820 ? 17.562 25.234 -14.977 1 90.62 820 GLU B O 1
ATOM 13526 N N . LEU B 1 821 ? 17.266 23.094 -14.672 1 89.62 821 LEU B N 1
ATOM 13527 C CA . LEU B 1 821 ? 15.945 23.266 -14.094 1 89.62 821 LEU B CA 1
ATOM 13528 C C . LEU B 1 821 ? 16.016 24.016 -12.773 1 89.62 821 LEU B C 1
ATOM 13530 O O . LEU B 1 821 ? 15.195 24.891 -12.5 1 89.62 821 LEU B O 1
ATOM 13534 N N . THR B 1 822 ? 17.016 23.688 -12 1 86.12 822 THR B N 1
ATOM 13535 C CA . THR B 1 822 ? 17.203 24.328 -10.711 1 86.12 822 THR B CA 1
ATOM 13536 C C . THR B 1 822 ? 17.547 25.797 -10.883 1 86.12 822 THR B C 1
ATOM 13538 O O . THR B 1 822 ? 17 26.656 -10.18 1 86.12 822 THR B O 1
ATOM 13541 N N . LYS B 1 823 ? 18.312 26.062 -11.844 1 82.19 823 LYS B N 1
ATOM 13542 C CA . LYS B 1 823 ? 18.734 27.438 -12.117 1 82.19 823 LYS B CA 1
ATOM 13543 C C . LYS B 1 823 ? 17.562 28.281 -12.609 1 82.19 823 LYS B C 1
ATOM 13545 O O . LYS B 1 823 ? 17.391 29.422 -12.18 1 82.19 823 LYS B O 1
ATOM 13550 N N . THR B 1 824 ? 16.797 27.672 -13.398 1 80.19 824 THR B N 1
ATOM 13551 C CA . THR B 1 824 ? 15.734 28.422 -14.07 1 80.19 824 THR B CA 1
ATOM 13552 C C . THR B 1 824 ? 14.539 28.609 -13.141 1 80.19 824 THR B C 1
ATOM 13554 O O . THR B 1 824 ? 14.008 29.719 -13.031 1 80.19 824 THR B O 1
ATOM 13557 N N . TYR B 1 825 ? 14.18 27.656 -12.461 1 78.25 825 TYR B N 1
ATOM 13558 C CA . TYR B 1 825 ? 12.898 27.703 -11.773 1 78.25 825 TYR B CA 1
ATOM 13559 C C . TYR B 1 825 ? 13.086 27.812 -10.266 1 78.25 825 TYR B C 1
ATOM 13561 O O . TYR B 1 825 ? 12.234 28.359 -9.562 1 78.25 825 TYR B O 1
ATOM 13569 N N . PHE B 1 826 ? 14.156 27.406 -9.773 1 76.88 826 PHE B N 1
ATOM 13570 C CA . PHE B 1 826 ? 14.219 27.312 -8.32 1 76.88 826 PHE B CA 1
ATOM 13571 C C . PHE B 1 826 ? 15.109 28.406 -7.746 1 76.88 826 PHE B C 1
ATOM 13573 O O . PHE B 1 826 ? 14.883 28.859 -6.629 1 76.88 826 PHE B O 1
ATOM 13580 N N . SER B 1 827 ? 16.078 28.766 -8.406 1 69.19 827 SER B N 1
ATOM 13581 C CA . SER B 1 827 ? 16.984 29.812 -7.926 1 69.19 827 SER B CA 1
ATOM 13582 C C . SER B 1 827 ? 16.641 31.156 -8.547 1 69.19 827 SER B C 1
ATOM 13584 O O . SER B 1 827 ? 17.047 32.219 -8.031 1 69.19 827 SER B O 1
ATOM 13586 N N . HIS B 1 828 ? 15.727 31.281 -9.477 1 61.81 828 HIS B N 1
ATOM 13587 C CA . HIS B 1 828 ? 15.344 32.5 -10.195 1 61.81 828 HIS B CA 1
ATOM 13588 C C . HIS B 1 828 ? 16.562 33.312 -10.562 1 61.81 828 HIS B C 1
ATOM 13590 O O . HIS B 1 828 ? 16.578 34.531 -10.383 1 61.81 828 HIS B O 1
ATOM 13596 N N . TYR B 1 829 ? 17.516 32.75 -10.82 1 51.81 829 TYR B N 1
ATOM 13597 C CA . TYR B 1 829 ? 18.766 33.406 -11.156 1 51.81 829 TYR B CA 1
ATOM 13598 C C . TYR B 1 829 ? 18.578 34.344 -12.336 1 51.81 829 TYR B C 1
ATOM 13600 O O . TYR B 1 829 ? 19.188 35.438 -12.375 1 51.81 829 TYR B O 1
ATOM 13608 N N . ASN B 1 830 ? 17.609 34.062 -13.18 1 52.44 830 ASN B N 1
ATOM 13609 C CA . ASN B 1 830 ? 17.438 34.844 -14.391 1 52.44 830 ASN B CA 1
ATOM 13610 C C . ASN B 1 830 ? 16.484 36 -14.164 1 52.44 830 ASN B C 1
ATOM 13612 O O . ASN B 1 830 ? 16.266 36.844 -15.062 1 52.44 830 ASN B O 1
ATOM 13616 N N . GLU B 1 831 ? 15.945 36.062 -13.086 1 58.22 831 GLU B N 1
ATOM 13617 C CA . GLU B 1 831 ? 15.039 37.188 -12.82 1 58.22 831 GLU B CA 1
ATOM 13618 C C . GLU B 1 831 ? 15.695 38.25 -11.953 1 58.22 831 GLU B C 1
ATOM 13620 O O . GLU B 1 831 ? 16.547 37.938 -11.125 1 58.22 831 GLU B O 1
#

Organism: Arcobacter nitrofigilis (strain ATCC 33309 / DSM 7299 / CCUG 15893 / LMG 7604 / NCTC 12251 / CI) (NCBI:txid572480)

Solvent-accessible surface area (backbone atoms only — not comparable to full-atom values): 86873 Å² total; per-residue (Å²): 132,62,71,56,72,81,48,60,88,84,50,83,26,44,74,47,34,46,96,86,67,42,73,36,79,92,41,47,66,57,49,52,30,48,55,68,52,35,60,68,48,49,51,52,49,40,52,50,48,48,47,50,33,55,73,67,56,44,41,35,39,47,82,77,40,85,78,66,49,66,39,72,56,47,67,38,87,48,60,45,81,45,50,48,69,59,47,52,54,50,42,51,24,50,31,51,48,51,52,49,52,33,51,50,53,37,28,68,38,58,79,29,53,51,44,75,71,62,67,40,68,60,65,64,50,76,68,27,78,44,49,49,74,89,62,46,61,50,81,56,67,75,58,56,46,65,40,53,41,28,36,32,30,32,36,36,70,84,70,44,60,25,47,74,47,58,31,41,47,56,60,77,53,63,49,55,27,52,51,40,44,51,55,46,28,27,48,32,53,77,55,41,66,86,67,54,50,44,69,57,58,66,50,53,51,51,52,52,50,38,52,49,59,62,27,35,81,84,34,97,77,49,41,44,33,32,39,35,77,42,69,81,37,41,57,30,48,39,52,56,49,41,20,61,71,69,42,34,45,74,39,43,23,84,32,40,47,56,57,96,60,31,46,24,37,38,21,58,67,41,76,39,70,41,31,22,36,38,41,60,52,57,57,55,34,37,15,28,72,82,58,31,66,84,40,81,47,25,28,58,53,46,63,57,16,43,56,68,65,48,43,40,54,41,39,36,75,42,44,39,43,72,49,33,62,64,49,56,66,39,45,56,59,48,34,37,69,79,66,69,41,78,70,75,50,48,59,67,58,47,34,46,27,65,39,70,69,39,30,53,49,40,68,73,42,38,54,64,20,31,37,35,50,40,54,80,52,98,67,82,56,71,41,53,27,69,76,47,52,75,67,54,48,50,51,48,50,49,53,40,68,74,45,25,68,46,32,32,34,26,63,71,73,66,45,23,21,36,67,37,70,54,95,89,40,45,39,55,26,39,45,39,36,34,37,44,33,35,45,42,96,83,74,41,54,50,59,45,57,42,33,33,28,39,26,24,66,42,78,83,42,89,64,70,46,78,86,72,61,32,42,28,29,34,41,38,29,39,41,79,62,74,90,62,78,76,66,62,82,79,36,75,33,59,55,50,68,37,44,45,47,51,33,36,24,57,58,47,48,38,32,21,48,44,20,25,36,52,42,48,45,53,54,50,48,40,41,51,47,45,50,54,50,40,61,65,42,38,36,16,76,69,52,71,61,60,52,40,48,50,51,40,49,49,47,43,39,28,49,23,63,61,35,57,35,72,59,55,63,71,42,86,62,91,67,58,64,68,61,53,53,47,43,39,48,56,32,55,83,41,65,50,13,51,34,25,37,50,50,53,39,51,58,37,46,59,74,46,49,84,60,46,45,69,67,38,49,52,48,51,51,52,45,52,52,53,50,51,52,51,64,71,45,89,78,85,48,72,63,55,55,45,53,51,47,52,53,49,48,44,43,52,32,18,41,52,38,41,48,65,68,34,40,38,56,43,64,36,36,51,39,20,50,44,20,28,44,54,38,48,46,48,49,50,44,43,43,45,54,56,64,63,27,56,68,61,56,71,70,56,38,48,52,45,53,51,47,54,28,53,48,63,66,36,43,65,52,47,41,36,66,57,8,44,40,90,44,73,56,57,49,45,36,46,45,42,58,26,72,70,37,78,84,5,44,46,27,38,47,51,52,42,54,55,52,61,66,68,48,82,68,88,71,87,55,98,60,75,48,77,40,49,44,33,51,48,50,41,52,50,53,54,71,74,52,53,43,71,70,28,60,58,61,62,91,84,56,58,50,26,58,58,40,44,48,53,47,50,51,42,49,50,27,53,53,47,20,54,51,37,45,40,41,61,55,58,61,42,68,85,105,133,66,71,56,71,81,48,60,88,83,48,83,27,44,73,50,34,46,98,87,68,41,71,37,80,92,39,45,67,58,50,53,32,49,53,70,54,36,62,66,47,49,50,52,49,41,52,51,48,49,48,49,32,56,72,69,56,44,42,35,38,48,85,78,40,86,78,68,51,66,38,73,57,50,66,39,87,49,61,46,78,45,49,48,69,58,46,53,54,51,44,51,23,50,30,51,49,52,53,49,53,34,50,49,53,37,29,68,37,59,77,28,54,50,45,76,68,61,68,39,67,59,64,63,48,78,68,27,80,42,50,50,72,88,61,47,59,50,82,57,68,74,60,56,46,65,39,54,42,29,34,34,31,32,36,36,69,85,70,44,59,25,46,74,47,59,33,42,47,56,60,75,53,64,48,56,27,52,50,42,46,48,55,46,26,29,48,32,55,77,54,41,68,85,68,54,48,44,68,54,60,66,50,53,52,52,52,52,49,40,53,50,58,62,28,35,81,85,36,96,76,51,40,45,32,33,38,35,76,41,69,80,38,44,58,29,49,39,53,55,48,40,20,63,72,69,48,34,45,74,40,41,23,84,32,39,47,58,56,94,60,32,46,25,37,38,22,60,66,40,75,39,72,41,31,21,35,38,42,62,52,58,58,55,33,38,15,27,72,82,58,32,65,83,39,80,48,24,29,58,51,46,65,57,15,44,55,70,65,49,44,40,55,40,38,37,75,42,46,40,44,73,47,34,62,64,48,56,66,39,45,56,61,48,34,36,70,78,68,68,40,77,71,74,50,49,60,67,59,47,33,45,26,64,42,70,70,41,30,53,50,42,68,73,42,39,53,62,21,31,37,34,52,39,54,78,56,95,70,84,57,71,44,54,26,69,77,47,52,74,67,53,47,51,52,49,51,50,52,38,68,73,45,26,67,44,30,32,32,26,63,71,72,64,46,23,20,35,68,38,72,54,97,89,40,43,40,56,25,38,46,39,37,35,37,44,34,35,44,43,94,84,74,43,53,49,60,46,58,42,34,34,27,39,27,25,67,42,78,82,42,89,66,70,47,80,86,71,61,33,41,28,29,32,41,40,29,40,40,81,63,74,89,62,78,78,67,62,83,76,37,80,35,63,60,47,68,38,44,45,45,51,36,36,26,57,58,47,49,38,33,23,47,42,20,26,35,51,43,47,46,53,53,50,48,40,40,50,46,45,48,53,51,41,62,65,43,36,39,13,76,70,52,70,62,60,51,40,46,48,50,38,50,50,47,44,39,29,48,24,61,60,36,57,36,74,60,56,66,70,42,84,61,92,66,59,63,67,60,51,53,48,42,39,47,56,32,54,81,41,65,48,13,52,35,24,37,50,52,53,38,51,58,36,47,58,74,47,46,85,60,47,44,70,67,40,48,52,50,49,51,51,46,52,52,54,51,51,53,51,63,70,46,91,76,85,50,71,64,58,54,45,51,52,48,50,53,50,48,43,41,52,33,17,41,52,39,40,48,67,67,34,41,40,55,43,67,36,35,53,39,21,50,45,21,27,44,54,41,48,47,48,49,50,43,41,44,44,53,56,63,62,28,56,68,61,56,70,70,56,38,47,53,45,53,53,47,54,27,52,48,61,66,37,43,65,51,48,39,31,70,58,7,44,41,92,42,72,55,57,49,45,37,46,46,41,59,25,74,71,37,79,83,5,44,45,26,38,47,52,51,44,53,56,53,61,66,68,49,80,69,88,71,88,54,99,58,76,48,77,41,47,43,35,50,50,50,42,52,50,52,54,71,75,53,53,44,71,70,27,62,58,61,61,93,84,55,59,48,26,57,57,40,44,48,52,48,50,51,42,48,50,28,52,51,47,19,55,51,39,45,40,42,58,55,56,61,42,68,85,104

Nearest PDB structures (foldseek):
  3n6x-assembly1_A  TM=8.800E-01  e=2.045E-33  Methylobacillus flagellatus KT
  5oev-assembly1_A  TM=6.059E-01  e=2.182E-09  Globodera pallida
  5oev-assembly2_B  TM=5.638E-01  e=7.235E-06  Globodera pallida
  6rf0-assembly1_A  TM=2.320E-01  e=2.403E+00  Dokdonia eikasta
  3n6x-assembly1_A  TM=8.796E-01  e=2.984E-33  Methylobacillus flagellatus KT